Protein 8PUN (pdb70)

B-factor: mean 39.66, std 10.14, range [19.89, 120.6]

InterPro domains:
  IPR001155 NADH:flavin oxidoreductase/NADH oxidase, N-terminal [PF00724] (4-338)
  IPR013785 Aldolase-type TIM barrel [G3DSA:3.20.20.70] (1-354)
  IPR044152 NADPH dehydrogenase YqjM-like [PTHR43303] (2-353)
  IPR044152 NADPH dehydrogenase YqjM-like [cd02932] (4-339)

CATH classification: 3.20.20.70

Sequence (1424 aa):
GSMSLLFSPYQLGSLLSLANRRLVIAPMCQYSAVDGIAQDWHLMHLGRLAISGAGLVIVEATGVNPEGRITPFCLGLYNDEQEAALGRIVAFAREFGQAKMAIQLAHAGRKASTRRPWDPGSPYSPEEGGWQTWAPSAIKFYEESLTPHHPMSIEDLETVKQDFVNSAIRAERAGFKAIELHGAHGYLIHQFLSPLSNQRQDQYGGSLENRMRYPLEILSAVKHALSAEMVVGMRISAVDWAPGGLTIEESITFSQECEKRRGAGFIHVSTGGLVAHQQIPVGPGYQVEHAQAIKQNVNIPTMAVGLITHSAQAETILKSEQADMIAIARAALKNPHWPWTAALELGDKPFAPPQYQRARGSMSLLFSPYQLGSLSLANRLVIAPMCQYSAVDGIAQDWHLMHLGRLAISGAGLVIVEATGVNPEGRITPFCLGLYNDEQEAALGRRIVAFAREFGQAKMAIQLAHAGRKASTRRPWDPGSPYSPEEGGWQTWAPSAIKFYEESLTPHPMSIEDLETVKQDFVNSAIRAERAGFKAIELHGAHGYLIHQFLSPLSNQRQDQYGGSLENRMRYPLEILSAVKHALSAEMVVGMRISAVDWAPGGLTIEESITFSQECEKRRGAGFIHVSTGGLVAHQQIPVGPGYQVEHAQAIKQNVNIPTMAVGLITHSAQAETILKSEQADMIAIARAALKNPHWPWTAALELGDKPFAPPQYQRARGSMSLLFSPYQLGSLSLANRRLVIAPMCQYSAVDGIAQDWHLMHLGRLAISGAGLVIVEATGVNPEGRITPFCLGLYNDEQEAALGRIVAFAREEFGQAKMAIQLAHAGRKASTRRPWDPGSPYSPEEGGWQTWAPSAIKFYEESLTPHPMSIEDLEETVKQDFVNSAIRAERAGFKAIELHGAHGYLIHQFLSPLSNQRQQDQYGGSLENRMRYPLEILSAVKHALSAEMVVGMRISAVDWAPGGLTIEESITFSQECEKRGAGFIHVSTGGLVAHQQIPVGPGYQVEHAQAIKQNVNIPTMAVGLITHSAQAETILKSEQADMIAIARAALKNPHWPWTAALELGDKPFAPPQYQRARGSMSLLFSPYQLGSLLSLANRRLVIAPMCQYSAVDGIAQDWHLMHLGRLAISGAGLVIVEATGVNPEGRITPFCLGLYNDEQEAALGRIVAFAREFGQAKMAIQLAHAGRKASTRRPWDPGSPYSPEEGGWQTWAPSAIKFYEESLTPHPMSIEDLEETVKQDFVNSAIRAERAGFKAIELHGAHGYLIHQFLSPLSNQRQQDQYGGSLENRMRYPLEILSAVKHALSAEMVVGMRISAVDWAPGGLTIEESITFSQECEKRGAGFIHVSTGGLVAHQQIPVGPGYQVEHAQAIKQNVNIPTMAVGLITHSAQAETILKSEQADMIAIARAALKNPHWPWTAALELGDKPFAPPQYQRAR

Organism: NCBI:txid1356299

Radius of gyration: 36.14 Å; Cα contacts (8 Å, |Δi|>4): 3759; chains: 4; bounding box: 105×105×72 Å

Nearest PDB structures (foldseek):
  8pun-assembly1_C  TM=1.003E+00  e=1.943E-75  Ferrovum sp. JA12
  8uaj-assembly1_A  TM=9.820E-01  e=1.266E-45  Thermus scotoductus SA-01
  5nux-assembly1_A  TM=9.818E-01  e=1.498E-45  Thermus scotoductus
  5ogt-assembly1_A  TM=9.803E-01  e=3.480E-45  Thermus scotoductus SA-01
  7o0t-assembly1_A  TM=9.852E-01  e=3.292E-44  Chloroflexus aggregans DSM 9485

Solvent-accessible surface area: 47209 Å² total; per-residue (Å²): 64,110,135,7,61,0,18,25,89,38,98,0,51,66,14,72,5,34,2,45,0,0,0,2,17,23,26,1,19,16,3,85,100,1,29,11,65,40,2,0,0,0,3,3,0,2,5,0,3,2,3,0,0,0,0,3,0,2,6,0,3,2,20,49,64,1,28,18,0,32,43,0,0,0,0,55,54,102,115,0,22,70,21,2,16,96,5,5,44,10,1,162,130,42,18,62,8,75,7,0,0,3,0,2,4,0,0,12,24,1,2,13,64,71,62,89,58,118,56,53,14,37,36,61,155,100,56,12,33,52,13,77,0,2,11,54,58,65,37,59,131,107,37,94,58,4,66,78,4,56,104,109,20,6,98,61,10,34,84,29,0,13,63,1,0,62,46,0,51,153,12,19,2,100,0,0,0,0,6,1,0,51,0,27,0,1,0,0,0,6,0,39,46,2,5,109,30,175,51,87,21,4,51,56,34,112,31,18,9,84,1,0,7,43,0,0,34,28,0,52,164,36,15,46,94,110,8,6,0,0,0,13,2,2,0,21,1,59,16,117,58,9,12,59,38,116,29,5,30,46,6,0,62,38,0,52,151,90,29,4,14,0,0,0,0,4,9,0,15,0,16,79,120,53,150,56,59,96,9,32,1,32,6,0,72,24,0,13,25,0,50,122,62,14,143,25,20,0,0,0,12,10,51,5,66,38,2,6,0,0,3,2,0,6,48,1,91,0,3,20,0,0,0,3,25,111,13,1,10,73,26,1,4,21,3,4,51,2,1,86,95,20,48,14,163,6,52,4,2,55,16,0,67,166,17,111,68,103,133,8,57,0,19,25,86,38,96,0,50,69,14,70,5,35,2,45,0,0,1,2,17,24,27,0,19,16,2,87,100,0,29,11,64,40,2,0,0,0,3,3,0,2,5,0,3,2,3,0,0,0,0,2,0,3,6,0,2,2,21,48,67,1,28,18,0,31,45,1,0,0,0,54,57,102,112,0,22,69,21,2,18,93,4,4,39,9,1,165,128,44,18,57,7,66,7,0,0,3,0,3,4,0,0,13,24,2,1,14,62,70,59,89,59,118,56,52,12,36,37,60,156,102,55,12,31,54,12,80,0,2,11,54,56,65,38,61,132,111,35,92,57,4,69,77,4,56,101,112,20,6,95,62,10,36,82,29,0,14,64,0,0,64,45,0,55,156,12,21,2,101,0,0,0,0,7,0,0,51,0,28,0,2,0,0,0,5,0,42,50,2,4,108,30,170,51,87,20,4,52,64,42,113,30,15,12,70,0,0,10,42,0,0,36,29,0,50,163,38,14,41,95,108,9,7,0,0,0,12,2,2,0,22,1,60,17,116,58,10,14,60,39,115,34,5,29,46,6,0,63,42,0,49,158,99,30,4,15,0,0,0,0,4,8,0,15,0,16,79,120,54,154,54,63,95,8,30,1,32,6,0,72,25,0,14,25,0,52,124,61,14,144,25,20,0,0,0,12,9,51,5,65,39,2,7,1,0,3,3,0,6,55,2,91,0,3,20,0,0,0,4,26,112,14,2,10,70,26,1,3,22,3,4,50,2,1,85,95,22,48,12,155,7,54,4,3,56,15,1,66,167,19,104,72,106,132,9,59,0,21,24,86,39,99,0,52,65,14,64,2,35,2,47,0,0,0,2,18,24,25,1,18,15,2,86,101,1,32,12,67,43,1,0,1,0,3,4,1,3,5,0,2,2,3,0,0,0,0,3,1,3,8,0,2,2,18,52,67,1,28,19,0,33,46,1,0,0,0,55,54,102,114,0,18,69,20,2,17,92,3,8,35,8,2,178,128,45,18,57,9,72,7,0,0,3,0,4,2,0,0,13,25,2,2,13,62,69,63,86,59,119,57,51,12,36,32,65,151,98,56,13,37,79,13,59,0,2,11,52,58,61,40,63,127,111,36,92,58,4,65,64,4,56,90,125,22,5,83,63,0,31,85,28,0,13,64,0,0,67,46,0,54,155,14,24,2,93,0,0,0,0,6,0,0,52,0,28,0,1,0,0,0,4,0,37,48,2,3,101,30,168,49,91,19,4,49,60,28,102,30,12,6,88,0,0,8,42,0,0,35,27,0,49,163,36,14,58,97,110,7,6,0,0,0,12,2,2,0,22,1,60,16,117,62,9,14,62,41,115,36,3,29,41,5,0,63,42,0,50,155,94,30,4,14,0,0,0,0,5,8,0,14,0,15,79,119,54,152,52,63,98,10,30,0,33,6,0,70,24,0,12,23,0,52,122,63,15,143,25,20,0,0,0,12,9,58,5,64,39,2,7,0,0,5,2,0,7,55,1,90,0,3,20,0,0,0,3,26,112,14,2,10,76,25,2,2,20,3,5,49,2,1,91,96,22,48,14,160,7,54,4,4,55,14,1,67,164,22,106,64,108,134,7,63,0,19,25,89,37,96,0,52,69,14,72,5,35,2,46,0,0,0,2,17,26,26,1,17,16,2,84,100,1,32,10,66,44,1,0,0,0,3,4,1,3,6,0,2,2,3,0,0,0,0,3,1,3,7,0,2,2,17,52,66,1,29,16,0,34,46,1,0,0,0,53,54,102,114,0,18,70,22,2,16,99,5,5,43,9,2,161,130,43,18,58,9,72,8,0,0,3,0,4,2,0,0,11,23,1,1,12,63,71,59,85,60,118,56,52,12,38,32,62,151,100,56,12,38,81,13,58,0,2,11,52,58,66,37,60,128,108,34,92,62,4,64,68,4,55,94,126,21,5,81,58,0,35,84,30,0,13,64,1,0,68,45,0,58,154,11,20,2,98,0,0,0,0,7,0,0,52,0,28,0,1,0,0,0,4,0,40,48,2,3,106,28,169,50,90,20,4,49,61,26,103,31,15,6,89,1,0,11,47,0,0,36,26,0,51,164,37,16,40,97,108,7,7,0,0,0,12,2,2,0,22,0,61,16,118,61,9,13,61,40,113,31,3,30,41,5,0,63,41,0,50,158,102,31,4,14,0,0,0,0,4,8,0,14,0,16,81,117,56,152,56,60,92,9,30,0,32,6,0,70,24,0,15,25,0,50,125,62,16,143,26,20,0,0,0,12,9,49,5,64,39,1,7,0,0,4,3,0,7,50,1,91,0,2,18,0,0,0,3,25,110,15,2,10,77,25,1,2,21,3,5,49,2,1,92,94,21,47,13,174,8,52,4,3,55,16,1,68,168,22,123

Secondary structure (DSSP, 8-state):
--S-STTS-EEETTEEESSSEEE--------BTTB--HHHHHHHHHHHTSS-SEEEEEEEESSGGGSSSTTSEE-SSHHHHHHHHHHHHHHHHH--PEEEEEEE--GGG-S---TTS-SSPPPGGGT----EESSS--SSTTSPPPEEP-HHHHHHHHHHHHHHHHHHHHHT-SEEEEEE-TTSHHHHHH-TTT----STTSSSHHHHTHHHHHHHHHHHHHS-TT-EEEEEEES--SSTTS--HHHHHHHHHHHHHTT---EEEE---S-TT------TTTTHHHHHHHHTT-SS-EEE-SS--SHHHHHHHHHTTS-SEEEESHHHHH-TTHHHHHHHHHT-PPP--GGGGGG-/--S-STTS-EEETTEEESSSEEE--------BTTB--HHHHHHHHHHHTSS-SEEEEEEEESSGGGSSSTTSEE-SSHHHHHHHHHHHHHHHHH--PEEEEEEE--GGG-S---TTS-SSPPPGGGT----EESSS--SSTTSPPPEEP-HHHHHHHHHHHHHHHHHHHHHT-SEEEEEE-TTSHHHHHH-TTT----STTSSSHHHHHHHHHHHHHHHHHHS-TT-EEEEEEES--SSTTS--HHHHHHHHHHHHHTT---EEEE---S-TT------TTTTHHHHHHHHTT-SS-EEE-SS--SHHHHHHHHHTTS-SEEEESHHHHH-TTHHHHHHHHTT-PPP--GGGGGG-/--S-STTS-EEETTEEESSSEEE--------BTTB--HHHHHHHHHHHTSS-SEEEEEEEESSGGG-SSTTS-B-SSHHHHHHHHHHHHHHHHH-SPEEEEEEE--GGG-S---TTS-SSPPPGGGT----EESSS--SSTTSPPPEEP-HHHHHHHHHHHHHHHHHHHHHT-SEEEEEE-TTSHHHHHH-TTT---SSTTSSSHHHHHHHHHHHHHHHHHHS-TTSEEEEEEES--SSTTS--HHHHHHHHHHHHHTT---EEEE---S-TT------TTTTHHHHHHHHTT-SS-EEE-SS---HHHHHHHHHTTS-SEEEESHHHHH-TTHHHHHHHHTT-PPP--GGGGGG-/--S-STTS-EEETTEEESSSEEE--------BTTB--HHHHHHHHHHHTSS-SEEEEEEEESSGGG-SSTTSEE-SSHHHHHHHHHHHHHHHHH-SPEEEEEEE--GGG-S---TTS-SSPPPGGGT----EESSS--SSTTSPPPEEP-HHHHHHHHHHHHHHHHHHHHHT-SEEEEEE-TTSHHHHHH-TTT---SSTTSSSHHHHHHHHHHHHHHHHHHS-TT-EEEEEEES--SSTTS--HHHHHHHHHHHHHTT---EEEE---S-TT------TTTTHHHHHHHHTT-SS-EEE-SS---HHHHHHHHHTTS-SEEEESHHHHH-TTHHHHHHHHTT-PPP--GGGGGG-

Foldseek 3Di:
DPLFQQQPWDCQQLDIFRGQEEADEDWDLAAAQQADDPVCLVVLLLLLALQGRAYEYHEEELDCQQALENSTHYQPDDRRLQRLLVSQVSSVVFGNYAYEYEYTGQALNHQADDPVPDDAGQAVVNVGDAGEACDQDHQGPPYHRHHNADPVSLVVSLVSLQNSLVSCVVSRHQEYEYECAQAGHLVLLQKLVNHPDDDQCDDDNNNSLPSVLSSLLSNCVSDDVRRAYAYEYACWAQDPRIHHVVSVLVSLQSSVVSPHREYEYHHHNNHPPHDQPADAQSRLQSQQSNQVRHDHFTEGEHNPQALVSQRCSVVVPSGSHYYYYVNCVVPVNSQQVSCVVSPHHGGHGPVCVVVD/DPLFQQQPWDDQQLDTFRGQEEADEDWDLAAAQQADDVVCLVVLLLLLALQGRAYEYHEEELDCQQALENSTHYQPDDRRLQRLLVSQVSSVVFGNYAYEYEYTGQALNHQADDPVPDDDGQAVVNVGDAGEACDQDHQGPVYHGHHNADPVSLVVSLVSLQNSLVSCVVSRHQEYEYECAQAGHLVLLQKLVNHPDDPQCDDDNNNSLVSVLSSLLSNCVSDDVRRAYAYEYACWAQDPRIHHVVSVLVSLQSSVVSRHREYEYHHHNNHPPHDQPADAQSRLQSQQSNQVRDDHFTEGEHNPQALVSQRCSCVVPSGSHYYYYVNCVVPVNSQCVSCVVSVHHGGHGPVCVVVD/DPLFQQQPWDCQQLDTFRGQEEADEDWDLAAAQQADDPVCLVVVLLLLALQGRAYEYHEEELDCQQALENSTHYQPDDRRLQRLLVSQVSSVVFGNYAYEYEYTGQALNHQADDPVPDDARQAVVNVGDAGEACDQDHQGPVYHRHDRADPVSLVVRLVSLQNSLVSCVVSRHQEYEYECAQAGHLVLLQKQVNHPDPDQSDDDNCNSLVSVLSSLLSNCVSDDVSRAYAYEHACFAQDPRIHHVVSSLVSLQSSVVSPHREYEYHHHNNHPPHDQPADAQSRLQSQQSNQVRHDHFYEGEGNPQALVSQRCSVVVPSGSHYYYYVNCVVPVNSQCVSCVVSPHHGRGGPVCVVVD/DPLFQQQPWDCQQPDTFRGQEEADEDWDLAAAQQADDPVCLVVVLLLLALQGRAYEYHEEELDCLQALENSTHYQPDDRNLQRLLVSQVSSVVFGNYAYEYEYTGQALNHQADDPVPDDAGQAVVNVGDAGEACDQDHQGPPYHGHDRADPVSLVVRLVSLQNSLVSCVVSRHQEYEYECAQAGHLVLLQKQVNHPDPDQSDDDNNNSLVSVLSSLLSNCVSDDVRRAYAYEYACFAQDPRIHHVVSVLVSLQSSVVSPHREYEYHHHNNHPPHDQPADAQSRLQSQQSNQVRDDHFYEGEHNPQALVSQRCSVVVPSGSHYYYYVNCVVPVNSQQVSCVVSPHHGGHGPVCVVVD

Structure (mmCIF, N/CA/C/O backbone):
data_8PUN
#
_entry.id   8PUN
#
_cell.length_a   187.712
_cell.length_b   187.712
_cell.length_c   129.317
_cell.angle_alpha   90.000
_cell.angle_beta   90.000
_cell.angle_gamma   90.000
#
_symmetry.space_group_name_H-M   'P 41 2 2'
#
loop_
_entity.id
_entity.type
_entity.pdbx_description
1 polymer 'NADPH dehydrogenase'
2 non-polymer 'FLAVIN MONONUCLEOTIDE'
3 non-polymer DI(HYDROXYETHYL)ETHER
4 non-polymer 2-ethyl-2-(hydroxymethyl)propane-1,3-diol
5 non-polymer 'YTTRIUM (III) ION'
6 non-polymer 'CHLORIDE ION'
7 non-polymer 'TETRAETHYLENE GLYCOL'
8 non-polymer 'TRIETHYLENE GLYCOL'
9 non-polymer 1,2-ETHANEDIOL
10 water water
#
loop_
_atom_site.group_PDB
_atom_site.id
_atom_site.type_symbol
_atom_site.label_atom_id
_atom_site.label_alt_id
_atom_site.label_comp_id
_atom_site.label_asym_id
_atom_site.label_entity_id
_atom_site.label_seq_id
_atom_site.pdbx_PDB_ins_code
_atom_site.Cartn_x
_atom_site.Cartn_y
_atom_site.Cartn_z
_atom_site.occupancy
_atom_site.B_iso_or_equiv
_atom_site.auth_seq_id
_atom_site.auth_comp_id
_atom_site.auth_asym_id
_atom_site.auth_atom_id
_atom_site.pdbx_PDB_model_num
ATOM 1 N N . GLY A 1 18 ? -55.79876 -48.98664 30.20785 1.000 54.75047 -1 GLY A N 1
ATOM 2 C CA . GLY A 1 18 ? -56.84982 -48.21552 29.57035 1.000 47.53353 -1 GLY A CA 1
ATOM 3 C C . GLY A 1 18 ? -58.03378 -47.98673 30.48790 1.000 68.63893 -1 GLY A C 1
ATOM 4 O O . GLY A 1 18 ? -58.28191 -48.78113 31.39527 1.000 73.99857 -1 GLY A O 1
ATOM 5 N N . SER A 1 19 ? -58.77362 -46.90311 30.24927 1.000 64.80344 0 SER A N 1
ATOM 6 C CA . SER A 1 19 ? -59.86407 -46.52479 31.13910 1.000 65.19264 0 SER A CA 1
ATOM 7 C C . SER A 1 19 ? -60.91322 -45.67353 30.43040 1.000 64.24190 0 SER A C 1
ATOM 8 O O . SER A 1 19 ? -62.07109 -45.63605 30.85812 1.000 72.24412 0 SER A O 1
ATOM 11 N N . MET A 1 20 ? -60.52963 -44.97910 29.35741 1.000 52.87879 1 MET A N 1
ATOM 12 C CA . MET A 1 20 ? -61.45755 -44.06848 28.69179 1.000 58.04603 1 MET A CA 1
ATOM 13 C C . MET A 1 20 ? -62.33217 -44.73816 27.64073 1.000 58.45085 1 MET A C 1
ATOM 14 O O . MET A 1 20 ? -63.44955 -44.26859 27.39372 1.000 53.95870 1 MET A O 1
ATOM 19 N N . SER A 1 21 ? -61.87144 -45.81894 27.01966 1.000 47.25433 2 SER A N 1
ATOM 20 C CA . SER A 1 21 ? -62.6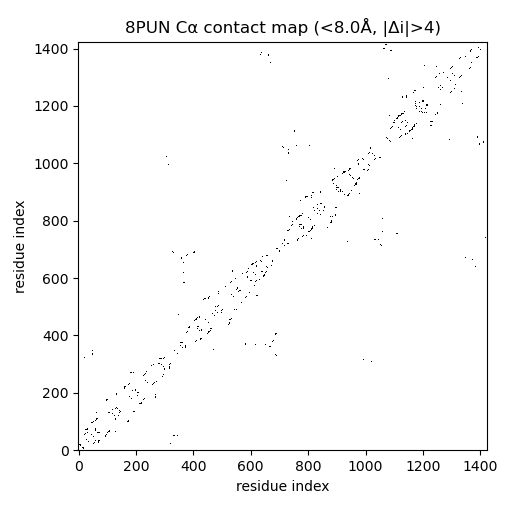5787 -46.48529 25.99460 1.000 44.62410 2 SER A CA 1
ATOM 21 C C . SER A 1 21 ? -62.59203 -47.98851 26.20196 1.000 40.05282 2 SER A C 1
ATOM 22 O O . SER A 1 21 ? -61.66732 -48.51143 26.82754 1.000 40.15563 2 SER A O 1
ATOM 25 N N . LEU A 1 22 ? -63.60116 -48.68123 25.67165 1.000 40.59412 3 LEU A N 1
ATOM 26 C CA . LEU A 1 22 ? -63.56813 -50.13945 25.67481 1.000 36.30997 3 LEU A CA 1
ATOM 27 C C . LEU A 1 22 ? -62.47712 -50.66567 24.75466 1.000 34.15152 3 LEU A C 1
ATOM 28 O O . LEU A 1 22 ? -61.81634 -51.65674 25.07780 1.000 34.29420 3 LEU A O 1
ATOM 33 N N . LEU A 1 23 ? -62.27345 -50.01104 23.60663 1.000 30.72022 4 LEU A N 1
ATOM 34 C CA . LEU A 1 23 ? -61.34187 -50.52258 22.60436 1.000 33.48197 4 LEU A CA 1
ATOM 35 C C . LEU A 1 23 ? -59.93650 -50.67873 23.16875 1.000 36.71243 4 LEU A C 1
ATOM 36 O O . LEU A 1 23 ? -59.22558 -51.63167 22.82792 1.000 37.49558 4 LEU A O 1
ATOM 41 N N . PHE A 1 24 ? -59.52586 -49.77194 24.05332 1.000 37.62673 5 PHE A N 1
ATOM 42 C CA . PHE A 1 24 ? -58.17618 -49.78890 24.59967 1.000 41.81482 5 PHE A CA 1
ATOM 43 C C . PHE A 1 24 ? -58.14701 -50.14361 26.08115 1.000 40.23700 5 PHE A C 1
ATOM 44 O O . PHE A 1 24 ? -57.18349 -49.81433 26.77764 1.000 41.02325 5 PHE A O 1
ATOM 52 N N . SER A 1 25 ? -59.18052 -50.82099 26.56934 1.000 38.76809 6 SER A N 1
ATOM 53 C CA . SER A 1 25 ? -59.18786 -51.42358 27.89483 1.000 43.13548 6 SER A CA 1
ATOM 54 C C . SER A 1 25 ? -58.62148 -52.83803 27.82283 1.000 40.19047 6 SER A C 1
ATOM 55 O O . SER A 1 25 ? -58.90482 -53.56698 26.86817 1.000 37.12377 6 SER A O 1
ATOM 58 N N . PRO A 1 26 ? -57.80054 -53.23920 28.79389 1.000 37.98176 7 PRO A N 1
ATOM 59 C CA . PRO A 1 26 ? -57.27511 -54.60961 28.78997 1.000 39.60764 7 PRO A CA 1
ATOM 60 C C . PRO A 1 26 ? -58.40457 -55.62789 28.73938 1.000 38.12540 7 PRO A C 1
ATOM 61 O O . PRO A 1 26 ? -59.48930 -55.41355 29.28364 1.000 42.62385 7 PRO A O 1
ATOM 65 N N . TYR A 1 27 ? -58.13794 -56.74653 28.06971 1.000 35.97457 8 TYR A N 1
ATOM 66 C CA . TYR A 1 27 ? -59.16000 -57.74044 27.78185 1.000 35.63899 8 TYR A CA 1
ATOM 67 C C . TYR A 1 27 ? -58.57996 -59.13257 27.97189 1.000 40.17883 8 TYR A C 1
ATOM 68 O O . TYR A 1 27 ? -57.39989 -59.37377 27.70458 1.000 43.95039 8 TYR A O 1
ATOM 77 N N . GLN A 1 28 ? -59.42481 -60.04392 28.44387 1.000 46.17172 9 GLN A N 1
ATOM 78 C CA . GLN A 1 28 ? -59.04329 -61.42440 28.70354 1.000 47.03618 9 GLN A CA 1
ATOM 79 C C . GLN A 1 28 ? -59.64488 -62.30837 27.61874 1.000 44.08306 9 GLN A C 1
ATOM 80 O O . GLN A 1 28 ? -60.87085 -62.39978 27.49638 1.000 49.91448 9 GLN A O 1
ATOM 86 N N . LEU A 1 29 ? -58.78418 -62.94733 26.83400 1.000 48.50354 10 LEU A N 1
ATOM 87 C CA . LEU A 1 29 ? -59.18585 -63.87810 25.78082 1.000 47.89545 10 LEU A CA 1
ATOM 88 C C . LEU A 1 29 ? -58.80569 -65.27962 26.25100 1.000 47.24669 10 LEU A C 1
ATOM 89 O O . LEU A 1 29 ? -57.68481 -65.74047 26.02872 1.000 51.73081 10 LEU A O 1
ATOM 94 N N . GLY A 1 30 ? -59.74517 -65.95396 26.90305 1.000 53.51553 11 GLY A N 1
ATOM 95 C CA . GLY A 1 30 ? -59.42615 -67.23662 27.50771 1.000 44.37181 11 GLY A CA 1
ATOM 96 C C . GLY A 1 30 ? -58.41256 -67.03248 28.61493 1.000 50.00117 11 GLY A C 1
ATOM 97 O O . GLY A 1 30 ? -58.62578 -66.25268 29.55027 1.000 52.96530 11 GLY A O 1
ATOM 98 N N . SER A 1 31 ? -57.28660 -67.72987 28.51422 1.000 47.46216 12 SER A N 1
ATOM 99 C CA . SER A 1 31 ? -56.18466 -67.56933 29.45146 1.000 50.29642 12 SER A CA 1
ATOM 100 C C . SER A 1 31 ? -55.20787 -66.47778 29.03358 1.000 50.07183 12 SER A C 1
ATOM 101 O O . SER A 1 31 ? -54.23169 -66.23168 29.74901 1.000 49.87954 12 SER A O 1
ATOM 104 N N A LEU A 1 32 ? -55.45145 -65.80388 27.91462 0.352 46.46548 13 LEU A N 1
ATOM 105 N N B LEU A 1 32 ? -55.44223 -65.83484 27.89232 0.648 46.46302 13 LEU A N 1
ATOM 106 C CA A LEU A 1 32 ? -54.51620 -64.83093 27.36456 0.352 44.34033 13 LEU A CA 1
ATOM 107 C CA B LEU A 1 32 ? -54.54630 -64.81556 27.36260 0.648 44.31764 13 LEU A CA 1
ATOM 108 C C A LEU A 1 32 ? -54.94706 -63.42277 27.76333 0.352 44.13677 13 LEU A C 1
ATOM 109 C C B LEU A 1 32 ? -54.99109 -63.44261 27.84825 0.648 44.13296 13 LEU A C 1
ATOM 110 O O A LEU A 1 32 ? -56.04540 -62.98162 27.40707 0.352 41.89945 13 LEU A O 1
ATOM 111 O O B LEU A 1 32 ? -56.13860 -63.04078 27.62456 0.648 41.71992 13 LEU A O 1
ATOM 120 N N . SER A 1 33 ? -54.08463 -62.72317 28.50059 1.000 43.24403 14 SER A N 1
ATOM 121 C CA . SER A 1 33 ? -54.33130 -61.33836 28.88448 1.000 42.49214 14 SER A CA 1
ATOM 122 C C . SER A 1 33 ? -53.83921 -60.43210 27.76305 1.000 41.33111 14 SER A C 1
ATOM 123 O O . SER A 1 33 ? -52.64996 -60.44091 27.42805 1.000 44.79048 14 SER A O 1
ATOM 126 N N . LEU A 1 34 ? -54.75099 -59.65696 27.18545 1.000 40.03976 15 LEU A N 1
ATOM 127 C CA . LEU A 1 34 ? -54.44617 -58.77804 26.06816 1.000 34.32729 15 LEU A CA 1
ATOM 128 C C . LEU A 1 34 ? -54.44619 -57.32541 26.52579 1.000 35.46845 15 LEU A C 1
ATOM 129 O O . LEU A 1 34 ? -55.17147 -56.94684 27.45014 1.000 35.78049 15 LEU A O 1
ATOM 134 N N . ALA A 1 35 ? -53.61741 -56.51235 25.86585 1.000 29.43698 16 ALA A N 1
ATOM 135 C CA . ALA A 1 35 ? -53.51308 -55.10248 26.22166 1.000 34.41044 16 ALA A CA 1
ATOM 136 C C . ALA A 1 35 ? -54.77474 -54.32294 25.88060 1.000 36.96020 16 ALA A C 1
ATOM 137 O O . ALA A 1 35 ? -55.02258 -53.27706 26.49055 1.000 38.74960 16 ALA A O 1
ATOM 139 N N . ASN A 1 36 ? -55.56538 -54.79901 24.92327 1.000 33.90095 17 ASN A N 1
ATOM 140 C CA . ASN A 1 36 ? -56.77619 -54.11105 24.49459 1.000 30.97512 17 ASN A CA 1
ATOM 141 C C . ASN A 1 36 ? -57.63320 -55.08543 23.68748 1.000 33.05751 17 ASN A C 1
ATOM 142 O O . ASN A 1 36 ? -57.35128 -56.28705 23.62722 1.000 30.33384 17 ASN A O 1
ATOM 147 N N A ARG A 1 37 ? -58.68703 -54.55809 23.06516 0.587 32.93126 18 ARG A N 1
ATOM 148 N N B ARG A 1 37 ? -58.68819 -54.56341 23.06468 0.413 32.95634 18 ARG A N 1
ATOM 149 C CA A ARG A 1 37 ? -59.62564 -55.34517 22.27816 0.587 32.99812 18 ARG A CA 1
ATOM 150 C CA B ARG A 1 37 ? -59.61468 -55.36394 22.27631 0.413 32.96334 18 ARG A CA 1
ATOM 151 C C A ARG A 1 37 ? -59.40654 -55.19518 20.77834 0.587 32.25874 18 ARG A C 1
ATOM 152 C C B ARG A 1 37 ? -59.40056 -55.20629 20.77718 0.413 32.25847 18 ARG A C 1
ATOM 153 O O A ARG A 1 37 ? -60.27571 -55.59047 19.99388 0.587 33.40250 18 ARG A O 1
ATOM 154 O O B ARG A 1 37 ? -60.26679 -55.60741 19.99257 0.413 33.44957 18 ARG A O 1
ATOM 169 N N . LEU A 1 38 ? -58.27719 -54.62945 20.36216 1.000 30.08060 19 LEU A N 1
ATOM 170 C CA . LEU A 1 38 ? -57.99388 -54.39007 18.95388 1.000 28.21972 19 LEU A CA 1
ATOM 171 C C . LEU A 1 38 ? -57.14350 -55.52301 18.39378 1.000 34.30203 19 LEU A C 1
ATOM 172 O O . LEU A 1 38 ? -56.12887 -55.90056 18.99078 1.000 29.40486 19 LEU A O 1
ATOM 177 N N . VAL A 1 39 ? -57.55420 -56.04639 17.23990 1.000 29.60292 20 VAL A N 1
ATOM 178 C CA . VAL A 1 39 ? -56.89738 -57.16724 16.57968 1.000 26.71040 20 VAL A CA 1
ATOM 179 C C . VAL A 1 39 ? -56.47252 -56.73140 15.18433 1.000 31.00275 20 VAL A C 1
ATOM 180 O O . VAL A 1 39 ? -57.21729 -56.02724 14.49478 1.000 33.06085 20 VAL A O 1
ATOM 184 N N . ILE A 1 40 ? -55.27566 -57.14153 14.77048 1.000 31.66044 21 ILE A N 1
ATOM 185 C CA . ILE A 1 40 ? -54.85885 -57.01932 13.37668 1.000 32.21065 21 ILE A CA 1
ATOM 186 C C . ILE A 1 40 ? -55.23559 -58.32330 12.68061 1.000 33.42812 21 ILE A C 1
ATOM 187 O O . ILE A 1 40 ? -54.71429 -59.38995 13.01636 1.000 29.34308 21 ILE A O 1
ATOM 192 N N . ALA A 1 41 ? -56.15908 -58.24031 11.72531 1.000 26.80367 22 ALA A N 1
ATOM 193 C CA . ALA A 1 41 ? -56.63254 -59.41735 11.02423 1.000 28.26073 22 ALA A CA 1
ATOM 194 C C . ALA A 1 41 ? -55.51338 -60.01216 10.16996 1.000 30.03526 22 ALA A C 1
ATOM 195 O O . ALA A 1 41 ? -54.57532 -59.31075 9.78398 1.000 28.20623 22 ALA A O 1
ATOM 197 N N . PRO A 1 42 ? -55.58321 -61.31192 9.87413 1.000 29.16993 23 PRO A N 1
ATOM 198 C CA . PRO A 1 42 ? -54.54443 -61.93169 9.03890 1.000 28.01521 23 PRO A CA 1
ATOM 199 C C . PRO A 1 42 ? -54.55471 -61.35689 7.62949 1.000 33.98134 23 PRO A C 1
ATOM 200 O O . PRO A 1 42 ? -55.61412 -61.11029 7.04853 1.000 31.17360 23 PRO A O 1
ATOM 204 N N . MET A 1 43 ? -53.35824 -61.13909 7.08007 1.000 25.81801 24 MET A N 1
ATOM 205 C CA . MET A 1 43 ? -53.21438 -60.57380 5.73971 1.000 29.02857 24 MET A CA 1
ATOM 206 C C . MET A 1 43 ? -52.06272 -61.26219 5.01855 1.000 32.10752 24 MET A C 1
ATOM 207 O O . MET A 1 43 ? -50.89454 -61.02659 5.34322 1.000 28.38172 24 MET A O 1
ATOM 212 N N . CYS A 1 44 ? -52.39773 -62.09587 4.03418 1.000 32.26919 25 CYS A N 1
ATOM 213 C CA . CYS A 1 44 ? -51.39007 -62.76226 3.22112 1.000 32.37408 25 CYS A CA 1
ATOM 214 C C . CYS A 1 44 ? -50.46790 -61.74640 2.56713 1.000 30.53471 25 CYS A C 1
ATOM 215 O O . CYS A 1 44 ? -50.91278 -60.72610 2.03399 1.000 23.78274 25 CYS A O 1
ATOM 218 N N . GLN A 1 45 ? -49.16945 -62.04218 2.59954 1.000 29.66464 26 GLN A N 1
ATOM 219 C CA . GLN A 1 45 ? -48.17108 -61.16944 2.00860 1.000 27.60587 26 GLN A CA 1
ATOM 220 C C . GLN A 1 45 ? -47.57237 -61.71853 0.72689 1.000 29.66933 26 GLN A C 1
ATOM 221 O O . GLN A 1 45 ? -46.97247 -60.94732 -0.02833 1.000 30.61719 26 GLN A O 1
ATOM 227 N N . TYR A 1 46 ? -47.72082 -63.01981 0.46748 1.000 29.01822 27 TYR A N 1
ATOM 228 C CA . TYR A 1 46 ? -47.23662 -63.64220 -0.76486 1.000 30.23656 27 TYR A CA 1
ATOM 229 C C . TYR A 1 46 ? -45.75778 -63.34243 -0.99061 1.000 29.28634 27 TYR A C 1
ATOM 230 O O . TYR A 1 46 ? -45.32278 -63.05367 -2.10738 1.000 30.75576 27 TYR A O 1
ATOM 239 N N . SER A 1 47 ? -44.97642 -63.39424 0.09108 1.000 31.57398 28 SER A N 1
ATOM 240 C CA . SER A 1 47 ? -43.56902 -63.01490 0.04132 1.000 33.09322 28 SER A CA 1
ATOM 241 C C . SER A 1 47 ? -42.66556 -64.06958 0.66793 1.000 34.48154 28 SER A C 1
ATOM 242 O O . SER A 1 47 ? -41.51019 -63.77479 0.99138 1.000 32.00516 28 SER A O 1
ATOM 245 N N . ALA A 1 48 ? -43.16268 -65.28673 0.84281 1.000 28.85193 29 ALA A N 1
ATOM 246 C CA . ALA A 1 48 ? -42.37716 -66.35656 1.43002 1.000 32.85528 29 ALA A CA 1
ATOM 247 C C . ALA A 1 48 ? -41.65383 -67.13804 0.34028 1.000 33.70382 29 ALA A C 1
ATOM 248 O O . ALA A 1 48 ? -41.99616 -67.06759 -0.84227 1.000 35.62829 29 ALA A O 1
ATOM 250 N N . VAL A 1 49 ? -40.62519 -67.87170 0.75462 1.000 30.28069 30 VAL A N 1
ATOM 251 C CA . VAL A 1 49 ? -39.88619 -68.77369 -0.12142 1.000 38.21846 30 VAL A CA 1
ATOM 252 C C . VAL A 1 49 ? -39.96386 -70.16771 0.48493 1.000 31.81455 30 VAL A C 1
ATOM 253 O O . VAL A 1 49 ? -39.48195 -70.38944 1.60309 1.000 34.55572 30 VAL A O 1
ATOM 257 N N . ASP A 1 50 ? -40.58763 -71.09728 -0.24128 1.000 33.05246 31 ASP A N 1
ATOM 258 C CA . ASP A 1 50 ? -40.79706 -72.46407 0.24299 1.000 37.13162 31 ASP A CA 1
ATOM 259 C C . ASP A 1 50 ? -41.46860 -72.46908 1.61497 1.000 40.67583 31 ASP A C 1
ATOM 260 O O . ASP A 1 50 ? -41.12715 -73.26322 2.49530 1.000 35.40907 31 ASP A O 1
ATOM 265 N N . GLY A 1 51 ? -42.43100 -71.56268 1.79883 1.000 34.11631 32 GLY A N 1
ATOM 266 C CA . GLY A 1 51 ? -43.15285 -71.43151 3.04771 1.000 31.24300 32 GLY A CA 1
ATOM 267 C C . GLY A 1 51 ? -42.39124 -70.75727 4.16927 1.000 29.62649 32 GLY A C 1
ATOM 268 O O . GLY A 1 51 ? -42.95151 -70.58606 5.26067 1.000 31.89259 32 GLY A O 1
ATOM 269 N N . ILE A 1 52 ? -41.14401 -70.36364 3.93927 1.000 33.40837 33 ILE A N 1
ATOM 270 C CA . ILE A 1 52 ? -40.29195 -69.80009 4.98011 1.000 29.60008 33 ILE A CA 1
ATOM 271 C C . ILE A 1 52 ? -40.45575 -68.28702 4.99350 1.000 35.61310 33 ILE A C 1
ATOM 272 O O . ILE A 1 52 ? -40.30516 -67.62677 3.95715 1.000 30.44569 33 ILE A O 1
ATOM 277 N N . ALA A 1 53 ? -40.75564 -67.73655 6.16955 1.000 29.68872 34 ALA A N 1
ATOM 278 C CA . ALA A 1 53 ? -40.85008 -66.29114 6.31660 1.000 32.95805 34 ALA A CA 1
ATOM 279 C C . ALA A 1 53 ? -39.51483 -65.63765 5.98057 1.000 36.31610 34 ALA A C 1
ATOM 280 O O . ALA A 1 53 ? -38.44285 -66.18470 6.25628 1.000 38.79375 34 ALA A O 1
ATOM 282 N N . GLN A 1 54 ? -39.59051 -64.45464 5.37764 1.000 37.24213 35 GLN A N 1
ATOM 283 C CA . GLN A 1 54 ? -38.44038 -63.73650 4.84318 1.000 31.99128 35 GLN A CA 1
ATOM 284 C C . GLN A 1 54 ? -38.27081 -62.40597 5.57873 1.000 33.37385 35 GLN A C 1
ATOM 285 O O . GLN A 1 54 ? -38.97446 -62.11608 6.54983 1.000 31.63286 35 GLN A O 1
ATOM 291 N N . ASP A 1 55 ? -37.31367 -61.59891 5.10635 1.000 32.57986 36 ASP A N 1
ATOM 292 C CA . ASP A 1 55 ? -37.11542 -60.26316 5.66419 1.000 30.29194 36 ASP A CA 1
ATOM 293 C C . ASP A 1 55 ? -38.39562 -59.43956 5.58792 1.000 37.59472 36 ASP A C 1
ATOM 294 O O . ASP A 1 55 ? -38.69644 -58.65575 6.49744 1.000 29.34248 36 ASP A O 1
ATOM 299 N N . TRP A 1 56 ? -39.16208 -59.60210 4.50648 1.000 25.40337 37 TRP A N 1
ATOM 300 C CA . TRP A 1 56 ? -40.41036 -58.86049 4.37618 1.000 30.89561 37 TRP A CA 1
ATOM 301 C C . TRP A 1 56 ? -41.32718 -59.10298 5.56757 1.000 28.10452 37 TRP A C 1
ATOM 302 O O . TRP A 1 56 ? -41.95378 -58.16597 6.07824 1.000 28.98985 37 TRP A O 1
ATOM 313 N N . HIS A 1 57 ? -41.41807 -60.35546 6.02243 1.000 27.27417 38 HIS A N 1
ATOM 314 C CA . HIS A 1 57 ? -42.32686 -60.69041 7.11255 1.000 28.14683 38 HIS A CA 1
ATOM 315 C C . HIS A 1 57 ? -41.85715 -60.11594 8.44029 1.000 29.77044 38 HIS A C 1
ATOM 316 O O . HIS A 1 57 ? -42.68830 -59.73209 9.27005 1.000 28.91419 38 HIS A O 1
ATOM 323 N N . LEU A 1 58 ? -40.54225 -60.05689 8.66655 1.000 32.28300 39 LEU A N 1
ATOM 324 C CA . LEU A 1 58 ? -40.03144 -59.39230 9.86232 1.000 32.98446 39 LEU A CA 1
ATOM 325 C C . LEU A 1 58 ? -40.35856 -57.90676 9.83876 1.000 36.11511 39 LEU A C 1
ATOM 326 O O . LEU A 1 58 ? -40.80638 -57.33894 10.84176 1.000 30.76545 39 LEU A O 1
ATOM 331 N N . MET A 1 59 ? -40.14395 -57.26243 8.69146 1.000 34.43941 40 MET A N 1
ATOM 332 C CA . MET A 1 59 ? -40.49483 -55.85500 8.54992 1.000 31.37458 40 MET A CA 1
ATOM 333 C C . MET A 1 59 ? -41.99345 -55.65463 8.73317 1.000 33.40870 40 MET A C 1
ATOM 334 O O . MET A 1 59 ? -42.42830 -54.76056 9.46773 1.000 29.86536 40 MET A O 1
ATOM 339 N N . HIS A 1 60 ? -42.79881 -56.50103 8.08754 1.000 28.98413 41 HIS A N 1
ATOM 340 C CA . HIS A 1 60 ? -44.24946 -56.32953 8.11170 1.000 29.01890 41 HIS A CA 1
ATOM 341 C C . HIS A 1 60 ? -44.84173 -56.71233 9.46558 1.000 31.43729 41 HIS A C 1
ATOM 342 O O . HIS A 1 60 ? -45.55928 -55.91829 10.08479 1.000 27.00664 41 HIS A O 1
ATOM 349 N N . LEU A 1 61 ? -44.55776 -57.92864 9.94408 1.000 29.79646 42 LEU A N 1
ATOM 350 C CA . LEU A 1 61 ? -45.16788 -58.37828 11.19303 1.000 25.73356 42 LEU A CA 1
ATOM 351 C C . LEU A 1 61 ? -44.57347 -57.67264 12.40556 1.000 27.13646 42 LEU A C 1
ATOM 352 O O . LEU A 1 61 ? -45.29066 -57.41221 13.37982 1.000 29.27959 42 LEU A O 1
ATOM 357 N N . GLY A 1 62 ? -43.27774 -57.35958 12.37300 1.000 26.76612 43 GLY A N 1
ATOM 358 C CA . GLY A 1 62 ? -42.68740 -56.61301 13.47150 1.000 29.41444 43 GLY A CA 1
ATOM 359 C C . GLY A 1 62 ? -43.32477 -55.24882 13.64283 1.000 32.12674 43 GLY A C 1
ATOM 360 O O . GLY A 1 62 ? -43.53080 -54.78421 14.76676 1.000 33.18708 43 GLY A O 1
ATOM 361 N N . ARG A 1 63 ? -43.65771 -54.59488 12.52712 1.000 29.62384 44 ARG A N 1
ATOM 362 C CA . ARG A 1 63 ? -44.33924 -53.30839 12.59491 1.000 27.10723 44 ARG A CA 1
ATOM 363 C C . ARG A 1 63 ? -45.72303 -53.45034 13.21452 1.000 33.58007 44 ARG A C 1
ATOM 364 O O . ARG A 1 63 ? -46.11959 -52.63861 14.05945 1.000 33.26936 44 ARG A O 1
ATOM 372 N N . LEU A 1 64 ? -46.48140 -54.46568 12.79255 1.000 26.93977 45 LEU A N 1
ATOM 373 C CA . LEU A 1 64 ? -47.80025 -54.68911 13.37486 1.000 30.53172 45 LEU A CA 1
ATOM 374 C C . LEU A 1 64 ? -47.70811 -54.99657 14.86378 1.000 31.97551 45 LEU A C 1
ATOM 375 O O . LEU A 1 64 ? -48.58070 -54.58645 15.63693 1.000 28.70408 45 LEU A O 1
ATOM 380 N N . ALA A 1 65 ? -46.64667 -55.68860 15.28782 1.000 31.17953 46 ALA A N 1
ATOM 381 C CA . ALA A 1 65 ? -46.51255 -56.05585 16.69376 1.000 31.98757 46 ALA A CA 1
ATOM 382 C C . ALA A 1 65 ? -46.26459 -54.84287 17.58358 1.000 31.08680 46 ALA A C 1
ATOM 383 O O . ALA A 1 65 ? -46.64099 -54.85601 18.76014 1.000 37.31072 46 ALA A O 1
ATOM 385 N N . ILE A 1 66 ? -45.63349 -53.79362 17.05653 1.000 28.31612 47 ILE A N 1
ATOM 386 C CA . ILE A 1 66 ? -45.39124 -52.57876 17.82783 1.000 30.68451 47 ILE A CA 1
ATOM 387 C C . ILE A 1 66 ? -46.43756 -51.50591 17.53952 1.000 28.79270 47 ILE A C 1
ATOM 388 O O . ILE A 1 66 ? -46.31750 -50.38166 18.02936 1.000 31.59212 47 ILE A O 1
ATOM 393 N N . SER A 1 67 ? -47.47908 -51.83976 16.77376 1.000 33.32432 48 SER A N 1
ATOM 394 C CA . SER A 1 67 ? -48.48104 -50.84979 16.39214 1.000 30.48488 48 SER A CA 1
ATOM 395 C C . SER A 1 67 ? -49.30120 -50.37678 17.58272 1.000 29.68537 48 SER A C 1
ATOM 396 O O . SER A 1 67 ? -49.83278 -49.26145 17.56219 1.000 36.08498 48 SER A O 1
ATOM 399 N N . GLY A 1 68 ? -49.42559 -51.20336 18.61668 1.000 35.17943 49 GLY A N 1
ATOM 400 C CA . GLY A 1 68 ? -50.29303 -50.92932 19.74021 1.000 32.83330 49 GLY A CA 1
ATOM 401 C C . GLY A 1 68 ? -51.44530 -51.90049 19.87506 1.000 34.36689 49 GLY A C 1
ATOM 402 O O . GLY A 1 68 ? -52.05997 -51.96604 20.94888 1.000 35.10450 49 GLY A O 1
ATOM 403 N N . ALA A 1 69 ? -51.76188 -52.64736 18.81743 1.000 28.04409 50 ALA A N 1
ATOM 404 C CA . ALA A 1 69 ? -52.81909 -53.64562 18.89711 1.000 32.48881 50 ALA A CA 1
ATOM 405 C C . ALA A 1 69 ? -52.45904 -54.71082 19.92451 1.000 30.53721 50 ALA A C 1
ATOM 406 O O . ALA A 1 69 ? -51.28743 -55.02965 20.13681 1.000 32.39118 50 ALA A O 1
ATOM 408 N N . GLY A 1 70 ? -53.48474 -55.25746 20.57951 1.000 29.90153 51 GLY A N 1
ATOM 409 C CA . GLY A 1 70 ? -53.24888 -56.28414 21.57823 1.000 30.39815 51 GLY A CA 1
ATOM 410 C C . GLY A 1 70 ? -53.03168 -57.67044 21.01548 1.000 31.64539 51 GLY A C 1
ATOM 411 O O . GLY A 1 70 ? -52.49581 -58.53525 21.71595 1.000 28.76657 51 GLY A O 1
ATOM 412 N N . LEU A 1 71 ? -53.42845 -57.89991 19.76702 1.000 30.07579 52 LEU A N 1
ATOM 413 C CA . LEU A 1 71 ? -53.32844 -59.21661 19.15523 1.000 29.71047 52 LEU A CA 1
ATOM 414 C C . LEU A 1 71 ? -53.05049 -59.04140 17.67065 1.000 32.18360 52 LEU A C 1
ATOM 415 O O . LEU A 1 71 ? -53.74548 -58.27788 16.99383 1.000 32.40241 52 LEU A O 1
ATOM 420 N N . VAL A 1 72 ? -52.02352 -59.72713 17.17820 1.000 28.75617 53 VAL A N 1
ATOM 421 C CA . VAL A 1 72 ? -51.68552 -59.74919 15.76008 1.000 30.33950 53 VAL A CA 1
ATOM 422 C C . VAL A 1 72 ? -51.83559 -61.18457 15.27703 1.000 32.55998 53 VAL A C 1
ATOM 423 O O . VAL A 1 72 ? -51.23121 -62.10094 15.84767 1.000 34.69413 53 VAL A O 1
ATOM 427 N N . ILE A 1 73 ? -52.64287 -61.38490 14.24179 1.000 26.80481 54 ILE A N 1
ATOM 428 C CA . ILE A 1 73 ? -52.86207 -62.70848 13.66975 1.000 27.88354 54 ILE A CA 1
ATOM 429 C C . ILE A 1 73 ? -52.02785 -62.81691 12.39954 1.000 30.86826 54 ILE A C 1
ATOM 430 O O . ILE A 1 73 ? -52.26787 -62.10086 11.42275 1.000 34.19794 54 ILE A O 1
ATOM 435 N N . VAL A 1 74 ? -51.04084 -63.71580 12.41268 1.000 28.41247 55 VAL A N 1
ATOM 436 C CA . VAL A 1 74 ? -50.22566 -63.95121 11.22863 1.000 28.64675 55 VAL A CA 1
ATOM 437 C C . VAL A 1 74 ? -51.09123 -64.53471 10.11565 1.000 33.87220 55 VAL A C 1
ATOM 438 O O . VAL A 1 74 ? -52.03127 -65.30075 10.36619 1.000 28.88550 55 VAL A O 1
ATOM 442 N N . GLU A 1 75 ? -50.78179 -64.15018 8.87360 1.000 33.85098 56 GLU A N 1
ATOM 443 C CA . GLU A 1 75 ? -51.50309 -64.56916 7.67290 1.000 28.17657 56 GLU A CA 1
ATOM 444 C C . GLU A 1 75 ? -51.74246 -66.07464 7.58070 1.000 36.41459 56 GLU A C 1
ATOM 445 O O . GLU A 1 75 ? -51.09018 -66.86392 8.27432 1.000 29.14691 56 GLU A O 1
ATOM 451 N N . ALA A 1 76 ? -52.67610 -66.47012 6.71345 1.000 32.46021 57 ALA A N 1
ATOM 452 C CA . ALA A 1 76 ? -52.98365 -67.87567 6.47934 1.000 29.27943 57 ALA A CA 1
ATOM 453 C C . ALA A 1 76 ? -51.71922 -68.65729 6.15790 1.000 40.50282 57 ALA A C 1
ATOM 454 O O . ALA A 1 76 ? -51.01209 -68.34974 5.19238 1.000 30.76986 57 ALA A O 1
ATOM 456 N N . THR A 1 77 ? -51.44140 -69.66830 6.97819 1.000 27.67453 58 THR A N 1
ATOM 457 C CA . THR A 1 77 ? -50.22231 -70.45955 6.89481 1.000 32.62122 58 THR A CA 1
ATOM 458 C C . THR A 1 77 ? -50.59630 -71.89608 6.56143 1.000 32.51155 58 THR A C 1
ATOM 459 O O . THR A 1 77 ? -51.37323 -72.52233 7.28992 1.000 29.58466 58 THR A O 1
ATOM 463 N N . GLY A 1 78 ? -50.03941 -72.41731 5.47182 1.000 32.04376 59 GLY A N 1
ATOM 464 C CA . GLY A 1 78 ? -50.42918 -73.74102 5.00963 1.000 35.80858 59 GLY A CA 1
ATOM 465 C C . GLY A 1 78 ? -49.90976 -74.83180 5.93048 1.000 27.30263 59 GLY A C 1
ATOM 466 O O . GLY A 1 78 ? -48.74357 -74.81734 6.34198 1.000 34.44249 59 GLY A O 1
ATOM 467 N N . VAL A 1 79 ? -50.78084 -75.79145 6.25781 1.000 27.57813 60 VAL A N 1
ATOM 468 C CA . VAL A 1 79 ? -50.38444 -76.90373 7.11906 1.000 30.34877 60 VAL A CA 1
ATOM 469 C C . VAL A 1 79 ? -49.62944 -77.97840 6.35690 1.000 29.75672 60 VAL A C 1
ATOM 470 O O . VAL A 1 79 ? -49.02705 -78.86204 6.98091 1.000 28.77672 60 VAL A O 1
ATOM 474 N N . ASN A 1 80 ? -49.66132 -77.93797 5.02946 1.000 25.56380 61 ASN A N 1
ATOM 475 C CA . ASN A 1 80 ? -48.82041 -78.77352 4.18531 1.000 34.13115 61 ASN A CA 1
ATOM 476 C C . ASN A 1 80 ? -48.63774 -78.04523 2.86170 1.000 31.14214 61 ASN A C 1
ATOM 477 O O . ASN A 1 80 ? -49.35422 -77.07534 2.58659 1.000 28.27086 61 ASN A O 1
ATOM 482 N N . PRO A 1 81 ? -47.66557 -78.45908 2.03497 1.000 32.50001 62 PRO A N 1
ATOM 483 C CA . PRO A 1 81 ? -47.39678 -77.70036 0.79723 1.000 31.50166 62 PRO A CA 1
ATOM 484 C C . PRO A 1 81 ? -48.61617 -77.48066 -0.08474 1.000 34.36699 62 PRO A C 1
ATOM 485 O O . PRO A 1 81 ? -48.78773 -76.38493 -0.63303 1.000 34.84868 62 PRO A O 1
ATOM 489 N N . GLU A 1 82 ? -49.47388 -78.48936 -0.23107 1.000 31.81379 63 GLU A N 1
ATOM 490 C CA . GLU A 1 82 ? -50.64454 -78.37124 -1.08950 1.000 34.50890 63 GLU A CA 1
ATOM 491 C C . GLU A 1 82 ? -51.76790 -77.56584 -0.45256 1.000 34.90545 63 GLU A C 1
ATOM 492 O O . GLU A 1 82 ? -52.73390 -77.22643 -1.14603 1.000 32.21282 63 GLU A O 1
ATOM 498 N N . GLY A 1 83 ? -51.66608 -77.25008 0.83846 1.000 31.71963 64 GLY A N 1
ATOM 499 C CA . GLY A 1 83 ? -52.64742 -76.41104 1.49298 1.000 31.74798 64 GLY A CA 1
ATOM 500 C C . GLY A 1 83 ? -52.37968 -74.92977 1.38595 1.000 31.73391 64 GLY A C 1
ATOM 501 O O . GLY A 1 83 ? -53.23950 -74.12384 1.75442 1.000 39.55638 64 GLY A O 1
ATOM 502 N N . ARG A 1 84 ? -51.20528 -74.55026 0.88631 1.000 33.11920 65 ARG A N 1
ATOM 503 C CA . ARG A 1 84 ? -50.91168 -73.14645 0.63809 1.000 33.68085 65 ARG A CA 1
ATOM 504 C C . ARG A 1 84 ? -51.82366 -72.59881 -0.45122 1.000 33.19314 65 ARG A C 1
ATOM 505 O O . ARG A 1 84 ? -52.18258 -73.30535 -1.39702 1.000 36.28075 65 ARG A O 1
ATOM 513 N N . ILE A 1 85 ? -52.20805 -71.33059 -0.30978 1.000 28.85853 66 ILE A N 1
ATOM 514 C CA . ILE A 1 85 ? -52.96421 -70.67515 -1.37084 1.000 33.01128 66 ILE A CA 1
ATOM 515 C C . ILE A 1 85 ? -52.10003 -70.51609 -2.61609 1.000 36.97167 66 ILE A C 1
ATOM 516 O O . ILE A 1 85 ? -52.54803 -70.77234 -3.74020 1.000 37.00321 66 ILE A O 1
ATOM 521 N N . THR A 1 86 ? -50.85197 -70.10571 -2.43601 1.000 27.83697 67 THR A N 1
ATOM 522 C CA . THR A 1 86 ? -49.92421 -69.82589 -3.51885 1.000 29.68803 67 THR A CA 1
ATOM 523 C C . THR A 1 86 ? -48.58266 -70.45315 -3.17310 1.000 33.67839 67 THR A C 1
ATOM 524 O O . THR A 1 86 ? -48.34159 -70.81443 -2.01643 1.000 31.45928 67 THR A O 1
ATOM 528 N N . PRO A 1 87 ? -47.68893 -70.59861 -4.15752 1.000 31.28176 68 PRO A N 1
ATOM 529 C CA . PRO A 1 87 ? -46.31560 -71.02646 -3.84731 1.000 28.39284 68 PRO A CA 1
ATOM 530 C C . PRO A 1 87 ? -45.52985 -70.02115 -3.02037 1.000 34.58880 68 PRO A C 1
ATOM 531 O O . PRO A 1 87 ? -44.38968 -70.31232 -2.64384 1.000 30.64131 68 PRO A O 1
ATOM 535 N N . PHE A 1 88 ? -46.08738 -68.84591 -2.73684 1.000 34.20250 69 PHE A N 1
ATOM 536 C CA . PHE A 1 88 ? -45.39207 -67.80806 -1.99036 1.000 32.84311 69 PHE A CA 1
ATOM 537 C C . PHE A 1 88 ? -46.00383 -67.58432 -0.61604 1.000 31.96989 69 PHE A C 1
ATOM 538 O O . PHE A 1 88 ? -45.68423 -66.58898 0.04199 1.000 31.20778 69 PHE A O 1
ATOM 546 N N . CYS A 1 89 ? -46.86628 -68.49026 -0.16708 1.000 27.13282 70 CYS A N 1
ATOM 547 C CA . CYS A 1 89 ? -47.50698 -68.38205 1.13182 1.000 32.53334 70 CYS A CA 1
ATOM 548 C C . CYS A 1 89 ? -46.63227 -68.99894 2.21562 1.000 31.36466 70 CYS A C 1
ATOM 549 O O . CYS A 1 89 ? -45.73653 -69.80259 1.94631 1.000 26.77914 70 CYS A O 1
ATOM 552 N N . LEU A 1 90 ? -46.91119 -68.61055 3.45670 1.000 28.24010 71 LEU A N 1
ATOM 553 C CA . LEU A 1 90 ? -46.25057 -69.21485 4.60214 1.000 27.14011 71 LEU A CA 1
ATOM 554 C C . LEU A 1 90 ? -46.68474 -70.66779 4.77067 1.000 30.93227 71 LEU A C 1
ATOM 555 O O . LEU A 1 90 ? -47.81553 -71.04545 4.45630 1.000 30.87101 71 LEU A O 1
ATOM 560 N N . GLY A 1 91 ? -45.75898 -71.49225 5.25882 1.000 31.16577 72 GLY A N 1
ATOM 561 C CA . GLY A 1 91 ? -46.08656 -72.83561 5.67248 1.000 29.27146 72 GLY A CA 1
ATOM 562 C C . GLY A 1 91 ? -45.57379 -73.07990 7.07772 1.000 30.01037 72 GLY A C 1
ATOM 563 O O . GLY A 1 91 ? -44.66672 -72.40206 7.55664 1.000 30.53911 72 GLY A O 1
ATOM 564 N N . LEU A 1 92 ? -46.17745 -74.06440 7.74221 1.000 28.19429 73 LEU A N 1
ATOM 565 C CA . LEU A 1 92 ? -45.73301 -74.46767 9.07048 1.000 35.74266 73 LEU A CA 1
ATOM 566 C C . LEU A 1 92 ? -45.73031 -75.99588 9.14157 1.000 36.63653 73 LEU A C 1
ATOM 567 O O . LEU A 1 92 ? -46.46338 -76.62500 9.90070 1.000 32.52719 73 LEU A O 1
ATOM 572 N N . TYR A 1 93 ? -44.86475 -76.60825 8.32946 1.000 33.93443 74 TYR A N 1
ATOM 573 C CA . TYR A 1 93 ? -44.75971 -78.05856 8.27268 1.000 35.39941 74 TYR A CA 1
ATOM 574 C C . TYR A 1 93 ? -43.31909 -78.56513 8.29106 1.000 37.61052 74 TYR A C 1
ATOM 575 O O . TYR A 1 93 ? -43.09328 -79.74397 7.99212 1.000 38.20388 74 TYR A O 1
ATOM 584 N N . ASN A 1 94 ? -42.34111 -77.72201 8.62773 1.000 32.36792 75 ASN A N 1
ATOM 585 C CA . ASN A 1 94 ? -40.97874 -78.19736 8.84043 1.000 34.33092 75 ASN A CA 1
ATOM 586 C C . ASN A 1 94 ? -40.26231 -77.27796 9.82493 1.000 37.53883 75 ASN A C 1
ATOM 587 O O . ASN A 1 94 ? -40.76573 -76.21488 10.19897 1.000 35.75706 75 ASN A O 1
ATOM 592 N N . ASP A 1 95 ? -39.06407 -77.70891 10.23712 1.000 36.67430 76 ASP A N 1
ATOM 593 C CA . ASP A 1 95 ? -38.30854 -77.00056 11.26887 1.000 33.50293 76 ASP A CA 1
ATOM 594 C C . ASP A 1 95 ? -37.81439 -75.64395 10.79069 1.000 36.19625 76 ASP A C 1
ATOM 595 O O . ASP A 1 95 ? -37.71466 -74.70531 11.59013 1.000 36.71521 76 ASP A O 1
ATOM 600 N N . GLU A 1 96 ? -37.47866 -75.52487 9.50620 1.000 30.36548 77 GLU A N 1
ATOM 601 C CA . GLU A 1 96 ? -36.96097 -74.26057 8.99696 1.000 32.89634 77 GLU A CA 1
ATOM 602 C C . GLU A 1 96 ? -38.03606 -73.17726 9.02476 1.000 37.92024 77 GLU A C 1
ATOM 603 O O . GLU A 1 96 ? -37.75748 -72.02649 9.37889 1.000 37.16337 77 GLU A O 1
ATOM 609 N N . GLN A 1 97 ? -39.27417 -73.53290 8.67232 1.000 31.29497 78 GLN A N 1
ATOM 610 C CA . GLN A 1 97 ? -40.38054 -72.58403 8.75301 1.000 37.86437 78 GLN A CA 1
ATOM 611 C C . GLN A 1 97 ? -40.69699 -72.22162 10.19868 1.000 36.05465 78 GLN A C 1
ATOM 612 O O . GLN A 1 97 ? -41.00433 -71.06269 10.50302 1.000 31.70021 78 GLN A O 1
ATOM 618 N N . GLU A 1 98 ? -40.63938 -73.20431 11.09942 1.000 33.74698 79 GLU A N 1
ATOM 619 C CA . GLU A 1 98 ? -40.92017 -72.94346 12.50690 1.000 30.38767 79 GLU A CA 1
ATOM 620 C C . GLU A 1 98 ? -39.89037 -71.99934 13.11345 1.000 37.76737 79 GLU A C 1
ATOM 621 O O . GLU A 1 98 ? -40.24245 -71.10220 13.88937 1.000 34.12225 79 GLU A O 1
ATOM 627 N N . ALA A 1 99 ? -38.61073 -72.18434 12.77117 1.000 35.54771 80 ALA A N 1
ATOM 628 C CA . ALA A 1 99 ? -37.56700 -71.33172 13.33129 1.000 33.11848 80 ALA A CA 1
ATOM 629 C C . ALA A 1 99 ? -37.70594 -69.89255 12.84704 1.000 31.06796 80 ALA A C 1
ATOM 630 O O . ALA A 1 99 ? -37.50258 -68.95031 13.62049 1.000 34.36457 80 ALA A O 1
ATOM 632 N N . ALA A 1 100 ? -38.04758 -69.70160 11.57116 1.000 31.40859 81 ALA A N 1
ATOM 633 C CA . ALA A 1 100 ? -38.20726 -68.34965 11.04711 1.000 34.52914 81 ALA A CA 1
ATOM 634 C C . ALA A 1 100 ? -39.37904 -67.63081 11.70903 1.000 37.45656 81 ALA A C 1
ATOM 635 O O . ALA A 1 100 ? -39.28149 -66.43971 12.02523 1.000 37.50302 81 ALA A O 1
ATOM 637 N N . LEU A 1 101 ? -40.49257 -68.33411 11.93405 1.000 32.22062 82 LEU A N 1
ATOM 638 C CA . LEU A 1 101 ? -41.62530 -67.70697 12.61063 1.000 36.05994 82 LEU A CA 1
ATOM 639 C C . LEU A 1 101 ? -41.31843 -67.43254 14.07766 1.000 39.63412 82 LEU A C 1
ATOM 640 O O . LEU A 1 101 ? -41.71994 -66.39243 14.61450 1.000 34.59215 82 LEU A O 1
ATOM 645 N N . GLY A 1 102 ? -40.60037 -68.34401 14.74117 1.000 34.01167 83 GLY A N 1
ATOM 646 C CA . GLY A 1 102 ? -40.22321 -68.10574 16.12532 1.000 33.12462 83 GLY A CA 1
ATOM 647 C C . GLY A 1 102 ? -39.34564 -66.88037 16.29931 1.000 33.64831 83 GLY A C 1
ATOM 648 O O . GLY A 1 102 ? -39.43273 -66.18708 17.31657 1.000 31.62356 83 GLY A O 1
ATOM 649 N N . ARG A 1 103 ? -38.49332 -66.59557 15.31312 1.000 30.39371 84 ARG A N 1
ATOM 650 C CA . ARG A 1 103 ? -37.66852 -65.39286 15.36196 1.000 35.31000 84 ARG A CA 1
ATOM 651 C C . ARG A 1 103 ? -38.53148 -64.13524 15.33716 1.000 37.37199 84 ARG A C 1
ATOM 652 O O . ARG A 1 103 ? -38.23835 -63.15445 16.03184 1.000 38.99551 84 ARG A O 1
ATOM 660 N N . ILE A 1 104 ? -39.60809 -64.15208 14.54951 1.000 31.14478 85 ILE A N 1
ATOM 661 C CA . ILE A 1 104 ? -40.50729 -63.00512 14.47993 1.000 29.81730 85 ILE A CA 1
ATOM 662 C C . ILE A 1 104 ? -41.31382 -62.87279 15.76728 1.000 33.83739 85 ILE A C 1
ATOM 663 O O . ILE A 1 104 ? -41.52949 -61.76233 16.26721 1.000 29.40488 85 ILE A O 1
ATOM 668 N N . VAL A 1 105 ? -41.77096 -63.99572 16.32738 1.000 32.92812 86 VAL A N 1
ATOM 669 C CA . VAL A 1 105 ? -42.46929 -63.94251 17.60916 1.000 34.74700 86 VAL A CA 1
ATOM 670 C C . VAL A 1 105 ? -41.55329 -63.38276 18.69234 1.000 36.31508 86 VAL A C 1
ATOM 671 O O . VAL A 1 105 ? -41.98827 -62.60898 19.55449 1.000 34.16240 86 VAL A O 1
ATOM 675 N N . ALA A 1 106 ? -40.26667 -63.74391 18.65338 1.000 32.52331 87 ALA A N 1
ATOM 676 C CA . ALA A 1 106 ? -39.33001 -63.23305 19.64948 1.000 36.52146 87 ALA A CA 1
ATOM 677 C C . ALA A 1 106 ? -39.14193 -61.72706 19.50485 1.000 39.02155 87 ALA A C 1
ATOM 678 O O . ALA A 1 106 ? -39.04463 -61.00954 20.50704 1.000 33.77067 87 ALA A O 1
ATOM 680 N N . PHE A 1 107 ? -39.09857 -61.22992 18.26555 1.000 33.15190 88 PHE A N 1
ATOM 681 C CA . PHE A 1 107 ? -39.04886 -59.78827 18.04829 1.000 30.55899 88 PHE A CA 1
ATOM 682 C C . PHE A 1 107 ? -40.27629 -59.10997 18.63982 1.000 34.92370 88 PHE A C 1
ATOM 683 O O . PHE A 1 107 ? -40.16842 -58.05565 19.27635 1.000 35.59174 88 PHE A O 1
ATOM 691 N N . ALA A 1 108 ? -41.45291 -59.70878 18.44569 1.000 37.43390 89 ALA A N 1
ATOM 692 C CA . ALA A 1 108 ? -42.68166 -59.13135 18.97725 1.000 30.88487 89 ALA A CA 1
ATOM 693 C C . ALA A 1 108 ? -42.66173 -59.09062 20.49815 1.000 33.24036 89 ALA A C 1
ATOM 694 O O . ALA A 1 108 ? -43.13607 -58.12487 21.10780 1.000 36.99856 89 ALA A O 1
ATOM 696 N N . ARG A 1 109 ? -42.11050 -60.12916 21.12788 1.000 32.24195 90 ARG A N 1
ATOM 697 C CA . ARG A 1 109 ? -42.07484 -60.17892 22.58338 1.000 37.77916 90 ARG A CA 1
ATOM 698 C C . ARG A 1 109 ? -41.19052 -59.08166 23.15892 1.000 37.92392 90 ARG A C 1
ATOM 699 O O . ARG A 1 109 ? -41.46923 -58.56746 24.24555 1.000 40.81499 90 ARG A O 1
ATOM 707 N N . GLU A 1 110 ? -40.12369 -58.71167 22.45130 1.000 37.57555 91 GLU A N 1
ATOM 708 C CA . GLU A 1 110 ? -39.15337 -57.78413 23.01949 1.000 36.95484 91 GLU A CA 1
ATOM 709 C C . GLU A 1 110 ? -39.56415 -56.32455 22.85099 1.000 32.35771 91 GLU A C 1
ATOM 710 O O . GLU A 1 110 ? -39.20781 -55.48930 23.68886 1.000 38.38804 91 GLU A O 1
ATOM 716 N N . PHE A 1 111 ? -40.30724 -55.99348 21.80034 1.000 33.07912 92 PHE A N 1
ATOM 717 C CA . PHE A 1 111 ? -40.55928 -54.59735 21.47417 1.000 32.27715 92 PHE A CA 1
ATOM 718 C C . PHE A 1 111 ? -42.02373 -54.18665 21.49430 1.000 34.64844 92 PHE A C 1
ATOM 719 O O . PHE A 1 111 ? -42.30698 -53.00224 21.68787 1.000 41.62808 92 PHE A O 1
ATOM 727 N N . GLY A 1 112 ? -42.96121 -55.10927 21.28461 1.000 34.55793 93 GLY A N 1
ATOM 728 C CA . GLY A 1 112 ? -44.36292 -54.77343 21.19186 1.000 40.33879 93 GLY A CA 1
ATOM 729 C C . GLY A 1 112 ? -45.16326 -55.25291 22.39391 1.000 39.03974 93 GLY A C 1
ATOM 730 O O . GLY A 1 112 ? -44.68329 -55.99438 23.24999 1.000 40.14898 93 GLY A O 1
ATOM 731 N N . GLN A 1 113 ? -46.41952 -54.80976 22.43797 1.000 37.87898 94 GLN A N 1
ATOM 732 C CA . GLN A 1 113 ? -47.36139 -55.25504 23.45664 1.000 34.14325 94 GLN A CA 1
ATOM 733 C C . GLN A 1 113 ? -48.43560 -56.17762 22.89331 1.000 33.19933 94 GLN A C 1
ATOM 734 O O . GLN A 1 113 ? -49.40443 -56.48892 23.59411 1.000 39.38511 94 GLN A O 1
ATOM 740 N N . ALA A 1 114 ? -48.29002 -56.62027 21.64751 1.000 36.24777 95 ALA A N 1
ATOM 741 C CA . ALA A 1 114 ? -49.23682 -57.54032 21.03453 1.000 32.99814 95 ALA A CA 1
ATOM 742 C C . ALA A 1 114 ? -48.87779 -58.98441 21.35887 1.000 32.35281 95 ALA A C 1
ATOM 743 O O . ALA A 1 114 ? -47.70309 -59.36043 21.36555 1.000 34.33753 95 ALA A O 1
ATOM 745 N N . LYS A 1 115 ? -49.89857 -59.78508 21.64396 1.000 33.43127 96 LYS A N 1
ATOM 746 C CA . LYS A 1 115 ? -49.74698 -61.22987 21.64338 1.000 32.40046 96 LYS A CA 1
ATOM 747 C C . LYS A 1 115 ? -49.77923 -61.71864 20.19930 1.000 34.77548 96 LYS A C 1
ATOM 748 O O . LYS A 1 115 ? -50.46339 -61.14464 19.34697 1.000 32.73573 96 LYS A O 1
ATOM 754 N N . MET A 1 116 ? -49.02003 -62.76919 19.91378 1.000 32.65932 97 MET A N 1
ATOM 755 C CA . MET A 1 116 ? -48.91566 -63.27758 18.55225 1.000 32.21094 97 MET A CA 1
ATOM 756 C C . MET A 1 116 ? -49.80851 -64.49701 18.37131 1.000 33.09744 97 MET A C 1
ATOM 757 O O . MET A 1 116 ? -49.75053 -65.44414 19.16148 1.000 29.06808 97 MET A O 1
ATOM 762 N N . ALA A 1 117 ? -50.64052 -64.45615 17.33732 1.000 30.82802 98 ALA A N 1
ATOM 763 C CA . ALA A 1 117 ? -51.45525 -65.57968 16.91722 1.000 25.42828 98 ALA A CA 1
ATOM 764 C C . ALA A 1 117 ? -51.10811 -65.91687 15.47537 1.000 30.62611 98 ALA A C 1
ATOM 765 O O . ALA A 1 117 ? -50.49238 -65.11797 14.76429 1.000 32.41337 98 ALA A O 1
ATOM 767 N N . ILE A 1 118 ? -51.49960 -67.11376 15.04614 1.000 27.99623 99 ILE A N 1
ATOM 768 C CA . ILE A 1 118 ? -51.27275 -67.55126 13.67404 1.000 30.08333 99 ILE A CA 1
ATOM 769 C C . ILE A 1 118 ? -52.53698 -68.22071 13.15458 1.000 33.19950 99 ILE A C 1
ATOM 770 O O . ILE A 1 118 ? -53.22872 -68.93225 13.89108 1.000 30.62527 99 ILE A O 1
ATOM 775 N N . GLN A 1 119 ? -52.84814 -67.97534 11.88605 1.000 33.00712 100 GLN A N 1
ATOM 776 C CA . GLN A 1 119 ? -53.99434 -68.58859 11.22842 1.000 32.98686 100 GLN A CA 1
ATOM 777 C C . GLN A 1 119 ? -53.51243 -69.82587 10.47851 1.000 36.10700 100 GLN A C 1
ATOM 778 O O . GLN A 1 119 ? -52.76927 -69.71536 9.49696 1.000 33.37685 100 GLN A O 1
ATOM 784 N N . LEU A 1 120 ? -53.92483 -71.00158 10.94657 1.000 33.31515 101 LEU A N 1
ATOM 785 C CA . LEU A 1 120 ? -53.59209 -72.25385 10.28097 1.000 31.84507 101 LEU A CA 1
ATOM 786 C C . LEU A 1 120 ? -54.66088 -72.56311 9.24119 1.000 31.12039 101 LEU A C 1
ATOM 787 O O . LEU A 1 120 ? -55.85821 -72.51688 9.53964 1.000 30.55658 101 LEU A O 1
ATOM 792 N N . ALA A 1 121 ? -54.23034 -72.87491 8.02269 1.000 29.68351 102 ALA A N 1
ATOM 793 C CA . ALA A 1 121 ? -55.15510 -72.94061 6.90467 1.000 27.56650 102 ALA A CA 1
ATOM 794 C C . ALA A 1 121 ? -54.80448 -74.09140 5.97532 1.000 30.04056 102 ALA A C 1
ATOM 795 O O . ALA A 1 121 ? -53.68036 -74.59809 5.95857 1.000 32.20499 102 ALA A O 1
ATOM 797 N N . HIS A 1 122 ? -55.80674 -74.49194 5.19907 1.000 31.98187 103 HIS A N 1
ATOM 798 C CA . HIS A 1 122 ? -55.63216 -75.34143 4.02976 1.000 33.03588 103 HIS A CA 1
ATOM 799 C C . HIS A 1 122 ? -56.52226 -74.76258 2.94197 1.000 30.13687 103 HIS A C 1
ATOM 800 O O . HIS A 1 122 ? -57.72837 -74.60341 3.15261 1.000 28.49435 103 HIS A O 1
ATOM 807 N N . ALA A 1 123 ? -55.93005 -74.40638 1.80028 1.000 28.48156 104 ALA A N 1
ATOM 808 C CA . ALA A 1 123 ? -56.68789 -73.69096 0.77863 1.000 28.54373 104 ALA A CA 1
ATOM 809 C C . ALA A 1 123 ? -57.66937 -74.59027 0.03779 1.000 32.13195 104 ALA A C 1
ATOM 810 O O . ALA A 1 123 ? -58.58802 -74.07689 -0.61211 1.000 28.59117 104 ALA A O 1
ATOM 812 N N . GLY A 1 124 ? -57.50524 -75.90773 0.11807 1.000 29.51591 105 GLY A N 1
ATOM 813 C CA . GLY A 1 124 ? -58.44340 -76.78453 -0.56295 1.000 26.89206 105 GLY A CA 1
ATOM 814 C C . GLY A 1 124 ? -58.45231 -76.52686 -2.05823 1.000 30.29653 105 GLY A C 1
ATOM 815 O O . GLY A 1 124 ? -57.40359 -76.38529 -2.69657 1.000 34.01367 105 GLY A O 1
ATOM 816 N N . ARG A 1 125 ? -59.65540 -76.44661 -2.62899 1.000 28.18747 106 ARG A N 1
ATOM 817 C CA . ARG A 1 125 ? -59.80179 -76.26727 -4.06789 1.000 31.90385 106 ARG A CA 1
ATOM 818 C C . ARG A 1 125 ? -59.35218 -74.89477 -4.55279 1.000 36.43433 106 ARG A C 1
ATOM 819 O O . ARG A 1 125 ? -59.30881 -74.67628 -5.76883 1.000 39.38069 106 ARG A O 1
ATOM 827 N N . LYS A 1 126 ? -59.03310 -73.96603 -3.65029 1.000 34.59832 107 LYS A N 1
ATOM 828 C CA . LYS A 1 126 ? -58.55504 -72.64211 -4.02963 1.000 29.15716 107 LYS A CA 1
ATOM 829 C C . LYS A 1 126 ? -57.03741 -72.52269 -3.94662 1.000 33.30588 107 LYS A C 1
ATOM 830 O O . LYS A 1 126 ? -56.50875 -71.40626 -3.95865 1.000 34.91271 107 LYS A O 1
ATOM 836 N N . ALA A 1 127 ? -56.32961 -73.64574 -3.86446 1.000 32.90833 108 ALA A N 1
ATOM 837 C CA . ALA A 1 127 ? -54.88207 -73.63336 -3.73591 1.000 31.73290 108 ALA A CA 1
ATOM 838 C C . ALA A 1 127 ? -54.21540 -73.48324 -5.10161 1.000 31.22771 108 ALA A C 1
ATOM 839 O O . ALA A 1 127 ? -54.86965 -73.46311 -6.14724 1.000 34.64303 108 ALA A O 1
ATOM 841 N N . SER A 1 128 ? -52.88594 -73.35483 -5.07208 1.000 37.61968 109 SER A N 1
ATOM 842 C CA . SER A 1 128 ? -52.04852 -73.37372 -6.27515 1.000 39.60451 109 SER A CA 1
ATOM 843 C C . SER A 1 128 ? -52.36214 -72.20462 -7.20877 1.000 39.05909 109 SER A C 1
ATOM 844 O O . SER A 1 128 ? -52.41788 -72.36264 -8.43014 1.000 41.99718 109 SER A O 1
ATOM 847 N N . THR A 1 129 ? -52.55853 -71.01775 -6.63774 1.000 37.18963 110 THR A N 1
ATOM 848 C CA . THR A 1 129 ? -52.91414 -69.83687 -7.41314 1.000 33.68471 110 THR A CA 1
ATOM 849 C C . THR A 1 129 ? -51.76461 -68.83345 -7.41411 1.000 36.83409 110 THR A C 1
ATOM 850 O O . THR A 1 129 ? -50.74563 -69.00638 -6.74022 1.000 42.20204 110 THR A O 1
ATOM 854 N N . ARG A 1 130 ? -51.95014 -67.76144 -8.17458 1.000 35.18967 111 ARG A N 1
ATOM 855 C CA . ARG A 1 130 ? -50.92401 -66.75106 -8.36206 1.000 41.05951 111 ARG A CA 1
ATOM 856 C C . ARG A 1 130 ? -51.04847 -65.64173 -7.32020 1.000 41.17426 111 ARG A C 1
ATOM 857 O O . ARG A 1 130 ? -52.04600 -65.52710 -6.60356 1.000 37.33775 111 ARG A O 1
ATOM 865 N N . ARG A 1 131 ? -50.01070 -64.81558 -7.24753 1.000 38.31961 112 ARG A N 1
ATOM 866 C CA . ARG A 1 131 ? -50.08922 -63.60169 -6.45051 1.000 42.43707 112 ARG A CA 1
ATOM 867 C C . ARG A 1 131 ? -51.24027 -62.73542 -6.95320 1.000 38.89392 112 ARG A C 1
ATOM 868 O O . ARG A 1 131 ? -51.49771 -62.69043 -8.16164 1.000 40.85410 112 ARG A O 1
ATOM 876 N N . PRO A 1 132 ? -51.95638 -62.04549 -6.06250 1.000 39.44616 113 PRO A N 1
ATOM 877 C CA . PRO A 1 132 ? -53.07887 -61.21205 -6.52171 1.000 36.76285 113 PRO A CA 1
ATOM 878 C C . PRO A 1 132 ? -52.67051 -60.13094 -7.50620 1.000 38.13911 113 PRO A C 1
ATOM 879 O O . PRO A 1 132 ? -53.48662 -59.73798 -8.34781 1.000 40.28954 113 PRO A O 1
ATOM 883 N N . TRP A 1 133 ? -51.43426 -59.64313 -7.44698 1.000 37.63845 114 TRP A N 1
ATOM 884 C CA . TRP A 1 133 ? -50.98742 -58.64119 -8.40332 1.000 45.18158 114 TRP A CA 1
ATOM 885 C C . TRP A 1 133 ? -50.36661 -59.25597 -9.65020 1.000 43.69795 114 TRP A C 1
ATOM 886 O O . TRP A 1 133 ? -49.81857 -58.52512 -10.48066 1.000 45.26776 114 TRP A O 1
ATOM 897 N N . ASP A 1 134 ? -50.46043 -60.57805 -9.80757 1.000 48.10574 115 ASP A N 1
ATOM 898 C CA . ASP A 1 134 ? -50.08547 -61.27901 -11.03422 1.000 52.47385 115 ASP A CA 1
ATOM 899 C C . ASP A 1 134 ? -51.31406 -62.06149 -11.48694 1.000 50.98494 115 ASP A C 1
ATOM 900 O O . ASP A 1 134 ? -51.39223 -63.28554 -11.30000 1.000 53.25889 115 ASP A O 1
ATOM 905 N N . PRO A 1 135 ? -52.29878 -61.38626 -12.07599 1.000 56.08267 116 PRO A N 1
ATOM 906 C CA . PRO A 1 135 ? -53.55526 -62.06356 -12.41244 1.000 60.81329 116 PRO A CA 1
ATOM 907 C C . PRO A 1 135 ? -53.35435 -63.10995 -13.49473 1.000 55.88011 116 PRO A C 1
ATOM 908 O O . PRO A 1 135 ? -52.49451 -62.98141 -14.37009 1.000 58.60736 116 PRO A O 1
ATOM 912 N N . GLY A 1 136 ? -54.16086 -64.15541 -13.42064 1.000 48.11417 117 GLY A N 1
ATOM 913 C CA . GLY A 1 136 ? -54.04955 -65.25427 -14.35564 1.000 43.81915 117 GLY A CA 1
ATOM 914 C C . GLY A 1 136 ? -54.66734 -66.50878 -13.77940 1.000 52.80595 117 GLY A C 1
ATOM 915 O O . GLY A 1 136 ? -55.20301 -66.51942 -12.67021 1.000 42.99059 117 GLY A O 1
ATOM 916 N N . SER A 1 137 ? -54.59009 -67.57257 -14.57398 1.000 57.35466 118 SER A N 1
ATOM 917 C CA . SER A 1 137 ? -55.12439 -68.85519 -14.15921 1.000 46.71515 118 SER A CA 1
ATOM 918 C C . SER A 1 137 ? -54.24083 -69.46939 -13.07555 1.000 44.49502 118 SER A C 1
ATOM 919 O O . SER A 1 137 ? -53.06881 -69.10973 -12.93872 1.000 43.67495 118 SER A O 1
ATOM 922 N N . PRO A 1 138 ? -54.79003 -70.38545 -12.27721 1.000 47.82025 119 PRO A N 1
ATOM 923 C CA . PRO A 1 138 ? -53.95834 -71.10687 -11.30657 1.000 42.65550 119 PRO A CA 1
ATOM 924 C C . PRO A 1 138 ? -52.78026 -71.79438 -11.98165 1.000 44.45191 119 PRO A C 1
ATOM 925 O O . PRO A 1 138 ? -52.84798 -72.19064 -13.14687 1.000 44.70741 119 PRO A O 1
ATOM 929 N N . TYR A 1 139 ? -51.68308 -71.91568 -11.23529 1.000 40.80123 120 TYR A N 1
ATOM 930 C CA . TYR A 1 139 ? -50.51891 -72.64121 -11.72619 1.000 43.02503 120 TYR A CA 1
ATOM 931 C C . TYR A 1 139 ? -50.88271 -74.09734 -11.99059 1.000 42.99406 120 TYR A C 1
ATOM 932 O O . TYR A 1 139 ? -51.40446 -74.78683 -11.10902 1.000 44.71832 120 TYR A O 1
ATOM 941 N N . SER A 1 140 ? -50.62531 -74.56144 -13.21257 1.000 39.79300 121 SER A N 1
ATOM 942 C CA . SER A 1 140 ? -50.79537 -75.97308 -13.51693 1.000 50.65804 121 SER A CA 1
ATOM 943 C C . SER A 1 140 ? -49.65856 -76.77514 -12.88616 1.000 42.46559 121 SER A C 1
ATOM 944 O O . SER A 1 140 ? -48.62139 -76.21429 -12.52357 1.000 44.58208 121 SER A O 1
ATOM 947 N N . PRO A 1 141 ? -49.83448 -78.09159 -12.72951 1.000 48.26041 122 PRO A N 1
ATOM 948 C CA . PRO A 1 141 ? -48.75240 -78.89969 -12.13903 1.000 48.53308 122 PRO A CA 1
ATOM 949 C C . PRO A 1 141 ? -47.42037 -78.78035 -12.86792 1.000 49.31353 122 PRO A C 1
ATOM 950 O O . PRO A 1 141 ? -46.36834 -78.80119 -12.21624 1.000 52.42770 122 PRO A O 1
ATOM 954 N N . GLU A 1 142 ? -47.42481 -78.63271 -14.19391 1.000 48.05083 123 GLU A N 1
ATOM 955 C CA . GLU A 1 142 ? -46.17038 -78.48258 -14.92363 1.000 54.89424 123 GLU A CA 1
ATOM 956 C C . GLU A 1 142 ? -45.58525 -77.07806 -14.81663 1.000 54.02565 123 GLU A C 1
ATOM 957 O O . GLU A 1 142 ? -44.39609 -76.89894 -15.09888 1.000 59.34506 123 GLU A O 1
ATOM 963 N N . GLU A 1 143 ? -46.37886 -76.08262 -14.42348 1.000 57.54228 124 GLU A N 1
ATOM 964 C CA . GLU A 1 143 ? -45.87054 -74.73447 -14.19520 1.000 56.06994 124 GLU A CA 1
ATOM 965 C C . GLU A 1 143 ? -45.30855 -74.55021 -12.79294 1.000 52.77391 124 GLU A C 1
ATOM 966 O O . GLU A 1 143 ? -44.96859 -73.42344 -12.41895 1.000 54.17811 124 GLU A O 1
ATOM 972 N N . GLY A 1 144 ? -45.20897 -75.62322 -12.01171 1.000 51.01313 125 GLY A N 1
ATOM 973 C CA . GLY A 1 144 ? -44.82033 -75.53376 -10.62149 1.000 50.35881 125 GLY A CA 1
ATOM 974 C C . GLY A 1 144 ? -45.97281 -75.55926 -9.64147 1.000 55.53867 125 GLY A C 1
ATOM 975 O O . GLY A 1 144 ? -45.73886 -75.43607 -8.43254 1.000 52.60191 125 GLY A O 1
ATOM 976 N N . GLY A 1 145 ? -47.20415 -75.69892 -10.12140 1.000 46.54680 126 GLY A N 1
ATOM 977 C CA . GLY A 1 145 ? -48.36843 -75.79421 -9.26816 1.000 45.56634 126 GLY A CA 1
ATOM 978 C C . GLY A 1 145 ? -48.64548 -77.22096 -8.84482 1.000 44.42353 126 GLY A C 1
ATOM 979 O O . GLY A 1 145 ? -47.77703 -78.09544 -8.89158 1.000 41.58984 126 GLY A O 1
ATOM 980 N N . TRP A 1 146 ? -49.88524 -77.45501 -8.42610 1.000 38.88057 127 TRP A N 1
ATOM 981 C CA . TRP A 1 146 ? -50.29247 -78.77123 -7.96092 1.000 37.43525 127 TRP A CA 1
ATOM 982 C C . TRP A 1 146 ? -51.80376 -78.89283 -8.07348 1.000 39.01244 127 TRP A C 1
ATOM 983 O O . TRP A 1 146 ? -52.52613 -77.89314 -8.02553 1.000 35.96051 127 TRP A O 1
ATOM 994 N N . GLN A 1 147 ? -52.27062 -80.12942 -8.22542 1.000 40.44317 128 GLN A N 1
ATOM 995 C CA . GLN A 1 147 ? -53.70179 -80.39367 -8.19977 1.000 37.33839 128 GLN A CA 1
ATOM 996 C C . GLN A 1 147 ? -54.22623 -80.27221 -6.77329 1.000 39.34507 128 GLN A C 1
ATOM 997 O O . GLN A 1 147 ? -53.56073 -80.66927 -5.81248 1.000 39.27244 128 GLN A O 1
ATOM 1003 N N . THR A 1 148 ? -55.41546 -79.69320 -6.63781 1.000 36.44686 129 THR A N 1
ATOM 1004 C CA . THR A 1 148 ? -55.96710 -79.35716 -5.33501 1.000 38.32792 129 THR A CA 1
ATOM 1005 C C . THR A 1 148 ? -56.80974 -80.49756 -4.76876 1.000 38.63576 129 THR A C 1
ATOM 1006 O O . THR A 1 148 ? -57.20333 -81.43332 -5.46825 1.000 37.22076 129 THR A O 1
ATOM 1010 N N . TRP A 1 149 ? -57.08083 -80.40108 -3.46889 1.000 39.20441 130 TRP A N 1
ATOM 1011 C CA . TRP A 1 149 ? -57.91337 -81.34414 -2.74151 1.000 33.64849 130 TRP A CA 1
ATOM 1012 C C . TRP A 1 149 ? -59.15160 -80.61590 -2.23398 1.000 38.10139 130 TRP A C 1
ATOM 1013 O O . TRP A 1 149 ? -59.10387 -79.41560 -1.96379 1.000 40.90090 130 TRP A O 1
ATOM 1024 N N . ALA A 1 150 ? -60.26230 -81.33530 -2.10053 1.000 37.30816 131 ALA A N 1
ATOM 1025 C CA . ALA A 1 150 ? -61.52763 -80.70554 -1.74442 1.000 32.89384 131 ALA A CA 1
ATOM 1026 C C . ALA A 1 150 ? -62.47561 -81.77762 -1.22531 1.000 35.55621 131 ALA A C 1
ATOM 1027 O O . ALA A 1 150 ? -62.24897 -82.97073 -1.45271 1.000 43.55527 131 ALA A O 1
ATOM 1029 N N . PRO A 1 151 ? -63.53858 -81.38877 -0.50999 1.000 38.27865 132 PRO A N 1
ATOM 1030 C CA . PRO A 1 151 ? -64.54013 -82.39473 -0.11444 1.000 38.31355 132 PRO A CA 1
ATOM 1031 C C . PRO A 1 151 ? -65.23053 -83.04564 -1.29902 1.000 42.53686 132 PRO A C 1
ATOM 1032 O O . PRO A 1 151 ? -65.53897 -84.24278 -1.25429 1.000 41.89052 132 PRO A O 1
ATOM 1036 N N . SER A 1 152 ? -65.47866 -82.28919 -2.36423 1.000 41.39572 133 SER A N 1
ATOM 1037 C CA . SER A 1 152 ? -66.13011 -82.81604 -3.55247 1.000 36.96269 133 SER A CA 1
ATOM 1038 C C . SER A 1 152 ? -65.38559 -82.32126 -4.78178 1.000 42.73692 133 SER A C 1
ATOM 1039 O O . SER A 1 152 ? -64.69954 -81.29678 -4.74751 1.000 43.81423 133 SER A O 1
ATOM 1042 N N . ALA A 1 153 ? -65.54565 -83.05681 -5.88236 1.000 41.84323 134 ALA A N 1
ATOM 1043 C CA . ALA A 1 153 ? -64.87800 -82.73290 -7.14271 1.000 41.04941 134 ALA A CA 1
ATOM 1044 C C . ALA A 1 153 ? -65.65038 -81.62126 -7.85508 1.000 42.73816 134 ALA A C 1
ATOM 1045 O O . ALA A 1 153 ? -66.24251 -81.80110 -8.92100 1.000 47.67404 134 ALA A O 1
ATOM 1047 N N . ILE A 1 154 ? -65.64012 -80.44624 -7.23001 1.000 44.01683 135 ILE A N 1
ATOM 1048 C CA . ILE A 1 154 ? -66.32513 -79.26364 -7.73891 1.000 39.10527 135 ILE A CA 1
ATOM 1049 C C . ILE A 1 154 ? -65.31693 -78.12696 -7.81120 1.000 42.45433 135 ILE A C 1
ATOM 1050 O O . ILE A 1 154 ? -64.63445 -77.83065 -6.82401 1.000 37.23207 135 ILE A O 1
ATOM 1055 N N . LYS A 1 155 ? -65.21544 -77.50487 -8.97933 1.000 39.17976 136 LYS A N 1
ATOM 1056 C CA . LYS A 1 155 ? -64.18664 -76.50807 -9.22926 1.000 39.96543 136 LYS A CA 1
ATOM 1057 C C . LYS A 1 155 ? -64.61101 -75.13291 -8.73187 1.000 43.16657 136 LYS A C 1
ATOM 1058 O O . LYS A 1 155 ? -65.78863 -74.76943 -8.79193 1.000 44.06173 136 LYS A O 1
ATOM 1064 N N . PHE A 1 156 ? -63.64105 -74.37494 -8.22050 1.000 41.41272 137 PHE A N 1
ATOM 1065 C CA . PHE A 1 156 ? -63.80515 -72.93484 -8.06036 1.000 37.03437 137 PHE A CA 1
ATOM 1066 C C . PHE A 1 156 ? -63.31929 -72.20869 -9.30909 1.000 40.53280 137 PHE A C 1
ATOM 1067 O O . PHE A 1 156 ? -64.02411 -71.35309 -9.85105 1.000 41.66342 137 PHE A O 1
ATOM 1075 N N . TYR A 1 157 ? -62.12281 -72.55555 -9.77972 1.000 42.79005 138 TYR A N 1
ATOM 1076 C CA . TYR A 1 157 ? -61.57309 -72.03114 -11.02265 1.000 47.49532 138 TYR A CA 1
ATOM 1077 C C . TYR A 1 157 ? -61.87578 -73.01704 -12.14334 1.000 55.44233 138 TYR A C 1
ATOM 1078 O O . TYR A 1 157 ? -61.41755 -74.16422 -12.10701 1.000 53.86650 138 TYR A O 1
ATOM 1087 N N . GLU A 1 158 ? -62.63818 -72.56690 -13.14056 1.000 61.07365 139 GLU A N 1
ATOM 1088 C CA . GLU A 1 158 ? -63.04973 -73.45677 -14.21966 1.000 58.59743 139 GLU A CA 1
ATOM 1089 C C . GLU A 1 158 ? -61.88925 -73.85000 -15.12364 1.000 59.13298 139 GLU A C 1
ATOM 1090 O O . GLU A 1 158 ? -61.98702 -74.85484 -15.83478 1.000 60.56874 139 GLU A O 1
ATOM 1096 N N . GLU A 1 159 ? -60.80082 -73.08544 -15.11618 1.000 48.78357 140 GLU A N 1
ATOM 1097 C CA . GLU A 1 159 ? -59.68505 -73.32492 -16.01943 1.000 57.70580 140 GLU A CA 1
ATOM 1098 C C . GLU A 1 159 ? -58.67605 -74.33892 -15.49510 1.000 66.81179 140 GLU A C 1
ATOM 1099 O O . GLU A 1 159 ? -57.78702 -74.74418 -16.25079 1.000 73.85009 140 GLU A O 1
ATOM 1105 N N . SER A 1 160 ? -58.78513 -74.76647 -14.24404 1.000 58.73382 141 SER A N 1
ATOM 1106 C CA . SER A 1 160 ? -57.78173 -75.62953 -13.63873 1.000 56.31267 141 SER A CA 1
ATOM 1107 C C . SER A 1 160 ? -58.31445 -77.05243 -13.50615 1.000 52.05228 141 SER A C 1
ATOM 1108 O O . SER A 1 160 ? -59.44499 -77.36013 -13.89291 1.000 48.95756 141 SER A O 1
ATOM 1111 N N . LEU A 1 161 ? -57.47902 -77.92376 -12.94469 1.000 46.06781 142 LEU A N 1
ATOM 1112 C CA . LEU A 1 161 ? -57.84913 -79.32178 -12.77846 1.000 41.97439 142 LEU A CA 1
ATOM 1113 C C . LEU A 1 161 ? -58.95658 -79.46399 -11.74177 1.000 49.19031 142 LEU A C 1
ATOM 1114 O O . LEU A 1 161 ? -58.98558 -78.74344 -10.74022 1.000 54.32894 142 LEU A O 1
ATOM 1119 N N . THR A 1 162 ? -59.86989 -80.39789 -11.98769 1.000 38.91918 143 THR A N 1
ATOM 1120 C CA . THR A 1 162 ? -60.89711 -80.71404 -11.00500 1.000 43.09823 143 THR A CA 1
ATOM 1121 C C . THR A 1 162 ? -60.23362 -81.20813 -9.72162 1.000 47.06265 143 THR A C 1
ATOM 1122 O O . THR A 1 162 ? -59.36732 -82.09140 -9.77946 1.000 43.50666 143 THR A O 1
ATOM 1126 N N . PRO A 1 163 ? -60.59093 -80.66374 -8.55918 1.000 47.18430 144 PRO A N 1
ATOM 1127 C CA . PRO A 1 163 ? -59.92395 -81.07746 -7.31978 1.000 41.07614 144 PRO A CA 1
ATOM 1128 C C . PRO A 1 163 ? -60.17426 -82.54217 -6.99889 1.000 42.47215 144 PRO A C 1
ATOM 1129 O O . PRO A 1 163 ? -61.19023 -83.12443 -7.38369 1.000 45.47696 144 PRO A O 1
ATOM 1133 N N A HIS A 1 164 ? -59.20883 -83.13928 -6.31086 0.709 41.06589 145 HIS A N 1
ATOM 1134 N N B HIS A 1 164 ? -59.23956 -83.13068 -6.26698 0.291 41.15753 145 HIS A N 1
ATOM 1135 C CA A HIS A 1 164 ? -59.36261 -84.48988 -5.78706 0.709 43.20707 145 HIS A CA 1
ATOM 1136 C CA B HIS A 1 164 ? -59.37464 -84.51735 -5.84588 0.291 43.26853 145 HIS A CA 1
ATOM 1137 C C A HIS A 1 164 ? -60.43757 -84.50053 -4.71182 0.709 43.46368 145 HIS A C 1
ATOM 1138 C C B HIS A 1 164 ? -60.35684 -84.61000 -4.68330 0.291 43.58834 145 HIS A C 1
ATOM 1139 O O A HIS A 1 164 ? -60.33102 -83.74151 -3.74007 0.709 41.69823 145 HIS A O 1
ATOM 1140 O O B HIS A 1 164 ? -60.10877 -84.01174 -3.63018 0.291 42.29854 145 HIS A O 1
ATOM 1153 N N . PRO A 1 165 ? -61.46982 -85.33349 -4.82406 1.000 51.35170 146 PRO A N 1
ATOM 1154 C CA . PRO A 1 165 ? -62.37144 -85.52475 -3.68145 1.000 44.40580 146 PRO A CA 1
ATOM 1155 C C . PRO A 1 165 ? -61.66824 -86.34542 -2.60818 1.000 49.76427 146 PRO A C 1
ATOM 1156 O O . PRO A 1 165 ? -61.12687 -87.41900 -2.88278 1.000 57.72910 146 PRO A O 1
ATOM 1160 N N . MET A 1 166 ? -61.67581 -85.83083 -1.38297 1.000 45.79918 147 MET A N 1
ATOM 1161 C CA . MET A 1 166 ? -60.84397 -86.38985 -0.32653 1.000 44.45228 147 MET A CA 1
ATOM 1162 C C . MET A 1 166 ? -61.42208 -87.69400 0.20652 1.000 41.59795 147 MET A C 1
ATOM 1163 O O . MET A 1 166 ? -62.60715 -87.77055 0.54516 1.000 40.78796 147 MET A O 1
ATOM 1168 N N . SER A 1 167 ? -60.57033 -88.71336 0.28815 1.000 45.25455 148 SER A N 1
ATOM 1169 C CA . SER A 1 167 ? -60.91585 -89.99414 0.88027 1.000 42.44217 148 SER A CA 1
ATOM 1170 C C . SER A 1 167 ? -60.83504 -89.91413 2.40450 1.000 45.33568 148 SER A C 1
ATOM 1171 O O . SER A 1 167 ? -60.45848 -88.89148 2.98473 1.000 41.28834 148 SER A O 1
ATOM 1174 N N . ILE A 1 168 ? -61.17597 -91.02492 3.06274 1.000 42.01240 149 ILE A N 1
ATOM 1175 C CA . ILE A 1 168 ? -61.14147 -91.07196 4.52290 1.000 41.39160 149 ILE A CA 1
ATOM 1176 C C . ILE A 1 168 ? -59.72135 -90.86944 5.03866 1.000 45.05573 149 ILE A C 1
ATOM 1177 O O . ILE A 1 168 ? -59.50085 -90.15754 6.02674 1.000 46.08747 149 ILE A O 1
ATOM 1182 N N . GLU A 1 169 ? -58.73457 -91.47636 4.37463 1.000 37.73974 150 GLU A N 1
ATOM 1183 C CA . GLU A 1 169 ? -57.34852 -91.27132 4.78238 1.000 42.60002 150 GLU A CA 1
ATOM 1184 C C . GLU A 1 169 ? -56.89310 -89.83949 4.51283 1.000 41.25419 150 GLU A C 1
ATOM 1185 O O . GLU A 1 169 ? -56.07561 -89.29920 5.26721 1.000 44.73527 150 GLU A O 1
ATOM 1191 N N . ASP A 1 170 ? -57.40952 -89.21086 3.45105 1.000 44.98817 151 ASP A N 1
ATOM 1192 C CA . ASP A 1 170 ? -57.11171 -87.80217 3.20367 1.000 37.98405 151 ASP A CA 1
ATOM 1193 C C . ASP A 1 170 ? -57.58739 -86.92681 4.35110 1.000 42.44951 151 ASP A C 1
ATOM 1194 O O . ASP A 1 170 ? -56.86725 -86.02119 4.78954 1.000 38.64356 151 ASP A O 1
ATOM 1199 N N . LEU A 1 171 ? -58.79938 -87.18415 4.84856 1.000 40.02644 152 LEU A N 1
ATOM 1200 C CA . LEU A 1 171 ? -59.31134 -86.44039 5.99275 1.000 41.90880 152 LEU A CA 1
ATOM 1201 C C . LEU A 1 171 ? -58.38883 -86.59436 7.19205 1.000 38.23087 152 LEU A C 1
ATOM 1202 O O . LEU A 1 171 ? -58.02624 -85.60907 7.84605 1.000 39.23097 152 LEU A O 1
ATOM 1207 N N . GLU A 1 172 ? -57.99195 -87.83347 7.48714 1.000 39.95731 153 GLU A N 1
ATOM 1208 C CA . GLU A 1 172 ? -57.11681 -88.08635 8.62527 1.000 47.83057 153 GLU A CA 1
ATOM 1209 C C . GLU A 1 172 ? -55.75494 -87.43296 8.42811 1.000 39.04554 153 GLU A C 1
ATOM 1210 O O . GLU A 1 172 ? -55.14113 -86.95321 9.38816 1.000 40.09307 153 GLU A O 1
ATOM 1216 N N . THR A 1 173 ? -55.27081 -87.39946 7.18674 1.000 40.19164 154 THR A N 1
ATOM 1217 C CA . THR A 1 173 ? -53.95490 -86.83279 6.91331 1.000 42.99391 154 THR A CA 1
ATOM 1218 C C . THR A 1 173 ? -53.94622 -85.32167 7.11838 1.000 41.64656 154 THR A C 1
ATOM 1219 O O . THR A 1 173 ? -53.05218 -84.78130 7.78149 1.000 35.38246 154 THR A O 1
ATOM 1223 N N . VAL A 1 174 ? -54.92718 -84.62010 6.54183 1.000 34.99701 155 VAL A N 1
ATOM 1224 C CA . VAL A 1 174 ? -54.98558 -83.16739 6.68790 1.000 39.14908 155 VAL A CA 1
ATOM 1225 C C . VAL A 1 174 ? -55.26463 -82.78493 8.13618 1.000 37.98790 155 VAL A C 1
ATOM 1226 O O . VAL A 1 174 ? -54.70795 -81.80664 8.65061 1.000 40.39700 155 VAL A O 1
ATOM 1230 N N . LYS A 1 175 ? -56.12103 -83.54848 8.82065 1.000 34.64426 156 LYS A N 1
ATOM 1231 C CA . LYS A 1 175 ? -56.37520 -83.27300 10.23124 1.000 36.07082 156 LYS A CA 1
ATOM 1232 C C . LYS A 1 175 ? -55.09266 -83.38173 11.04445 1.000 38.60697 156 LYS A C 1
ATOM 1233 O O . LYS A 1 175 ? -54.81028 -82.52637 11.89347 1.000 34.88382 156 LYS A O 1
ATOM 1239 N N . GLN A 1 176 ? -54.28604 -84.41162 10.77335 1.000 35.32319 157 GLN A N 1
ATOM 1240 C CA . GLN A 1 176 ? -53.00928 -84.55571 11.46252 1.000 29.54668 157 GLN A CA 1
ATOM 1241 C C . GLN A 1 176 ? -52.04068 -83.43704 11.09354 1.000 35.07178 157 GLN A C 1
ATOM 1242 O O . GLN A 1 176 ? -51.24109 -83.01125 11.93548 1.000 36.60844 157 GLN A O 1
ATOM 1248 N N . ASP A 1 177 ? -52.09949 -82.94354 9.85183 1.000 33.45421 158 ASP A N 1
ATOM 1249 C CA . ASP A 1 177 ? -51.26198 -81.80977 9.46925 1.000 34.50936 158 ASP A CA 1
ATOM 1250 C C . ASP A 1 177 ? -51.63777 -80.55688 10.25328 1.000 34.85997 158 ASP A C 1
ATOM 1251 O O . ASP A 1 177 ? -50.75966 -79.78812 10.66522 1.000 30.75302 158 ASP A O 1
ATOM 1256 N N . PHE A 1 178 ? -52.93949 -80.33130 10.46230 1.000 30.51188 159 PHE A N 1
ATOM 1257 C CA . PHE A 1 178 ? -53.37660 -79.23736 11.32584 1.000 32.53333 159 PHE A CA 1
ATOM 1258 C C . PHE A 1 178 ? -52.82900 -79.40679 12.73565 1.000 34.81112 159 PHE A C 1
ATOM 1259 O O . PHE A 1 178 ? -52.33647 -78.44731 13.34138 1.000 37.49739 159 PHE A O 1
ATOM 1267 N N . VAL A 1 179 ? -52.89898 -80.62894 13.26649 1.000 34.91171 160 VAL A N 1
ATOM 1268 C CA . VAL A 1 179 ? -52.39389 -80.90740 14.60901 1.000 36.19295 160 VAL A CA 1
ATOM 1269 C C . VAL A 1 179 ? -50.89898 -80.61971 14.68971 1.000 37.73217 160 VAL A C 1
ATOM 1270 O O . VAL A 1 179 ? -50.42455 -79.96617 15.62644 1.000 38.26522 160 VAL A O 1
ATOM 1274 N N . ASN A 1 180 ? -50.13507 -81.09809 13.70304 1.000 32.91716 161 ASN A N 1
ATOM 1275 C CA . ASN A 1 180 ? -48.68611 -80.91439 13.73116 1.000 36.14828 161 ASN A CA 1
ATOM 1276 C C . ASN A 1 180 ? -48.30701 -79.44288 13.60805 1.000 36.46859 161 ASN A C 1
ATOM 1277 O O . ASN A 1 180 ? -47.38045 -78.97732 14.28318 1.000 31.70204 161 ASN A O 1
ATOM 1282 N N . SER A 1 181 ? -48.99357 -78.70192 12.73397 1.000 32.00775 162 SER A N 1
ATOM 1283 C CA . SER A 1 181 ? -48.73099 -77.27132 12.61270 1.000 29.93056 162 SER A CA 1
ATOM 1284 C C . SER A 1 181 ? -49.07296 -76.53632 13.90265 1.000 29.51265 162 SER A C 1
ATOM 1285 O O . SER A 1 181 ? -48.35426 -75.61625 14.31098 1.000 32.19099 162 SER A O 1
ATOM 1288 N N . ALA A 1 182 ? -50.16396 -76.93401 14.56179 1.000 31.88301 163 ALA A N 1
ATOM 1289 C CA . ALA A 1 182 ? -50.53473 -76.30914 15.82703 1.000 34.61657 163 ALA A CA 1
ATOM 1290 C C . ALA A 1 182 ? -49.45737 -76.52452 16.88106 1.000 39.18829 163 ALA A C 1
ATOM 1291 O O . ALA A 1 182 ? -49.10689 -75.59826 17.62332 1.000 34.84239 163 ALA A O 1
ATOM 1293 N N . ILE A 1 183 ? -48.91532 -77.74249 16.95324 1.000 34.15977 164 ILE A N 1
ATOM 1294 C CA . ILE A 1 183 ? -47.84914 -78.03578 17.90502 1.000 29.21062 164 ILE A CA 1
ATOM 1295 C C . ILE A 1 183 ? -46.61111 -77.20873 17.58797 1.000 31.85455 164 ILE A C 1
ATOM 1296 O O . ILE A 1 183 ? -45.95253 -76.67948 18.49131 1.000 35.49873 164 ILE A O 1
ATOM 1301 N N . ARG A 1 184 ? -46.27038 -77.08779 16.30134 1.000 33.89747 165 ARG A N 1
ATOM 1302 C CA . ARG A 1 184 ? -45.14261 -76.24567 15.91272 1.000 34.48791 165 ARG A CA 1
ATOM 1303 C C . ARG A 1 184 ? -45.38642 -74.78808 16.28337 1.000 36.09186 165 ARG A C 1
ATOM 1304 O O . ARG A 1 184 ? -44.47075 -74.09910 16.74968 1.000 33.45614 165 ARG A O 1
ATOM 1312 N N . ALA A 1 185 ? -46.61309 -74.29974 16.07158 1.000 31.60912 166 ALA A N 1
ATOM 1313 C CA . ALA A 1 185 ? -46.93277 -72.90848 16.38191 1.000 36.43151 166 ALA A CA 1
ATOM 1314 C C . ALA A 1 185 ? -46.78244 -72.62989 17.87228 1.000 37.50767 166 ALA A C 1
ATOM 1315 O O . ALA A 1 185 ? -46.21767 -71.60428 18.27159 1.000 33.71496 166 ALA A O 1
ATOM 1317 N N . GLU A 1 186 ? -47.30066 -73.53263 18.71067 1.000 34.89504 167 GLU A N 1
ATOM 1318 C CA . GLU A 1 186 ? -47.15492 -73.38674 20.15528 1.000 38.71131 167 GLU A CA 1
ATOM 1319 C C . GLU A 1 186 ? -45.68669 -73.38121 20.56345 1.000 44.50731 167 GLU A C 1
ATOM 1320 O O . GLU A 1 186 ? -45.28250 -72.62640 21.45618 1.000 40.23047 167 GLU A O 1
ATOM 1326 N N . ARG A 1 187 ? -44.87404 -74.21837 19.91626 1.000 34.16304 168 ARG A N 1
ATOM 1327 C CA . ARG A 1 187 ? -43.45481 -74.29443 20.24110 1.000 37.86851 168 ARG A CA 1
ATOM 1328 C C . ARG A 1 187 ? -42.70431 -73.04068 19.80534 1.000 45.43248 168 ARG A C 1
ATOM 1329 O O . ARG A 1 187 ? -41.73113 -72.64403 20.45728 1.000 36.51707 168 ARG A O 1
ATOM 1337 N N . ALA A 1 188 ? -43.14414 -72.39959 18.72163 1.000 36.96207 169 ALA A N 1
ATOM 1338 C CA . ALA A 1 188 ? -42.49897 -71.18899 18.23134 1.000 32.31563 169 ALA A CA 1
ATOM 1339 C C . ALA A 1 188 ? -42.86403 -69.94593 19.03255 1.000 35.82493 169 ALA A C 1
ATOM 1340 O O . ALA A 1 188 ? -42.26662 -68.88950 18.80487 1.000 40.05284 169 ALA A O 1
ATOM 1342 N N . GLY A 1 189 ? -43.81931 -70.03811 19.95576 1.000 31.11091 170 GLY A N 1
ATOM 1343 C CA . GLY A 1 189 ? -44.15320 -68.92989 20.82744 1.000 29.55170 170 GLY A CA 1
ATOM 1344 C C . GLY A 1 189 ? -45.50054 -68.29270 20.57539 1.000 38.44844 170 GLY A C 1
ATOM 1345 O O . GLY A 1 189 ? -45.83879 -67.32029 21.26141 1.000 39.21876 170 GLY A O 1
ATOM 1346 N N . PHE A 1 190 ? -46.27515 -68.78442 19.61164 1.000 33.01530 171 PHE A N 1
ATOM 1347 C CA . PHE A 1 190 ? -47.61752 -68.25823 19.41063 1.000 34.97539 171 PHE A CA 1
ATOM 1348 C C . PHE A 1 190 ? -48.50336 -68.63471 20.59067 1.000 36.95861 171 PHE A C 1
ATOM 1349 O O . PHE A 1 190 ? -48.45192 -69.75977 21.09583 1.000 36.05973 171 PHE A O 1
ATOM 1357 N N . LYS A 1 191 ? -49.29528 -67.67091 21.05176 1.000 36.51035 172 LYS A N 1
ATOM 1358 C CA . LYS A 1 191 ? -50.16987 -67.86809 22.19730 1.000 39.82171 172 LYS A CA 1
ATOM 1359 C C . LYS A 1 191 ? -51.60803 -68.17134 21.80489 1.000 34.60170 172 LYS A C 1
ATOM 1360 O O . LYS A 1 191 ? -52.40880 -68.53325 22.67273 1.000 39.84254 172 LYS A O 1
ATOM 1366 N N . ALA A 1 192 ? -51.95382 -68.02632 20.52968 1.000 31.96719 173 ALA A N 1
ATOM 1367 C CA . ALA A 1 192 ? -53.29330 -68.33079 20.05968 1.000 32.38182 173 ALA A CA 1
ATOM 1368 C C . ALA A 1 192 ? -53.20213 -68.85429 18.63723 1.000 33.01227 173 ALA A C 1
ATOM 1369 O O . ALA A 1 192 ? -52.26793 -68.53323 17.89789 1.000 33.28233 173 ALA A O 1
ATOM 1371 N N . ILE A 1 193 ? -54.18237 -69.66863 18.26747 1.000 33.93008 174 ILE A N 1
ATOM 1372 C CA . ILE A 1 193 ? -54.29040 -70.22695 16.92827 1.000 32.27785 174 ILE A CA 1
ATOM 1373 C C . ILE A 1 193 ? -55.68190 -69.92334 16.39507 1.000 33.43049 174 ILE A C 1
ATOM 1374 O O . ILE A 1 193 ? -56.67509 -70.04167 17.12053 1.000 34.68227 174 ILE A O 1
ATOM 1379 N N . GLU A 1 194 ? -55.75047 -69.51199 15.13492 1.000 32.96327 175 GLU A N 1
ATOM 1380 C CA . GLU A 1 194 ? -57.01174 -69.31599 14.43501 1.000 36.73594 175 GLU A CA 1
ATOM 1381 C C . GLU A 1 194 ? -57.09272 -70.34203 13.31441 1.000 35.69881 175 GLU A C 1
ATOM 1382 O O . GLU A 1 194 ? -56.22861 -70.36933 12.43214 1.000 37.29735 175 GLU A O 1
ATOM 1388 N N . LEU A 1 195 ? -58.11007 -71.19716 13.36332 1.000 34.58075 176 LEU A N 1
ATOM 1389 C CA . LEU A 1 195 ? -58.35900 -72.13502 12.27781 1.000 31.50298 176 LEU A CA 1
ATOM 1390 C C . LEU A 1 195 ? -59.13023 -71.41823 11.17770 1.000 34.85448 176 LEU A C 1
ATOM 1391 O O . LEU A 1 195 ? -60.12615 -70.73896 11.44960 1.000 28.72040 176 LEU A O 1
ATOM 1396 N N . HIS A 1 196 ? -58.65009 -71.53571 9.94035 1.000 28.44803 177 HIS A N 1
ATOM 1397 C CA . HIS A 1 196 ? -59.22237 -70.78329 8.82265 1.000 28.94718 177 HIS A CA 1
ATOM 1398 C C . HIS A 1 196 ? -60.40335 -71.56146 8.25677 1.000 36.94232 177 HIS A C 1
ATOM 1399 O O . HIS A 1 196 ? -60.26327 -72.37652 7.34397 1.000 35.26234 177 HIS A O 1
ATOM 1406 N N . GLY A 1 197 ? -61.58978 -71.28894 8.78940 1.000 31.21027 178 GLY A N 1
ATOM 1407 C CA . GLY A 1 197 ? -62.79145 -71.91934 8.28408 1.000 32.63079 178 GLY A CA 1
ATOM 1408 C C . GLY A 1 197 ? -63.62488 -70.98974 7.42885 1.000 34.68593 178 GLY A C 1
ATOM 1409 O O . GLY A 1 197 ? -64.84250 -71.16024 7.32773 1.000 34.31863 178 GLY A O 1
ATOM 1410 N N . ALA A 1 198 ? -62.98534 -70.00049 6.80738 1.000 30.94900 179 ALA A N 1
ATOM 1411 C CA . ALA A 1 198 ? -63.69392 -68.94659 6.09567 1.000 30.88014 179 ALA A CA 1
ATOM 1412 C C . ALA A 1 198 ? -63.14176 -68.79789 4.68349 1.000 32.63017 179 ALA A C 1
ATOM 1413 O O . ALA A 1 198 ? -62.23591 -69.52289 4.25909 1.000 30.34743 179 ALA A O 1
ATOM 1415 N N . HIS A 1 199 ? -63.73325 -67.85006 3.95254 1.000 32.35348 180 HIS A N 1
ATOM 1416 C CA . HIS A 1 199 ? -63.19859 -67.32326 2.69423 1.000 32.28527 180 HIS A CA 1
ATOM 1417 C C . HIS A 1 199 ? -62.99863 -68.40518 1.63733 1.000 35.86013 180 HIS A C 1
ATOM 1418 O O . HIS A 1 199 ? -62.12861 -68.28693 0.76791 1.000 30.60729 180 HIS A O 1
ATOM 1425 N N . GLY A 1 200 ? -63.81290 -69.45708 1.70025 1.000 38.51692 181 GLY A N 1
ATOM 1426 C CA . GLY A 1 200 ? -63.87998 -70.44885 0.64824 1.000 30.75593 181 GLY A CA 1
ATOM 1427 C C . GLY A 1 200 ? -62.78190 -71.48546 0.64529 1.000 33.89708 181 GLY A C 1
ATOM 1428 O O . GLY A 1 200 ? -62.64601 -72.21125 -0.34609 1.000 32.35479 181 GLY A O 1
ATOM 1429 N N . TYR A 1 201 ? -62.01029 -71.60310 1.71992 1.000 31.24361 182 TYR A N 1
ATOM 1430 C CA . TYR A 1 201 ? -60.93462 -72.58080 1.76196 1.000 33.24882 182 TYR A CA 1
ATOM 1431 C C . TYR A 1 201 ? -61.47635 -73.89980 2.31251 1.000 31.20643 182 TYR A C 1
ATOM 1432 O O . TYR A 1 201 ? -62.69020 -74.09540 2.40454 1.000 34.84956 182 TYR A O 1
ATOM 1441 N N . LEU A 1 202 ? -60.57770 -74.82150 2.67652 1.000 32.00671 183 LEU A N 1
ATOM 1442 C CA . LEU A 1 202 ? -60.95915 -76.22712 2.81490 1.000 32.38080 183 LEU A CA 1
ATOM 1443 C C . LEU A 1 202 ? -62.07633 -76.41952 3.83273 1.000 36.10678 183 LEU A C 1
ATOM 1444 O O . LEU A 1 202 ? -63.10560 -77.03323 3.52600 1.000 37.04382 183 LEU A O 1
ATOM 1449 N N . ILE A 1 203 ? -61.89589 -75.90134 5.05056 1.000 28.80430 184 ILE A N 1
ATOM 1450 C CA . ILE A 1 203 ? -62.90999 -76.09596 6.08578 1.000 32.11683 184 ILE A CA 1
ATOM 1451 C C . ILE A 1 203 ? -64.24104 -75.48982 5.65262 1.000 34.08546 184 ILE A C 1
ATOM 1452 O O . ILE A 1 203 ? -65.30100 -76.11213 5.79789 1.000 37.30030 184 ILE A O 1
ATOM 1457 N N . HIS A 1 204 ? -64.20500 -74.27588 5.09729 1.000 36.25404 185 HIS A N 1
ATOM 1458 C CA . HIS A 1 204 ? -65.42040 -73.65293 4.58155 1.000 32.17928 185 HIS A CA 1
ATOM 1459 C C . HIS A 1 204 ? -66.03698 -74.49132 3.46599 1.000 34.71830 185 HIS A C 1
ATOM 1460 O O . HIS A 1 204 ? -67.26546 -74.58919 3.35966 1.000 33.56979 185 HIS A O 1
ATOM 1467 N N . GLN A 1 205 ? -65.19838 -75.11390 2.62975 1.000 35.00725 186 GLN A N 1
ATOM 1468 C CA . GLN A 1 205 ? -65.71196 -75.96679 1.56041 1.000 34.73608 186 GLN A CA 1
ATOM 1469 C C . GLN A 1 205 ? -66.52476 -77.13409 2.11151 1.000 37.30582 186 GLN A C 1
ATOM 1470 O O . GLN A 1 205 ? -67.51227 -77.54920 1.49408 1.000 33.22861 186 GLN A O 1
ATOM 1476 N N . PHE A 1 206 ? -66.13738 -77.66416 3.27369 1.000 33.54336 187 PHE A N 1
ATOM 1477 C CA . PHE A 1 206 ? -66.91478 -78.72810 3.90075 1.000 31.73828 187 PHE A CA 1
ATOM 1478 C C . PHE A 1 206 ? -68.22857 -78.20020 4.46670 1.000 38.04970 187 PHE A C 1
ATOM 1479 O O . PHE A 1 206 ? -69.25138 -78.89425 4.42929 1.000 42.26739 187 PHE A O 1
ATOM 1487 N N . LEU A 1 207 ? -68.21996 -76.97910 5.00403 1.000 40.76474 188 LEU A N 1
ATOM 1488 C CA . LEU A 1 207 ? -69.40100 -76.46805 5.69102 1.000 31.84987 188 LEU A CA 1
ATOM 1489 C C . LEU A 1 207 ? -70.52536 -76.13782 4.72056 1.000 33.39055 188 LEU A C 1
ATOM 1490 O O . LEU A 1 207 ? -71.70285 -76.28541 5.06636 1.000 39.56335 188 LEU A O 1
ATOM 1495 N N . SER A 1 208 ? -70.19101 -75.70529 3.51241 1.000 31.71663 189 SER A N 1
ATOM 1496 C CA . SER A 1 208 ? -71.25965 -75.16790 2.68655 1.000 36.46581 189 SER A CA 1
ATOM 1497 C C . SER A 1 208 ? -71.78788 -76.20729 1.70710 1.000 43.62784 189 SER A C 1
ATOM 1498 O O . SER A 1 208 ? -71.00606 -76.96924 1.12440 1.000 37.66009 189 SER A O 1
ATOM 1501 N N . PRO A 1 209 ? -73.10991 -76.23289 1.50751 1.000 42.84321 190 PRO A N 1
ATOM 1502 C CA . PRO A 1 209 ? -73.68956 -77.18720 0.54781 1.000 45.34730 190 PRO A CA 1
ATOM 1503 C C . PRO A 1 209 ? -73.34756 -76.87647 -0.89913 1.000 44.33435 190 PRO A C 1
ATOM 1504 O O . PRO A 1 209 ? -73.50212 -77.75632 -1.75413 1.000 44.91021 190 PRO A O 1
ATOM 1508 N N . LEU A 1 210 ? -72.89828 -75.65793 -1.20737 1.000 44.02199 191 LEU A N 1
ATOM 1509 C CA . LEU A 1 210 ? -72.52209 -75.33931 -2.57876 1.000 36.73267 191 LEU A CA 1
ATOM 1510 C C . LEU A 1 210 ? -71.23052 -76.03290 -2.99130 1.000 40.96309 191 LEU A C 1
ATOM 1511 O O . LEU A 1 210 ? -71.00954 -76.25050 -4.18748 1.000 42.51253 191 LEU A O 1
ATOM 1516 N N . SER A 1 211 ? -70.37540 -76.38413 -2.03067 1.000 35.64023 192 SER A N 1
ATOM 1517 C CA . SER A 1 211 ? -69.10507 -77.03064 -2.31578 1.000 40.61109 192 SER A CA 1
ATOM 1518 C C . SER A 1 211 ? -69.00796 -78.44847 -1.77864 1.000 36.78015 192 SER A C 1
ATOM 1519 O O . SER A 1 211 ? -68.18182 -79.22090 -2.27573 1.000 42.23704 192 SER A O 1
ATOM 1522 N N . ASN A 1 212 ? -69.81818 -78.81253 -0.78999 1.000 37.56465 193 ASN A N 1
ATOM 1523 C CA . ASN A 1 212 ? -69.80696 -80.14731 -0.20497 1.000 39.94972 193 ASN A CA 1
ATOM 1524 C C . ASN A 1 212 ? -71.01711 -80.90842 -0.73834 1.000 46.21097 193 ASN A C 1
ATOM 1525 O O . ASN A 1 212 ? -72.15426 -80.63148 -0.34462 1.000 44.84746 193 ASN A O 1
ATOM 1530 N N . GLN A 1 213 ? -70.77171 -81.86270 -1.63847 1.000 46.97828 194 GLN A N 1
ATOM 1531 C CA . GLN A 1 213 ? -71.81814 -82.73010 -2.16770 1.000 50.50758 194 GLN A CA 1
ATOM 1532 C C . GLN A 1 213 ? -71.53971 -84.19070 -1.82525 1.000 44.07764 194 GLN A C 1
ATOM 1533 O O . GLN A 1 213 ? -71.97507 -85.09941 -2.53507 1.000 46.83268 194 GLN A O 1
ATOM 1539 N N . ARG A 1 214 ? -70.80416 -84.42334 -0.74134 1.000 42.62607 195 ARG A N 1
ATOM 1540 C CA . ARG A 1 214 ? -70.44206 -85.77090 -0.33448 1.000 40.22451 195 ARG A CA 1
ATOM 1541 C C . ARG A 1 214 ? -71.67819 -86.57253 0.06918 1.000 49.32735 195 ARG A C 1
ATOM 1542 O O . ARG A 1 214 ? -72.70493 -86.02515 0.47959 1.000 48.55107 195 ARG A O 1
ATOM 1550 N N . GLN A 1 215 ? -71.55826 -87.89686 -0.04870 1.000 49.17815 196 GLN A N 1
ATOM 1551 C CA . GLN A 1 215 ? -72.63601 -88.82310 0.27023 1.000 61.52967 196 GLN A CA 1
ATOM 1552 C C . GLN A 1 215 ? -72.37779 -89.62524 1.53851 1.000 59.83569 196 GLN A C 1
ATOM 1553 O O . GLN A 1 215 ? -73.25028 -90.39482 1.95601 1.000 51.44291 196 GLN A O 1
ATOM 1559 N N . ASP A 1 216 ? -71.21085 -89.47260 2.15817 1.000 45.75784 197 ASP A N 1
ATOM 1560 C CA . ASP A 1 216 ? -70.87815 -90.20350 3.37275 1.000 43.18606 197 ASP A CA 1
ATOM 1561 C C . ASP A 1 216 ? -71.28388 -89.37043 4.59154 1.000 42.15028 197 ASP A C 1
ATOM 1562 O O . ASP A 1 216 ? -72.10323 -88.45415 4.48618 1.000 46.85562 197 ASP A O 1
ATOM 1567 N N . GLN A 1 217 ? -70.70804 -89.66520 5.75744 1.000 44.07396 198 GLN A N 1
ATOM 1568 C CA . GLN A 1 217 ? -71.08079 -88.97789 6.98771 1.000 49.10185 198 GLN A CA 1
ATOM 1569 C C . GLN A 1 217 ? -70.45819 -87.59030 7.10643 1.000 45.56970 198 GLN A C 1
ATOM 1570 O O . GLN A 1 217 ? -70.58061 -86.96210 8.16455 1.000 46.64254 198 GLN A O 1
ATOM 1576 N N . TYR A 1 218 ? -69.79560 -87.10120 6.05837 1.000 39.69407 199 TYR A N 1
ATOM 1577 C CA . TYR A 1 218 ? -69.20689 -85.76851 6.05954 1.000 43.52525 199 TYR A CA 1
ATOM 1578 C C . TYR A 1 218 ? -69.90862 -84.81975 5.09585 1.000 44.32425 199 TYR A C 1
ATOM 1579 O O . TYR A 1 218 ? -69.44366 -83.69091 4.90156 1.000 47.89894 199 TYR A O 1
ATOM 1588 N N . GLY A 1 219 ? -71.02274 -85.24720 4.49430 1.000 35.31686 200 GLY A N 1
ATOM 1589 C CA . GLY A 1 219 ? -71.80488 -84.37973 3.64054 1.000 40.84005 200 GLY A CA 1
ATOM 1590 C C . GLY A 1 219 ? -73.28805 -84.64502 3.81177 1.000 50.68375 200 GLY A C 1
ATOM 1591 O O . GLY A 1 219 ? -73.69969 -85.65503 4.38826 1.000 44.49427 200 GLY A O 1
ATOM 1592 N N . GLY A 1 220 ? -74.08759 -83.71307 3.30035 1.000 46.67747 201 GLY A N 1
ATOM 1593 C CA . GLY A 1 220 ? -75.52811 -83.81938 3.41438 1.000 33.54224 201 GLY A CA 1
ATOM 1594 C C . GLY A 1 220 ? -76.10584 -82.89944 4.46942 1.000 45.87633 201 GLY A C 1
ATOM 1595 O O . GLY A 1 220 ? -76.21995 -81.68657 4.25727 1.000 46.00482 201 GLY A O 1
ATOM 1596 N N . SER A 1 221 ? -76.47145 -83.46858 5.61536 1.000 34.98262 202 SER A N 1
ATOM 1597 C CA . SER A 1 221 ? -77.04130 -82.68354 6.69998 1.000 45.58861 202 SER A CA 1
ATOM 1598 C C . SER A 1 221 ? -76.02510 -81.67376 7.23184 1.000 45.81306 202 SER A C 1
ATOM 1599 O O . SER A 1 221 ? -74.82347 -81.75998 6.96709 1.000 45.74870 202 SER A O 1
ATOM 1602 N N . LEU A 1 222 ? -76.53261 -80.69391 7.98594 1.000 44.00849 203 LEU A N 1
ATOM 1603 C CA . LEU A 1 222 ? -75.65209 -79.75029 8.66601 1.000 49.16215 203 LEU A CA 1
ATOM 1604 C C . LEU A 1 222 ? -74.72107 -80.47745 9.62546 1.000 45.46569 203 LEU A C 1
ATOM 1605 O O . LEU A 1 222 ? -73.53391 -80.14648 9.72023 1.000 44.07982 203 LEU A O 1
ATOM 1610 N N . GLU A 1 223 ? -75.25363 -81.47423 10.34728 1.000 46.66427 204 GLU A N 1
ATOM 1611 C CA . GLU A 1 223 ? -74.45837 -82.25528 11.29188 1.000 45.09430 204 GLU A CA 1
ATOM 1612 C C . GLU A 1 223 ? -73.30289 -82.94378 10.57912 1.000 50.95236 204 GLU A C 1
ATOM 1613 O O . GLU A 1 223 ? -72.19208 -83.02252 11.11758 1.000 41.06680 204 GLU A O 1
ATOM 1619 N N . ASN A 1 224 ? -73.54359 -83.43237 9.35593 1.000 42.53566 205 ASN A N 1
ATOM 1620 C CA . ASN A 1 224 ? -72.48953 -84.08043 8.58102 1.000 43.24976 205 ASN A CA 1
ATOM 1621 C C . ASN A 1 224 ? -71.48133 -83.06813 8.04428 1.000 47.76470 205 ASN A C 1
ATOM 1622 O O . ASN A 1 224 ? -70.26924 -83.32346 8.05222 1.000 39.26046 205 ASN A O 1
ATOM 1627 N N . ARG A 1 225 ? -71.96293 -81.92202 7.55749 1.000 39.23322 206 ARG A N 1
ATOM 1628 C CA . ARG A 1 225 ? -71.05140 -80.92383 7.01160 1.000 43.20868 206 ARG A CA 1
ATOM 1629 C C . ARG A 1 225 ? -70.16498 -80.31747 8.09231 1.000 41.43205 206 ARG A C 1
ATOM 1630 O O . ARG A 1 225 ? -69.02223 -79.94242 7.81080 1.000 41.30175 206 ARG A O 1
ATOM 1638 N N . MET A 1 226 ? -70.65534 -80.23390 9.32962 1.000 41.14638 207 MET A N 1
ATOM 1639 C CA . MET A 1 226 ? -69.84308 -79.74368 10.43571 1.000 36.16708 207 MET A CA 1
ATOM 1640 C C . MET A 1 226 ? -68.87091 -80.78549 10.97316 1.000 40.37708 207 MET A C 1
ATOM 1641 O O . MET A 1 226 ? -67.96674 -80.42205 11.73253 1.000 44.51750 207 MET A O 1
ATOM 1646 N N . ARG A 1 227 ? -69.03307 -82.05924 10.60162 1.000 40.49754 208 ARG A N 1
ATOM 1647 C CA . ARG A 1 227 ? -68.34858 -83.14286 11.30456 1.000 40.66589 208 ARG A CA 1
ATOM 1648 C C . ARG A 1 227 ? -66.83115 -83.04204 11.17296 1.000 36.49428 208 ARG A C 1
ATOM 1649 O O . ARG A 1 227 ? -66.10530 -83.11560 12.17151 1.000 39.12423 208 ARG A O 1
ATOM 1657 N N . TYR A 1 228 ? -66.32761 -82.89201 9.94415 1.000 32.14812 209 TYR A N 1
ATOM 1658 C CA . TYR A 1 228 ? -64.87616 -82.83886 9.76275 1.000 36.73389 209 TYR A CA 1
ATOM 1659 C C . TYR A 1 228 ? -64.26718 -81.56226 10.33471 1.000 35.11759 209 TYR A C 1
ATOM 1660 O O . TYR A 1 228 ? -63.23145 -81.65258 11.01774 1.000 38.03403 209 TYR A O 1
ATOM 1669 N N . PRO A 1 229 ? -64.81910 -80.36326 10.10037 1.000 33.41650 210 PRO A N 1
ATOM 1670 C CA . PRO A 1 229 ? -64.26086 -79.17737 10.77708 1.000 37.21841 210 PRO A CA 1
ATOM 1671 C C . PRO A 1 229 ? -64.22783 -79.29263 12.29359 1.000 33.35491 210 PRO A C 1
ATOM 1672 O O . PRO A 1 229 ? -63.25191 -78.85854 12.91883 1.000 36.63792 210 PRO A O 1
ATOM 1676 N N . LEU A 1 230 ? -65.26591 -79.86722 12.90671 1.000 35.50122 211 LEU A N 1
ATOM 1677 C CA . LEU A 1 230 ? -65.26709 -80.02703 14.35851 1.000 34.38413 211 LEU A CA 1
ATOM 1678 C C . LEU A 1 230 ? -64.23625 -81.05203 14.81854 1.000 41.40089 211 LEU A C 1
ATOM 1679 O O . LEU A 1 230 ? -63.68518 -80.92102 15.91794 1.000 44.16820 211 LEU A O 1
ATOM 1684 N N . GLU A 1 231 ? -63.96630 -82.07739 14.00515 1.000 35.99605 212 GLU A N 1
ATOM 1685 C CA . GLU A 1 231 ? -62.90175 -83.01881 14.34192 1.000 41.53262 212 GLU A CA 1
ATOM 1686 C C . GLU A 1 231 ? -61.54291 -82.33154 14.33993 1.000 40.65896 212 GLU A C 1
ATOM 1687 O O . GLU A 1 231 ? -60.71268 -82.57921 15.22343 1.000 40.49018 212 GLU A O 1
ATOM 1693 N N . ILE A 1 232 ? -61.29278 -81.47550 13.34491 1.000 42.33269 213 ILE A N 1
ATOM 1694 C CA . ILE A 1 232 ? -60.03429 -80.73478 13.29500 1.000 37.79422 213 ILE A CA 1
ATOM 1695 C C . ILE A 1 232 ? -59.87816 -79.87625 14.54348 1.000 33.75758 213 ILE A C 1
ATOM 1696 O O . ILE A 1 232 ? -58.81918 -79.86161 15.17969 1.000 34.05912 213 ILE A O 1
ATOM 1701 N N . LEU A 1 233 ? -60.93694 -79.15229 14.91511 1.000 35.77445 214 LEU A N 1
ATOM 1702 C CA . LEU A 1 233 ? -60.88518 -78.31642 16.11147 1.000 34.37617 214 LEU A CA 1
ATOM 1703 C C . LEU A 1 233 ? -60.60369 -79.15025 17.35763 1.000 39.22478 214 LEU A C 1
ATOM 1704 O O . LEU A 1 233 ? -59.71774 -78.81527 18.15340 1.000 36.54001 214 LEU A O 1
ATOM 1709 N N . SER A 1 234 ? -61.34585 -80.24872 17.54033 1.000 32.97913 215 SER A N 1
ATOM 1710 C CA . SER A 1 234 ? -61.14382 -81.09226 18.71580 1.000 36.43796 215 SER A CA 1
ATOM 1711 C C . SER A 1 234 ? -59.74322 -81.69236 18.73726 1.000 39.83350 215 SER A C 1
ATOM 1712 O O . SER A 1 234 ? -59.10149 -81.75309 19.79331 1.000 41.19986 215 SER A O 1
ATOM 1715 N N . ALA A 1 235 ? -59.25192 -82.14565 17.58190 1.000 37.90042 216 ALA A N 1
ATOM 1716 C CA . ALA A 1 235 ? -57.91352 -82.72546 17.53501 1.000 37.34482 216 ALA A CA 1
ATOM 1717 C C . ALA A 1 235 ? -56.84777 -81.67761 17.82743 1.000 39.06580 216 ALA A C 1
ATOM 1718 O O . ALA A 1 235 ? -55.88014 -81.95496 18.54521 1.000 39.00182 216 ALA A O 1
ATOM 1720 N N . VAL A 1 236 ? -57.01123 -80.46545 17.29113 1.000 40.94628 217 VAL A N 1
ATOM 1721 C CA . VAL A 1 236 ? -56.05538 -79.39676 17.57040 1.000 36.24867 217 VAL A CA 1
ATOM 1722 C C . VAL A 1 236 ? -56.09893 -79.02138 19.04717 1.000 42.08948 217 VAL A C 1
ATOM 1723 O O . VAL A 1 236 ? -55.05887 -78.88889 19.70323 1.000 41.51111 217 VAL A O 1
ATOM 1727 N N . LYS A 1 237 ? -57.30709 -78.86446 19.59412 1.000 42.74605 218 LYS A N 1
ATOM 1728 C CA . LYS A 1 237 ? -57.45436 -78.49013 20.99698 1.000 38.47640 218 LYS A CA 1
ATOM 1729 C C . LYS A 1 237 ? -56.85307 -79.54279 21.92022 1.000 45.57718 218 LYS A C 1
ATOM 1730 O O . LYS A 1 237 ? -56.26011 -79.21011 22.95222 1.000 47.45207 218 LYS A O 1
ATOM 1736 N N . HIS A 1 238 ? -56.96413 -80.81715 21.54584 1.000 42.54740 219 HIS A N 1
ATOM 1737 C CA . HIS A 1 238 ? -56.47292 -81.89178 22.40115 1.000 41.68589 219 HIS A CA 1
ATOM 1738 C C . HIS A 1 238 ? -54.95140 -81.98962 22.37745 1.000 47.23392 219 HIS A C 1
ATOM 1739 O O . HIS A 1 238 ? -54.34447 -82.41493 23.36671 1.000 41.82777 219 HIS A O 1
ATOM 1746 N N . ALA A 1 239 ? -54.31820 -81.58348 21.27705 1.000 45.31652 220 ALA A N 1
ATOM 1747 C CA . ALA A 1 239 ? -52.87362 -81.71022 21.12356 1.000 38.92349 220 ALA A CA 1
ATOM 1748 C C . ALA A 1 239 ? -52.08332 -80.57469 21.76488 1.000 39.86677 220 ALA A C 1
ATOM 1749 O O . ALA A 1 239 ? -50.85502 -80.67661 21.86173 1.000 50.55866 220 ALA A O 1
ATOM 1751 N N . LEU A 1 240 ? -52.73801 -79.50293 22.19440 1.000 46.82178 221 LEU A N 1
ATOM 1752 C CA . LEU A 1 240 ? -52.06045 -78.34202 22.74785 1.000 43.95591 221 LEU A CA 1
ATOM 1753 C C . LEU A 1 240 ? -52.24974 -78.28773 24.25731 1.000 44.20269 221 LEU A C 1
ATOM 1754 O O . LEU A 1 240 ? -53.13570 -78.93920 24.81615 1.000 50.57567 221 LEU A O 1
ATOM 1759 N N . SER A 1 241 ? -51.40271 -77.49591 24.91522 1.000 48.36787 222 SER A N 1
ATOM 1760 C CA . SER A 1 241 ? -51.58754 -77.23798 26.33568 1.000 51.45727 222 SER A CA 1
ATOM 1761 C C . SER A 1 241 ? -52.90705 -76.50268 26.55886 1.000 50.63980 222 SER A C 1
ATOM 1762 O O . SER A 1 241 ? -53.46625 -75.88457 25.64888 1.000 55.10933 222 SER A O 1
ATOM 1765 N N . ALA A 1 242 ? -53.41454 -76.58809 27.79095 1.000 55.03201 223 ALA A N 1
ATOM 1766 C CA . ALA A 1 242 ? -54.75546 -76.08228 28.07004 1.000 61.80165 223 ALA A CA 1
ATOM 1767 C C . ALA A 1 242 ? -54.83678 -74.56298 27.97132 1.000 58.41515 223 ALA A C 1
ATOM 1768 O O . ALA A 1 242 ? -55.91526 -74.02375 27.70090 1.000 58.70049 223 ALA A O 1
ATOM 1770 N N . GLU A 1 243 ? -53.72843 -73.85287 28.19066 1.000 56.76852 224 GLU A N 1
ATOM 1771 C CA . GLU A 1 243 ? -53.78114 -72.39698 28.12516 1.000 65.25630 224 GLU A CA 1
ATOM 1772 C C . GLU A 1 243 ? -53.71178 -71.86213 26.70015 1.000 62.44515 224 GLU A C 1
ATOM 1773 O O . GLU A 1 243 ? -53.94236 -70.66452 26.49893 1.000 62.26447 224 GLU A O 1
ATOM 1779 N N . MET A 1 244 ? -53.40066 -72.70314 25.71537 1.000 57.95757 225 MET A N 1
ATOM 1780 C CA . MET A 1 244 ? -53.42979 -72.25589 24.33044 1.000 52.14514 225 MET A CA 1
ATOM 1781 C C . MET A 1 244 ? -54.85606 -71.93077 23.91531 1.000 49.65445 225 MET A C 1
ATOM 1782 O O . MET A 1 244 ? -55.79392 -72.67628 24.21092 1.000 54.89179 225 MET A O 1
ATOM 1787 N N . VAL A 1 245 ? -55.01495 -70.80963 23.22192 1.000 44.81325 226 VAL A N 1
ATOM 1788 C CA . VAL A 1 245 ? -56.30871 -70.37490 22.71554 1.000 39.03426 226 VAL A CA 1
ATOM 1789 C C . VAL A 1 245 ? -56.41921 -70.81021 21.26386 1.000 39.03622 226 VAL A C 1
ATOM 1790 O O . VAL A 1 245 ? -55.54483 -70.49661 20.44669 1.000 38.41898 226 VAL A O 1
ATOM 1794 N N . VAL A 1 246 ? -57.48379 -71.53904 20.94135 1.000 35.74332 227 VAL A N 1
ATOM 1795 C CA . VAL A 1 246 ? -57.76187 -71.96170 19.57452 1.000 32.55380 227 VAL A CA 1
ATOM 1796 C C . VAL A 1 246 ? -59.11303 -71.38616 19.18354 1.000 37.47178 227 VAL A C 1
ATOM 1797 O O . VAL A 1 246 ? -60.13030 -71.68639 19.81976 1.000 38.91438 227 VAL A O 1
ATOM 1801 N N . GLY A 1 247 ? -59.12304 -70.55504 18.14292 1.000 33.67725 228 GLY A N 1
ATOM 1802 C CA . GLY A 1 247 ? -60.33360 -69.94804 17.64631 1.000 32.96090 228 GLY A CA 1
ATOM 1803 C C . GLY A 1 247 ? -60.64965 -70.40879 16.23425 1.000 31.66846 228 GLY A C 1
ATOM 1804 O O . GLY A 1 247 ? -59.89706 -71.15852 15.60702 1.000 35.53759 228 GLY A O 1
ATOM 1805 N N . MET A 1 248 ? -61.79116 -69.93954 15.74763 1.000 30.17745 229 MET A N 1
ATOM 1806 C CA . MET A 1 248 ? -62.28502 -70.29583 14.42660 1.000 36.84805 229 MET A CA 1
ATOM 1807 C C . MET A 1 248 ? -62.67582 -69.01687 13.70859 1.000 35.82921 229 MET A C 1
ATOM 1808 O O . MET A 1 248 ? -63.46039 -68.22290 14.23857 1.000 37.86035 229 MET A O 1
ATOM 1813 N N . ARG A 1 249 ? -62.11352 -68.80174 12.52370 1.000 30.79229 230 ARG A N 1
ATOM 1814 C CA . ARG A 1 249 ? -62.61028 -67.76174 11.63612 1.000 39.07830 230 ARG A CA 1
ATOM 1815 C C . ARG A 1 249 ? -63.62962 -68.39012 10.69642 1.000 28.88690 230 ARG A C 1
ATOM 1816 O O . ARG A 1 249 ? -63.35876 -69.42752 10.08573 1.000 39.81627 230 ARG A O 1
ATOM 1824 N N . ILE A 1 250 ? -64.80749 -67.77831 10.60430 1.000 34.26543 231 ILE A N 1
ATOM 1825 C CA . ILE A 1 250 ? -65.91012 -68.33425 9.83410 1.000 31.47531 231 ILE A CA 1
ATOM 1826 C C . ILE A 1 250 ? -66.33237 -67.34026 8.76183 1.000 34.74398 231 ILE A C 1
ATOM 1827 O O . ILE A 1 250 ? -66.10440 -66.13207 8.86579 1.000 35.54144 231 ILE A O 1
ATOM 1832 N N . SER A 1 251 ? -66.94869 -67.87445 7.71240 1.000 29.41523 232 SER A N 1
ATOM 1833 C CA . SER A 1 251 ? -67.75274 -67.09106 6.78153 1.000 36.04926 232 SER A CA 1
ATOM 1834 C C . SER A 1 251 ? -69.20744 -67.33933 7.15541 1.000 36.92515 232 SER A C 1
ATOM 1835 O O . SER A 1 251 ? -69.73834 -68.42573 6.90669 1.000 34.19739 232 SER A O 1
ATOM 1838 N N . ALA A 1 252 ? -69.83886 -66.34121 7.77836 1.000 34.13429 233 ALA A N 1
ATOM 1839 C CA . ALA A 1 252 ? -71.17050 -66.54005 8.34114 1.000 27.94124 233 ALA A CA 1
ATOM 1840 C C . ALA A 1 252 ? -72.22135 -66.79297 7.26411 1.000 35.23508 233 ALA A C 1
ATOM 1841 O O . ALA A 1 252 ? -73.18424 -67.52869 7.50592 1.000 39.12068 233 ALA A O 1
ATOM 1843 N N . VAL A 1 253 ? -72.05608 -66.20684 6.07622 1.000 34.57974 234 VAL A N 1
ATOM 1844 C CA . VAL A 1 253 ? -72.94732 -66.43712 4.94445 1.000 32.49687 234 VAL A CA 1
ATOM 1845 C C . VAL A 1 253 ? -72.09590 -66.52870 3.68613 1.000 40.47469 234 VAL A C 1
ATOM 1846 O O . VAL A 1 253 ? -70.94036 -66.09998 3.65854 1.000 36.23352 234 VAL A O 1
ATOM 1850 N N . ASP A 1 254 ? -72.68316 -67.09674 2.63186 1.000 34.09946 235 ASP A N 1
ATOM 1851 C CA . ASP A 1 254 ? -71.97929 -67.27099 1.36764 1.000 43.14461 235 ASP A CA 1
ATOM 1852 C C . ASP A 1 254 ? -72.29922 -66.19538 0.33645 1.000 40.18382 235 ASP A C 1
ATOM 1853 O O . ASP A 1 254 ? -71.61506 -66.13034 -0.69062 1.000 46.98100 235 ASP A O 1
ATOM 1858 N N . TRP A 1 255 ? -73.30593 -65.35360 0.58221 1.000 45.45109 236 TRP A N 1
ATOM 1859 C CA . TRP A 1 255 ? -73.73797 -64.32818 -0.37155 1.000 43.07861 236 TRP A CA 1
ATOM 1860 C C . TRP A 1 255 ? -74.11512 -64.93272 -1.72134 1.000 42.26769 236 TRP A C 1
ATOM 1861 O O . TRP A 1 255 ? -73.97954 -64.28877 -2.76379 1.000 44.51566 236 TRP A O 1
ATOM 1872 N N . ALA A 1 256 ? -74.58332 -66.17430 -1.71133 1.000 49.30197 237 ALA A N 1
ATOM 1873 C CA . ALA A 1 256 ? -75.00031 -66.87776 -2.91088 1.000 47.62963 237 ALA A CA 1
ATOM 1874 C C . ALA A 1 256 ? -76.20945 -67.73215 -2.57180 1.000 46.03501 237 ALA A C 1
ATOM 1875 O O . ALA A 1 256 ? -76.32633 -68.22326 -1.44191 1.000 44.01145 237 ALA A O 1
ATOM 1877 N N . PRO A 1 257 ? -77.12802 -67.91621 -3.51959 1.000 50.36559 238 PRO A N 1
ATOM 1878 C CA . PRO A 1 257 ? -78.31949 -68.72680 -3.24147 1.000 44.58148 238 PRO A CA 1
ATOM 1879 C C . PRO A 1 257 ? -77.93753 -70.16519 -2.93105 1.000 43.18419 238 PRO A C 1
ATOM 1880 O O . PRO A 1 257 ? -77.09934 -70.76374 -3.60754 1.000 43.22369 238 PRO A O 1
ATOM 1884 N N . GLY A 1 258 ? -78.54488 -70.70805 -1.88021 1.000 44.06885 239 GLY A N 1
ATOM 1885 C CA . GLY A 1 258 ? -78.31927 -72.08715 -1.50480 1.000 41.36639 239 GLY A CA 1
ATOM 1886 C C . GLY A 1 258 ? -77.10170 -72.33248 -0.64643 1.000 49.51227 239 GLY A C 1
ATOM 1887 O O . GLY A 1 258 ? -76.74857 -73.49708 -0.42207 1.000 50.51768 239 GLY A O 1
ATOM 1888 N N . GLY A 1 259 ? -76.45269 -71.28219 -0.14893 1.000 51.45313 240 GLY A N 1
ATOM 1889 C CA . GLY A 1 259 ? -75.24323 -71.41693 0.62972 1.000 46.62345 240 GLY A CA 1
ATOM 1890 C C . GLY A 1 259 ? -75.50547 -71.39007 2.12010 1.000 43.36770 240 GLY A C 1
ATOM 1891 O O . GLY A 1 259 ? -76.64159 -71.53824 2.58606 1.000 50.07570 240 GLY A O 1
ATOM 1892 N N . LEU A 1 260 ? -74.43124 -71.18670 2.87926 1.000 49.02550 241 LEU A N 1
ATOM 1893 C CA . LEU A 1 260 ? -74.53130 -71.12160 4.33031 1.000 41.81779 241 LEU A CA 1
ATOM 1894 C C . LEU A 1 260 ? -75.39546 -69.94578 4.76663 1.000 42.34708 241 LEU A C 1
ATOM 1895 O O . LEU A 1 260 ? -75.33768 -68.85819 4.18637 1.000 41.11207 241 LEU A O 1
ATOM 1900 N N . THR A 1 261 ? -76.20484 -70.17602 5.79365 1.000 41.06515 242 THR A N 1
ATOM 1901 C CA . THR A 1 261 ? -77.04799 -69.15549 6.39192 1.000 44.09926 242 THR A CA 1
ATOM 1902 C C . THR A 1 261 ? -76.49508 -68.79691 7.76202 1.000 42.31439 242 THR A C 1
ATOM 1903 O O . THR A 1 261 ? -75.70662 -69.54371 8.35038 1.000 35.50646 242 THR A O 1
ATOM 1907 N N . ILE A 1 262 ? -76.93361 -67.64616 8.27582 1.000 37.37321 243 ILE A N 1
ATOM 1908 C CA . ILE A 1 262 ? -76.49675 -67.23329 9.60397 1.000 35.52824 243 ILE A CA 1
ATOM 1909 C C . ILE A 1 262 ? -76.97820 -68.23254 10.64924 1.000 39.36230 243 ILE A C 1
ATOM 1910 O O . ILE A 1 262 ? -76.29659 -68.46782 11.65518 1.000 37.26470 243 ILE A O 1
ATOM 1915 N N . GLU A 1 263 ? -78.13732 -68.86088 10.41558 1.000 38.33953 244 GLU A N 1
ATOM 1916 C CA . GLU A 1 263 ? -78.62654 -69.88798 11.33084 1.000 40.86112 244 GLU A CA 1
ATOM 1917 C C . GLU A 1 263 ? -77.67263 -71.07325 11.38667 1.000 34.53386 244 GLU A C 1
ATOM 1918 O O . GLU A 1 263 ? -77.37948 -71.59351 12.46976 1.000 37.23570 244 GLU A O 1
ATOM 1924 N N . GLU A 1 264 ? -77.17052 -71.51055 10.22882 1.000 37.08824 245 GLU A N 1
ATOM 1925 C CA . GLU A 1 264 ? -76.20888 -72.60847 10.21552 1.000 40.47262 245 GLU A CA 1
ATOM 1926 C C . GLU A 1 264 ? -74.88601 -72.19180 10.84790 1.000 38.69908 245 GLU A C 1
ATOM 1927 O O . GLU A 1 264 ? -74.26311 -72.97875 11.57057 1.000 36.94660 245 GLU A O 1
ATOM 1933 N N . SER A 1 265 ? -74.44412 -70.95483 10.59465 1.000 38.68841 246 SER A N 1
ATOM 1934 C CA . SER A 1 265 ? -73.19050 -70.48148 11.17626 1.000 38.38933 246 SER A CA 1
ATOM 1935 C C . SER A 1 265 ? -73.29699 -70.30582 12.68521 1.000 36.85004 246 SER A C 1
ATOM 1936 O O . SER A 1 265 ? -72.30539 -70.49496 13.39980 1.000 33.98709 246 SER A O 1
ATOM 1939 N N . ILE A 1 266 ? -74.47819 -69.93270 13.18278 1.000 32.69585 247 ILE A N 1
ATOM 1940 C CA . ILE A 1 266 ? -74.70568 -69.89196 14.62576 1.000 39.92180 247 ILE A CA 1
ATOM 1941 C C . ILE A 1 266 ? -74.53213 -71.28051 15.23236 1.000 38.23766 247 ILE A C 1
ATOM 1942 O O . ILE A 1 266 ? -73.85124 -71.45200 16.25189 1.000 38.91941 247 ILE A O 1
ATOM 1947 N N . THR A 1 267 ? -75.13940 -72.29423 14.60876 1.000 38.04378 248 THR A N 1
ATOM 1948 C CA . THR A 1 267 ? -75.02301 -73.65961 15.11757 1.000 34.15046 248 THR A CA 1
ATOM 1949 C C . THR A 1 267 ? -73.57237 -74.12836 15.10987 1.000 39.41672 248 THR A C 1
ATOM 1950 O O . THR A 1 267 ? -73.09058 -74.71578 16.08669 1.000 38.80467 248 THR A O 1
ATOM 1954 N N . PHE A 1 268 ? -72.85947 -73.88204 14.00857 1.000 35.54333 249 PHE A N 1
ATOM 1955 C CA . PHE A 1 268 ? -71.45692 -74.27939 13.94050 1.000 35.12378 249 PHE A CA 1
ATOM 1956 C C . PHE A 1 268 ? -70.62936 -73.56780 15.00357 1.000 36.61398 249 PHE A C 1
ATOM 1957 O O . PHE A 1 268 ? -69.77020 -74.18371 15.64601 1.000 38.24687 249 PHE A O 1
ATOM 1965 N N . SER A 1 269 ? -70.88573 -72.27276 15.21438 1.000 36.96956 250 SER A N 1
ATOM 1966 C CA . SER A 1 269 ? -70.14640 -71.52227 16.22638 1.000 36.50454 250 SER A CA 1
ATOM 1967 C C . SER A 1 269 ? -70.43482 -72.04786 17.62772 1.000 33.21317 250 SER A C 1
ATOM 1968 O O . SER A 1 269 ? -69.54240 -72.07314 18.48403 1.000 34.76572 250 SER A O 1
ATOM 1971 N N . GLN A 1 270 ? -71.68190 -72.44530 17.88769 1.000 31.77195 251 GLN A N 1
ATOM 1972 C CA . GLN A 1 270 ? -72.01438 -73.05023 19.17360 1.000 39.78413 251 GLN A CA 1
ATOM 1973 C C . GLN A 1 270 ? -71.33718 -74.40642 19.33452 1.000 39.65043 251 GLN A C 1
ATOM 1974 O O . GLN A 1 270 ? -70.87518 -74.75059 20.42919 1.000 44.60962 251 GLN A O 1
ATOM 1980 N N . GLU A 1 271 ? -71.27282 -75.19239 18.25698 1.000 37.67501 252 GLU A N 1
ATOM 1981 C CA . GLU A 1 271 ? -70.56164 -76.46544 18.31599 1.000 33.95090 252 GLU A CA 1
ATOM 1982 C C . GLU A 1 271 ? -69.06973 -76.25637 18.54005 1.000 38.36130 252 GLU A C 1
ATOM 1983 O O . GLU A 1 271 ? -68.42522 -77.05006 19.23479 1.000 40.20479 252 GLU A O 1
ATOM 1989 N N . CYS A 1 272 ? -68.50375 -75.19209 17.96423 1.000 37.47175 253 CYS A N 1
ATOM 1990 C CA . CYS A 1 272 ? -67.08764 -74.90328 18.17457 1.000 34.43068 253 CYS A CA 1
ATOM 1991 C C . CYS A 1 272 ? -66.79286 -74.60203 19.63825 1.000 40.36091 253 CYS A C 1
ATOM 1992 O O . CYS A 1 272 ? -65.79383 -75.08217 20.18871 1.000 38.67621 253 CYS A O 1
ATOM 1995 N N . GLU A 1 273 ? -67.65551 -73.81266 20.28690 1.000 35.39623 254 GLU A N 1
ATOM 1996 C CA . GLU A 1 273 ? -67.45187 -73.49198 21.69660 1.000 42.44045 254 GLU A CA 1
ATOM 1997 C C . GLU A 1 273 ? -67.47387 -74.74916 22.55422 1.000 43.69535 254 GLU A C 1
ATOM 1998 O O . GLU A 1 273 ? -66.67960 -74.88733 23.49216 1.000 44.26103 254 GLU A O 1
ATOM 2004 N N . LYS A 1 274 ? -68.38778 -75.67176 22.24922 1.000 39.67785 255 LYS A N 1
ATOM 2005 C CA . LYS A 1 274 ? -68.49324 -76.92370 22.98770 1.000 48.10867 255 LYS A CA 1
ATOM 2006 C C . LYS A 1 274 ? -67.24989 -77.79415 22.84068 1.000 41.11716 255 LYS A C 1
ATOM 2007 O O . LYS A 1 274 ? -66.98421 -78.62282 23.71746 1.000 51.27584 255 LYS A O 1
ATOM 2013 N N A ARG A 1 275 ? -66.48398 -77.62660 21.76258 0.584 42.38284 256 ARG A N 1
ATOM 2014 N N B ARG A 1 275 ? -66.48674 -77.62618 21.76139 0.416 42.35788 256 ARG A N 1
ATOM 2015 C CA A ARG A 1 275 ? -65.23143 -78.34986 21.57621 0.584 39.39979 256 ARG A CA 1
ATOM 2016 C CA B ARG A 1 275 ? -65.23445 -78.34709 21.57181 0.416 39.43980 256 ARG A CA 1
ATOM 2017 C C A ARG A 1 275 ? -64.03452 -77.62165 22.17646 0.584 42.33307 256 ARG A C 1
ATOM 2018 C C B ARG A 1 275 ? -64.04042 -77.62988 22.18987 0.416 42.32259 256 ARG A C 1
ATOM 2019 O O A ARG A 1 275 ? -62.91737 -78.14672 22.12328 0.584 44.70165 256 ARG A O 1
ATOM 2020 O O B ARG A 1 275 ? -62.93041 -78.17155 22.16450 0.416 44.65889 256 ARG A O 1
ATOM 2035 N N . GLY A 1 276 ? -64.23431 -76.43060 22.73110 1.000 38.83550 257 GLY A N 1
ATOM 2036 C CA . GLY A 1 276 ? -63.16270 -75.68289 23.35087 1.000 35.08845 257 GLY A CA 1
ATOM 2037 C C . GLY A 1 276 ? -62.63086 -74.50174 22.56454 1.000 35.43260 257 GLY A C 1
ATOM 2038 O O . GLY A 1 276 ? -61.56822 -73.97906 22.91899 1.000 38.90465 257 GLY A O 1
ATOM 2039 N N . ALA A 1 277 ? -63.32357 -74.06646 21.51384 1.000 33.52034 258 ALA A N 1
ATOM 2040 C CA . ALA A 1 277 ? -62.89015 -72.88826 20.77622 1.000 39.08829 258 ALA A CA 1
ATOM 2041 C C . ALA A 1 277 ? -62.89262 -71.66378 21.68373 1.000 37.29434 258 ALA A C 1
ATOM 2042 O O . ALA A 1 277 ? -63.80193 -71.47247 22.49522 1.000 41.63951 258 ALA A O 1
ATOM 2044 N N . GLY A 1 278 ? -61.86227 -70.83229 21.54367 1.000 34.84474 259 GLY A N 1
ATOM 2045 C CA . GLY A 1 278 ? -61.68676 -69.69092 22.41986 1.000 34.09670 259 GLY A CA 1
ATOM 2046 C C . GLY A 1 278 ? -62.28828 -68.39606 21.91058 1.000 39.02240 259 GLY A C 1
ATOM 2047 O O . GLY A 1 278 ? -62.48587 -67.45817 22.68933 1.000 41.32387 259 GLY A O 1
ATOM 2048 N N . PHE A 1 279 ? -62.57809 -68.32543 20.61252 1.000 33.13749 260 PHE A N 1
ATOM 2049 C CA . PHE A 1 279 ? -63.19168 -67.14097 20.02248 1.000 31.57348 260 PHE A CA 1
ATOM 2050 C C . PHE A 1 279 ? -63.71979 -67.49802 18.64167 1.000 31.66175 260 PHE A C 1
ATOM 2051 O O . PHE A 1 279 ? -63.31908 -68.50094 18.04429 1.000 35.32742 260 PHE A O 1
ATOM 2059 N N . ILE A 1 280 ? -64.62752 -66.66076 18.14580 1.000 34.11035 261 ILE A N 1
ATOM 2060 C CA . ILE A 1 280 ? -65.14063 -66.74991 16.78336 1.000 29.36343 261 ILE A CA 1
ATOM 2061 C C . ILE A 1 280 ? -64.79992 -65.44541 16.07372 1.000 37.32695 261 ILE A C 1
ATOM 2062 O O . ILE A 1 280 ? -65.16097 -64.36055 16.54801 1.000 30.30098 261 ILE A O 1
ATOM 2067 N N . HIS A 1 281 ? -64.09440 -65.55129 14.95111 1.000 34.82847 262 HIS A N 1
ATOM 2068 C CA . HIS A 1 281 ? -63.75256 -64.41021 14.10734 1.000 34.27292 262 HIS A CA 1
ATOM 2069 C C . HIS A 1 281 ? -64.72067 -64.43396 12.92792 1.000 33.56107 262 HIS A C 1
ATOM 2070 O O . HIS A 1 281 ? -64.70050 -65.36958 12.12212 1.000 36.13228 262 HIS A O 1
ATOM 2077 N N . VAL A 1 282 ? -65.58228 -63.42597 12.83484 1.000 33.00079 263 VAL A N 1
ATOM 2078 C CA . VAL A 1 282 ? -66.75982 -63.49283 11.97416 1.000 30.41688 263 VAL A CA 1
ATOM 2079 C C . VAL A 1 282 ? -66.49733 -62.70252 10.69852 1.000 33.65148 263 VAL A C 1
ATOM 2080 O O . VAL A 1 282 ? -66.51520 -61.46633 10.70288 1.000 36.90246 263 VAL A O 1
ATOM 2084 N N . SER A 1 283 ? -66.29016 -63.42005 9.59980 1.000 26.82930 264 SER A N 1
ATOM 2085 C CA . SER A 1 283 ? -66.20012 -62.86246 8.25651 1.000 30.77948 264 SER A CA 1
ATOM 2086 C C . SER A 1 283 ? -67.33728 -63.44175 7.41009 1.000 30.36365 264 SER A C 1
ATOM 2087 O O . SER A 1 283 ? -68.23195 -64.11713 7.92419 1.000 33.66092 264 SER A O 1
ATOM 2090 N N . THR A 1 284 ? -67.30864 -63.16197 6.10500 1.000 32.39065 265 THR A N 1
ATOM 2091 C CA . THR A 1 284 ? -68.31071 -63.68124 5.17888 1.000 30.43477 265 THR A CA 1
ATOM 2092 C C . THR A 1 284 ? -67.66684 -63.92650 3.81998 1.000 37.77086 265 THR A C 1
ATOM 2093 O O . THR A 1 284 ? -66.57745 -63.42701 3.52528 1.000 31.27612 265 THR A O 1
ATOM 2097 N N . GLY A 1 285 ? -68.37011 -64.69688 2.98575 1.000 35.07451 266 GLY A N 1
ATOM 2098 C CA . GLY A 1 285 ? -68.04466 -64.80273 1.57642 1.000 37.14316 266 GLY A CA 1
ATOM 2099 C C . GLY A 1 285 ? -66.82529 -65.65391 1.26956 1.000 35.51757 266 GLY A C 1
ATOM 2100 O O . GLY A 1 285 ? -66.22067 -66.29253 2.13390 1.000 31.73956 266 GLY A O 1
ATOM 2101 N N . GLY A 1 286 ? -66.47938 -65.67055 -0.02215 1.000 29.12736 267 GLY A N 1
ATOM 2102 C CA . GLY A 1 286 ? -65.27697 -66.30848 -0.51677 1.000 28.92068 267 GLY A CA 1
ATOM 2103 C C . GLY A 1 286 ? -65.45467 -67.69692 -1.10341 1.000 40.82571 267 GLY A C 1
ATOM 2104 O O . GLY A 1 286 ? -64.48660 -68.24096 -1.65271 1.000 36.64078 267 GLY A O 1
ATOM 2105 N N . LEU A 1 287 ? -66.65379 -68.28424 -1.02780 1.000 33.63382 268 LEU A N 1
ATOM 2106 C CA . LEU A 1 287 ? -66.79283 -69.68523 -1.42030 1.000 34.40049 268 LEU A CA 1
ATOM 2107 C C . LEU A 1 287 ? -66.95530 -69.85265 -2.92886 1.000 40.72429 268 LEU A C 1
ATOM 2108 O O . LEU A 1 287 ? -66.35109 -70.75566 -3.51925 1.000 30.70539 268 LEU A O 1
ATOM 2113 N N . VAL A 1 288 ? -67.78758 -69.02600 -3.56365 1.000 33.49641 269 VAL A N 1
ATOM 2114 C CA . VAL A 1 288 ? -68.06651 -69.13845 -4.99066 1.000 38.08903 269 VAL A CA 1
ATOM 2115 C C . VAL A 1 288 ? -67.84899 -67.78367 -5.64736 1.000 40.87451 269 VAL A C 1
ATOM 2116 O O . VAL A 1 288 ? -68.02836 -66.73252 -5.02412 1.000 44.36365 269 VAL A O 1
ATOM 2120 N N . ALA A 1 289 ? -67.46887 -67.81709 -6.92816 1.000 44.36070 270 ALA A N 1
ATOM 2121 C CA . ALA A 1 289 ? -67.15001 -66.58635 -7.64459 1.000 49.17085 270 ALA A CA 1
ATOM 2122 C C . ALA A 1 289 ? -68.39055 -65.75277 -7.94367 1.000 42.64554 270 ALA A C 1
ATOM 2123 O O . ALA A 1 289 ? -68.29934 -64.52244 -8.02272 1.000 64.20766 270 ALA A O 1
ATOM 2125 N N . HIS A 1 290 ? -69.55125 -66.38889 -8.11153 1.000 51.08916 271 HIS A N 1
ATOM 2126 C CA . HIS A 1 290 ? -70.77969 -65.66998 -8.43083 1.000 46.49276 271 HIS A CA 1
ATOM 2127 C C . HIS A 1 290 ? -71.47025 -65.09408 -7.19691 1.000 53.66117 271 HIS A C 1
ATOM 2128 O O . HIS A 1 290 ? -72.68855 -64.88073 -7.21954 1.000 57.16285 271 HIS A O 1
ATOM 2135 N N . GLN A 1 291 ? -70.72135 -64.84200 -6.12933 1.000 53.15046 272 GLN A N 1
ATOM 2136 C CA . GLN A 1 291 ? -71.27193 -64.19787 -4.94814 1.000 50.81028 272 GLN A CA 1
ATOM 2137 C C . GLN A 1 291 ? -71.55316 -62.72266 -5.22320 1.000 49.86203 272 GLN A C 1
ATOM 2138 O O . GLN A 1 291 ? -70.90205 -62.08631 -6.05666 1.000 46.62507 272 GLN A O 1
ATOM 2144 N N . GLN A 1 292 ? -72.54424 -62.18329 -4.51482 1.000 54.12733 273 GLN A N 1
ATOM 2145 C CA . GLN A 1 292 ? -72.90206 -60.76490 -4.57519 1.000 52.78613 273 GLN A CA 1
ATOM 2146 C C . GLN A 1 292 ? -72.84608 -60.21788 -3.15305 1.000 46.68742 273 GLN A C 1
ATOM 2147 O O . GLN A 1 292 ? -73.74128 -60.48214 -2.34409 1.000 45.30387 273 GLN A O 1
ATOM 2153 N N . ILE A 1 293 ? -71.79906 -59.46129 -2.84939 1.000 48.62368 274 ILE A N 1
ATOM 2154 C CA . ILE A 1 293 ? -71.51831 -59.00425 -1.49122 1.000 41.89720 274 ILE A CA 1
ATOM 2155 C C . ILE A 1 293 ? -71.90008 -57.53102 -1.38860 1.000 41.44253 274 ILE A C 1
ATOM 2156 O O . ILE A 1 293 ? -71.36328 -56.71154 -2.15018 1.000 42.72209 274 ILE A O 1
ATOM 2161 N N . PRO A 1 294 ? -72.81148 -57.15212 -0.48121 1.000 40.71396 275 PRO A N 1
ATOM 2162 C CA . PRO A 1 294 ? -73.18635 -55.73418 -0.27252 1.000 41.19507 275 PRO A CA 1
ATOM 2163 C C . PRO A 1 294 ? -72.15273 -54.99521 0.56993 1.000 40.45928 275 PRO A C 1
ATOM 2164 O O . PRO A 1 294 ? -72.34542 -54.68323 1.74789 1.000 45.35090 275 PRO A O 1
ATOM 2168 N N . VAL A 1 295 ? -71.01558 -54.70135 -0.05768 1.000 44.89426 276 VAL A N 1
ATOM 2169 C CA . VAL A 1 295 ? -69.87272 -54.13541 0.64672 1.000 48.68495 276 VAL A CA 1
ATOM 2170 C C . VAL A 1 295 ? -70.17426 -52.72049 1.13149 1.000 48.01220 276 VAL A C 1
ATOM 2171 O O . VAL A 1 295 ? -70.80293 -51.91813 0.42789 1.000 50.65270 276 VAL A O 1
ATOM 2175 N N . GLY A 1 296 ? -69.71658 -52.40799 2.34529 1.000 43.40947 277 GLY A N 1
ATOM 2176 C CA . GLY A 1 296 ? -69.89303 -51.10108 2.93548 1.000 43.01582 277 GLY A CA 1
ATOM 2177 C C . GLY A 1 296 ? -69.36339 -51.06529 4.35614 1.000 40.85000 277 GLY A C 1
ATOM 2178 O O . GLY A 1 296 ? -69.06179 -52.10637 4.94451 1.000 43.59539 277 GLY A O 1
ATOM 2179 N N . PRO A 1 297 ? -69.23187 -49.86053 4.93888 1.000 32.63735 278 PRO A N 1
ATOM 2180 C CA . PRO A 1 297 ? -68.72650 -49.75495 6.31748 1.000 29.48061 278 PRO A CA 1
ATOM 2181 C C . PRO A 1 297 ? -69.50725 -50.61081 7.30491 1.000 36.89946 278 PRO A C 1
ATOM 2182 O O . PRO A 1 297 ? -70.71646 -50.43027 7.47803 1.000 34.79368 278 PRO A O 1
ATOM 2186 N N . GLY A 1 298 ? -68.82394 -51.55827 7.94233 1.000 35.02218 279 GLY A N 1
ATOM 2187 C CA . GLY A 1 298 ? -69.46196 -52.42711 8.91313 1.000 34.89896 279 GLY A CA 1
ATOM 2188 C C . GLY A 1 298 ? -70.47821 -53.38804 8.33354 1.000 38.12299 279 GLY A C 1
ATOM 2189 O O . GLY A 1 298 ? -71.45297 -53.73034 9.01110 1.000 35.22122 279 GLY A O 1
ATOM 2190 N N . TYR A 1 299 ? -70.26889 -53.85352 7.09999 1.000 32.41136 280 TYR A N 1
ATOM 2191 C CA . TYR A 1 299 ? -71.26694 -54.69246 6.44731 1.000 36.52146 280 TYR A CA 1
ATOM 2192 C C . TYR A 1 299 ? -71.30022 -56.11447 6.99359 1.000 32.79235 280 TYR A C 1
ATOM 2193 O O . TYR A 1 299 ? -72.20858 -56.86908 6.63788 1.000 36.74114 280 TYR A O 1
ATOM 2202 N N . GLN A 1 300 ? -70.33949 -56.49946 7.83350 1.000 31.84525 281 GLN A N 1
ATOM 2203 C CA . GLN A 1 300 ? -70.32466 -57.81267 8.46445 1.000 37.06542 281 GLN A CA 1
ATOM 2204 C C . GLN A 1 300 ? -70.55265 -57.72566 9.96748 1.000 34.41584 281 GLN A C 1
ATOM 2205 O O . GLN A 1 300 ? -70.48121 -58.74754 10.66019 1.000 31.37632 281 GLN A O 1
ATOM 2211 N N . VAL A 1 301 ? -70.84139 -56.52887 10.48216 1.000 32.24622 282 VAL A N 1
ATOM 2212 C CA . VAL A 1 301 ? -71.01080 -56.34978 11.92002 1.000 35.32130 282 VAL A CA 1
ATOM 2213 C C . VAL A 1 301 ? -72.31795 -56.97618 12.38705 1.000 35.98359 282 VAL A C 1
ATOM 2214 O O . VAL A 1 301 ? -72.39110 -57.54360 13.48381 1.000 36.81629 282 VAL A O 1
ATOM 2218 N N . GLU A 1 302 ? -73.36693 -56.89296 11.56341 1.000 30.55204 283 GLU A N 1
ATOM 2219 C CA . GLU A 1 302 ? -74.62599 -57.54952 11.90248 1.000 34.66532 283 GLU A CA 1
ATOM 2220 C C . GLU A 1 302 ? -74.43090 -59.05053 12.08465 1.000 34.67476 283 GLU A C 1
ATOM 2221 O O . GLU A 1 302 ? -74.99986 -59.65338 13.00234 1.000 39.88901 283 GLU A O 1
ATOM 2227 N N . HIS A 1 303 ? -73.61321 -59.66818 11.22947 1.000 35.11148 284 HIS A N 1
ATOM 2228 C CA . HIS A 1 303 ? -73.34580 -61.09604 11.36242 1.000 35.17775 284 HIS A CA 1
ATOM 2229 C C . HIS A 1 303 ? -72.58688 -61.39868 12.64936 1.000 40.07971 284 HIS A C 1
ATOM 2230 O O . HIS A 1 303 ? -72.83616 -62.42235 13.29733 1.000 35.06939 284 HIS A O 1
ATOM 2237 N N . ALA A 1 304 ? -71.65336 -60.52225 13.03295 1.000 31.77405 285 ALA A N 1
ATOM 2238 C CA . ALA A 1 304 ? -70.92467 -60.72139 14.28086 1.000 31.72453 285 ALA A CA 1
ATOM 2239 C C . ALA A 1 304 ? -71.85657 -60.63670 15.48313 1.000 33.46975 285 ALA A C 1
ATOM 2240 O O . ALA A 1 304 ? -71.70669 -61.39739 16.44685 1.000 34.65856 285 ALA A O 1
ATOM 2242 N N . GLN A 1 305 ? -72.82146 -59.71263 15.44819 1.000 33.21499 286 GLN A N 1
ATOM 2243 C CA . GLN A 1 305 ? -73.76818 -59.58693 16.55285 1.000 32.92702 286 GLN A CA 1
ATOM 2244 C C . GLN A 1 305 ? -74.66547 -60.81462 16.65840 1.000 36.26233 286 GLN A C 1
ATOM 2245 O O . GLN A 1 305 ? -74.99664 -61.25307 17.76695 1.000 38.00967 286 GLN A O 1
ATOM 2251 N N . ALA A 1 306 ? -75.07202 -61.38109 15.51818 1.000 32.29053 287 ALA A N 1
ATOM 2252 C CA . ALA A 1 306 ? -75.86811 -62.60486 15.54675 1.000 34.11580 287 ALA A CA 1
ATOM 2253 C C . ALA A 1 306 ? -75.10408 -63.74408 16.21178 1.000 32.89969 287 ALA A C 1
ATOM 2254 O O . ALA A 1 306 ? -75.67537 -64.50913 16.99552 1.000 37.64377 287 ALA A O 1
ATOM 2256 N N . ILE A 1 307 ? -73.80730 -63.86638 15.92255 1.000 35.53156 288 ILE A N 1
ATOM 2257 C CA . ILE A 1 307 ? -73.00016 -64.89430 16.57355 1.000 32.66088 288 ILE A CA 1
ATOM 2258 C C . ILE A 1 307 ? -72.81402 -64.57007 18.05162 1.000 36.28656 288 ILE A C 1
ATOM 2259 O O . ILE A 1 307 ? -72.95283 -65.44515 18.91476 1.000 40.54900 288 ILE A O 1
ATOM 2264 N N . LYS A 1 308 ? -72.50354 -63.30774 18.36622 1.000 33.97060 289 LYS A N 1
ATOM 2265 C CA . LYS A 1 308 ? -72.21619 -62.92049 19.74574 1.000 34.55867 289 LYS A CA 1
ATOM 2266 C C . LYS A 1 308 ? -73.40140 -63.18735 20.66443 1.000 40.05786 289 LYS A C 1
ATOM 2267 O O . LYS A 1 308 ? -73.22131 -63.57024 21.82747 1.000 35.10196 289 LYS A O 1
ATOM 2273 N N . GLN A 1 309 ? -74.62158 -62.99404 20.15991 1.000 32.30146 290 GLN A N 1
ATOM 2274 C CA . GLN A 1 309 ? -75.81868 -63.20160 20.96412 1.000 37.81125 290 GLN A CA 1
ATOM 2275 C C . GLN A 1 309 ? -76.13029 -64.67341 21.19860 1.000 43.55292 290 GLN A C 1
ATOM 2276 O O . GLN A 1 309 ? -77.05245 -64.97537 21.96279 1.000 41.66547 290 GLN A O 1
ATOM 2282 N N . ASN A 1 310 ? -75.38519 -65.59173 20.58060 1.000 40.02896 291 ASN A N 1
ATOM 2283 C CA . ASN A 1 310 ? -75.67993 -67.01070 20.69686 1.000 35.43154 291 ASN A CA 1
ATOM 2284 C C . ASN A 1 310 ? -74.50867 -67.86154 21.16820 1.000 41.20987 291 ASN A C 1
ATOM 2285 O O . ASN A 1 310 ? -74.65033 -69.08711 21.22948 1.000 38.08169 291 ASN A O 1
ATOM 2290 N N . VAL A 1 311 ? -73.36589 -67.25809 21.50551 1.000 39.32907 292 VAL A N 1
ATOM 2291 C CA . VAL A 1 311 ? -72.22631 -67.97232 22.06546 1.000 39.98509 292 VAL A CA 1
ATOM 2292 C C . VAL A 1 311 ? -71.75056 -67.22782 23.30585 1.000 41.15941 292 VAL A C 1
ATOM 2293 O O . VAL A 1 311 ? -72.06562 -66.05529 23.51517 1.000 47.21673 292 VAL A O 1
ATOM 2297 N N . ASN A 1 312 ? -70.98151 -67.93100 24.13884 1.000 43.66343 293 ASN A N 1
ATOM 2298 C CA . ASN A 1 312 ? -70.39479 -67.34443 25.33811 1.000 47.01791 293 ASN A CA 1
ATOM 2299 C C . ASN A 1 312 ? -68.88082 -67.20936 25.23675 1.000 46.03341 293 ASN A C 1
ATOM 2300 O O . ASN A 1 312 ? -68.20057 -67.12290 26.26306 1.000 53.61245 293 ASN A O 1
ATOM 2305 N N . ILE A 1 313 ? -68.34164 -67.18922 24.02251 1.000 45.37895 294 ILE A N 1
ATOM 2306 C CA . ILE A 1 313 ? -66.92143 -66.92661 23.80889 1.000 47.35890 294 ILE A CA 1
ATOM 2307 C C . ILE A 1 313 ? -66.79542 -65.61018 23.04915 1.000 36.32595 294 ILE A C 1
ATOM 2308 O O . ILE A 1 313 ? -67.76573 -65.17152 22.41286 1.000 37.83607 294 ILE A O 1
ATOM 2313 N N . PRO A 1 314 ? -65.64621 -64.93731 23.11157 1.000 36.26622 295 PRO A N 1
ATOM 2314 C CA . PRO A 1 314 ? -65.51186 -63.63668 22.44307 1.000 35.76994 295 PRO A CA 1
ATOM 2315 C C . PRO A 1 314 ? -65.73500 -63.72731 20.93893 1.000 39.60309 295 PRO A C 1
ATOM 2316 O O . PRO A 1 314 ? -65.39299 -64.72073 20.29334 1.000 41.26146 295 PRO A O 1
ATOM 2320 N N . THR A 1 315 ? -66.34053 -62.67685 20.39343 1.000 33.05421 296 THR A N 1
ATOM 2321 C CA . THR A 1 315 ? -66.62304 -62.55013 18.97027 1.000 34.66698 296 THR A CA 1
ATOM 2322 C C . THR A 1 315 ? -65.83246 -61.37242 18.41252 1.000 34.74054 296 THR A C 1
ATOM 2323 O O . THR A 1 315 ? -65.84483 -60.28443 18.99722 1.000 34.95286 296 THR A O 1
ATOM 2327 N N . MET A 1 316 ? -65.13272 -61.59265 17.30016 1.000 28.04641 297 MET A N 1
ATOM 2328 C CA . MET A 1 316 ? -64.36325 -60.54664 16.63480 1.000 33.11587 297 MET A CA 1
ATOM 2329 C C . MET A 1 316 ? -65.11586 -60.06459 15.40328 1.000 33.66373 297 MET A C 1
ATOM 2330 O O . MET A 1 316 ? -65.48492 -60.87091 14.54398 1.000 36.01321 297 MET A O 1
ATOM 2335 N N . ALA A 1 317 ? -65.33067 -58.75491 15.31318 1.000 30.70402 298 ALA A N 1
ATOM 2336 C CA . ALA A 1 317 ? -65.92636 -58.15165 14.13131 1.000 35.18017 298 ALA A CA 1
ATOM 2337 C C . ALA A 1 317 ? -64.83299 -57.63023 13.20775 1.000 30.46367 298 ALA A C 1
ATOM 2338 O O . ALA A 1 317 ? -63.76923 -57.19551 13.65549 1.000 29.99129 298 ALA A O 1
ATOM 2340 N N . VAL A 1 318 ? -65.11367 -57.66790 11.90649 1.000 29.17034 299 VAL A N 1
ATOM 2341 C CA . VAL A 1 318 ? -64.15547 -57.24567 10.89482 1.000 29.63168 299 VAL A CA 1
ATOM 2342 C C . VAL A 1 318 ? -64.93169 -56.80388 9.66231 1.000 31.19804 299 VAL A C 1
ATOM 2343 O O . VAL A 1 318 ? -66.06452 -57.23611 9.43184 1.000 29.14654 299 VAL A O 1
ATOM 2347 N N . GLY A 1 319 ? -64.31584 -55.93102 8.86870 1.000 27.48837 300 GLY A N 1
ATOM 2348 C CA . GLY A 1 319 ? -64.88107 -55.56426 7.58678 1.000 28.44561 300 GLY A CA 1
ATOM 2349 C C . GLY A 1 319 ? -65.15601 -54.08485 7.43502 1.000 31.94793 300 GLY A C 1
ATOM 2350 O O . GLY A 1 319 ? -66.20638 -53.59353 7.86045 1.000 32.48074 300 GLY A O 1
ATOM 2351 N N . LEU A 1 320 ? -64.21154 -53.36816 6.82587 1.000 31.87121 301 LEU A N 1
ATOM 2352 C CA . LEU A 1 320 ? -64.33641 -51.92971 6.59159 1.000 28.58290 301 LEU A CA 1
ATOM 2353 C C . LEU A 1 320 ? -64.59022 -51.16753 7.89168 1.000 30.68127 301 LEU A C 1
ATOM 2354 O O . LEU A 1 320 ? -65.39430 -50.23393 7.94475 1.000 31.23939 301 LEU A O 1
ATOM 2359 N N . ILE A 1 321 ? -63.89919 -51.57740 8.94954 1.000 28.09891 302 ILE A N 1
ATOM 2360 C CA . ILE A 1 321 ? -63.82497 -50.81439 10.18984 1.000 26.83185 302 ILE A CA 1
ATOM 2361 C C . ILE A 1 321 ? -62.56209 -49.95935 10.11004 1.000 30.13733 302 ILE A C 1
ATOM 2362 O O . ILE A 1 321 ? -61.44567 -50.48102 10.16560 1.000 31.93355 302 ILE A O 1
ATOM 2367 N N . THR A 1 322 ? -62.73580 -48.64333 9.94829 1.000 28.70228 303 THR A N 1
ATOM 2368 C CA . THR A 1 322 ? -61.63037 -47.74992 9.62639 1.000 32.13002 303 THR A CA 1
ATOM 2369 C C . THR A 1 322 ? -61.43980 -46.58437 10.58774 1.000 32.45851 303 THR A C 1
ATOM 2370 O O . THR A 1 322 ? -60.41741 -45.89676 10.48952 1.000 30.71070 303 THR A O 1
ATOM 2374 N N . HIS A 1 323 ? -62.37548 -46.33065 11.50009 1.000 33.24650 304 HIS A N 1
ATOM 2375 C CA . HIS A 1 323 ? -62.28451 -45.18011 12.38736 1.000 34.69919 304 HIS A CA 1
ATOM 2376 C C . HIS A 1 323 ? -62.56076 -45.59547 13.82608 1.000 32.32901 304 HIS A C 1
ATOM 2377 O O . HIS A 1 323 ? -63.37437 -46.48619 14.09099 1.000 30.20058 304 HIS A O 1
ATOM 2384 N N . SER A 1 324 ? -61.88428 -44.90887 14.75260 1.000 31.25067 305 SER A N 1
ATOM 2385 C CA . SER A 1 324 ? -61.95447 -45.26061 16.16880 1.000 31.05889 305 SER A CA 1
ATOM 2386 C C . SER A 1 324 ? -63.37183 -45.14663 16.71913 1.000 29.73569 305 SER A C 1
ATOM 2387 O O . SER A 1 324 ? -63.79856 -45.98601 17.52088 1.000 31.62416 305 SER A O 1
ATOM 2390 N N . ALA A 1 325 ? -64.10572 -44.09752 16.33323 1.000 28.46512 306 ALA A N 1
ATOM 2391 C CA . ALA A 1 325 ? -65.46849 -43.93551 16.83470 1.000 31.18166 306 ALA A CA 1
ATOM 2392 C C . ALA A 1 325 ? -66.37999 -45.04240 16.31746 1.000 31.42277 306 ALA A C 1
ATOM 2393 O O . ALA A 1 325 ? -67.26856 -45.51274 17.03809 1.000 27.15663 306 ALA A O 1
ATOM 2395 N N . GLN A 1 326 ? -66.16406 -45.47666 15.07420 1.000 29.23019 307 GLN A N 1
ATOM 2396 C CA . GLN A 1 326 ? -66.90237 -46.61346 14.53697 1.000 28.85234 307 GLN A CA 1
ATOM 2397 C C . GLN A 1 326 ? -66.57991 -47.88199 15.31249 1.000 29.94958 307 GLN A C 1
ATOM 2398 O O . GLN A 1 326 ? -67.47873 -48.64763 15.67714 1.000 37.12430 307 GLN A O 1
ATOM 2404 N N . ALA A 1 327 ? -65.29367 -48.11424 15.58127 1.000 32.22491 308 ALA A N 1
ATOM 2405 C CA . ALA A 1 327 ? -64.89331 -49.30603 16.31838 1.000 29.81822 308 ALA A CA 1
ATOM 2406 C C . ALA A 1 327 ? -65.47211 -49.30451 17.72735 1.000 31.59843 308 ALA A C 1
ATOM 2407 O O . ALA A 1 327 ? -65.98540 -50.32698 18.19710 1.000 31.68382 308 ALA A O 1
ATOM 2409 N N . GLU A 1 328 ? -65.40959 -48.16024 18.41255 1.000 31.43703 309 GLU A N 1
ATOM 2410 C CA . GLU A 1 328 ? -65.89575 -48.08736 19.78672 1.000 31.98476 309 GLU A CA 1
ATOM 2411 C C . GLU A 1 328 ? -67.41306 -48.23415 19.85871 1.000 33.78550 309 GLU A C 1
ATOM 2412 O O . GLU A 1 328 ? -67.93243 -48.79124 20.83201 1.000 41.86949 309 GLU A O 1
ATOM 2418 N N . THR A 1 329 ? -68.13727 -47.74629 18.84732 1.000 30.45666 310 THR A N 1
ATOM 2419 C CA . THR A 1 329 ? -69.58707 -47.92924 18.81665 1.000 33.94809 310 THR A CA 1
ATOM 2420 C C . THR A 1 329 ? -69.95702 -49.40272 18.68585 1.000 29.99651 310 THR A C 1
ATOM 2421 O O . THR A 1 329 ? -70.90507 -49.87222 19.32559 1.000 32.41570 310 THR A O 1
ATOM 2425 N N . ILE A 1 330 ? -69.21202 -50.14810 17.86674 1.000 29.18834 311 ILE A N 1
ATOM 2426 C CA . ILE A 1 330 ? -69.46110 -51.57853 17.71086 1.000 30.10050 311 ILE A CA 1
ATOM 2427 C C . ILE A 1 330 ? -69.32191 -52.29738 19.04769 1.000 31.98387 311 ILE A C 1
ATOM 2428 O O . ILE A 1 330 ? -70.12803 -53.17202 19.38795 1.000 30.61954 311 ILE A O 1
ATOM 2433 N N . LEU A 1 331 ? -68.31248 -51.92752 19.83545 1.000 30.39672 312 LEU A N 1
ATOM 2434 C CA . LEU A 1 331 ? -68.12109 -52.55791 21.13805 1.000 33.21067 312 LEU A CA 1
ATOM 2435 C C . LEU A 1 331 ? -69.15649 -52.07471 22.14730 1.000 33.24798 312 LEU A C 1
ATOM 2436 O O . LEU A 1 331 ? -69.75518 -52.87821 22.87165 1.000 32.69813 312 LEU A O 1
ATOM 2441 N N . LYS A 1 332 ? -69.38189 -50.76066 22.20897 1.000 35.14150 313 LYS A N 1
ATOM 2442 C CA . LYS A 1 332 ? -70.24774 -50.21323 23.24816 1.000 38.30046 313 LYS A CA 1
ATOM 2443 C C . LYS A 1 332 ? -71.69522 -50.65161 23.05162 1.000 34.48715 313 LYS A C 1
ATOM 2444 O O . LYS A 1 332 ? -72.40399 -50.91504 24.02940 1.000 37.33178 313 LYS A O 1
ATOM 2450 N N . SER A 1 333 ? -72.15487 -50.73076 21.80009 1.000 28.76267 314 SER A N 1
ATOM 2451 C CA . SER A 1 333 ? -73.49310 -51.23084 21.50503 1.000 29.46691 314 SER A CA 1
ATOM 2452 C C . SER A 1 333 ? -73.56254 -52.75384 21.49114 1.000 40.38235 314 SER A C 1
ATOM 2453 O O . SER A 1 333 ? -74.61364 -53.30543 21.14475 1.000 33.09901 314 SER A O 1
ATOM 2456 N N . GLU A 1 334 ? -72.46096 -53.43068 21.82891 1.000 37.94907 315 GLU A N 1
ATOM 2457 C CA . GLU A 1 334 ? -72.42077 -54.88202 22.03546 1.000 45.66187 315 GLU A CA 1
ATOM 2458 C C . GLU A 1 334 ? -72.72339 -55.66838 20.76229 1.000 36.02369 315 GLU A C 1
ATOM 2459 O O . GLU A 1 334 ? -73.36237 -56.72141 20.79806 1.000 39.53939 315 GLU A O 1
ATOM 2465 N N . GLN A 1 335 ? -72.22952 -55.17611 19.62978 1.000 33.28490 316 GLN A N 1
ATOM 2466 C CA . GLN A 1 335 ? -72.27504 -55.96271 18.40589 1.000 33.27899 316 GLN A CA 1
ATOM 2467 C C . GLN A 1 335 ? -71.13480 -56.97060 18.32266 1.000 33.09096 316 GLN A C 1
ATOM 2468 O O . GLN A 1 335 ? -71.22345 -57.92781 17.54683 1.000 40.28436 316 GLN A O 1
ATOM 2474 N N . ALA A 1 336 ? -70.07103 -56.77282 19.09538 1.000 33.48756 317 ALA A N 1
ATOM 2475 C CA . ALA A 1 336 ? -68.93465 -57.68313 19.11089 1.000 34.69671 317 ALA A CA 1
ATOM 2476 C C . ALA A 1 336 ? -68.14409 -57.43644 20.38685 1.000 32.49546 317 ALA A C 1
ATOM 2477 O O . ALA A 1 336 ? -68.38351 -56.47136 21.11606 1.000 33.37218 317 ALA A O 1
ATOM 2479 N N . ASP A 1 337 ? -67.19430 -58.33099 20.64665 1.000 29.18546 318 ASP A N 1
ATOM 2480 C CA . ASP A 1 337 ? -66.32083 -58.22496 21.80574 1.000 31.59569 318 ASP A CA 1
ATOM 2481 C C . ASP A 1 337 ? -64.93972 -57.69446 21.46154 1.000 33.68654 318 ASP A C 1
ATOM 2482 O O . ASP A 1 337 ? -64.25896 -57.15969 22.34419 1.000 33.74475 318 ASP A O 1
ATOM 2487 N N . MET A 1 338 ? -64.51009 -57.84241 20.21056 1.000 29.88031 319 MET A N 1
ATOM 2488 C CA . MET A 1 338 ? -63.19701 -57.40263 19.77076 1.000 30.09020 319 MET A CA 1
ATOM 2489 C C . MET A 1 338 ? -63.32100 -56.83859 18.36427 1.000 29.49675 319 MET A C 1
ATOM 2490 O O . MET A 1 338 ? -64.21295 -57.22467 17.60375 1.000 32.72540 319 MET A O 1
ATOM 2495 N N . ILE A 1 339 ? -62.41915 -55.91984 18.02579 1.000 29.39936 320 ILE A N 1
ATOM 2496 C CA . ILE A 1 339 ? -62.41499 -55.24221 16.73389 1.000 27.84754 320 ILE A CA 1
ATOM 2497 C C . ILE A 1 339 ? -61.18242 -55.68685 15.96108 1.000 33.09981 320 ILE A C 1
ATOM 2498 O O . ILE A 1 339 ? -60.05554 -55.55324 16.45288 1.000 30.28801 320 ILE A O 1
ATOM 2503 N N . ALA A 1 340 ? -61.38990 -56.19031 14.74682 1.000 27.51136 321 ALA A N 1
ATOM 2504 C CA . ALA A 1 340 ? -60.29716 -56.57975 13.86744 1.000 28.57848 321 ALA A CA 1
ATOM 2505 C C . ALA A 1 340 ? -60.22026 -55.63092 12.67917 1.000 32.92408 321 ALA A C 1
ATOM 2506 O O . ALA A 1 340 ? -61.24559 -55.26341 12.09630 1.000 29.15503 321 ALA A O 1
ATOM 2508 N N . ILE A 1 341 ? -58.99852 -55.23599 12.32549 1.000 27.68302 322 ILE A N 1
ATOM 2509 C CA . ILE A 1 341 ? -58.75305 -54.37076 11.18093 1.000 35.05909 322 ILE A CA 1
ATOM 2510 C C . ILE A 1 341 ? -57.66528 -54.99304 10.31772 1.000 33.81407 322 ILE A C 1
ATOM 2511 O O . ILE A 1 341 ? -56.74960 -55.65640 10.81490 1.000 27.78571 322 ILE A O 1
ATOM 2516 N N . ALA A 1 342 ? -57.77356 -54.77576 9.00880 1.000 31.42104 323 ALA A N 1
ATOM 2517 C CA . ALA A 1 342 ? -56.74942 -55.23777 8.08298 1.000 29.17545 323 ALA A CA 1
ATOM 2518 C C . ALA A 1 342 ? -56.27405 -54.09338 7.19620 1.000 29.12269 323 ALA A C 1
ATOM 2519 O O . ALA A 1 342 ? -55.18046 -53.55847 7.40169 1.000 29.44007 323 ALA A O 1
ATOM 2521 N N . ARG A 1 343 ? -57.09861 -53.69241 6.22428 1.000 24.26593 324 ARG A N 1
ATOM 2522 C CA . ARG A 1 343 ? -56.65630 -52.70160 5.24869 1.000 32.36434 324 ARG A CA 1
ATOM 2523 C C . ARG A 1 343 ? -56.34130 -51.35691 5.89160 1.000 35.48818 324 ARG A C 1
ATOM 2524 O O . ARG A 1 343 ? -55.43674 -50.65426 5.42781 1.000 35.96350 324 ARG A O 1
ATOM 2532 N N . ALA A 1 344 ? -57.05441 -50.98422 6.95978 1.000 28.08726 325 ALA A N 1
ATOM 2533 C CA . ALA A 1 344 ? -56.71891 -49.74599 7.65643 1.000 30.84280 325 ALA A CA 1
ATOM 2534 C C . ALA A 1 344 ? -55.32075 -49.80521 8.26145 1.000 35.44135 325 ALA A C 1
ATOM 2535 O O . ALA A 1 344 ? -54.65471 -48.77165 8.38401 1.000 31.61430 325 ALA A O 1
ATOM 2537 N N . ALA A 1 345 ? -54.85511 -51.00026 8.63496 1.000 30.35422 326 ALA A N 1
ATOM 2538 C CA . ALA A 1 345 ? -53.50752 -51.14879 9.16747 1.000 29.41561 326 ALA A CA 1
ATOM 2539 C C . ALA A 1 345 ? -52.45141 -51.20802 8.07218 1.000 31.68050 326 ALA A C 1
ATOM 2540 O O . ALA A 1 345 ? -51.28496 -50.91189 8.34131 1.000 35.38052 326 ALA A O 1
ATOM 2542 N N . LEU A 1 346 ? -52.82371 -51.59576 6.85091 1.000 36.40695 327 LEU A N 1
ATOM 2543 C CA . LEU A 1 346 ? -51.89763 -51.46737 5.72999 1.000 35.50466 327 LEU A CA 1
ATOM 2544 C C . LEU A 1 346 ? -51.69951 -50.00533 5.35239 1.000 35.51510 327 LEU A C 1
ATOM 2545 O O . LEU A 1 346 ? -50.57430 -49.57321 5.08524 1.000 37.13348 327 LEU A O 1
ATOM 2550 N N . LYS A 1 347 ? -52.78787 -49.23344 5.31745 1.000 37.60828 328 LYS A N 1
ATOM 2551 C CA . LYS A 1 347 ? -52.69884 -47.81304 4.99354 1.000 41.11126 328 LYS A CA 1
ATOM 2552 C C . LYS A 1 347 ? -51.91369 -47.05557 6.05871 1.000 43.71641 328 LYS A C 1
ATOM 2553 O O . LYS A 1 347 ? -51.03206 -46.24878 5.74172 1.000 45.15669 328 LYS A O 1
ATOM 2559 N N . ASN A 1 348 ? -52.23282 -47.28985 7.32843 1.000 40.72453 329 ASN A N 1
ATOM 2560 C CA . ASN A 1 348 ? -51.53837 -46.65890 8.44967 1.000 41.08938 329 ASN A CA 1
ATOM 2561 C C . ASN A 1 348 ? -51.19965 -47.73616 9.47100 1.000 38.26982 329 ASN A C 1
ATOM 2562 O O . ASN A 1 348 ? -52.04750 -48.08428 10.31216 1.000 32.28725 329 ASN A O 1
ATOM 2567 N N . PRO A 1 349 ? -49.97746 -48.27716 9.44431 1.000 36.00447 330 PRO A N 1
ATOM 2568 C CA . PRO A 1 349 ? -49.61203 -49.31722 10.42012 1.000 40.77280 330 PRO A CA 1
ATOM 2569 C C . PRO A 1 349 ? -49.59712 -48.83639 11.86007 1.000 35.26452 330 PRO A C 1
ATOM 2570 O O . PRO A 1 349 ? -49.50448 -49.67449 12.76318 1.000 37.91952 330 PRO A O 1
ATOM 2574 N N . HIS A 1 350 ? -49.69274 -47.53050 12.10689 1.000 32.44376 331 HIS A N 1
ATOM 2575 C CA . HIS A 1 350 ? -49.84523 -46.99429 13.45331 1.000 35.42547 331 HIS A CA 1
ATOM 2576 C C . HIS A 1 350 ? -51.26628 -46.49315 13.69362 1.000 32.23597 331 HIS A C 1
ATOM 2577 O O . HIS A 1 350 ? -51.48496 -45.57036 14.48234 1.000 30.25810 331 HIS A O 1
ATOM 2584 N N . TRP A 1 351 ? -52.23584 -47.09533 13.00778 1.000 33.94719 332 TRP A N 1
ATOM 2585 C CA . TRP A 1 351 ? -53.64543 -46.82464 13.28323 1.000 36.05775 332 TRP A CA 1
ATOM 2586 C C . TRP A 1 351 ? -53.99663 -46.83928 14.77015 1.000 30.22810 332 TRP A C 1
ATOM 2587 O O . TRP A 1 351 ? -54.72326 -45.93018 15.20471 1.000 34.18984 332 TRP A O 1
ATOM 2598 N N . PRO A 1 352 ? -53.53961 -47.79725 15.59254 1.000 31.40821 333 PRO A N 1
ATOM 2599 C CA . PRO A 1 352 ? -53.90846 -47.75805 17.02203 1.000 34.67423 333 PRO A CA 1
ATOM 2600 C C . PRO A 1 352 ? -53.40430 -46.52635 17.75807 1.000 37.38770 333 PRO A C 1
ATOM 2601 O O . PRO A 1 352 ? -54.00922 -46.12474 18.76116 1.000 33.52285 333 PRO A O 1
ATOM 2605 N N . TRP A 1 353 ? -52.30268 -45.92896 17.30084 1.000 34.24915 334 TRP A N 1
ATOM 2606 C CA . TRP A 1 353 ? -51.78369 -44.71245 17.91873 1.000 31.56258 334 TRP A CA 1
ATOM 2607 C C . TRP A 1 353 ? -52.77703 -43.56425 17.77403 1.000 32.54424 334 TRP A C 1
ATOM 2608 O O . TRP A 1 353 ? -53.20714 -42.96555 18.76644 1.000 31.65205 334 TRP A O 1
ATOM 2619 N N . THR A 1 354 ? -53.16654 -43.25781 16.53496 1.000 32.55025 335 THR A N 1
ATOM 2620 C CA . THR A 1 354 ? -54.15852 -42.21413 16.29415 1.000 32.63119 335 THR A CA 1
ATOM 2621 C C . THR A 1 354 ? -55.49319 -42.55087 16.94749 1.000 39.39331 335 THR A C 1
ATOM 2622 O O . THR A 1 354 ? -56.14778 -41.67423 17.52432 1.000 34.46658 335 THR A O 1
ATOM 2626 N N . ALA A 1 355 ? -55.91352 -43.81782 16.86409 1.000 32.44684 336 ALA A N 1
ATOM 2627 C CA . ALA A 1 355 ? -57.20510 -44.21066 17.41679 1.000 32.02143 336 ALA A CA 1
ATOM 2628 C C . ALA A 1 355 ? -57.25420 -43.99909 18.92427 1.000 30.11991 336 ALA A C 1
ATOM 2629 O O . ALA A 1 355 ? -58.26122 -43.51693 19.45570 1.000 30.98114 336 ALA A O 1
ATOM 2631 N N . ALA A 1 356 ? -56.17887 -44.35592 19.63216 1.000 31.02751 337 ALA A N 1
ATOM 2632 C CA . ALA A 1 356 ? -56.16279 -44.17978 21.08140 1.000 35.84058 337 ALA A CA 1
ATOM 2633 C C . ALA A 1 356 ? -56.25093 -42.70571 21.45827 1.000 39.84535 337 ALA A C 1
ATOM 2634 O O . ALA A 1 356 ? -56.94579 -42.34231 22.41496 1.000 41.56954 337 ALA A O 1
ATOM 2636 N N . LEU A 1 357 ? -55.55408 -41.84067 20.71639 1.000 33.82539 338 LEU A N 1
ATOM 2637 C CA . LEU A 1 357 ? -55.62374 -40.41036 20.99423 1.000 36.14643 338 LEU A CA 1
ATOM 2638 C C . LEU A 1 357 ? -57.02638 -39.86837 20.74279 1.000 39.26954 338 LEU A C 1
ATOM 2639 O O . LEU A 1 357 ? -57.53245 -39.05603 21.52643 1.000 36.70398 338 LEU A O 1
ATOM 2644 N N . GLU A 1 358 ? -57.66816 -40.30517 19.65431 1.000 31.81784 339 GLU A N 1
ATOM 2645 C CA . GLU A 1 358 ? -59.01596 -39.83397 19.35143 1.000 38.48712 339 GLU A CA 1
ATOM 2646 C C . GLU A 1 358 ? -60.01198 -40.26229 20.42149 1.000 38.80792 339 GLU A C 1
ATOM 2647 O O . GLU A 1 358 ? -61.00157 -39.56278 20.66254 1.000 33.94478 339 GLU A O 1
ATOM 2653 N N . LEU A 1 359 ? -59.77326 -41.39939 21.07104 1.000 39.74050 340 LEU A N 1
ATOM 2654 C CA . LEU A 1 359 ? -60.65679 -41.88688 22.11997 1.000 39.18034 340 LEU A CA 1
ATOM 2655 C C . LEU A 1 359 ? -60.23073 -41.43682 23.51203 1.000 43.18931 340 LEU A C 1
ATOM 2656 O O . LEU A 1 359 ? -60.91591 -41.76066 24.48806 1.000 41.21551 340 LEU A O 1
ATOM 2661 N N . GLY A 1 360 ? -59.12617 -40.70101 23.62751 1.000 42.32384 341 GLY A N 1
ATOM 2662 C CA . GLY A 1 360 ? -58.69248 -40.18876 24.91190 1.000 36.71947 341 GLY A CA 1
ATOM 2663 C C . GLY A 1 360 ? -57.86975 -41.14049 25.74836 1.000 46.94040 341 GLY A C 1
ATOM 2664 O O . GLY A 1 360 ? -57.77117 -40.94743 26.96421 1.000 50.08819 341 GLY A O 1
ATOM 2665 N N . ASP A 1 361 ? -57.26789 -42.15817 25.13993 1.000 38.46839 342 ASP A N 1
ATOM 2666 C CA . ASP A 1 361 ? -56.43752 -43.12258 25.84545 1.000 41.18424 342 ASP A CA 1
ATOM 2667 C C . ASP A 1 361 ? -54.96597 -42.92793 25.50371 1.000 35.24800 342 ASP A C 1
ATOM 2668 O O . ASP A 1 361 ? -54.60880 -42.30757 24.49867 1.000 40.27255 342 ASP A O 1
ATOM 2673 N N . LYS A 1 362 ? -54.11580 -43.48596 26.35077 1.000 45.13028 343 LYS A N 1
ATOM 2674 C CA . LYS A 1 362 ? -52.67459 -43.39588 26.15338 1.000 46.07076 343 LYS A CA 1
ATOM 2675 C C . LYS A 1 362 ? -52.25781 -44.28101 24.98760 1.000 44.58772 343 LYS A C 1
ATOM 2676 O O . LYS A 1 362 ? -52.48416 -45.49702 25.03468 1.000 46.77875 343 LYS A O 1
ATOM 2682 N N . PRO A 1 363 ? -51.65774 -43.73186 23.93440 1.000 33.89520 344 PRO A N 1
ATOM 2683 C CA . PRO A 1 363 ? -51.21172 -44.57615 22.82204 1.000 32.78021 344 PRO A CA 1
ATOM 2684 C C . PRO A 1 363 ? -49.93288 -45.31890 23.17591 1.000 37.78112 344 PRO A C 1
ATOM 2685 O O . PRO A 1 363 ? -49.05925 -44.79991 23.87462 1.000 42.42052 344 PRO A O 1
ATOM 2689 N N . PHE A 1 364 ? -49.82711 -46.54931 22.68557 1.000 36.56557 345 PHE A N 1
ATOM 2690 C CA . PHE A 1 364 ? -48.60908 -47.32068 22.87386 1.000 34.12456 345 PHE A CA 1
ATOM 2691 C C . PHE A 1 364 ? -47.55989 -46.90173 21.85650 1.000 31.21198 345 PHE A C 1
ATOM 2692 O O . PHE A 1 364 ? -47.86566 -46.67314 20.68318 1.000 35.48720 345 PHE A O 1
ATOM 2700 N N . ALA A 1 365 ? -46.31308 -46.81026 22.31335 1.000 30.98729 346 ALA A N 1
ATOM 2701 C CA . ALA A 1 365 ? -45.20111 -46.55593 21.42451 1.000 39.93081 346 ALA A CA 1
ATOM 2702 C C . ALA A 1 365 ? -43.95957 -47.18152 22.04325 1.000 33.26922 346 ALA A C 1
ATOM 2703 O O . ALA A 1 365 ? -43.73985 -47.02417 23.25535 1.000 34.71434 346 ALA A O 1
ATOM 2705 N N . PRO A 1 366 ? -43.15303 -47.89724 21.26375 1.000 35.67110 347 PRO A N 1
ATOM 2706 C CA . PRO A 1 366 ? -41.87442 -48.36502 21.78442 1.000 35.90104 347 PRO A CA 1
ATOM 2707 C C . PRO A 1 366 ? -40.98071 -47.18908 22.11477 1.000 35.33635 347 PRO A C 1
ATOM 2708 O O . PRO A 1 366 ? -41.12969 -46.09273 21.54194 1.000 31.92847 347 PRO A O 1
ATOM 2712 N N . PRO A 1 367 ? -40.03731 -47.36362 23.04392 1.000 37.75946 348 PRO A N 1
ATOM 2713 C CA . PRO A 1 367 ? -39.20094 -46.22760 23.47284 1.000 32.83137 348 PRO A CA 1
ATOM 2714 C C . PRO A 1 367 ? -38.49838 -45.50236 22.33744 1.000 37.42843 348 PRO A C 1
ATOM 2715 O O . PRO A 1 367 ? -38.28319 -44.28681 22.43522 1.000 33.59935 348 PRO A O 1
ATOM 2719 N N . GLN A 1 368 ? -38.13535 -46.20484 21.26036 1.000 34.03763 349 GLN A N 1
ATOM 2720 C CA . GLN A 1 368 ? -37.47696 -45.55274 20.13282 1.000 34.27700 349 GLN A CA 1
ATOM 2721 C C . GLN A 1 368 ? -38.34277 -44.47815 19.48397 1.000 35.45886 349 GLN A C 1
ATOM 2722 O O . GLN A 1 368 ? -37.80290 -43.57201 18.84037 1.000 32.35503 349 GLN A O 1
ATOM 2728 N N . TYR A 1 369 ? -39.66490 -44.54916 19.63814 1.000 34.66210 350 TYR A N 1
ATOM 2729 C CA . TYR A 1 369 ? -40.57898 -43.65671 18.93667 1.000 33.71211 350 TYR A CA 1
ATOM 2730 C C . TYR A 1 369 ? -41.24356 -42.63040 19.84433 1.000 32.68522 350 TYR A C 1
ATOM 2731 O O . TYR A 1 369 ? -42.09739 -41.87283 19.37369 1.000 37.53179 350 TYR A O 1
ATOM 2740 N N . GLN A 1 370 ? -40.87911 -42.57479 21.12366 1.000 35.51537 351 GLN A N 1
ATOM 2741 C CA . GLN A 1 370 ? -41.63613 -41.77435 22.07647 1.000 39.36234 351 GLN A CA 1
ATOM 2742 C C . GLN A 1 370 ? -41.38221 -40.27526 21.95955 1.000 47.10324 351 GLN A C 1
ATOM 2743 O O . GLN A 1 370 ? -42.11500 -39.49614 22.57897 1.000 42.29742 351 GLN A O 1
ATOM 2749 N N . ARG A 1 371 ? -40.38845 -39.84397 21.18087 1.000 41.82001 352 ARG A N 1
ATOM 2750 C CA . ARG A 1 371 ? -40.22898 -38.41692 20.92077 1.000 42.28191 352 ARG A CA 1
ATOM 2751 C C . ARG A 1 371 ? -41.24493 -37.89228 19.91411 1.000 49.81111 352 ARG A C 1
ATOM 2752 O O . ARG A 1 371 ? -41.34117 -36.67399 19.72762 1.000 49.15484 352 ARG A O 1
ATOM 2760 N N . ALA A 1 372 ? -42.00246 -38.77584 19.26902 1.000 46.76048 353 ALA A N 1
ATOM 2761 C CA . ALA A 1 372 ? -43.13212 -38.37812 18.44464 1.000 42.65757 353 ALA A CA 1
ATOM 2762 C C . ALA A 1 372 ? -44.44530 -38.41180 19.21261 1.000 53.05094 353 ALA A C 1
ATOM 2763 O O . ALA A 1 372 ? -45.48815 -38.06035 18.65006 1.000 51.18628 353 ALA A O 1
ATOM 2765 N N . ARG A 1 373 ? -44.41439 -38.80984 20.48127 1.000 52.78504 354 ARG A N 1
ATOM 2766 C CA . ARG A 1 373 ? -45.61890 -38.89443 21.30017 1.000 59.48137 354 ARG A CA 1
ATOM 2767 C C . ARG A 1 373 ? -45.73869 -37.70290 22.24711 1.000 65.42619 354 ARG A C 1
ATOM 2768 O O . ARG A 1 373 ? -45.96046 -36.57026 21.81389 1.000 74.32904 354 ARG A O 1
ATOM 2776 N N . GLY B 1 18 ? -44.84356 -38.39706 -10.80209 1.000 49.66632 -1 GLY B N 1
ATOM 2777 C CA . GLY B 1 18 ? -45.58452 -37.29764 -10.21320 1.000 47.95782 -1 GLY B CA 1
ATOM 2778 C C . GLY B 1 18 ? -45.70761 -36.11711 -11.15195 1.000 67.02413 -1 GLY B C 1
ATOM 2779 O O . GLY B 1 18 ? -44.86262 -35.92012 -12.02649 1.000 68.09155 -1 GLY B O 1
ATOM 2780 N N . SER B 1 19 ? -46.76886 -35.32978 -10.97438 1.000 67.26969 0 SER B N 1
ATOM 2781 C CA . SER B 1 19 ? -47.05955 -34.23144 -11.88742 1.000 55.90451 0 SER B CA 1
ATOM 2782 C C . SER B 1 19 ? -47.93538 -33.15887 -11.24564 1.000 61.20003 0 SER B C 1
ATOM 2783 O O . SER B 1 19 ? -47.92461 -32.00744 -11.68940 1.000 61.33473 0 SER B O 1
ATOM 2786 N N . MET B 1 20 ? -48.70387 -33.51561 -10.21084 1.000 55.72846 1 MET B N 1
ATOM 2787 C CA . MET B 1 20 ? -49.65207 -32.56511 -9.63144 1.000 54.12825 1 MET B CA 1
ATOM 2788 C C . MET B 1 20 ? -49.02654 -31.66026 -8.57626 1.000 56.75154 1 MET B C 1
ATOM 2789 O O . MET B 1 20 ? -49.52237 -30.54939 -8.35808 1.000 53.65628 1 MET B O 1
ATOM 2794 N N . SER B 1 21 ? -47.96622 -32.10146 -7.90785 1.000 47.47425 2 SER B N 1
ATOM 2795 C CA . SER B 1 21 ? -47.33782 -31.29206 -6.87630 1.000 42.77020 2 SER B CA 1
ATOM 2796 C C . SER B 1 21 ? -45.82760 -31.34587 -7.03989 1.000 37.82802 2 SER B C 1
ATOM 2797 O O . SER B 1 21 ? -45.27894 -32.27301 -7.63939 1.000 40.81583 2 SER B O 1
ATOM 2800 N N . LEU B 1 22 ? -45.15763 -30.32157 -6.50725 1.000 39.54944 3 LEU B N 1
ATOM 2801 C CA . LEU B 1 22 ? -43.69879 -30.33698 -6.47479 1.000 36.04008 3 LEU B CA 1
ATOM 2802 C C . LEU B 1 22 ? -43.17995 -31.40762 -5.52479 1.000 33.50574 3 LEU B C 1
ATOM 2803 O O . LEU B 1 22 ? -42.16911 -32.05657 -5.81157 1.000 37.46714 3 LEU B O 1
ATOM 2808 N N . LEU B 1 23 ? -43.85578 -31.60217 -4.38825 1.000 31.63058 4 LEU B N 1
ATOM 2809 C CA . LEU B 1 23 ? -43.36246 -32.53294 -3.37666 1.000 32.42602 4 LEU B CA 1
ATOM 2810 C C . LEU B 1 23 ? -43.20739 -33.94009 -3.94108 1.000 36.67932 4 LEU B C 1
ATOM 2811 O O . LEU B 1 23 ? -42.27932 -34.66877 -3.56799 1.000 37.20446 4 LEU B O 1
ATOM 2816 N N . PHE B 1 24 ? -44.10099 -34.34229 -4.84386 1.000 33.93800 5 PHE B N 1
ATOM 2817 C CA . PHE B 1 24 ? -44.06679 -35.68653 -5.40376 1.000 35.41058 5 PHE B CA 1
ATOM 2818 C C . PHE B 1 24 ? -43.71212 -35.69369 -6.88541 1.000 38.47268 5 PHE B C 1
ATOM 2819 O O . PHE B 1 24 ? -44.01161 -36.66158 -7.58761 1.000 40.69834 5 PHE B O 1
ATOM 2827 N N . SER B 1 25 ? -43.06502 -34.63938 -7.36752 1.000 39.36108 6 SER B N 1
ATOM 2828 C CA . SER B 1 25 ? -42.47093 -34.67313 -8.69713 1.000 43.22462 6 SER B CA 1
ATOM 2829 C C . SER B 1 25 ? -41.04755 -35.21820 -8.61269 1.000 39.66944 6 SER B C 1
ATOM 2830 O O . SER B 1 25 ? -40.32158 -34.90050 -7.66630 1.000 35.94129 6 SER B O 1
ATOM 2833 N N . PRO B 1 26 ? -40.64238 -36.05995 -9.56567 1.000 38.29873 7 PRO B N 1
ATOM 2834 C CA . PRO B 1 26 ? -39.26842 -36.57980 -9.56080 1.000 38.43554 7 PRO B CA 1
ATOM 2835 C C . PRO B 1 26 ? -38.24164 -35.45441 -9.52349 1.000 41.07881 7 PRO B C 1
ATOM 2836 O O . PRO B 1 26 ? -38.44921 -34.37438 -10.08029 1.000 42.36181 7 PRO B O 1
ATOM 2840 N N . TYR B 1 27 ? -37.11963 -35.72341 -8.85992 1.000 36.55414 8 TYR B N 1
ATOM 2841 C CA . TYR B 1 27 ? -36.12332 -34.70422 -8.57129 1.000 32.71214 8 TYR B CA 1
ATOM 2842 C C . TYR B 1 27 ? -34.72972 -35.27939 -8.76993 1.000 36.41958 8 TYR B C 1
ATOM 2843 O O . TYR B 1 27 ? -34.48777 -36.46318 -8.52452 1.000 38.83371 8 TYR B O 1
ATOM 2852 N N . GLN B 1 28 ? -33.81869 -34.42616 -9.22593 1.000 39.93955 9 GLN B N 1
ATOM 2853 C CA . GLN B 1 28 ? -32.43413 -34.79698 -9.48309 1.000 47.28292 9 GLN B CA 1
ATOM 2854 C C . GLN B 1 28 ? -31.55314 -34.21215 -8.38582 1.000 45.06064 9 GLN B C 1
ATOM 2855 O O . GLN B 1 28 ? -31.45611 -32.98843 -8.24549 1.000 44.95424 9 GLN B O 1
ATOM 2861 N N . LEU B 1 29 ? -30.91849 -35.08516 -7.61402 1.000 44.08255 10 LEU B N 1
ATOM 2862 C CA . LEU B 1 29 ? -29.98853 -34.69830 -6.55550 1.000 46.82612 10 LEU B CA 1
ATOM 2863 C C . LEU B 1 29 ? -28.58694 -35.08183 -7.02669 1.000 41.12822 10 LEU B C 1
ATOM 2864 O O . LEU B 1 29 ? -28.12704 -36.20290 -6.80646 1.000 51.14688 10 LEU B O 1
ATOM 2869 N N . GLY B 1 30 ? -27.90317 -34.13999 -7.67313 1.000 52.32379 11 GLY B N 1
ATOM 2870 C CA . GLY B 1 30 ? -26.63316 -34.45120 -8.29734 1.000 47.31266 11 GLY B CA 1
ATOM 2871 C C . GLY B 1 30 ? -26.82422 -35.43892 -9.43195 1.000 42.92744 11 GLY B C 1
ATOM 2872 O O . GLY B 1 30 ? -27.61517 -35.19751 -10.34945 1.000 48.06741 11 GLY B O 1
ATOM 2873 N N . SER B 1 31 ? -26.11712 -36.56306 -9.37477 1.000 45.89357 12 SER B N 1
ATOM 2874 C CA . SER B 1 31 ? -26.28591 -37.63183 -10.34877 1.000 52.15349 12 SER B CA 1
ATOM 2875 C C . SER B 1 31 ? -27.37824 -38.61375 -9.95073 1.000 47.85034 12 SER B C 1
ATOM 2876 O O . SER B 1 31 ? -27.63963 -39.56780 -10.69060 1.000 46.61415 12 SER B O 1
ATOM 2879 N N . LEU B 1 32 ? -28.02235 -38.39526 -8.81074 1.000 45.69901 13 LEU B N 1
ATOM 2880 C CA . LEU B 1 32 ? -28.99177 -39.32483 -8.25205 1.000 44.84679 13 LEU B CA 1
ATOM 2881 C C . LEU B 1 32 ? -30.39493 -38.90049 -8.67024 1.000 41.57714 13 LEU B C 1
ATOM 2882 O O . LEU B 1 32 ? -30.80964 -37.76703 -8.40313 1.000 37.41731 13 LEU B O 1
ATOM 2887 N N . SER B 1 33 ? -31.11698 -39.80403 -9.33038 1.000 40.41950 14 SER B N 1
ATOM 2888 C CA . SER B 1 33 ? -32.51379 -39.57569 -9.68179 1.000 44.73777 14 SER B CA 1
ATOM 2889 C C . SER B 1 33 ? -33.39616 -40.04443 -8.53244 1.000 44.32259 14 SER B C 1
ATOM 2890 O O . SER B 1 33 ? -33.35653 -41.21952 -8.15206 1.000 41.69243 14 SER B O 1
ATOM 2893 N N . LEU B 1 34 ? -34.17391 -39.12645 -7.97070 1.000 37.68721 15 LEU B N 1
ATOM 2894 C CA . LEU B 1 34 ? -35.05141 -39.42949 -6.85288 1.000 35.68830 15 LEU B CA 1
ATOM 2895 C C . LEU B 1 34 ? -36.49984 -39.43491 -7.31946 1.000 39.15370 15 LEU B C 1
ATOM 2896 O O . LEU B 1 34 ? -36.87630 -38.69986 -8.23686 1.000 36.49442 15 LEU B O 1
ATOM 2901 N N . ALA B 1 35 ? -37.31355 -40.27135 -6.67076 1.000 32.68540 16 ALA B N 1
ATOM 2902 C CA . ALA B 1 35 ? -38.71776 -40.37635 -7.04443 1.000 35.25069 16 ALA B CA 1
ATOM 2903 C C . ALA B 1 35 ? -39.50044 -39.11574 -6.70948 1.000 38.72845 16 ALA B C 1
ATOM 2904 O O . ALA B 1 35 ? -40.52976 -38.85591 -7.34307 1.000 39.89996 16 ALA B O 1
ATOM 2906 N N . ASN B 1 36 ? -39.04092 -38.33154 -5.73946 1.000 37.06453 17 ASN B N 1
ATOM 2907 C CA . ASN B 1 36 ? -39.74477 -37.12430 -5.32496 1.000 31.06519 17 ASN B CA 1
ATOM 2908 C C . ASN B 1 36 ? -38.79021 -36.27028 -4.49780 1.000 29.07769 17 ASN B C 1
ATOM 2909 O O . ASN B 1 36 ? -37.58751 -36.54442 -4.42370 1.000 34.00142 17 ASN B O 1
ATOM 2914 N N . ARG B 1 37 ? -39.33665 -35.23346 -3.86163 1.000 25.64969 18 ARG B N 1
ATOM 2915 C CA . ARG B 1 37 ? -38.55920 -34.28185 -3.07865 1.000 35.90473 18 ARG B CA 1
ATOM 2916 C C . ARG B 1 37 ? -38.73688 -34.48424 -1.57846 1.000 29.64960 18 ARG B C 1
ATOM 2917 O O . ARG B 1 37 ? -38.38291 -33.60096 -0.79096 1.000 32.92139 18 ARG B O 1
ATOM 2925 N N . LEU B 1 38 ? -39.28016 -35.62390 -1.16620 1.000 28.58180 19 LEU B N 1
ATOM 2926 C CA . LEU B 1 38 ? -39.51191 -35.91086 0.24130 1.000 26.90256 19 LEU B CA 1
ATOM 2927 C C . LEU B 1 38 ? -38.36722 -36.74850 0.79415 1.000 31.95435 19 LEU B C 1
ATOM 2928 O O . LEU B 1 38 ? -37.99044 -37.76489 0.19961 1.000 29.03412 19 LEU B O 1
ATOM 2933 N N . VAL B 1 39 ? -37.83842 -36.33036 1.94307 1.000 30.41191 20 VAL B N 1
ATOM 2934 C CA . VAL B 1 39 ? -36.71212 -36.98215 2.59841 1.000 26.41770 20 VAL B CA 1
ATOM 2935 C C . VAL B 1 39 ? -37.14450 -37.41009 3.99248 1.000 30.56856 20 VAL B C 1
ATOM 2936 O O . VAL B 1 39 ? -37.82664 -36.65704 4.69654 1.000 28.70807 20 VAL B O 1
ATOM 2940 N N . ILE B 1 40 ? -36.73897 -38.61178 4.39392 1.000 25.06739 21 ILE B N 1
ATOM 2941 C CA . ILE B 1 40 ? -36.85892 -39.04712 5.78140 1.000 31.62064 21 ILE B CA 1
ATOM 2942 C C . ILE B 1 40 ? -35.55529 -38.67631 6.47955 1.000 32.80472 21 ILE B C 1
ATOM 2943 O O . ILE B 1 40 ? -34.49091 -39.20270 6.14572 1.000 29.36469 21 ILE B O 1
ATOM 2948 N N . ALA B 1 41 ? -35.64160 -37.76028 7.44274 1.000 29.23153 22 ALA B N 1
ATOM 2949 C CA . ALA B 1 41 ? -34.47228 -37.27236 8.15110 1.000 27.23531 22 ALA B CA 1
ATOM 2950 C C . ALA B 1 41 ? -33.85108 -38.37847 9.00395 1.000 30.16686 22 ALA B C 1
ATOM 2951 O O . ALA B 1 41 ? -34.52738 -39.33891 9.38322 1.000 27.80065 22 ALA B O 1
ATOM 2953 N N . PRO B 1 42 ? -32.55413 -38.27275 9.30543 1.000 31.47249 23 PRO B N 1
ATOM 2954 C CA . PRO B 1 42 ? -31.91252 -39.29354 10.14464 1.000 27.06187 23 PRO B CA 1
ATOM 2955 C C . PRO B 1 42 ? -32.49705 -39.29593 11.55026 1.000 35.36108 23 PRO B C 1
ATOM 2956 O O . PRO B 1 42 ? -32.74311 -38.24202 12.14154 1.000 29.91127 23 PRO B O 1
ATOM 2960 N N . MET B 1 43 ? -32.71091 -40.49658 12.09084 1.000 24.39492 24 MET B N 1
ATOM 2961 C CA . MET B 1 43 ? -33.28043 -40.64672 13.42847 1.000 28.58262 24 MET B CA 1
ATOM 2962 C C . MET B 1 43 ? -32.59203 -41.79746 14.14949 1.000 35.49379 24 MET B C 1
ATOM 2963 O O . MET B 1 43 ? -32.82992 -42.96756 13.82931 1.000 33.21195 24 MET B O 1
ATOM 2968 N N . CYS B 1 44 ? -31.75552 -41.45763 15.13056 1.000 27.21860 25 CYS B N 1
ATOM 2969 C CA . CYS B 1 44 ? -31.08947 -42.46138 15.94812 1.000 33.19214 25 CYS B CA 1
ATOM 2970 C C . CYS B 1 44 ? -32.11044 -43.37846 16.60118 1.000 30.93042 25 CYS B C 1
ATOM 2971 O O . CYS B 1 44 ? -33.13625 -42.92888 17.11983 1.000 26.89657 25 CYS B O 1
ATOM 2974 N N . GLN B 1 45 ? -31.81641 -44.67607 16.57972 1.000 29.57110 26 GLN B N 1
ATOM 2975 C CA . GLN B 1 45 ? -32.69249 -45.66840 17.17470 1.000 27.62606 26 GLN B CA 1
ATOM 2976 C C . GLN B 1 45 ? -32.14954 -46.26491 18.46191 1.000 25.36897 26 GLN B C 1
ATOM 2977 O O . GLN B 1 45 ? -32.93167 -46.82849 19.23250 1.000 31.97785 26 GLN B O 1
ATOM 2983 N N . TYR B 1 46 ? -30.84641 -46.13173 18.72245 1.000 28.11013 27 TYR B N 1
ATOM 2984 C CA . TYR B 1 46 ? -30.22746 -46.63193 19.95220 1.000 31.73650 27 TYR B CA 1
ATOM 2985 C C . TYR B 1 46 ? -30.53139 -48.11247 20.16314 1.000 30.34415 27 TYR B C 1
ATOM 2986 O O . TYR B 1 46 ? -30.80126 -48.56289 21.27909 1.000 29.80052 27 TYR B O 1
ATOM 2995 N N . SER B 1 47 ? -30.48584 -48.88153 19.07283 1.000 26.17118 28 SER B N 1
ATOM 2996 C CA . SER B 1 47 ? -30.86222 -50.28982 19.11143 1.000 30.99152 28 SER B CA 1
ATOM 2997 C C . SER B 1 47 ? -29.79448 -51.17909 18.48722 1.000 29.15798 28 SER B C 1
ATOM 2998 O O . SER B 1 47 ? -30.08196 -52.32369 18.12863 1.000 40.08752 28 SER B O 1
ATOM 3001 N N . ALA B 1 48 ? -28.57644 -50.67580 18.33647 1.000 29.81919 29 ALA B N 1
ATOM 3002 C CA . ALA B 1 48 ? -27.50191 -51.46114 17.75748 1.000 33.66249 29 ALA B CA 1
ATOM 3003 C C . ALA B 1 48 ? -26.72905 -52.18654 18.85195 1.000 31.87823 29 ALA B C 1
ATOM 3004 O O . ALA B 1 48 ? -26.79636 -51.83815 20.03303 1.000 34.92493 29 ALA B O 1
ATOM 3006 N N . VAL B 1 49 ? -26.00085 -53.21974 18.44247 1.000 30.58822 30 VAL B N 1
ATOM 3007 C CA . VAL B 1 49 ? -25.10705 -53.96141 19.32353 1.000 35.99629 30 VAL B CA 1
ATOM 3008 C C . VAL B 1 49 ? -23.71456 -53.89264 18.71577 1.000 37.46560 30 VAL B C 1
ATOM 3009 O O . VAL B 1 49 ? -23.49225 -54.39688 17.60720 1.000 39.40537 30 VAL B O 1
ATOM 3013 N N . ASP B 1 50 ? -22.78478 -53.26143 19.43559 1.000 36.27705 31 ASP B N 1
ATOM 3014 C CA . ASP B 1 50 ? -21.41876 -53.04212 18.95049 1.000 38.51814 31 ASP B CA 1
ATOM 3015 C C . ASP B 1 50 ? -21.42158 -52.37045 17.57848 1.000 39.30099 31 ASP B C 1
ATOM 3016 O O . ASP B 1 50 ? -20.61989 -52.69562 16.69922 1.000 32.57927 31 ASP B O 1
ATOM 3021 N N . GLY B 1 51 ? -22.33703 -51.41984 17.39555 1.000 37.26604 32 GLY B N 1
ATOM 3022 C CA . GLY B 1 51 ? -22.46521 -50.69844 16.14707 1.000 30.83202 32 GLY B CA 1
ATOM 3023 C C . GLY B 1 51 ? -23.13213 -51.45435 15.01733 1.000 29.31859 32 GLY B C 1
ATOM 3024 O O . GLY B 1 51 ? -23.29025 -50.88576 13.92848 1.000 32.54413 32 GLY B O 1
ATOM 3025 N N . ILE B 1 52 ? -23.53620 -52.70372 15.23575 1.000 29.93964 33 ILE B N 1
ATOM 3026 C CA . ILE B 1 52 ? -24.08861 -53.54773 14.17927 1.000 30.56168 33 ILE B CA 1
ATOM 3027 C C . ILE B 1 52 ? -25.60196 -53.38315 14.13405 1.000 37.68851 33 ILE B C 1
ATOM 3028 O O . ILE B 1 52 ? -26.28538 -53.54509 15.15352 1.000 30.27193 33 ILE B O 1
ATOM 3033 N N . ALA B 1 53 ? -26.12863 -53.08237 12.94623 1.000 31.51715 34 ALA B N 1
ATOM 3034 C CA . ALA B 1 53 ? -27.57154 -52.98864 12.77462 1.000 33.75465 34 ALA B CA 1
ATOM 3035 C C . ALA B 1 53 ? -28.22273 -54.32350 13.10858 1.000 34.31547 34 ALA B C 1
ATOM 3036 O O . ALA B 1 53 ? -27.66006 -55.39040 12.84919 1.000 44.30727 34 ALA B O 1
ATOM 3038 N N . GLN B 1 54 ? -29.40828 -54.25664 13.70194 1.000 38.45961 35 GLN B N 1
ATOM 3039 C CA . GLN B 1 54 ? -30.11356 -55.41690 14.22808 1.000 32.30831 35 GLN B CA 1
ATOM 3040 C C . GLN B 1 54 ? -31.44548 -55.58778 13.49761 1.000 34.43454 35 GLN B C 1
ATOM 3041 O O . GLN B 1 54 ? -31.74573 -54.87357 12.53750 1.000 34.97001 35 GLN B O 1
ATOM 3047 N N . ASP B 1 55 ? -32.24574 -56.55261 13.96604 1.000 30.37132 36 ASP B N 1
ATOM 3048 C CA . ASP B 1 55 ? -33.58338 -56.74614 13.41316 1.000 29.07073 36 ASP B CA 1
ATOM 3049 C C . ASP B 1 55 ? -34.41155 -55.47133 13.50746 1.000 34.38347 36 ASP B C 1
ATOM 3050 O O . ASP B 1 55 ? -35.19476 -55.16405 12.60140 1.000 27.22628 36 ASP B O 1
ATOM 3055 N N . TRP B 1 56 ? -34.25582 -54.71722 14.59921 1.000 29.97241 37 TRP B N 1
ATOM 3056 C CA . TRP B 1 56 ? -35.00017 -53.47116 14.73676 1.000 32.30565 37 TRP B CA 1
ATOM 3057 C C . TRP B 1 56 ? -34.74569 -52.54410 13.55638 1.000 30.39360 37 TRP B C 1
ATOM 3058 O O . TRP B 1 56 ? -35.67931 -51.92454 13.03453 1.000 30.62189 37 TRP B O 1
ATOM 3069 N N . HIS B 1 57 ? -33.48837 -52.44627 13.11522 1.000 31.12433 38 HIS B N 1
ATOM 3070 C CA . HIS B 1 57 ? -33.14893 -51.54126 12.02250 1.000 28.38453 38 HIS B CA 1
ATOM 3071 C C . HIS B 1 57 ? -33.72514 -52.01551 10.69644 1.000 27.95707 38 HIS B C 1
ATOM 3072 O O . HIS B 1 57 ? -34.09698 -51.18793 9.85990 1.000 29.31669 38 HIS B O 1
ATOM 3079 N N . LEU B 1 58 ? -33.79553 -53.33145 10.47830 1.000 30.06433 39 LEU B N 1
ATOM 3080 C CA . LEU B 1 58 ? -34.47096 -53.84678 9.29045 1.000 31.44554 39 LEU B CA 1
ATOM 3081 C C . LEU B 1 58 ? -35.95447 -53.50935 9.32016 1.000 34.82981 39 LEU B C 1
ATOM 3082 O O . LEU B 1 58 ? -36.52314 -53.05788 8.31882 1.000 31.65620 39 LEU B O 1
ATOM 3087 N N . MET B 1 59 ? -36.59552 -53.71630 10.47170 1.000 28.26520 40 MET B N 1
ATOM 3088 C CA . MET B 1 59 ? -37.99841 -53.35090 10.62110 1.000 28.47267 40 MET B CA 1
ATOM 3089 C C . MET B 1 59 ? -38.18939 -51.84877 10.43964 1.000 33.17448 40 MET B C 1
ATOM 3090 O O . MET B 1 59 ? -39.07215 -51.40723 9.69554 1.000 28.60732 40 MET B O 1
ATOM 3095 N N . HIS B 1 60 ? -37.34129 -51.04821 11.08926 1.000 29.00148 41 HIS B N 1
ATOM 3096 C CA . HIS B 1 60 ? -37.51659 -49.59937 11.07563 1.000 29.65033 41 HIS B CA 1
ATOM 3097 C C . HIS B 1 60 ? -37.14488 -49.00630 9.72032 1.000 31.26277 41 HIS B C 1
ATOM 3098 O O . HIS B 1 60 ? -37.95343 -48.31261 9.09372 1.000 30.20717 41 HIS B O 1
ATOM 3105 N N . LEU B 1 61 ? -35.92795 -49.28142 9.24189 1.000 29.95863 42 LEU B N 1
ATOM 3106 C CA . LEU B 1 61 ? -35.48023 -48.68733 7.98564 1.000 30.18779 42 LEU B CA 1
ATOM 3107 C C . LEU B 1 61 ? -36.18139 -49.30256 6.78147 1.000 24.98685 42 LEU B C 1
ATOM 3108 O O . LEU B 1 61 ? -36.42029 -48.60782 5.78763 1.000 32.34223 42 LEU B O 1
ATOM 3113 N N . GLY B 1 62 ? -36.50320 -50.59558 6.83724 1.000 26.97581 43 GLY B N 1
ATOM 3114 C CA . GLY B 1 62 ? -37.24710 -51.20113 5.74516 1.000 26.86516 43 GLY B CA 1
ATOM 3115 C C . GLY B 1 62 ? -38.60511 -50.55586 5.54646 1.000 31.97969 43 GLY B C 1
ATOM 3116 O O . GLY B 1 62 ? -39.05454 -50.36580 4.41364 1.000 34.03586 43 GLY B O 1
ATOM 3117 N N . ARG B 1 63 ? -39.27011 -50.19587 6.64663 1.000 29.14086 44 ARG B N 1
ATOM 3118 C CA . ARG B 1 63 ? -40.55196 -49.50769 6.54557 1.000 29.56526 44 ARG B CA 1
ATOM 3119 C C . ARG B 1 63 ? -40.38967 -48.13521 5.90416 1.000 31.29954 44 ARG B C 1
ATOM 3120 O O . ARG B 1 63 ? -41.17904 -47.74989 5.03370 1.000 31.93113 44 ARG B O 1
ATOM 3128 N N . LEU B 1 64 ? -39.37094 -47.38087 6.32530 1.000 35.97053 45 LEU B N 1
ATOM 3129 C CA . LEU B 1 64 ? -39.12809 -46.06398 5.74368 1.000 29.01492 45 LEU B CA 1
ATOM 3130 C C . LEU B 1 64 ? -38.83173 -46.15168 4.25224 1.000 30.62158 45 LEU B C 1
ATOM 3131 O O . LEU B 1 64 ? -39.22293 -45.26208 3.48856 1.000 27.13023 45 LEU B O 1
ATOM 3136 N N . ALA B 1 65 ? -38.16245 -47.22209 3.81669 1.000 32.11307 46 ALA B N 1
ATOM 3137 C CA . ALA B 1 65 ? -37.81886 -47.36215 2.40527 1.000 33.31154 46 ALA B CA 1
ATOM 3138 C C . ALA B 1 65 ? -39.04668 -47.60507 1.53512 1.000 34.36419 46 ALA B C 1
ATOM 3139 O O . ALA B 1 65 ? -39.04829 -47.23401 0.35596 1.000 35.49545 46 ALA B O 1
ATOM 3141 N N . ILE B 1 66 ? -40.08969 -48.23053 2.08277 1.000 30.99989 47 ILE B N 1
ATOM 3142 C CA . ILE B 1 66 ? -41.31969 -48.47679 1.33739 1.000 29.84027 47 ILE B CA 1
ATOM 3143 C C . ILE B 1 66 ? -42.38336 -47.42790 1.64014 1.000 33.22840 47 ILE B C 1
ATOM 3144 O O . ILE B 1 66 ? -43.52001 -47.55394 1.18058 1.000 32.87766 47 ILE B O 1
ATOM 3149 N N . SER B 1 67 ? -42.03146 -46.38307 2.39475 1.000 33.78298 48 SER B N 1
ATOM 3150 C CA . SER B 1 67 ? -43.00717 -45.37120 2.78781 1.000 32.57292 48 SER B CA 1
ATOM 3151 C C . SER B 1 67 ? -43.48277 -44.54437 1.60234 1.000 32.59877 48 SER B C 1
ATOM 3152 O O . SER B 1 67 ? -44.58945 -43.99332 1.63575 1.000 34.79349 48 SER B O 1
ATOM 3155 N N . GLY B 1 68 ? -42.66671 -44.43399 0.55913 1.000 31.99374 49 GLY B N 1
ATOM 3156 C CA . GLY B 1 68 ? -42.94238 -43.56304 -0.56077 1.000 33.70847 49 GLY B CA 1
ATOM 3157 C C . GLY B 1 68 ? -41.95658 -42.42520 -0.70095 1.000 33.61333 49 GLY B C 1
ATOM 3158 O O . GLY B 1 68 ? -41.89293 -41.80593 -1.77111 1.000 32.87996 49 GLY B O 1
ATOM 3159 N N . ALA B 1 69 ? -41.19544 -42.12791 0.35160 1.000 29.25913 50 ALA B N 1
ATOM 3160 C CA . ALA B 1 69 ? -40.18018 -41.08832 0.27573 1.000 33.70572 50 ALA B CA 1
ATOM 3161 C C . ALA B 1 69 ? -39.12996 -41.45236 -0.76424 1.000 28.56213 50 ALA B C 1
ATOM 3162 O O . ALA B 1 69 ? -38.82763 -42.62563 -0.99026 1.000 33.75926 50 ALA B O 1
ATOM 3164 N N . GLY B 1 70 ? -38.58042 -40.42749 -1.41645 1.000 28.62162 51 GLY B N 1
ATOM 3165 C CA . GLY B 1 70 ? -37.55624 -40.66699 -2.41469 1.000 30.57022 51 GLY B CA 1
ATOM 3166 C C . GLY B 1 70 ? -36.17013 -40.87573 -1.85028 1.000 33.09252 51 GLY B C 1
ATOM 3167 O O . GLY B 1 70 ? -35.31111 -41.43232 -2.54092 1.000 29.27637 51 GLY B O 1
ATOM 3168 N N . LEU B 1 71 ? -35.93790 -40.45978 -0.60648 1.000 31.34947 52 LEU B N 1
ATOM 3169 C CA . LEU B 1 71 ? -34.61724 -40.54389 0.00151 1.000 29.06944 52 LEU B CA 1
ATOM 3170 C C . LEU B 1 71 ? -34.77997 -40.81304 1.48953 1.000 32.57696 52 LEU B C 1
ATOM 3171 O O . LEU B 1 71 ? -35.53166 -40.11000 2.16988 1.000 30.79965 52 LEU B O 1
ATOM 3176 N N . VAL B 1 72 ? -34.09118 -41.83820 1.98400 1.000 32.51619 53 VAL B N 1
ATOM 3177 C CA . VAL B 1 72 ? -34.06739 -42.16624 3.40394 1.000 29.49455 53 VAL B CA 1
ATOM 3178 C C . VAL B 1 72 ? -32.63177 -42.01279 3.88701 1.000 34.16452 53 VAL B C 1
ATOM 3179 O O . VAL B 1 72 ? -31.71057 -42.60983 3.31442 1.000 37.39037 53 VAL B O 1
ATOM 3183 N N . ILE B 1 73 ? -32.43783 -41.20066 4.91941 1.000 28.51243 54 ILE B N 1
ATOM 3184 C CA . ILE B 1 73 ? -31.12244 -40.97998 5.50660 1.000 26.55495 54 ILE B CA 1
ATOM 3185 C C . ILE B 1 73 ? -31.03994 -41.82005 6.77447 1.000 28.84376 54 ILE B C 1
ATOM 3186 O O . ILE B 1 73 ? -31.78090 -41.58884 7.73681 1.000 28.37445 54 ILE B O 1
ATOM 3191 N N . VAL B 1 74 ? -30.14786 -42.81060 6.76734 1.000 27.23306 55 VAL B N 1
ATOM 3192 C CA . VAL B 1 74 ? -29.92836 -43.63945 7.94421 1.000 23.72751 55 VAL B CA 1
ATOM 3193 C C . VAL B 1 74 ? -29.36144 -42.78676 9.07287 1.000 31.76883 55 VAL B C 1
ATOM 3194 O O . VAL B 1 74 ? -28.58097 -41.85287 8.84012 1.000 27.63861 55 VAL B O 1
ATOM 3198 N N . GLU B 1 75 ? -29.76132 -43.10116 10.30628 1.000 30.34498 56 GLU B N 1
ATOM 3199 C CA . GLU B 1 75 ? -29.35158 -42.38429 11.51114 1.000 24.18070 56 GLU B CA 1
ATOM 3200 C C . GLU B 1 75 ? -27.84656 -42.14537 11.61076 1.000 32.90829 56 GLU B C 1
ATOM 3201 O O . GLU B 1 75 ? -27.05388 -42.81666 10.93828 1.000 26.60622 56 GLU B O 1
ATOM 3207 N N . ALA B 1 76 ? -27.45417 -41.20153 12.47033 1.000 32.97365 57 ALA B N 1
ATOM 3208 C CA . ALA B 1 76 ? -26.04912 -40.87366 12.69157 1.000 31.57215 57 ALA B CA 1
ATOM 3209 C C . ALA B 1 76 ? -25.23861 -42.11986 13.01599 1.000 34.61092 57 ALA B C 1
ATOM 3210 O O . ALA B 1 76 ? -25.51273 -42.81543 13.99940 1.000 32.44997 57 ALA B O 1
ATOM 3212 N N . THR B 1 77 ? -24.23267 -42.39133 12.18645 1.000 29.46587 58 THR B N 1
ATOM 3213 C CA . THR B 1 77 ? -23.41920 -43.59671 12.28472 1.000 33.90051 58 THR B CA 1
ATOM 3214 C C . THR B 1 77 ? -21.98202 -43.20045 12.59818 1.000 32.46745 58 THR B C 1
ATOM 3215 O O . THR B 1 77 ? -21.36453 -42.44708 11.83927 1.000 31.38999 58 THR B O 1
ATOM 3219 N N . GLY B 1 78 ? -21.45016 -43.71882 13.70235 1.000 33.05897 59 GLY B N 1
ATOM 3220 C CA . GLY B 1 78 ? -20.12203 -43.31911 14.13860 1.000 36.86043 59 GLY B CA 1
ATOM 3221 C C . GLY B 1 78 ? -19.03016 -43.88656 13.24499 1.000 32.72693 59 GLY B C 1
ATOM 3222 O O . GLY B 1 78 ? -19.04170 -45.06213 12.87929 1.000 32.41606 59 GLY B O 1
ATOM 3223 N N . VAL B 1 79 ? -18.06313 -43.02954 12.90074 1.000 28.87314 60 VAL B N 1
ATOM 3224 C CA . VAL B 1 79 ? -16.94876 -43.44296 12.04881 1.000 29.08407 60 VAL B CA 1
ATOM 3225 C C . VAL B 1 79 ? -15.87652 -44.20359 12.81091 1.000 30.45018 60 VAL B C 1
ATOM 3226 O O . VAL B 1 79 ? -14.99933 -44.81189 12.18499 1.000 31.57170 60 VAL B O 1
ATOM 3230 N N . ASN B 1 80 ? -15.91249 -44.17439 14.13684 1.000 31.36584 61 ASN B N 1
ATOM 3231 C CA . ASN B 1 80 ? -15.07832 -45.03182 14.96735 1.000 33.11035 61 ASN B CA 1
ATOM 3232 C C . ASN B 1 80 ? -15.80621 -45.22572 16.28742 1.000 30.24390 61 ASN B C 1
ATOM 3233 O O . ASN B 1 80 ? -16.77963 -44.51678 16.57470 1.000 28.30743 61 ASN B O 1
ATOM 3238 N N . PRO B 1 81 ? -15.38653 -46.20620 17.10289 1.000 30.03845 62 PRO B N 1
ATOM 3239 C CA . PRO B 1 81 ? -16.14483 -46.49385 18.33739 1.000 31.14258 62 PRO B CA 1
ATOM 3240 C C . PRO B 1 81 ? -16.37522 -45.28818 19.23449 1.000 33.10725 62 PRO B C 1
ATOM 3241 O O . PRO B 1 81 ? -17.47481 -45.13579 19.78171 1.000 33.68984 62 PRO B O 1
ATOM 3245 N N . GLU B 1 82 ? -15.37351 -44.42249 19.39755 1.000 32.97306 63 GLU B N 1
ATOM 3246 C CA . GLU B 1 82 ? -15.50894 -43.26140 20.26829 1.000 31.10432 63 GLU B CA 1
ATOM 3247 C C . GLU B 1 82 ? -16.31336 -42.13284 19.63664 1.000 36.25591 63 GLU B C 1
ATOM 3248 O O . GLU B 1 82 ? -16.64986 -41.16822 20.33408 1.000 29.84455 63 GLU B O 1
ATOM 3254 N N . GLY B 1 83 ? -16.62483 -42.22260 18.34446 1.000 31.37634 64 GLY B N 1
ATOM 3255 C CA . GLY B 1 83 ? -17.46033 -41.22756 17.70574 1.000 27.87521 64 GLY B CA 1
ATOM 3256 C C . GLY B 1 83 ? -18.94396 -41.48519 17.81088 1.000 28.83987 64 GLY B C 1
ATOM 3257 O O . GLY B 1 83 ? -19.74158 -40.61437 17.45169 1.000 35.71617 64 GLY B O 1
ATOM 3258 N N . ARG B 1 84 ? -19.33561 -42.66105 18.29732 1.000 31.78882 65 ARG B N 1
ATOM 3259 C CA . ARG B 1 84 ? -20.74236 -42.94709 18.53989 1.000 30.66886 65 ARG B CA 1
ATOM 3260 C C . ARG B 1 84 ? -21.28089 -42.03586 19.63305 1.000 34.17664 65 ARG B C 1
ATOM 3261 O O . ARG B 1 84 ? -20.56932 -41.68742 20.58015 1.000 36.43039 65 ARG B O 1
ATOM 3269 N N . ILE B 1 85 ? -22.54722 -41.64388 19.49799 1.000 29.65691 66 ILE B N 1
ATOM 3270 C CA . ILE B 1 85 ? -23.19208 -40.88024 20.56051 1.000 29.79917 66 ILE B CA 1
ATOM 3271 C C . ILE B 1 85 ? -23.34109 -41.73539 21.81271 1.000 34.43436 66 ILE B C 1
ATOM 3272 O O . ILE B 1 85 ? -23.07593 -41.27675 22.93096 1.000 34.40778 66 ILE B O 1
ATOM 3277 N N . THR B 1 86 ? -23.75563 -42.99478 21.64521 1.000 28.96857 67 THR B N 1
ATOM 3278 C CA . THR B 1 86 ? -24.03324 -43.91087 22.74524 1.000 30.34463 67 THR B CA 1
ATOM 3279 C C . THR B 1 86 ? -23.41383 -45.26806 22.43146 1.000 33.33440 67 THR B C 1
ATOM 3280 O O . THR B 1 86 ? -23.04161 -45.52390 21.27897 1.000 31.54662 67 THR B O 1
ATOM 3284 N N . PRO B 1 87 ? -23.28520 -46.16495 23.41524 1.000 30.43876 68 PRO B N 1
ATOM 3285 C CA . PRO B 1 87 ? -22.84689 -47.53683 23.10284 1.000 33.39995 68 PRO B CA 1
ATOM 3286 C C . PRO B 1 87 ? -23.82868 -48.31415 22.24196 1.000 31.12514 68 PRO B C 1
ATOM 3287 O O . PRO B 1 87 ? -23.51019 -49.44030 21.84018 1.000 28.98736 68 PRO B O 1
ATOM 3291 N N . PHE B 1 88 ? -25.00004 -47.75618 21.94211 1.000 38.56408 69 PHE B N 1
ATOM 3292 C CA . PHE B 1 88 ? -26.03267 -48.44960 21.18456 1.000 32.22963 69 PHE B CA 1
ATOM 3293 C C . PHE B 1 88 ? -26.25865 -47.83996 19.80910 1.000 32.95261 69 PHE B C 1
ATOM 3294 O O . PHE B 1 88 ? -27.25608 -48.16192 19.15452 1.000 28.47677 69 PHE B O 1
ATOM 3302 N N . CYS B 1 89 ? -25.35806 -46.97477 19.35550 1.000 29.33164 70 CYS B N 1
ATOM 3303 C CA . CYS B 1 89 ? -25.47873 -46.33731 18.05523 1.000 29.41515 70 CYS B CA 1
ATOM 3304 C C . CYS B 1 89 ? -24.86764 -47.21129 16.96737 1.000 32.53455 70 CYS B C 1
ATOM 3305 O O . CYS B 1 89 ? -24.07948 -48.12163 17.23288 1.000 30.73644 70 CYS B O 1
ATOM 3308 N N . LEU B 1 90 ? -25.25945 -46.93070 15.72844 1.000 31.66278 71 LEU B N 1
ATOM 3309 C CA . LEU B 1 90 ? -24.65768 -47.59733 14.58459 1.000 29.51678 71 LEU B CA 1
ATOM 3310 C C . LEU B 1 90 ? -23.20745 -47.15961 14.40646 1.000 31.05481 71 LEU B C 1
ATOM 3311 O O . LEU B 1 90 ? -22.83517 -46.01974 14.69717 1.000 31.02617 71 LEU B O 1
ATOM 3316 N N . GLY B 1 91 ? -22.38304 -48.09022 13.92756 1.000 34.28600 72 GLY B N 1
ATOM 3317 C CA . GLY B 1 91 ? -21.03911 -47.76948 13.50929 1.000 29.40404 72 GLY B CA 1
ATOM 3318 C C . GLY B 1 91 ? -20.80044 -48.29165 12.10628 1.000 33.65387 72 GLY B C 1
ATOM 3319 O O . GLY B 1 91 ? -21.49146 -49.19106 11.62868 1.000 36.15628 72 GLY B O 1
ATOM 3320 N N . LEU B 1 92 ? -19.81231 -47.69731 11.43918 1.000 28.39311 73 LEU B N 1
ATOM 3321 C CA . LEU B 1 92 ? -19.40658 -48.13991 10.10971 1.000 34.97636 73 LEU B CA 1
ATOM 3322 C C . LEU B 1 92 ? -17.87790 -48.14444 10.03003 1.000 36.35186 73 LEU B C 1
ATOM 3323 O O . LEU B 1 92 ? -17.25260 -47.40486 9.27365 1.000 33.15276 73 LEU B O 1
ATOM 3328 N N . TYR B 1 93 ? -17.25503 -49.00988 10.83519 1.000 35.62419 74 TYR B N 1
ATOM 3329 C CA . TYR B 1 93 ? -15.80207 -49.10570 10.87137 1.000 36.95326 74 TYR B CA 1
ATOM 3330 C C . TYR B 1 93 ? -15.28298 -50.53986 10.84548 1.000 35.06173 74 TYR B C 1
ATOM 3331 O O . TYR B 1 93 ? -14.09142 -50.75104 11.09978 1.000 38.97858 74 TYR B O 1
ATOM 3340 N N . ASN B 1 94 ? -16.12681 -51.52592 10.53991 1.000 34.31689 75 ASN B N 1
ATOM 3341 C CA . ASN B 1 94 ? -15.65189 -52.88778 10.32801 1.000 35.69595 75 ASN B CA 1
ATOM 3342 C C . ASN B 1 94 ? -16.59073 -53.60786 9.36639 1.000 38.50694 75 ASN B C 1
ATOM 3343 O O . ASN B 1 94 ? -17.66263 -53.10691 9.01292 1.000 39.03045 75 ASN B O 1
ATOM 3348 N N . ASP B 1 95 ? -16.16900 -54.80950 8.95650 1.000 36.01601 76 ASP B N 1
ATOM 3349 C CA . ASP B 1 95 ? -16.87806 -55.55752 7.92147 1.000 34.70159 76 ASP B CA 1
ATOM 3350 C C . ASP B 1 95 ? -18.24660 -56.03873 8.38261 1.000 34.51383 76 ASP B C 1
ATOM 3351 O O . ASP B 1 95 ? -19.17249 -56.12616 7.56851 1.000 34.24250 76 ASP B O 1
ATOM 3356 N N . GLU B 1 96 ? -18.39361 -56.37803 9.66456 1.000 35.47123 77 GLU B N 1
ATOM 3357 C CA . GLU B 1 96 ? -19.67876 -56.87500 10.14380 1.000 34.63103 77 GLU B CA 1
ATOM 3358 C C . GLU B 1 96 ? -20.74313 -55.78243 10.10488 1.000 39.18569 77 GLU B C 1
ATOM 3359 O O . GLU B 1 96 ? -21.89924 -56.04593 9.75541 1.000 36.00587 77 GLU B O 1
ATOM 3365 N N . GLN B 1 97 ? -20.37234 -54.55028 10.45981 1.000 30.99889 78 GLN B N 1
ATOM 3366 C CA . GLN B 1 97 ? -21.31427 -53.43892 10.37793 1.000 36.59913 78 GLN B CA 1
ATOM 3367 C C . GLN B 1 97 ? -21.67172 -53.11813 8.93230 1.000 34.19042 78 GLN B C 1
ATOM 3368 O O . GLN B 1 97 ? -22.83144 -52.81627 8.62486 1.000 34.54815 78 GLN B O 1
ATOM 3374 N N . GLU B 1 98 ? -20.68770 -53.17249 8.03337 1.000 30.38887 79 GLU B N 1
ATOM 3375 C CA . GLU B 1 98 ? -20.95287 -52.89469 6.62658 1.000 30.90827 79 GLU B CA 1
ATOM 3376 C C . GLU B 1 98 ? -21.89463 -53.93052 6.02577 1.000 36.15943 79 GLU B C 1
ATOM 3377 O O . GLU B 1 98 ? -22.81929 -53.58288 5.27984 1.000 33.77543 79 GLU B O 1
ATOM 3383 N N . ALA B 1 99 ? -21.69011 -55.20670 6.36051 1.000 29.35594 80 ALA B N 1
ATOM 3384 C CA . ALA B 1 99 ? -22.52510 -56.26521 5.80338 1.000 35.51511 80 ALA B CA 1
ATOM 3385 C C . ALA B 1 99 ? -23.96335 -56.15125 6.29437 1.000 33.48428 80 ALA B C 1
ATOM 3386 O O . ALA B 1 99 ? -24.90638 -56.37585 5.52680 1.000 37.26937 80 ALA B O 1
ATOM 3388 N N . ALA B 1 100 ? -24.15111 -55.81089 7.57141 1.000 31.10766 81 ALA B N 1
ATOM 3389 C CA . ALA B 1 100 ? -25.49986 -55.65209 8.10306 1.000 32.18743 81 ALA B CA 1
ATOM 3390 C C . ALA B 1 100 ? -26.21877 -54.47494 7.44888 1.000 33.83011 81 ALA B C 1
ATOM 3391 O O . ALA B 1 100 ? -27.41136 -54.56574 7.13529 1.000 40.05494 81 ALA B O 1
ATOM 3393 N N . LEU B 1 101 ? -25.51424 -53.36144 7.23116 1.000 31.80221 82 LEU B N 1
ATOM 3394 C CA . LEU B 1 101 ? -26.13800 -52.23132 6.54860 1.000 29.21279 82 LEU B CA 1
ATOM 3395 C C . LEU B 1 101 ? -26.40240 -52.55642 5.08466 1.000 34.95471 82 LEU B C 1
ATOM 3396 O O . LEU B 1 101 ? -27.41797 -52.12981 4.52296 1.000 31.09115 82 LEU B O 1
ATOM 3401 N N . GLY B 1 102 ? -25.50070 -53.31297 4.45234 1.000 35.60335 83 GLY B N 1
ATOM 3402 C CA . GLY B 1 102 ? -25.72278 -53.71660 3.07278 1.000 30.06531 83 GLY B CA 1
ATOM 3403 C C . GLY B 1 102 ? -26.96910 -54.56505 2.89848 1.000 30.71581 83 GLY B C 1
ATOM 3404 O O . GLY B 1 102 ? -27.65605 -54.47080 1.87989 1.000 33.67884 83 GLY B O 1
ATOM 3405 N N A ARG B 1 103 ? -27.26645 -55.41484 3.88520 0.498 32.37109 84 ARG B N 1
ATOM 3406 N N B ARG B 1 103 ? -27.28248 -55.40350 3.88903 0.502 32.32879 84 ARG B N 1
ATOM 3407 C CA A ARG B 1 103 ? -28.48354 -56.21823 3.83722 0.498 33.42532 84 ARG B CA 1
ATOM 3408 C CA B ARG B 1 103 ? -28.48955 -56.21787 3.79221 0.502 33.45314 84 ARG B CA 1
ATOM 3409 C C A ARG B 1 103 ? -29.72123 -55.33134 3.85328 0.498 37.18407 84 ARG B C 1
ATOM 3410 C C B ARG B 1 103 ? -29.75125 -55.37080 3.91567 0.502 37.15466 84 ARG B C 1
ATOM 3411 O O A ARG B 1 103 ? -30.71574 -55.62272 3.17814 0.498 34.87806 84 ARG B O 1
ATOM 3412 O O B ARG B 1 103 ? -30.79853 -55.73932 3.37148 0.502 35.21190 84 ARG B O 1
ATOM 3427 N N . ILE B 1 104 ? -29.67330 -54.23728 4.61356 1.000 31.34926 85 ILE B N 1
ATOM 3428 C CA . ILE B 1 104 ? -30.81779 -53.33942 4.69709 1.000 29.88039 85 ILE B CA 1
ATOM 3429 C C . ILE B 1 104 ? -30.97350 -52.54535 3.40614 1.000 32.83661 85 ILE B C 1
ATOM 3430 O O . ILE B 1 104 ? -32.09180 -52.35779 2.91246 1.000 28.30916 85 ILE B O 1
ATOM 3435 N N . VAL B 1 105 ? -29.86037 -52.08377 2.82842 1.000 33.31499 86 VAL B N 1
ATOM 3436 C CA . VAL B 1 105 ? -29.92463 -51.39073 1.54395 1.000 32.63883 86 VAL B CA 1
ATOM 3437 C C . VAL B 1 105 ? -30.49839 -52.30840 0.47050 1.000 37.32304 86 VAL B C 1
ATOM 3438 O O . VAL B 1 105 ? -31.28529 -51.87540 -0.38011 1.000 36.08783 86 VAL B O 1
ATOM 3442 N N . ALA B 1 106 ? -30.13373 -53.59406 0.50553 1.000 31.71094 87 ALA B N 1
ATOM 3443 C CA . ALA B 1 106 ? -30.64649 -54.53548 -0.48571 1.000 36.30268 87 ALA B CA 1
ATOM 3444 C C . ALA B 1 106 ? -32.14898 -54.74125 -0.32967 1.000 34.27766 87 ALA B C 1
ATOM 3445 O O . ALA B 1 106 ? -32.87148 -54.85638 -1.32670 1.000 30.50656 87 ALA B O 1
ATOM 3447 N N . PHE B 1 107 ? -32.63647 -54.79634 0.91274 1.000 31.28968 88 PHE B N 1
ATOM 3448 C CA . PHE B 1 107 ? -34.07661 -54.85084 1.13839 1.000 28.05807 88 PHE B CA 1
ATOM 3449 C C . PHE B 1 107 ? -34.75763 -53.61139 0.57606 1.000 33.96941 88 PHE B C 1
ATOM 3450 O O . PHE B 1 107 ? -35.80762 -53.70679 -0.06834 1.000 34.53561 88 PHE B O 1
ATOM 3458 N N . ALA B 1 108 ? -34.16707 -52.43732 0.80451 1.000 31.46424 89 ALA B N 1
ATOM 3459 C CA . ALA B 1 108 ? -34.75207 -51.20410 0.29381 1.000 33.79476 89 ALA B CA 1
ATOM 3460 C C . ALA B 1 108 ? -34.76374 -51.19385 -1.22634 1.000 38.44837 89 ALA B C 1
ATOM 3461 O O . ALA B 1 108 ? -35.72358 -50.72255 -1.84829 1.000 37.17962 89 ALA B O 1
ATOM 3463 N N . ARG B 1 109 ? -33.69945 -51.70811 -1.83992 1.000 30.86487 90 ARG B N 1
ATOM 3464 C CA . ARG B 1 109 ? -33.60923 -51.72877 -3.29246 1.000 35.53509 90 ARG B CA 1
ATOM 3465 C C . ARG B 1 109 ? -34.64191 -52.67092 -3.90593 1.000 41.68935 90 ARG B C 1
ATOM 3466 O O . ARG B 1 109 ? -35.10413 -52.43888 -5.02852 1.000 33.97542 90 ARG B O 1
ATOM 3474 N N . GLU B 1 110 ? -35.04783 -53.71158 -3.17631 1.000 34.78430 91 GLU B N 1
ATOM 3475 C CA . GLU B 1 110 ? -35.97430 -54.68477 -3.74415 1.000 38.85059 91 GLU B CA 1
ATOM 3476 C C . GLU B 1 110 ? -37.42994 -54.23751 -3.63223 1.000 35.47941 91 GLU B C 1
ATOM 3477 O O . GLU B 1 110 ? -38.22481 -54.48140 -4.54576 1.000 34.68717 91 GLU B O 1
ATOM 3483 N N . PHE B 1 111 ? -37.80242 -53.57930 -2.53414 1.000 30.14734 92 PHE B N 1
ATOM 3484 C CA . PHE B 1 111 ? -39.20700 -53.33108 -2.24548 1.000 33.15459 92 PHE B CA 1
ATOM 3485 C C . PHE B 1 111 ? -39.61990 -51.86526 -2.26836 1.000 34.61160 92 PHE B C 1
ATOM 3486 O O . PHE B 1 111 ? -40.80493 -51.58444 -2.46658 1.000 37.70157 92 PHE B O 1
ATOM 3494 N N . GLY B 1 112 ? -38.70013 -50.92651 -2.05401 1.000 33.22205 93 GLY B N 1
ATOM 3495 C CA . GLY B 1 112 ? -39.04416 -49.52749 -1.95532 1.000 35.77919 93 GLY B CA 1
ATOM 3496 C C . GLY B 1 112 ? -38.58930 -48.72071 -3.16217 1.000 36.65783 93 GLY B C 1
ATOM 3497 O O . GLY B 1 112 ? -37.86131 -49.19471 -4.03223 1.000 39.29330 93 GLY B O 1
ATOM 3498 N N . GLN B 1 113 ? -39.04441 -47.46796 -3.19679 1.000 36.72390 94 GLN B N 1
ATOM 3499 C CA . GLN B 1 113 ? -38.62382 -46.51697 -4.21625 1.000 32.40654 94 GLN B CA 1
ATOM 3500 C C . GLN B 1 113 ? -37.69873 -45.44303 -3.65551 1.000 38.77155 94 GLN B C 1
ATOM 3501 O O . GLN B 1 113 ? -37.39997 -44.46645 -4.35199 1.000 33.29407 94 GLN B O 1
ATOM 3507 N N . ALA B 1 114 ? -37.23881 -45.59900 -2.41702 1.000 34.87071 95 ALA B N 1
ATOM 3508 C CA . ALA B 1 114 ? -36.31985 -44.64957 -1.80971 1.000 28.50284 95 ALA B CA 1
ATOM 3509 C C . ALA B 1 114 ? -34.88118 -44.99010 -2.16566 1.000 35.79941 95 ALA B C 1
ATOM 3510 O O . ALA B 1 114 ? -34.49177 -46.16108 -2.18243 1.000 38.32252 95 ALA B O 1
ATOM 3512 N N . LYS B 1 115 ? -34.09968 -43.96074 -2.46882 1.000 32.50023 96 LYS B N 1
ATOM 3513 C CA . LYS B 1 115 ? -32.65572 -44.10784 -2.48319 1.000 34.49868 96 LYS B CA 1
ATOM 3514 C C . LYS B 1 115 ? -32.15689 -44.04102 -1.04599 1.000 34.87043 96 LYS B C 1
ATOM 3515 O O . LYS B 1 115 ? -32.71304 -43.32220 -0.21091 1.000 33.59994 96 LYS B O 1
ATOM 3521 N N . MET B 1 116 ? -31.11399 -44.80903 -0.75235 1.000 33.25794 97 MET B N 1
ATOM 3522 C CA . MET B 1 116 ? -30.59612 -44.91957 0.60475 1.000 32.93743 97 MET B CA 1
ATOM 3523 C C . MET B 1 116 ? -29.36096 -44.04586 0.78550 1.000 34.73682 97 MET B C 1
ATOM 3524 O O . MET B 1 116 ? -28.41757 -44.11475 -0.00878 1.000 28.45996 97 MET B O 1
ATOM 3529 N N . ALA B 1 117 ? -29.38345 -43.22060 1.82604 1.000 29.06485 98 ALA B N 1
ATOM 3530 C CA . ALA B 1 117 ? -28.24904 -42.42226 2.25287 1.000 31.79501 98 ALA B CA 1
ATOM 3531 C C . ALA B 1 117 ? -27.91145 -42.78089 3.69290 1.000 28.18487 98 ALA B C 1
ATOM 3532 O O . ALA B 1 117 ? -28.70572 -43.40756 4.39863 1.000 32.52125 98 ALA B O 1
ATOM 3534 N N . ILE B 1 118 ? -26.71843 -42.38976 4.12605 1.000 27.62967 99 ILE B N 1
ATOM 3535 C CA . ILE B 1 118 ? -26.28448 -42.61951 5.49900 1.000 30.15193 99 ILE B CA 1
ATOM 3536 C C . ILE B 1 118 ? -25.62913 -41.34917 6.02163 1.000 36.17370 99 ILE B C 1
ATOM 3537 O O . ILE B 1 118 ? -24.93169 -40.64393 5.28424 1.000 30.37676 99 ILE B O 1
ATOM 3542 N N . GLN B 1 119 ? -25.87580 -41.04500 7.29120 1.000 32.28066 100 GLN B N 1
ATOM 3543 C CA . GLN B 1 119 ? -25.26659 -39.90031 7.95290 1.000 30.39690 100 GLN B CA 1
ATOM 3544 C C . GLN B 1 119 ? -24.02593 -40.37257 8.70730 1.000 33.19729 100 GLN B C 1
ATOM 3545 O O . GLN B 1 119 ? -24.13293 -41.10546 9.69631 1.000 32.33454 100 GLN B O 1
ATOM 3551 N N . LEU B 1 120 ? -22.85152 -39.95626 8.23902 1.000 31.43749 101 LEU B N 1
ATOM 3552 C CA . LEU B 1 120 ? -21.59677 -40.27328 8.90916 1.000 32.49122 101 LEU B CA 1
ATOM 3553 C C . LEU B 1 120 ? -21.28666 -39.19306 9.93638 1.000 30.29154 101 LEU B C 1
ATOM 3554 O O . LEU B 1 120 ? -21.33068 -37.99923 9.62494 1.000 33.40256 101 LEU B O 1
ATOM 3559 N N . ALA B 1 121 ? -20.97100 -39.61406 11.15733 1.000 30.75656 102 ALA B N 1
ATOM 3560 C CA . ALA B 1 121 ? -20.91266 -38.69462 12.27960 1.000 31.62380 102 ALA B CA 1
ATOM 3561 C C . ALA B 1 121 ? -19.75811 -39.04197 13.20664 1.000 31.35223 102 ALA B C 1
ATOM 3562 O O . ALA B 1 121 ? -19.23601 -40.15946 13.20774 1.000 31.83903 102 ALA B O 1
ATOM 3564 N N . HIS B 1 122 ? -19.36328 -38.04331 13.99093 1.000 34.47073 103 HIS B N 1
ATOM 3565 C CA . HIS B 1 122 ? -18.51907 -38.22581 15.16381 1.000 28.55630 103 HIS B CA 1
ATOM 3566 C C . HIS B 1 122 ? -19.10018 -37.33351 16.24706 1.000 27.13026 103 HIS B C 1
ATOM 3567 O O . HIS B 1 122 ? -19.25053 -36.12679 16.03455 1.000 29.11836 103 HIS B O 1
ATOM 3574 N N . ALA B 1 123 ? -19.46437 -37.92273 17.38728 1.000 28.34140 104 ALA B N 1
ATOM 3575 C CA . ALA B 1 123 ? -20.19014 -37.16141 18.39910 1.000 30.32551 104 ALA B CA 1
ATOM 3576 C C . ALA B 1 123 ? -19.30268 -36.16875 19.13947 1.000 32.11479 104 ALA B C 1
ATOM 3577 O O . ALA B 1 123 ? -19.82735 -35.24646 19.77443 1.000 28.26145 104 ALA B O 1
ATOM 3579 N N . GLY B 1 124 ? -17.98323 -36.32467 19.07015 1.000 31.38146 105 GLY B N 1
ATOM 3580 C CA . GLY B 1 124 ? -17.11379 -35.38498 19.75980 1.000 27.44844 105 GLY B CA 1
ATOM 3581 C C . GLY B 1 124 ? -17.37828 -35.39220 21.25410 1.000 29.40944 105 GLY B C 1
ATOM 3582 O O . GLY B 1 124 ? -17.52527 -36.44784 21.87883 1.000 36.01327 105 GLY B O 1
ATOM 3583 N N . ARG B 1 125 ? -17.46757 -34.19628 21.83769 1.000 31.47310 106 ARG B N 1
ATOM 3584 C CA . ARG B 1 125 ? -17.65564 -34.06193 23.27784 1.000 33.92853 106 ARG B CA 1
ATOM 3585 C C . ARG B 1 125 ? -19.02758 -34.52507 23.75450 1.000 34.01055 106 ARG B C 1
ATOM 3586 O O . ARG B 1 125 ? -19.25176 -34.58092 24.96834 1.000 36.59933 106 ARG B O 1
ATOM 3594 N N . LYS B 1 126 ? -19.94921 -34.84893 22.84814 1.000 30.14098 107 LYS B N 1
ATOM 3595 C CA . LYS B 1 126 ? -21.26758 -35.33651 23.22841 1.000 31.53777 107 LYS B CA 1
ATOM 3596 C C . LYS B 1 126 ? -21.37361 -36.85708 23.14858 1.000 31.83920 107 LYS B C 1
ATOM 3597 O O . LYS B 1 126 ? -22.48225 -37.39825 23.18559 1.000 32.98274 107 LYS B O 1
ATOM 3603 N N . ALA B 1 127 ? -20.24545 -37.55483 23.06315 1.000 33.17582 108 ALA B N 1
ATOM 3604 C CA . ALA B 1 127 ? -20.25064 -39.00188 22.92585 1.000 34.43602 108 ALA B CA 1
ATOM 3605 C C . ALA B 1 127 ? -20.40603 -39.68143 24.28514 1.000 31.84029 108 ALA B C 1
ATOM 3606 O O . ALA B 1 127 ? -20.43802 -39.03745 25.33711 1.000 35.14896 108 ALA B O 1
ATOM 3608 N N . SER B 1 128 ? -20.53054 -41.01131 24.24086 1.000 36.02740 109 SER B N 1
ATOM 3609 C CA . SER B 1 128 ? -20.50353 -41.86095 25.43450 1.000 36.00845 109 SER B CA 1
ATOM 3610 C C . SER B 1 128 ? -21.66537 -41.56405 26.38159 1.000 34.26570 109 SER B C 1
ATOM 3611 O O . SER B 1 128 ? -21.50186 -41.55813 27.60343 1.000 35.00293 109 SER B O 1
ATOM 3614 N N . THR B 1 129 ? -22.85589 -41.35004 25.82329 1.000 36.23670 110 THR B N 1
ATOM 3615 C CA . THR B 1 129 ? -24.03262 -40.99519 26.60835 1.000 32.98012 110 THR B CA 1
ATOM 3616 C C . THR B 1 129 ? -25.04068 -42.14208 26.61258 1.000 34.89918 110 THR B C 1
ATOM 3617 O O . THR B 1 129 ? -24.86301 -43.17123 25.95674 1.000 39.44631 110 THR B O 1
ATOM 3621 N N . ARG B 1 130 ? -26.11717 -41.94756 27.36442 1.000 37.39126 111 ARG B N 1
ATOM 3622 C CA . ARG B 1 130 ? -27.12953 -42.97203 27.55070 1.000 39.69657 111 ARG B CA 1
ATOM 3623 C C . ARG B 1 130 ? -28.22805 -42.85905 26.49909 1.000 39.87890 111 ARG B C 1
ATOM 3624 O O . ARG B 1 130 ? -28.33428 -41.87023 25.76892 1.000 33.56847 111 ARG B O 1
ATOM 3632 N N . ARG B 1 131 ? -29.05006 -43.90115 26.42598 1.000 35.41141 112 ARG B N 1
ATOM 3633 C CA . ARG B 1 131 ? -30.25787 -43.82269 25.62195 1.000 43.98813 112 ARG B CA 1
ATOM 3634 C C . ARG B 1 131 ? -31.12857 -42.67786 26.13132 1.000 39.05283 112 ARG B C 1
ATOM 3635 O O . ARG B 1 131 ? -31.17845 -42.43129 27.34195 1.000 43.53191 112 ARG B O 1
ATOM 3643 N N . PRO B 1 132 ? -31.81679 -41.95520 25.24439 1.000 45.04292 113 PRO B N 1
ATOM 3644 C CA . PRO B 1 132 ? -32.64346 -40.82909 25.70874 1.000 41.00158 113 PRO B CA 1
ATOM 3645 C C . PRO B 1 132 ? -33.72485 -41.23117 26.69450 1.000 42.29170 113 PRO B C 1
ATOM 3646 O O . PRO B 1 132 ? -34.11516 -40.40718 27.53079 1.000 45.37353 113 PRO B O 1
ATOM 3650 N N . TRP B 1 133 ? -34.21910 -42.46726 26.63587 1.000 43.23292 114 TRP B N 1
ATOM 3651 C CA . TRP B 1 133 ? -35.22384 -42.92145 27.58717 1.000 47.00447 114 TRP B CA 1
ATOM 3652 C C . TRP B 1 133 ? -34.61218 -43.55477 28.83131 1.000 48.93311 114 TRP B C 1
ATOM 3653 O O . TRP B 1 133 ? -35.34461 -44.11606 29.65240 1.000 47.45939 114 TRP B O 1
ATOM 3664 N N . ASP B 1 134 ? -33.29060 -43.46132 28.99346 1.000 47.77410 115 ASP B N 1
ATOM 3665 C CA . ASP B 1 134 ? -32.58980 -43.84422 30.21807 1.000 49.16997 115 ASP B CA 1
ATOM 3666 C C . ASP B 1 134 ? -31.81216 -42.61723 30.68258 1.000 56.42890 115 ASP B C 1
ATOM 3667 O O . ASP B 1 134 ? -30.59288 -42.52144 30.47230 1.000 52.69561 115 ASP B O 1
ATOM 3672 N N . PRO B 1 135 ? -32.48630 -41.64751 31.29642 1.000 59.14394 116 PRO B N 1
ATOM 3673 C CA . PRO B 1 135 ? -31.81045 -40.39380 31.64238 1.000 57.45334 116 PRO B CA 1
ATOM 3674 C C . PRO B 1 135 ? -30.74046 -40.61037 32.69795 1.000 51.36867 116 PRO B C 1
ATOM 3675 O O . PRO B 1 135 ? -30.84675 -41.48595 33.56015 1.000 50.99289 116 PRO B O 1
ATOM 3679 N N . GLY B 1 136 ? -29.69970 -39.79921 32.61563 1.000 49.49622 117 GLY B N 1
ATOM 3680 C CA . GLY B 1 136 ? -28.58676 -39.91485 33.53311 1.000 47.12763 117 GLY B CA 1
ATOM 3681 C C . GLY B 1 136 ? -27.34110 -39.28922 32.94651 1.000 49.17673 117 GLY B C 1
ATOM 3682 O O . GLY B 1 136 ? -27.34022 -38.75816 31.83534 1.000 44.64566 117 GLY B O 1
ATOM 3683 N N . SER B 1 137 ? -26.27088 -39.36580 33.72979 1.000 56.95112 118 SER B N 1
ATOM 3684 C CA . SER B 1 137 ? -24.99499 -38.82545 33.30604 1.000 50.64241 118 SER B CA 1
ATOM 3685 C C . SER B 1 137 ? -24.39577 -39.70052 32.20794 1.000 48.64030 118 SER B C 1
ATOM 3686 O O . SER B 1 137 ? -24.76310 -40.86916 32.06292 1.000 45.17231 118 SER B O 1
ATOM 3689 N N . PRO B 1 138 ? -23.48716 -39.14778 31.40455 1.000 48.13197 119 PRO B N 1
ATOM 3690 C CA . PRO B 1 138 ? -22.77379 -39.97319 30.42432 1.000 45.83551 119 PRO B CA 1
ATOM 3691 C C . PRO B 1 138 ? -22.08467 -41.15219 31.09823 1.000 43.91313 119 PRO B C 1
ATOM 3692 O O . PRO B 1 138 ? -21.72372 -41.09590 32.27561 1.000 43.51141 119 PRO B O 1
ATOM 3696 N N . TYR B 1 139 ? -21.94242 -42.24251 30.34895 1.000 40.32636 120 TYR B N 1
ATOM 3697 C CA . TYR B 1 139 ? -21.20180 -43.39473 30.84481 1.000 42.67162 120 TYR B CA 1
ATOM 3698 C C . TYR B 1 139 ? -19.75346 -43.00295 31.10780 1.000 41.47634 120 TYR B C 1
ATOM 3699 O O . TYR B 1 139 ? -19.07149 -42.48543 30.21742 1.000 39.28837 120 TYR B O 1
ATOM 3708 N N . SER B 1 140 ? -19.28738 -43.23250 32.33288 1.000 47.03380 121 SER B N 1
ATOM 3709 C CA . SER B 1 140 ? -17.87852 -43.04077 32.63221 1.000 48.76703 121 SER B CA 1
ATOM 3710 C C . SER B 1 140 ? -17.06598 -44.18068 32.02040 1.000 48.34633 121 SER B C 1
ATOM 3711 O O . SER B 1 140 ? -17.61573 -45.23402 31.68572 1.000 45.74466 121 SER B O 1
ATOM 3714 N N . PRO B 1 141 ? -15.75228 -43.99320 31.85603 1.000 53.01561 122 PRO B N 1
ATOM 3715 C CA . PRO B 1 141 ? -14.93505 -45.06987 31.26861 1.000 52.36118 122 PRO B CA 1
ATOM 3716 C C . PRO B 1 141 ? -15.03162 -46.40062 32.00160 1.000 49.43952 122 PRO B C 1
ATOM 3717 O O . PRO B 1 141 ? -15.00148 -47.45382 31.35112 1.000 48.43313 122 PRO B O 1
ATOM 3721 N N . GLU B 1 142 ? -15.16950 -46.39603 33.32828 1.000 51.40000 123 GLU B N 1
ATOM 3722 C CA . GLU B 1 142 ? -15.28051 -47.65429 34.05848 1.000 54.74476 123 GLU B CA 1
ATOM 3723 C C . GLU B 1 142 ? -16.66946 -48.27709 33.96836 1.000 55.46388 123 GLU B C 1
ATOM 3724 O O . GLU B 1 142 ? -16.81050 -49.47454 34.24063 1.000 62.37500 123 GLU B O 1
ATOM 3730 N N . GLU B 1 143 ? -17.69083 -47.50756 33.59480 1.000 53.33270 124 GLU B N 1
ATOM 3731 C CA . GLU B 1 143 ? -19.02991 -48.04417 33.38136 1.000 50.75129 124 GLU B CA 1
ATOM 3732 C C . GLU B 1 143 ? -19.22865 -48.59126 31.97347 1.000 49.75686 124 GLU B C 1
ATOM 3733 O O . GLU B 1 143 ? -20.35130 -48.96502 31.62106 1.000 52.31419 124 GLU B O 1
ATOM 3739 N N . GLY B 1 144 ? -18.17307 -48.65014 31.16640 1.000 47.47695 125 GLY B N 1
ATOM 3740 C CA . GLY B 1 144 ? -18.28786 -49.02048 29.77289 1.000 44.67993 125 GLY B CA 1
ATOM 3741 C C . GLY B 1 144 ? -18.30184 -47.85706 28.80561 1.000 44.95930 125 GLY B C 1
ATOM 3742 O O . GLY B 1 144 ? -18.43480 -48.08042 27.59622 1.000 47.62090 125 GLY B O 1
ATOM 3743 N N . GLY B 1 145 ? -18.17452 -46.62915 29.29326 1.000 39.86314 126 GLY B N 1
ATOM 3744 C CA . GLY B 1 145 ? -18.10208 -45.46011 28.44464 1.000 42.17854 126 GLY B CA 1
ATOM 3745 C C . GLY B 1 145 ? -16.68046 -45.17368 28.01458 1.000 40.39490 126 GLY B C 1
ATOM 3746 O O . GLY B 1 145 ? -15.80066 -46.03718 28.06116 1.000 39.70892 126 GLY B O 1
ATOM 3747 N N . TRP B 1 146 ? -16.45443 -43.93196 27.59235 1.000 45.41507 127 TRP B N 1
ATOM 3748 C CA . TRP B 1 146 ? -15.13734 -43.52254 27.12760 1.000 36.15140 127 TRP B CA 1
ATOM 3749 C C . TRP B 1 146 ? -15.01318 -42.01115 27.23129 1.000 39.77245 127 TRP B C 1
ATOM 3750 O O . TRP B 1 146 ? -16.00733 -41.28446 27.15561 1.000 38.86872 127 TRP B O 1
ATOM 3761 N N . GLN B 1 147 ? -13.77700 -41.54904 27.39281 1.000 43.96485 128 GLN B N 1
ATOM 3762 C CA . GLN B 1 147 ? -13.50769 -40.11939 27.36531 1.000 42.14114 128 GLN B CA 1
ATOM 3763 C C . GLN B 1 147 ? -13.61415 -39.60254 25.93594 1.000 40.80132 128 GLN B C 1
ATOM 3764 O O . GLN B 1 147 ? -13.18642 -40.26229 24.98414 1.000 36.57981 128 GLN B O 1
ATOM 3770 N N . THR B 1 148 ? -14.19857 -38.41953 25.78957 1.000 33.49057 129 THR B N 1
ATOM 3771 C CA . THR B 1 148 ? -14.53018 -37.88127 24.48181 1.000 37.04675 129 THR B CA 1
ATOM 3772 C C . THR B 1 148 ? -13.38486 -37.04991 23.91108 1.000 40.96148 129 THR B C 1
ATOM 3773 O O . THR B 1 148 ? -12.44380 -36.66239 24.60627 1.000 38.37330 129 THR B O 1
ATOM 3777 N N . TRP B 1 149 ? -13.47956 -36.78480 22.61308 1.000 39.44417 130 TRP B N 1
ATOM 3778 C CA . TRP B 1 149 ? -12.54149 -35.93578 21.89947 1.000 38.26566 130 TRP B CA 1
ATOM 3779 C C . TRP B 1 149 ? -13.28000 -34.70263 21.39632 1.000 33.85828 130 TRP B C 1
ATOM 3780 O O . TRP B 1 149 ? -14.48132 -34.75349 21.13099 1.000 36.14298 130 TRP B O 1
ATOM 3791 N N . ALA B 1 150 ? -12.56325 -33.59220 21.26977 1.000 35.30443 131 ALA B N 1
ATOM 3792 C CA . ALA B 1 150 ? -13.18535 -32.32191 20.92339 1.000 32.04677 131 ALA B CA 1
ATOM 3793 C C . ALA B 1 150 ? -12.10732 -31.38543 20.39983 1.000 38.01879 131 ALA B C 1
ATOM 3794 O O . ALA B 1 150 ? -10.91431 -31.63100 20.61183 1.000 39.43097 131 ALA B O 1
ATOM 3796 N N . PRO B 1 151 ? -12.48915 -30.31596 19.69296 1.000 36.06018 132 PRO B N 1
ATOM 3797 C CA . PRO B 1 151 ? -11.47535 -29.32312 19.29919 1.000 35.94661 132 PRO B CA 1
ATOM 3798 C C . PRO B 1 151 ? -10.81074 -28.64888 20.48639 1.000 41.38767 132 PRO B C 1
ATOM 3799 O O . PRO B 1 151 ? -9.61101 -28.35064 20.43374 1.000 41.42047 132 PRO B O 1
ATOM 3803 N N . SER B 1 152 ? -11.56012 -28.39908 21.55891 1.000 42.63766 133 SER B N 1
ATOM 3804 C CA . SER B 1 152 ? -11.02949 -27.75850 22.75362 1.000 33.89278 133 SER B CA 1
ATOM 3805 C C . SER B 1 152 ? -11.54091 -28.49698 23.98161 1.000 38.76397 133 SER B C 1
ATOM 3806 O O . SER B 1 152 ? -12.57994 -29.16075 23.94281 1.000 39.64321 133 SER B O 1
ATOM 3809 N N . ALA B 1 153 ? -10.80857 -28.35344 25.08825 1.000 35.24094 134 ALA B N 1
ATOM 3810 C CA . ALA B 1 153 ? -11.14357 -29.03558 26.34011 1.000 43.26052 134 ALA B CA 1
ATOM 3811 C C . ALA B 1 153 ? -12.25564 -28.27318 27.06084 1.000 40.87400 134 ALA B C 1
ATOM 3812 O O . ALA B 1 153 ? -12.08044 -27.70711 28.14180 1.000 52.44976 134 ALA B O 1
ATOM 3814 N N . ILE B 1 154 ? -13.42981 -28.27527 26.43578 1.000 42.10347 135 ILE B N 1
ATOM 3815 C CA . ILE B 1 154 ? -14.60430 -27.58707 26.95585 1.000 35.33095 135 ILE B CA 1
ATOM 3816 C C . ILE B 1 154 ? -15.74084 -28.59310 27.04367 1.000 42.88460 135 ILE B C 1
ATOM 3817 O O . ILE B 1 154 ? -16.07279 -29.25123 26.05133 1.000 39.75691 135 ILE B O 1
ATOM 3822 N N . LYS B 1 155 ? -16.33993 -28.70090 28.22367 1.000 38.79042 136 LYS B N 1
ATOM 3823 C CA . LYS B 1 155 ? -17.33912 -29.72367 28.48632 1.000 38.53731 136 LYS B CA 1
ATOM 3824 C C . LYS B 1 155 ? -18.71215 -29.27950 28.00322 1.000 43.48730 136 LYS B C 1
ATOM 3825 O O . LYS B 1 155 ? -19.06262 -28.09884 28.07995 1.000 42.58909 136 LYS B O 1
ATOM 3831 N N . PHE B 1 156 ? -19.48277 -30.23632 27.48732 1.000 44.14732 137 PHE B N 1
ATOM 3832 C CA . PHE B 1 156 ? -20.92028 -30.06293 27.31709 1.000 43.86741 137 PHE B CA 1
ATOM 3833 C C . PHE B 1 156 ? -21.66013 -30.54270 28.55990 1.000 43.53846 137 PHE B C 1
ATOM 3834 O O . PHE B 1 156 ? -22.52604 -29.83721 29.08575 1.000 43.26123 137 PHE B O 1
ATOM 3842 N N . TYR B 1 157 ? -21.32222 -31.74015 29.03499 1.000 43.80642 138 TYR B N 1
ATOM 3843 C CA . TYR B 1 157 ? -21.85140 -32.28598 30.27831 1.000 48.25252 138 TYR B CA 1
ATOM 3844 C C . TYR B 1 157 ? -20.85859 -31.99138 31.39766 1.000 60.22277 138 TYR B C 1
ATOM 3845 O O . TYR B 1 157 ? -19.71442 -32.45780 31.35380 1.000 50.15185 138 TYR B O 1
ATOM 3854 N N . GLU B 1 158 ? -21.29443 -31.22164 32.39846 1.000 58.34403 139 GLU B N 1
ATOM 3855 C CA . GLU B 1 158 ? -20.39214 -30.83876 33.47933 1.000 60.47271 139 GLU B CA 1
ATOM 3856 C C . GLU B 1 158 ? -20.02328 -32.00991 34.38142 1.000 64.67910 139 GLU B C 1
ATOM 3857 O O . GLU B 1 158 ? -19.00452 -31.94002 35.07771 1.000 70.91881 139 GLU B O 1
ATOM 3863 N N . GLU B 1 159 ? -20.81415 -33.08066 34.38391 1.000 51.71607 140 GLU B N 1
ATOM 3864 C CA . GLU B 1 159 ? -20.58725 -34.19853 35.28897 1.000 64.27278 140 GLU B CA 1
ATOM 3865 C C . GLU B 1 159 ? -19.58825 -35.22394 34.76093 1.000 71.54183 140 GLU B C 1
ATOM 3866 O O . GLU B 1 159 ? -19.19303 -36.11857 35.51612 1.000 74.06333 140 GLU B O 1
ATOM 3872 N N . SER B 1 160 ? -19.16127 -35.11891 33.50502 1.000 63.48694 141 SER B N 1
ATOM 3873 C CA . SER B 1 160 ? -18.30050 -36.11795 32.88744 1.000 58.26686 141 SER B CA 1
ATOM 3874 C C . SER B 1 160 ? -16.87990 -35.57805 32.73697 1.000 58.05137 141 SER B C 1
ATOM 3875 O O . SER B 1 160 ? -16.56797 -34.44977 33.12513 1.000 54.48846 141 SER B O 1
ATOM 3878 N N . LEU B 1 161 ? -16.01595 -36.40865 32.15710 1.000 55.45750 142 LEU B N 1
ATOM 3879 C CA . LEU B 1 161 ? -14.61572 -36.05116 31.97571 1.000 43.15400 142 LEU B CA 1
ATOM 3880 C C . LEU B 1 161 ? -14.46184 -34.93644 30.94879 1.000 47.61061 142 LEU B C 1
ATOM 3881 O O . LEU B 1 161 ? -15.19730 -34.87306 29.96000 1.000 52.11737 142 LEU B O 1
ATOM 3886 N N . THR B 1 162 ? -13.50189 -34.05262 31.19504 1.000 40.98190 143 THR B N 1
ATOM 3887 C CA . THR B 1 162 ? -13.15594 -33.02749 30.22176 1.000 46.95191 143 THR B CA 1
ATOM 3888 C C . THR B 1 162 ? -12.66142 -33.68161 28.93302 1.000 45.51032 143 THR B C 1
ATOM 3889 O O . THR B 1 162 ? -11.79420 -34.56433 28.98526 1.000 49.81258 143 THR B O 1
ATOM 3893 N N . PRO B 1 163 ? -13.18647 -33.29575 27.77143 1.000 46.17532 144 PRO B N 1
ATOM 3894 C CA . PRO B 1 163 ? -12.76491 -33.94303 26.52374 1.000 41.77894 144 PRO B CA 1
ATOM 3895 C C . PRO B 1 163 ? -11.29692 -33.69239 26.21414 1.000 44.15774 144 PRO B C 1
ATOM 3896 O O . PRO B 1 163 ? -10.71296 -32.68561 26.62125 1.000 45.52462 144 PRO B O 1
ATOM 3900 N N . HIS B 1 164 ? -10.70518 -34.63255 25.48498 1.000 43.10978 145 HIS B N 1
ATOM 3901 C CA . HIS B 1 164 ? -9.34432 -34.45765 24.99379 1.000 49.03002 145 HIS B CA 1
ATOM 3902 C C . HIS B 1 164 ? -9.32667 -33.40089 23.89774 1.000 44.91910 145 HIS B C 1
ATOM 3903 O O . HIS B 1 164 ? -10.09103 -33.50937 22.93202 1.000 44.36255 145 HIS B O 1
ATOM 3910 N N . PRO B 1 165 ? -8.47148 -32.38378 23.99241 1.000 48.74393 146 PRO B N 1
ATOM 3911 C CA . PRO B 1 165 ? -8.27546 -31.49146 22.84370 1.000 42.56468 146 PRO B CA 1
ATOM 3912 C C . PRO B 1 165 ? -7.49471 -32.22236 21.76152 1.000 48.00836 146 PRO B C 1
ATOM 3913 O O . PRO B 1 165 ? -6.43570 -32.79653 22.02347 1.000 49.98877 146 PRO B O 1
ATOM 3917 N N . MET B 1 166 ? -8.02752 -32.20688 20.54322 1.000 43.94092 147 MET B N 1
ATOM 3918 C CA . MET B 1 166 ? -7.48926 -33.04738 19.48301 1.000 39.75964 147 MET B CA 1
ATOM 3919 C C . MET B 1 166 ? -6.18424 -32.47900 18.94224 1.000 44.32536 147 MET B C 1
ATOM 3920 O O . MET B 1 166 ? -6.10235 -31.29713 18.59177 1.000 40.16326 147 MET B O 1
ATOM 3925 N N . SER B 1 167 ? -5.16905 -33.33453 18.86715 1.000 39.22218 148 SER B N 1
ATOM 3926 C CA . SER B 1 167 ? -3.88931 -32.98657 18.27567 1.000 40.60668 148 SER B CA 1
ATOM 3927 C C . SER B 1 167 ? -3.97228 -33.06662 16.75257 1.000 45.17446 148 SER B C 1
ATOM 3928 O O . SER B 1 167 ? -5.00095 -33.43117 16.17289 1.000 41.58465 148 SER B O 1
ATOM 3931 N N . ILE B 1 168 ? -2.86022 -32.72910 16.09551 1.000 34.81773 149 ILE B N 1
ATOM 3932 C CA . ILE B 1 168 ? -2.80930 -32.77244 14.63598 1.000 41.67828 149 ILE B CA 1
ATOM 3933 C C . ILE B 1 168 ? -3.01017 -34.19677 14.13259 1.000 40.00571 149 ILE B C 1
ATOM 3934 O O . ILE B 1 168 ? -3.71705 -34.42787 13.14268 1.000 43.56826 149 ILE B O 1
ATOM 3939 N N . GLU B 1 169 ? -2.40826 -35.17624 14.81019 1.000 32.23342 150 GLU B N 1
ATOM 3940 C CA . GLU B 1 169 ? -2.62153 -36.56272 14.41264 1.000 39.30759 150 GLU B CA 1
ATOM 3941 C C . GLU B 1 169 ? -4.05529 -37.00821 14.68619 1.000 34.90970 150 GLU B C 1
ATOM 3942 O O . GLU B 1 169 ? -4.60428 -37.80945 13.92218 1.000 38.37483 150 GLU B O 1
ATOM 3948 N N . ASP B 1 170 ? -4.68210 -36.48922 15.74951 1.000 38.05094 151 ASP B N 1
ATOM 3949 C CA . ASP B 1 170 ? -6.09467 -36.77773 15.99313 1.000 36.66033 151 ASP B CA 1
ATOM 3950 C C . ASP B 1 170 ? -6.96272 -36.29248 14.84403 1.000 35.84476 151 ASP B C 1
ATOM 3951 O O . ASP B 1 170 ? -7.86240 -37.00825 14.39078 1.000 37.72657 151 ASP B O 1
ATOM 3956 N N . LEU B 1 171 ? -6.70348 -35.07745 14.35885 1.000 38.72583 152 LEU B N 1
ATOM 3957 C CA . LEU B 1 171 ? -7.43737 -34.56235 13.21023 1.000 39.70022 152 LEU B CA 1
ATOM 3958 C C . LEU B 1 171 ? -7.26727 -35.48430 12.01179 1.000 38.24165 152 LEU B C 1
ATOM 3959 O O . LEU B 1 171 ? -8.24432 -35.85699 11.35118 1.000 36.63969 152 LEU B O 1
ATOM 3964 N N . GLU B 1 172 ? -6.02216 -35.87862 11.73365 1.000 38.38959 153 GLU B N 1
ATOM 3965 C CA . GLU B 1 172 ? -5.73886 -36.75002 10.59883 1.000 44.92996 153 GLU B CA 1
ATOM 3966 C C . GLU B 1 172 ? -6.37498 -38.12406 10.78155 1.000 37.40271 153 GLU B C 1
ATOM 3967 O O . GLU B 1 172 ? -6.86178 -38.72386 9.81594 1.000 39.16135 153 GLU B O 1
ATOM 3973 N N . THR B 1 173 ? -6.38546 -38.63508 12.01238 1.000 36.24237 154 THR B N 1
ATOM 3974 C CA . THR B 1 173 ? -6.96274 -39.95074 12.26564 1.000 39.10618 154 THR B CA 1
ATOM 3975 C C . THR B 1 173 ? -8.47256 -39.94333 12.06220 1.000 39.61725 154 THR B C 1
ATOM 3976 O O . THR B 1 173 ? -9.01913 -40.81243 11.37202 1.000 37.82591 154 THR B O 1
ATOM 3980 N N . VAL B 1 174 ? -9.16410 -38.96828 12.65843 1.000 37.42173 155 VAL B N 1
ATOM 3981 C CA . VAL B 1 174 ? -10.61648 -38.89899 12.52699 1.000 35.80376 155 VAL B CA 1
ATOM 3982 C C . VAL B 1 174 ? -11.00872 -38.61219 11.08314 1.000 37.24059 155 VAL B C 1
ATOM 3983 O O . VAL B 1 174 ? -11.99372 -39.15979 10.57291 1.000 37.30959 155 VAL B O 1
ATOM 3987 N N . LYS B 1 175 ? -10.24336 -37.75934 10.39863 1.000 33.87070 156 LYS B N 1
ATOM 3988 C CA . LYS B 1 175 ? -10.51908 -37.49260 8.99112 1.000 34.75088 156 LYS B CA 1
ATOM 3989 C C . LYS B 1 175 ? -10.41853 -38.76870 8.16858 1.000 35.00195 156 LYS B C 1
ATOM 3990 O O . LYS B 1 175 ? -11.25483 -39.02171 7.29307 1.000 43.82643 156 LYS B O 1
ATOM 3996 N N . GLN B 1 176 ? -9.40743 -39.59305 8.44650 1.000 33.62293 157 GLN B N 1
ATOM 3997 C CA . GLN B 1 176 ? -9.28333 -40.86796 7.75079 1.000 37.61521 157 GLN B CA 1
ATOM 3998 C C . GLN B 1 176 ? -10.42648 -41.81405 8.10463 1.000 36.81450 157 GLN B C 1
ATOM 3999 O O . GLN B 1 176 ? -10.85322 -42.61031 7.26067 1.000 33.51450 157 GLN B O 1
ATOM 4005 N N . ASP B 1 177 ? -10.93141 -41.74567 9.34036 1.000 31.35079 158 ASP B N 1
ATOM 4006 C CA . ASP B 1 177 ? -12.07749 -42.56618 9.71835 1.000 30.24572 158 ASP B CA 1
ATOM 4007 C C . ASP B 1 177 ? -13.32315 -42.17697 8.92987 1.000 31.41361 158 ASP B C 1
ATOM 4008 O O . ASP B 1 177 ? -14.09754 -43.04814 8.51418 1.000 30.32652 158 ASP B O 1
ATOM 4013 N N . PHE B 1 178 ? -13.53598 -40.87441 8.72188 1.000 30.48041 159 PHE B N 1
ATOM 4014 C CA . PHE B 1 178 ? -14.61979 -40.42858 7.85238 1.000 30.55497 159 PHE B CA 1
ATOM 4015 C C . PHE B 1 178 ? -14.44303 -40.96794 6.43955 1.000 36.09479 159 PHE B C 1
ATOM 4016 O O . PHE B 1 178 ? -15.40887 -41.41758 5.81168 1.000 35.12328 159 PHE B O 1
ATOM 4024 N N . VAL B 1 179 ? -13.21322 -40.92240 5.92208 1.000 37.71688 160 VAL B N 1
ATOM 4025 C CA . VAL B 1 179 ? -12.93629 -41.43053 4.57993 1.000 37.36125 160 VAL B CA 1
ATOM 4026 C C . VAL B 1 179 ? -13.24492 -42.92133 4.49380 1.000 39.13050 160 VAL B C 1
ATOM 4027 O O . VAL B 1 179 ? -13.90942 -43.38245 3.55719 1.000 35.86446 160 VAL B O 1
ATOM 4031 N N . ASN B 1 180 ? -12.77187 -43.69601 5.47575 1.000 32.02219 161 ASN B N 1
ATOM 4032 C CA . ASN B 1 180 ? -12.96019 -45.14415 5.43837 1.000 33.77163 161 ASN B CA 1
ATOM 4033 C C . ASN B 1 180 ? -14.43211 -45.52370 5.55884 1.000 34.49471 161 ASN B C 1
ATOM 4034 O O . ASN B 1 180 ? -14.90214 -46.43187 4.86240 1.000 33.58238 161 ASN B O 1
ATOM 4039 N N . SER B 1 181 ? -15.17392 -44.84956 6.44045 1.000 30.02167 162 SER B N 1
ATOM 4040 C CA . SER B 1 181 ? -16.60212 -45.12763 6.55743 1.000 31.05613 162 SER B CA 1
ATOM 4041 C C . SER B 1 181 ? -17.33420 -44.80124 5.26232 1.000 29.34374 162 SER B C 1
ATOM 4042 O O . SER B 1 181 ? -18.23302 -45.54123 4.84536 1.000 28.63782 162 SER B O 1
ATOM 4045 N N . ALA B 1 182 ? -16.94779 -43.70835 4.60029 1.000 31.49860 163 ALA B N 1
ATOM 4046 C CA . ALA B 1 182 ? -17.57297 -43.35437 3.33108 1.000 33.79616 163 ALA B CA 1
ATOM 4047 C C . ALA B 1 182 ? -17.34754 -44.44040 2.28729 1.000 34.94683 163 ALA B C 1
ATOM 4048 O O . ALA B 1 182 ? -18.26784 -44.79739 1.54191 1.000 36.72576 163 ALA B O 1
ATOM 4050 N N . ILE B 1 183 ? -16.12958 -44.98403 2.22816 1.000 34.25432 164 ILE B N 1
ATOM 4051 C CA . ILE B 1 183 ? -15.82720 -46.05478 1.28258 1.000 28.96144 164 ILE B CA 1
ATOM 4052 C C . ILE B 1 183 ? -16.66802 -47.28802 1.58916 1.000 34.34224 164 ILE B C 1
ATOM 4053 O O . ILE B 1 183 ? -17.17811 -47.95365 0.67931 1.000 30.42309 164 ILE B O 1
ATOM 4058 N N . ARG B 1 184 ? -16.81632 -47.61825 2.87447 1.000 34.20633 165 ARG B N 1
ATOM 4059 C CA . ARG B 1 184 ? -17.67598 -48.73176 3.26099 1.000 32.75366 165 ARG B CA 1
ATOM 4060 C C . ARG B 1 184 ? -19.12586 -48.47642 2.86612 1.000 35.90634 165 ARG B C 1
ATOM 4061 O O . ARG B 1 184 ? -19.81851 -49.38895 2.39976 1.000 34.91495 165 ARG B O 1
ATOM 4069 N N . ALA B 1 185 ? -19.60352 -47.24224 3.05595 1.000 35.81293 166 ALA B N 1
ATOM 4070 C CA . ALA B 1 185 ? -20.98859 -46.91284 2.72902 1.000 35.54945 166 ALA B CA 1
ATOM 4071 C C . ALA B 1 185 ? -21.25846 -47.07508 1.23780 1.000 35.13404 166 ALA B C 1
ATOM 4072 O O . ALA B 1 185 ? -22.27853 -47.64953 0.83838 1.000 35.79670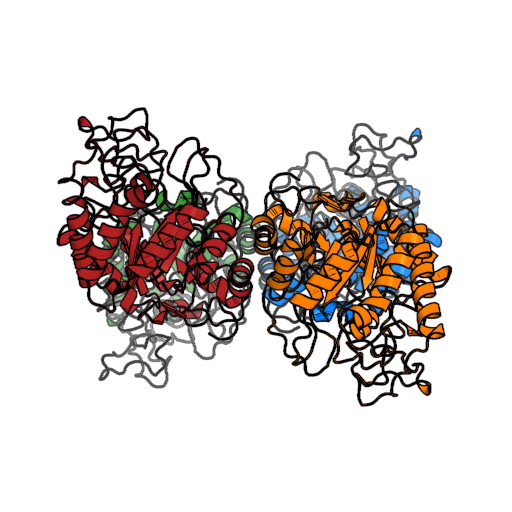 166 ALA B O 1
ATOM 4074 N N . GLU B 1 186 ? -20.35436 -46.56322 0.39783 1.000 34.87265 167 GLU B N 1
ATOM 4075 C CA . GLU B 1 186 ? -20.50499 -46.72190 -1.04546 1.000 38.55593 167 GLU B CA 1
ATOM 4076 C C . GLU B 1 186 ? -20.50010 -48.19229 -1.43950 1.000 45.02454 167 GLU B C 1
ATOM 4077 O O . GLU B 1 186 ? -21.25289 -48.61133 -2.32699 1.000 41.42936 167 GLU B O 1
ATOM 4083 N N . ARG B 1 187 ? -19.65327 -48.98956 -0.78772 1.000 38.76322 168 ARG B N 1
ATOM 4084 C CA . ARG B 1 187 ? -19.56719 -50.41083 -1.09781 1.000 43.93317 168 ARG B CA 1
ATOM 4085 C C . ARG B 1 187 ? -20.81488 -51.16015 -0.64534 1.000 39.87089 168 ARG B C 1
ATOM 4086 O O . ARG B 1 187 ? -21.19897 -52.15682 -1.26841 1.000 37.19694 168 ARG B O 1
ATOM 4094 N N . ALA B 1 188 ? -21.45556 -50.69946 0.43027 1.000 38.38932 169 ALA B N 1
ATOM 4095 C CA . ALA B 1 188 ? -22.67186 -51.32083 0.94000 1.000 37.47829 169 ALA B CA 1
ATOM 4096 C C . ALA B 1 188 ? -23.91941 -50.95342 0.14442 1.000 34.72874 169 ALA B C 1
ATOM 4097 O O . ALA B 1 188 ? -24.98438 -51.52290 0.40172 1.000 41.75214 169 ALA B O 1
ATOM 4099 N N . GLY B 1 189 ? -23.82783 -50.01475 -0.79400 1.000 32.69775 170 GLY B N 1
ATOM 4100 C CA . GLY B 1 189 ? -24.94072 -49.69041 -1.66380 1.000 34.37637 170 GLY B CA 1
ATOM 4101 C C . GLY B 1 189 ? -25.57977 -48.34302 -1.41625 1.000 36.29648 170 GLY B C 1
ATOM 4102 O O . GLY B 1 189 ? -26.54031 -47.99830 -2.11553 1.000 40.89360 170 GLY B O 1
ATOM 4103 N N . PHE B 1 190 ? -25.09264 -47.57127 -0.44947 1.000 33.45564 171 PHE B N 1
ATOM 4104 C CA . PHE B 1 190 ? -25.61608 -46.22958 -0.24591 1.000 33.90419 171 PHE B CA 1
ATOM 4105 C C . PHE B 1 190 ? -25.24367 -45.34421 -1.42754 1.000 36.41229 171 PHE B C 1
ATOM 4106 O O . PHE B 1 190 ? -24.11673 -45.38892 -1.93024 1.000 34.01949 171 PHE B O 1
ATOM 4114 N N . LYS B 1 191 ? -26.21040 -44.55422 -1.88633 1.000 34.84782 172 LYS B N 1
ATOM 4115 C CA . LYS B 1 191 ? -26.02365 -43.67614 -3.03086 1.000 41.04598 172 LYS B CA 1
ATOM 4116 C C . LYS B 1 191 ? -25.71386 -42.24128 -2.63382 1.000 34.58324 172 LYS B C 1
ATOM 4117 O O . LYS B 1 191 ? -25.35871 -41.43565 -3.50072 1.000 34.97786 172 LYS B O 1
ATOM 4123 N N . ALA B 1 192 ? -25.85234 -41.90293 -1.35601 1.000 30.98388 173 ALA B N 1
ATOM 4124 C CA . ALA B 1 192 ? -25.54680 -40.56714 -0.87887 1.000 28.67483 173 ALA B CA 1
ATOM 4125 C C . ALA B 1 192 ? -25.02130 -40.66372 0.54196 1.000 33.92846 173 ALA B C 1
ATOM 4126 O O . ALA B 1 192 ? -25.33871 -41.59999 1.27856 1.000 34.36242 173 ALA B O 1
ATOM 4128 N N . ILE B 1 193 ? -24.20949 -39.68605 0.91476 1.000 35.41629 174 ILE B N 1
ATOM 4129 C CA . ILE B 1 193 ? -23.65541 -39.58866 2.25513 1.000 30.00922 174 ILE B CA 1
ATOM 4130 C C . ILE B 1 193 ? -23.96019 -38.20011 2.79115 1.000 33.45765 174 ILE B C 1
ATOM 4131 O O . ILE B 1 193 ? -23.86170 -37.20698 2.06242 1.000 35.84085 174 ILE B O 1
ATOM 4136 N N . GLU B 1 194 ? -24.36760 -38.13377 4.05099 1.000 30.99456 175 GLU B N 1
ATOM 4137 C CA . GLU B 1 194 ? -24.55628 -36.86805 4.74211 1.000 37.16683 175 GLU B CA 1
ATOM 4138 C C . GLU B 1 194 ? -23.52575 -36.78712 5.86114 1.000 35.77028 175 GLU B C 1
ATOM 4139 O O . GLU B 1 194 ? -23.48311 -37.66143 6.73407 1.000 30.49483 175 GLU B O 1
ATOM 4145 N N . LEU B 1 195 ? -22.66920 -35.76954 5.80530 1.000 31.32023 176 LEU B N 1
ATOM 4146 C CA . LEU B 1 195 ? -21.72658 -35.50770 6.88401 1.000 32.66294 176 LEU B CA 1
ATOM 4147 C C . LEU B 1 195 ? -22.43797 -34.72671 7.97870 1.000 36.12332 176 LEU B C 1
ATOM 4148 O O . LEU B 1 195 ? -23.11783 -33.73376 7.70010 1.000 31.07115 176 LEU B O 1
ATOM 4153 N N . HIS B 1 196 ? -22.31058 -35.19270 9.22003 1.000 29.29091 177 HIS B N 1
ATOM 4154 C CA . HIS B 1 196 ? -23.05891 -34.61281 10.33558 1.000 28.58859 177 HIS B CA 1
ATOM 4155 C C . HIS B 1 196 ? -22.28996 -33.41809 10.88983 1.000 36.63239 177 HIS B C 1
ATOM 4156 O O . HIS B 1 196 ? -21.45281 -33.54500 11.78457 1.000 32.54818 177 HIS B O 1
ATOM 4163 N N . GLY B 1 197 ? -22.58519 -32.23572 10.36150 1.000 30.18880 178 GLY B N 1
ATOM 4164 C CA . GLY B 1 197 ? -21.96434 -31.02988 10.87213 1.000 29.45680 178 GLY B CA 1
ATOM 4165 C C . GLY B 1 197 ? -22.89841 -30.21352 11.74057 1.000 38.17045 178 GLY B C 1
ATOM 4166 O O . GLY B 1 197 ? -22.73325 -28.99660 11.86044 1.000 34.76103 178 GLY B O 1
ATOM 4167 N N . ALA B 1 198 ? -23.88250 -30.86553 12.35839 1.000 30.33696 179 ALA B N 1
ATOM 4168 C CA . ALA B 1 198 ? -24.93068 -30.16016 13.08049 1.000 34.71225 179 ALA B CA 1
ATOM 4169 C C . ALA B 1 198 ? -25.07572 -30.72105 14.48994 1.000 34.91061 179 ALA B C 1
ATOM 4170 O O . ALA B 1 198 ? -24.37492 -31.65535 14.89474 1.000 27.96903 179 ALA B O 1
ATOM 4172 N N . HIS B 1 199 ? -26.00569 -30.11660 15.23461 1.000 30.74379 180 HIS B N 1
ATOM 4173 C CA . HIS B 1 199 ? -26.53033 -30.65470 16.49212 1.000 35.83631 180 HIS B CA 1
ATOM 4174 C C . HIS B 1 199 ? -25.44383 -30.87563 17.54162 1.000 35.36107 180 HIS B C 1
ATOM 4175 O O . HIS B 1 199 ? -25.56554 -31.75262 18.40176 1.000 31.81129 180 HIS B O 1
ATOM 4182 N N . GLY B 1 200 ? -24.38381 -30.07222 17.48597 1.000 33.41608 181 GLY B N 1
ATOM 4183 C CA . GLY B 1 200 ? -23.39828 -30.02951 18.54579 1.000 34.45971 181 GLY B CA 1
ATOM 4184 C C . GLY B 1 200 ? -22.37172 -31.13675 18.54387 1.000 33.90318 181 GLY B C 1
ATOM 4185 O O . GLY B 1 200 ? -21.68893 -31.32187 19.55716 1.000 33.13629 181 GLY B O 1
ATOM 4186 N N . TYR B 1 201 ? -22.24012 -31.88644 17.45617 1.000 31.05080 182 TYR B N 1
ATOM 4187 C CA . TYR B 1 201 ? -21.26211 -32.96119 17.41066 1.000 32.25863 182 TYR B CA 1
ATOM 4188 C C . TYR B 1 201 ? -19.94422 -32.41346 16.86166 1.000 35.37149 182 TYR B C 1
ATOM 4189 O O . TYR B 1 201 ? -19.75598 -31.19804 16.76328 1.000 38.20375 182 TYR B O 1
ATOM 4198 N N . LEU B 1 202 ? -19.01459 -33.30569 16.50274 1.000 32.13144 183 LEU B N 1
ATOM 4199 C CA . LEU B 1 202 ? -17.61407 -32.90561 16.36850 1.000 35.11103 183 LEU B CA 1
ATOM 4200 C C . LEU B 1 202 ? -17.43535 -31.78743 15.34621 1.000 37.15348 183 LEU B C 1
ATOM 4201 O O . LEU B 1 202 ? -16.83351 -30.75005 15.64820 1.000 35.22041 183 LEU B O 1
ATOM 4206 N N . ILE B 1 203 ? -17.95175 -31.97633 14.12950 1.000 29.17618 184 ILE B N 1
ATOM 4207 C CA . ILE B 1 203 ? -17.76780 -30.96136 13.09319 1.000 32.61638 184 ILE B CA 1
ATOM 4208 C C . ILE B 1 203 ? -18.38703 -29.63817 13.52499 1.000 34.92345 184 ILE B C 1
ATOM 4209 O O . ILE B 1 203 ? -17.78480 -28.57010 13.36073 1.000 42.87393 184 ILE B O 1
ATOM 4214 N N . HIS B 1 204 ? -19.59271 -29.68852 14.09321 1.000 38.00020 185 HIS B N 1
ATOM 4215 C CA . HIS B 1 204 ? -20.21931 -28.47974 14.61487 1.000 28.74715 185 HIS B CA 1
ATOM 4216 C C . HIS B 1 204 ? -19.37427 -27.85786 15.72222 1.000 34.60554 185 HIS B C 1
ATOM 4217 O O . HIS B 1 204 ? -19.27066 -26.62966 15.81939 1.000 32.62724 185 HIS B O 1
ATOM 4224 N N . GLN B 1 205 ? -18.74599 -28.69042 16.55641 1.000 34.32857 186 GLN B N 1
ATOM 4225 C CA . GLN B 1 205 ? -17.89543 -28.16734 17.62221 1.000 34.90180 186 GLN B CA 1
ATOM 4226 C C . GLN B 1 205 ? -16.73041 -27.35193 17.07137 1.000 36.82867 186 GLN B C 1
ATOM 4227 O O . GLN B 1 205 ? -16.31083 -26.37169 17.69558 1.000 31.70257 186 GLN B O 1
ATOM 4233 N N . PHE B 1 206 ? -16.19748 -27.73682 15.90968 1.000 32.36536 187 PHE B N 1
ATOM 4234 C CA . PHE B 1 206 ? -15.13230 -26.95671 15.28637 1.000 27.71655 187 PHE B CA 1
ATOM 4235 C C . PHE B 1 206 ? -15.65723 -25.64419 14.71589 1.000 35.73209 187 PHE B C 1
ATOM 4236 O O . PHE B 1 206 ? -14.95668 -24.62538 14.74164 1.000 32.46304 187 PHE B O 1
ATOM 4244 N N . LEU B 1 207 ? -16.87984 -25.65287 14.18034 1.000 34.68179 188 LEU B N 1
ATOM 4245 C CA . LEU B 1 207 ? -17.38843 -24.48000 13.47740 1.000 34.11141 188 LEU B CA 1
ATOM 4246 C C . LEU B 1 207 ? -17.71021 -23.33609 14.42845 1.000 37.43166 188 LEU B C 1
ATOM 4247 O O . LEU B 1 207 ? -17.54999 -22.16655 14.06105 1.000 36.69706 188 LEU B O 1
ATOM 4252 N N . SER B 1 208 ? -18.14581 -23.64519 15.64684 1.000 33.39961 189 SER B N 1
ATOM 4253 C CA . SER B 1 208 ? -18.68166 -22.59279 16.49656 1.000 33.18894 189 SER B CA 1
ATOM 4254 C C . SER B 1 208 ? -17.63268 -22.06796 17.47120 1.000 41.43448 189 SER B C 1
ATOM 4255 O O . SER B 1 208 ? -16.86366 -22.85212 18.04519 1.000 39.98177 189 SER B O 1
ATOM 4258 N N . PRO B 1 209 ? -17.60241 -20.74736 17.68270 1.000 40.77840 190 PRO B N 1
ATOM 4259 C CA . PRO B 1 209 ? -16.63527 -20.17946 18.63641 1.000 40.11936 190 PRO B CA 1
ATOM 4260 C C . PRO B 1 209 ? -16.93710 -20.52710 20.08290 1.000 39.08115 190 PRO B C 1
ATOM 4261 O O . PRO B 1 209 ? -16.04741 -20.39264 20.93103 1.000 43.13968 190 PRO B O 1
ATOM 4265 N N . LEU B 1 210 ? -18.15868 -20.96476 20.39626 1.000 42.88239 191 LEU B N 1
ATOM 4266 C CA . LEU B 1 210 ? -18.48284 -21.33329 21.76873 1.000 36.42553 191 LEU B CA 1
ATOM 4267 C C . LEU B 1 210 ? -17.79870 -22.62614 22.19030 1.000 42.88459 191 LEU B C 1
ATOM 4268 O O . LEU B 1 210 ? -17.59084 -22.84396 23.38875 1.000 45.65499 191 LEU B O 1
ATOM 4273 N N . SER B 1 211 ? -17.44887 -23.48675 21.23508 1.000 38.30878 192 SER B N 1
ATOM 4274 C CA . SER B 1 211 ? -16.80808 -24.75723 21.52676 1.000 41.46818 192 SER B CA 1
ATOM 4275 C C . SER B 1 211 ? -15.39180 -24.86099 20.98712 1.000 39.36565 192 SER B C 1
ATOM 4276 O O . SER B 1 211 ? -14.60995 -25.66529 21.50717 1.000 39.33069 192 SER B O 1
ATOM 4279 N N . ASN B 1 212 ? -15.03453 -24.06686 19.98305 1.000 35.78577 193 ASN B N 1
ATOM 4280 C CA . ASN B 1 212 ? -13.70274 -24.08141 19.38917 1.000 42.33526 193 ASN B CA 1
ATOM 4281 C C . ASN B 1 212 ? -12.94511 -22.86159 19.90607 1.000 45.25690 193 ASN B C 1
ATOM 4282 O O . ASN B 1 212 ? -13.22135 -21.73127 19.49254 1.000 40.80471 193 ASN B O 1
ATOM 4287 N N . GLN B 1 213 ? -11.99358 -23.09362 20.81328 1.000 45.18789 194 GLN B N 1
ATOM 4288 C CA . GLN B 1 213 ? -11.12178 -22.05012 21.34318 1.000 48.02616 194 GLN B CA 1
ATOM 4289 C C . GLN B 1 213 ? -9.66026 -22.33269 21.01000 1.000 42.60762 194 GLN B C 1
ATOM 4290 O O . GLN B 1 213 ? -8.75599 -21.90407 21.72841 1.000 49.67966 194 GLN B O 1
ATOM 4296 N N . ARG B 1 214 ? -9.42367 -23.06731 19.92697 1.000 46.59627 195 ARG B N 1
ATOM 4297 C CA . ARG B 1 214 ? -8.07244 -23.42357 19.52261 1.000 38.99764 195 ARG B CA 1
ATOM 4298 C C . ARG B 1 214 ? -7.27667 -22.18803 19.11096 1.000 44.73694 195 ARG B C 1
ATOM 4299 O O . ARG B 1 214 ? -7.83369 -21.17167 18.68739 1.000 47.24959 195 ARG B O 1
ATOM 4307 N N . GLN B 1 215 ? -5.95244 -22.29290 19.23119 1.000 46.73044 196 GLN B N 1
ATOM 4308 C CA . GLN B 1 215 ? -5.03807 -21.21352 18.88308 1.000 53.20042 196 GLN B CA 1
ATOM 4309 C C . GLN B 1 215 ? -4.19371 -21.51903 17.65240 1.000 53.74821 196 GLN B C 1
ATOM 4310 O O . GLN B 1 215 ? -3.37013 -20.68478 17.26164 1.000 50.26000 196 GLN B O 1
ATOM 4316 N N . ASP B 1 216 ? -4.36763 -22.68553 17.03649 1.000 43.87497 197 ASP B N 1
ATOM 4317 C CA . ASP B 1 216 ? -3.63203 -23.04278 15.83192 1.000 40.88123 197 ASP B CA 1
ATOM 4318 C C . ASP B 1 216 ? -4.44808 -22.62316 14.60694 1.000 38.46919 197 ASP B C 1
ATOM 4319 O O . ASP B 1 216 ? -5.33584 -21.77138 14.70006 1.000 44.97532 197 ASP B O 1
ATOM 4324 N N . GLN B 1 217 ? -4.16421 -23.21526 13.44851 1.000 40.84007 198 GLN B N 1
ATOM 4325 C CA . GLN B 1 217 ? -4.84737 -22.84362 12.21733 1.000 41.63606 198 GLN B CA 1
ATOM 4326 C C . GLN B 1 217 ? -6.24321 -23.45105 12.10393 1.000 43.19457 198 GLN B C 1
ATOM 4327 O O . GLN B 1 217 ? -6.87496 -23.31812 11.05025 1.000 43.43856 198 GLN B O 1
ATOM 4333 N N . TYR B 1 218 ? -6.74016 -24.10524 13.15343 1.000 39.00799 199 TYR B N 1
ATOM 4334 C CA . TYR B 1 218 ? -8.07699 -24.68621 13.14721 1.000 44.72713 199 TYR B CA 1
ATOM 4335 C C . TYR B 1 218 ? -9.02798 -23.98353 14.10864 1.000 43.10486 199 TYR B C 1
ATOM 4336 O O . TYR B 1 218 ? -10.14986 -24.45887 14.31546 1.000 44.76510 199 TYR B O 1
ATOM 4345 N N . GLY B 1 219 ? -8.60454 -22.86519 14.70530 1.000 36.76021 200 GLY B N 1
ATOM 4346 C CA . GLY B 1 219 ? -9.47531 -22.08054 15.55309 1.000 37.00167 200 GLY B CA 1
ATOM 4347 C C . GLY B 1 219 ? -9.21055 -20.59779 15.37708 1.000 43.11972 200 GLY B C 1
ATOM 4348 O O . GLY B 1 219 ? -8.20001 -20.18927 14.79950 1.000 45.05628 200 GLY B O 1
ATOM 4349 N N . GLY B 1 220 ? -10.14574 -19.79529 15.88399 1.000 46.45455 201 GLY B N 1
ATOM 4350 C CA . GLY B 1 220 ? -10.05085 -18.35056 15.77728 1.000 37.51290 201 GLY B CA 1
ATOM 4351 C C . GLY B 1 220 ? -10.96648 -17.76324 14.72008 1.000 45.90579 201 GLY B C 1
ATOM 4352 O O . GLY B 1 220 ? -12.17901 -17.65627 14.93359 1.000 47.87013 201 GLY B O 1
ATOM 4353 N N . SER B 1 221 ? -10.39404 -17.37612 13.57885 1.000 36.08797 202 SER B N 1
ATOM 4354 C CA . SER B 1 221 ? -11.16202 -16.80390 12.48118 1.000 41.51671 202 SER B CA 1
ATOM 4355 C C . SER B 1 221 ? -12.14549 -17.83293 11.91551 1.000 49.24895 202 SER B C 1
ATOM 4356 O O . SER B 1 221 ? -12.05168 -19.03705 12.17758 1.000 39.36762 202 SER B O 1
ATOM 4359 N N . LEU B 1 222 ? -13.11319 -17.33126 11.13829 1.000 47.09961 203 LEU B N 1
ATOM 4360 C CA . LEU B 1 222 ? -14.06779 -18.20370 10.46238 1.000 46.04287 203 LEU B CA 1
ATOM 4361 C C . LEU B 1 222 ? -13.35893 -19.16357 9.52409 1.000 46.32130 203 LEU B C 1
ATOM 4362 O O . LEU B 1 222 ? -13.71398 -20.34548 9.44261 1.000 44.91005 203 LEU B O 1
ATOM 4367 N N . GLU B 1 223 ? -12.34285 -18.65949 8.80195 1.000 42.08989 204 GLU B N 1
ATOM 4368 C CA . GLU B 1 223 ? -11.56227 -19.49204 7.89305 1.000 48.87181 204 GLU B CA 1
ATOM 4369 C C . GLU B 1 223 ? -10.90234 -20.63526 8.63667 1.000 46.76813 204 GLU B C 1
ATOM 4370 O O . GLU B 1 223 ? -10.91312 -21.77081 8.15006 1.000 35.81661 204 GLU B O 1
ATOM 4376 N N . ASN B 1 224 ? -10.42575 -20.38291 9.85549 1.000 41.99418 205 ASN B N 1
ATOM 4377 C CA . ASN B 1 224 ? -9.79544 -21.43344 10.64786 1.000 40.52819 205 ASN B CA 1
ATOM 4378 C C . ASN B 1 224 ? -10.82575 -22.43239 11.17008 1.000 43.17225 205 ASN B C 1
ATOM 4379 O O . ASN B 1 224 ? -10.59505 -23.65148 11.14815 1.000 40.78047 205 ASN B O 1
ATOM 4384 N N . ARG B 1 225 ? -11.97020 -21.93734 11.64710 1.000 43.11675 206 ARG B N 1
ATOM 4385 C CA . ARG B 1 225 ? -12.97884 -22.84082 12.19326 1.000 38.18570 206 ARG B CA 1
ATOM 4386 C C . ARG B 1 225 ? -13.58908 -23.72917 11.11687 1.000 36.62407 206 ARG B C 1
ATOM 4387 O O . ARG B 1 225 ? -13.96316 -24.86885 11.40405 1.000 36.65405 206 ARG B O 1
ATOM 4395 N N . MET B 1 226 ? -13.67344 -23.24373 9.87592 1.000 39.38110 207 MET B N 1
ATOM 4396 C CA . MET B 1 226 ? -14.16477 -24.05759 8.76928 1.000 37.60856 207 MET B CA 1
ATOM 4397 C C . MET B 1 226 ? -13.11851 -25.02491 8.23133 1.000 38.85177 207 MET B C 1
ATOM 4398 O O . MET B 1 226 ? -13.47773 -25.94755 7.49095 1.000 41.13592 207 MET B O 1
ATOM 4403 N N . ARG B 1 227 ? -11.84550 -24.84205 8.59345 1.000 36.58388 208 ARG B N 1
ATOM 4404 C CA . ARG B 1 227 ? -10.75623 -25.51442 7.88992 1.000 39.00660 208 ARG B CA 1
ATOM 4405 C C . ARG B 1 227 ? -10.84700 -27.03043 8.02537 1.000 31.96551 208 ARG B C 1
ATOM 4406 O O . ARG B 1 227 ? -10.76455 -27.75721 7.02886 1.000 31.72417 208 ARG B O 1
ATOM 4414 N N . TYR B 1 228 ? -11.00224 -27.53156 9.25508 1.000 31.21450 209 TYR B N 1
ATOM 4415 C CA . TYR B 1 228 ? -11.05049 -28.98290 9.43833 1.000 35.43962 209 TYR B CA 1
ATOM 4416 C C . TYR B 1 228 ? -12.32382 -29.59950 8.86692 1.000 38.23058 209 TYR B C 1
ATOM 4417 O O . TYR B 1 228 ? -12.22652 -30.64053 8.19172 1.000 38.51806 209 TYR B O 1
ATOM 4426 N N . PRO B 1 229 ? -13.52894 -29.05062 9.09693 1.000 35.37027 210 PRO B N 1
ATOM 4427 C CA . PRO B 1 229 ? -14.71311 -29.61538 8.42128 1.000 30.53882 210 PRO B CA 1
ATOM 4428 C C . PRO B 1 229 ? -14.58829 -29.64902 6.90796 1.000 37.21112 210 PRO B C 1
ATOM 4429 O O . PRO B 1 229 ? -15.02698 -30.61839 6.27580 1.000 34.20096 210 PRO B O 1
ATOM 4433 N N . LEU B 1 230 ? -14.00311 -28.61021 6.30573 1.000 32.61699 211 LEU B N 1
ATOM 4434 C CA . LEU B 1 230 ? -13.82117 -28.60245 4.85766 1.000 36.18845 211 LEU B CA 1
ATOM 4435 C C . LEU B 1 230 ? -12.79431 -29.63647 4.40873 1.000 36.98991 211 LEU B C 1
ATOM 4436 O O . LEU B 1 230 ? -12.90351 -30.17225 3.29936 1.000 41.14689 211 LEU B O 1
ATOM 4441 N N . GLU B 1 231 ? -11.78875 -29.92203 5.24060 1.000 33.61844 212 GLU B N 1
ATOM 4442 C CA . GLU B 1 231 ? -10.85198 -30.99429 4.91484 1.000 40.21839 212 GLU B CA 1
ATOM 4443 C C . GLU B 1 231 ? -11.55172 -32.34736 4.89798 1.000 37.00791 212 GLU B C 1
ATOM 4444 O O . GLU B 1 231 ? -11.31190 -33.16731 4.00327 1.000 37.23564 212 GLU B O 1
ATOM 4450 N N . ILE B 1 232 ? -12.41696 -32.60075 5.88423 1.000 37.61368 213 ILE B N 1
ATOM 4451 C CA . ILE B 1 232 ? -13.15763 -33.86045 5.92502 1.000 36.84571 213 ILE B CA 1
ATOM 4452 C C . ILE B 1 232 ? -14.01121 -34.01666 4.67244 1.000 34.69607 213 ILE B C 1
ATOM 4453 O O . ILE B 1 232 ? -14.03601 -35.08201 4.04516 1.000 39.21955 213 ILE B O 1
ATOM 4458 N N . LEU B 1 233 ? -14.72751 -32.95562 4.29328 1.000 36.44288 214 LEU B N 1
ATOM 4459 C CA . LEU B 1 233 ? -15.56335 -33.00802 3.09649 1.000 35.93281 214 LEU B CA 1
ATOM 4460 C C . LEU B 1 233 ? -14.73597 -33.30258 1.84878 1.000 37.40605 214 LEU B C 1
ATOM 4461 O O . LEU B 1 233 ? -15.08525 -34.18513 1.05544 1.000 36.45214 214 LEU B O 1
ATOM 4466 N N . SER B 1 234 ? -13.63553 -32.56695 1.65368 1.000 33.51777 215 SER B N 1
ATOM 4467 C CA . SER B 1 234 ? -12.80491 -32.78026 0.47038 1.000 38.36513 215 SER B CA 1
ATOM 4468 C C . SER B 1 234 ? -12.20067 -34.17738 0.45443 1.000 38.84336 215 SER B C 1
ATOM 4469 O O . SER B 1 234 ? -12.14804 -34.82648 -0.59761 1.000 38.14146 215 SER B O 1
ATOM 4472 N N . ALA B 1 235 ? -11.73561 -34.65654 1.61010 1.000 32.54310 216 ALA B N 1
ATOM 4473 C CA . ALA B 1 235 ? -11.13975 -35.98662 1.66488 1.000 32.11740 216 ALA B CA 1
ATOM 4474 C C . ALA B 1 235 ? -12.17496 -37.06764 1.38380 1.000 36.41182 216 ALA B C 1
ATOM 4475 O O . ALA B 1 235 ? -11.88887 -38.03443 0.66804 1.000 39.75776 216 ALA B O 1
ATOM 4477 N N . VAL B 1 236 ? -13.38548 -36.91825 1.92817 1.000 37.23467 217 VAL B N 1
ATOM 4478 C CA . VAL B 1 236 ? -14.44692 -37.88331 1.65320 1.000 37.51580 217 VAL B CA 1
ATOM 4479 C C . VAL B 1 236 ? -14.83564 -37.83385 0.18041 1.000 40.52435 217 VAL B C 1
ATOM 4480 O O . VAL B 1 236 ? -14.97442 -38.87128 -0.47778 1.000 35.48617 217 VAL B O 1
ATOM 4484 N N . LYS B 1 237 ? -15.00263 -36.62345 -0.36085 1.000 38.56332 218 LYS B N 1
ATOM 4485 C CA . LYS B 1 237 ? -15.38699 -36.47514 -1.76145 1.000 43.50151 218 LYS B CA 1
ATOM 4486 C C . LYS B 1 237 ? -14.34133 -37.06134 -2.70201 1.000 45.58301 218 LYS B C 1
ATOM 4487 O O . LYS B 1 237 ? -14.69105 -37.62670 -3.74423 1.000 45.36346 218 LYS B O 1
ATOM 4493 N N . HIS B 1 238 ? -13.06071 -36.95247 -2.34600 1.000 44.70715 219 HIS B N 1
ATOM 4494 C CA . HIS B 1 238 ? -11.98887 -37.44027 -3.20629 1.000 44.35989 219 HIS B CA 1
ATOM 4495 C C . HIS B 1 238 ? -11.87132 -38.96160 -3.17963 1.000 51.68300 219 HIS B C 1
ATOM 4496 O O . HIS B 1 238 ? -11.43566 -39.56373 -4.16811 1.000 40.00306 219 HIS B O 1
ATOM 4503 N N . ALA B 1 239 ? -12.26092 -39.59897 -2.07571 1.000 40.71931 220 ALA B N 1
ATOM 4504 C CA . ALA B 1 239 ? -12.12219 -41.04278 -1.94033 1.000 41.79040 220 ALA B CA 1
ATOM 4505 C C . ALA B 1 239 ? -13.26236 -41.82363 -2.58302 1.000 47.15965 220 ALA B C 1
ATOM 4506 O O . ALA B 1 239 ? -13.15755 -43.04958 -2.70647 1.000 51.26568 220 ALA B O 1
ATOM 4508 N N . LEU B 1 240 ? -14.33543 -41.15716 -2.99369 1.000 45.99966 221 LEU B N 1
ATOM 4509 C CA . LEU B 1 240 ? -15.50350 -41.81053 -3.56109 1.000 44.17919 221 LEU B CA 1
ATOM 4510 C C . LEU B 1 240 ? -15.55737 -41.57778 -5.06442 1.000 43.43084 221 LEU B C 1
ATOM 4511 O O . LEU B 1 240 ? -14.89908 -40.68240 -5.59974 1.000 45.23408 221 LEU B O 1
ATOM 4516 N N . SER B 1 241 ? -16.35365 -42.40062 -5.74410 1.000 48.80669 222 SER B N 1
ATOM 4517 C CA . SER B 1 241 ? -16.60775 -42.17990 -7.15967 1.000 54.07657 222 SER B CA 1
ATOM 4518 C C . SER B 1 241 ? -17.34165 -40.85639 -7.36174 1.000 48.78811 222 SER B C 1
ATOM 4519 O O . SER B 1 241 ? -17.96995 -40.31677 -6.44728 1.000 53.87774 222 SER B O 1
ATOM 4522 N N . ALA B 1 242 ? -17.24914 -40.32948 -8.58538 1.000 51.81487 223 ALA B N 1
ATOM 4523 C CA . ALA B 1 242 ? -17.76102 -38.98951 -8.85651 1.000 48.99433 223 ALA B CA 1
ATOM 4524 C C . ALA B 1 242 ? -19.28245 -38.92495 -8.77171 1.000 58.01747 223 ALA B C 1
ATOM 4525 O O . ALA B 1 242 ? -19.83937 -37.85743 -8.49161 1.000 54.52446 223 ALA B O 1
ATOM 4527 N N . GLU B 1 243 ? -19.96978 -40.04243 -9.00936 1.000 49.64264 224 GLU B N 1
ATOM 4528 C CA . GLU B 1 243 ? -21.42627 -40.06528 -8.96705 1.000 57.40023 224 GLU B CA 1
ATOM 4529 C C . GLU B 1 243 ? -21.99070 -40.18526 -7.55542 1.000 56.07582 224 GLU B C 1
ATOM 4530 O O . GLU B 1 243 ? -23.20176 -40.01535 -7.37991 1.000 57.38415 224 GLU B O 1
ATOM 4536 N N . MET B 1 244 ? -21.16352 -40.47984 -6.55506 1.000 50.12064 225 MET B N 1
ATOM 4537 C CA . MET B 1 244 ? -21.63635 -40.46618 -5.17696 1.000 46.74572 225 MET B CA 1
ATOM 4538 C C . MET B 1 244 ? -21.97842 -39.04370 -4.75187 1.000 44.87365 225 MET B C 1
ATOM 4539 O O . MET B 1 244 ? -21.24570 -38.09529 -5.04548 1.000 49.24242 225 MET B O 1
ATOM 4544 N N . VAL B 1 245 ? -23.09733 -38.89719 -4.05315 1.000 34.67174 226 VAL B N 1
ATOM 4545 C CA . VAL B 1 245 ? -23.53509 -37.60847 -3.53183 1.000 37.22208 226 VAL B CA 1
ATOM 4546 C C . VAL B 1 245 ? -23.08353 -37.49567 -2.08355 1.000 36.67946 226 VAL B C 1
ATOM 4547 O O . VAL B 1 245 ? -23.35393 -38.38608 -1.26924 1.000 36.25629 226 VAL B O 1
ATOM 4551 N N . VAL B 1 246 ? -22.36895 -36.42014 -1.76684 1.000 35.04334 227 VAL B N 1
ATOM 4552 C CA . VAL B 1 246 ? -21.94291 -36.12604 -0.40383 1.000 33.82934 227 VAL B CA 1
ATOM 4553 C C . VAL B 1 246 ? -22.51372 -34.76852 -0.02198 1.000 40.80285 227 VAL B C 1
ATOM 4554 O O . VAL B 1 246 ? -22.21872 -33.75883 -0.67297 1.000 34.25929 227 VAL B O 1
ATOM 4558 N N . GLY B 1 247 ? -23.33612 -34.74536 1.02595 1.000 36.33274 228 GLY B N 1
ATOM 4559 C CA . GLY B 1 247 ? -23.93109 -33.52769 1.52010 1.000 35.07997 228 GLY B CA 1
ATOM 4560 C C . GLY B 1 247 ? -23.46395 -33.20428 2.92902 1.000 33.01201 228 GLY B C 1
ATOM 4561 O O . GLY B 1 247 ? -22.71296 -33.95491 3.55692 1.000 29.82686 228 GLY B O 1
ATOM 4562 N N . MET B 1 248 ? -23.93127 -32.05898 3.41426 1.000 28.43348 229 MET B N 1
ATOM 4563 C CA . MET B 1 248 ? -23.57246 -31.56573 4.73643 1.000 33.75212 229 MET B CA 1
ATOM 4564 C C . MET B 1 248 ? -24.84791 -31.17835 5.46579 1.000 35.20212 229 MET B C 1
ATOM 4565 O O . MET B 1 248 ? -25.63792 -30.37848 4.95349 1.000 35.90175 229 MET B O 1
ATOM 4570 N N . ARG B 1 249 ? -25.05883 -31.74947 6.64744 1.000 30.82164 230 ARG B N 1
ATOM 4571 C CA . ARG B 1 249 ? -26.09933 -31.26210 7.53971 1.000 34.73666 230 ARG B CA 1
ATOM 4572 C C . ARG B 1 249 ? -25.47767 -30.24406 8.48510 1.000 32.65094 230 ARG B C 1
ATOM 4573 O O . ARG B 1 249 ? -24.44275 -30.51423 9.09853 1.000 37.16413 230 ARG B O 1
ATOM 4581 N N . ILE B 1 250 ? -26.08993 -29.06635 8.57865 1.000 32.39247 231 ILE B N 1
ATOM 4582 C CA . ILE B 1 250 ? -25.52901 -27.97801 9.36557 1.000 34.17615 231 ILE B CA 1
ATOM 4583 C C . ILE B 1 250 ? -26.52650 -27.54597 10.43050 1.000 37.80197 231 ILE B C 1
ATOM 4584 O O . ILE B 1 250 ? -27.73997 -27.73937 10.31105 1.000 33.77773 231 ILE B O 1
ATOM 4589 N N . SER B 1 251 ? -25.98856 -26.94605 11.48457 1.000 32.86825 232 SER B N 1
ATOM 4590 C CA . SER B 1 251 ? -26.76413 -26.13738 12.41354 1.000 35.47672 232 SER B CA 1
ATOM 4591 C C . SER B 1 251 ? -26.50147 -24.68638 12.03544 1.000 34.97477 232 SER B C 1
ATOM 4592 O O . SER B 1 251 ? -25.41690 -24.15809 12.30028 1.000 35.09212 232 SER B O 1
ATOM 4595 N N . ALA B 1 252 ? -27.48946 -24.05475 11.39426 1.000 34.20647 233 ALA B N 1
ATOM 4596 C CA . ALA B 1 252 ? -27.28691 -22.72367 10.83085 1.000 30.61125 233 ALA B CA 1
ATOM 4597 C C . ALA B 1 252 ? -27.05147 -21.67603 11.91049 1.000 34.80960 233 ALA B C 1
ATOM 4598 O O . ALA B 1 252 ? -26.32448 -20.70469 11.67698 1.000 40.27430 233 ALA B O 1
ATOM 4600 N N . VAL B 1 253 ? -27.65128 -21.84989 13.09021 1.000 35.06543 234 VAL B N 1
ATOM 4601 C CA . VAL B 1 253 ? -27.44088 -20.96008 14.22603 1.000 43.16281 234 VAL B CA 1
ATOM 4602 C C . VAL B 1 253 ? -27.36129 -21.81375 15.48416 1.000 38.73294 234 VAL B C 1
ATOM 4603 O O . VAL B 1 253 ? -27.80938 -22.96153 15.51131 1.000 40.88433 234 VAL B O 1
ATOM 4607 N N . ASP B 1 254 ? -26.79194 -21.23088 16.54196 1.000 37.13913 235 ASP B N 1
ATOM 4608 C CA . ASP B 1 254 ? -26.61378 -21.92848 17.81024 1.000 37.11252 235 ASP B CA 1
ATOM 4609 C C . ASP B 1 254 ? -27.68366 -21.60254 18.84735 1.000 40.96559 235 ASP B C 1
ATOM 4610 O O . ASP B 1 254 ? -27.73748 -22.27578 19.88252 1.000 46.58631 235 ASP B O 1
ATOM 4615 N N . TRP B 1 255 ? -28.52802 -20.59768 18.60254 1.000 41.20557 236 TRP B N 1
ATOM 4616 C CA . TRP B 1 255 ? -29.54851 -20.16335 19.56106 1.000 39.45531 236 TRP B CA 1
ATOM 4617 C C . TRP B 1 255 ? -28.93664 -19.77351 20.90366 1.000 41.06397 236 TRP B C 1
ATOM 4618 O O . TRP B 1 255 ? -29.56805 -19.91980 21.95320 1.000 41.17883 236 TRP B O 1
ATOM 4629 N N . ALA B 1 256 ? -27.69952 -19.29160 20.88220 1.000 49.27708 237 ALA B N 1
ATOM 4630 C CA . ALA B 1 256 ? -26.99132 -18.86230 22.07529 1.000 45.36226 237 ALA B CA 1
ATOM 4631 C C . ALA B 1 256 ? -26.14629 -17.64745 21.73081 1.000 46.77565 237 ALA B C 1
ATOM 4632 O O . ALA B 1 256 ? -25.66166 -17.52884 20.59880 1.000 48.87641 237 ALA B O 1
ATOM 4634 N N . PRO B 1 257 ? -25.96481 -16.72519 22.67592 1.000 43.77318 238 PRO B N 1
ATOM 4635 C CA . PRO B 1 257 ? -25.15667 -15.53194 22.39418 1.000 46.27322 238 PRO B CA 1
ATOM 4636 C C . PRO B 1 257 ? -23.71546 -15.91728 22.09565 1.000 43.89259 238 PRO B C 1
ATOM 4637 O O . PRO B 1 257 ? -23.11241 -16.72899 22.80093 1.000 44.85353 238 PRO B O 1
ATOM 4641 N N . GLY B 1 258 ? -23.16662 -15.32940 21.03677 1.000 40.64349 239 GLY B N 1
ATOM 4642 C CA . GLY B 1 258 ? -21.78986 -15.58303 20.67055 1.000 46.04759 239 GLY B CA 1
ATOM 4643 C C . GLY B 1 258 ? -21.56089 -16.81267 19.82216 1.000 44.60447 239 GLY B C 1
ATOM 4644 O O . GLY B 1 258 ? -20.40267 -17.20068 19.62477 1.000 48.88567 239 GLY B O 1
ATOM 4645 N N . GLY B 1 259 ? -22.61811 -17.43811 19.31141 1.000 46.06964 240 GLY B N 1
ATOM 4646 C CA . GLY B 1 259 ? -22.50311 -18.65228 18.53908 1.000 46.44607 240 GLY B CA 1
ATOM 4647 C C . GLY B 1 259 ? -22.49113 -18.39297 17.04736 1.000 46.60360 240 GLY B C 1
ATOM 4648 O O . GLY B 1 259 ? -22.27891 -17.26733 16.58245 1.000 52.00552 240 GLY B O 1
ATOM 4649 N N . LEU B 1 260 ? -22.71778 -19.45973 16.28452 1.000 49.76963 241 LEU B N 1
ATOM 4650 C CA . LEU B 1 260 ? -22.75068 -19.35320 14.83270 1.000 40.99759 241 LEU B CA 1
ATOM 4651 C C . LEU B 1 260 ? -23.89741 -18.45720 14.38253 1.000 40.93174 241 LEU B C 1
ATOM 4652 O O . LEU B 1 260 ? -24.98865 -18.48035 14.95734 1.000 45.92946 241 LEU B O 1
ATOM 4657 N N . THR B 1 261 ? -23.64019 -17.65529 13.35517 1.000 46.19821 242 THR B N 1
ATOM 4658 C CA . THR B 1 261 ? -24.64051 -16.78334 12.76050 1.000 43.71231 242 THR B CA 1
ATOM 4659 C C . THR B 1 261 ? -25.02756 -17.32659 11.39318 1.000 39.24315 242 THR B C 1
ATOM 4660 O O . THR B 1 261 ? -24.30818 -18.13576 10.80069 1.000 40.95950 242 THR B O 1
ATOM 4664 N N . ILE B 1 262 ? -26.17575 -16.86779 10.88864 1.000 37.49677 243 ILE B N 1
ATOM 4665 C CA . ILE B 1 262 ? -26.60499 -17.31460 9.56858 1.000 35.52435 243 ILE B CA 1
ATOM 4666 C C . ILE B 1 262 ? -25.61221 -16.85261 8.51115 1.000 37.03386 243 ILE B C 1
ATOM 4667 O O . ILE B 1 262 ? -25.38093 -17.55146 7.51684 1.000 36.71185 243 ILE B O 1
ATOM 4672 N N . GLU B 1 263 ? -24.98339 -15.69182 8.72145 1.000 38.93596 244 GLU B N 1
ATOM 4673 C CA . GLU B 1 263 ? -23.96299 -15.22167 7.79051 1.000 38.73476 244 GLU B CA 1
ATOM 4674 C C . GLU B 1 263 ? -22.77572 -16.17612 7.74775 1.000 34.13971 244 GLU B C 1
ATOM 4675 O O . GLU B 1 263 ? -22.24061 -16.46366 6.67079 1.000 36.67232 244 GLU B O 1
ATOM 4681 N N . GLU B 1 264 ? -22.34165 -16.67003 8.91060 1.000 33.47477 245 GLU B N 1
ATOM 4682 C CA . GLU B 1 264 ? -21.24257 -17.63187 8.93550 1.000 36.73509 245 GLU B CA 1
ATOM 4683 C C . GLU B 1 264 ? -21.65638 -18.96551 8.32403 1.000 36.18071 245 GLU B C 1
ATOM 4684 O O . GLU B 1 264 ? -20.86932 -19.59256 7.60417 1.000 32.99365 245 GLU B O 1
ATOM 4690 N N . SER B 1 265 ? -22.89055 -19.41185 8.58786 1.000 34.95234 246 SER B N 1
ATOM 4691 C CA . SER B 1 265 ? -23.35996 -20.66973 8.00986 1.000 31.08133 246 SER B CA 1
ATOM 4692 C C . SER B 1 265 ? -23.55501 -20.56072 6.50328 1.000 31.83901 246 SER B C 1
ATOM 4693 O O . SER B 1 265 ? -23.34212 -21.54190 5.78121 1.000 33.96655 246 SER B O 1
ATOM 4696 N N . ILE B 1 266 ? -23.95460 -19.38552 6.01289 1.000 32.06178 247 ILE B N 1
ATOM 4697 C CA . ILE B 1 266 ? -24.00404 -19.15851 4.57079 1.000 33.79794 247 ILE B CA 1
ATOM 4698 C C . ILE B 1 266 ? -22.61419 -19.32527 3.96751 1.000 36.50267 247 ILE B C 1
ATOM 4699 O O . ILE B 1 266 ? -22.43824 -19.98821 2.93766 1.000 39.35892 247 ILE B O 1
ATOM 4704 N N . THR B 1 267 ? -21.60473 -18.72478 4.60430 1.000 35.24378 248 THR B N 1
ATOM 4705 C CA . THR B 1 267 ? -20.23561 -18.83949 4.10823 1.000 38.71793 248 THR B CA 1
ATOM 4706 C C . THR B 1 267 ? -19.76506 -20.28983 4.11649 1.000 35.40398 248 THR B C 1
ATOM 4707 O O . THR B 1 267 ? -19.17523 -20.76749 3.13990 1.000 37.10299 248 THR B O 1
ATOM 4711 N N . PHE B 1 268 ? -20.01350 -21.00829 5.21644 1.000 34.53718 249 PHE B N 1
ATOM 4712 C CA . PHE B 1 268 ? -19.60791 -22.41102 5.28212 1.000 31.16340 249 PHE B CA 1
ATOM 4713 C C . PHE B 1 268 ? -20.31143 -23.24122 4.21709 1.000 36.21664 249 PHE B C 1
ATOM 4714 O O . PHE B 1 268 ? -19.69739 -24.11762 3.59709 1.000 39.30248 249 PHE B O 1
ATOM 4722 N N . SER B 1 269 ? -21.60172 -22.98170 3.99250 1.000 30.77225 250 SER B N 1
ATOM 4723 C CA . SER B 1 269 ? -22.33914 -23.72614 2.97764 1.000 33.77874 250 SER B CA 1
ATOM 4724 C C . SER B 1 269 ? -21.79796 -23.44595 1.58130 1.000 31.31053 250 SER B C 1
ATOM 4725 O O . SER B 1 269 ? -21.75284 -24.34732 0.73582 1.000 33.57515 250 SER B O 1
ATOM 4728 N N . GLN B 1 270 ? -21.40231 -22.19836 1.31493 1.000 35.10308 251 GLN B N 1
ATOM 4729 C CA . GLN B 1 270 ? -20.79540 -21.86872 0.02837 1.000 36.81005 251 GLN B CA 1
ATOM 4730 C C . GLN B 1 270 ? -19.43358 -22.53550 -0.13056 1.000 37.99790 251 GLN B C 1
ATOM 4731 O O . GLN B 1 270 ? -19.08978 -23.00143 -1.22352 1.000 45.74665 251 GLN B O 1
ATOM 4737 N N . GLU B 1 271 ? -18.64172 -22.58674 0.94486 1.000 37.62254 252 GLU B N 1
ATOM 4738 C CA . GLU B 1 271 ? -17.36258 -23.28893 0.88344 1.000 33.84649 252 GLU B CA 1
ATOM 4739 C C . GLU B 1 271 ? -17.56303 -24.78202 0.65810 1.000 38.72763 252 GLU B C 1
ATOM 4740 O O . GLU B 1 271 ? -16.76718 -25.42445 -0.03776 1.000 37.76582 252 GLU B O 1
ATOM 4746 N N . CYS B 1 272 ? -18.62201 -25.35346 1.23894 1.000 35.56547 253 CYS B N 1
ATOM 4747 C CA . CYS B 1 272 ? -18.92131 -26.76038 0.99693 1.000 31.43533 253 CYS B CA 1
ATOM 4748 C C . CYS B 1 272 ? -19.25026 -27.00307 -0.46872 1.000 35.98531 253 CYS B C 1
ATOM 4749 O O . CYS B 1 272 ? -18.79793 -27.99004 -1.06082 1.000 38.71856 253 CYS B O 1
ATOM 4752 N N . GLU B 1 273 ? -20.03216 -26.10526 -1.07262 1.000 35.62693 254 GLU B N 1
ATOM 4753 C CA . GLU B 1 273 ? -20.38140 -26.25602 -2.48053 1.000 41.52670 254 GLU B CA 1
ATOM 4754 C C . GLU B 1 273 ? -19.14210 -26.22384 -3.36656 1.000 42.35327 254 GLU B C 1
ATOM 4755 O O . GLU B 1 273 ? -19.03990 -26.99816 -4.32557 1.000 43.83780 254 GLU B O 1
ATOM 4761 N N . LYS B 1 274 ? -18.18439 -25.34057 -3.05835 1.000 39.58207 255 LYS B N 1
ATOM 4762 C CA . LYS B 1 274 ? -16.96585 -25.27128 -3.86142 1.000 47.73913 255 LYS B CA 1
ATOM 4763 C C . LYS B 1 274 ? -16.18086 -26.57363 -3.81521 1.000 43.81869 255 LYS B C 1
ATOM 4764 O O . LYS B 1 274 ? -15.53949 -26.94475 -4.80508 1.000 49.71306 255 LYS B O 1
ATOM 4770 N N A ARG B 1 275 ? -16.21027 -27.27460 -2.68418 0.533 40.10877 256 ARG B N 1
ATOM 4771 N N B ARG B 1 275 ? -16.20760 -27.27389 -2.68486 0.467 40.11383 256 ARG B N 1
ATOM 4772 C CA A ARG B 1 275 ? -15.46776 -28.51646 -2.52019 0.533 40.96951 256 ARG B CA 1
ATOM 4773 C CA B ARG B 1 275 ? -15.46295 -28.51471 -2.53122 0.467 40.97394 256 ARG B CA 1
ATOM 4774 C C A ARG B 1 275 ? -16.27727 -29.74880 -2.90895 0.533 42.55268 256 ARG B C 1
ATOM 4775 C C B ARG B 1 275 ? -16.28403 -29.74652 -2.89568 0.467 42.54488 256 ARG B C 1
ATOM 4776 O O A ARG B 1 275 ? -15.86886 -30.87042 -2.59053 0.533 43.06260 256 ARG B O 1
ATOM 4777 O O B ARG B 1 275 ? -15.89099 -30.86466 -2.54738 0.467 43.05010 256 ARG B O 1
ATOM 4792 N N . GLY B 1 276 ? -17.40438 -29.56819 -3.58991 1.000 38.97058 257 GLY B N 1
ATOM 4793 C CA . GLY B 1 276 ? -18.15517 -30.67495 -4.14413 1.000 39.37722 257 GLY B CA 1
ATOM 4794 C C . GLY B 1 276 ? -19.32698 -31.19519 -3.33930 1.000 38.38501 257 GLY B C 1
ATOM 4795 O O . GLY B 1 276 ? -19.84529 -32.26634 -3.67336 1.000 38.19483 257 GLY B O 1
ATOM 4796 N N . ALA B 1 277 ? -19.76872 -30.48234 -2.30427 1.000 31.92893 258 ALA B N 1
ATOM 4797 C CA . ALA B 1 277 ? -20.94537 -30.92037 -1.56514 1.000 35.00169 258 ALA B CA 1
ATOM 4798 C C . ALA B 1 277 ? -22.16626 -30.93401 -2.47797 1.000 36.89347 258 ALA B C 1
ATOM 4799 O O . ALA B 1 277 ? -22.36365 -30.03009 -3.29519 1.000 42.30887 258 ALA B O 1
ATOM 4801 N N . GLY B 1 278 ? -22.98929 -31.96937 -2.33352 1.000 35.96653 259 GLY B N 1
ATOM 4802 C CA . GLY B 1 278 ? -24.12303 -32.16447 -3.21623 1.000 36.93980 259 GLY B CA 1
ATOM 4803 C C . GLY B 1 278 ? -25.42223 -31.56242 -2.72290 1.000 36.52699 259 GLY B C 1
ATOM 4804 O O . GLY B 1 278 ? -26.35967 -31.38421 -3.50765 1.000 37.45548 259 GLY B O 1
ATOM 4805 N N . PHE B 1 279 ? -25.49922 -31.25660 -1.42938 1.000 31.80327 260 PHE B N 1
ATOM 4806 C CA . PHE B 1 279 ? -26.68595 -30.63100 -0.85807 1.000 36.10095 260 PHE B CA 1
ATOM 4807 C C . PHE B 1 279 ? -26.34209 -30.10269 0.52578 1.000 33.42515 260 PHE B C 1
ATOM 4808 O O . PHE B 1 279 ? -25.34593 -30.50667 1.13257 1.000 32.85468 260 PHE B O 1
ATOM 4816 N N . ILE B 1 280 ? -27.18205 -29.19235 1.01401 1.000 31.74157 261 ILE B N 1
ATOM 4817 C CA . ILE B 1 280 ? -27.09686 -28.67664 2.37561 1.000 30.68935 261 ILE B CA 1
ATOM 4818 C C . ILE B 1 280 ? -28.40134 -29.01674 3.08486 1.000 35.71160 261 ILE B C 1
ATOM 4819 O O . ILE B 1 280 ? -29.48451 -28.63953 2.62083 1.000 31.50182 261 ILE B O 1
ATOM 4824 N N . HIS B 1 281 ? -28.29729 -29.73127 4.20048 1.000 33.14897 262 HIS B N 1
ATOM 4825 C CA . HIS B 1 281 ? -29.43999 -30.08017 5.03847 1.000 33.35732 262 HIS B CA 1
ATOM 4826 C C . HIS B 1 281 ? -29.42363 -29.13396 6.23609 1.000 26.68971 262 HIS B C 1
ATOM 4827 O O . HIS B 1 281 ? -28.50190 -29.18056 7.05664 1.000 35.61918 262 HIS B O 1
ATOM 4834 N N . VAL B 1 282 ? -30.43347 -28.27585 6.33794 1.000 30.75463 263 VAL B N 1
ATOM 4835 C CA . VAL B 1 282 ? -30.38052 -27.11036 7.21620 1.000 35.63778 263 VAL B CA 1
ATOM 4836 C C . VAL B 1 282 ? -31.17327 -27.39290 8.48716 1.000 34.03745 263 VAL B C 1
ATOM 4837 O O . VAL B 1 282 ? -32.40844 -27.41792 8.47498 1.000 33.76831 263 VAL B O 1
ATOM 4841 N N . SER B 1 283 ? -30.45704 -27.59189 9.58658 1.000 30.80034 264 SER B N 1
ATOM 4842 C CA . SER B 1 283 ? -31.01261 -27.68939 10.92948 1.000 34.53219 264 SER B CA 1
ATOM 4843 C C . SER B 1 283 ? -30.42965 -26.54791 11.77145 1.000 32.27732 264 SER B C 1
ATOM 4844 O O . SER B 1 283 ? -29.76108 -25.65180 11.24906 1.000 32.41144 264 SER B O 1
ATOM 4847 N N . THR B 1 284 ? -30.70180 -26.56924 13.07836 1.000 33.80052 265 THR B N 1
ATOM 4848 C CA . THR B 1 284 ? -30.16794 -25.56903 13.99972 1.000 34.39277 265 THR B CA 1
ATOM 4849 C C . THR B 1 284 ? -29.93209 -26.21221 15.36045 1.000 40.72409 265 THR B C 1
ATOM 4850 O O . THR B 1 284 ? -30.43097 -27.30293 15.64985 1.000 31.63594 265 THR B O 1
ATOM 4854 N N . GLY B 1 285 ? -29.16149 -25.51299 16.19859 1.000 33.72975 266 GLY B N 1
ATOM 4855 C CA . GLY B 1 285 ? -29.06730 -25.83913 17.60892 1.000 33.25474 266 GLY B CA 1
ATOM 4856 C C . GLY B 1 285 ? -28.22589 -27.06373 17.92517 1.000 34.32509 266 GLY B C 1
ATOM 4857 O O . GLY B 1 285 ? -27.58597 -27.67712 17.06738 1.000 31.09687 266 GLY B O 1
ATOM 4858 N N . GLY B 1 286 ? -28.21802 -27.40373 19.21715 1.000 27.59273 267 GLY B N 1
ATOM 4859 C CA . GLY B 1 286 ? -27.58870 -28.60760 19.71610 1.000 27.32130 267 GLY B CA 1
ATOM 4860 C C . GLY B 1 286 ? -26.20197 -28.43251 20.30346 1.000 39.50487 267 GLY B C 1
ATOM 4861 O O . GLY B 1 286 ? -25.65373 -29.40276 20.84499 1.000 40.03773 267 GLY B O 1
ATOM 4862 N N . LEU B 1 287 ? -25.61808 -27.23472 20.22678 1.000 37.10064 268 LEU B N 1
ATOM 4863 C CA . LEU B 1 287 ? -24.21890 -27.08921 20.61535 1.000 34.28396 268 LEU B CA 1
ATOM 4864 C C . LEU B 1 287 ? -24.04724 -26.92544 22.12163 1.000 44.66915 268 LEU B C 1
ATOM 4865 O O . LEU B 1 287 ? -23.15048 -27.53986 22.71178 1.000 35.99105 268 LEU B O 1
ATOM 4870 N N . VAL B 1 288 ? -24.87465 -26.09314 22.75665 1.000 36.91877 269 VAL B N 1
ATOM 4871 C CA . VAL B 1 288 ? -24.74619 -25.79291 24.17762 1.000 42.93462 269 VAL B CA 1
ATOM 4872 C C . VAL B 1 288 ? -26.08349 -26.03119 24.86192 1.000 47.97393 269 VAL B C 1
ATOM 4873 O O . VAL B 1 288 ? -27.15032 -25.88580 24.25663 1.000 45.13321 269 VAL B O 1
ATOM 4877 N N . ALA B 1 289 ? -26.01627 -26.38626 26.14780 1.000 50.43121 270 ALA B N 1
ATOM 4878 C CA . ALA B 1 289 ? -27.22521 -26.71331 26.89495 1.000 50.15771 270 ALA B CA 1
ATOM 4879 C C . ALA B 1 289 ? -28.07427 -25.48040 27.18385 1.000 42.24084 270 ALA B C 1
ATOM 4880 O O . ALA B 1 289 ? -29.30008 -25.59155 27.29723 1.000 59.91801 270 ALA B O 1
ATOM 4882 N N . HIS B 1 290 ? -27.45261 -24.30679 27.30950 1.000 50.95720 271 HIS B N 1
ATOM 4883 C CA . HIS B 1 290 ? -28.18046 -23.07767 27.61458 1.000 49.02872 271 HIS B CA 1
ATOM 4884 C C . HIS B 1 290 ? -28.77037 -22.41564 26.37053 1.000 50.39008 271 HIS B C 1
ATOM 4885 O O . HIS B 1 290 ? -28.99053 -21.20007 26.35437 1.000 56.44906 271 HIS B O 1
ATOM 4892 N N . GLN B 1 291 ? -29.02881 -23.19859 25.32691 1.000 52.29239 272 GLN B N 1
ATOM 4893 C CA . GLN B 1 291 ? -29.69840 -22.67308 24.14662 1.000 52.51499 272 GLN B CA 1
ATOM 4894 C C . GLN B 1 291 ? -31.17360 -22.40487 24.44120 1.000 47.83166 272 GLN B C 1
ATOM 4895 O O . GLN B 1 291 ? -31.79443 -23.06401 25.27954 1.000 52.22143 272 GLN B O 1
ATOM 4901 N N . GLN B 1 292 ? -31.73202 -21.41423 23.74727 1.000 50.54244 273 GLN B N 1
ATOM 4902 C CA . GLN B 1 292 ? -33.16021 -21.09679 23.81887 1.000 57.51716 273 GLN B CA 1
ATOM 4903 C C . GLN B 1 292 ? -33.70133 -21.11245 22.39293 1.000 43.85991 273 GLN B C 1
ATOM 4904 O O . GLN B 1 292 ? -33.45070 -20.18509 21.61743 1.000 48.27560 273 GLN B O 1
ATOM 4910 N N . ILE B 1 293 ? -34.43480 -22.16280 22.04909 1.000 47.38484 274 ILE B N 1
ATOM 4911 C CA . ILE B 1 293 ? -34.87490 -22.40866 20.67876 1.000 46.04543 274 ILE B CA 1
ATOM 4912 C C . ILE B 1 293 ? -36.35152 -22.03953 20.57225 1.000 42.53223 274 ILE B C 1
ATOM 4913 O O . ILE B 1 293 ? -37.17185 -22.60438 21.31177 1.000 42.24423 274 ILE B O 1
ATOM 4918 N N . PRO B 1 294 ? -36.73254 -21.10954 19.68412 1.000 42.29659 275 PRO B N 1
ATOM 4919 C CA . PRO B 1 294 ? -38.15505 -20.74797 19.47832 1.000 43.17986 275 PRO B CA 1
ATOM 4920 C C . PRO B 1 294 ? -38.88097 -21.77706 18.61923 1.000 40.68535 275 PRO B C 1
ATOM 4921 O O . PRO B 1 294 ? -39.18326 -21.57548 17.43928 1.000 43.02460 275 PRO B O 1
ATOM 4925 N N . VAL B 1 295 ? -39.16350 -22.92536 19.23169 1.000 43.55696 276 VAL B N 1
ATOM 4926 C CA . VAL B 1 295 ? -39.73135 -24.05751 18.51307 1.000 48.17630 276 VAL B CA 1
ATOM 4927 C C . VAL B 1 295 ? -41.14827 -23.73849 18.05115 1.000 50.99492 276 VAL B C 1
ATOM 4928 O O . VAL B 1 295 ? -41.92830 -23.09167 18.76296 1.000 52.45220 276 VAL B O 1
ATOM 4932 N N . GLY B 1 296 ? -41.47904 -24.18237 16.83982 1.000 45.03872 277 GLY B N 1
ATOM 4933 C CA . GLY B 1 296 ? -42.78620 -23.98430 16.26216 1.000 43.98832 277 GLY B CA 1
ATOM 4934 C C . GLY B 1 296 ? -42.82802 -24.51822 14.84443 1.000 44.32886 277 GLY B C 1
ATOM 4935 O O . GLY B 1 296 ? -41.79182 -24.85137 14.26087 1.000 46.79555 277 GLY B O 1
ATOM 4936 N N . PRO B 1 297 ? -44.03215 -24.62750 14.26357 1.000 38.53012 278 PRO B N 1
ATOM 4937 C CA . PRO B 1 297 ? -44.14619 -25.13893 12.88895 1.000 32.26347 278 PRO B CA 1
ATOM 4938 C C . PRO B 1 297 ? -43.27198 -24.37814 11.90391 1.000 40.22517 278 PRO B C 1
ATOM 4939 O O . PRO B 1 297 ? -43.44370 -23.16961 11.71388 1.000 32.76925 278 PRO B O 1
ATOM 4943 N N . GLY B 1 298 ? -42.32254 -25.07600 11.28383 1.000 36.58858 279 GLY B N 1
ATOM 4944 C CA . GLY B 1 298 ? -41.44518 -24.44853 10.31214 1.000 34.73732 279 GLY B CA 1
ATOM 4945 C C . GLY B 1 298 ? -40.48523 -23.42377 10.87952 1.000 35.62298 279 GLY B C 1
ATOM 4946 O O . GLY B 1 298 ? -40.14260 -22.46008 10.18707 1.000 38.93526 279 GLY B O 1
ATOM 4947 N N . TYR B 1 299 ? -40.01597 -23.61604 12.11586 1.000 33.70175 280 TYR B N 1
ATOM 4948 C CA . TYR B 1 299 ? -39.17766 -22.61001 12.76130 1.000 36.37920 280 TYR B CA 1
ATOM 4949 C C . TYR B 1 299 ? -37.75362 -22.57454 12.21503 1.000 36.02419 280 TYR B C 1
ATOM 4950 O O . TYR B 1 299 ? -36.99768 -21.66644 12.57463 1.000 41.21533 280 TYR B O 1
ATOM 4959 N N . GLN B 1 300 ? -37.36451 -23.53346 11.37476 1.000 33.71415 281 GLN B N 1
ATOM 4960 C CA . GLN B 1 300 ? -36.04882 -23.53959 10.74523 1.000 35.82188 281 GLN B CA 1
ATOM 4961 C C . GLN B 1 300 ? -36.12620 -23.30555 9.24259 1.000 32.10628 281 GLN B C 1
ATOM 4962 O O . GLN B 1 300 ? -35.09933 -23.37325 8.55846 1.000 32.51137 281 GLN B O 1
ATOM 4968 N N . VAL B 1 301 ? -37.31764 -23.01627 8.71709 1.000 35.69413 282 VAL B N 1
ATOM 4969 C CA . VAL B 1 301 ? -37.48155 -22.85171 7.27650 1.000 31.49713 282 VAL B CA 1
ATOM 4970 C C . VAL B 1 301 ? -36.85039 -21.54547 6.80621 1.000 29.67351 282 VAL B C 1
ATOM 4971 O O . VAL B 1 301 ? -36.28990 -21.47602 5.70529 1.000 31.35999 282 VAL B O 1
ATOM 4975 N N . GLU B 1 302 ? -36.93147 -20.48984 7.62430 1.000 31.48364 283 GLU B N 1
ATOM 4976 C CA . GLU B 1 302 ? -36.26725 -19.23402 7.27870 1.000 35.34297 283 GLU B CA 1
ATOM 4977 C C . GLU B 1 302 ? -34.76513 -19.43253 7.10801 1.000 34.52021 283 GLU B C 1
ATOM 4978 O O . GLU B 1 302 ? -34.15322 -18.86524 6.19532 1.000 39.22913 283 GLU B O 1
ATOM 4984 N N . HIS B 1 303 ? -34.15464 -20.24373 7.97107 1.000 31.69979 284 HIS B N 1
ATOM 4985 C CA . HIS B 1 303 ? -32.73073 -20.52021 7.83329 1.000 34.64531 284 HIS B CA 1
ATOM 4986 C C . HIS B 1 303 ? -32.44346 -21.28623 6.54729 1.000 36.38858 284 HIS B C 1
ATOM 4987 O O . HIS B 1 303 ? -31.42519 -21.04467 5.88906 1.000 33.70708 284 HIS B O 1
ATOM 4994 N N . ALA B 1 304 ? -33.33281 -22.20896 6.16873 1.000 29.93549 285 ALA B N 1
ATOM 4995 C CA . ALA B 1 304 ? -33.14282 -22.94453 4.92350 1.000 32.75765 285 ALA B CA 1
ATOM 4996 C C . ALA B 1 304 ? -33.21708 -22.01726 3.71779 1.000 33.92549 285 ALA B C 1
ATOM 4997 O O . ALA B 1 304 ? -32.43806 -22.16141 2.76784 1.000 38.12970 285 ALA B O 1
ATOM 4999 N N . GLN B 1 305 ? -34.14179 -21.05235 3.74026 1.000 30.91509 286 GLN B N 1
ATOM 5000 C CA . GLN B 1 305 ? -34.26084 -20.11843 2.62355 1.000 30.82915 286 GLN B CA 1
ATOM 5001 C C . GLN B 1 305 ? -33.02760 -19.23097 2.50946 1.000 28.87768 286 GLN B C 1
ATOM 5002 O O . GLN B 1 305 ? -32.59201 -18.90608 1.39846 1.000 29.42296 286 GLN B O 1
ATOM 5008 N N . ALA B 1 306 ? -32.45782 -18.82193 3.64579 1.000 29.03045 287 ALA B N 1
ATOM 5009 C CA . ALA B 1 306 ? -31.23105 -18.03104 3.61265 1.000 34.43523 287 ALA B CA 1
ATOM 5010 C C . ALA B 1 306 ? -30.09671 -18.80345 2.95045 1.000 34.46616 287 ALA B C 1
ATOM 5011 O O . ALA B 1 306 ? -29.32007 -18.23587 2.17414 1.000 42.90464 287 ALA B O 1
ATOM 5013 N N . ILE B 1 307 ? -29.98872 -20.10111 3.23807 1.000 32.06139 288 ILE B N 1
ATOM 5014 C CA . ILE B 1 307 ? -28.96671 -20.92052 2.59301 1.000 32.58351 288 ILE B CA 1
ATOM 5015 C C . ILE B 1 307 ? -29.27984 -21.09094 1.11128 1.000 37.07887 288 ILE B C 1
ATOM 5016 O O . ILE B 1 307 ? -28.40012 -20.94454 0.25428 1.000 41.21683 288 ILE B O 1
ATOM 5021 N N . LYS B 1 308 ? -30.54195 -21.39690 0.78984 1.000 33.03423 289 LYS B N 1
ATOM 5022 C CA . LYS B 1 308 ? -30.92287 -21.66818 -0.59421 1.000 33.54970 289 LYS B CA 1
ATOM 5023 C C . LYS B 1 308 ? -30.66451 -20.46473 -1.49407 1.000 35.92766 289 LYS B C 1
ATOM 5024 O O . LYS B 1 308 ? -30.27459 -20.62288 -2.65766 1.000 33.71352 289 LYS B O 1
ATOM 5030 N N . GLN B 1 309 ? -30.86619 -19.25291 -0.97141 1.000 30.78597 290 GLN B N 1
ATOM 5031 C CA . GLN B 1 309 ? -30.66271 -18.04281 -1.76015 1.000 37.67218 290 GLN B CA 1
ATOM 5032 C C . GLN B 1 309 ? -29.19471 -17.72388 -1.99984 1.000 45.65659 290 GLN B C 1
ATOM 5033 O O . GLN B 1 309 ? -28.90209 -16.77991 -2.74112 1.000 41.85608 290 GLN B O 1
ATOM 5039 N N . ASN B 1 310 ? -28.27024 -18.47628 -1.40109 1.000 41.63179 291 ASN B N 1
ATOM 5040 C CA . ASN B 1 310 ? -26.85441 -18.17828 -1.53108 1.000 37.60670 291 ASN B CA 1
ATOM 5041 C C . ASN B 1 310 ? -26.01253 -19.35014 -2.01380 1.000 40.55032 291 ASN B C 1
ATOM 5042 O O . ASN B 1 310 ? -24.78652 -19.21521 -2.08099 1.000 39.28703 291 ASN B O 1
ATOM 5047 N N . VAL B 1 311 ? -26.62319 -20.49103 -2.34246 1.000 36.33516 292 VAL B N 1
ATOM 5048 C CA . VAL B 1 311 ? -25.91581 -21.62732 -2.91638 1.000 39.20323 292 VAL B CA 1
ATOM 5049 C C . VAL B 1 311 ? -26.68721 -22.11884 -4.13441 1.000 34.07216 292 VAL B C 1
ATOM 5050 O O . VAL B 1 311 ? -27.87210 -21.82939 -4.30952 1.000 43.59193 292 VAL B O 1
ATOM 5054 N N . ASN B 1 312 ? -25.99419 -22.87793 -4.98290 1.000 36.07779 293 ASN B N 1
ATOM 5055 C CA . ASN B 1 312 ? -26.59978 -23.47588 -6.16596 1.000 41.28685 293 ASN B CA 1
ATOM 5056 C C . ASN B 1 312 ? -26.70509 -24.99231 -6.05871 1.000 41.00177 293 ASN B C 1
ATOM 5057 O O . ASN B 1 312 ? -26.78251 -25.67893 -7.08177 1.000 48.97899 293 ASN B O 1
ATOM 5062 N N . ILE B 1 313 ? -26.70221 -25.52777 -4.84284 1.000 37.70530 294 ILE B N 1
ATOM 5063 C CA . ILE B 1 313 ? -26.94308 -26.95084 -4.62423 1.000 39.73400 294 ILE B CA 1
ATOM 5064 C C . ILE B 1 313 ? -28.25741 -27.08293 -3.86174 1.000 36.50937 294 ILE B C 1
ATOM 5065 O O . ILE B 1 313 ? -28.70220 -26.11093 -3.23232 1.000 33.55029 294 ILE B O 1
ATOM 5070 N N . PRO B 1 314 ? -28.92595 -28.23588 -3.91483 1.000 34.36951 295 PRO B N 1
ATOM 5071 C CA . PRO B 1 314 ? -30.22697 -28.36527 -3.24519 1.000 33.99156 295 PRO B CA 1
ATOM 5072 C C . PRO B 1 314 ? -30.13535 -28.13435 -1.74231 1.000 34.13008 295 PRO B C 1
ATOM 5073 O O . PRO B 1 314 ? -29.16061 -28.51282 -1.08964 1.000 35.94006 295 PRO B O 1
ATOM 5077 N N . THR B 1 315 ? -31.17493 -27.50311 -1.20185 1.000 31.71245 296 THR B N 1
ATOM 5078 C CA . THR B 1 315 ? -31.29408 -27.20054 0.21789 1.000 30.00572 296 THR B CA 1
ATOM 5079 C C . THR B 1 315 ? -32.48156 -27.96646 0.78826 1.000 35.20473 296 THR B C 1
ATOM 5080 O O . THR B 1 315 ? -33.57673 -27.92786 0.21848 1.000 36.34547 296 THR B O 1
ATOM 5084 N N . MET B 1 316 ? -32.26331 -28.66561 1.90101 1.000 30.11649 297 MET B N 1
ATOM 5085 C CA . MET B 1 316 ? -33.30973 -29.42256 2.57818 1.000 30.97353 297 MET B CA 1
ATOM 5086 C C . MET B 1 316 ? -33.77711 -28.67098 3.81574 1.000 31.00143 297 MET B C 1
ATOM 5087 O O . MET B 1 316 ? -32.96335 -28.31814 4.67451 1.000 34.81269 297 MET B O 1
ATOM 5092 N N . ALA B 1 317 ? -35.08414 -28.44945 3.91422 1.000 28.40695 298 ALA B N 1
ATOM 5093 C CA . ALA B 1 317 ? -35.68988 -27.86471 5.09964 1.000 33.58352 298 ALA B CA 1
ATOM 5094 C C . ALA B 1 317 ? -36.21525 -28.96972 6.00813 1.000 29.65295 298 ALA B C 1
ATOM 5095 O O . ALA B 1 317 ? -36.62544 -30.03712 5.54612 1.000 32.28427 298 ALA B O 1
ATOM 5097 N N . VAL B 1 318 ? -36.19223 -28.70239 7.31217 1.000 32.08043 299 VAL B N 1
ATOM 5098 C CA . VAL B 1 318 ? -36.61965 -29.66996 8.31367 1.000 25.99832 299 VAL B CA 1
ATOM 5099 C C . VAL B 1 318 ? -37.06502 -28.90517 9.55266 1.000 33.44927 299 VAL B C 1
ATOM 5100 O O . VAL B 1 318 ? -36.64166 -27.76998 9.78876 1.000 30.75580 299 VAL B O 1
ATOM 5104 N N . GLY B 1 319 ? -37.93608 -29.52707 10.34039 1.000 25.42276 300 GLY B N 1
ATOM 5105 C CA . GLY B 1 319 ? -38.30442 -28.96605 11.62378 1.000 26.54885 300 GLY B CA 1
ATOM 5106 C C . GLY B 1 319 ? -39.78628 -28.68891 11.75727 1.000 33.67756 300 GLY B C 1
ATOM 5107 O O . GLY B 1 319 ? -40.26811 -27.63203 11.33944 1.000 30.18051 300 GLY B O 1
ATOM 5108 N N . LEU B 1 320 ? -40.51248 -29.63604 12.35116 1.000 32.78920 301 LEU B N 1
ATOM 5109 C CA . LEU B 1 320 ? -41.95538 -29.52139 12.56030 1.000 28.97072 301 LEU B CA 1
ATOM 5110 C C . LEU B 1 320 ? -42.69957 -29.27802 11.24789 1.000 30.63878 301 LEU B C 1
ATOM 5111 O O . LEU B 1 320 ? -43.62801 -28.46964 11.17311 1.000 30.55162 301 LEU B O 1
ATOM 5116 N N . ILE B 1 321 ? -42.27637 -29.97540 10.20084 1.000 28.74308 302 ILE B N 1
ATOM 5117 C CA . ILE B 1 321 ? -43.03481 -30.06304 8.95986 1.000 26.38209 302 ILE B CA 1
ATOM 5118 C C . ILE B 1 321 ? -43.87600 -31.33407 9.04329 1.000 31.38794 302 ILE B C 1
ATOM 5119 O O . ILE B 1 321 ? -43.34615 -32.44669 8.97480 1.000 30.96440 302 ILE B O 1
ATOM 5124 N N . THR B 1 322 ? -45.19043 -31.17071 9.21396 1.000 31.75999 303 THR B N 1
ATOM 5125 C CA . THR B 1 322 ? -46.07373 -32.28444 9.52997 1.000 32.74613 303 THR B CA 1
ATOM 5126 C C . THR B 1 322 ? -47.23621 -32.46532 8.56527 1.000 27.74463 303 THR B C 1
ATOM 5127 O O . THR B 1 322 ? -47.91097 -33.49810 8.63542 1.000 30.20655 303 THR B O 1
ATOM 5131 N N . HIS B 1 323 ? -47.49447 -31.51492 7.67152 1.000 34.98841 304 HIS B N 1
ATOM 5132 C CA . HIS B 1 323 ? -48.65388 -31.59583 6.79747 1.000 32.07886 304 HIS B CA 1
ATOM 5133 C C . HIS B 1 323 ? -48.25030 -31.30566 5.35944 1.000 30.30920 304 HIS B C 1
ATOM 5134 O O . HIS B 1 323 ? -47.34964 -30.50340 5.09644 1.000 32.06926 304 HIS B O 1
ATOM 5141 N N . SER B 1 324 ? -48.94319 -31.97366 4.43252 1.000 30.09538 305 SER B N 1
ATOM 5142 C CA . SER B 1 324 ? -48.60331 -31.88575 3.01492 1.000 28.67794 305 SER B CA 1
ATOM 5143 C C . SER B 1 324 ? -48.73471 -30.46251 2.48291 1.000 29.11580 305 SER B C 1
ATOM 5144 O O . SER B 1 324 ? -47.90997 -30.01913 1.67374 1.000 32.91003 305 SER B O 1
ATOM 5147 N N . ALA B 1 325 ? -49.78021 -29.73968 2.89613 1.000 28.75730 306 ALA B N 1
ATOM 5148 C CA . ALA B 1 325 ? -49.95708 -28.37089 2.41427 1.000 30.72070 306 ALA B CA 1
ATOM 5149 C C . ALA B 1 325 ? -48.84096 -27.46105 2.91545 1.000 30.66463 306 ALA B C 1
ATOM 5150 O O . ALA B 1 325 ? -48.39140 -26.55886 2.19731 1.000 28.42901 306 ALA B O 1
ATOM 5152 N N . GLN B 1 326 ? -48.38189 -27.68630 4.14537 1.000 29.62784 307 GLN B N 1
ATOM 5153 C CA . GLN B 1 326 ? -47.23992 -26.94547 4.66400 1.000 24.31950 307 GLN B CA 1
ATOM 5154 C C . GLN B 1 326 ? -45.97889 -27.26913 3.87365 1.000 31.25941 307 GLN B C 1
ATOM 5155 O O . GLN B 1 326 ? -45.22336 -26.36923 3.48968 1.000 35.94638 307 GLN B O 1
ATOM 5161 N N . ALA B 1 327 ? -45.74356 -28.55767 3.61205 1.000 32.80578 308 ALA B N 1
ATOM 5162 C CA . ALA B 1 327 ? -44.55692 -28.96345 2.86749 1.000 31.91018 308 ALA B CA 1
ATOM 5163 C C . ALA B 1 327 ? -44.57202 -28.40887 1.44908 1.000 35.43272 308 ALA B C 1
ATOM 5164 O O . ALA B 1 327 ? -43.55300 -27.90596 0.96116 1.000 33.96188 308 ALA B O 1
ATOM 5166 N N . GLU B 1 328 ? -45.72010 -28.48938 0.77090 1.000 37.14085 309 GLU B N 1
ATOM 5167 C CA . GLU B 1 328 ? -45.79610 -28.01868 -0.60829 1.000 31.41938 309 GLU B CA 1
ATOM 5168 C C . GLU B 1 328 ? -45.65571 -26.50297 -0.69129 1.000 33.10057 309 GLU B C 1
ATOM 5169 O O . GLU B 1 328 ? -45.10122 -25.98798 -1.66895 1.000 40.74329 309 GLU B O 1
ATOM 5175 N N . THR B 1 329 ? -46.15073 -25.77546 0.31539 1.000 36.46753 310 THR B N 1
ATOM 5176 C CA . THR B 1 329 ? -45.97808 -24.32447 0.33974 1.000 32.15290 310 THR B CA 1
ATOM 5177 C C . THR B 1 329 ? -44.50678 -23.94722 0.48065 1.000 33.06098 310 THR B C 1
ATOM 5178 O O . THR B 1 329 ? -44.04043 -22.99544 -0.15569 1.000 33.30700 310 THR B O 1
ATOM 5182 N N . ILE B 1 330 ? -43.76027 -24.68659 1.30467 1.000 33.26055 311 ILE B N 1
ATOM 5183 C CA . ILE B 1 330 ? -42.33071 -24.42735 1.45887 1.000 29.26733 311 ILE B CA 1
ATOM 5184 C C . ILE B 1 330 ? -41.61513 -24.56633 0.12123 1.000 34.80259 311 ILE B C 1
ATOM 5185 O O . ILE B 1 330 ? -40.73660 -23.76289 -0.21771 1.000 32.29246 311 ILE B O 1
ATOM 5190 N N . LEU B 1 331 ? -41.98812 -25.57740 -0.66628 1.000 30.25833 312 LEU B N 1
ATOM 5191 C CA . LEU B 1 331 ? -41.35988 -25.77220 -1.97000 1.000 32.63520 312 LEU B CA 1
ATOM 5192 C C . LEU B 1 331 ? -41.84182 -24.73933 -2.98200 1.000 37.15936 312 LEU B C 1
ATOM 5193 O O . LEU B 1 331 ? -41.03663 -24.15415 -3.71558 1.000 31.29681 312 LEU B O 1
ATOM 5198 N N . LYS B 1 332 ? -43.15668 -24.50791 -3.04639 1.000 35.70761 313 LYS B N 1
ATOM 5199 C CA . LYS B 1 332 ? -43.68684 -23.62411 -4.08019 1.000 37.53679 313 LYS B CA 1
ATOM 5200 C C . LYS B 1 332 ? -43.24575 -22.18238 -3.86418 1.000 38.06888 313 LYS B C 1
ATOM 5201 O O . LYS B 1 332 ? -42.95396 -21.46958 -4.83070 1.000 44.69469 313 LYS B O 1
ATOM 5207 N N . SER B 1 333 ? -43.18456 -21.73494 -2.61115 1.000 35.43590 314 SER B N 1
ATOM 5208 C CA . SER B 1 333 ? -42.69217 -20.39691 -2.31425 1.000 33.81044 314 SER B CA 1
ATOM 5209 C C . SER B 1 333 ? -41.17014 -20.32248 -2.30888 1.000 35.05956 314 SER B C 1
ATOM 5210 O O . SER B 1 333 ? -40.62066 -19.26839 -1.97225 1.000 38.56737 314 SER B O 1
ATOM 5213 N N . GLU B 1 334 ? -40.49219 -21.42170 -2.65098 1.000 36.65847 315 GLU B N 1
ATOM 5214 C CA . GLU B 1 334 ? -39.04196 -21.45743 -2.86427 1.000 40.48992 315 GLU B CA 1
ATOM 5215 C C . GLU B 1 334 ? -38.24948 -21.15611 -1.59485 1.000 36.76543 315 GLU B C 1
ATOM 5216 O O . GLU B 1 334 ? -37.20714 -20.49886 -1.63246 1.000 39.52471 315 GLU B O 1
ATOM 5222 N N . GLN B 1 335 ? -38.72696 -21.66313 -0.46274 1.000 32.49741 316 GLN B N 1
ATOM 5223 C CA . GLN B 1 335 ? -37.92839 -21.61193 0.75285 1.000 33.66322 316 GLN B CA 1
ATOM 5224 C C . GLN B 1 335 ? -36.90574 -22.73971 0.82724 1.000 34.20256 316 GLN B C 1
ATOM 5225 O O . GLN B 1 335 ? -35.93605 -22.63397 1.58475 1.000 34.11275 316 GLN B O 1
ATOM 5231 N N . ALA B 1 336 ? -37.10020 -23.80812 0.06166 1.000 28.30402 317 ALA B N 1
ATOM 5232 C CA . ALA B 1 336 ? -36.18642 -24.94031 0.05804 1.000 32.24559 317 ALA B CA 1
ATOM 5233 C C . ALA B 1 336 ? -36.42658 -25.73798 -1.21434 1.000 32.70549 317 ALA B C 1
ATOM 5234 O O . ALA B 1 336 ? -37.39201 -25.50613 -1.94541 1.000 36.01270 317 ALA B O 1
ATOM 5236 N N . ASP B 1 337 ? -35.53263 -26.68863 -1.46954 1.000 30.88088 318 ASP B N 1
ATOM 5237 C CA . ASP B 1 337 ? -35.65783 -27.54931 -2.63529 1.000 33.74173 318 ASP B CA 1
ATOM 5238 C C . ASP B 1 337 ? -36.21532 -28.92084 -2.29712 1.000 30.50382 318 ASP B C 1
ATOM 5239 O O . ASP B 1 337 ? -36.81043 -29.56385 -3.16876 1.000 32.02693 318 ASP B O 1
ATOM 5244 N N . MET B 1 338 ? -36.05162 -29.36740 -1.05332 1.000 32.95083 319 MET B N 1
ATOM 5245 C CA . MET B 1 338 ? -36.50661 -30.67406 -0.60690 1.000 29.11065 319 MET B CA 1
ATOM 5246 C C . MET B 1 338 ? -37.03581 -30.54953 0.81355 1.000 28.81597 319 MET B C 1
ATOM 5247 O O . MET B 1 338 ? -36.61888 -29.66930 1.57050 1.000 32.72092 319 MET B O 1
ATOM 5252 N N . ILE B 1 339 ? -37.96228 -31.43618 1.16752 1.000 29.23891 320 ILE B N 1
ATOM 5253 C CA . ILE B 1 339 ? -38.60945 -31.43539 2.47474 1.000 27.04170 320 ILE B CA 1
ATOM 5254 C C . ILE B 1 339 ? -38.17808 -32.68231 3.22915 1.000 30.34715 320 ILE B C 1
ATOM 5255 O O . ILE B 1 339 ? -38.33175 -33.80118 2.72468 1.000 30.01351 320 ILE B O 1
ATOM 5260 N N . ALA B 1 340 ? -37.66199 -32.49530 4.44085 1.000 27.93722 321 ALA B N 1
ATOM 5261 C CA . ALA B 1 340 ? -37.28548 -33.60299 5.30760 1.000 33.34188 321 ALA B CA 1
ATOM 5262 C C . ALA B 1 340 ? -38.23242 -33.67855 6.49871 1.000 28.91151 321 ALA B C 1
ATOM 5263 O O . ALA B 1 340 ? -38.60415 -32.65302 7.07853 1.000 27.56893 321 ALA B O 1
ATOM 5265 N N . ILE B 1 341 ? -38.62745 -34.89874 6.85194 1.000 25.67097 322 ILE B N 1
ATOM 5266 C CA . ILE B 1 341 ? -39.49444 -35.14863 7.99434 1.000 31.76099 322 ILE B CA 1
ATOM 5267 C C . ILE B 1 341 ? -38.86966 -36.23045 8.86215 1.000 32.97105 322 ILE B C 1
ATOM 5268 O O . ILE B 1 341 ? -38.19121 -37.13849 8.37054 1.000 28.69064 322 ILE B O 1
ATOM 5273 N N . ALA B 1 342 ? -39.09543 -36.12005 10.16952 1.000 28.79271 323 ALA B N 1
ATOM 5274 C CA . ALA B 1 342 ? -38.62550 -37.13247 11.10413 1.000 27.40766 323 ALA B CA 1
ATOM 5275 C C . ALA B 1 342 ? -39.76390 -37.61022 11.99809 1.000 26.61215 323 ALA B C 1
ATOM 5276 O O . ALA B 1 342 ? -40.30216 -38.70394 11.79491 1.000 30.64432 323 ALA B O 1
ATOM 5278 N N . ARG B 1 343 ? -40.16014 -36.78348 12.97022 1.000 23.68177 324 ARG B N 1
ATOM 5279 C CA . ARG B 1 343 ? -41.15332 -37.21786 13.94881 1.000 33.49026 324 ARG B CA 1
ATOM 5280 C C . ARG B 1 343 ? -42.49782 -37.53123 13.30124 1.000 33.54223 324 ARG B C 1
ATOM 5281 O O . ARG B 1 343 ? -43.20970 -38.42821 13.76635 1.000 35.09156 324 ARG B O 1
ATOM 5289 N N . ALA B 1 344 ? -42.86330 -36.82081 12.22986 1.000 29.86484 325 ALA B N 1
ATOM 5290 C CA . ALA B 1 344 ? -44.09695 -37.15958 11.52646 1.000 34.04424 325 ALA B CA 1
ATOM 5291 C C . ALA B 1 344 ? -44.02392 -38.55375 10.91568 1.000 37.76002 325 ALA B C 1
ATOM 5292 O O . ALA B 1 344 ? -45.04977 -39.23100 10.78905 1.000 31.32990 325 ALA B O 1
ATOM 5294 N N . ALA B 1 345 ? -42.82305 -39.00727 10.55010 1.000 33.44865 326 ALA B N 1
ATOM 5295 C CA . ALA B 1 345 ? -42.66297 -40.34775 10.00733 1.000 29.73929 326 ALA B CA 1
ATOM 5296 C C . ALA B 1 345 ? -42.62800 -41.41331 11.09336 1.000 33.20478 326 ALA B C 1
ATOM 5297 O O . ALA B 1 345 ? -42.94288 -42.57303 10.81421 1.000 32.15233 326 ALA B O 1
ATOM 5299 N N . LEU B 1 346 ? -42.25458 -41.05223 12.32123 1.000 33.06734 327 LEU B N 1
ATOM 5300 C CA . LEU B 1 346 ? -42.40229 -41.98578 13.43193 1.000 34.19031 327 LEU B CA 1
ATOM 5301 C C . LEU B 1 346 ? -43.86999 -42.17502 13.79385 1.000 34.11663 327 LEU B C 1
ATOM 5302 O O . LEU B 1 346 ? -44.31347 -43.29873 14.05074 1.000 41.78499 327 LEU B O 1
ATOM 5307 N N . LYS B 1 347 ? -44.63542 -41.08264 13.82411 1.000 43.34927 328 LYS B N 1
ATOM 5308 C CA . LYS B 1 347 ? -46.05716 -41.17100 14.13850 1.000 38.19600 328 LYS B CA 1
ATOM 5309 C C . LYS B 1 347 ? -46.80871 -41.95874 13.07164 1.000 47.02744 328 LYS B C 1
ATOM 5310 O O . LYS B 1 347 ? -47.59680 -42.85829 13.38540 1.000 45.33751 328 LYS B O 1
ATOM 5316 N N . ASN B 1 348 ? -46.57947 -41.63183 11.80245 1.000 39.01475 329 ASN B N 1
ATOM 5317 C CA . ASN B 1 348 ? -47.21080 -42.32531 10.68071 1.000 36.40674 329 ASN B CA 1
ATOM 5318 C C . ASN B 1 348 ? -46.13309 -42.65202 9.65680 1.000 37.30119 329 ASN B C 1
ATOM 5319 O O . ASN B 1 348 ? -45.79215 -41.79798 8.81873 1.000 34.93361 329 ASN B O 1
ATOM 5324 N N . PRO B 1 349 ? -45.57966 -43.86872 9.67998 1.000 37.60076 330 PRO B N 1
ATOM 5325 C CA . PRO B 1 349 ? -44.53991 -44.21882 8.69910 1.000 34.86593 330 PRO B CA 1
ATOM 5326 C C . PRO B 1 349 ? -45.03490 -44.23456 7.26627 1.000 31.80807 330 PRO B C 1
ATOM 5327 O O . PRO B 1 349 ? -44.20678 -44.29525 6.35116 1.000 33.38205 330 PRO B O 1
ATOM 5331 N N . HIS B 1 350 ? -46.34429 -44.15368 7.03711 1.000 33.95388 331 HIS B N 1
ATOM 5332 C CA . HIS B 1 350 ? -46.89324 -44.01035 5.69585 1.000 34.97618 331 HIS B CA 1
ATOM 5333 C C . HIS B 1 350 ? -47.39792 -42.59203 5.45413 1.000 30.03889 331 HIS B C 1
ATOM 5334 O O . HIS B 1 350 ? -48.32391 -42.37818 4.66828 1.000 32.32571 331 HIS B O 1
ATOM 5341 N N . TRP B 1 351 ? -46.79233 -41.61879 6.13556 1.000 26.27058 332 TRP B N 1
ATOM 5342 C CA . TRP B 1 351 ? -47.05711 -40.20443 5.86968 1.000 31.62878 332 TRP B CA 1
ATOM 5343 C C . TRP B 1 351 ? -47.03543 -39.85230 4.38540 1.000 27.35676 332 TRP B C 1
ATOM 5344 O O . TRP B 1 351 ? -47.95135 -39.14654 3.93562 1.000 29.99145 332 TRP B O 1
ATOM 5355 N N . PRO B 1 352 ? -46.06298 -40.30099 3.57553 1.000 29.66221 333 PRO B N 1
ATOM 5356 C CA . PRO B 1 352 ? -46.08494 -39.92676 2.14865 1.000 32.00305 333 PRO B CA 1
ATOM 5357 C C . PRO B 1 352 ? -47.30511 -40.43828 1.40884 1.000 36.05372 333 PRO B C 1
ATOM 5358 O O . PRO B 1 352 ? -47.72490 -39.82406 0.41887 1.000 36.60309 333 PRO B O 1
ATOM 5362 N N . TRP B 1 353 ? -47.88542 -41.54951 1.86283 1.000 32.51273 334 TRP B N 1
ATOM 5363 C CA . TRP B 1 353 ? -49.10393 -42.06821 1.25101 1.000 31.78260 334 TRP B CA 1
ATOM 5364 C C . TRP B 1 353 ? -50.25097 -41.07676 1.40967 1.000 32.23733 334 TRP B C 1
ATOM 5365 O O . TRP B 1 353 ? -50.86915 -40.65818 0.42370 1.000 32.43465 334 TRP B O 1
ATOM 5376 N N . THR B 1 354 ? -50.53656 -40.67868 2.65096 1.000 31.27235 335 THR B N 1
ATOM 5377 C CA . THR B 1 354 ? -51.58351 -39.69436 2.90354 1.000 34.06587 335 THR B CA 1
ATOM 5378 C C . THR B 1 354 ? -51.26963 -38.36298 2.22978 1.000 39.67942 335 THR B C 1
ATOM 5379 O O . THR B 1 354 ? -52.15975 -37.72450 1.65549 1.000 34.83507 335 THR B O 1
ATOM 5383 N N . ALA B 1 355 ? -50.00675 -37.93075 2.28702 1.000 30.36172 336 ALA B N 1
ATOM 5384 C CA . ALA B 1 355 ? -49.63531 -36.64082 1.71521 1.000 37.71676 336 ALA B CA 1
ATOM 5385 C C . ALA B 1 355 ? -49.87603 -36.60553 0.21082 1.000 32.94663 336 ALA B C 1
ATOM 5386 O O . ALA B 1 355 ? -50.36455 -35.60237 -0.32127 1.000 31.97971 336 ALA B O 1
ATOM 5388 N N . ALA B 1 356 ? -49.53589 -37.68750 -0.49419 1.000 32.86559 337 ALA B N 1
ATOM 5389 C CA . ALA B 1 356 ? -49.72610 -37.70640 -1.94168 1.000 37.99680 337 ALA B CA 1
ATOM 5390 C C . ALA B 1 356 ? -51.20182 -37.60674 -2.30916 1.000 38.97590 337 ALA B C 1
ATOM 5391 O O . ALA B 1 356 ? -51.56359 -36.91270 -3.26641 1.000 36.99878 337 ALA B O 1
ATOM 5393 N N . LEU B 1 357 ? -52.06848 -38.29537 -1.56121 1.000 36.28394 338 LEU B N 1
ATOM 5394 C CA . LEU B 1 357 ? -53.50185 -38.22524 -1.83013 1.000 38.12970 338 LEU B CA 1
ATOM 5395 C C . LEU B 1 357 ? -54.04705 -36.82392 -1.57868 1.000 37.43544 338 LEU B C 1
ATOM 5396 O O . LEU B 1 357 ? -54.85297 -36.31483 -2.36608 1.000 41.39727 338 LEU B O 1
ATOM 5401 N N . GLU B 1 358 ? -53.61654 -36.18501 -0.48830 1.000 33.29270 339 GLU B N 1
ATOM 5402 C CA . GLU B 1 358 ? -54.08488 -34.83802 -0.18100 1.000 33.05681 339 GLU B CA 1
ATOM 5403 C C . GLU B 1 358 ? -53.65231 -33.83437 -1.24207 1.000 38.61883 339 GLU B C 1
ATOM 5404 O O . GLU B 1 358 ? -54.33705 -32.82802 -1.45895 1.000 35.86207 339 GLU B O 1
ATOM 5410 N N . LEU B 1 359 ? -52.51914 -34.07404 -1.89725 1.000 34.46615 340 LEU B N 1
ATOM 5411 C CA . LEU B 1 359 ? -52.03149 -33.18711 -2.94379 1.000 31.42271 340 LEU B CA 1
ATOM 5412 C C . LEU B 1 359 ? -52.48152 -33.60912 -4.33569 1.000 37.34074 340 LEU B C 1
ATOM 5413 O O . LEU B 1 359 ? -52.14818 -32.92780 -5.31071 1.000 37.68986 340 LEU B O 1
ATOM 5418 N N . GLY B 1 360 ? -53.21928 -34.71114 -4.45448 1.000 34.10827 341 GLY B N 1
ATOM 5419 C CA . GLY B 1 360 ? -53.72494 -35.13420 -5.74359 1.000 30.06441 341 GLY B CA 1
ATOM 5420 C C . GLY B 1 360 ? -52.76859 -35.94877 -6.58256 1.000 45.17262 341 GLY B C 1
ATOM 5421 O O . GLY B 1 360 ? -52.95411 -36.03003 -7.80033 1.000 53.48409 341 GLY B O 1
ATOM 5422 N N . ASP B 1 361 ? -51.74728 -36.55210 -5.97725 1.000 38.79068 342 ASP B N 1
ATOM 5423 C CA . ASP B 1 361 ? -50.79771 -37.39783 -6.68658 1.000 41.33670 342 ASP B CA 1
ATOM 5424 C C . ASP B 1 361 ? -51.01515 -38.86029 -6.31491 1.000 36.46393 342 ASP B C 1
ATOM 5425 O O . ASP B 1 361 ? -51.62384 -39.18404 -5.29170 1.000 38.86649 342 ASP B O 1
ATOM 5430 N N . LYS B 1 362 ? -50.51119 -39.74705 -7.16183 1.000 40.05477 343 LYS B N 1
ATOM 5431 C CA . LYS B 1 362 ? -50.65526 -41.17720 -6.91376 1.000 41.97925 343 LYS B CA 1
ATOM 5432 C C . LYS B 1 362 ? -49.69767 -41.61326 -5.81114 1.000 35.60098 343 LYS B C 1
ATOM 5433 O O . LYS B 1 362 ? -48.48377 -41.41812 -5.94541 1.000 39.83716 343 LYS B O 1
ATOM 5439 N N . PRO B 1 363 ? -50.18750 -42.19402 -4.72248 1.000 31.14283 344 PRO B N 1
ATOM 5440 C CA . PRO B 1 363 ? -49.29155 -42.64469 -3.65556 1.000 34.97296 344 PRO B CA 1
ATOM 5441 C C . PRO B 1 363 ? -48.56543 -43.92835 -4.02590 1.000 35.40271 344 PRO B C 1
ATOM 5442 O O . PRO B 1 363 ? -49.08893 -44.79196 -4.73227 1.000 40.83021 344 PRO B O 1
ATOM 5446 N N . PHE B 1 364 ? -47.33016 -44.03566 -3.54444 1.000 34.20601 345 PHE B N 1
ATOM 5447 C CA . PHE B 1 364 ? -46.55503 -45.25286 -3.72619 1.000 33.14989 345 PHE B CA 1
ATOM 5448 C C . PHE B 1 364 ? -46.97364 -46.30777 -2.71234 1.000 32.17491 345 PHE B C 1
ATOM 5449 O O . PHE B 1 364 ? -47.19938 -46.00915 -1.53632 1.000 36.73455 345 PHE B O 1
ATOM 5457 N N . ALA B 1 365 ? -47.06451 -47.55381 -3.17402 1.000 31.90078 346 ALA B N 1
ATOM 5458 C CA . ALA B 1 365 ? -47.33184 -48.66205 -2.28158 1.000 36.07255 346 ALA B CA 1
ATOM 5459 C C . ALA B 1 365 ? -46.71755 -49.91450 -2.88740 1.000 31.75086 346 ALA B C 1
ATOM 5460 O O . ALA B 1 365 ? -46.88460 -50.14813 -4.09542 1.000 34.07912 346 ALA B O 1
ATOM 5462 N N . PRO B 1 366 ? -46.00748 -50.71882 -2.09981 1.000 37.50081 347 PRO B N 1
ATOM 5463 C CA . PRO B 1 366 ? -45.53479 -52.00180 -2.61117 1.000 35.92916 347 PRO B CA 1
ATOM 5464 C C . PRO B 1 366 ? -46.70703 -52.90297 -2.93628 1.000 36.82903 347 PRO B C 1
ATOM 5465 O O . PRO B 1 366 ? -47.80592 -52.74790 -2.37121 1.000 29.68723 347 PRO B O 1
ATOM 5469 N N . PRO B 1 367 ? -46.52702 -53.85769 -3.85491 1.000 37.89093 348 PRO B N 1
ATOM 5470 C CA . PRO B 1 367 ? -47.66167 -54.69749 -4.27933 1.000 31.59925 348 PRO B CA 1
ATOM 5471 C C . PRO B 1 367 ? -48.38747 -55.38549 -3.13488 1.000 38.34257 348 PRO B C 1
ATOM 5472 O O . PRO B 1 367 ? -49.60540 -55.58937 -3.22483 1.000 33.48124 348 PRO B O 1
ATOM 5476 N N . GLN B 1 368 ? -47.68190 -55.73840 -2.05506 1.000 31.44321 349 GLN B N 1
ATOM 5477 C CA . GLN B 1 368 ? -48.32772 -56.37807 -0.91381 1.000 28.81901 349 GLN B CA 1
ATOM 5478 C C . GLN B 1 368 ? -49.39491 -55.49938 -0.26776 1.000 27.32372 349 GLN B C 1
ATOM 5479 O O . GLN B 1 368 ? -50.28710 -56.02708 0.40471 1.000 28.74245 349 GLN B O 1
ATOM 5485 N N . TYR B 1 369 ? -49.32385 -54.17916 -0.44271 1.000 30.58614 350 TYR B N 1
ATOM 5486 C CA . TYR B 1 369 ? -50.21566 -53.25358 0.24582 1.000 37.75379 350 TYR B CA 1
ATOM 5487 C C . TYR B 1 369 ? -51.23756 -52.59575 -0.67212 1.000 34.41486 350 TYR B C 1
ATOM 5488 O O . TYR B 1 369 ? -52.00641 -51.74553 -0.21032 1.000 36.22112 350 TYR B O 1
ATOM 5497 N N . GLN B 1 370 ? -51.28460 -52.97080 -1.94872 1.000 33.46054 351 GLN B N 1
ATOM 5498 C CA . GLN B 1 370 ? -52.07141 -52.22341 -2.91972 1.000 36.50467 351 GLN B CA 1
ATOM 5499 C C . GLN B 1 370 ? -53.57219 -52.46703 -2.80751 1.000 47.28975 351 GLN B C 1
ATOM 5500 O O . GLN B 1 370 ? -54.34499 -51.74251 -3.44281 1.000 42.40792 351 GLN B O 1
ATOM 5506 N N . ARG B 1 371 ? -54.01004 -53.44684 -2.01684 1.000 39.87728 352 ARG B N 1
ATOM 5507 C CA . ARG B 1 371 ? -55.43739 -53.60556 -1.76986 1.000 46.77908 352 ARG B CA 1
ATOM 5508 C C . ARG B 1 371 ? -55.97882 -52.58088 -0.78049 1.000 49.87911 352 ARG B C 1
ATOM 5509 O O . ARG B 1 371 ? -57.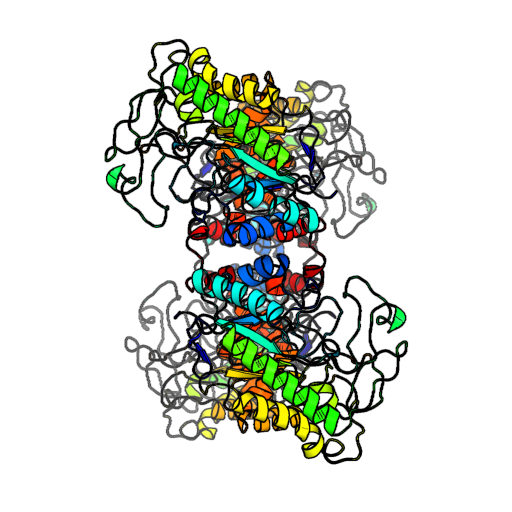20023 -52.48929 -0.61321 1.000 48.90592 352 ARG B O 1
ATOM 5517 N N . ALA B 1 372 ? -55.10801 -51.81269 -0.12875 1.000 44.02194 353 ALA B N 1
ATOM 5518 C CA . ALA B 1 372 ? -55.51488 -50.68768 0.70247 1.000 42.01488 353 ALA B CA 1
ATOM 5519 C C . ALA B 1 372 ? -55.48866 -49.36148 -0.04617 1.000 46.73648 353 ALA B C 1
ATOM 5520 O O . ALA B 1 372 ? -55.81366 -48.32586 0.54326 1.000 49.70783 353 ALA B O 1
ATOM 5522 N N . ARG B 1 373 ? -55.11543 -49.36953 -1.32156 1.000 54.30846 354 ARG B N 1
ATOM 5523 C CA . ARG B 1 373 ? -55.02419 -48.15101 -2.11747 1.000 61.13887 354 ARG B CA 1
ATOM 5524 C C . ARG B 1 373 ? -56.24281 -47.97631 -3.02277 1.000 69.77380 354 ARG B C 1
ATOM 5525 O O . ARG B 1 373 ? -56.14682 -48.08798 -4.24670 1.000 71.57249 354 ARG B O 1
ATOM 5533 N N . GLY C 1 18 ? -78.55027 -40.15880 -4.22743 1.000 61.65075 -1 GLY C N 1
ATOM 5534 C CA . GLY C 1 18 ? -77.54198 -40.95471 -3.55092 1.000 57.73900 -1 GLY C CA 1
ATOM 5535 C C . GLY C 1 18 ? -77.48472 -42.38831 -4.03968 1.000 79.19103 -1 GLY C C 1
ATOM 5536 O O . GLY C 1 18 ? -78.48257 -42.92524 -4.52585 1.000 82.99687 -1 GLY C O 1
ATOM 5537 N N . SER C 1 19 ? -76.31057 -43.01194 -3.91554 1.000 71.52808 0 SER C N 1
ATOM 5538 C CA . SER C 1 19 ? -76.13904 -44.35597 -4.45291 1.000 75.25171 0 SER C CA 1
ATOM 5539 C C . SER C 1 19 ? -75.01766 -45.11109 -3.74868 1.000 68.52567 0 SER C C 1
ATOM 5540 O O . SER C 1 19 ? -75.04294 -46.34363 -3.68533 1.000 73.97256 0 SER C O 1
ATOM 5543 N N . MET C 1 20 ? -74.04107 -44.38744 -3.20203 1.000 61.83331 1 MET C N 1
ATOM 5544 C CA . MET C 1 20 ? -72.87308 -45.03591 -2.62043 1.000 66.24696 1 MET C CA 1
ATOM 5545 C C . MET C 1 20 ? -73.04506 -45.38871 -1.14555 1.000 63.07605 1 MET C C 1
ATOM 5546 O O . MET C 1 20 ? -72.41792 -46.34490 -0.67266 1.000 55.33423 1 MET C O 1
ATOM 5551 N N . SER C 1 21 ? -73.86933 -44.65071 -0.40167 1.000 56.85947 2 SER C N 1
ATOM 5552 C CA . SER C 1 21 ? -74.05974 -44.93342 1.01475 1.000 44.18475 2 SER C CA 1
ATOM 5553 C C . SER C 1 21 ? -75.53651 -44.84300 1.37901 1.000 44.24482 2 SER C C 1
ATOM 5554 O O . SER C 1 21 ? -76.33285 -44.19356 0.69698 1.000 44.58386 2 SER C O 1
ATOM 5557 N N . LEU C 1 22 ? -75.89726 -45.52405 2.46951 1.000 40.45728 3 LEU C N 1
ATOM 5558 C CA . LEU C 1 22 ? -77.24892 -45.39763 3.00757 1.000 42.77744 3 LEU C CA 1
ATOM 5559 C C . LEU C 1 22 ? -77.48463 -44.01211 3.60161 1.000 38.54951 3 LEU C C 1
ATOM 5560 O O . LEU C 1 22 ? -78.58012 -43.45453 3.46985 1.000 36.01796 3 LEU C O 1
ATOM 5565 N N . LEU C 1 23 ? -76.46781 -43.44667 4.26356 1.000 36.51650 4 LEU C N 1
ATOM 5566 C CA . LEU C 1 23 ? -76.63797 -42.18503 4.98291 1.000 35.92512 4 LEU C CA 1
ATOM 5567 C C . LEU C 1 23 ? -77.10083 -41.06338 4.06318 1.000 37.24358 4 LEU C C 1
ATOM 5568 O O . LEU C 1 23 ? -77.89294 -40.20477 4.47040 1.000 38.90631 4 LEU C O 1
ATOM 5573 N N . PHE C 1 24 ? -76.62815 -41.05260 2.81810 1.000 36.93612 5 PHE C N 1
ATOM 5574 C CA . PHE C 1 24 ? -76.96701 -39.98381 1.88928 1.000 32.52619 5 PHE C CA 1
ATOM 5575 C C . PHE C 1 24 ? -77.85442 -40.46048 0.74438 1.000 38.18562 5 PHE C C 1
ATOM 5576 O O . PHE C 1 24 ? -77.90746 -39.81555 -0.30766 1.000 42.27668 5 PHE C O 1
ATOM 5584 N N . SER C 1 25 ? -78.56032 -41.57387 0.93497 1.000 38.34926 6 SER C N 1
ATOM 5585 C CA . SER C 1 25 ? -79.61443 -41.98038 0.01429 1.000 46.55142 6 SER C CA 1
ATOM 5586 C C . SER C 1 25 ? -80.94593 -41.36815 0.44820 1.000 42.66989 6 SER C C 1
ATOM 5587 O O . SER C 1 25 ? -81.25235 -41.34054 1.64517 1.000 38.53449 6 SER C O 1
ATOM 5590 N N . PRO C 1 26 ? -81.74264 -40.87087 -0.50039 1.000 44.89264 7 PRO C N 1
ATOM 5591 C CA . PRO C 1 26 ? -83.04066 -40.27998 -0.14455 1.000 43.39771 7 PRO C CA 1
ATOM 5592 C C . PRO C 1 26 ? -83.91206 -41.24257 0.64877 1.000 40.38767 7 PRO C C 1
ATOM 5593 O O . PRO C 1 26 ? -83.84680 -42.46284 0.48225 1.000 41.00662 7 PRO C O 1
ATOM 5597 N N . TYR C 1 27 ? -84.72098 -40.67364 1.54004 1.000 39.83371 8 TYR C N 1
ATOM 5598 C CA . TYR C 1 27 ? -85.49985 -41.45380 2.48714 1.000 39.40450 8 TYR C CA 1
ATOM 5599 C C . TYR C 1 27 ? -86.88392 -40.83486 2.63120 1.000 36.94370 8 TYR C C 1
ATOM 5600 O O . TYR C 1 27 ? -87.04471 -39.61315 2.57586 1.000 42.92743 8 TYR C O 1
ATOM 5609 N N . GLN C 1 28 ? -87.88245 -41.68824 2.82099 1.000 43.53072 9 GLN C N 1
ATOM 5610 C CA . GLN C 1 28 ? -89.26546 -41.26233 2.99358 1.000 43.43653 9 GLN C CA 1
ATOM 5611 C C . GLN C 1 28 ? -89.63794 -41.41635 4.46215 1.000 40.68749 9 GLN C C 1
ATOM 5612 O O . GLN C 1 28 ? -89.61465 -42.52944 4.99621 1.000 52.57518 9 GLN C O 1
ATOM 5618 N N . LEU C 1 29 ? -89.96849 -40.30476 5.11032 1.000 47.39363 10 LEU C N 1
ATOM 5619 C CA . LEU C 1 29 ? -90.41553 -40.28780 6.50307 1.000 45.65864 10 LEU C CA 1
ATOM 5620 C C . LEU C 1 29 ? -91.91292 -39.97679 6.49081 1.000 45.79799 10 LEU C C 1
ATOM 5621 O O . LEU C 1 29 ? -92.31671 -38.81267 6.48165 1.000 49.43653 10 LEU C O 1
ATOM 5626 N N . GLY C 1 30 ? -92.74052 -41.02416 6.48694 1.000 50.62482 11 GLY C N 1
ATOM 5627 C CA . GLY C 1 30 ? -94.17056 -40.84325 6.32738 1.000 42.75766 11 GLY C CA 1
ATOM 5628 C C . GLY C 1 30 ? -94.49476 -40.29959 4.95075 1.000 49.55918 11 GLY C C 1
ATOM 5629 O O . GLY C 1 30 ? -94.10029 -40.89646 3.94492 1.000 48.61212 11 GLY C O 1
ATOM 5630 N N . SER C 1 31 ? -95.19486 -39.17127 4.88195 1.000 45.69819 12 SER C N 1
ATOM 5631 C CA . SER C 1 31 ? -95.45630 -38.51173 3.61224 1.000 49.43549 12 SER C CA 1
ATOM 5632 C C . SER C 1 31 ? -94.34679 -37.54617 3.22819 1.000 52.84806 12 SER C C 1
ATOM 5633 O O . SER C 1 31 ? -94.45977 -36.85480 2.20896 1.000 57.91020 12 SER C O 1
ATOM 5636 N N . LEU C 1 32 ? -93.28359 -37.48587 4.01909 1.000 50.59777 13 LEU C N 1
ATOM 5637 C CA . LEU C 1 32 ? -92.23549 -36.49124 3.85987 1.000 47.60580 13 LEU C CA 1
ATOM 5638 C C . LEU C 1 32 ? -91.05136 -37.12506 3.14055 1.000 42.35791 13 LEU C C 1
ATOM 5639 O O . LEU C 1 32 ? -90.44416 -38.07331 3.65024 1.000 45.92055 13 LEU C O 1
ATOM 5644 N N . SER C 1 33 ? -90.73271 -36.60860 1.95730 1.000 45.54895 14 SER C N 1
ATOM 5645 C CA . SER C 1 33 ? -89.58267 -37.07447 1.19237 1.000 48.56530 14 SER C CA 1
ATOM 5646 C C . SER C 1 33 ? -88.34604 -36.29691 1.63074 1.000 40.92146 14 SER C C 1
ATOM 5647 O O . SER C 1 33 ? -88.30259 -35.06916 1.50231 1.000 50.84739 14 SER C O 1
ATOM 5650 N N . LEU C 1 34 ? -87.34716 -37.00792 2.14592 1.000 35.14186 15 LEU C N 1
ATOM 5651 C CA . LEU C 1 34 ? -86.12250 -36.40168 2.64639 1.000 35.54739 15 LEU C CA 1
ATOM 5652 C C . LEU C 1 34 ? -84.95914 -36.67993 1.70203 1.000 36.36119 15 LEU C C 1
ATOM 5653 O O . LEU C 1 34 ? -84.90290 -37.72487 1.04734 1.000 39.87434 15 LEU C O 1
ATOM 5658 N N . ALA C 1 35 ? -84.02024 -35.73169 1.64551 1.000 36.45849 16 ALA C N 1
ATOM 5659 C CA . ALA C 1 35 ? -82.86311 -35.87859 0.77025 1.000 35.54043 16 ALA C CA 1
ATOM 5660 C C . ALA C 1 35 ? -81.91491 -36.97441 1.23664 1.000 36.79301 16 ALA C C 1
ATOM 5661 O O . ALA C 1 35 ? -81.17547 -37.52548 0.41494 1.000 36.34020 16 ALA C O 1
ATOM 5663 N N . ASN C 1 36 ? -81.91624 -37.30172 2.52404 1.000 34.98115 17 ASN C N 1
ATOM 5664 C CA . ASN C 1 36 ? -81.01112 -38.30936 3.06248 1.000 37.65788 17 ASN C CA 1
ATOM 5665 C C . ASN C 1 36 ? -81.51722 -38.73210 4.43814 1.000 33.46936 17 ASN C C 1
ATOM 5666 O O . ASN C 1 36 ? -82.59635 -38.31934 4.87669 1.000 33.00281 17 ASN C O 1
ATOM 5671 N N A ARG C 1 37 ? -80.72873 -39.55850 5.12427 0.798 34.35271 18 ARG C N 1
ATOM 5672 N N B ARG C 1 37 ? -80.72766 -39.55884 5.12273 0.202 34.38401 18 ARG C N 1
ATOM 5673 C CA A ARG C 1 37 ? -81.08145 -40.07602 6.43833 0.798 36.00644 18 ARG C CA 1
ATOM 5674 C CA B ARG C 1 37 ? -81.07380 -40.08593 6.43531 0.202 35.86010 18 ARG C CA 1
ATOM 5675 C C A ARG C 1 37 ? -80.34377 -39.36063 7.56537 0.798 35.47406 18 ARG C C 1
ATOM 5676 C C B ARG C 1 37 ? -80.38060 -39.34365 7.57211 0.202 35.29268 18 ARG C C 1
ATOM 5677 O O A ARG C 1 37 ? -80.25317 -39.89390 8.67705 0.798 34.06092 18 ARG C O 1
ATOM 5678 O O B ARG C 1 37 ? -80.35962 -39.84321 8.70188 0.202 33.96431 18 ARG C O 1
ATOM 5693 N N . LEU C 1 38 ? -79.81202 -38.17159 7.30515 1.000 34.65435 19 LEU C N 1
ATOM 5694 C CA . LEU C 1 38 ? -79.08020 -37.41178 8.30917 1.000 32.81206 19 LEU C CA 1
ATOM 5695 C C . LEU C 1 38 ? -79.98465 -36.34381 8.90888 1.000 31.86972 19 LEU C C 1
ATOM 5696 O O . LEU C 1 38 ? -80.65453 -35.60741 8.17733 1.000 33.68269 19 LEU C O 1
ATOM 5701 N N . VAL C 1 39 ? -79.99857 -36.26588 10.23854 1.000 32.22342 20 VAL C N 1
ATOM 5702 C CA . VAL C 1 39 ? -80.83556 -35.33394 10.98394 1.000 30.71837 20 VAL C CA 1
ATOM 5703 C C . VAL C 1 39 ? -79.94549 -34.46303 11.86048 1.000 32.89055 20 VAL C C 1
ATOM 5704 O O . VAL C 1 39 ? -78.97780 -34.95101 12.45340 1.000 30.50924 20 VAL C O 1
ATOM 5708 N N . ILE C 1 40 ? -80.26689 -33.17478 11.93902 1.000 28.98178 21 ILE C N 1
ATOM 5709 C CA . ILE C 1 40 ? -79.67253 -32.29247 12.93706 1.000 32.74725 21 ILE C CA 1
ATOM 5710 C C . ILE C 1 40 ? -80.59546 -32.29739 14.15172 1.000 31.09499 21 ILE C C 1
ATOM 5711 O O . ILE C 1 40 ? -81.74370 -31.85444 14.07060 1.000 30.01691 21 ILE C O 1
ATOM 5716 N N . ALA C 1 41 ? -80.09953 -32.81703 15.27311 1.000 29.50047 22 ALA C N 1
ATOM 5717 C CA . ALA C 1 41 ? -80.90269 -32.91139 16.48207 1.000 29.26995 22 ALA C CA 1
ATOM 5718 C C . ALA C 1 41 ? -81.20906 -31.51841 17.03742 1.000 34.97191 22 ALA C C 1
ATOM 5719 O O . ALA C 1 41 ? -80.46454 -30.56579 16.78840 1.000 34.53715 22 ALA C O 1
ATOM 5721 N N . PRO C 1 42 ? -82.29980 -31.37339 17.79561 1.000 33.33896 23 PRO C N 1
ATOM 5722 C CA . PRO C 1 42 ? -82.62312 -30.06059 18.37179 1.000 31.20670 23 PRO C CA 1
ATOM 5723 C C . PRO C 1 42 ? -81.56614 -29.61065 19.36922 1.000 34.40934 23 PRO C C 1
ATOM 5724 O O . PRO C 1 42 ? -81.05678 -30.40376 20.16489 1.000 32.34653 23 PRO C O 1
ATOM 5728 N N . MET C 1 43 ? -81.24171 -28.31829 19.32303 1.000 30.82888 24 MET C N 1
ATOM 5729 C CA . MET C 1 43 ? -80.23270 -27.73675 20.20671 1.000 32.80219 24 MET C CA 1
ATOM 5730 C C . MET C 1 43 ? -80.69126 -26.35760 20.65521 1.000 31.43731 24 MET C C 1
ATOM 5731 O O . MET C 1 43 ? -80.68282 -25.41093 19.86220 1.000 34.74284 24 MET C O 1
ATOM 5736 N N . CYS C 1 44 ? -81.08159 -26.24968 21.92394 1.000 29.99756 25 CYS C N 1
ATOM 5737 C CA . CYS C 1 44 ? -81.46547 -24.96503 22.49330 1.000 39.68034 25 CYS C CA 1
ATOM 5738 C C . CYS C 1 44 ? -80.33747 -23.95318 22.35486 1.000 33.28059 25 CYS C C 1
ATOM 5739 O O . CYS C 1 44 ? -79.16467 -24.26864 22.57456 1.000 30.00805 25 CYS C O 1
ATOM 5742 N N . GLN C 1 45 ? -80.70676 -22.72891 21.97700 1.000 30.46637 26 GLN C N 1
ATOM 5743 C CA . GLN C 1 45 ? -79.76367 -21.63462 21.80932 1.000 34.52840 26 GLN C CA 1
ATOM 5744 C C . GLN C 1 45 ? -79.85510 -20.57483 22.89776 1.000 33.18125 26 GLN C C 1
ATOM 5745 O O . GLN C 1 45 ? -78.92491 -19.77398 23.02950 1.000 34.69920 26 GLN C O 1
ATOM 5751 N N . TYR C 1 46 ? -80.95007 -20.54253 23.66226 1.000 31.17562 27 TYR C N 1
ATOM 5752 C CA . TYR C 1 46 ? -81.11720 -19.60528 24.77560 1.000 36.21983 27 TYR C CA 1
ATOM 5753 C C . TYR C 1 46 ? -80.88917 -18.16589 24.32628 1.000 36.21657 27 TYR C C 1
ATOM 5754 O O . TYR C 1 46 ? -80.29289 -17.35624 25.03762 1.000 33.99482 27 TYR C O 1
ATOM 5763 N N . SER C 1 47 ? -81.39354 -17.83809 23.13469 1.000 32.43735 28 SER C N 1
ATOM 5764 C CA . SER C 1 47 ? -81.12511 -16.54566 22.51689 1.000 32.83902 28 SER C CA 1
ATOM 5765 C C . SER C 1 47 ? -82.40379 -15.85505 22.05620 1.000 38.91852 28 SER C C 1
ATOM 5766 O O . SER C 1 47 ? -82.34390 -14.93182 21.23749 1.000 42.72706 28 SER C O 1
ATOM 5769 N N . ALA C 1 48 ? -83.55451 -16.28345 22.55805 1.000 34.36043 29 ALA C N 1
ATOM 5770 C CA . ALA C 1 48 ? -84.82538 -15.68972 22.18266 1.000 37.94281 29 ALA C CA 1
ATOM 5771 C C . ALA C 1 48 ? -85.19578 -14.56826 23.14581 1.000 35.69163 29 ALA C C 1
ATOM 5772 O O . ALA C 1 48 ? -84.67977 -14.47439 24.26257 1.000 40.41331 29 ALA C O 1
ATOM 5774 N N . VAL C 1 49 ? -86.10330 -13.70947 22.69203 1.000 38.82701 30 VAL C N 1
ATOM 5775 C CA . VAL C 1 49 ? -86.66488 -12.63710 23.50504 1.000 37.88969 30 VAL C CA 1
ATOM 5776 C C . VAL C 1 49 ? -88.17436 -12.83180 23.52825 1.000 37.14552 30 VAL C C 1
ATOM 5777 O O . VAL C 1 49 ? -88.82817 -12.76577 22.47866 1.000 37.75858 30 VAL C O 1
ATOM 5781 N N . ASP C 1 50 ? -88.72100 -13.08617 24.72065 1.000 38.76964 31 ASP C N 1
ATOM 5782 C CA . ASP C 1 50 ? -90.14826 -13.37360 24.89935 1.000 37.29403 31 ASP C CA 1
ATOM 5783 C C . ASP C 1 50 ? -90.60302 -14.49974 23.97486 1.000 40.19595 31 ASP C C 1
ATOM 5784 O O . ASP C 1 50 ? -91.69933 -14.46723 23.41006 1.000 44.39994 31 ASP C O 1
ATOM 5789 N N . GLY C 1 51 ? -89.74916 -15.50981 23.81982 1.000 38.75049 32 GLY C N 1
ATOM 5790 C CA . GLY C 1 51 ? -90.04385 -16.64115 22.96664 1.000 34.34489 32 GLY C CA 1
ATOM 5791 C C . GLY C 1 51 ? -89.90983 -16.38940 21.48043 1.000 34.31359 32 GLY C C 1
ATOM 5792 O O . GLY C 1 51 ? -90.12201 -17.32084 20.69238 1.000 35.94505 32 GLY C O 1
ATOM 5793 N N . ILE C 1 52 ? -89.55491 -15.17611 21.06890 1.000 33.24689 33 ILE C N 1
ATOM 5794 C CA . ILE C 1 52 ? -89.49519 -14.81745 19.65629 1.000 37.12767 33 ILE C CA 1
ATOM 5795 C C . ILE C 1 52 ? -88.09197 -15.09554 19.13646 1.000 33.96473 33 ILE C C 1
ATOM 5796 O O . ILE C 1 52 ? -87.10180 -14.65576 19.73280 1.000 38.88835 33 ILE C O 1
ATOM 5801 N N . ALA C 1 53 ? -88.00624 -15.83188 18.02885 1.000 35.02500 34 ALA C N 1
ATOM 5802 C CA . ALA C 1 53 ? -86.71926 -16.09496 17.39653 1.000 40.31183 34 ALA C CA 1
ATOM 5803 C C . ALA C 1 53 ? -86.05832 -14.79098 16.96344 1.000 38.67408 34 ALA C C 1
ATOM 5804 O O . ALA C 1 53 ? -86.72918 -13.84581 16.54014 1.000 43.22212 34 ALA C O 1
ATOM 5806 N N . GLN C 1 54 ? -84.73410 -14.74527 17.06984 1.000 43.55688 35 GLN C N 1
ATOM 5807 C CA . GLN C 1 54 ? -83.94949 -13.53791 16.83897 1.000 34.48708 35 GLN C CA 1
ATOM 5808 C C . GLN C 1 54 ? -83.00271 -13.74208 15.65751 1.000 37.29618 35 GLN C C 1
ATOM 5809 O O . GLN C 1 54 ? -83.00113 -14.78883 15.00370 1.000 33.40748 35 GLN C O 1
ATOM 5815 N N . ASP C 1 55 ? -82.17359 -12.72294 15.40520 1.000 35.68090 36 ASP C N 1
ATOM 5816 C CA . ASP C 1 55 ? -81.16747 -12.81899 14.35099 1.000 36.15794 36 ASP C CA 1
ATOM 5817 C C . ASP C 1 55 ? -80.25742 -14.02239 14.56220 1.000 39.73850 36 ASP C C 1
ATOM 5818 O O . ASP C 1 55 ? -79.82643 -14.65889 13.59347 1.000 33.83796 36 ASP C O 1
ATOM 5823 N N . TRP C 1 56 ? -79.94148 -14.34015 15.82171 1.000 28.38860 37 TRP C N 1
ATOM 5824 C CA . TRP C 1 56 ? -79.11101 -15.50584 16.09756 1.000 33.52845 37 TRP C CA 1
ATOM 5825 C C . TRP C 1 56 ? -79.71363 -16.76790 15.49429 1.000 36.48875 37 TRP C C 1
ATOM 5826 O O . TRP C 1 56 ? -78.99486 -17.58229 14.90485 1.000 29.84085 37 TRP C O 1
ATOM 5837 N N . HIS C 1 57 ? -81.03592 -16.93861 15.61371 1.000 31.19681 38 HIS C N 1
ATOM 5838 C CA . HIS C 1 57 ? -81.67149 -18.15438 15.11430 1.000 33.17739 38 HIS C CA 1
ATOM 5839 C C . HIS C 1 57 ? -81.66715 -18.21747 13.59260 1.000 31.12142 38 HIS C C 1
ATOM 5840 O O . HIS C 1 57 ? -81.55354 -19.30728 13.02368 1.000 33.04981 38 HIS C O 1
ATOM 5847 N N . LEU C 1 58 ? -81.80026 -17.07618 12.91457 1.000 31.11306 39 LEU C N 1
ATOM 5848 C CA . LEU C 1 58 ? -81.69235 -17.08665 11.45908 1.000 35.03297 39 LEU C CA 1
ATOM 5849 C C . LEU C 1 58 ? -80.28709 -17.49243 11.03120 1.000 37.80709 39 LEU C C 1
ATOM 5850 O O . LEU C 1 58 ? -80.11588 -18.29021 10.10143 1.000 35.99104 39 LEU C O 1
ATOM 5855 N N . MET C 1 59 ? -79.26853 -16.94103 11.69506 1.000 34.75491 40 MET C N 1
ATOM 5856 C CA . MET C 1 59 ? -77.89137 -17.34055 11.42708 1.000 33.36994 40 MET C CA 1
ATOM 5857 C C . MET C 1 59 ? -77.67646 -18.81262 11.76563 1.000 35.04013 40 MET C C 1
ATOM 5858 O O . MET C 1 59 ? -77.08906 -19.56606 10.97997 1.000 35.18588 40 MET C O 1
ATOM 5863 N N . HIS C 1 60 ? -78.16749 -19.24402 12.92923 1.000 33.51218 41 HIS C N 1
ATOM 5864 C CA . HIS C 1 60 ? -77.91254 -20.60471 13.39340 1.000 35.23721 41 HIS C CA 1
ATOM 5865 C C . HIS C 1 60 ? -78.70458 -21.62826 12.58625 1.000 37.92662 41 HIS C C 1
ATOM 5866 O O . HIS C 1 60 ? -78.13402 -22.58354 12.04758 1.000 33.79575 41 HIS C O 1
ATOM 5873 N N . LEU C 1 61 ? -80.02579 -21.45187 12.49814 1.000 30.84010 42 LEU C N 1
ATOM 5874 C CA . LEU C 1 61 ? -80.84984 -22.43180 11.79865 1.000 34.08275 42 LEU C CA 1
ATOM 5875 C C . LEU C 1 61 ? -80.66566 -22.35699 10.28767 1.000 37.61834 42 LEU C C 1
ATOM 5876 O O . LEU C 1 61 ? -80.73016 -23.38882 9.60611 1.000 33.62741 42 LEU C O 1
ATOM 5881 N N . GLY C 1 62 ? -80.43764 -21.15850 9.74695 1.000 31.03505 43 GLY C N 1
ATOM 5882 C CA . GLY C 1 62 ? -80.18503 -21.04289 8.31965 1.000 32.20378 43 GLY C CA 1
ATOM 5883 C C . GLY C 1 62 ? -78.95053 -21.80866 7.88070 1.000 32.88201 43 GLY C C 1
ATOM 5884 O O . GLY C 1 62 ? -78.93068 -22.40897 6.80325 1.000 35.90187 43 GLY C O 1
ATOM 5885 N N . ARG C 1 63 ? -77.90227 -21.79637 8.70714 1.000 31.33593 44 ARG C N 1
ATOM 5886 C CA . ARG C 1 63 ? -76.70151 -22.56345 8.39053 1.000 33.38643 44 ARG C CA 1
ATOM 5887 C C . ARG C 1 63 ? -76.98551 -24.06192 8.41045 1.000 33.30639 44 ARG C C 1
ATOM 5888 O O . ARG C 1 63 ? -76.57598 -24.79323 7.50195 1.000 35.22153 44 ARG C O 1
ATOM 5896 N N . LEU C 1 64 ? -77.69533 -24.53798 9.43744 1.000 30.90797 45 LEU C N 1
ATOM 5897 C CA . LEU C 1 64 ? -78.03800 -25.95649 9.49984 1.000 32.74871 45 LEU C CA 1
ATOM 5898 C C . LEU C 1 64 ? -78.89307 -26.37526 8.31408 1.000 31.62499 45 LEU C C 1
ATOM 5899 O O . LEU C 1 64 ? -78.78274 -27.51115 7.83961 1.000 33.56716 45 LEU C O 1
ATOM 5904 N N 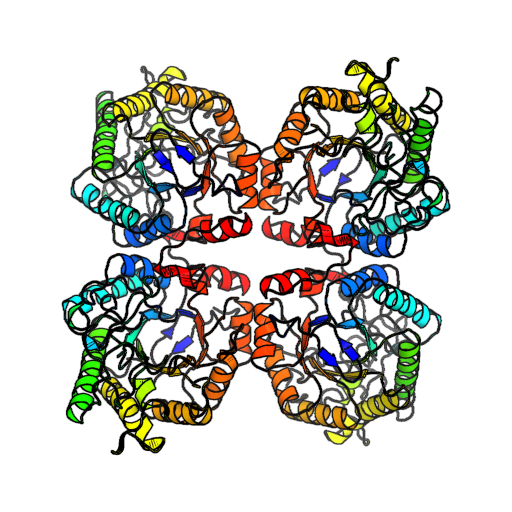. ALA C 1 65 ? -79.74268 -25.47218 7.81889 1.000 31.35330 46 ALA C N 1
ATOM 5905 C CA . ALA C 1 65 ? -80.61439 -25.80646 6.69920 1.000 34.54074 46 ALA C CA 1
ATOM 5906 C C . ALA C 1 65 ? -79.83017 -26.00221 5.40802 1.000 33.16999 46 ALA C C 1
ATOM 5907 O O . ALA C 1 65 ? -80.25425 -26.77816 4.54372 1.000 30.07925 46 ALA C O 1
ATOM 5909 N N . ILE C 1 66 ? -78.69464 -25.31688 5.25488 1.000 31.36862 47 ILE C N 1
ATOM 5910 C CA . ILE C 1 66 ? -77.85346 -25.46230 4.07026 1.000 33.33309 47 ILE C CA 1
ATOM 5911 C C . ILE C 1 66 ? -76.68428 -26.41189 4.31318 1.000 32.69281 47 ILE C C 1
ATOM 5912 O O . ILE C 1 66 ? -75.82343 -26.56323 3.44268 1.000 34.84218 47 ILE C O 1
ATOM 5917 N N . SER C 1 67 ? -76.64805 -27.07445 5.47113 1.000 33.69966 48 SER C N 1
ATOM 5918 C CA . SER C 1 67 ? -75.52484 -27.94328 5.80865 1.000 27.49294 48 SER C CA 1
ATOM 5919 C C . SER C 1 67 ? -75.46394 -29.17532 4.91749 1.000 34.98884 48 SER C C 1
ATOM 5920 O O . SER C 1 67 ? -74.38881 -29.76063 4.74347 1.000 33.19507 48 SER C O 1
ATOM 5923 N N . GLY C 1 68 ? -76.59880 -29.59635 4.36744 1.000 38.12948 49 GLY C N 1
ATOM 5924 C CA . GLY C 1 68 ? -76.70004 -30.82853 3.61926 1.000 31.33129 49 GLY C CA 1
ATOM 5925 C C . GLY C 1 68 ? -77.58388 -31.86515 4.27392 1.000 34.08128 49 GLY C C 1
ATOM 5926 O O . GLY C 1 68 ? -77.99934 -32.81924 3.60333 1.000 33.62030 49 GLY C O 1
ATOM 5927 N N . ALA C 1 69 ? -77.87296 -31.71157 5.56498 1.000 28.56592 50 ALA C N 1
ATOM 5928 C CA . ALA C 1 69 ? -78.76401 -32.63710 6.24826 1.000 35.49211 50 ALA C CA 1
ATOM 5929 C C . ALA C 1 69 ? -80.15426 -32.59086 5.62525 1.000 33.66051 50 ALA C C 1
ATOM 5930 O O . ALA C 1 69 ? -80.61388 -31.54880 5.15189 1.000 33.71079 50 ALA C O 1
ATOM 5932 N N . GLY C 1 70 ? -80.83097 -33.74012 5.62740 1.000 30.71634 51 GLY C N 1
ATOM 5933 C CA . GLY C 1 70 ? -82.17307 -33.79932 5.07529 1.000 32.00029 51 GLY C CA 1
ATOM 5934 C C . GLY C 1 70 ? -83.25751 -33.30437 6.00714 1.000 35.32225 51 GLY C C 1
ATOM 5935 O O . GLY C 1 70 ? -84.36202 -32.99387 5.54795 1.000 34.57708 51 GLY C O 1
ATOM 5936 N N . LEU C 1 71 ? -82.96725 -33.21816 7.30315 1.000 33.61362 52 LEU C N 1
ATOM 5937 C CA . LEU C 1 71 ? -83.96279 -32.82893 8.29073 1.000 31.12538 52 LEU C CA 1
ATOM 5938 C C . LEU C 1 71 ? -83.27179 -32.05262 9.40149 1.000 37.30208 52 LEU C C 1
ATOM 5939 O O . LEU C 1 71 ? -82.26881 -32.51692 9.95073 1.000 35.06252 52 LEU C O 1
ATOM 5944 N N . VAL C 1 72 ? -83.80002 -30.87204 9.71586 1.000 32.30873 53 VAL C N 1
ATOM 5945 C CA . VAL C 1 72 ? -83.31703 -30.04232 10.81563 1.000 33.15006 53 VAL C CA 1
ATOM 5946 C C . VAL C 1 72 ? -84.45141 -29.90495 11.82143 1.000 34.54716 53 VAL C C 1
ATOM 5947 O O . VAL C 1 72 ? -85.55661 -29.48266 11.46055 1.000 35.42412 53 VAL C O 1
ATOM 5951 N N . ILE C 1 73 ? -84.19143 -30.27338 13.07142 1.000 31.76617 54 ILE C N 1
ATOM 5952 C CA . ILE C 1 73 ? -85.18817 -30.18007 14.13241 1.000 33.16263 54 ILE C CA 1
ATOM 5953 C C . ILE C 1 73 ? -84.86994 -28.94441 14.96211 1.000 34.69387 54 ILE C C 1
ATOM 5954 O O . ILE C 1 73 ? -83.83880 -28.88388 15.63870 1.000 29.22050 54 ILE C O 1
ATOM 5959 N N . VAL C 1 74 ? -85.76715 -27.95842 14.91625 1.000 32.11117 55 VAL C N 1
ATOM 5960 C CA . VAL C 1 74 ? -85.59437 -26.75358 15.71241 1.000 29.67998 55 VAL C CA 1
ATOM 5961 C C . VAL C 1 74 ? -85.66875 -27.10585 17.19941 1.000 33.64371 55 VAL C C 1
ATOM 5962 O O . VAL C 1 74 ? -86.38489 -28.02854 17.61213 1.000 33.69816 55 VAL C O 1
ATOM 5966 N N . GLU C 1 75 ? -84.88331 -26.38272 18.00104 1.000 30.87075 56 GLU C N 1
ATOM 5967 C CA . GLU C 1 75 ? -84.77440 -26.56366 19.44512 1.000 29.94404 56 GLU C CA 1
ATOM 5968 C C . GLU C 1 75 ? -86.11738 -26.65319 20.16577 1.000 36.36148 56 GLU C C 1
ATOM 5969 O O . GLU C 1 75 ? -87.15626 -26.24778 19.63005 1.000 31.91275 56 GLU C O 1
ATOM 5975 N N . ALA C 1 76 ? -86.08693 -27.17013 21.39365 1.000 35.32021 57 ALA C N 1
ATOM 5976 C CA . ALA C 1 76 ? -87.27659 -27.29127 22.22659 1.000 34.60927 57 ALA C CA 1
ATOM 5977 C C . ALA C 1 76 ? -88.00487 -25.95868 22.33431 1.000 36.58131 57 ALA C C 1
ATOM 5978 O O . ALA C 1 76 ? -87.43799 -24.96073 22.78986 1.000 32.42479 57 ALA C O 1
ATOM 5980 N N . THR C 1 77 ? -89.26648 -25.95114 21.91152 1.000 35.66083 58 THR C N 1
ATOM 5981 C CA . THR C 1 77 ? -90.08179 -24.74547 21.85056 1.000 34.98674 58 THR C CA 1
ATOM 5982 C C . THR C 1 77 ? -91.25724 -24.89633 22.80484 1.000 33.28769 58 THR C C 1
ATOM 5983 O O . THR C 1 77 ? -92.04839 -25.83788 22.67710 1.000 34.76630 58 THR C O 1
ATOM 5987 N N . GLY C 1 78 ? -91.37611 -23.96466 23.74683 1.000 31.78200 59 GLY C N 1
ATOM 5988 C CA . GLY C 1 78 ? -92.40516 -24.07642 24.76947 1.000 38.82699 59 GLY C CA 1
ATOM 5989 C C . GLY C 1 78 ? -93.79553 -23.81839 24.21179 1.000 35.86474 59 GLY C C 1
ATOM 5990 O O . GLY C 1 78 ? -94.01528 -22.89266 23.42889 1.000 30.93932 59 GLY C O 1
ATOM 5991 N N . VAL C 1 79 ? -94.74713 -24.66685 24.61779 1.000 36.37118 60 VAL C N 1
ATOM 5992 C CA . VAL C 1 79 ? -96.12954 -24.52126 24.16460 1.000 29.49403 60 VAL C CA 1
ATOM 5993 C C . VAL C 1 79 ? -96.89307 -23.45980 24.93856 1.000 33.94004 60 VAL C C 1
ATOM 5994 O O . VAL C 1 79 ? -97.96744 -23.03584 24.49532 1.000 34.80319 60 VAL C O 1
ATOM 5998 N N . ASN C 1 80 ? -96.37023 -23.01655 26.07341 1.000 34.35549 61 ASN C N 1
ATOM 5999 C CA . ASN C 1 80 ? -96.91440 -21.87459 26.79507 1.000 35.91479 61 ASN C CA 1
ATOM 6000 C C . ASN C 1 80 ? -95.77604 -21.25699 27.58779 1.000 34.72452 61 ASN C C 1
ATOM 6001 O O . ASN C 1 80 ? -94.70875 -21.86643 27.72750 1.000 40.12191 61 ASN C O 1
ATOM 6006 N N . PRO C 1 81 ? -95.95505 -20.02661 28.09661 1.000 37.37599 62 PRO C N 1
ATOM 6007 C CA . PRO C 1 81 ? -94.83199 -19.35031 28.77702 1.000 38.38121 62 PRO C CA 1
ATOM 6008 C C . PRO C 1 81 ? -94.17768 -20.16165 29.88691 1.000 40.58522 62 PRO C C 1
ATOM 6009 O O . PRO C 1 81 ? -92.94728 -20.14165 30.00998 1.000 39.89946 62 PRO C O 1
ATOM 6013 N N . GLU C 1 82 ? -94.95921 -20.87844 30.69462 1.000 39.12210 63 GLU C N 1
ATOM 6014 C CA . GLU C 1 82 ? -94.41130 -21.63753 31.81197 1.000 34.92204 63 GLU C CA 1
ATOM 6015 C C . GLU C 1 82 ? -93.75667 -22.94332 31.38177 1.000 39.93881 63 GLU C C 1
ATOM 6016 O O . GLU C 1 82 ? -93.10311 -23.59045 32.20726 1.000 39.45892 63 GLU C O 1
ATOM 6022 N N . GLY C 1 83 ? -93.92340 -23.35176 30.12553 1.000 40.36779 64 GLY C N 1
ATOM 6023 C CA . GLY C 1 83 ? -93.28873 -24.55049 29.61715 1.000 38.48628 64 GLY C CA 1
ATOM 6024 C C . GLY C 1 83 ? -91.89784 -24.35945 29.06842 1.000 36.38668 64 GLY C C 1
ATOM 6025 O O . GLY C 1 83 ? -91.22515 -25.34465 28.75091 1.000 40.58524 64 GLY C O 1
ATOM 6026 N N . ARG C 1 84 ? -91.45231 -23.11434 28.93417 1.000 35.59708 65 ARG C N 1
ATOM 6027 C CA . ARG C 1 84 ? -90.08495 -22.85164 28.51344 1.000 40.33891 65 ARG C CA 1
ATOM 6028 C C . ARG C 1 84 ? -89.10138 -23.33556 29.56958 1.000 36.29710 65 ARG C C 1
ATOM 6029 O O . ARG C 1 84 ? -89.36362 -23.25180 30.77174 1.000 41.62241 65 ARG C O 1
ATOM 6037 N N . ILE C 1 85 ? -87.95453 -23.83653 29.11119 1.000 42.49923 66 ILE C N 1
ATOM 6038 C CA . ILE C 1 85 ? -86.88780 -24.19696 30.03837 1.000 39.03444 66 ILE C CA 1
ATOM 6039 C C . ILE C 1 85 ? -86.34787 -22.95237 30.73424 1.000 45.97014 66 ILE C C 1
ATOM 6040 O O . ILE C 1 85 ? -86.10825 -22.95545 31.94864 1.000 40.36702 66 ILE C O 1
ATOM 6045 N N . THR C 1 86 ? -86.14986 -21.86765 29.97613 1.000 34.49483 67 THR C N 1
ATOM 6046 C CA . THR C 1 86 ? -85.56612 -20.62467 30.47059 1.000 42.54105 67 THR C CA 1
ATOM 6047 C C . THR C 1 86 ? -86.37816 -19.44794 29.94171 1.000 41.90458 67 THR C C 1
ATOM 6048 O O . THR C 1 86 ? -87.17507 -19.61824 29.00966 1.000 41.04822 67 THR C O 1
ATOM 6052 N N . PRO C 1 87 ? -86.22130 -18.24317 30.50050 1.000 47.68111 68 PRO C N 1
ATOM 6053 C CA . PRO C 1 87 ? -86.85880 -17.06501 29.89244 1.000 41.46293 68 PRO C CA 1
ATOM 6054 C C . PRO C 1 87 ? -86.32195 -16.71876 28.51178 1.000 40.22311 68 PRO C C 1
ATOM 6055 O O . PRO C 1 87 ? -86.83946 -15.79004 27.88045 1.000 41.03380 68 PRO C O 1
ATOM 6059 N N . PHE C 1 88 ? -85.30253 -17.42575 28.02569 1.000 39.65130 69 PHE C N 1
ATOM 6060 C CA . PHE C 1 88 ? -84.67926 -17.13620 26.74212 1.000 35.73718 69 PHE C CA 1
ATOM 6061 C C . PHE C 1 88 ? -84.92061 -18.22909 25.70762 1.000 39.06575 69 PHE C C 1
ATOM 6062 O O . PHE C 1 88 ? -84.26505 -18.23079 24.66109 1.000 39.70299 69 PHE C O 1
ATOM 6070 N N . CYS C 1 89 ? -85.84703 -19.14853 25.96679 1.000 35.12850 70 CYS C N 1
ATOM 6071 C CA . CYS C 1 89 ? -86.15577 -20.22491 25.03785 1.000 35.66994 70 CYS C CA 1
ATOM 6072 C C . CYS C 1 89 ? -87.19653 -19.77359 24.01987 1.000 32.28402 70 CYS C C 1
ATOM 6073 O O . CYS C 1 89 ? -87.92968 -18.80525 24.23013 1.000 32.20236 70 CYS C O 1
ATOM 6076 N N . LEU C 1 90 ? -87.25893 -20.49925 22.90716 1.000 32.14830 71 LEU C N 1
ATOM 6077 C CA . LEU C 1 90 ? -88.29417 -20.24577 21.91784 1.000 32.33603 71 LEU C CA 1
ATOM 6078 C C . LEU C 1 90 ? -89.66290 -20.63153 22.46529 1.000 31.90117 71 LEU C C 1
ATOM 6079 O O . LEU C 1 90 ? -89.80423 -21.57628 23.24545 1.000 37.59589 71 LEU C O 1
ATOM 6084 N N . GLY C 1 91 ? -90.67834 -19.87738 22.04588 1.000 37.19738 72 GLY C N 1
ATOM 6085 C CA . GLY C 1 91 ? -92.05121 -20.23354 22.31367 1.000 29.75449 72 GLY C CA 1
ATOM 6086 C C . GLY C 1 91 ? -92.84319 -20.22231 21.02141 1.000 30.72177 72 GLY C C 1
ATOM 6087 O O . GLY C 1 91 ? -92.44326 -19.61807 20.02790 1.000 34.92619 72 GLY C O 1
ATOM 6088 N N . LEU C 1 92 ? -93.96677 -20.93678 21.03828 1.000 31.67237 73 LEU C N 1
ATOM 6089 C CA . LEU C 1 92 ? -94.87883 -20.96459 19.90204 1.000 37.16993 73 LEU C CA 1
ATOM 6090 C C . LEU C 1 92 ? -96.32216 -20.89062 20.40962 1.000 38.99254 73 LEU C C 1
ATOM 6091 O O . LEU C 1 92 ? -97.11794 -21.81607 20.26522 1.000 36.15152 73 LEU C O 1
ATOM 6096 N N . TYR C 1 93 ? -96.67055 -19.75729 21.02954 1.000 35.54477 74 TYR C N 1
ATOM 6097 C CA . TYR C 1 93 ? -98.01277 -19.56034 21.56219 1.000 38.78195 74 TYR C CA 1
ATOM 6098 C C . TYR C 1 93 ? -98.60400 -18.19219 21.23183 1.000 43.15337 74 TYR C C 1
ATOM 6099 O O . TYR C 1 93 ? -99.61384 -17.81262 21.83484 1.000 41.21077 74 TYR C O 1
ATOM 6108 N N . ASN C 1 94 ? -98.01617 -17.44184 20.29937 1.000 36.78388 75 ASN C N 1
ATOM 6109 C CA . ASN C 1 94 ? -98.64847 -16.22105 19.81694 1.000 40.60826 75 ASN C CA 1
ATOM 6110 C C . ASN C 1 94 ? -98.21659 -15.97312 18.37662 1.000 45.59740 75 ASN C C 1
ATOM 6111 O O . ASN C 1 94 ? -97.32578 -16.64331 17.84677 1.000 42.56986 75 ASN C O 1
ATOM 6116 N N . ASP C 1 95 ? -98.86268 -14.98355 17.74954 1.000 45.61283 76 ASP C N 1
ATOM 6117 C CA . ASP C 1 95 ? -98.64305 -14.71677 16.33000 1.000 41.29138 76 ASP C CA 1
ATOM 6118 C C . ASP C 1 95 ? -97.24553 -14.18110 16.05151 1.000 38.00354 76 ASP C C 1
ATOM 6119 O O . ASP C 1 95 ? -96.69140 -14.43786 14.97669 1.000 43.62325 76 ASP C O 1
ATOM 6124 N N . GLU C 1 96 ? -96.67596 -13.40980 16.98001 1.000 36.57721 77 GLU C N 1
ATOM 6125 C CA . GLU C 1 96 ? -95.35480 -12.83657 16.74634 1.000 48.57347 77 GLU C CA 1
ATOM 6126 C C . GLU C 1 96 ? -94.27785 -13.91795 16.72438 1.000 48.19608 77 GLU C C 1
ATOM 6127 O O . GLU C 1 96 ? -93.35344 -13.86627 15.90404 1.000 46.80697 77 GLU C O 1
ATOM 6133 N N . GLN C 1 97 ? -94.38140 -14.90514 17.61754 1.000 40.27716 78 GLN C N 1
ATOM 6134 C CA . GLN C 1 97 ? -93.44428 -16.02294 17.60332 1.000 37.12140 78 GLN C CA 1
ATOM 6135 C C . GLN C 1 97 ? -93.62291 -16.87615 16.35372 1.000 38.79828 78 GLN C C 1
ATOM 6136 O O . GLN C 1 97 ? -92.64115 -17.34999 15.77063 1.000 39.86973 78 GLN C O 1
ATOM 6142 N N . GLU C 1 98 ? -94.87091 -17.08887 15.93368 1.000 34.10802 79 GLU C N 1
ATOM 6143 C CA . GLU C 1 98 ? -95.12924 -17.90084 14.74938 1.000 37.89007 79 GLU C CA 1
ATOM 6144 C C . GLU C 1 98 ? -94.56492 -17.24946 13.49342 1.000 41.13022 79 GLU C C 1
ATOM 6145 O O . GLU C 1 98 ? -94.00769 -17.93391 12.62568 1.000 37.29609 79 GLU C O 1
ATOM 6151 N N . ALA C 1 99 ? -94.71152 -15.92734 13.37431 1.000 38.32049 80 ALA C N 1
ATOM 6152 C CA . ALA C 1 99 ? -94.22903 -15.22675 12.18870 1.000 35.05037 80 ALA C CA 1
ATOM 6153 C C . ALA C 1 99 ? -92.70829 -15.25561 12.10550 1.000 38.19872 80 ALA C C 1
ATOM 6154 O O . ALA C 1 99 ? -92.14396 -15.40868 11.01503 1.000 39.07718 80 ALA C O 1
ATOM 6156 N N . ALA C 1 100 ? -92.02861 -15.10146 13.24507 1.000 38.99498 81 ALA C N 1
ATOM 6157 C CA . ALA C 1 100 ? -90.56978 -15.12939 13.24729 1.000 39.04655 81 ALA C CA 1
ATOM 6158 C C . ALA C 1 100 ? -90.04159 -16.50283 12.84476 1.000 40.52387 81 ALA C C 1
ATOM 6159 O O . ALA C 1 100 ? -89.05687 -16.60122 12.10417 1.000 39.93779 81 ALA C O 1
ATOM 6161 N N . LEU C 1 101 ? -90.68109 -17.57417 13.32215 1.000 37.22003 82 LEU C N 1
ATOM 6162 C CA . LEU C 1 101 ? -90.26877 -18.91753 12.92632 1.000 31.67768 82 LEU C CA 1
ATOM 6163 C C . LEU C 1 101 ? -90.59545 -19.18947 11.46202 1.000 38.65472 82 LEU C C 1
ATOM 6164 O O . LEU C 1 101 ? -89.82282 -19.85504 10.76239 1.000 38.61528 82 LEU C O 1
ATOM 6169 N N . GLY C 1 102 ? -91.73929 -18.69125 10.98208 1.000 41.93396 83 GLY C N 1
ATOM 6170 C CA . GLY C 1 102 ? -92.07822 -18.85611 9.57805 1.000 33.71619 83 GLY C CA 1
ATOM 6171 C C . GLY C 1 102 ? -91.08618 -18.18887 8.64643 1.000 38.57499 83 GLY C C 1
ATOM 6172 O O . GLY C 1 102 ? -90.85961 -18.66354 7.52885 1.000 37.61338 83 GLY C O 1
ATOM 6173 N N . ARG C 1 103 ? -90.48113 -17.08461 9.09001 1.000 36.95002 84 ARG C N 1
ATOM 6174 C CA . ARG C 1 103 ? -89.46018 -16.41906 8.28833 1.000 42.18575 84 ARG C CA 1
ATOM 6175 C C . ARG C 1 103 ? -88.22199 -17.29726 8.14180 1.000 44.27671 84 ARG C C 1
ATOM 6176 O O . ARG C 1 103 ? -87.59911 -17.33342 7.07380 1.000 43.44849 84 ARG C O 1
ATOM 6184 N N . ILE C 1 104 ? -87.85976 -18.02201 9.20106 1.000 39.76840 85 ILE C N 1
ATOM 6185 C CA . ILE C 1 104 ? -86.70157 -18.90739 9.14200 1.000 40.89744 85 ILE C CA 1
ATOM 6186 C C . ILE C 1 104 ? -87.00150 -20.12377 8.27510 1.000 41.04419 85 ILE C C 1
ATOM 6187 O O . ILE C 1 104 ? -86.14700 -20.58281 7.50571 1.000 35.83531 85 ILE C O 1
ATOM 6192 N N . VAL C 1 105 ? -88.21494 -20.66782 8.38708 1.000 37.06020 86 VAL C N 1
ATOM 6193 C CA . VAL C 1 105 ? -88.61150 -21.78949 7.54005 1.000 36.91514 86 VAL C CA 1
ATOM 6194 C C . VAL C 1 105 ? -88.58199 -21.38518 6.07016 1.000 40.31050 86 VAL C C 1
ATOM 6195 O O . VAL C 1 105 ? -88.21669 -22.18289 5.19710 1.000 37.78996 86 VAL C O 1
ATOM 6199 N N . ALA C 1 106 ? -88.97462 -20.14311 5.77178 1.000 36.69919 87 ALA C N 1
ATOM 6200 C CA . ALA C 1 106 ? -88.95458 -19.67114 4.39065 1.000 39.43322 87 ALA C CA 1
ATOM 6201 C C . ALA C 1 106 ? -87.52775 -19.57509 3.86285 1.000 37.13243 87 ALA C C 1
ATOM 6202 O O . ALA C 1 106 ? -87.27091 -19.87440 2.69064 1.000 36.86480 87 ALA C O 1
ATOM 6204 N N . PHE C 1 107 ? -86.58764 -19.15526 4.71303 1.000 38.35372 88 PHE C N 1
ATOM 6205 C CA . PHE C 1 107 ? -85.18101 -19.15377 4.32321 1.000 34.65631 88 PHE C CA 1
ATOM 6206 C C . PHE C 1 107 ? -84.70946 -20.56194 3.97443 1.000 36.63899 88 PHE C C 1
ATOM 6207 O O . PHE C 1 107 ? -84.00272 -20.76018 2.97857 1.000 35.24912 88 PHE C O 1
ATOM 6215 N N . ALA C 1 108 ? -85.10323 -21.55397 4.78083 1.000 35.71283 89 ALA C N 1
ATOM 6216 C CA . ALA C 1 108 ? -84.70312 -22.93534 4.52731 1.000 36.19385 89 ALA C CA 1
ATOM 6217 C C . ALA C 1 108 ? -85.28183 -23.45005 3.21787 1.000 40.66276 89 ALA C C 1
ATOM 6218 O O . ALA C 1 108 ? -84.61726 -24.19042 2.48381 1.000 45.15660 89 ALA C O 1
ATOM 6220 N N . ARG C 1 109 ? -86.52288 -23.07229 2.91011 1.000 41.93370 90 ARG C N 1
ATOM 6221 C CA . ARG C 1 109 ? -87.14692 -23.53361 1.67707 1.000 40.30812 90 ARG C CA 1
ATOM 6222 C C . ARG C 1 109 ? -86.44430 -22.97865 0.45020 1.000 40.33562 90 ARG C C 1
ATOM 6223 O O . ARG C 1 109 ? -86.41425 -23.63560 -0.59325 1.000 43.54266 90 ARG C O 1
ATOM 6231 N N A GLU C 1 110 ? -85.85623 -21.79035 0.56322 0.494 38.40263 91 GLU C N 1
ATOM 6232 N N B GLU C 1 110 ? -85.87787 -21.77608 0.54809 0.506 38.37346 91 GLU C N 1
ATOM 6233 C CA A GLU C 1 110 ? -85.25731 -21.14075 -0.59596 0.494 39.35827 91 GLU C CA 1
ATOM 6234 C CA B GLU C 1 110 ? -85.26610 -21.14130 -0.61231 0.506 39.34208 91 GLU C CA 1
ATOM 6235 C C A GLU C 1 110 ? -83.83407 -21.62404 -0.85294 0.494 40.25404 91 GLU C C 1
ATOM 6236 C C B GLU C 1 110 ? -83.82860 -21.59707 -0.85442 0.506 40.26366 91 GLU C C 1
ATOM 6237 O O A GLU C 1 110 ? -83.44631 -21.81629 -2.01153 0.494 43.14028 91 GLU C O 1
ATOM 6238 O O B GLU C 1 110 ? -83.42037 -21.74301 -2.01101 0.506 43.18876 91 GLU C O 1
ATOM 6249 N N . PHE C 1 111 ? -83.04813 -21.84064 0.20147 1.000 36.01323 92 PHE C N 1
ATOM 6250 C CA . PHE C 1 111 ? -81.61302 -22.06559 0.04885 1.000 38.01598 92 PHE C CA 1
ATOM 6251 C C . PHE C 1 111 ? -81.12053 -23.46219 0.39835 1.000 37.44607 92 PHE C C 1
ATOM 6252 O O . PHE C 1 111 ? -80.08029 -23.87399 -0.12063 1.000 42.28486 92 PHE C O 1
ATOM 6260 N N . GLY C 1 112 ? -81.81370 -24.20712 1.25704 1.000 39.43236 93 GLY C N 1
ATOM 6261 C CA . GLY C 1 112 ? -81.34372 -25.49993 1.69873 1.000 44.98586 93 GLY C CA 1
ATOM 6262 C C . GLY C 1 112 ? -82.15071 -26.65106 1.11686 1.000 40.10239 93 GLY C C 1
ATOM 6263 O O . GLY C 1 112 ? -83.18945 -26.46891 0.48569 1.000 48.56842 93 GLY C O 1
ATOM 6264 N N . GLN C 1 113 ? -81.64173 -27.86304 1.34773 1.000 39.23662 94 GLN C N 1
ATOM 6265 C CA . GLN C 1 113 ? -82.34293 -29.08527 0.97219 1.000 34.90006 94 GLN C CA 1
ATOM 6266 C C . GLN C 1 113 ? -82.89623 -29.82118 2.18589 1.000 38.56995 94 GLN C C 1
ATOM 6267 O O . GLN C 1 113 ? -83.36264 -30.95936 2.05652 1.000 40.42532 94 GLN C O 1
ATOM 6273 N N . ALA C 1 114 ? -82.85169 -29.20164 3.35927 1.000 33.03861 95 ALA C N 1
ATOM 6274 C CA . ALA C 1 114 ? -83.39588 -29.79399 4.56867 1.000 37.09782 95 ALA C CA 1
ATOM 6275 C C . ALA C 1 114 ? -84.88009 -29.48095 4.70731 1.000 38.73688 95 ALA C C 1
ATOM 6276 O O . ALA C 1 114 ? -85.31714 -28.35610 4.45056 1.000 40.85993 95 ALA C O 1
ATOM 6278 N N . LYS C 1 115 ? -85.65317 -30.48183 5.11487 1.000 37.32292 96 LYS C N 1
ATOM 6279 C CA . LYS C 1 115 ? -86.97795 -30.21217 5.65096 1.000 38.03880 96 LYS C CA 1
ATOM 6280 C C . LYS C 1 115 ? -86.84725 -29.71608 7.08046 1.000 35.84386 96 LYS C C 1
ATOM 6281 O O . LYS C 1 115 ? -85.95506 -30.13833 7.82119 1.000 36.64012 96 LYS C O 1
ATOM 6287 N N . MET C 1 116 ? -87.73388 -28.80453 7.45925 1.000 35.65897 97 MET C N 1
ATOM 6288 C CA . MET C 1 116 ? -87.70262 -28.18703 8.77544 1.000 33.48254 97 MET C CA 1
ATOM 6289 C C . MET C 1 116 ? -88.72902 -28.85410 9.67905 1.000 40.09996 97 MET C C 1
ATOM 6290 O O . MET C 1 116 ? -89.90190 -28.98570 9.31003 1.000 36.76952 97 MET C O 1
ATOM 6295 N N . ALA C 1 117 ? -88.27798 -29.28209 10.85124 1.000 31.53372 98 ALA C N 1
ATOM 6296 C CA . ALA C 1 117 ? -89.13922 -29.79775 11.89905 1.000 33.11214 98 ALA C CA 1
ATOM 6297 C C . ALA C 1 117 ? -88.94762 -28.94013 13.14100 1.000 31.85506 98 ALA C C 1
ATOM 6298 O O . ALA C 1 117 ? -87.97878 -28.18562 13.25123 1.000 30.49729 98 ALA C O 1
ATOM 6300 N N . ILE C 1 118 ? -89.88225 -29.04673 14.07889 1.000 31.83170 99 ILE C N 1
ATOM 6301 C CA . ILE C 1 118 ? -89.78322 -28.31050 15.33235 1.000 36.30999 99 ILE C CA 1
ATOM 6302 C C . ILE C 1 118 ? -90.13688 -29.24738 16.47737 1.000 33.30352 99 ILE C C 1
ATOM 6303 O O . ILE C 1 118 ? -91.03789 -30.08492 16.35978 1.000 32.86410 99 ILE C O 1
ATOM 6308 N N . GLN C 1 119 ? -89.41330 -29.11006 17.58338 1.000 32.95855 100 GLN C N 1
ATOM 6309 C CA . GLN C 1 119 ? -89.66600 -29.89671 18.78323 1.000 34.39985 100 GLN C CA 1
ATOM 6310 C C . GLN C 1 119 ? -90.56860 -29.09272 19.71307 1.000 36.33381 100 GLN C C 1
ATOM 6311 O O . GLN C 1 119 ? -90.16096 -28.05496 20.24718 1.000 35.80569 100 GLN C O 1
ATOM 6317 N N . LEU C 1 120 ? -91.79723 -29.56358 19.89737 1.000 33.17763 101 LEU C N 1
ATOM 6318 C CA . LEU C 1 120 ? -92.73213 -28.92946 20.81402 1.000 32.56400 101 LEU C CA 1
ATOM 6319 C C . LEU C 1 120 ? -92.53505 -29.51906 22.20170 1.000 31.43094 101 LEU C C 1
ATOM 6320 O O . LEU C 1 120 ? -92.51101 -30.74322 22.36481 1.000 35.53919 101 LEU C O 1
ATOM 6325 N N . ALA C 1 121 ? -92.39292 -28.65045 23.19914 1.000 30.26473 102 ALA C N 1
ATOM 6326 C CA . ALA C 1 121 ? -91.94656 -29.09527 24.50782 1.000 35.69714 102 ALA C CA 1
ATOM 6327 C C . ALA C 1 121 ? -92.68023 -28.35218 25.61298 1.000 32.57017 102 ALA C C 1
ATOM 6328 O O . ALA C 1 121 ? -93.24002 -27.27177 25.41156 1.000 32.63177 102 ALA C O 1
ATOM 6330 N N . HIS C 1 122 ? -92.67496 -28.97570 26.78856 1.000 37.70262 103 HIS C N 1
ATOM 6331 C CA . HIS C 1 122 ? -93.02808 -28.33744 28.05008 1.000 32.63368 103 HIS C CA 1
ATOM 6332 C C . HIS C 1 122 ? -92.01353 -28.81879 29.07366 1.000 35.14184 103 HIS C C 1
ATOM 6333 O O . HIS C 1 122 ? -91.88123 -30.02802 29.28902 1.000 35.88732 103 HIS C O 1
ATOM 6340 N N . ALA C 1 123 ? -91.29175 -27.88252 29.69416 1.000 31.98801 104 ALA C N 1
ATOM 6341 C CA . ALA C 1 123 ? -90.16776 -28.26276 30.54249 1.000 38.35409 104 ALA C CA 1
ATOM 6342 C C . ALA C 1 123 ? -90.60501 -28.87943 31.86597 1.000 30.80519 104 ALA C C 1
ATOM 6343 O O . ALA C 1 123 ? -89.78833 -29.52605 32.52958 1.000 37.26813 104 ALA C O 1
ATOM 6345 N N . GLY C 1 124 ? -91.86230 -28.70551 32.26089 1.000 32.32880 105 GLY C N 1
ATOM 6346 C CA . GLY C 1 124 ? -92.31803 -29.29407 33.50866 1.000 33.14426 105 GLY C CA 1
ATOM 6347 C C . GLY C 1 124 ? -91.54100 -28.77029 34.69970 1.000 36.07340 105 GLY C C 1
ATOM 6348 O O . GLY C 1 124 ? -91.26815 -27.57089 34.81752 1.000 38.32136 105 GLY C O 1
ATOM 6349 N N . ARG C 1 125 ? -91.15667 -29.68433 35.59390 1.000 35.04151 106 ARG C N 1
ATOM 6350 C CA . ARG C 1 125 ? -90.46365 -29.28789 36.81620 1.000 35.71710 106 ARG C CA 1
ATOM 6351 C C . ARG C 1 125 ? -89.05982 -28.75141 36.56348 1.000 38.92880 106 ARG C C 1
ATOM 6352 O O . ARG C 1 125 ? -88.42942 -28.25518 37.50401 1.000 38.69369 106 ARG C O 1
ATOM 6360 N N . LYS C 1 126 ? -88.55757 -28.83448 35.33264 1.000 37.65271 107 LYS C N 1
ATOM 6361 C CA . LYS C 1 126 ? -87.24199 -28.31655 34.98800 1.000 36.29240 107 LYS C CA 1
ATOM 6362 C C . LYS C 1 126 ? -87.31459 -26.93853 34.34635 1.000 38.76421 107 LYS C C 1
ATOM 6363 O O . LYS C 1 126 ? -86.32404 -26.47964 33.76748 1.000 38.51628 107 LYS C O 1
ATOM 6369 N N . ALA C 1 127 ? -88.45631 -26.26364 34.45271 1.000 37.57881 108 ALA C N 1
ATOM 6370 C CA . ALA C 1 127 ? -88.63618 -24.96411 33.82934 1.000 37.85641 108 ALA C CA 1
ATOM 6371 C C . ALA C 1 127 ? -88.05607 -23.85388 34.70393 1.000 40.94160 108 ALA C C 1
ATOM 6372 O O . ALA C 1 127 ? -87.59252 -24.07879 35.82639 1.000 41.04211 108 ALA C O 1
ATOM 6374 N N . SER C 1 128 ? -88.06875 -22.63889 34.15244 1.000 43.03357 109 SER C N 1
ATOM 6375 C CA . SER C 1 128 ? -87.71870 -21.42310 34.88716 1.000 44.46979 109 SER C CA 1
ATOM 6376 C C . SER C 1 128 ? -86.26893 -21.45501 35.37237 1.000 42.08349 109 SER C C 1
ATOM 6377 O O . SER C 1 128 ? -85.96666 -21.06587 36.50141 1.000 44.31392 109 SER C O 1
ATOM 6380 N N . THR C 1 129 ? -85.36282 -21.92251 34.51624 1.000 45.33876 110 THR C N 1
ATOM 6381 C CA . THR C 1 129 ? -83.94959 -22.04309 34.85104 1.000 44.84972 110 THR C CA 1
ATOM 6382 C C . THR C 1 129 ? -83.13353 -21.02701 34.05336 1.000 42.61929 110 THR C C 1
ATOM 6383 O O . THR C 1 129 ? -83.65699 -20.29317 33.21079 1.000 39.27154 110 THR C O 1
ATOM 6387 N N . ARG C 1 130 ? -81.83376 -20.98645 34.33815 1.000 45.10623 111 ARG C N 1
ATOM 6388 C CA . ARG C 1 130 ? -80.91993 -20.02869 33.73218 1.000 49.71711 111 ARG C CA 1
ATOM 6389 C C . ARG C 1 130 ? -80.27809 -20.60002 32.46942 1.000 46.10176 111 ARG C C 1
ATOM 6390 O O . ARG C 1 130 ? -80.37377 -21.79387 32.17121 1.000 39.67923 111 ARG C O 1
ATOM 6398 N N . ARG C 1 131 ? -79.62019 -19.71927 31.71950 1.000 42.26352 112 ARG C N 1
ATOM 6399 C CA . ARG C 1 131 ? -78.78102 -20.16756 30.61952 1.000 47.34378 112 ARG C CA 1
ATOM 6400 C C . ARG C 1 131 ? -77.68271 -21.08574 31.15332 1.000 47.59156 112 ARG C C 1
ATOM 6401 O O . ARG C 1 131 ? -77.15758 -20.85119 32.24829 1.000 44.69874 112 ARG C O 1
ATOM 6409 N N . PRO C 1 132 ? -77.30992 -22.13308 30.41267 1.000 44.58032 113 PRO C N 1
ATOM 6410 C CA . PRO C 1 132 ? -76.26961 -23.04925 30.91162 1.000 50.07231 113 PRO C CA 1
ATOM 6411 C C . PRO C 1 132 ? -74.93088 -22.38064 31.17643 1.000 48.56832 113 PRO C C 1
ATOM 6412 O O . PRO C 1 132 ? -74.17655 -22.85801 32.03408 1.000 50.51333 113 PRO C O 1
ATOM 6416 N N . TRP C 1 133 ? -74.60237 -21.30178 30.46525 1.000 51.04424 114 TRP C N 1
ATOM 6417 C CA . TRP C 1 133 ? -73.36204 -20.57312 30.70140 1.000 52.62994 114 TRP C CA 1
ATOM 6418 C C . TRP C 1 133 ? -73.52251 -19.45497 31.72428 1.000 56.34204 114 TRP C C 1
ATOM 6419 O O . TRP C 1 133 ? -72.60878 -18.64012 31.88557 1.000 58.51359 114 TRP C O 1
ATOM 6430 N N . ASP C 1 134 ? -74.66615 -19.39800 32.40952 1.000 62.02617 115 ASP C N 1
ATOM 6431 C CA . ASP C 1 134 ? -74.89658 -18.51176 33.54840 1.000 62.73337 115 ASP C CA 1
ATOM 6432 C C . ASP C 1 134 ? -75.30817 -19.39698 34.72052 1.000 69.83207 115 ASP C C 1
ATOM 6433 O O . ASP C 1 134 ? -76.50287 -19.51778 35.03262 1.000 66.58109 115 ASP C O 1
ATOM 6438 N N . PRO C 1 135 ? -74.35147 -20.05627 35.37237 1.000 73.08728 116 PRO C N 1
ATOM 6439 C CA . PRO C 1 135 ? -74.70649 -21.02642 36.41418 1.000 74.61210 116 PRO C CA 1
ATOM 6440 C C . PRO C 1 135 ? -75.35282 -20.36384 37.61988 1.000 70.83067 116 PRO C C 1
ATOM 6441 O O . PRO C 1 135 ? -75.05473 -19.21981 37.97282 1.000 69.25262 116 PRO C O 1
ATOM 6445 N N . GLY C 1 136 ? -76.24921 -21.10605 38.24878 1.000 73.79209 117 GLY C N 1
ATOM 6446 C CA . GLY C 1 136 ? -76.97408 -20.60794 39.39803 1.000 63.47638 117 GLY C CA 1
ATOM 6447 C C . GLY C 1 136 ? -78.26241 -21.37782 39.58753 1.000 65.54364 117 GLY C C 1
ATOM 6448 O O . GLY C 1 136 ? -78.60061 -22.27821 38.81859 1.000 59.88278 117 GLY C O 1
ATOM 6449 N N . SER C 1 137 ? -78.98163 -20.99291 40.63679 1.000 66.32981 118 SER C N 1
ATOM 6450 C CA . SER C 1 137 ? -80.24918 -21.62423 40.94977 1.000 56.71908 118 SER C CA 1
ATOM 6451 C C . SER C 1 137 ? -81.31289 -21.19596 39.94220 1.000 60.16265 118 SER C C 1
ATOM 6452 O O . SER C 1 137 ? -81.16506 -20.17260 39.26986 1.000 48.61771 118 SER C O 1
ATOM 6455 N N . PRO C 1 138 ? -82.38428 -21.97981 39.79857 1.000 61.06107 119 PRO C N 1
ATOM 6456 C CA . PRO C 1 138 ? -83.50312 -21.54407 38.95472 1.000 52.56234 119 PRO C CA 1
ATOM 6457 C C . PRO C 1 138 ? -84.01801 -20.18077 39.39511 1.000 45.69454 119 PRO C C 1
ATOM 6458 O O . PRO C 1 138 ? -83.95760 -19.82451 40.57346 1.000 54.41084 119 PRO C O 1
ATOM 6462 N N . TYR C 1 139 ? -84.52422 -19.41515 38.42930 1.000 46.91232 120 TYR C N 1
ATOM 6463 C CA . TYR C 1 139 ? -85.11109 -18.11481 38.73038 1.000 49.84485 120 TYR C CA 1
ATOM 6464 C C . TYR C 1 139 ? -86.31229 -18.26933 39.65467 1.000 56.22332 120 TYR C C 1
ATOM 6465 O O . TYR C 1 139 ? -87.26791 -18.98266 39.33365 1.000 51.60563 120 TYR C O 1
ATOM 6474 N N . SER C 1 140 ? -86.26770 -17.58498 40.79469 1.000 63.02426 121 SER C N 1
ATOM 6475 C CA . SER C 1 140 ? -87.41469 -17.52261 41.68109 1.000 64.69516 121 SER C CA 1
ATOM 6476 C C . SER C 1 140 ? -88.47949 -16.59638 41.09172 1.000 61.30038 121 SER C C 1
ATOM 6477 O O . SER C 1 140 ? -88.19540 -15.80563 40.18814 1.000 60.84912 121 SER C O 1
ATOM 6480 N N . PRO C 1 141 ? -89.72546 -16.69937 41.56735 1.000 66.28452 122 PRO C N 1
ATOM 6481 C CA . PRO C 1 141 ? -90.78181 -15.81364 41.04571 1.000 63.04289 122 PRO C CA 1
ATOM 6482 C C . PRO C 1 141 ? -90.47323 -14.32747 41.16290 1.000 64.91361 122 PRO C C 1
ATOM 6483 O O . PRO C 1 141 ? -90.90924 -13.55422 40.30047 1.000 62.20422 122 PRO C O 1
ATOM 6487 N N . GLU C 1 142 ? -89.74929 -13.89217 42.19926 1.000 65.84606 123 GLU C N 1
ATOM 6488 C CA . GLU C 1 142 ? -89.44349 -12.47060 42.31849 1.000 73.77714 123 GLU C CA 1
ATOM 6489 C C . GLU C 1 142 ? -88.32652 -12.03780 41.38031 1.000 73.21263 123 GLU C C 1
ATOM 6490 O O . GLU C 1 142 ? -88.21615 -10.84448 41.07681 1.000 74.23194 123 GLU C O 1
ATOM 6496 N N . GLU C 1 143 ? -87.51081 -12.97814 40.90901 1.000 70.62634 124 GLU C N 1
ATOM 6497 C CA . GLU C 1 143 ? -86.43399 -12.70203 39.97000 1.000 58.16080 124 GLU C CA 1
ATOM 6498 C C . GLU C 1 143 ? -86.89547 -12.71986 38.51921 1.000 57.68684 124 GLU C C 1
ATOM 6499 O O . GLU C 1 143 ? -86.05762 -12.63843 37.61568 1.000 67.07339 124 GLU C O 1
ATOM 6505 N N . GLY C 1 144 ? -88.19989 -12.83216 38.27565 1.000 59.89973 125 GLY C N 1
ATOM 6506 C CA . GLY C 1 144 ? -88.72223 -12.98141 36.93525 1.000 50.76541 125 GLY C CA 1
ATOM 6507 C C . GLY C 1 144 ? -89.03626 -14.40530 36.53251 1.000 58.92384 125 GLY C C 1
ATOM 6508 O O . GLY C 1 144 ? -89.43508 -14.63045 35.38335 1.000 55.97303 125 GLY C O 1
ATOM 6509 N N . GLY C 1 145 ? -88.86151 -15.37035 37.43200 1.000 48.63035 126 GLY C N 1
ATOM 6510 C CA . GLY C 1 145 ? -89.17095 -16.75766 37.15789 1.000 56.92456 126 GLY C CA 1
ATOM 6511 C C . GLY C 1 145 ? -90.61814 -17.10290 37.44268 1.000 59.26549 126 GLY C C 1
ATOM 6512 O O . GLY C 1 145 ? -91.49161 -16.23526 37.53075 1.000 52.47423 126 GLY C O 1
ATOM 6513 N N . TRP C 1 146 ? -90.87072 -18.40063 37.59701 1.000 49.83143 127 TRP C N 1
ATOM 6514 C CA . TRP C 1 146 ? -92.23044 -18.86753 37.82401 1.000 52.44601 127 TRP C CA 1
ATOM 6515 C C . TRP C 1 146 ? -92.19391 -20.23695 38.48356 1.000 49.76706 127 TRP C C 1
ATOM 6516 O O . TRP C 1 146 ? -91.21881 -20.98256 38.35984 1.000 49.30471 127 TRP C O 1
ATOM 6527 N N . GLN C 1 147 ? -93.27169 -20.55259 39.19683 1.000 53.12065 128 GLN C N 1
ATOM 6528 C CA . GLN C 1 147 ? -93.42824 -21.89211 39.74064 1.000 53.63061 128 GLN C CA 1
ATOM 6529 C C . GLN C 1 147 ? -93.72917 -22.86646 38.60918 1.000 47.54405 128 GLN C C 1
ATOM 6530 O O . GLN C 1 147 ? -94.49113 -22.55729 37.68894 1.000 47.32002 128 GLN C O 1
ATOM 6536 N N . THR C 1 148 ? -93.12056 -24.04452 38.67319 1.000 37.85957 129 THR C N 1
ATOM 6537 C CA . THR C 1 148 ? -93.23227 -25.01005 37.59270 1.000 43.15869 129 THR C CA 1
ATOM 6538 C C . THR C 1 148 ? -94.42481 -25.93886 37.81623 1.000 45.90008 129 THR C C 1
ATOM 6539 O O . THR C 1 148 ? -94.99087 -26.02276 38.90875 1.000 42.90685 129 THR C O 1
ATOM 6543 N N . TRP C 1 149 ? -94.79626 -26.65004 36.75545 1.000 40.19388 130 TRP C N 1
ATOM 6544 C CA . TRP C 1 149 ? -95.83196 -27.67090 36.79804 1.000 37.53986 130 TRP C CA 1
ATOM 6545 C C . TRP C 1 149 ? -95.20112 -29.03719 36.57509 1.000 42.66055 130 TRP C C 1
ATOM 6546 O O . TRP C 1 149 ? -94.16309 -29.15941 35.92384 1.000 45.86424 130 TRP C O 1
ATOM 6557 N N . ALA C 1 150 ? -95.82798 -30.06445 37.13327 1.000 40.54099 131 ALA C N 1
ATOM 6558 C CA . ALA C 1 150 ? -95.28462 -31.41283 37.08558 1.000 37.44393 131 ALA C CA 1
ATOM 6559 C C . ALA C 1 150 ? -96.41402 -32.38964 37.37312 1.000 36.66501 131 ALA C C 1
ATOM 6560 O O . ALA C 1 150 ? -97.44902 -31.99719 37.92451 1.000 37.12632 131 ALA C O 1
ATOM 6562 N N . PRO C 1 151 ? -96.25338 -33.66505 37.00782 1.000 38.02833 132 PRO C N 1
ATOM 6563 C CA . PRO C 1 151 ? -97.27192 -34.65238 37.40088 1.000 37.43138 132 PRO C CA 1
ATOM 6564 C C . PRO C 1 151 ? -97.39735 -34.79768 38.90630 1.000 42.24266 132 PRO C C 1
ATOM 6565 O O . PRO C 1 151 ? -98.50683 -34.99667 39.41661 1.000 41.39927 132 PRO C O 1
ATOM 6569 N N . SER C 1 152 ? -96.28637 -34.68759 39.63312 1.000 36.39496 133 SER C N 1
ATOM 6570 C CA . SER C 1 152 ? -96.27970 -34.79945 41.08403 1.000 41.32791 133 SER C CA 1
ATOM 6571 C C . SER C 1 152 ? -95.42610 -33.68376 41.67097 1.000 46.75648 133 SER C C 1
ATOM 6572 O O . SER C 1 152 ? -94.56079 -33.11517 41.00058 1.000 48.89341 133 SER C O 1
ATOM 6575 N N . ALA C 1 153 ? -95.68346 -33.37230 42.94207 1.000 41.46091 134 ALA C N 1
ATOM 6576 C CA . ALA C 1 153 ? -94.95786 -32.31523 43.64688 1.000 46.44307 134 ALA C CA 1
ATOM 6577 C C . ALA C 1 153 ? -93.61264 -32.85944 44.13583 1.000 48.92893 134 ALA C C 1
ATOM 6578 O O . ALA C 1 153 ? -93.34528 -32.99711 45.33170 1.000 52.07129 134 ALA C O 1
ATOM 6580 N N . ILE C 1 154 ? -92.75114 -33.17410 43.16992 1.000 46.62116 135 ILE C N 1
ATOM 6581 C CA . ILE C 1 154 ? -91.42485 -33.72092 43.43318 1.000 46.89512 135 ILE C CA 1
ATOM 6582 C C . ILE C 1 154 ? -90.39943 -32.84422 42.72787 1.000 50.53793 135 ILE C C 1
ATOM 6583 O O . ILE C 1 154 ? -90.49808 -32.61640 41.51696 1.000 46.90283 135 ILE C O 1
ATOM 6588 N N . LYS C 1 155 ? -89.41023 -32.36842 43.47780 1.000 53.57941 136 LYS C N 1
ATOM 6589 C CA . LYS C 1 155 ? -88.47439 -31.38579 42.95287 1.000 45.18258 136 LYS C CA 1
ATOM 6590 C C . LYS C 1 155 ? -87.34740 -32.04602 42.17021 1.000 45.37796 136 LYS C C 1
ATOM 6591 O O . LYS C 1 155 ? -86.88284 -33.13977 42.50995 1.000 41.93702 136 LYS C O 1
ATOM 6597 N N . PHE C 1 156 ? -86.91813 -31.37381 41.10376 1.000 42.44371 137 PHE C N 1
ATOM 6598 C CA . PHE C 1 156 ? -85.63255 -31.68218 40.49148 1.000 48.01568 137 PHE C CA 1
ATOM 6599 C C . PHE C 1 156 ? -84.53127 -30.83187 41.11517 1.000 52.69059 137 PHE C C 1
ATOM 6600 O O . PHE C 1 156 ? -83.49166 -31.35679 41.52421 1.000 53.21550 137 PHE C O 1
ATOM 6608 N N . TYR C 1 157 ? -84.76066 -29.52280 41.20744 1.000 53.19392 138 TYR C N 1
ATOM 6609 C CA . TYR C 1 157 ? -83.86341 -28.59786 41.88728 1.000 51.26121 138 TYR C CA 1
ATOM 6610 C C . TYR C 1 157 ? -84.36196 -28.38501 43.31000 1.000 57.12060 138 TYR C C 1
ATOM 6611 O O . TYR C 1 157 ? -85.47441 -27.88566 43.51362 1.000 55.36957 138 TYR C O 1
ATOM 6620 N N . GLU C 1 158 ? -83.54072 -28.76446 44.29034 1.000 60.40145 139 GLU C N 1
ATOM 6621 C CA . GLU C 1 158 ? -83.95173 -28.64623 45.68404 1.000 66.57196 139 GLU C CA 1
ATOM 6622 C C . GLU C 1 158 ? -84.00475 -27.20033 46.16563 1.000 66.95374 139 GLU C C 1
ATOM 6623 O O . GLU C 1 158 ? -84.67845 -26.92058 47.16300 1.000 69.80240 139 GLU C O 1
ATOM 6629 N N . GLU C 1 159 ? -83.32534 -26.27765 45.48437 1.000 62.79952 140 GLU C N 1
ATOM 6630 C CA . GLU C 1 159 ? -83.24670 -24.89401 45.93434 1.000 64.21867 140 GLU C CA 1
ATOM 6631 C C . GLU C 1 159 ? -84.42682 -24.04020 45.48360 1.000 66.29107 140 GLU C C 1
ATOM 6632 O O . GLU C 1 159 ? -84.54559 -22.89394 45.93068 1.000 71.78706 140 GLU C O 1
ATOM 6638 N N . SER C 1 160 ? -85.28860 -24.55610 44.61426 1.000 58.79816 141 SER C N 1
ATOM 6639 C CA . SER C 1 160 ? -86.38974 -23.79902 44.03720 1.000 54.20568 141 SER C CA 1
ATOM 6640 C C . SER C 1 160 ? -87.71833 -24.26496 44.62998 1.000 54.52172 141 SER C C 1
ATOM 6641 O O . SER C 1 160 ? -87.77155 -25.13408 45.50415 1.000 52.31363 141 SER C O 1
ATOM 6644 N N . LEU C 1 161 ? -88.80293 -23.67037 44.13957 1.000 46.50629 142 LEU C N 1
ATOM 6645 C CA . LEU C 1 161 ? -90.13233 -24.00000 44.63615 1.000 53.47698 142 LEU C CA 1
ATOM 6646 C C . LEU C 1 161 ? -90.53118 -25.41769 44.25105 1.000 51.88091 142 LEU C C 1
ATOM 6647 O O . LEU C 1 161 ? -90.21142 -25.89755 43.15996 1.000 50.25469 142 LEU C O 1
ATOM 6652 N N . THR C 1 162 ? -91.24113 -26.08189 45.15471 1.000 50.10451 143 THR C N 1
ATOM 6653 C CA . THR C 1 162 ? -91.82807 -27.37373 44.83634 1.000 55.81390 143 THR C CA 1
ATOM 6654 C C . THR C 1 162 ? -92.80436 -27.20605 43.67549 1.000 46.77247 143 THR C C 1
ATOM 6655 O O . THR C 1 162 ? -93.64010 -26.29176 43.70343 1.000 42.54064 143 THR C O 1
ATOM 6659 N N . PRO C 1 163 ? -92.72147 -28.03814 42.63867 1.000 44.05514 144 PRO C N 1
ATOM 6660 C CA . PRO C 1 163 ? -93.60057 -27.85466 41.47858 1.000 48.15750 144 PRO C CA 1
ATOM 6661 C C . PRO C 1 163 ? -95.06841 -28.02847 41.84035 1.000 47.37308 144 PRO C C 1
ATOM 6662 O O . PRO C 1 163 ? -95.42619 -28.75338 42.77148 1.000 47.37236 144 PRO C O 1
ATOM 6666 N N . HIS C 1 164 ? -95.91722 -27.33810 41.09074 1.000 47.30341 145 HIS C N 1
ATOM 6667 C CA . HIS C 1 164 ? -97.35797 -27.46328 41.25551 1.000 48.24081 145 HIS C CA 1
ATOM 6668 C C . HIS C 1 164 ? -97.83646 -28.76268 40.61652 1.000 52.72347 145 HIS C C 1
ATOM 6669 O O . HIS C 1 164 ? -97.69264 -28.93019 39.39962 1.000 44.38464 145 HIS C O 1
ATOM 6676 N N . PRO C 1 165 ? -98.38843 -29.70354 41.38591 1.000 48.15069 146 PRO C N 1
ATOM 6677 C CA . PRO C 1 165 ? -98.90525 -30.94155 40.78335 1.000 48.29967 146 PRO C CA 1
ATOM 6678 C C . PRO C 1 165 ? -100.14821 -30.65587 39.95219 1.000 43.82427 146 PRO C C 1
ATOM 6679 O O . PRO C 1 165 ? -101.07956 -29.98851 40.40616 1.000 45.48545 146 PRO C O 1
ATOM 6683 N N . MET C 1 166 ? -100.14560 -31.15552 38.72197 1.000 38.10317 147 MET C N 1
ATOM 6684 C CA . MET C 1 166 ? -101.15809 -30.78796 37.74389 1.000 42.28014 147 MET C CA 1
ATOM 6685 C C . MET C 1 166 ? -102.48245 -31.48598 38.03495 1.000 47.17533 147 MET C C 1
ATOM 6686 O O . MET C 1 166 ? -102.52305 -32.70297 38.24354 1.000 43.34993 147 MET C O 1
ATOM 6691 N N . SER C 1 167 ? -103.56459 -30.71000 38.05155 1.000 41.11950 148 SER C N 1
ATOM 6692 C CA . SER C 1 167 ? -104.90006 -31.26913 38.17242 1.000 37.94585 148 SER C CA 1
ATOM 6693 C C . SER C 1 167 ? -105.35131 -31.79838 36.81439 1.000 42.95398 148 SER C C 1
ATOM 6694 O O . SER C 1 167 ? -104.64878 -31.67716 35.80641 1.000 45.34099 148 SER C O 1
ATOM 6697 N N . ILE C 1 168 ? -106.54836 -32.38704 36.78114 1.000 42.93643 149 ILE C N 1
ATOM 6698 C CA . ILE C 1 168 ? -107.07591 -32.91356 35.52497 1.000 45.68112 149 ILE C CA 1
ATOM 6699 C C . ILE C 1 168 ? -107.28850 -31.78643 34.52228 1.000 43.25644 149 ILE C C 1
ATOM 6700 O O . ILE C 1 168 ? -106.99649 -31.93443 33.32884 1.000 42.88914 149 ILE C O 1
ATOM 6705 N N . GLU C 1 169 ? -107.78460 -30.63674 34.98873 1.000 41.43365 150 GLU C N 1
ATOM 6706 C CA . GLU C 1 169 ? -107.95239 -29.50142 34.08665 1.000 49.73646 150 GLU C CA 1
ATOM 6707 C C . GLU C 1 169 ? -106.61090 -28.95278 33.61833 1.000 44.26315 150 GLU C C 1
ATOM 6708 O O . GLU C 1 169 ? -106.50396 -28.47798 32.48195 1.000 46.41098 150 GLU C O 1
ATOM 6714 N N . ASP C 1 170 ? -105.58209 -29.01005 34.46851 1.000 37.59550 151 ASP C N 1
ATOM 6715 C CA . ASP C 1 170 ? -104.24226 -28.63216 34.02743 1.000 38.99458 151 ASP C CA 1
ATOM 6716 C C . ASP C 1 170 ? -103.77624 -29.52223 32.88128 1.000 41.46818 151 ASP C C 1
ATOM 6717 O O . ASP C 1 170 ? -103.15799 -29.04039 31.92414 1.000 42.84936 151 ASP C O 1
ATOM 6722 N N . LEU C 1 171 ? -104.06214 -30.82630 32.96368 1.000 36.49235 152 LEU C N 1
ATOM 6723 C CA . LEU C 1 171 ? -103.71705 -31.73564 31.87483 1.000 39.01824 152 LEU C CA 1
ATOM 6724 C C . LEU C 1 171 ? -104.36055 -31.30054 30.56269 1.000 38.22927 152 LEU C C 1
ATOM 6725 O O . LEU C 1 171 ? -103.70649 -31.30010 29.51278 1.000 43.07745 152 LEU C O 1
ATOM 6730 N N A GLU C 1 172 ? -105.64431 -30.93147 30.60192 0.536 42.11537 153 GLU C N 1
ATOM 6731 N N B GLU C 1 172 ? -105.64172 -30.92446 30.60080 0.464 42.11217 153 GLU C N 1
ATOM 6732 C CA A GLU C 1 172 ? -106.33364 -30.51192 29.38572 0.536 41.25972 153 GLU C CA 1
ATOM 6733 C CA B GLU C 1 172 ? -106.32406 -30.51735 29.37659 0.464 41.26559 153 GLU C CA 1
ATOM 6734 C C A GLU C 1 172 ? -105.80526 -29.18250 28.86518 0.536 38.43634 153 GLU C C 1
ATOM 6735 C C B GLU C 1 172 ? -105.81823 -29.17519 28.86406 0.464 38.44234 153 GLU C C 1
ATOM 6736 O O A GLU C 1 172 ? -105.79491 -28.95541 27.65004 0.536 38.44779 153 GLU C O 1
ATOM 6737 O O B GLU C 1 172 ? -105.83153 -28.93358 27.65177 0.464 38.43767 153 GLU C O 1
ATOM 6748 N N . THR C 1 173 ? -105.37071 -28.29528 29.76119 1.000 36.54662 154 THR C N 1
ATOM 6749 C CA . THR C 1 173 ? -104.83480 -27.00768 29.33227 1.000 38.34419 154 THR C CA 1
ATOM 6750 C C . THR C 1 173 ? -103.52618 -27.18411 28.57048 1.000 43.30176 154 THR C C 1
ATOM 6751 O O . THR C 1 173 ? -103.35082 -26.62945 27.47927 1.000 41.57066 154 THR C O 1
ATOM 6755 N N . VAL C 1 174 ? -102.59454 -27.95711 29.13384 1.000 37.27340 155 VAL C N 1
ATOM 6756 C CA . VAL C 1 174 ? -101.31030 -28.17459 28.47641 1.000 34.26650 155 VAL C CA 1
ATOM 6757 C C . VAL C 1 174 ? -101.49664 -28.96065 27.18530 1.000 37.51894 155 VAL C C 1
ATOM 6758 O O . VAL C 1 174 ? -100.83634 -28.68419 26.17563 1.000 39.97352 155 VAL C O 1
ATOM 6762 N N . LYS C 1 175 ? -102.40468 -29.94199 27.18992 1.000 32.32555 156 LYS C N 1
ATOM 6763 C CA . LYS C 1 175 ? -102.67631 -30.70266 25.97390 1.000 29.76129 156 LYS C CA 1
ATOM 6764 C C . LYS C 1 175 ? -103.19506 -29.80116 24.86190 1.000 37.60196 156 LYS C C 1
ATOM 6765 O O . LYS C 1 175 ? -102.76836 -29.92046 23.70616 1.000 35.75740 156 LYS C O 1
ATOM 6771 N N . GLN C 1 176 ? -104.10783 -28.88311 25.19287 1.000 33.28497 157 GLN C N 1
ATOM 6772 C CA . GLN C 1 176 ? -104.59328 -27.93789 24.19421 1.000 31.15827 157 GLN C CA 1
ATOM 6773 C C . GLN C 1 176 ? -103.49608 -26.97528 23.75514 1.000 35.04250 157 GLN C C 1
ATOM 6774 O O . GLN C 1 176 ? -103.47546 -26.54695 22.59540 1.000 35.80545 157 GLN C O 1
ATOM 6780 N N . ASP C 1 177 ? -102.58075 -26.62419 24.66194 1.000 34.29650 158 ASP C N 1
ATOM 6781 C CA . ASP C 1 177 ? -101.44923 -25.78301 24.28393 1.000 35.71437 158 ASP C CA 1
ATOM 6782 C C . ASP C 1 177 ? -100.54464 -26.49175 23.27972 1.000 35.82322 158 ASP C C 1
ATOM 6783 O O . ASP C 1 177 ? -100.06715 -25.87252 22.32150 1.000 35.68851 158 ASP C O 1
ATOM 6788 N N . PHE C 1 178 ? -100.30774 -27.79418 23.47586 1.000 32.04496 159 PHE C N 1
ATOM 6789 C CA . PHE C 1 178 ? -99.58365 -28.57521 22.47717 1.000 33.26283 159 PHE C CA 1
ATOM 6790 C C . PHE C 1 178 ? -100.30652 -28.54960 21.13706 1.000 38.71248 159 PHE C C 1
ATOM 6791 O O . PHE C 1 178 ? -99.67937 -28.37355 20.08470 1.000 37.27610 159 PHE C O 1
ATOM 6799 N N . VAL C 1 179 ? -101.63050 -28.71875 21.16145 1.000 38.47456 160 VAL C N 1
ATOM 6800 C CA . VAL C 1 179 ? -102.42069 -28.69012 19.93401 1.000 33.47115 160 VAL C CA 1
ATOM 6801 C C . VAL C 1 179 ? -102.28170 -27.33989 19.24292 1.000 36.19294 160 VAL C C 1
ATOM 6802 O O . VAL C 1 179 ? -102.05850 -27.26520 18.02876 1.000 38.01765 160 VAL C O 1
ATOM 6806 N N . ASN C 1 180 ? -102.40530 -26.25073 20.00611 1.000 35.26907 161 ASN C N 1
ATOM 6807 C CA . ASN C 1 180 ? -102.33386 -24.92644 19.39827 1.000 27.90314 161 ASN C CA 1
ATOM 6808 C C . ASN C 1 180 ? -100.94760 -24.65367 18.82754 1.000 38.74568 161 ASN C C 1
ATOM 6809 O O . ASN C 1 180 ? -100.82220 -24.10297 17.72738 1.000 37.10008 161 ASN C O 1
ATOM 6814 N N . SER C 1 181 ? -99.89340 -25.03591 19.55186 1.000 35.86109 162 SER C N 1
ATOM 6815 C CA . SER C 1 181 ? -98.54636 -24.86201 19.01666 1.000 34.97220 162 SER C CA 1
ATOM 6816 C C . SER C 1 181 ? -98.34814 -25.69767 17.75931 1.000 37.66726 162 SER C C 1
ATOM 6817 O O . SER C 1 181 ? -97.70514 -25.24897 16.80304 1.000 34.28420 162 SER C O 1
ATOM 6820 N N . ALA C 1 182 ? -98.90526 -26.91431 17.73997 1.000 32.36272 163 ALA C N 1
ATOM 6821 C CA . ALA C 1 182 ? -98.79766 -27.76678 16.56000 1.000 33.52257 163 ALA C CA 1
ATOM 6822 C C . ALA C 1 182 ? -99.47904 -27.13297 15.35454 1.000 36.92469 163 ALA C C 1
ATOM 6823 O O . ALA C 1 182 ? -98.95675 -27.18739 14.23474 1.000 39.17859 163 ALA C O 1
ATOM 6825 N N . ILE C 1 183 ? -100.65819 -26.54600 15.55992 1.000 38.34641 164 ILE C N 1
ATOM 6826 C CA . ILE C 1 183 ? -101.35375 -25.87903 14.46398 1.000 40.21653 164 ILE C CA 1
ATOM 6827 C C . ILE C 1 183 ? -100.54711 -24.68313 13.97400 1.000 34.21487 164 ILE C C 1
ATOM 6828 O O . ILE C 1 183 ? -100.41410 -24.45905 12.76445 1.000 41.60919 164 ILE C O 1
ATOM 6833 N N . ARG C 1 184 ? -99.97972 -23.90814 14.90369 1.000 34.26824 165 ARG C N 1
ATOM 6834 C CA . ARG C 1 184 ? -99.12212 -22.79029 14.51873 1.000 36.80432 165 ARG C CA 1
ATOM 6835 C C . ARG C 1 184 ? -97.89975 -23.26891 13.74212 1.000 41.06130 165 ARG C C 1
ATOM 6836 O O . ARG C 1 184 ? -97.49292 -22.63709 12.75977 1.000 37.83080 165 ARG C O 1
ATOM 6844 N N . ALA C 1 185 ? -97.29807 -24.38154 14.17224 1.000 36.02656 166 ALA C N 1
ATOM 6845 C CA . ALA C 1 185 ? -96.11420 -24.90255 13.49482 1.000 37.91697 166 ALA C CA 1
ATOM 6846 C C . ALA C 1 185 ? -96.43129 -25.30069 12.05682 1.000 39.23117 166 ALA C C 1
ATOM 6847 O O . ALA C 1 185 ? -95.68278 -24.96905 11.12918 1.000 36.02484 166 ALA C O 1
ATOM 6849 N N . GLU C 1 186 ? -97.54217 -26.01678 11.85277 1.000 38.21115 167 GLU C N 1
ATOM 6850 C CA . GLU C 1 186 ? -97.94466 -26.38803 10.49869 1.000 43.27436 167 GLU C CA 1
ATOM 6851 C C . GLU C 1 186 ? -98.20310 -25.15379 9.64645 1.000 40.45698 167 GLU C C 1
ATOM 6852 O O . GLU C 1 186 ? -97.85669 -25.12234 8.45973 1.000 38.20911 167 GLU C O 1
ATOM 6858 N N . ARG C 1 187 ? -98.80495 -24.12270 10.23926 1.000 34.67501 168 ARG C N 1
ATOM 6859 C CA . ARG C 1 187 ? -99.09585 -22.90683 9.49123 1.000 47.52056 168 ARG C CA 1
ATOM 6860 C C . ARG C 1 187 ? -97.82228 -22.14861 9.13863 1.000 47.91609 168 ARG C C 1
ATOM 6861 O O . ARG C 1 187 ? -97.75828 -21.50768 8.08389 1.000 53.14871 168 ARG C O 1
ATOM 6869 N N . ALA C 1 188 ? -96.79568 -22.22943 9.98735 1.000 40.58709 169 ALA C N 1
ATOM 6870 C CA . ALA C 1 188 ? -95.53118 -21.55295 9.72973 1.000 39.33471 169 ALA C CA 1
ATOM 6871 C C . ALA C 1 188 ? -94.66903 -22.27186 8.69913 1.000 45.37535 169 ALA C C 1
ATOM 6872 O O . ALA C 1 188 ? -93.63507 -21.72968 8.29394 1.000 42.42158 169 ALA C O 1
ATOM 6874 N N . GLY C 1 189 ? -95.05343 -23.47424 8.27714 1.000 41.00264 170 GLY C N 1
ATOM 6875 C CA . GLY C 1 189 ? -94.35366 -24.17883 7.22233 1.000 44.68582 170 GLY C CA 1
ATOM 6876 C C . GLY C 1 189 ? -93.56533 -25.38875 7.66908 1.000 43.45677 170 GLY C C 1
ATOM 6877 O O . GLY C 1 189 ? -92.93637 -26.03715 6.82480 1.000 42.53312 170 GLY C O 1
ATOM 6878 N N . PHE C 1 190 ? -93.57391 -25.72066 8.95652 1.000 36.38920 171 PHE C N 1
ATOM 6879 C CA . PHE C 1 190 ? -92.88764 -26.91973 9.41081 1.000 40.26126 171 PHE C CA 1
ATOM 6880 C C . PHE C 1 190 ? -93.58030 -28.15704 8.85776 1.000 45.78232 171 PHE C C 1
ATOM 6881 O O . PHE C 1 190 ? -94.81130 -28.25496 8.85848 1.000 45.96469 171 PHE C O 1
ATOM 6889 N N . LYS C 1 191 ? -92.78087 -29.10220 8.37115 1.000 34.44460 172 LYS C N 1
ATOM 6890 C CA . LYS C 1 191 ? -93.30995 -30.32133 7.78016 1.000 35.36368 172 LYS C CA 1
ATOM 6891 C C . LYS C 1 191 ? -93.31473 -31.49373 8.74906 1.000 40.32178 172 LYS C C 1
ATOM 6892 O O . LYS C 1 191 ? -93.91355 -32.53132 8.44384 1.000 41.74257 172 LYS C O 1
ATOM 6898 N N . ALA C 1 192 ? -92.67333 -31.35252 9.90503 1.000 41.23496 173 ALA C N 1
ATOM 6899 C CA . ALA C 1 192 ? -92.66936 -32.40449 10.90484 1.000 33.63830 173 ALA C CA 1
ATOM 6900 C C . ALA C 1 192 ? -92.64174 -31.77008 12.28487 1.000 35.17209 173 ALA C C 1
ATOM 6901 O O . ALA C 1 192 ? -92.13935 -30.65804 12.46768 1.000 30.69613 173 ALA C O 1
ATOM 6903 N N . ILE C 1 193 ? -93.19535 -32.49129 13.25101 1.000 36.37732 174 ILE C N 1
ATOM 6904 C CA . ILE C 1 193 ? -93.21406 -32.07673 14.64571 1.000 36.59658 174 ILE C CA 1
ATOM 6905 C C . ILE C 1 193 ? -92.65571 -33.21558 15.48352 1.000 41.14302 174 ILE C C 1
ATOM 6906 O O . ILE C 1 193 ? -92.97224 -34.38682 15.24605 1.000 33.93636 174 ILE C O 1
ATOM 6911 N N . GLU C 1 194 ? -91.80387 -32.87645 16.44397 1.000 33.11851 175 GLU C N 1
ATOM 6912 C CA . GLU C 1 194 ? -91.29739 -33.83612 17.41297 1.000 38.10789 175 GLU C CA 1
ATOM 6913 C C . GLU C 1 194 ? -91.81758 -33.44487 18.78924 1.000 32.43915 175 GLU C C 1
ATOM 6914 O O . GLU C 1 194 ? -91.57721 -32.32548 19.25229 1.000 34.09139 175 GLU C O 1
ATOM 6920 N N . LEU C 1 195 ? -92.55975 -34.34961 19.42133 1.000 33.30238 176 LEU C N 1
ATOM 6921 C CA . LEU C 1 195 ? -93.00836 -34.13168 20.78845 1.000 33.51290 176 LEU C CA 1
ATOM 6922 C C . LEU C 1 195 ? -91.88180 -34.50652 21.74303 1.000 36.42496 176 LEU C C 1
ATOM 6923 O O . LEU C 1 195 ? -91.30506 -35.59396 21.64156 1.000 32.09531 176 LEU C O 1
ATOM 6928 N N . HIS C 1 196 ? -91.56091 -33.60027 22.66409 1.000 34.48969 177 HIS C N 1
ATOM 6929 C CA . HIS C 1 196 ? -90.40145 -33.76819 23.53889 1.000 34.40385 177 HIS C CA 1
ATOM 6930 C C . HIS C 1 196 ? -90.79905 -34.61176 24.74406 1.000 35.13928 177 HIS C C 1
ATOM 6931 O O . HIS C 1 196 ? -91.24922 -34.10093 25.77078 1.000 32.06126 177 HIS C O 1
ATOM 6938 N N . GLY C 1 197 ? -90.62025 -35.92435 24.62045 1.000 29.12505 178 GLY C N 1
ATOM 6939 C CA . GLY C 1 197 ? -90.88964 -36.82819 25.72231 1.000 29.22484 178 GLY C CA 1
ATOM 6940 C C . GLY C 1 197 ? -89.63849 -37.34868 26.39656 1.000 30.56861 178 GLY C C 1
ATOM 6941 O O . GLY C 1 197 ? -89.65495 -38.42778 26.99340 1.000 34.16321 178 GLY C O 1
ATOM 6942 N N . ALA C 1 198 ? -88.54893 -36.58832 26.31810 1.000 30.22926 179 ALA C N 1
ATOM 6943 C CA . ALA C 1 198 ? -87.24407 -37.03947 26.77277 1.000 30.07577 179 ALA C CA 1
ATOM 6944 C C . ALA C 1 198 ? -86.63356 -36.01502 27.72055 1.000 35.19012 179 ALA C C 1
ATOM 6945 O O . ALA C 1 198 ? -87.23547 -34.98381 28.03839 1.000 34.44658 179 ALA C O 1
ATOM 6947 N N . HIS C 1 199 ? -85.43202 -36.34811 28.19894 1.000 29.82540 180 HIS C N 1
ATOM 6948 C CA . HIS C 1 199 ? -84.52230 -35.41935 28.87228 1.000 30.06678 180 HIS C CA 1
ATOM 6949 C C . HIS C 1 199 ? -85.14899 -34.76166 30.09785 1.000 30.40171 180 HIS C C 1
ATOM 6950 O O . HIS C 1 199 ? -84.79022 -33.63946 30.46419 1.000 36.05239 180 HIS C O 1
ATOM 6957 N N . GLY C 1 200 ? -86.08185 -35.45774 30.74274 1.000 30.06718 181 GLY C N 1
ATOM 6958 C CA . GLY C 1 200 ? -86.58937 -35.04510 32.03428 1.000 29.94380 181 GLY C CA 1
ATOM 6959 C C . GLY C 1 200 ? -87.63006 -33.94914 32.02651 1.000 32.20867 181 GLY C C 1
ATOM 6960 O O . GLY C 1 200 ? -87.91629 -33.38950 33.09067 1.000 34.22224 181 GLY C O 1
ATOM 6961 N N . TYR C 1 201 ? -88.21777 -33.62900 30.87866 1.000 32.32539 182 TYR C N 1
ATOM 6962 C CA . TYR C 1 201 ? -89.22710 -32.58305 30.81914 1.000 36.18610 182 TYR C CA 1
ATOM 6963 C C . TYR C 1 201 ? -90.60814 -33.20427 31.04244 1.000 31.35298 182 TYR C C 1
ATOM 6964 O O . TYR C 1 201 ? -90.71968 -34.35928 31.46108 1.000 33.34857 182 TYR C O 1
ATOM 6973 N N . LEU C 1 202 ? -91.67467 -32.44154 30.76732 1.000 28.23909 183 LEU C N 1
ATOM 6974 C CA . LEU C 1 202 ? -92.99525 -32.76462 31.31352 1.000 34.73923 183 LEU C CA 1
ATOM 6975 C C . LEU C 1 202 ? -93.46010 -34.16105 30.91034 1.000 34.41044 183 LEU C C 1
ATOM 6976 O O . LEU C 1 202 ? -93.87122 -34.95649 31.76303 1.000 35.25196 183 LEU C O 1
ATOM 6981 N N . ILE C 1 203 ? -93.42869 -34.47106 29.61154 1.000 29.40959 184 ILE C N 1
ATOM 6982 C CA . ILE C 1 203 ? -93.90455 -35.77823 29.15877 1.000 27.57899 184 ILE C CA 1
ATOM 6983 C C . ILE C 1 203 ? -93.07773 -36.89431 29.78416 1.000 30.22855 184 ILE C C 1
ATOM 6984 O O . ILE C 1 203 ? -93.62156 -37.90188 30.25517 1.000 28.64195 184 ILE C O 1
ATOM 6989 N N . HIS C 1 204 ? -91.75136 -36.73340 29.80358 1.000 35.11620 185 HIS C N 1
ATOM 6990 C CA . HIS C 1 204 ? -90.89624 -37.71893 30.45789 1.000 29.73120 185 HIS C CA 1
ATOM 6991 C C . HIS C 1 204 ? -91.22333 -37.82737 31.94293 1.000 29.59965 185 HIS C C 1
ATOM 6992 O O . HIS C 1 204 ? -91.18330 -38.92228 32.51787 1.000 30.08995 185 HIS C O 1
ATOM 6999 N N . GLN C 1 205 ? -91.55433 -36.70012 32.58010 1.000 28.37096 186 GLN C N 1
ATOM 7000 C CA . GLN C 1 205 ? -91.92144 -36.72624 33.99263 1.000 31.22372 186 GLN C CA 1
ATOM 7001 C C . GLN C 1 205 ? -93.15578 -37.58740 34.23818 1.000 34.13278 186 GLN C C 1
ATOM 7002 O O . GLN C 1 205 ? -93.25015 -38.24998 35.27792 1.000 38.14268 186 GLN C O 1
ATOM 7008 N N . PHE C 1 206 ? -94.10503 -37.60130 33.29625 1.000 30.97585 187 PHE C N 1
ATOM 7009 C CA . PHE C 1 206 ? -95.26938 -38.47444 33.43418 1.000 31.87662 187 PHE C CA 1
ATOM 7010 C C . PHE C 1 206 ? -94.89855 -39.93785 33.22297 1.000 37.12838 187 PHE C C 1
ATOM 7011 O O . PHE C 1 206 ? -95.43727 -40.82236 33.89813 1.000 35.39427 187 PHE C O 1
ATOM 7019 N N . LEU C 1 207 ? -93.97275 -40.21266 32.29904 1.000 32.97450 188 LEU C N 1
ATOM 7020 C CA . LEU C 1 207 ? -93.68052 -41.59503 31.92852 1.000 29.48813 188 LEU C CA 1
ATOM 7021 C C . LEU C 1 207 ? -92.94867 -42.34559 33.03085 1.000 29.80317 188 LEU C C 1
ATOM 7022 O O . LEU C 1 207 ? -93.13990 -43.55765 33.18091 1.000 37.10098 188 LEU C O 1
ATOM 7027 N N . SER C 1 208 ? -92.11312 -41.65514 33.80274 1.000 33.62054 189 SER C N 1
ATOM 7028 C CA . SER C 1 208 ? -91.21391 -42.36991 34.69619 1.000 34.63628 189 SER C CA 1
ATOM 7029 C C . SER C 1 208 ? -91.75652 -42.42839 36.12060 1.000 34.20420 189 SER C C 1
ATOM 7030 O O . SER C 1 208 ? -92.31456 -41.44324 36.61747 1.000 33.85805 189 SER C O 1
ATOM 7033 N N . PRO C 1 209 ? -91.58551 -43.57352 36.78942 1.000 33.72612 190 PRO C N 1
ATOM 7034 C CA . PRO C 1 209 ? -92.04986 -43.69081 38.18138 1.000 34.40063 190 PRO C CA 1
ATOM 7035 C C . PRO C 1 209 ? -91.23903 -42.87131 39.17393 1.000 39.85631 190 PRO C C 1
ATOM 7036 O O . PRO C 1 209 ? -91.70786 -42.66518 40.29981 1.000 41.85564 190 PRO C O 1
ATOM 7040 N N . LEU C 1 210 ? -90.03348 -42.41862 38.81417 1.000 39.45637 191 LEU C N 1
ATOM 7041 C CA . LEU C 1 210 ? -89.24802 -41.61435 39.74706 1.000 34.14399 191 LEU C CA 1
ATOM 7042 C C . LEU C 1 210 ? -89.83093 -40.21761 39.91997 1.000 31.67494 191 LEU C C 1
ATOM 7043 O O . LEU C 1 210 ? -89.62337 -39.58384 40.96028 1.000 42.07340 191 LEU C O 1
ATOM 7048 N N . SER C 1 211 ? -90.56241 -39.72606 38.92062 1.000 33.18671 192 SER C N 1
ATOM 7049 C CA . SER C 1 211 ? -91.14678 -38.39427 38.95830 1.000 33.22963 192 SER C CA 1
ATOM 7050 C C . SER C 1 211 ? -92.66881 -38.39332 38.97803 1.000 37.95093 192 SER C C 1
ATOM 7051 O O . SER C 1 211 ? -93.26129 -37.38762 39.38120 1.000 34.63368 192 SER C O 1
ATOM 7054 N N . ASN C 1 212 ? -93.30831 -39.48157 38.54849 1.000 32.30348 193 ASN C N 1
ATOM 7055 C CA . ASN C 1 212 ? -94.76245 -39.59917 38.53544 1.000 32.43480 193 ASN C CA 1
ATOM 7056 C C . ASN C 1 212 ? -95.18418 -40.48969 39.69931 1.000 34.77835 193 ASN C C 1
ATOM 7057 O O . ASN C 1 212 ? -95.01532 -41.71224 39.64874 1.000 34.36190 193 ASN C O 1
ATOM 7062 N N . GLN C 1 213 ? -95.74659 -39.87758 40.73732 1.000 36.02651 194 GLN C N 1
ATOM 7063 C CA . GLN C 1 213 ? -96.29888 -40.59935 41.87745 1.000 44.64400 194 GLN C CA 1
ATOM 7064 C C . GLN C 1 213 ? -97.79532 -40.33824 42.02416 1.000 40.92324 194 GLN C C 1
ATOM 7065 O O . GLN C 1 213 ? -98.34656 -40.44357 43.12089 1.000 52.08720 194 GLN C O 1
ATOM 7071 N N . ARG C 1 214 ? -98.46351 -40.01280 40.91876 1.000 36.82575 195 ARG C N 1
ATOM 7072 C CA . ARG C 1 214 ? -99.88587 -39.70099 40.96015 1.000 40.30247 195 ARG C CA 1
ATOM 7073 C C . ARG C 1 214 ? -100.69799 -40.91686 41.39101 1.000 39.91127 195 ARG C C 1
ATOM 7074 O O . ARG C 1 214 ? -100.31290 -42.06649 41.16066 1.000 40.86860 195 ARG C O 1
ATOM 7082 N N A GLN C 1 215 ? -101.83886 -40.65672 42.02645 0.427 45.71293 196 GLN C N 1
ATOM 7083 N N B GLN C 1 215 ? -101.84224 -40.64186 42.01575 0.573 45.73888 196 GLN C N 1
ATOM 7084 C CA A GLN C 1 215 ? -102.71235 -41.71854 42.50575 0.427 45.89852 196 GLN C CA 1
ATOM 7085 C CA B GLN C 1 215 ? -102.73716 -41.66348 42.53929 0.573 45.93066 196 GLN C CA 1
ATOM 7086 C C A GLN C 1 215 ? -103.97853 -41.87186 41.67418 0.427 47.29618 196 GLN C C 1
ATOM 7087 C C B GLN C 1 215 ? -103.96969 -41.87792 41.66967 0.573 47.34178 196 GLN C C 1
ATOM 7088 O O A GLN C 1 215 ? -104.84730 -42.67175 42.03840 0.427 52.15485 196 GLN C O 1
ATOM 7089 O O B GLN C 1 215 ? -104.80491 -42.72400 42.00401 0.573 52.29741 196 GLN C O 1
ATOM 7100 N N . ASP C 1 216 ? -104.11028 -41.13577 40.57522 1.000 40.33561 197 ASP C N 1
ATOM 7101 C CA . ASP C 1 216 ? -105.24227 -41.28363 39.67584 1.000 33.16772 197 ASP C CA 1
ATOM 7102 C C . ASP C 1 216 ? -104.84732 -42.18707 38.50202 1.000 37.31780 197 ASP C C 1
ATOM 7103 O O . ASP C 1 216 ? -103.86360 -42.93286 38.57834 1.000 41.40002 197 ASP C O 1
ATOM 7108 N N . GLN C 1 217 ? -105.60095 -42.12207 37.40654 1.000 36.71716 198 GLN C N 1
ATOM 7109 C CA . GLN C 1 217 ? -105.35070 -42.99789 36.26791 1.000 36.95616 198 GLN C CA 1
ATOM 7110 C C . GLN C 1 217 ? -104.18494 -42.53036 35.40019 1.000 39.72051 198 GLN C C 1
ATOM 7111 O O . GLN C 1 217 ? -103.96209 -43.10319 34.32760 1.000 39.92048 198 GLN C O 1
ATOM 7117 N N . TYR C 1 218 ? -103.43641 -41.51758 35.83703 1.000 40.51987 199 TYR C N 1
ATOM 7118 C CA . TYR C 1 218 ? -102.28129 -41.01978 35.10175 1.000 34.51089 199 TYR C CA 1
ATOM 7119 C C . TYR C 1 218 ? -100.96318 -41.32705 35.80196 1.000 34.89367 199 TYR C C 1
ATOM 7120 O O . TYR C 1 218 ? -99.91199 -40.85601 35.35782 1.000 33.30897 199 TYR C O 1
ATOM 7129 N N . GLY C 1 219 ? -100.99618 -42.10860 36.88462 1.000 33.28160 200 GLY C N 1
ATOM 7130 C CA . GLY C 1 219 ? -99.78715 -42.55207 37.54324 1.000 30.66589 200 GLY C CA 1
ATOM 7131 C C . GLY C 1 219 ? -99.95445 -43.97347 38.04373 1.000 38.90590 200 GLY C C 1
ATOM 7132 O O . GLY C 1 219 ? -101.06741 -44.49977 38.11475 1.000 35.95656 200 GLY C O 1
ATOM 7133 N N . GLY C 1 220 ? -98.82660 -44.58740 38.39494 1.000 36.17827 201 GLY C N 1
ATOM 7134 C CA . GLY C 1 220 ? -98.83052 -45.95913 38.86621 1.000 31.65301 201 GLY C CA 1
ATOM 7135 C C . GLY C 1 220 ? -98.34155 -46.94906 37.82927 1.000 36.78213 201 GLY C C 1
ATOM 7136 O O . GLY C 1 220 ? -97.13852 -47.04086 37.56878 1.000 45.06862 201 GLY C O 1
ATOM 7137 N N . SER C 1 221 ? -99.26678 -47.69129 37.22741 1.000 37.51112 202 SER C N 1
ATOM 7138 C CA . SER C 1 221 ? -98.91123 -48.67109 36.21115 1.000 38.42182 202 SER C CA 1
ATOM 7139 C C . SER C 1 221 ? -98.30209 -47.99253 34.98803 1.000 35.32218 202 SER C C 1
ATOM 7140 O O . SER C 1 221 ? -98.42649 -46.78148 34.78506 1.000 38.50254 202 SER C O 1
ATOM 7143 N N . LEU C 1 222 ? -97.65428 -48.80476 34.15028 1.000 34.41150 203 LEU C N 1
ATOM 7144 C CA . LEU C 1 222 ? -97.11772 -48.29407 32.89405 1.000 32.52759 203 LEU C CA 1
ATOM 7145 C C . LEU C 1 222 ? -98.21871 -47.70083 32.02291 1.000 33.73942 203 LEU C C 1
ATOM 7146 O O . LEU C 1 222 ? -98.05269 -46.61745 31.44830 1.000 35.83994 203 LEU C O 1
ATOM 7151 N N . GLU C 1 223 ? -99.35720 -48.39295 31.91753 1.000 33.48620 204 GLU C N 1
ATOM 7152 C CA . GLU C 1 223 ? -100.45694 -47.87508 31.10634 1.000 33.33494 204 GLU C CA 1
ATOM 7153 C C . GLU C 1 223 ? -100.96027 -46.53238 31.62807 1.000 30.67103 204 GLU C C 1
ATOM 7154 O O . GLU C 1 223 ? -101.35075 -45.66182 30.84132 1.000 36.57828 204 GLU C O 1
ATOM 7160 N N . ASN C 1 224 ? -100.94694 -46.33513 32.94776 1.000 34.37299 205 ASN C N 1
ATOM 7161 C CA . ASN C 1 224 ? -101.35111 -45.04099 33.48789 1.000 33.38280 205 ASN C CA 1
ATOM 7162 C C . ASN C 1 224 ? -100.30230 -43.97493 33.19496 1.000 33.88332 205 ASN C C 1
ATOM 7163 O O . ASN C 1 224 ? -100.64510 -42.83607 32.85429 1.000 32.20876 205 ASN C O 1
ATOM 7168 N N . ARG C 1 225 ? -99.01995 -44.32199 33.32762 1.000 30.37328 206 ARG C N 1
ATOM 7169 C CA . ARG C 1 225 ? -97.96510 -43.34699 33.07522 1.000 32.67271 206 ARG C CA 1
ATOM 7170 C C . ARG C 1 225 ? -97.90250 -42.95895 31.60172 1.000 31.70244 206 ARG C C 1
ATOM 7171 O O . ARG C 1 225 ? -97.54058 -41.82307 31.27672 1.000 30.09905 206 ARG C O 1
ATOM 7179 N N . MET C 1 226 ? -98.27066 -43.87316 30.70143 1.000 29.04473 207 MET C N 1
ATOM 7180 C CA . MET C 1 226 ? -98.31587 -43.55761 29.27911 1.000 30.80549 207 MET C CA 1
ATOM 7181 C C . MET C 1 226 ? -99.56046 -42.78112 28.87374 1.000 35.76725 207 MET C C 1
ATOM 7182 O O . MET C 1 226 ? -99.57556 -42.19690 27.78443 1.000 35.87703 207 MET C O 1
ATOM 7187 N N . ARG C 1 227 ? -100.58605 -42.74346 29.72930 1.000 30.72860 208 ARG C N 1
ATOM 7188 C CA . ARG C 1 227 ? -101.91402 -42.31755 29.29398 1.000 30.01741 208 ARG C CA 1
ATOM 7189 C C . ARG C 1 227 ? -101.91735 -40.86618 28.82178 1.000 31.76628 208 ARG C C 1
ATOM 7190 O O . ARG C 1 227 ? -102.41652 -40.56057 27.73249 1.000 35.39875 208 ARG C O 1
ATOM 7198 N N . TYR C 1 228 ? -101.36777 -39.95135 29.63103 1.000 26.60862 209 TYR C N 1
ATOM 7199 C CA . TYR C 1 228 ? -101.37974 -38.54015 29.24204 1.000 25.25333 209 TYR C CA 1
ATOM 7200 C C . TYR C 1 228 ? -100.46261 -38.25031 28.05949 1.000 33.95213 209 TYR C C 1
ATOM 7201 O O . TYR C 1 228 ? -100.89088 -37.53041 27.13916 1.000 35.30112 209 TYR C O 1
ATOM 7210 N N . PRO C 1 229 ? -99.21297 -38.73948 28.01081 1.000 37.13921 210 PRO C N 1
ATOM 7211 C CA . PRO C 1 229 ? -98.40973 -38.52957 26.79237 1.000 30.49617 210 PRO C CA 1
ATOM 7212 C C . PRO C 1 229 ? -99.08765 -39.03439 25.52862 1.000 34.06652 210 PRO C C 1
ATOM 7213 O O . PRO C 1 229 ? -99.00125 -38.37926 24.48207 1.000 30.52406 210 PRO C O 1
ATOM 7217 N N . LEU C 1 230 ? -99.76930 -40.18203 25.59840 1.000 29.71184 211 LEU C N 1
ATOM 7218 C CA . LEU C 1 230 ? -100.47195 -40.68860 24.42433 1.000 32.36538 211 LEU C CA 1
ATOM 7219 C C . LEU C 1 230 ? -101.66081 -39.80872 24.05423 1.000 33.01717 211 LEU C C 1
ATOM 7220 O O . LEU C 1 230 ? -101.98835 -39.68611 22.86822 1.000 36.69940 211 LEU C O 1
ATOM 7225 N N . GLU C 1 231 ? -102.30838 -39.17993 25.04185 1.000 33.56296 212 GLU C N 1
ATOM 7226 C CA . GLU C 1 231 ? -103.38585 -38.24243 24.73443 1.000 39.04478 212 GLU C CA 1
ATOM 7227 C C . GLU C 1 231 ? -102.87128 -37.03518 23.96071 1.000 34.13459 212 GLU C C 1
ATOM 7228 O O . GLU C 1 231 ? -103.50349 -36.59954 22.99144 1.000 39.25700 212 GLU C O 1
ATOM 7234 N N . ILE C 1 232 ? -101.73155 -36.47516 24.37906 1.000 32.85896 213 ILE C N 1
ATOM 7235 C CA . ILE C 1 232 ? -101.15768 -35.32974 23.67301 1.000 32.01548 213 ILE C CA 1
ATOM 7236 C C . ILE C 1 232 ? -100.85656 -35.69825 22.22640 1.000 30.17257 213 ILE C C 1
ATOM 7237 O O . ILE C 1 232 ? -101.20311 -34.96379 21.29326 1.000 33.33098 213 ILE C O 1
ATOM 7242 N N . LEU C 1 233 ? -100.22669 -36.85763 22.02110 1.000 27.77776 214 LEU C N 1
ATOM 7243 C CA . LEU C 1 233 ? -99.90665 -37.31054 20.67110 1.000 31.58714 214 LEU C CA 1
ATOM 7244 C C . LEU C 1 233 ? -101.16337 -37.43271 19.81459 1.000 36.07700 214 LEU C C 1
ATOM 7245 O O . LEU C 1 233 ? -101.21644 -36.90878 18.69585 1.000 33.42966 214 LEU C O 1
ATOM 7250 N N . SER C 1 234 ? -102.19326 -38.11319 20.33160 1.000 33.40640 215 SER C N 1
ATOM 7251 C CA . SER C 1 234 ? -103.42799 -38.28600 19.56934 1.000 31.83264 215 SER C CA 1
ATOM 7252 C C . SER C 1 234 ? -104.09908 -36.94866 19.28749 1.000 35.26748 215 SER C C 1
ATOM 7253 O O . SER C 1 234 ? -104.61516 -36.72574 18.18594 1.000 38.22632 215 SER C O 1
ATOM 7256 N N . ALA C 1 235 ? -104.10942 -36.04707 20.27258 1.000 32.53623 216 ALA C N 1
ATOM 7257 C CA . ALA C 1 235 ? -104.71886 -34.73933 20.05828 1.000 33.32454 216 ALA C CA 1
ATOM 7258 C C . ALA C 1 235 ? -103.94817 -33.93889 19.01681 1.000 36.96365 216 ALA C C 1
ATOM 7259 O O . ALA C 1 235 ? -104.55367 -33.28028 18.16349 1.000 41.52171 216 ALA C O 1
ATOM 7261 N N . VAL C 1 236 ? -102.61413 -33.99623 19.05648 1.000 34.60369 217 VAL C N 1
ATOM 7262 C CA . VAL C 1 236 ? -101.81535 -33.28776 18.06029 1.000 33.34593 217 VAL C CA 1
ATOM 7263 C C . VAL C 1 236 ? -102.03495 -33.88823 16.67857 1.000 35.02931 217 VAL C C 1
ATOM 7264 O O . VAL C 1 236 ? -102.26532 -33.16846 15.70002 1.000 42.70942 217 VAL C O 1
ATOM 7268 N N . LYS C 1 237 ? -101.99154 -35.21854 16.58292 1.000 33.37767 218 LYS C N 1
ATOM 7269 C CA . LYS C 1 237 ? -102.16071 -35.87309 15.29099 1.000 39.38132 218 LYS C CA 1
ATOM 7270 C C . LYS C 1 237 ? -103.53630 -35.58752 14.69884 1.000 43.25437 218 LYS C C 1
ATOM 7271 O O . LYS C 1 237 ? -103.67167 -35.45453 13.47779 1.000 45.31196 218 LYS C O 1
ATOM 7277 N N . HIS C 1 238 ? -104.56121 -35.47620 15.54748 1.000 39.68972 219 HIS C N 1
ATOM 7278 C CA . HIS C 1 238 ? -105.91998 -35.22260 15.07958 1.000 46.60649 219 HIS C CA 1
ATOM 7279 C C . HIS C 1 238 ? -106.12131 -33.77700 14.63912 1.000 49.29751 219 HIS C C 1
ATOM 7280 O O . HIS C 1 238 ? -106.94790 -33.51209 13.75954 1.000 45.55582 219 HIS C O 1
ATOM 7287 N N . ALA C 1 239 ? -105.37555 -32.83577 15.21814 1.000 43.31045 220 ALA C N 1
ATOM 7288 C CA . ALA C 1 239 ? -105.55766 -31.42529 14.90081 1.000 40.23677 220 ALA C CA 1
ATOM 7289 C C . ALA C 1 239 ? -104.81876 -30.98952 13.64314 1.000 41.66553 220 ALA C C 1
ATOM 7290 O O . ALA C 1 239 ? -105.05404 -29.87498 13.16323 1.000 51.32451 220 ALA C O 1
ATOM 7292 N N . LEU C 1 240 ? -103.93818 -31.82541 13.10564 1.000 44.89902 221 LEU C N 1
ATOM 7293 C CA . LEU C 1 240 ? -103.13715 -31.49097 11.94006 1.000 49.22331 221 LEU C CA 1
ATOM 7294 C C . LEU C 1 240 ? -103.64403 -32.25442 10.72643 1.000 44.22336 221 LEU C C 1
ATOM 7295 O O . LEU C 1 240 ? -104.36578 -33.24624 10.85001 1.000 41.70516 221 LEU C O 1
ATOM 7300 N N . SER C 1 241 ? -103.25575 -31.78387 9.54404 1.000 44.29098 222 SER C N 1
ATOM 7301 C CA . SER C 1 241 ? -103.53360 -32.55180 8.34219 1.000 43.39646 222 SER C CA 1
ATOM 7302 C C . SER C 1 241 ? -102.76867 -33.87274 8.38371 1.000 45.68219 222 SER C C 1
ATOM 7303 O O . SER C 1 241 ? -101.75305 -34.01425 9.07172 1.000 50.18456 222 SER C O 1
ATOM 7306 N N . ALA C 1 242 ? -103.26674 -34.84880 7.62304 1.000 42.93180 223 ALA C N 1
ATOM 7307 C CA . ALA C 1 242 ? -102.73210 -36.20330 7.70048 1.000 48.50728 223 ALA C CA 1
ATOM 7308 C C . ALA C 1 242 ? -101.31271 -36.30493 7.15936 1.000 51.73794 223 ALA C C 1
ATOM 7309 O O . ALA C 1 242 ? -100.57485 -37.21205 7.55920 1.000 53.13208 223 ALA C O 1
ATOM 7311 N N . GLU C 1 243 ? -100.91114 -35.39966 6.26676 1.000 51.94671 224 GLU C N 1
ATOM 7312 C CA . GLU C 1 243 ? -99.57903 -35.46451 5.68175 1.000 60.27636 224 GLU C CA 1
ATOM 7313 C C . GLU C 1 243 ? -98.49943 -34.90268 6.60409 1.000 53.44386 224 GLU C C 1
ATOM 7314 O O . GLU C 1 243 ? -97.30959 -35.12446 6.34940 1.000 54.25593 224 GLU C O 1
ATOM 7320 N N . MET C 1 244 ? -98.88333 -34.22099 7.68060 1.000 43.33663 225 MET C N 1
ATOM 7321 C CA . MET C 1 244 ? -97.92332 -33.78618 8.68610 1.000 41.01135 225 MET C CA 1
ATOM 7322 C C . MET C 1 244 ? -97.34394 -34.99144 9.41989 1.000 42.27914 225 MET C C 1
ATOM 7323 O O . MET C 1 244 ? -98.06308 -35.93318 9.76582 1.000 42.23846 225 MET C O 1
ATOM 7328 N N . VAL C 1 245 ? -96.03483 -34.96116 9.65485 1.000 36.68321 226 VAL C N 1
ATOM 7329 C CA . VAL C 1 245 ? -95.33974 -36.01175 10.39062 1.000 38.94280 226 VAL C CA 1
ATOM 7330 C C . VAL C 1 245 ? -95.20907 -35.57470 11.84218 1.000 34.65784 226 VAL C C 1
ATOM 7331 O O . VAL C 1 245 ? -94.70750 -34.48068 12.12739 1.000 34.81888 226 VAL C O 1
ATOM 7335 N N . VAL C 1 246 ? -95.67323 -36.41735 12.75926 1.000 35.83571 227 VAL C N 1
ATOM 7336 C CA . VAL C 1 246 ? -95.54995 -36.17346 14.19130 1.000 35.78634 227 VAL C CA 1
ATOM 7337 C C . VAL C 1 246 ? -94.76591 -37.32990 14.79325 1.000 38.03628 227 VAL C C 1
ATOM 7338 O O . VAL C 1 246 ? -95.19109 -38.48804 14.70529 1.000 40.26649 227 VAL C O 1
ATOM 7342 N N . GLY C 1 247 ? -93.61829 -37.01903 15.39541 1.000 37.17917 228 GLY C N 1
ATOM 7343 C CA . GLY C 1 247 ? -92.78373 -38.00876 16.03327 1.000 33.54104 228 GLY C CA 1
ATOM 7344 C C . GLY C 1 247 ? -92.66932 -37.77188 17.52911 1.000 30.71354 228 GLY C C 1
ATOM 7345 O O . GLY C 1 247 ? -93.17086 -36.78547 18.07461 1.000 36.56245 228 GLY C O 1
ATOM 7346 N N . MET C 1 248 ? -91.97952 -38.70165 18.18075 1.000 27.06458 229 MET C N 1
ATOM 7347 C CA . MET C 1 248 ? -91.79012 -38.67492 19.62445 1.000 32.73898 229 MET C CA 1
ATOM 7348 C C . MET C 1 248 ? -90.31278 -38.87321 19.92045 1.000 34.12463 229 MET C C 1
ATOM 7349 O O . MET C 1 248 ? -89.71066 -39.84354 19.45007 1.000 35.91043 229 MET C O 1
ATOM 7354 N N . ARG C 1 249 ? -89.72135 -37.94279 20.66534 1.000 38.04970 230 ARG C N 1
ATOM 7355 C CA . ARG C 1 249 ? -88.39059 -38.14807 21.22089 1.000 37.09938 230 ARG C CA 1
ATOM 7356 C C . ARG C 1 249 ? -88.53211 -38.70586 22.62992 1.000 30.46845 230 ARG C C 1
ATOM 7357 O O . ARG C 1 249 ? -89.26058 -38.14576 23.45283 1.000 35.02027 230 ARG C O 1
ATOM 7365 N N . ILE C 1 250 ? -87.84262 -39.81052 22.90268 1.000 29.22215 231 ILE C N 1
ATOM 7366 C CA . ILE C 1 250 ? -87.98467 -40.51220 24.16932 1.000 33.85385 231 ILE C CA 1
ATOM 7367 C C . ILE C 1 250 ? -86.63359 -40.58919 24.86382 1.000 33.57038 231 ILE C C 1
ATOM 7368 O O . ILE C 1 250 ? -85.57442 -40.48412 24.24134 1.000 33.29795 231 ILE C O 1
ATOM 7373 N N . SER C 1 251 ? -86.68748 -40.75569 26.18218 1.000 31.43969 232 SER C N 1
ATOM 7374 C CA . SER C 1 251 ? -85.55471 -41.23418 26.96500 1.000 35.82640 232 SER C CA 1
ATOM 7375 C C . SER C 1 251 ? -85.82562 -42.70222 27.27020 1.000 34.46439 232 SER C C 1
ATOM 7376 O O . SER C 1 251 ? -86.66918 -43.01939 28.11471 1.000 36.17686 232 SER C O 1
ATOM 7379 N N . ALA C 1 252 ? -85.11664 -43.59591 26.57697 1.000 29.72384 233 ALA C N 1
ATOM 7380 C CA . ALA C 1 252 ? -85.42642 -45.01919 26.67714 1.000 32.43381 233 ALA C CA 1
ATOM 7381 C C . ALA C 1 252 ? -85.15381 -45.56481 28.07419 1.000 35.51287 233 ALA C C 1
ATOM 7382 O O . ALA C 1 252 ? -85.81969 -46.51189 28.50645 1.000 35.26329 233 ALA C O 1
ATOM 7384 N N . VAL C 1 253 ? -84.17620 -44.99787 28.78566 1.000 35.95411 234 VAL C N 1
ATOM 7385 C CA . VAL C 1 253 ? -83.86299 -45.38388 30.15656 1.000 30.55815 234 VAL C CA 1
ATOM 7386 C C . VAL C 1 253 ? -83.54626 -44.12351 30.94875 1.000 35.73635 234 VAL C C 1
ATOM 7387 O O . VAL C 1 253 ? -83.24887 -43.06559 30.38780 1.000 33.71095 234 VAL C O 1
ATOM 7391 N N . ASP C 1 254 ? -83.61515 -44.24818 32.27459 1.000 30.13202 235 ASP C N 1
ATOM 7392 C CA . ASP C 1 254 ? -83.37604 -43.12176 33.16761 1.000 33.52090 235 ASP C CA 1
ATOM 7393 C C . ASP C 1 254 ? -81.97334 -43.10222 33.76316 1.000 32.27768 235 ASP C C 1
ATOM 7394 O O . ASP C 1 254 ? -81.59979 -42.09970 34.38048 1.000 46.44590 235 ASP C O 1
ATOM 7399 N N . TRP C 1 255 ? -81.19658 -44.17575 33.60061 1.000 34.51924 236 TRP C N 1
ATOM 7400 C CA . TRP C 1 255 ? -79.85715 -44.29108 34.18670 1.000 44.37385 236 TRP C CA 1
ATOM 7401 C C . TRP C 1 255 ? -79.88332 -44.12030 35.70322 1.000 40.77928 236 TRP C C 1
ATOM 7402 O O . TRP C 1 255 ? -78.90439 -43.67528 36.30712 1.000 47.10745 236 TRP C O 1
ATOM 7413 N N . ALA C 1 256 ? -80.99714 -44.48230 36.32808 1.000 45.20760 237 ALA C N 1
ATOM 7414 C CA . ALA C 1 256 ? -81.16595 -44.39970 37.76810 1.000 46.95370 237 ALA C CA 1
ATOM 7415 C C . ALA C 1 256 ? -81.97567 -45.60041 38.22964 1.000 47.33045 237 ALA C C 1
ATOM 7416 O O . ALA C 1 256 ? -82.83152 -46.09681 37.48693 1.000 52.69339 237 ALA C O 1
ATOM 7418 N N . PRO C 1 257 ? -81.71347 -46.10149 39.43554 1.000 49.20006 238 PRO C N 1
ATOM 7419 C CA . PRO C 1 257 ? -82.45248 -47.27441 39.92391 1.000 44.54109 238 PRO C CA 1
ATOM 7420 C C . PRO C 1 257 ? -83.93783 -46.97671 40.08244 1.000 47.78803 238 PRO C C 1
ATOM 7421 O O . PRO C 1 257 ? -84.32967 -45.93205 40.60890 1.000 49.83605 238 PRO C O 1
ATOM 7425 N N . GLY C 1 258 ? -84.76597 -47.90249 39.60366 1.000 40.62489 239 GLY C N 1
ATOM 7426 C CA . GLY C 1 258 ? -86.20046 -47.77445 39.74096 1.000 40.22617 239 GLY C CA 1
ATOM 7427 C C . GLY C 1 258 ? -86.86926 -46.92565 38.68748 1.000 48.37775 239 GLY C C 1
ATOM 7428 O O . GLY C 1 258 ? -88.05819 -46.61757 38.82487 1.000 43.60913 239 GLY C O 1
ATOM 7429 N N . GLY C 1 259 ? -86.14928 -46.53774 37.64096 1.000 50.99450 240 GLY C N 1
ATOM 7430 C CA . GLY C 1 259 ? -86.66855 -45.66459 36.61747 1.000 41.29549 240 GLY C CA 1
ATOM 7431 C C . GLY C 1 259 ? -87.19048 -46.41895 35.41258 1.000 40.80383 240 GLY C C 1
ATOM 7432 O O . GLY C 1 259 ? -87.45652 -47.62500 35.45953 1.000 49.40439 240 GLY C O 1
ATOM 7433 N N . LEU C 1 260 ? -87.33869 -45.68745 34.31326 1.000 41.50187 241 LEU C N 1
ATOM 7434 C CA . LEU C 1 260 ? -87.81767 -46.26479 33.06645 1.000 39.02560 241 LEU C CA 1
ATOM 7435 C C . LEU C 1 260 ? -86.85656 -47.34077 32.56748 1.000 35.76413 241 LEU C C 1
ATOM 7436 O O . LEU C 1 260 ? -85.63440 -47.18516 32.63371 1.000 42.22571 241 LEU C O 1
ATOM 7441 N N . THR C 1 261 ? -87.41464 -48.44010 32.07012 1.000 43.25821 242 THR C N 1
ATOM 7442 C CA . THR C 1 261 ? -86.64471 -49.53347 31.49505 1.000 39.67375 242 THR C CA 1
ATOM 7443 C C . THR C 1 261 ? -86.86387 -49.58621 29.98828 1.000 39.30812 242 THR C C 1
ATOM 7444 O O . THR C 1 261 ? -87.82726 -49.02377 29.46080 1.000 39.37530 242 THR C O 1
ATOM 7448 N N . ILE C 1 262 ? -85.96299 -50.29097 29.29593 1.000 34.13941 243 ILE C N 1
ATOM 7449 C CA . ILE C 1 262 ? -86.08680 -50.41542 27.84542 1.000 32.97016 243 ILE C CA 1
ATOM 7450 C C . ILE C 1 262 ? -87.36673 -51.15395 27.46521 1.000 40.07751 243 ILE C C 1
ATOM 7451 O O . ILE C 1 262 ? -87.97691 -50.85638 26.43062 1.000 34.75803 243 ILE C O 1
ATOM 7456 N N . GLU C 1 263 ? -87.81105 -52.10221 28.29852 1.000 33.82132 244 GLU C N 1
ATOM 7457 C CA . GLU C 1 263 ? -89.06650 -52.79914 28.02777 1.000 39.27940 244 GLU C CA 1
ATOM 7458 C C . GLU C 1 263 ? -90.24679 -51.83556 28.03388 1.000 36.87551 244 GLU C C 1
ATOM 7459 O O . GLU C 1 263 ? -91.12603 -51.91455 27.16878 1.000 37.85091 244 GLU C O 1
ATOM 7465 N N . GLU C 1 264 ? -90.28206 -50.91655 29.00177 1.000 35.60113 245 GLU C N 1
ATOM 7466 C CA . GLU C 1 264 ? -91.35863 -49.93354 29.05327 1.000 33.65428 245 GLU C CA 1
ATOM 7467 C C . GLU C 1 264 ? -91.27073 -48.94059 27.89895 1.000 35.35656 245 GLU C C 1
ATOM 7468 O O . GLU C 1 264 ? -92.29926 -48.53568 27.34350 1.000 38.00442 245 GLU C O 1
ATOM 7474 N N . SER C 1 265 ? -90.05596 -48.52947 27.52647 1.000 34.52269 246 SER C N 1
ATOM 7475 C CA . SER C 1 265 ? -89.90893 -47.59721 26.41243 1.000 29.22383 246 SER C CA 1
ATOM 7476 C C . SER C 1 265 ? -90.27166 -48.24625 25.08386 1.000 32.58604 246 SER C C 1
ATOM 7477 O O . SER C 1 265 ? -90.78030 -47.56677 24.18397 1.000 32.24108 246 SER C O 1
ATOM 7480 N N . ILE C 1 266 ? -90.01014 -49.54774 24.94068 1.000 27.87208 247 ILE C N 1
ATOM 7481 C CA . ILE C 1 266 ? -90.48727 -50.28807 23.77469 1.000 32.86025 247 ILE C CA 1
ATOM 7482 C C . ILE C 1 266 ? -92.01031 -50.25646 23.72003 1.000 35.34749 247 ILE C C 1
ATOM 7483 O O . ILE C 1 266 ? -92.60989 -49.98467 22.67225 1.000 37.57381 247 ILE C O 1
ATOM 7488 N N . THR C 1 267 ? -92.65736 -50.53191 24.85543 1.000 32.92111 248 THR C N 1
ATOM 7489 C CA . THR C 1 267 ? -94.11526 -50.52575 24.90396 1.000 31.69775 248 THR C CA 1
ATOM 7490 C C . THR C 1 267 ? -94.66327 -49.14450 24.56849 1.000 34.16138 248 THR C C 1
ATOM 7491 O O . THR C 1 267 ? -95.58398 -49.00992 23.75472 1.000 34.86712 248 THR C O 1
ATOM 7495 N N . PHE C 1 268 ? -94.08771 -48.09983 25.17105 1.000 36.00815 249 PHE C N 1
ATOM 7496 C CA . PHE C 1 268 ? -94.53399 -46.73995 24.88098 1.000 33.78540 249 PHE C CA 1
ATOM 7497 C C . PHE C 1 268 ? -94.33365 -46.39464 23.41057 1.000 33.24591 249 PHE C C 1
ATOM 7498 O O . PHE C 1 268 ? -95.18945 -45.74748 22.79635 1.000 37.22908 249 PHE C O 1
ATOM 7506 N N . SER C 1 269 ? -93.20754 -46.81535 22.82902 1.000 32.69433 250 SER C N 1
ATOM 7507 C CA . SER C 1 269 ? -92.96755 -46.55318 21.41334 1.000 36.00042 250 SER C CA 1
ATOM 7508 C C . SER C 1 269 ? -93.97465 -47.28747 20.53569 1.000 32.41150 250 SER C C 1
ATOM 7509 O O . SER C 1 269 ? -94.43404 -46.74698 19.52290 1.000 28.99456 250 SER C O 1
ATOM 7512 N N . GLN C 1 270 ? -94.33331 -48.52050 20.90887 1.000 30.00338 251 GLN C N 1
ATOM 7513 C CA . GLN C 1 270 ? -95.35322 -49.24646 20.15716 1.000 40.22477 251 GLN C CA 1
ATOM 7514 C C . GLN C 1 270 ? -96.71188 -48.56962 20.28096 1.000 34.65930 251 GLN C C 1
ATOM 7515 O O . GLN C 1 270 ? -97.45416 -48.47026 19.29753 1.000 36.82768 251 GLN C O 1
ATOM 7521 N N . GLU C 1 271 ? -97.04568 -48.07883 21.47526 1.000 34.18005 252 GLU C N 1
ATOM 7522 C CA . GLU C 1 271 ? -98.29698 -47.35024 21.64399 1.000 31.81685 252 GLU C CA 1
ATOM 7523 C C . GLU C 1 271 ? -98.29651 -46.05087 20.85109 1.000 36.79724 252 GLU C C 1
ATOM 7524 O O . GLU C 1 271 ? -99.34254 -45.64571 20.33269 1.000 33.67052 252 GLU C O 1
ATOM 7530 N N . CYS C 1 272 ? -97.13886 -45.38820 20.74479 1.000 33.80884 253 CYS C N 1
ATOM 7531 C CA . CYS C 1 272 ? -97.04721 -44.18231 19.92705 1.000 29.26178 253 CYS C CA 1
ATOM 7532 C C . CYS C 1 272 ? -97.31633 -44.48758 18.45996 1.000 33.56182 253 CYS C C 1
ATOM 7533 O O . CYS C 1 272 ? -98.00386 -43.72060 17.77532 1.000 38.19562 253 CYS C O 1
ATOM 7536 N N . GLU C 1 273 ? -96.77304 -45.59915 17.95603 1.000 33.94985 254 GLU C N 1
ATOM 7537 C CA . GLU C 1 273 ? -97.01059 -45.97021 16.56523 1.000 33.81401 254 GLU C CA 1
ATOM 7538 C C . GLU C 1 273 ? -98.49342 -46.20232 16.29978 1.000 37.59277 254 GLU C C 1
ATOM 7539 O O . GLU C 1 273 ? -99.01279 -45.80221 15.25079 1.000 41.04820 254 GLU C O 1
ATOM 7545 N N . LYS C 1 274 ? -99.19077 -46.85154 17.23835 1.000 36.32587 255 LYS C N 1
ATOM 7546 C CA . LYS C 1 274 ? -100.61923 -47.09723 17.06366 1.000 38.14321 255 LYS C CA 1
ATOM 7547 C C . LYS C 1 274 ? -101.40746 -45.79759 16.99593 1.000 35.50966 255 LYS C C 1
ATOM 7548 O O . LYS C 1 274 ? -102.43704 -45.73582 16.31651 1.000 41.62959 255 LYS C O 1
ATOM 7554 N N . ARG C 1 275 ? -100.94293 -44.75210 17.68290 1.000 31.44174 256 ARG C N 1
ATOM 7555 C CA . ARG C 1 275 ? -101.60673 -43.45501 17.65939 1.000 33.45806 256 ARG C CA 1
ATOM 7556 C C . ARG C 1 275 ? -101.21123 -42.59995 16.46030 1.000 39.70121 256 ARG C C 1
ATOM 7557 O O . ARG C 1 275 ? -101.64799 -41.44563 16.37691 1.000 38.60111 256 ARG C O 1
ATOM 7565 N N . GLY C 1 276 ? -100.39167 -43.11283 15.54723 1.000 32.54500 257 GLY C N 1
ATOM 7566 C CA . GLY C 1 276 ? -100.00370 -42.35762 14.37512 1.000 34.94896 257 GLY C CA 1
ATOM 7567 C C . GLY C 1 276 ? -98.66460 -41.65032 14.43885 1.000 35.43185 257 GLY C C 1
ATOM 7568 O O . GLY C 1 276 ? -98.41378 -40.77551 13.60352 1.000 30.20468 257 GLY C O 1
ATOM 7569 N N . ALA C 1 277 ? -97.81125 -41.97268 15.40902 1.000 36.58336 258 ALA C N 1
ATOM 7570 C CA . ALA C 1 277 ? -96.48204 -41.37441 15.44691 1.000 40.78301 258 ALA C CA 1
ATOM 7571 C C . ALA C 1 277 ? -95.69441 -41.75235 14.19747 1.000 36.67592 258 ALA C C 1
ATOM 7572 O O . ALA C 1 277 ? -95.75443 -42.89098 13.72651 1.000 38.81192 258 ALA C O 1
ATOM 7574 N N . GLY C 1 278 ? -94.95645 -40.78615 13.65591 1.000 34.77673 259 GLY C N 1
ATOM 7575 C CA . GLY C 1 278 ? -94.24641 -40.99417 12.40777 1.000 33.48253 259 GLY C CA 1
ATOM 7576 C C . GLY C 1 278 ? -92.81385 -41.46433 12.56331 1.000 34.87520 259 GLY C C 1
ATOM 7577 O O . GLY C 1 278 ? -92.22540 -41.99201 11.61508 1.000 33.32518 259 GLY C O 1
ATOM 7578 N N . PHE C 1 279 ? -92.24376 -41.28609 13.75312 1.000 32.77243 260 PHE C N 1
ATOM 7579 C CA . PHE C 1 279 ? -90.88692 -41.73604 14.03166 1.000 30.55933 260 PHE C CA 1
ATOM 7580 C C . PHE C 1 279 ? -90.67075 -41.73123 15.53636 1.000 30.85689 260 PHE C C 1
ATOM 7581 O O . PHE C 1 279 ? -91.40505 -41.08173 16.28528 1.000 35.18503 260 PHE C O 1
ATOM 7589 N N . ILE C 1 280 ? -89.65281 -42.47134 15.96851 1.000 30.74276 261 ILE C N 1
ATOM 7590 C CA . ILE C 1 280 ? -89.20501 -42.46987 17.35571 1.000 27.08726 261 ILE C CA 1
ATOM 7591 C C . ILE C 1 280 ? -87.75843 -41.99693 17.37015 1.000 32.80214 261 ILE C C 1
ATOM 7592 O O . ILE C 1 280 ? -86.89205 -42.60617 16.72746 1.000 31.48220 261 ILE C O 1
ATOM 7597 N N . HIS C 1 281 ? -87.49976 -40.91925 18.10583 1.000 32.77762 262 HIS C N 1
ATOM 7598 C CA . HIS C 1 281 ? -86.15849 -40.37652 18.28705 1.000 28.72278 262 HIS C CA 1
ATOM 7599 C C . HIS C 1 281 ? -85.67164 -40.82730 19.65891 1.000 32.11037 262 HIS C C 1
ATOM 7600 O O . HIS C 1 281 ? -86.24991 -40.44802 20.68170 1.000 37.12675 262 HIS C O 1
ATOM 7607 N N . VAL C 1 282 ? -84.63138 -41.65634 19.68163 1.000 28.74914 263 VAL C N 1
ATOM 7608 C CA . VAL C 1 282 ? -84.25970 -42.41151 20.87431 1.000 30.37666 263 VAL C CA 1
ATOM 7609 C C . VAL C 1 282 ? -83.06018 -41.74791 21.54192 1.000 36.87692 263 VAL C C 1
ATOM 7610 O O . VAL C 1 282 ? -81.93107 -41.82591 21.04397 1.000 34.94626 263 VAL C O 1
ATOM 7614 N N . SER C 1 283 ? -83.31054 -41.10110 22.67588 1.000 30.60705 264 SER C N 1
ATOM 7615 C CA . SER C 1 283 ? -82.29318 -40.56917 23.57221 1.000 29.91625 264 SER C CA 1
ATOM 7616 C C . SER C 1 283 ? -82.43332 -41.28076 24.92050 1.000 28.76989 264 SER C C 1
ATOM 7617 O O . SER C 1 283 ? -83.18849 -42.24726 25.04984 1.000 34.00761 264 SER C O 1
ATOM 7620 N N . THR C 1 284 ? -81.68423 -40.81446 25.92292 1.000 31.84307 265 THR C N 1
ATOM 7621 C CA . THR C 1 284 ? -81.75195 -41.37374 27.27096 1.000 31.05745 265 THR C CA 1
ATOM 7622 C C . THR C 1 284 ? -81.49850 -40.27150 28.29341 1.000 31.61422 265 THR C C 1
ATOM 7623 O O . THR C 1 284 ? -81.00934 -39.18919 27.96225 1.000 30.81698 265 THR C O 1
ATOM 7627 N N . GLY C 1 285 ? -81.84463 -40.56384 29.54936 1.000 31.08739 266 GLY C N 1
ATOM 7628 C CA . GLY C 1 285 ? -81.42110 -39.75308 30.67635 1.000 27.56984 266 GLY C CA 1
ATOM 7629 C C . GLY C 1 285 ? -82.15526 -38.43366 30.83019 1.000 33.62191 266 GLY C C 1
ATOM 7630 O O . GLY C 1 285 ? -83.10929 -38.10914 30.11803 1.000 33.64781 266 GLY C O 1
ATOM 7631 N N . GLY C 1 286 ? -81.69497 -37.66181 31.81766 1.000 34.10598 267 GLY C N 1
ATOM 7632 C CA . GLY C 1 286 ? -82.16824 -36.31278 32.04454 1.000 27.31906 267 GLY C CA 1
ATOM 7633 C C . GLY C 1 286 ? -83.22046 -36.14871 33.12223 1.000 36.94637 267 GLY C C 1
ATOM 7634 O O . GLY C 1 286 ? -83.58851 -35.00846 33.42919 1.000 35.59835 267 GLY C O 1
ATOM 7635 N N . LEU C 1 287 ? -83.71157 -37.23924 33.71444 1.000 37.71011 268 LEU C N 1
ATOM 7636 C CA . LEU C 1 287 ? -84.85465 -37.12931 34.61690 1.000 36.66997 268 LEU C CA 1
ATOM 7637 C C . LEU C 1 287 ? -84.44562 -36.71091 36.02557 1.000 41.15997 268 LEU C C 1
ATOM 7638 O O . LEU C 1 287 ? -85.08788 -35.84517 36.62960 1.000 37.95092 268 LEU C O 1
ATOM 7643 N N . VAL C 1 288 ? -83.39110 -37.31803 36.56974 1.000 33.11777 269 VAL C N 1
ATOM 7644 C CA . VAL C 1 288 ? -82.96371 -37.06514 37.94027 1.000 44.53268 269 VAL C CA 1
ATOM 7645 C C . VAL C 1 288 ? -81.48724 -36.69468 37.94936 1.000 46.57412 269 VAL C C 1
ATOM 7646 O O . VAL C 1 288 ? -80.70993 -37.13497 37.09627 1.000 43.35302 269 VAL C O 1
ATOM 7650 N N . ALA C 1 289 ? -81.10054 -35.88244 38.93825 1.000 50.97406 270 ALA C N 1
ATOM 7651 C CA . ALA C 1 289 ? -79.72645 -35.39269 39.00175 1.000 54.64530 270 ALA C CA 1
ATOM 7652 C C . ALA C 1 289 ? -78.74527 -36.49319 39.38440 1.000 51.05742 270 ALA C C 1
ATOM 7653 O O . ALA C 1 289 ? -77.57982 -36.44881 38.97472 1.000 59.16095 270 ALA C O 1
ATOM 7655 N N . HIS C 1 290 ? -79.19020 -37.48557 40.15547 1.000 49.25877 271 HIS C N 1
ATOM 7656 C CA . HIS C 1 290 ? -78.32896 -38.57745 40.59049 1.000 41.62284 271 HIS C CA 1
ATOM 7657 C C . HIS C 1 290 ? -78.19346 -39.68703 39.54480 1.000 55.57302 271 HIS C C 1
ATOM 7658 O O . HIS C 1 290 ? -77.89850 -40.83597 39.90143 1.000 51.32745 271 HIS C O 1
ATOM 7665 N N . GLN C 1 291 ? -78.39939 -39.36743 38.27034 1.000 49.66660 272 GLN C N 1
ATOM 7666 C CA . GLN C 1 291 ? -78.18369 -40.33177 37.20285 1.000 46.99847 272 GLN C CA 1
ATOM 7667 C C . GLN C 1 291 ? -76.69071 -40.57085 36.98976 1.000 53.93253 272 GLN C C 1
ATOM 7668 O O . GLN C 1 291 ? -75.85645 -39.69074 37.21849 1.000 47.39500 272 GLN C O 1
ATOM 7674 N N . GLN C 1 292 ? -76.36075 -41.78000 36.53900 1.000 52.42781 273 GLN C N 1
ATOM 7675 C CA . GLN C 1 292 ? -74.99196 -42.16181 36.19200 1.000 52.88928 273 GLN C CA 1
ATOM 7676 C C . GLN C 1 292 ? -75.01145 -42.68674 34.75877 1.000 41.56789 273 GLN C C 1
ATOM 7677 O O . GLN C 1 292 ? -75.46470 -43.80805 34.51244 1.000 42.45932 273 GLN C O 1
ATOM 7683 N N . ILE C 1 293 ? -74.52946 -41.88317 33.81819 1.000 39.60654 274 ILE C N 1
ATOM 7684 C CA . ILE C 1 293 ? -74.64231 -42.17699 32.39147 1.000 41.20700 274 ILE C CA 1
ATOM 7685 C C . ILE C 1 293 ? -73.28679 -42.65627 31.88239 1.000 42.89674 274 ILE C C 1
ATOM 7686 O O . ILE C 1 293 ? -72.30279 -41.90804 31.98234 1.000 40.19968 274 ILE C O 1
ATOM 7691 N N . PRO C 1 294 ? -73.18937 -43.86542 31.32477 1.000 40.73260 275 PRO C N 1
ATOM 7692 C CA . PRO C 1 294 ? -71.91360 -44.35262 30.75196 1.000 38.18591 275 PRO C CA 1
ATOM 7693 C C . PRO C 1 294 ? -71.65190 -43.77604 29.36472 1.000 35.60966 275 PRO C C 1
ATOM 7694 O O . PRO C 1 294 ? -71.74388 -44.45344 28.33483 1.000 39.83988 275 PRO C O 1
ATOM 7698 N N . VAL C 1 295 ? -71.30046 -42.48913 29.33105 1.000 35.20910 276 VAL C N 1
ATOM 7699 C CA . VAL C 1 295 ? -71.14545 -41.77606 28.06800 1.000 38.54645 276 VAL C CA 1
ATOM 7700 C C . VAL C 1 295 ? -69.95096 -42.31807 27.29371 1.000 40.10192 276 VAL C C 1
ATOM 7701 O O . VAL C 1 295 ? -68.91443 -42.67681 27.86976 1.000 41.21306 276 VAL C O 1
ATOM 7705 N N . GLY C 1 296 ? -70.10654 -42.39320 25.97586 1.000 39.50055 277 GLY C N 1
ATOM 7706 C CA . GLY C 1 296 ? -69.08265 -42.87351 25.08043 1.000 32.92892 277 GLY C CA 1
ATOM 7707 C C . GLY C 1 296 ? -69.63515 -42.91867 23.67069 1.000 38.92040 277 GLY C C 1
ATOM 7708 O O . GLY C 1 296 ? -70.84119 -42.76035 23.45898 1.000 38.05996 277 GLY C O 1
ATOM 7709 N N . PRO C 1 297 ? -68.76734 -43.11356 22.67441 1.000 38.38851 278 PRO C N 1
ATOM 7710 C CA . PRO C 1 297 ? -69.24224 -43.15880 21.28286 1.000 36.28337 278 PRO C CA 1
ATOM 7711 C C . PRO C 1 297 ? -70.36248 -44.16611 21.05478 1.000 36.34725 278 PRO C C 1
ATOM 7712 O O . PRO C 1 297 ? -70.19301 -45.36958 21.27550 1.000 35.04911 278 PRO C O 1
ATOM 7716 N N . GLY C 1 298 ? -71.52229 -43.67015 20.62929 1.000 36.24255 279 GLY C N 1
ATOM 7717 C CA . GLY C 1 298 ? -72.65661 -44.53086 20.34562 1.000 32.79838 279 GLY C CA 1
ATOM 7718 C C . GLY C 1 298 ? -73.27945 -45.21247 21.54574 1.000 36.35432 279 GLY C C 1
ATOM 7719 O O . GLY C 1 298 ? -73.78069 -46.33373 21.41579 1.000 32.26513 279 GLY C O 1
ATOM 7720 N N . TYR C 1 299 ? -73.28330 -44.56088 22.71233 1.000 33.87424 280 TYR C N 1
ATOM 7721 C CA . TYR C 1 299 ? -73.77281 -45.20998 23.92600 1.000 33.27549 280 TYR C CA 1
ATOM 7722 C C . TYR C 1 299 ? -75.29208 -45.33579 23.97732 1.000 35.87751 280 TYR C C 1
ATOM 7723 O O . TYR C 1 299 ? -75.80605 -46.00483 24.88002 1.000 33.49608 280 TYR C O 1
ATOM 7732 N N . GLN C 1 300 ? -76.02136 -44.71666 23.05059 1.000 29.39787 281 GLN C N 1
ATOM 7733 C CA . GLN C 1 300 ? -77.47199 -44.84919 22.98992 1.000 39.63509 281 GLN C CA 1
ATOM 7734 C C . GLN C 1 300 ? -77.92702 -45.62135 21.75776 1.000 33.54357 281 GLN C C 1
ATOM 7735 O O . GLN C 1 300 ? -79.13300 -45.74555 21.52319 1.000 29.84700 281 GLN C O 1
ATOM 7741 N N . VAL C 1 301 ? -76.98700 -46.16474 20.98206 1.000 30.82587 282 VAL C N 1
ATOM 7742 C CA . VAL C 1 301 ? -77.33566 -46.84774 19.74082 1.000 29.33758 282 VAL C CA 1
ATOM 7743 C C . VAL C 1 301 ? -78.00370 -48.18811 20.02997 1.000 34.08726 282 VAL C C 1
ATOM 7744 O O . VAL C 1 301 ? -78.91896 -48.60629 19.31023 1.000 31.09474 282 VAL C O 1
ATOM 7748 N N . GLU C 1 302 ? -77.56182 -48.88340 21.08343 1.000 37.00805 283 GLU C N 1
ATOM 7749 C CA . GLU C 1 302 ? -78.22253 -50.12618 21.47732 1.000 35.92281 283 GLU C CA 1
ATOM 7750 C C . GLU C 1 302 ? -79.69337 -49.89066 21.80679 1.000 36.80971 283 GLU C C 1
ATOM 7751 O O . GLU C 1 302 ? -80.55347 -50.71103 21.46411 1.000 36.66506 283 GLU C O 1
ATOM 7757 N N . HIS C 1 303 ? -80.00289 -48.77275 22.46873 1.000 32.30205 284 HIS C N 1
ATOM 7758 C CA . HIS C 1 303 ? -81.39497 -48.46238 22.77476 1.000 32.62049 284 HIS C CA 1
ATOM 7759 C C . HIS C 1 303 ? -82.19525 -48.21414 21.50342 1.000 35.30532 284 HIS C C 1
ATOM 7760 O O . HIS C 1 303 ? -83.35760 -48.62486 21.40585 1.000 34.44185 284 HIS C O 1
ATOM 7767 N N . ALA C 1 304 ? -81.58753 -47.55761 20.51247 1.000 31.75641 285 ALA C N 1
ATOM 7768 C CA . ALA C 1 304 ? -82.28143 -47.33679 19.24818 1.000 36.56661 285 ALA C CA 1
ATOM 7769 C C . ALA C 1 304 ? -82.58230 -48.65759 18.55108 1.000 35.24356 285 ALA C C 1
ATOM 7770 O O . ALA C 1 304 ? -83.65857 -48.82546 17.96465 1.000 31.35240 285 ALA C O 1
ATOM 7772 N N . GLN C 1 305 ? -81.64458 -49.61114 18.60770 1.000 29.34025 286 GLN C N 1
ATOM 7773 C CA . GLN C 1 305 ? -81.87471 -50.90648 17.97421 1.000 33.04931 286 GLN C CA 1
ATOM 7774 C C . GLN C 1 305 ? -82.99700 -51.67096 18.66745 1.000 30.82533 286 GLN C C 1
ATOM 7775 O O . GLN C 1 305 ? -83.78375 -52.36152 18.00891 1.000 35.30678 286 GLN C O 1
ATOM 7781 N N . ALA C 1 306 ? -83.07951 -51.57073 19.99687 1.000 31.52043 287 ALA C N 1
ATOM 7782 C CA . ALA C 1 306 ? -84.16656 -52.22208 20.72032 1.000 32.48399 287 ALA C CA 1
ATOM 7783 C C . ALA C 1 306 ? -85.52350 -51.67168 20.29324 1.000 32.58915 287 ALA C C 1
ATOM 7784 O O . ALA C 1 306 ? -86.48599 -52.43007 20.13376 1.000 39.40363 287 ALA C O 1
ATOM 7786 N N . ILE C 1 307 ? -85.61892 -50.35568 20.09778 1.000 30.33682 288 ILE C N 1
ATOM 7787 C CA . ILE C 1 307 ? -86.86964 -49.76398 19.63326 1.000 34.67470 288 ILE C CA 1
ATOM 7788 C C . ILE C 1 307 ? -87.14429 -50.17197 18.19082 1.000 34.91714 288 ILE C C 1
ATOM 7789 O O . ILE C 1 307 ? -88.26611 -50.55670 17.84021 1.000 36.55736 288 ILE C O 1
ATOM 7794 N N . LYS C 1 308 ? -86.11961 -50.09633 17.33613 1.000 29.94729 289 LYS C N 1
ATOM 7795 C CA . LYS C 1 308 ? -86.29391 -50.38864 15.91463 1.000 33.33719 289 LYS C CA 1
ATOM 7796 C C . LYS C 1 308 ? -86.76943 -51.82034 15.68905 1.000 34.59151 289 LYS C C 1
ATOM 7797 O O . LYS C 1 308 ? -87.55923 -52.08551 14.77393 1.000 35.17780 289 LYS C O 1
ATOM 7803 N N . GLN C 1 309 ? -86.30249 -52.75837 16.51114 1.000 33.00330 290 GLN C N 1
ATOM 7804 C CA . GLN C 1 309 ? -86.70203 -54.15052 16.34506 1.000 40.86041 290 GLN C CA 1
ATOM 7805 C C . GLN C 1 309 ? -88.12675 -54.42865 16.80958 1.000 39.68414 290 GLN C C 1
ATOM 7806 O O . GLN C 1 309 ? -88.60932 -55.54796 16.61384 1.000 43.31165 290 GLN C O 1
ATOM 7812 N N . ASN C 1 310 ? -88.81308 -53.45370 17.40895 1.000 36.18864 291 ASN C N 1
ATOM 7813 C CA . ASN C 1 310 ? -90.14926 -53.68650 17.93458 1.000 34.25339 291 ASN C CA 1
ATOM 7814 C C . ASN C 1 310 ? -91.20029 -52.71102 17.42648 1.000 32.16708 291 ASN C C 1
ATOM 7815 O O . ASN C 1 310 ? -92.35423 -52.79963 17.85699 1.000 42.19980 291 ASN C O 1
ATOM 7820 N N . VAL C 1 311 ? -90.84534 -51.79542 16.52473 1.000 39.04768 292 VAL C N 1
ATOM 7821 C CA . VAL C 1 311 ? -91.79452 -50.88420 15.90246 1.000 35.80344 292 VAL C CA 1
ATOM 7822 C C . VAL C 1 311 ? -91.57211 -50.92727 14.39718 1.000 40.85472 292 VAL C C 1
ATOM 7823 O O . VAL C 1 311 ? -90.52717 -51.36605 13.91096 1.000 45.11714 292 VAL C O 1
ATOM 7827 N N . ASN C 1 312 ? -92.57884 -50.46315 13.65632 1.000 36.39766 293 ASN C N 1
ATOM 7828 C CA . ASN C 1 312 ? -92.50386 -50.38219 12.20345 1.000 42.26868 293 ASN C CA 1
ATOM 7829 C C . ASN C 1 312 ? -92.47242 -48.94238 11.69542 1.000 43.03744 293 ASN C C 1
ATOM 7830 O O . ASN C 1 312 ? -92.83166 -48.68762 10.54184 1.000 47.02951 293 ASN C O 1
ATOM 7835 N N . ILE C 1 313 ? -92.05654 -47.99626 12.53029 1.000 38.16102 294 ILE C N 1
ATOM 7836 C CA . ILE C 1 313 ? -91.85132 -46.61867 12.08939 1.000 37.00558 294 ILE C CA 1
ATOM 7837 C C . ILE C 1 313 ? -90.36114 -46.31243 12.19296 1.000 36.89570 294 ILE C C 1
ATOM 7838 O O . ILE C 1 313 ? -89.64343 -47.00780 12.92794 1.000 36.71264 294 ILE C O 1
ATOM 7843 N N . PRO C 1 314 ? -89.84883 -45.31821 11.46386 1.000 37.02913 295 PRO C N 1
ATOM 7844 C CA . PRO C 1 314 ? -88.40437 -45.04587 11.49632 1.000 32.70373 295 PRO C CA 1
ATOM 7845 C C . PRO C 1 314 ? -87.90839 -44.68564 12.89051 1.000 36.59615 295 PRO C C 1
ATOM 7846 O O . PRO C 1 314 ? -88.58952 -44.00658 13.66138 1.000 35.04733 295 PRO C O 1
ATOM 7850 N N . THR C 1 315 ? -86.69646 -45.14233 13.19866 1.000 30.91184 296 THR C N 1
ATOM 7851 C CA . THR C 1 315 ? -86.03570 -44.88530 14.47130 1.000 34.98957 296 THR C CA 1
ATOM 7852 C C . THR C 1 315 ? -84.78785 -44.04543 14.22870 1.000 32.16749 296 THR C C 1
ATOM 7853 O O . THR C 1 315 ? -83.98216 -44.36748 13.34987 1.000 34.92434 296 THR C O 1
ATOM 7857 N N . MET C 1 316 ? -84.63321 -42.97054 14.99839 1.000 28.83585 297 MET C N 1
ATOM 7858 C CA . MET C 1 316 ? -83.46737 -42.10147 14.90564 1.000 32.85696 297 MET C CA 1
ATOM 7859 C C . MET C 1 316 ? -82.51435 -42.38912 16.05691 1.000 33.24257 297 MET C C 1
ATOM 7860 O O . MET C 1 316 ? -82.91343 -42.33759 17.22469 1.000 33.02078 297 MET C O 1
ATOM 7865 N N . ALA C 1 317 ? -81.25594 -42.66246 15.72763 1.000 27.24896 298 ALA C N 1
ATOM 7866 C CA . ALA C 1 317 ? -80.21675 -42.82270 16.73265 1.000 28.07431 298 ALA C CA 1
ATOM 7867 C C . ALA C 1 317 ? -79.47490 -41.50811 16.93130 1.000 26.40500 298 ALA C C 1
ATOM 7868 O O . ALA C 1 317 ? -79.34355 -40.70049 16.00845 1.000 31.41959 298 ALA C O 1
ATOM 7870 N N . VAL C 1 318 ? -78.99577 -41.29824 18.15663 1.000 27.53745 299 VAL C N 1
ATOM 7871 C CA . VAL C 1 318 ? -78.29861 -40.07320 18.52319 1.000 24.60448 299 VAL C CA 1
ATOM 7872 C C . VAL C 1 318 ? -77.35938 -40.38354 19.68169 1.000 31.99367 299 VAL C C 1
ATOM 7873 O O . VAL C 1 318 ? -77.56492 -41.34229 20.43176 1.000 28.90925 299 VAL C O 1
ATOM 7877 N N . GLY C 1 319 ? -76.30494 -39.57815 19.81014 1.000 28.11626 300 GLY C N 1
ATOM 7878 C CA . GLY C 1 319 ? -75.43754 -39.66332 20.96923 1.000 27.94528 300 GLY C CA 1
ATOM 7879 C C . GLY C 1 319 ? -73.98749 -39.96367 20.65483 1.000 35.32944 300 GLY C C 1
ATOM 7880 O O . GLY C 1 319 ? -73.60522 -41.12987 20.50906 1.000 29.13406 300 GLY C O 1
ATOM 7881 N N . LEU C 1 320 ? -73.17066 -38.91168 20.56209 1.000 29.49112 301 LEU C N 1
ATOM 7882 C CA . LEU C 1 320 ? -71.74123 -39.04048 20.27611 1.000 32.13100 301 LEU C CA 1
ATOM 7883 C C . LEU C 1 320 ? -71.50500 -39.81145 18.97691 1.000 31.80122 301 LEU C C 1
ATOM 7884 O O . LEU C 1 320 ? -70.60273 -40.64581 18.87498 1.000 27.35260 301 LEU C O 1
ATOM 7889 N N . ILE C 1 321 ? -72.33671 -39.53193 17.97830 1.000 28.68240 302 ILE C N 1
ATOM 7890 C CA . ILE C 1 321 ? -72.10671 -39.98159 16.61088 1.000 27.22010 302 ILE C CA 1
ATOM 7891 C C . ILE C 1 321 ? -71.37830 -38.84506 15.90097 1.000 33.50212 302 ILE C C 1
ATOM 7892 O O . ILE C 1 321 ? -71.96664 -37.79507 15.62495 1.000 30.27642 302 ILE C O 1
ATOM 7897 N N . THR C 1 322 ? -70.08621 -39.04162 15.62422 1.000 28.26211 303 THR C N 1
ATOM 7898 C CA . THR C 1 322 ? -69.23035 -37.95709 15.16721 1.000 27.60928 303 THR C CA 1
ATOM 7899 C C . THR C 1 322 ? -68.51968 -38.21693 13.84565 1.000 35.53775 303 THR C C 1
ATOM 7900 O O . THR C 1 322 ? -67.93536 -37.27835 13.29245 1.000 33.35372 303 THR C O 1
ATOM 7904 N N . HIS C 1 323 ? -68.54452 -39.44066 13.31978 1.000 33.89648 304 HIS C N 1
ATOM 7905 C CA . HIS C 1 323 ? -67.80520 -39.76219 12.10800 1.000 31.70780 304 HIS C CA 1
ATOM 7906 C C . HIS C 1 323 ? -68.69871 -40.50822 11.12822 1.000 30.82178 304 HIS C C 1
ATOM 7907 O O . HIS C 1 323 ? -69.55701 -41.30185 11.52273 1.000 32.55785 304 HIS C O 1
ATOM 7914 N N . SER C 1 324 ? -68.46083 -40.25940 9.83700 1.000 33.43065 305 SER C N 1
ATOM 7915 C CA . SER C 1 324 ? -69.31679 -40.81540 8.79249 1.000 32.30498 305 SER C CA 1
ATOM 7916 C C . SER C 1 324 ? -69.30271 -42.33906 8.80109 1.000 34.11266 305 SER C C 1
ATOM 7917 O O . SER C 1 324 ? -70.34737 -42.97521 8.61550 1.000 31.73946 305 SER C O 1
ATOM 7920 N N . ALA C 1 325 ? -68.12696 -42.94392 8.99739 1.000 29.15092 306 ALA C N 1
ATOM 7921 C CA . ALA C 1 325 ? -68.04051 -44.40159 9.00776 1.000 27.82590 306 ALA C CA 1
ATOM 7922 C C . ALA C 1 325 ? -68.80274 -44.99649 10.18466 1.000 29.31352 306 ALA C C 1
ATOM 7923 O O . ALA C 1 325 ? -69.37017 -46.08755 10.06802 1.000 32.23706 306 ALA C O 1
ATOM 7925 N N . GLN C 1 326 ? -68.80222 -44.30764 11.32602 1.000 28.82027 307 GLN C N 1
ATOM 7926 C CA . GLN C 1 326 ? -69.61454 -44.72640 12.46148 1.000 27.08267 307 GLN C CA 1
ATOM 7927 C C . GLN C 1 326 ? -71.10098 -44.62559 12.13572 1.000 35.21212 307 GLN C C 1
ATOM 7928 O O . GLN C 1 326 ? -71.87806 -45.54063 12.43237 1.000 30.47780 307 GLN C O 1
ATOM 7934 N N . ALA C 1 327 ? -71.51203 -43.51373 11.52225 1.000 31.00251 308 ALA C N 1
ATOM 7935 C CA . ALA C 1 327 ? -72.91682 -43.32384 11.17576 1.000 29.14963 308 ALA C CA 1
ATOM 7936 C C . ALA C 1 327 ? -73.39167 -44.37093 10.17506 1.000 34.90361 308 ALA C C 1
ATOM 7937 O O . ALA C 1 327 ? -74.49085 -44.92213 10.31422 1.000 32.15072 308 ALA C O 1
ATOM 7939 N N . GLU C 1 328 ? -72.57931 -44.65185 9.15372 1.000 31.42859 309 GLU C N 1
ATOM 7940 C CA . GLU C 1 328 ? -72.98500 -45.59749 8.12027 1.000 36.49016 309 GLU C CA 1
ATOM 7941 C C . GLU C 1 328 ? -73.05046 -47.02629 8.65051 1.000 31.48176 309 GLU C C 1
ATOM 7942 O O . GLU C 1 328 ? -73.90490 -47.80623 8.21570 1.000 40.30139 309 GLU C O 1
ATOM 7948 N N . THR C 1 329 ? -72.16594 -47.38585 9.58454 1.000 34.24007 310 THR C N 1
ATOM 7949 C CA . THR C 1 329 ? -72.21863 -48.71599 10.18740 1.000 29.48487 310 THR C CA 1
ATOM 7950 C C . THR C 1 329 ? -73.50273 -48.90683 10.98544 1.000 28.69517 310 THR C C 1
ATOM 7951 O O . THR C 1 329 ? -74.09629 -49.99207 10.97312 1.000 30.26229 310 THR C O 1
ATOM 7955 N N . ILE C 1 330 ? -73.94187 -47.86115 11.69069 1.000 32.15540 311 ILE C N 1
ATOM 7956 C CA . ILE C 1 330 ? -75.19332 -47.92732 12.44052 1.000 28.58183 311 ILE C CA 1
ATOM 7957 C C . ILE C 1 330 ? -76.36016 -48.22836 11.50650 1.000 30.41709 311 ILE C C 1
ATOM 7958 O O . ILE C 1 330 ? -77.23095 -49.04908 11.81939 1.000 31.78507 311 ILE C O 1
ATOM 7963 N N . LEU C 1 331 ? -76.37763 -47.60252 10.32954 1.000 32.90557 312 LEU C N 1
ATOM 7964 C CA . LEU C 1 331 ? -77.45567 -47.86021 9.38162 1.000 30.65236 312 LEU C CA 1
ATOM 7965 C C . LEU C 1 331 ? -77.30120 -49.23255 8.73318 1.000 34.14072 312 LEU C C 1
ATOM 7966 O O . LEU C 1 331 ? -78.27156 -49.99190 8.62852 1.000 37.28011 312 LEU C O 1
ATOM 7971 N N . LYS C 1 332 ? -76.08745 -49.57204 8.28984 1.000 33.77243 313 LYS C N 1
ATOM 7972 C CA . LYS C 1 332 ? -75.90529 -50.82770 7.56532 1.000 34.99563 313 LYS C CA 1
ATOM 7973 C C . LYS C 1 332 ? -76.13291 -52.03903 8.46172 1.000 30.33997 313 LYS C C 1
ATOM 7974 O O . LYS C 1 332 ? -76.70885 -53.04011 8.02117 1.000 39.30706 313 LYS C O 1
ATOM 7980 N N . SER C 1 333 ? -75.69792 -51.97466 9.71676 1.000 30.48591 314 SER C N 1
ATOM 7981 C CA . SER C 1 333 ? -75.96747 -53.06986 10.63846 1.000 34.54889 314 SER C CA 1
ATOM 7982 C C . SER C 1 333 ? -77.37638 -53.01083 11.21695 1.000 36.41018 314 SER C C 1
ATOM 7983 O O . SER C 1 333 ? -77.70639 -53.82489 12.08715 1.000 38.71702 314 SER C O 1
ATOM 7986 N N . GLU C 1 334 ? -78.19506 -52.05802 10.76101 1.000 35.22496 315 GLU C N 1
ATOM 7987 C CA . GLU C 1 334 ? -79.62002 -51.97777 11.09202 1.000 37.74576 315 GLU C CA 1
ATOM 7988 C C . GLU C 1 334 ? -79.85248 -51.73929 12.57992 1.000 40.49907 315 GLU C C 1
ATOM 7989 O O . GLU C 1 334 ? -80.78837 -52.27679 13.17614 1.000 36.67656 315 GLU C O 1
ATOM 7995 N N . GLN C 1 335 ? -79.00643 -50.90797 13.18248 1.000 37.91886 316 GLN C N 1
ATOM 7996 C CA . GLN C 1 335 ? -79.27022 -50.45541 14.53853 1.000 37.09029 316 GLN C CA 1
ATOM 7997 C C . GLN C 1 335 ? -80.25894 -49.30278 14.57195 1.000 34.07788 316 GLN C C 1
ATOM 7998 O O . GLN C 1 335 ? -80.87197 -49.05601 15.61500 1.000 34.18356 316 GLN C O 1
ATOM 8004 N N . ALA C 1 336 ? -80.43088 -48.60448 13.45493 1.000 29.07380 317 ALA C N 1
ATOM 8005 C CA . ALA C 1 336 ? -81.35536 -47.48555 13.37518 1.000 28.22265 317 ALA C CA 1
ATOM 8006 C C . ALA C 1 336 ? -81.64341 -47.21640 11.90721 1.000 33.24231 317 ALA C C 1
ATOM 8007 O O . ALA C 1 336 ? -80.97685 -47.74707 11.01552 1.000 33.66059 317 ALA C O 1
ATOM 8009 N N . ASP C 1 337 ? -82.64205 -46.36712 11.66814 1.000 29.49252 318 ASP C N 1
ATOM 8010 C CA . ASP C 1 337 ? -83.01394 -45.97512 10.31643 1.000 30.67052 318 ASP C CA 1
ATOM 8011 C C . ASP C 1 337 ? -82.49860 -44.59832 9.92944 1.000 29.48924 318 ASP C C 1
ATOM 8012 O O . ASP C 1 337 ? -82.34666 -44.32515 8.73370 1.000 31.99566 318 ASP C O 1
ATOM 8017 N N . MET C 1 338 ? -82.22896 -43.73247 10.90337 1.000 26.49894 319 MET C N 1
ATOM 8018 C CA . MET C 1 338 ? -81.76017 -42.38082 10.64329 1.000 30.31788 319 MET C CA 1
ATOM 8019 C C . MET C 1 338 ? -80.72784 -42.00696 11.69330 1.000 31.96985 319 MET C C 1
ATOM 8020 O O . MET C 1 338 ? -80.75049 -42.51774 12.81562 1.000 30.79149 319 MET C O 1
ATOM 8025 N N . ILE C 1 339 ? -79.82369 -41.10609 11.31813 1.000 28.78929 320 ILE C N 1
ATOM 8026 C CA . ILE C 1 339 ? -78.73475 -40.66335 12.17996 1.000 27.55795 320 ILE C CA 1
ATOM 8027 C C . ILE C 1 339 ? -78.95252 -39.20037 12.53206 1.000 30.72750 320 ILE C C 1
ATOM 8028 O O . ILE C 1 339 ? -79.11996 -38.35839 11.64133 1.000 30.72999 320 ILE C O 1
ATOM 8033 N N . ALA C 1 340 ? -78.94730 -38.89921 13.82570 1.000 28.43419 321 ALA C N 1
ATOM 8034 C CA . ALA C 1 340 ? -79.04480 -37.53326 14.31475 1.000 27.22023 321 ALA C CA 1
ATOM 8035 C C . ALA C 1 340 ? -77.71855 -37.11896 14.93829 1.000 33.18783 321 ALA C C 1
ATOM 8036 O O . ALA C 1 340 ? -77.08319 -37.90493 15.64995 1.000 27.58290 321 ALA C O 1
ATOM 8038 N N . ILE C 1 341 ? -77.29697 -35.88697 14.65311 1.000 30.71152 322 ILE C N 1
ATOM 8039 C CA . ILE C 1 341 ? -76.08612 -35.31560 15.22606 1.000 33.90221 322 ILE C CA 1
ATOM 8040 C C . ILE C 1 341 ? -76.42275 -33.95015 15.80495 1.000 32.23632 322 ILE C C 1
ATOM 8041 O O . ILE C 1 341 ? -77.29185 -33.23180 15.29890 1.000 33.40469 322 ILE C O 1
ATOM 8046 N N . ALA C 1 342 ? -75.72924 -33.59671 16.88395 1.000 27.14764 323 ALA C N 1
ATOM 8047 C CA . ALA C 1 342 ? -75.90087 -32.28428 17.49031 1.000 34.46303 323 ALA C CA 1
ATOM 8048 C C . ALA C 1 342 ? -74.55418 -31.59242 17.64046 1.000 31.30124 323 ALA C C 1
ATOM 8049 O O . ALA C 1 342 ? -74.24963 -30.65397 16.89840 1.000 29.99328 323 ALA C O 1
ATOM 8051 N N . ARG C 1 343 ? -73.74386 -32.05156 18.59823 1.000 30.77830 324 ARG C N 1
ATOM 8052 C CA . ARG C 1 343 ? -72.49328 -31.36424 18.90684 1.000 35.18758 324 ARG C CA 1
ATOM 8053 C C . ARG C 1 343 ? -71.51491 -31.38921 17.73826 1.000 31.51919 324 ARG C C 1
ATOM 8054 O O . ARG C 1 343 ? -70.75879 -30.43005 17.54968 1.000 33.36328 324 ARG C O 1
ATOM 8062 N N . ALA C 1 344 ? -71.51732 -32.45625 16.93556 1.000 29.20316 325 ALA C N 1
ATOM 8063 C CA . ALA C 1 344 ? -70.65211 -32.47212 15.75945 1.000 33.73633 325 ALA C CA 1
ATOM 8064 C C . ALA C 1 344 ? -71.04300 -31.38580 14.76712 1.000 35.88625 325 ALA C C 1
ATOM 8065 O O . ALA C 1 344 ? -70.18984 -30.89218 14.02155 1.000 39.04507 325 ALA C O 1
ATOM 8067 N N . ALA C 1 345 ? -72.32236 -31.00199 14.74050 1.000 32.47777 326 ALA C N 1
ATOM 8068 C CA . ALA C 1 345 ? -72.77358 -29.92330 13.86985 1.000 31.75055 326 ALA C CA 1
ATOM 8069 C C . ALA C 1 345 ? -72.49791 -28.54054 14.44908 1.000 33.01635 326 ALA C C 1
ATOM 8070 O O . ALA C 1 345 ? -72.42211 -27.57369 13.68615 1.000 34.85323 326 ALA C O 1
ATOM 8072 N N . LEU C 1 346 ? -72.36443 -28.41538 15.77289 1.000 34.90456 327 LEU C N 1
ATOM 8073 C CA . LEU C 1 346 ? -71.89975 -27.15339 16.34545 1.000 37.22353 327 LEU C CA 1
ATOM 8074 C C . LEU C 1 346 ? -70.42424 -26.92880 16.04506 1.000 37.98562 327 LEU C C 1
ATOM 8075 O O . LEU C 1 346 ? -70.01654 -25.82104 15.68182 1.000 44.05374 327 LEU C O 1
ATOM 8080 N N . LYS C 1 347 ? -69.61148 -27.97494 16.19168 1.000 40.95054 328 LYS C N 1
ATOM 8081 C CA . LYS C 1 347 ? -68.18712 -27.87447 15.89790 1.000 42.03434 328 LYS C CA 1
ATOM 8082 C C . LYS C 1 347 ? -67.95205 -27.60713 14.41769 1.000 48.74168 328 LYS C C 1
ATOM 8083 O O . LYS C 1 347 ? -67.17414 -26.71896 14.05213 1.000 46.20431 328 LYS C O 1
ATOM 8089 N N . ASN C 1 348 ? -68.61919 -28.36545 13.55141 1.000 42.97031 329 ASN C N 1
ATOM 8090 C CA . ASN C 1 348 ? -68.50141 -28.20468 12.10373 1.000 40.97253 329 ASN C CA 1
ATOM 8091 C C . ASN C 1 348 ? -69.90460 -28.17451 11.51604 1.000 45.51848 329 ASN C C 1
ATOM 8092 O O . ASN C 1 348 ? -70.51010 -29.23814 11.29211 1.000 39.73256 329 ASN C O 1
ATOM 8097 N N . PRO C 1 349 ? -70.46327 -26.98582 11.26801 1.000 41.79112 330 PRO C N 1
ATOM 8098 C CA . PRO C 1 349 ? -71.80824 -26.91452 10.67671 1.000 39.84910 330 PRO C CA 1
ATOM 8099 C C . PRO C 1 349 ? -71.88843 -27.47248 9.26868 1.000 36.18700 330 PRO C C 1
ATOM 8100 O O . PRO C 1 349 ? -73.00143 -27.64158 8.76005 1.000 36.23549 330 PRO C O 1
ATOM 8104 N N . HIS C 1 350 ? -70.75895 -27.76041 8.62278 1.000 38.32302 331 HIS C N 1
ATOM 8105 C CA . HIS C 1 350 ? -70.74393 -28.44179 7.33476 1.000 41.14479 331 HIS C CA 1
ATOM 8106 C C . HIS C 1 350 ? -70.26233 -29.88562 7.45951 1.000 33.48980 331 HIS C C 1
ATOM 8107 O O . HIS C 1 350 ? -69.69762 -30.44019 6.51515 1.000 38.39178 331 HIS C O 1
ATOM 8114 N N . TRP C 1 351 ? -70.48674 -30.50113 8.62144 1.000 34.21632 332 TRP C N 1
ATOM 8115 C CA . TRP C 1 351 ? -70.24141 -31.93291 8.80162 1.000 36.14080 332 TRP C CA 1
ATOM 8116 C C . TRP C 1 351 ? -70.78879 -32.79824 7.67053 1.000 37.20130 332 TRP C C 1
ATOM 8117 O O . TRP C 1 351 ? -70.06045 -33.69205 7.21080 1.000 33.81830 332 TRP C O 1
ATOM 8128 N N . PRO C 1 352 ? -72.02244 -32.60370 7.17395 1.000 31.11880 333 PRO C N 1
ATOM 8129 C CA . PRO C 1 352 ? -72.50165 -33.47302 6.08183 1.000 29.37132 333 PRO C CA 1
ATOM 8130 C C . PRO C 1 352 ? -71.67606 -33.36142 4.81085 1.000 36.96084 333 PRO C C 1
ATOM 8131 O O . PRO C 1 352 ? -71.62200 -34.32066 4.03043 1.000 36.60508 333 PRO C O 1
ATOM 8135 N N . TRP C 1 353 ? -71.04229 -32.21017 4.57831 1.000 40.92337 334 TRP C N 1
ATOM 8136 C CA . TRP C 1 353 ? -70.17919 -32.03291 3.41457 1.000 34.69970 334 TRP C CA 1
ATOM 8137 C C . TRP C 1 353 ? -68.98619 -32.98069 3.48390 1.000 39.09103 334 TRP C C 1
ATOM 8138 O O . TRP C 1 353 ? -68.73763 -33.76692 2.56176 1.000 31.79018 334 TRP C O 1
ATOM 8149 N N . THR C 1 354 ? -68.23702 -32.91807 4.58521 1.000 37.31067 335 THR C N 1
ATOM 8150 C CA . THR C 1 354 ? -67.10774 -33.81998 4.77629 1.000 36.29445 335 THR C CA 1
ATOM 8151 C C . THR C 1 354 ? -67.56072 -35.27522 4.81312 1.000 41.67289 335 THR C C 1
ATOM 8152 O O . THR C 1 354 ? -66.90978 -36.15075 4.22996 1.000 44.06077 335 THR C O 1
ATOM 8156 N N . ALA C 1 355 ? -68.67799 -35.55085 5.49387 1.000 38.66396 336 ALA C N 1
ATOM 8157 C CA . ALA C 1 355 ? -69.15838 -36.92433 5.62182 1.000 36.91919 336 ALA C CA 1
ATOM 8158 C C . ALA C 1 355 ? -69.51631 -37.52201 4.26670 1.000 33.67414 336 ALA C C 1
ATOM 8159 O O . ALA C 1 355 ? -69.20809 -38.68838 3.99540 1.000 38.01335 336 ALA C O 1
ATOM 8161 N N . ALA C 1 356 ? -70.17865 -36.74483 3.40600 1.000 35.47046 337 ALA C N 1
ATOM 8162 C CA . ALA C 1 356 ? -70.55712 -37.26008 2.09362 1.000 34.45054 337 ALA C CA 1
ATOM 8163 C C . ALA C 1 356 ? -69.33052 -37.58934 1.25252 1.000 39.04128 337 ALA C C 1
ATOM 8164 O O . ALA C 1 356 ? -69.30642 -38.60595 0.54817 1.000 39.35918 337 ALA C O 1
ATOM 8166 N N . LEU C 1 357 ? -68.30004 -36.74091 1.31734 1.000 41.65833 338 LEU C N 1
ATOM 8167 C CA . LEU C 1 357 ? -67.07452 -36.99447 0.56636 1.000 38.94992 338 LEU C CA 1
ATOM 8168 C C . LEU C 1 357 ? -66.37248 -38.25572 1.05802 1.000 42.53348 338 LEU C C 1
ATOM 8169 O O . LEU C 1 357 ? -65.87080 -39.04779 0.25185 1.000 49.04763 338 LEU C O 1
ATOM 8174 N N . GLU C 1 358 ? -66.31547 -38.45301 2.37956 1.000 38.73405 339 GLU C N 1
ATOM 8175 C CA . GLU C 1 358 ? -65.65758 -39.63639 2.93044 1.000 39.63216 339 GLU C CA 1
ATOM 8176 C C . GLU C 1 358 ? -66.37052 -40.92373 2.53720 1.000 37.98353 339 GLU C C 1
ATOM 8177 O O . GLU C 1 358 ? -65.72984 -41.97483 2.41777 1.000 37.57969 339 GLU C O 1
ATOM 8183 N N . LEU C 1 359 ? -67.68452 -40.87046 2.33862 1.000 34.24957 340 LEU C N 1
ATOM 8184 C CA . LEU C 1 359 ? -68.45384 -42.04976 1.96063 1.000 34.52187 340 LEU C CA 1
ATOM 8185 C C . LEU C 1 359 ? -68.59768 -42.20405 0.45367 1.000 37.14517 340 LEU C C 1
ATOM 8186 O O . LEU C 1 359 ? -69.22319 -43.16781 0.00193 1.000 42.93744 340 LEU C O 1
ATOM 8191 N N . GLY C 1 360 ? -68.03878 -41.28462 -0.32841 1.000 46.71846 341 GLY C N 1
ATOM 8192 C CA . GLY C 1 360 ? -68.07681 -41.38973 -1.77236 1.000 46.05016 341 GLY C CA 1
ATOM 8193 C C . GLY C 1 360 ? -69.31881 -40.84294 -2.43187 1.000 44.15831 341 GLY C C 1
ATOM 8194 O O . GLY C 1 360 ? -69.61544 -41.22408 -3.56948 1.000 50.80990 341 GLY C O 1
ATOM 8195 N N . ASP C 1 361 ? -70.06062 -39.97153 -1.75863 1.000 41.89693 342 ASP C N 1
ATOM 8196 C CA . ASP C 1 361 ? -71.26062 -39.37166 -2.31618 1.000 43.09217 342 ASP C CA 1
ATOM 8197 C C . ASP C 1 361 ? -71.01787 -37.89835 -2.61569 1.000 39.16401 342 ASP C C 1
ATOM 8198 O O . ASP C 1 361 ? -70.08864 -37.27923 -2.09017 1.000 44.56484 342 ASP C O 1
ATOM 8203 N N . LYS C 1 362 ? -71.86762 -37.34250 -3.47220 1.000 44.75727 343 LYS C N 1
ATOM 8204 C CA . LYS C 1 362 ? -71.75948 -35.93495 -3.83551 1.000 46.11391 343 LYS C CA 1
ATOM 8205 C C . LYS C 1 362 ? -72.26692 -35.06859 -2.68919 1.000 43.21878 343 LYS C C 1
ATOM 8206 O O . LYS C 1 362 ? -73.42479 -35.21622 -2.28154 1.000 55.81122 343 LYS C O 1
ATOM 8212 N N . PRO C 1 363 ? -71.45460 -34.16826 -2.14771 1.000 42.23643 344 PRO C N 1
ATOM 8213 C CA . PRO C 1 363 ? -71.92608 -33.31036 -1.05922 1.000 46.26446 344 PRO C CA 1
ATOM 8214 C C . PRO C 1 363 ? -72.83351 -32.20196 -1.56582 1.000 43.73625 344 PRO C C 1
ATOM 8215 O O . PRO C 1 363 ? -72.66709 -31.67798 -2.66953 1.000 44.90245 344 PRO C O 1
ATOM 8219 N N . PHE C 1 364 ? -73.81359 -31.85277 -0.73832 1.000 40.17398 345 PHE C N 1
ATOM 8220 C CA . PHE C 1 364 ? -74.68226 -30.72856 -1.04816 1.000 36.97674 345 PHE C CA 1
ATOM 8221 C C . PHE C 1 364 ? -73.98165 -29.42589 -0.69331 1.000 35.93687 345 PHE C C 1
ATOM 8222 O O . PHE C 1 364 ? -73.30468 -29.32514 0.33395 1.000 38.61889 345 PHE C O 1
ATOM 8230 N N . ALA C 1 365 ? -74.14104 -28.42653 -1.55805 1.000 34.20765 346 ALA C N 1
ATOM 8231 C CA . ALA C 1 365 ? -73.63532 -27.10209 -1.27835 1.000 39.34384 346 ALA C CA 1
ATOM 8232 C C . ALA C 1 365 ? -74.52541 -26.12293 -2.02687 1.000 33.44545 346 ALA C C 1
ATOM 8233 O O . ALA C 1 365 ? -74.82647 -26.35996 -3.20769 1.000 41.03090 346 ALA C O 1
ATOM 8235 N N . PRO C 1 366 ? -74.96088 -25.03908 -1.39010 1.000 36.86326 347 PRO C N 1
ATOM 8236 C CA . PRO C 1 366 ? -75.68253 -24.01243 -2.12985 1.000 41.05342 347 PRO C CA 1
ATOM 8237 C C . PRO C 1 366 ? -74.78171 -23.39820 -3.18068 1.000 32.95918 347 PRO C C 1
ATOM 8238 O O . PRO C 1 366 ? -73.54429 -23.40586 -3.04192 1.000 36.84134 347 PRO C O 1
ATOM 8242 N N . PRO C 1 367 ? -75.35654 -22.86857 -4.26470 1.000 36.69601 348 PRO C N 1
ATOM 8243 C CA . PRO C 1 367 ? -74.51590 -22.33430 -5.35224 1.000 34.00378 348 PRO C CA 1
ATOM 8244 C C . PRO C 1 367 ? -73.50313 -21.29052 -4.89950 1.000 36.61575 348 PRO C C 1
ATOM 8245 O O . PRO C 1 367 ? -72.42127 -21.20057 -5.49379 1.000 34.58507 348 PRO C O 1
ATOM 8249 N N . GLN C 1 368 ? -73.81129 -20.50394 -3.86310 1.000 33.70152 349 GLN C N 1
ATOM 8250 C CA . GLN C 1 368 ? -72.86023 -19.50720 -3.38024 1.000 34.61791 349 GLN C CA 1
ATOM 8251 C C . GLN C 1 368 ? -71.55908 -20.13249 -2.89582 1.000 41.29876 349 GLN C C 1
ATOM 8252 O O . GLN C 1 368 ? -70.53167 -19.44501 -2.85802 1.000 34.12298 349 GLN C O 1
ATOM 8258 N N . TYR C 1 369 ? -71.58088 -21.41167 -2.52035 1.000 32.41976 350 TYR C N 1
ATOM 8259 C CA . TYR C 1 369 ? -70.43495 -22.07917 -1.91952 1.000 36.63901 350 TYR C CA 1
ATOM 8260 C C . TYR C 1 369 ? -69.78702 -23.10832 -2.83255 1.000 39.40031 350 TYR C C 1
ATOM 8261 O O . TYR C 1 369 ? -68.84987 -23.78893 -2.40200 1.000 44.12760 350 TYR C O 1
ATOM 8270 N N . GLN C 1 370 ? -70.24817 -23.24485 -4.07481 1.000 35.30761 351 GLN C N 1
ATOM 8271 C CA . GLN C 1 370 ? -69.80471 -24.36283 -4.89728 1.000 42.47974 351 GLN C CA 1
ATOM 8272 C C . GLN C 1 370 ? -68.39617 -24.19279 -5.45508 1.000 49.42102 351 GLN C C 1
ATOM 8273 O O . GLN C 1 370 ? -67.84181 -25.16372 -5.98328 1.000 45.53667 351 GLN C O 1
ATOM 8279 N N . ARG C 1 371 ? -67.79117 -23.00893 -5.33203 1.000 50.08181 352 ARG C N 1
ATOM 8280 C CA . ARG C 1 371 ? -66.39295 -22.85154 -5.71534 1.000 49.81517 352 ARG C CA 1
ATOM 8281 C C . ARG C 1 371 ? -65.43673 -23.45211 -4.69405 1.000 43.96909 352 ARG C C 1
ATOM 8282 O O . ARG C 1 371 ? -64.23649 -23.54674 -4.97232 1.000 49.90604 352 ARG C O 1
ATOM 8290 N N . ALA C 1 372 ? -65.93571 -23.85778 -3.52880 1.000 50.47173 353 ALA C N 1
ATOM 8291 C CA . ALA C 1 372 ? -65.16138 -24.63761 -2.57532 1.000 48.08981 353 ALA C CA 1
ATOM 8292 C C . ALA C 1 372 ? -65.39475 -26.13536 -2.72836 1.000 57.97349 353 ALA C C 1
ATOM 8293 O O . ALA C 1 372 ? -64.79134 -26.92240 -1.99153 1.000 61.67036 353 ALA C O 1
ATOM 8295 N N . ARG C 1 373 ? -66.25389 -26.54237 -3.65944 1.000 55.83374 354 ARG C N 1
ATOM 8296 C CA . ARG C 1 373 ? -66.54940 -27.95292 -3.88059 1.000 66.50590 354 ARG C CA 1
ATOM 8297 C C . ARG C 1 373 ? -65.79932 -28.47127 -5.10285 1.000 66.27981 354 ARG C C 1
ATOM 8298 O O . ARG C 1 373 ? -65.26162 -29.57833 -5.08970 1.000 80.40170 354 ARG C O 1
ATOM 8306 N N . GLY D 1 18 ? -53.71932 -15.27107 23.30135 1.000 61.63371 -1 GLY D N 1
ATOM 8307 C CA . GLY D 1 18 ? -52.95413 -16.31231 22.64234 1.000 51.31485 -1 GLY D CA 1
ATOM 8308 C C . GLY D 1 18 ? -51.50824 -16.32285 23.09033 1.000 69.06685 -1 GLY D C 1
ATOM 8309 O O . GLY D 1 18 ? -50.97324 -15.29374 23.50268 1.000 70.68802 -1 GLY D O 1
ATOM 8310 N N . SER D 1 19 ? -50.86778 -17.48808 23.00305 1.000 70.06463 0 SER D N 1
ATOM 8311 C CA . SER D 1 19 ? -49.50886 -17.63176 23.50741 1.000 68.09159 0 SER D CA 1
ATOM 8312 C C . SER D 1 19 ? -48.76370 -18.76735 22.81857 1.000 55.33055 0 SER D C 1
ATOM 8313 O O . SER D 1 19 ? -47.53246 -18.73949 22.73311 1.000 67.07053 0 SER D O 1
ATOM 8316 N N . MET D 1 20 ? -49.48984 -19.76113 22.30892 1.000 54.31134 1 MET D N 1
ATOM 8317 C CA . MET D 1 20 ? -48.83453 -20.93992 21.75408 1.000 61.35517 1 MET D CA 1
ATOM 8318 C C . MET D 1 20 ? -48.46150 -20.78916 20.28595 1.000 60.87088 1 MET D C 1
ATOM 8319 O O . MET D 1 20 ? -47.49203 -21.41371 19.83754 1.000 55.49189 1 MET D O 1
ATOM 8324 N N . SER D 1 21 ? -49.19188 -19.97576 19.52792 1.000 48.46310 2 SER D N 1
ATOM 8325 C CA . SER D 1 21 ? -48.90220 -19.79643 18.11499 1.000 37.03289 2 SER D CA 1
ATOM 8326 C C . SER D 1 21 ? -48.99051 -18.32210 17.75645 1.000 41.06619 2 SER D C 1
ATOM 8327 O O . SER D 1 21 ? -49.66527 -17.53377 18.42464 1.000 40.78476 2 SER D O 1
ATOM 8330 N N . LEU D 1 22 ? -48.29603 -17.96010 16.67721 1.000 36.23774 3 LEU D N 1
ATOM 8331 C CA . LEU D 1 22 ? -48.42557 -16.61069 16.14138 1.000 40.04860 3 LEU D CA 1
ATOM 8332 C C . LEU D 1 22 ? -49.81053 -16.38919 15.54891 1.000 40.11283 3 LEU D C 1
ATOM 8333 O O . LEU D 1 22 ? -50.38585 -15.30682 15.69753 1.000 36.33838 3 LEU D O 1
ATOM 8338 N N . LEU D 1 23 ? -50.36619 -17.41228 14.89089 1.000 35.93010 4 LEU D N 1
ATOM 8339 C CA . LEU D 1 23 ? -51.63482 -17.25420 14.18448 1.000 37.52209 4 LEU D CA 1
ATOM 8340 C C . LEU D 1 23 ? -52.74060 -16.78096 15.11479 1.000 35.21932 4 LEU D C 1
ATOM 8341 O O . LEU D 1 23 ? -53.59657 -15.98206 14.71597 1.000 33.93452 4 LEU D O 1
ATOM 8346 N N . PHE D 1 24 ? -52.73054 -17.24571 16.36330 1.000 36.32001 5 PHE D N 1
ATOM 8347 C CA . PHE D 1 24 ? -53.77653 -16.91248 17.31921 1.000 36.10895 5 PHE D CA 1
ATOM 8348 C C . PHE D 1 24 ? -53.27532 -16.03642 18.46114 1.000 40.94780 5 PHE D C 1
ATOM 8349 O O . PHE D 1 24 ? -53.90506 -15.98547 19.52185 1.000 43.24473 5 PHE D O 1
ATOM 8357 N N . SER D 1 25 ? -52.16222 -15.33627 18.25921 1.000 35.32765 6 SER D N 1
ATOM 8358 C CA . SER D 1 25 ? -51.74086 -14.30250 19.19506 1.000 41.10176 6 SER D CA 1
ATOM 8359 C C . SER D 1 25 ? -52.35914 -12.96429 18.80064 1.000 43.51866 6 SER D C 1
ATOM 8360 O O . SER D 1 25 ? -52.43715 -12.64794 17.60926 1.000 39.26226 6 SER D O 1
ATOM 8363 N N . PRO D 1 26 ? -52.81362 -12.17960 19.77914 1.000 41.95860 7 PRO D N 1
ATOM 8364 C CA . PRO D 1 26 ? -53.40071 -10.87076 19.46667 1.000 37.24129 7 PRO D CA 1
ATOM 8365 C C . PRO D 1 26 ? -52.45886 -10.01789 18.62874 1.000 39.35537 7 PRO D C 1
ATOM 8366 O O . PRO D 1 26 ? -51.23467 -10.08796 18.76213 1.000 40.69193 7 PRO D O 1
ATOM 8370 N N . TYR D 1 27 ? -53.04897 -9.20881 17.75225 1.000 37.59781 8 TYR D N 1
ATOM 8371 C CA . TYR D 1 27 ? -52.29166 -8.44617 16.77337 1.000 37.32076 8 TYR D CA 1
ATOM 8372 C C . TYR D 1 27 ? -52.88489 -7.05250 16.64204 1.000 38.22898 8 TYR D C 1
ATOM 8373 O O . TYR D 1 27 ? -54.10423 -6.87665 16.71999 1.000 43.92181 8 TYR D O 1
ATOM 8382 N N . GLN D 1 28 ? -52.01450 -6.07014 16.42982 1.000 37.98924 9 GLN D N 1
ATOM 8383 C CA . GLN D 1 28 ? -52.40730 -4.67626 16.27901 1.000 49.39634 9 GLN D CA 1
ATOM 8384 C C . GLN D 1 28 ? -52.29002 -4.30428 14.80637 1.000 45.99578 9 GLN D C 1
ATOM 8385 O O . GLN D 1 28 ? -51.19357 -4.34219 14.23717 1.000 51.07394 9 GLN D O 1
ATOM 8391 N N . LEU D 1 29 ? -53.41651 -3.96326 14.19282 1.000 43.07171 10 LEU D N 1
ATOM 8392 C CA . LEU D 1 29 ? -53.47328 -3.53140 12.79792 1.000 45.60996 10 LEU D CA 1
ATOM 8393 C C . LEU D 1 29 ? -53.77808 -2.03496 12.80823 1.000 44.45494 10 LEU D C 1
ATOM 8394 O O . LEU D 1 29 ? -54.93792 -1.62298 12.84256 1.000 47.82230 10 LEU D O 1
ATOM 8399 N N . GLY D 1 30 ? -52.72514 -1.22124 12.78267 1.000 50.81764 11 GLY D N 1
ATOM 8400 C CA . GLY D 1 30 ? -52.89421 0.20963 12.94644 1.000 46.47715 11 GLY D CA 1
ATOM 8401 C C . GLY D 1 30 ? -53.41027 0.52631 14.33433 1.000 48.67423 11 GLY D C 1
ATOM 8402 O O . GLY D 1 30 ? -52.79601 0.14259 15.33357 1.000 49.38626 11 GLY D O 1
ATOM 8403 N N . SER D 1 31 ? -54.53964 1.22326 14.41159 1.000 46.75328 12 SER D N 1
ATOM 8404 C CA . SER D 1 31 ? -55.19159 1.50501 15.68298 1.000 46.73497 12 SER D CA 1
ATOM 8405 C C . SER D 1 31 ? -56.16592 0.41063 16.09691 1.000 49.92374 12 SER D C 1
ATOM 8406 O O . SER D 1 31 ? -56.78364 0.51696 17.16167 1.000 51.55047 12 SER D O 1
ATOM 8409 N N A LEU D 1 32 ? -56.29585 -0.64890 15.30706 0.596 44.37598 13 LEU D N 1
ATOM 8410 N N B LEU D 1 32 ? -56.33739 -0.61438 15.26672 0.404 44.40798 13 LEU D N 1
ATOM 8411 C CA A LEU D 1 32 ? -57.29483 -1.68434 15.53451 0.596 45.99006 13 LEU D CA 1
ATOM 8412 C CA B LEU D 1 32 ? -57.26859 -1.69730 15.54186 0.404 45.98377 13 LEU D CA 1
ATOM 8413 C C A LEU D 1 32 ? -56.64638 -2.88179 16.22333 0.596 42.69445 13 LEU D C 1
ATOM 8414 C C B LEU D 1 32 ? -56.56043 -2.81591 16.28854 0.404 42.75123 13 LEU D C 1
ATOM 8415 O O A LEU D 1 32 ? -55.73119 -3.49930 15.66947 0.596 41.96707 13 LEU D O 1
ATOM 8416 O O B LEU D 1 32 ? -55.52655 -3.31735 15.83620 0.404 42.59860 13 LEU D O 1
ATOM 8425 N N . SER D 1 33 ? -57.12014 -3.20469 17.42723 1.000 47.97622 14 SER D N 1
ATOM 8426 C CA . SER D 1 33 ? -56.64632 -4.37473 18.15424 1.000 44.49026 14 SER D CA 1
ATOM 8427 C C . SER D 1 33 ? -57.43755 -5.58765 17.68107 1.000 43.13463 14 SER D C 1
ATOM 8428 O O . SER D 1 33 ? -58.66707 -5.61670 17.79462 1.000 45.27810 14 SER D O 1
ATOM 8431 N N . LEU D 1 34 ? -56.73963 -6.57465 17.13575 1.000 41.02395 15 LEU D N 1
ATOM 8432 C CA . LEU D 1 34 ? -57.36868 -7.77763 16.61892 1.000 41.08499 15 LEU D CA 1
ATOM 8433 C C . LEU D 1 34 ? -57.09468 -8.94470 17.55727 1.000 34.01051 15 LEU D C 1
ATOM 8434 O O . LEU D 1 34 ? -56.05371 -8.99863 18.21763 1.000 36.38998 15 LEU D O 1
ATOM 8439 N N . ALA D 1 35 ? -58.04720 -9.87943 17.61542 1.000 32.49924 16 ALA D N 1
ATOM 8440 C CA . ALA D 1 35 ? -57.90130 -11.03730 18.49117 1.000 32.34156 16 ALA D CA 1
ATOM 8441 C C . ALA D 1 35 ? -56.80452 -11.98810 18.02544 1.000 36.22763 16 ALA D C 1
ATOM 8442 O O . ALA D 1 35 ? -56.25618 -12.72947 18.84738 1.000 36.51826 16 ALA D O 1
ATOM 8444 N N . ASN D 1 36 ? -56.47173 -11.98171 16.73888 1.000 33.67983 17 ASN D N 1
ATOM 8445 C CA . ASN D 1 36 ? -55.46262 -12.87787 16.18605 1.000 36.20383 17 ASN D CA 1
ATOM 8446 C C . ASN D 1 36 ? -55.04914 -12.34689 14.81611 1.000 31.31657 17 ASN D C 1
ATOM 8447 O O . ASN D 1 36 ? -55.42379 -11.23740 14.42252 1.000 30.41607 17 ASN D O 1
ATOM 8452 N N A ARG D 1 37 ? -54.27657 -13.14962 14.08559 0.610 30.84425 18 ARG D N 1
ATOM 8453 N N B ARG D 1 37 ? -54.27513 -13.14672 14.08206 0.390 30.93526 18 ARG D N 1
ATOM 8454 C CA A ARG D 1 37 ? -53.75218 -12.77580 12.77969 0.610 30.92899 18 ARG D CA 1
ATOM 8455 C CA B ARG D 1 37 ? -53.76154 -12.75963 12.77403 0.390 30.94929 18 ARG D CA 1
ATOM 8456 C C A ARG D 1 37 ? -54.49900 -13.43957 11.63017 0.610 31.27312 18 ARG D C 1
ATOM 8457 C C B ARG D 1 37 ? -54.48949 -13.45821 11.63029 0.390 31.35393 18 ARG D C 1
ATOM 8458 O O A ARG D 1 37 ? -54.01204 -13.41812 10.49536 0.610 31.71560 18 ARG D O 1
ATOM 8459 O O B ARG D 1 37 ? -53.98451 -13.48259 10.50334 0.390 31.69436 18 ARG D O 1
ATOM 8474 N N . LEU D 1 38 ? -55.66306 -14.02574 11.89353 1.000 32.72105 19 LEU D N 1
ATOM 8475 C CA . LEU D 1 38 ? -56.42856 -14.74514 10.88398 1.000 29.44589 19 LEU D CA 1
ATOM 8476 C C . LEU D 1 38 ? -57.49108 -13.83392 10.28476 1.000 33.26464 19 LEU D C 1
ATOM 8477 O O . LEU D 1 38 ? -58.22123 -13.15731 11.01576 1.000 33.35940 19 LEU D O 1
ATOM 8482 N N . VAL D 1 39 ? -57.57164 -13.82215 8.95629 1.000 35.33638 20 VAL D N 1
ATOM 8483 C CA . VAL D 1 39 ? -58.50076 -12.98254 8.21183 1.000 34.12468 20 VAL D CA 1
ATOM 8484 C C . VAL D 1 39 ? -59.36864 -13.87394 7.33646 1.000 29.27813 20 VAL D C 1
ATOM 8485 O O . VAL D 1 39 ? -58.87773 -14.84158 6.74664 1.000 33.81053 20 VAL D O 1
ATOM 8489 N N . ILE D 1 40 ? -60.65577 -13.55249 7.25171 1.000 32.85674 21 ILE D N 1
ATOM 8490 C CA . ILE D 1 40 ? -61.53430 -14.15652 6.25650 1.000 26.82807 21 ILE D CA 1
ATOM 8491 C C . ILE D 1 40 ? -61.52671 -13.24609 5.03210 1.000 29.56906 21 ILE D C 1
ATOM 8492 O O . ILE D 1 40 ? -61.98814 -12.10376 5.09394 1.000 27.86645 21 ILE D O 1
ATOM 8497 N N . ALA D 1 41 ? -61.00009 -13.74996 3.91883 1.000 28.19348 22 ALA D N 1
ATOM 8498 C CA . ALA D 1 41 ? -60.89861 -12.94821 2.71070 1.000 30.82495 22 ALA D CA 1
ATOM 8499 C C . ALA D 1 41 ? -62.29049 -12.62561 2.16114 1.000 29.20564 22 ALA D C 1
ATOM 8500 O O . ALA D 1 41 ? -63.25243 -13.35197 2.42242 1.000 33.16534 22 ALA D O 1
ATOM 8502 N N . PRO D 1 42 ? -62.42812 -11.53442 1.40516 1.000 34.23394 23 PRO D N 1
ATOM 8503 C CA . PRO D 1 42 ? -63.74203 -11.19994 0.83770 1.000 32.24665 23 PRO D CA 1
ATOM 8504 C C . PRO D 1 42 ? -64.20727 -12.25753 -0.15425 1.000 38.10247 23 PRO D C 1
ATOM 8505 O O . PRO D 1 42 ? -63.41990 -12.78173 -0.94633 1.000 30.58697 23 PRO D O 1
ATOM 8509 N N . MET D 1 43 ? -65.50436 -12.57190 -0.10283 1.000 29.84972 24 MET D N 1
ATOM 8510 C CA . MET D 1 43 ? -66.09453 -13.57701 -0.98736 1.000 35.98130 24 MET D CA 1
ATOM 8511 C C . MET D 1 43 ? -67.47631 -13.11898 -1.43592 1.000 32.38427 24 MET D C 1
ATOM 8512 O O . MET D 1 43 ? -68.42535 -13.13892 -0.64609 1.000 35.23316 24 MET D O 1
ATOM 8517 N N . CYS D 1 44 ? -67.58700 -12.72524 -2.70470 1.000 32.96454 25 CYS D N 1
ATOM 8518 C CA . CYS D 1 44 ? -68.87279 -12.34074 -3.27291 1.000 40.73611 25 CYS D CA 1
ATOM 8519 C C . CYS D 1 44 ? -69.88333 -13.46751 -3.13138 1.000 35.41148 25 CYS D C 1
ATOM 8520 O O . CYS D 1 44 ? -69.56687 -14.63995 -3.35208 1.000 34.21240 25 CYS D O 1
ATOM 8523 N N . GLN D 1 45 ? -71.10905 -13.09823 -2.75144 1.000 33.70335 26 GLN D N 1
ATOM 8524 C CA . GLN D 1 45 ? -72.20082 -14.04629 -2.58448 1.000 37.58744 26 GLN D CA 1
ATOM 8525 C C . GLN D 1 45 ? -73.26604 -13.95678 -3.66773 1.000 37.49827 26 GLN D C 1
ATOM 8526 O O . GLN D 1 45 ? -74.04716 -14.90313 -3.81634 1.000 36.74098 26 GLN D O 1
ATOM 8532 N N . TYR D 1 46 ? -73.31734 -12.85318 -4.41835 1.000 31.80277 27 TYR D N 1
ATOM 8533 C CA . TYR D 1 46 ? -74.26736 -12.68590 -5.52111 1.000 37.02286 27 TYR D CA 1
ATOM 8534 C C . TYR D 1 46 ? -75.70334 -12.92728 -5.06059 1.000 37.13039 27 TYR D C 1
ATOM 8535 O O . TYR D 1 46 ? -76.50181 -13.57105 -5.74455 1.000 35.23983 27 TYR D O 1
ATOM 8544 N N . SER D 1 47 ? -76.03177 -12.41044 -3.87483 1.000 27.46576 28 SER D N 1
ATOM 8545 C CA . SER D 1 47 ? -77.32379 -12.67151 -3.25393 1.000 31.04949 28 SER D CA 1
ATOM 8546 C C . SER D 1 47 ? -78.00566 -11.38914 -2.78803 1.000 40.35867 28 SER D C 1
ATOM 8547 O O . SER D 1 47 ? -78.92858 -11.44679 -1.96779 1.000 35.40438 28 SER D O 1
ATOM 8550 N N . ALA D 1 48 ? -77.57030 -10.23777 -3.28779 1.000 32.21037 29 ALA D N 1
ATOM 8551 C CA . ALA D 1 48 ? -78.14924 -8.95993 -2.90945 1.000 37.71990 29 ALA D CA 1
ATOM 8552 C C . ALA D 1 48 ? -79.26699 -8.57608 -3.87209 1.000 34.87375 29 ALA D C 1
ATOM 8553 O O . ALA D 1 48 ? -79.36095 -9.08639 -4.99114 1.000 35.29915 29 ALA D O 1
ATOM 8555 N N . VAL D 1 49 ? -80.12004 -7.66096 -3.41929 1.000 37.12957 30 VAL D N 1
ATOM 8556 C CA . VAL D 1 49 ? -81.19388 -7.10256 -4.23476 1.000 35.24737 30 VAL D CA 1
ATOM 8557 C C . VAL D 1 49 ? -81.00623 -5.59400 -4.27287 1.000 36.27406 30 VAL D C 1
ATOM 8558 O O . VAL D 1 49 ? -81.09867 -4.92619 -3.23448 1.000 43.44685 30 VAL D O 1
ATOM 8562 N N . ASP D 1 50 ? -80.74613 -5.06009 -5.46754 1.000 42.68356 31 ASP D N 1
ATOM 8563 C CA . ASP D 1 50 ? -80.45569 -3.63567 -5.64644 1.000 39.02719 31 ASP D CA 1
ATOM 8564 C C . ASP D 1 50 ? -79.33427 -3.18771 -4.71171 1.000 44.94445 31 ASP D C 1
ATOM 8565 O O . ASP D 1 50 ? -79.37856 -2.10365 -4.12351 1.000 41.80877 31 ASP D O 1
ATOM 8570 N N . GLY D 1 51 ? -78.32190 -4.04410 -4.56250 1.000 39.80267 32 GLY D N 1
ATOM 8571 C CA . GLY D 1 51 ? -77.18892 -3.75539 -3.70883 1.000 40.38176 32 GLY D CA 1
ATOM 8572 C C . GLY D 1 51 ? -77.43873 -3.89884 -2.22422 1.000 36.92317 32 GLY D C 1
ATOM 8573 O O . GLY D 1 51 ? -76.51109 -3.67383 -1.43505 1.000 37.26561 32 GLY D O 1
ATOM 8574 N N . ILE D 1 52 ? -78.64997 -4.26715 -1.81669 1.000 31.65355 33 ILE D N 1
ATOM 8575 C CA . ILE D 1 52 ? -79.01731 -4.33012 -0.40642 1.000 39.88776 33 ILE D CA 1
ATOM 8576 C C . ILE D 1 52 ? -78.72903 -5.72778 0.12401 1.000 34.22245 33 ILE D C 1
ATOM 8577 O O . ILE D 1 52 ? -79.15860 -6.72693 -0.46564 1.000 40.05769 33 ILE D O 1
ATOM 8582 N N . ALA D 1 53 ? -77.99821 -5.79829 1.23587 1.000 35.32953 34 ALA D N 1
ATOM 8583 C CA . ALA D 1 53 ? -77.73879 -7.07706 1.88334 1.000 34.71850 34 ALA D CA 1
ATOM 8584 C C . ALA D 1 53 ? -79.04557 -7.72703 2.32771 1.000 40.48235 34 ALA D C 1
ATOM 8585 O O . ALA D 1 53 ? -79.98081 -7.05101 2.76521 1.000 45.10979 34 ALA D O 1
ATOM 8587 N N . GLN D 1 54 ? -79.09887 -9.04902 2.22547 1.000 39.98795 35 GLN D N 1
ATOM 8588 C CA . GLN D 1 54 ? -80.30358 -9.83292 2.45978 1.000 37.46109 35 GLN D CA 1
ATOM 8589 C C . GLN D 1 54 ? -80.09506 -10.78197 3.63950 1.000 39.78918 35 GLN D C 1
ATOM 8590 O O . GLN D 1 54 ? -79.05559 -10.76822 4.30189 1.000 34.89456 35 GLN D O 1
ATOM 8596 N N . ASP D 1 55 ? -81.10693 -11.62058 3.89049 1.000 35.36756 36 ASP D N 1
ATOM 8597 C CA . ASP D 1 55 ? -81.00246 -12.62358 4.94753 1.000 39.51278 36 ASP D CA 1
ATOM 8598 C C . ASP D 1 55 ? -79.79245 -13.52524 4.74273 1.000 38.48585 36 ASP D C 1
ATOM 8599 O O . ASP D 1 55 ? -79.15025 -13.94154 5.71429 1.000 37.54090 36 ASP D O 1
ATOM 8604 N N . TRP D 1 56 ? -79.47597 -13.85072 3.48598 1.000 31.93261 37 TRP D N 1
ATOM 8605 C CA . TRP D 1 56 ? -78.31439 -14.68910 3.21168 1.000 37.32807 37 TRP D CA 1
ATOM 8606 C C . TRP D 1 56 ? -77.04360 -14.08614 3.79949 1.000 34.76590 37 TRP D C 1
ATOM 8607 O O . TRP D 1 56 ? -76.21716 -14.80411 4.37395 1.000 34.18384 37 TRP D O 1
ATOM 8618 N N . HIS D 1 57 ? -76.87289 -12.76662 3.67117 1.000 30.34596 38 HIS D N 1
ATOM 8619 C CA . HIS D 1 57 ? -75.65597 -12.12914 4.16181 1.000 32.90320 38 HIS D CA 1
ATOM 8620 C C . HIS D 1 57 ? -75.58682 -12.13200 5.68297 1.000 37.20960 38 HIS D C 1
ATOM 8621 O O . HIS D 1 57 ? -74.49212 -12.23380 6.24726 1.000 35.79885 38 HIS D O 1
ATOM 8628 N N . LEU D 1 58 ? -76.72904 -12.00905 6.36392 1.000 33.50309 39 LEU D N 1
ATOM 8629 C CA . LEU D 1 58 ? -76.72261 -12.12013 7.81966 1.000 35.93837 39 LEU D CA 1
ATOM 8630 C C . LEU D 1 58 ? -76.31663 -13.52665 8.24642 1.000 40.75238 39 LEU D C 1
ATOM 8631 O O . LEU D 1 58 ? -75.50525 -13.69796 9.16497 1.000 32.18093 39 LEU D O 1
ATOM 8636 N N . MET D 1 59 ? -76.87358 -14.54358 7.58529 1.000 33.30293 40 MET D N 1
ATOM 8637 C CA . MET D 1 59 ? -76.48479 -15.92323 7.85549 1.000 33.18382 40 MET D CA 1
ATOM 8638 C C . MET D 1 59 ? -75.01526 -16.15315 7.51530 1.000 35.95297 40 MET D C 1
ATOM 8639 O O . MET D 1 59 ? -74.26456 -16.73325 8.30751 1.000 35.47731 40 MET D O 1
ATOM 8644 N N . HIS D 1 60 ? -74.58161 -15.67832 6.34548 1.000 36.50527 41 HIS D N 1
ATOM 8645 C CA . HIS D 1 60 ? -73.22439 -15.94994 5.87893 1.000 28.02651 41 HIS D CA 1
ATOM 8646 C C . HIS D 1 60 ? -72.19153 -15.15375 6.67216 1.000 34.92243 41 HIS D C 1
ATOM 8647 O O . HIS D 1 60 ? -71.24824 -15.72677 7.22903 1.000 34.02512 41 HIS D O 1
ATOM 8654 N N . LEU D 1 61 ? -72.35332 -13.82812 6.74011 1.000 31.18132 42 LEU D N 1
ATOM 8655 C CA . LEU D 1 61 ? -71.36786 -13.00185 7.43417 1.000 33.84361 42 LEU D CA 1
ATOM 8656 C C . LEU D 1 61 ? -71.44498 -13.17085 8.94620 1.000 33.79149 42 LEU D C 1
ATOM 8657 O O . LEU D 1 61 ? -70.41627 -13.08711 9.62857 1.000 31.79053 42 LEU D O 1
ATOM 8662 N N . GLY D 1 62 ? -72.64463 -13.39261 9.48852 1.000 31.72876 43 GLY D N 1
ATOM 8663 C CA . GLY D 1 62 ? -72.76041 -13.63822 10.91661 1.000 29.84525 43 GLY D CA 1
ATOM 8664 C C . GLY D 1 62 ? -71.99583 -14.87302 11.35465 1.000 32.92019 43 GLY D C 1
ATOM 8665 O O . GLY D 1 62 ? -71.39557 -14.89392 12.43186 1.000 36.42764 43 GLY D O 1
ATOM 8666 N N . ARG D 1 63 ? -72.00947 -15.91984 10.52518 1.000 32.30220 44 ARG D N 1
ATOM 8667 C CA . ARG D 1 63 ? -71.24514 -17.12573 10.82952 1.000 33.09442 44 ARG D CA 1
ATOM 8668 C C . ARG D 1 63 ? -69.74586 -16.84814 10.80650 1.000 37.95561 44 ARG D C 1
ATOM 8669 O O . ARG D 1 63 ? -69.01275 -17.26826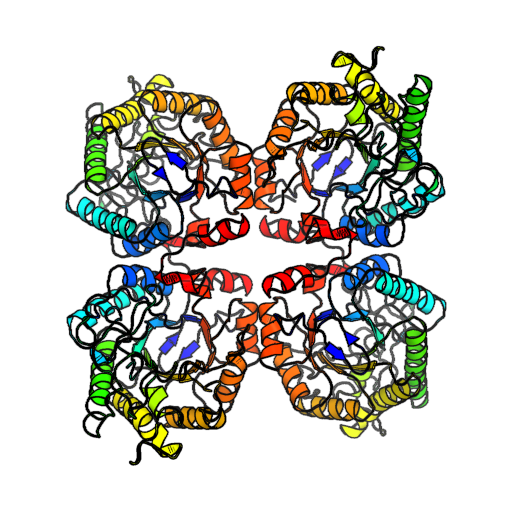 11.70888 1.000 33.96344 44 ARG D O 1
ATOM 8677 N N . LEU D 1 64 ? -69.26987 -16.13667 9.78049 1.000 32.76522 45 LEU D N 1
ATOM 8678 C CA . LEU D 1 64 ? -67.84939 -15.80771 9.71540 1.000 32.82357 45 LEU D CA 1
ATOM 8679 C C . LEU D 1 64 ? -67.42254 -14.95449 10.90057 1.000 35.79805 45 LEU D C 1
ATOM 8680 O O . LEU D 1 64 ? -66.28859 -15.07854 11.37870 1.000 35.33083 45 LEU D O 1
ATOM 8685 N N . ALA D 1 65 ? -68.31746 -14.09329 11.39247 1.000 31.65246 46 ALA D N 1
ATOM 8686 C CA . ALA D 1 65 ? -67.97803 -13.22177 12.51145 1.000 33.14788 46 ALA D CA 1
ATOM 8687 C C . ALA D 1 65 ? -67.80524 -14.00197 13.80907 1.000 32.01567 46 ALA D C 1
ATOM 8688 O O . ALA D 1 65 ? -67.06004 -13.56574 14.69320 1.000 34.19897 46 ALA D O 1
ATOM 8690 N N . ILE D 1 66 ? -68.49039 -15.13755 13.95647 1.000 28.55022 47 ILE D N 1
ATOM 8691 C CA . ILE D 1 66 ? -68.34733 -15.97026 15.14721 1.000 38.28919 47 ILE D CA 1
ATOM 8692 C C . ILE D 1 66 ? -67.38742 -17.13323 14.91669 1.000 34.84937 47 ILE D C 1
ATOM 8693 O O . ILE D 1 66 ? -67.23007 -17.98377 15.79518 1.000 35.39201 47 ILE D O 1
ATOM 8698 N N . SER D 1 67 ? -66.72006 -17.17327 13.76159 1.000 34.31775 48 SER D N 1
ATOM 8699 C CA . SER D 1 67 ? -65.84877 -18.29814 13.43414 1.000 33.72377 48 SER D CA 1
ATOM 8700 C C . SER D 1 67 ? -64.61605 -18.35236 14.32514 1.000 35.99539 48 SER D C 1
ATOM 8701 O O . SER D 1 67 ? -64.04222 -19.42994 14.51805 1.000 41.62803 48 SER D O 1
ATOM 8704 N N . GLY D 1 68 ? -64.19299 -17.21448 14.86713 1.000 36.69352 49 GLY D N 1
ATOM 8705 C CA . GLY D 1 68 ? -62.95387 -17.10215 15.61453 1.000 33.96122 49 GLY D CA 1
ATOM 8706 C C . GLY D 1 68 ? -61.92344 -16.20451 14.96405 1.000 35.27850 49 GLY D C 1
ATOM 8707 O O . GLY D 1 68 ? -60.98831 -15.75710 15.64370 1.000 38.65970 49 GLY D O 1
ATOM 8708 N N . ALA D 1 69 ? -62.06887 -15.91538 13.67249 1.000 30.58327 50 ALA D N 1
ATOM 8709 C CA . ALA D 1 69 ? -61.15165 -15.01101 12.99665 1.000 35.90507 50 ALA D CA 1
ATOM 8710 C C . ALA D 1 69 ? -61.21762 -13.62235 13.62113 1.000 33.66858 50 ALA D C 1
ATOM 8711 O O . ALA D 1 69 ? -62.26437 -13.17952 14.10106 1.000 34.27266 50 ALA D O 1
ATOM 8713 N N . GLY D 1 70 ? -60.07587 -12.93213 13.61778 1.000 33.92077 51 GLY D N 1
ATOM 8714 C CA . GLY D 1 70 ? -60.02355 -11.58833 14.16457 1.000 29.10783 51 GLY D CA 1
ATOM 8715 C C . GLY D 1 70 ? -60.52277 -10.51069 13.22903 1.000 33.24627 51 GLY D C 1
ATOM 8716 O O . GLY D 1 70 ? -60.83679 -9.40653 13.68542 1.000 36.72577 51 GLY D O 1
ATOM 8717 N N . LEU D 1 71 ? -60.60664 -10.80400 11.93299 1.000 31.46764 52 LEU D N 1
ATOM 8718 C CA . LEU D 1 71 ? -61.00686 -9.81264 10.94334 1.000 31.81858 52 LEU D CA 1
ATOM 8719 C C . LEU D 1 71 ? -61.77911 -10.50883 9.83276 1.000 35.57816 52 LEU D C 1
ATOM 8720 O O . LEU D 1 71 ? -61.31037 -11.51150 9.28546 1.000 36.48534 52 LEU D O 1
ATOM 8725 N N . VAL D 1 72 ? -62.96367 -9.98790 9.51881 1.000 29.44439 53 VAL D N 1
ATOM 8726 C CA . VAL D 1 72 ? -63.79045 -10.48459 8.42402 1.000 31.17224 53 VAL D CA 1
ATOM 8727 C C . VAL D 1 72 ? -63.94495 -9.35765 7.41284 1.000 33.74963 53 VAL D C 1
ATOM 8728 O O . VAL D 1 72 ? -64.42125 -8.26948 7.75868 1.000 34.37452 53 VAL D O 1
ATOM 8732 N N . ILE D 1 73 ? -63.56088 -9.61571 6.16744 1.000 31.63709 54 ILE D N 1
ATOM 8733 C CA . ILE D 1 73 ? -63.64851 -8.62016 5.10550 1.000 34.87591 54 ILE D CA 1
ATOM 8734 C C . ILE D 1 73 ? -64.88202 -8.93594 4.26943 1.000 33.06483 54 ILE D C 1
ATOM 8735 O O . ILE D 1 73 ? -64.94377 -9.97356 3.60225 1.000 30.24820 54 ILE D O 1
ATOM 8740 N N . VAL D 1 74 ? -65.86364 -8.03114 4.30213 1.000 34.12458 55 VAL D N 1
ATOM 8741 C CA . VAL D 1 74 ? -67.06695 -8.19619 3.49941 1.000 31.02192 55 VAL D CA 1
ATOM 8742 C C . VAL D 1 74 ? -66.70963 -8.14001 2.01282 1.000 34.42559 55 VAL D C 1
ATOM 8743 O O . VAL D 1 74 ? -65.79734 -7.41607 1.59301 1.000 32.46001 55 VAL D O 1
ATOM 8747 N N . GLU D 1 75 ? -67.43417 -8.93060 1.21661 1.000 30.00872 56 GLU D N 1
ATOM 8748 C CA . GLU D 1 75 ? -67.25974 -9.04731 -0.22945 1.000 30.33872 56 GLU D CA 1
ATOM 8749 C C . GLU D 1 75 ? -67.17216 -7.70504 -0.95217 1.000 36.45536 56 GLU D C 1
ATOM 8750 O O . GLU D 1 75 ? -67.56376 -6.66710 -0.40744 1.000 31.08306 56 GLU D O 1
ATOM 8756 N N . ALA D 1 76 ? -66.67244 -7.73355 -2.18887 1.000 31.99200 57 ALA D N 1
ATOM 8757 C CA . ALA D 1 76 ? -66.56763 -6.54503 -3.02746 1.000 28.46033 57 ALA D CA 1
ATOM 8758 C C . ALA D 1 76 ? -67.90039 -5.81546 -3.11825 1.000 35.12979 57 ALA D C 1
ATOM 8759 O O . ALA D 1 76 ? -68.90523 -6.38169 -3.55637 1.000 33.47198 57 ALA D O 1
ATOM 8761 N N . THR D 1 77 ? -67.89917 -4.55201 -2.70317 1.000 34.29527 58 THR D N 1
ATOM 8762 C CA . THR D 1 77 ? -69.10094 -3.73385 -2.62629 1.000 38.34245 58 THR D CA 1
ATOM 8763 C C . THR D 1 77 ? -68.96107 -2.56431 -3.58900 1.000 36.00836 58 THR D C 1
ATOM 8764 O O . THR D 1 77 ? -68.00590 -1.78609 -3.48729 1.000 33.36487 58 THR D O 1
ATOM 8768 N N . GLY D 1 78 ? -69.91142 -2.44137 -4.51300 1.000 30.98495 59 GLY D N 1
ATOM 8769 C CA . GLY D 1 78 ? -69.81418 -1.41450 -5.53779 1.000 32.97472 59 GLY D CA 1
ATOM 8770 C C . GLY D 1 78 ? -70.05975 -0.02718 -4.96918 1.000 33.47137 59 GLY D C 1
ATOM 8771 O O . GLY D 1 78 ? -70.98734 0.19363 -4.18888 1.000 36.46465 59 GLY D O 1
ATOM 8772 N N . VAL D 1 79 ? -69.20395 0.92220 -5.36867 1.000 33.02393 60 VAL D N 1
ATOM 8773 C CA . VAL D 1 79 ? -69.33412 2.30190 -4.90078 1.000 26.96809 60 VAL D CA 1
ATOM 8774 C C . VAL D 1 79 ? -70.38908 3.08540 -5.66425 1.000 30.79205 60 VAL D C 1
ATOM 8775 O O . VAL D 1 79 ? -70.80018 4.15896 -5.20583 1.000 35.21007 60 VAL D O 1
ATOM 8779 N N . ASN D 1 80 ? -70.84292 2.57842 -6.80524 1.000 33.82830 61 ASN D N 1
ATOM 8780 C CA . ASN D 1 80 ? -71.98478 3.12141 -7.52765 1.000 37.55156 61 ASN D CA 1
ATOM 8781 C C . ASN D 1 80 ? -72.60892 1.98285 -8.32191 1.000 35.87977 61 ASN D C 1
ATOM 8782 O O . ASN D 1 80 ? -71.99428 0.91865 -8.46286 1.000 36.18700 61 ASN D O 1
ATOM 8787 N N . PRO D 1 81 ? -73.84317 2.15463 -8.82105 1.000 34.42089 62 PRO D N 1
ATOM 8788 C CA . PRO D 1 81 ? -74.51454 1.02559 -9.49735 1.000 34.94043 62 PRO D CA 1
ATOM 8789 C C . PRO D 1 81 ? -73.70234 0.38999 -10.61565 1.000 38.61490 62 PRO D C 1
ATOM 8790 O O . PRO D 1 81 ? -73.69650 -0.84106 -10.74775 1.000 42.66896 62 PRO D O 1
ATOM 8794 N N . GLU D 1 82 ? -73.00144 1.19121 -11.41544 1.000 38.22251 63 GLU D N 1
ATOM 8795 C CA . GLU D 1 82 ? -72.23806 0.66212 -12.53799 1.000 41.73557 63 GLU D CA 1
ATOM 8796 C C . GLU D 1 82 ? -70.93579 0.00108 -12.10601 1.000 42.86561 63 GLU D C 1
ATOM 8797 O O . GLU D 1 82 ? -70.29286 -0.65929 -12.92993 1.000 36.75218 63 GLU D O 1
ATOM 8803 N N . GLY D 1 83 ? -70.53455 0.15901 -10.84360 1.000 35.01875 64 GLY D N 1
ATOM 8804 C CA . GLY D 1 83 ? -69.34624 -0.48899 -10.32758 1.000 41.07468 64 GLY D CA 1
ATOM 8805 C C . GLY D 1 83 ? -69.54746 -1.88470 -9.78135 1.000 39.92023 64 GLY D C 1
ATOM 8806 O O . GLY D 1 83 ? -68.56247 -2.56607 -9.48005 1.000 38.77558 64 GLY D O 1
ATOM 8807 N N . ARG D 1 84 ? -70.79574 -2.32854 -9.64429 1.000 34.96287 65 ARG D N 1
ATOM 8808 C CA . ARG D 1 84 ? -71.06500 -3.69644 -9.22572 1.000 34.60592 65 ARG D CA 1
ATOM 8809 C C . ARG D 1 84 ? -70.57550 -4.68116 -10.27665 1.000 40.95569 65 ARG D C 1
ATOM 8810 O O . ARG D 1 84 ? -70.64976 -4.41742 -11.47999 1.000 40.82351 65 ARG D O 1
ATOM 8818 N N . ILE D 1 85 ? -70.07911 -5.82992 -9.81349 1.000 42.66029 66 ILE D N 1
ATOM 8819 C CA . ILE D 1 85 ? -69.71033 -6.89329 -10.74051 1.000 43.72518 66 ILE D CA 1
ATOM 8820 C C . ILE D 1 85 ? -70.94915 -7.42895 -11.44728 1.000 44.37342 66 ILE D C 1
ATOM 8821 O O . ILE D 1 85 ? -70.93727 -7.66110 -12.66264 1.000 42.53531 66 ILE D O 1
ATOM 8826 N N . THR D 1 86 ? -72.03760 -7.63153 -10.69747 1.000 39.94625 67 THR D N 1
ATOM 8827 C CA . THR D 1 86 ? -73.28417 -8.20752 -11.18875 1.000 40.93072 67 THR D CA 1
ATOM 8828 C C . THR D 1 86 ? -74.45859 -7.39990 -10.64533 1.000 44.93915 67 THR D C 1
ATOM 8829 O O . THR D 1 86 ? -74.28766 -6.62184 -9.69868 1.000 37.22044 67 THR D O 1
ATOM 8833 N N . PRO D 1 87 ? -75.66831 -7.55737 -11.20064 1.000 49.18100 68 PRO D N 1
ATOM 8834 C CA . PRO D 1 87 ? -76.84196 -6.90517 -10.59824 1.000 41.88489 68 PRO D CA 1
ATOM 8835 C C . PRO D 1 87 ? -77.17772 -7.43615 -9.21083 1.000 38.52912 68 PRO D C 1
ATOM 8836 O O . PRO D 1 87 ? -78.07546 -6.91452 -8.54558 1.000 41.61778 68 PRO D O 1
ATOM 8840 N N . PHE D 1 88 ? -76.46054 -8.46251 -8.75597 1.000 39.37219 69 PHE D N 1
ATOM 8841 C CA . PHE D 1 88 ? -76.73411 -9.08404 -7.46800 1.000 41.33002 69 PHE D CA 1
ATOM 8842 C C . PHE D 1 88 ? -75.63700 -8.83031 -6.44130 1.000 40.36933 69 PHE D C 1
ATOM 8843 O O . PHE D 1 88 ? -75.61512 -9.49431 -5.39987 1.000 42.23884 69 PHE D O 1
ATOM 8851 N N . CYS D 1 89 ? -74.73521 -7.88760 -6.69993 1.000 30.51797 70 CYS D N 1
ATOM 8852 C CA . CYS D 1 89 ? -73.65970 -7.57995 -5.77000 1.000 35.96860 70 CYS D CA 1
ATOM 8853 C C . CYS D 1 89 ? -74.11763 -6.55709 -4.73610 1.000 34.30537 70 CYS D C 1
ATOM 8854 O O . CYS D 1 89 ? -75.09800 -5.83581 -4.93092 1.000 37.03855 70 CYS D O 1
ATOM 8857 N N . LEU D 1 90 ? -73.38886 -6.50072 -3.62392 1.000 33.55086 71 LEU D N 1
ATOM 8858 C CA . LEU D 1 90 ? -73.64386 -5.47285 -2.62587 1.000 31.12475 71 LEU D CA 1
ATOM 8859 C C . LEU D 1 90 ? -73.26415 -4.10062 -3.16818 1.000 33.73373 71 LEU D C 1
ATOM 8860 O O . LEU D 1 90 ? -72.33054 -3.95646 -3.96127 1.000 35.66625 71 LEU D O 1
ATOM 8865 N N . GLY D 1 91 ? -74.01225 -3.08485 -2.73774 1.000 39.38660 72 GLY D N 1
ATOM 8866 C CA . GLY D 1 91 ? -73.65485 -1.71255 -3.00961 1.000 27.44172 72 GLY D CA 1
ATOM 8867 C C . GLY D 1 91 ? -73.63976 -0.91652 -1.72000 1.000 29.91427 72 GLY D C 1
ATOM 8868 O O . GLY D 1 91 ? -74.24275 -1.30186 -0.72044 1.000 34.55373 72 GLY D O 1
ATOM 8869 N N . LEU D 1 92 ? -72.91074 0.19864 -1.74835 1.000 31.09726 73 LEU D N 1
ATOM 8870 C CA . LEU D 1 92 ? -72.86765 1.11561 -0.61548 1.000 38.09297 73 LEU D CA 1
ATOM 8871 C C . LEU D 1 92 ? -72.92998 2.55362 -1.13593 1.000 37.55979 73 LEU D C 1
ATOM 8872 O O . LEU D 1 92 ? -72.00362 3.34803 -0.99346 1.000 36.53072 73 LEU D O 1
ATOM 8877 N N . TYR D 1 93 ? -74.05942 2.89768 -1.75987 1.000 36.38123 74 TYR D N 1
ATOM 8878 C CA . TYR D 1 93 ? -74.25605 4.23191 -2.31037 1.000 44.05660 74 TYR D CA 1
ATOM 8879 C C . TYR D 1 93 ? -75.62402 4.82609 -1.98238 1.000 40.18316 74 TYR D C 1
ATOM 8880 O O . TYR D 1 93 ? -76.00900 5.82606 -2.59842 1.000 42.74010 74 TYR D O 1
ATOM 8889 N N . ASN D 1 94 ? -76.36780 4.24651 -1.03916 1.000 40.09075 75 ASN D N 1
ATOM 8890 C CA . ASN D 1 94 ? -77.59131 4.86973 -0.55107 1.000 39.84594 75 ASN D CA 1
ATOM 8891 C C . ASN D 1 94 ? -77.83070 4.43746 0.89177 1.000 45.48518 75 ASN D C 1
ATOM 8892 O O . ASN D 1 94 ? -77.15954 3.54419 1.41658 1.000 41.74505 75 ASN D O 1
ATOM 8897 N N . ASP D 1 95 ? -78.81458 5.08455 1.52627 1.000 41.93169 76 ASP D N 1
ATOM 8898 C CA . ASP D 1 95 ? -79.06764 4.87318 2.95000 1.000 38.54035 76 ASP D CA 1
ATOM 8899 C C . ASP D 1 95 ? -79.60547 3.47939 3.24490 1.000 44.13488 76 ASP D C 1
ATOM 8900 O O . ASP D 1 95 ? -79.33794 2.93172 4.32078 1.000 44.64850 76 ASP D O 1
ATOM 8905 N N . GLU D 1 96 ? -80.39112 2.90647 2.33103 1.000 37.63803 77 GLU D N 1
ATOM 8906 C CA . GLU D 1 96 ? -80.97037 1.59198 2.58671 1.000 45.16348 77 GLU D CA 1
ATOM 8907 C C . GLU D 1 96 ? -79.89587 0.51039 2.60648 1.000 43.22905 77 GLU D C 1
ATOM 8908 O O . GLU D 1 96 ? -79.92863 -0.39213 3.45076 1.000 40.12593 77 GLU D O 1
ATOM 8914 N N . GLN D 1 97 ? -78.92794 0.59350 1.69307 1.000 40.06177 78 GLN D N 1
ATOM 8915 C CA . GLN D 1 97 ? -77.81376 -0.34657 1.70795 1.000 39.32519 78 GLN D CA 1
ATOM 8916 C C . GLN D 1 97 ? -76.95175 -0.15325 2.94879 1.000 39.30550 78 GLN D C 1
ATOM 8917 O O . GLN D 1 97 ? -76.47266 -1.12960 3.53684 1.000 41.97060 78 GLN D O 1
ATOM 8923 N N . GLU D 1 98 ? -76.74472 1.10128 3.35859 1.000 36.83894 79 GLU D N 1
ATOM 8924 C CA . GLU D 1 98 ? -75.94017 1.37944 4.54365 1.000 39.39091 79 GLU D CA 1
ATOM 8925 C C . GLU D 1 98 ? -76.59087 0.81233 5.79856 1.000 41.78433 79 GLU D C 1
ATOM 8926 O O . GLU D 1 98 ? -75.90620 0.25525 6.66567 1.000 42.75644 79 GLU D O 1
ATOM 8932 N N . ALA D 1 99 ? -77.91445 0.94222 5.91082 1.000 40.39336 80 ALA D N 1
ATOM 8933 C CA . ALA D 1 99 ? -78.61342 0.45165 7.09414 1.000 39.75839 80 ALA D CA 1
ATOM 8934 C C . ALA D 1 99 ? -78.56039 -1.06901 7.18179 1.000 35.25416 80 ALA D C 1
ATOM 8935 O O . ALA D 1 99 ? -78.39496 -1.62663 8.27310 1.000 37.53482 80 ALA D O 1
ATOM 8937 N N . ALA D 1 100 ? -78.69736 -1.75607 6.04434 1.000 36.38141 81 ALA D N 1
ATOM 8938 C CA . ALA D 1 100 ? -78.64412 -3.21510 6.04842 1.000 34.70461 81 ALA D CA 1
ATOM 8939 C C . ALA D 1 100 ? -77.26696 -3.72180 6.46469 1.000 41.30195 81 ALA D C 1
ATOM 8940 O O . ALA D 1 100 ? -77.15944 -4.68760 7.22993 1.000 39.35542 81 ALA D O 1
ATOM 8942 N N . LEU D 1 101 ? -76.20031 -3.07683 5.98200 1.000 39.50583 82 LEU D N 1
ATOM 8943 C CA . LEU D 1 101 ? -74.85487 -3.48081 6.38139 1.000 34.89892 82 LEU D CA 1
ATOM 8944 C C . LEU D 1 101 ? -74.59278 -3.15865 7.84667 1.000 34.73241 82 LEU D C 1
ATOM 8945 O O . LEU D 1 101 ? -73.92764 -3.93166 8.54575 1.000 36.36865 82 LEU D O 1
ATOM 8950 N N . GLY D 1 102 ? -75.10393 -2.02259 8.33044 1.000 35.94883 83 GLY D N 1
ATOM 8951 C CA . GLY D 1 102 ? -74.94994 -1.69455 9.73842 1.000 32.63462 83 GLY D CA 1
ATOM 8952 C C . GLY D 1 102 ? -75.61315 -2.70420 10.65417 1.000 40.09751 83 GLY D C 1
ATOM 8953 O O . GLY D 1 102 ? -75.12957 -2.95867 11.76126 1.000 44.47971 83 GLY D O 1
ATOM 8954 N N . ARG D 1 103 ? -76.72413 -3.29339 10.20671 1.000 42.35066 84 ARG D N 1
ATOM 8955 C CA . ARG D 1 103 ? -77.38133 -4.34003 10.98101 1.000 41.23409 84 ARG D CA 1
ATOM 8956 C C . ARG D 1 103 ? -76.47848 -5.55884 11.12841 1.000 43.75760 84 ARG D C 1
ATOM 8957 O O . ARG D 1 103 ? -76.36868 -6.13423 12.21784 1.000 42.03519 84 ARG D O 1
ATOM 8965 N N . ILE D 1 104 ? -75.81169 -5.95666 10.04338 1.000 39.54415 85 ILE D N 1
ATOM 8966 C CA . ILE D 1 104 ? -74.92358 -7.11368 10.09212 1.000 39.85141 85 ILE D CA 1
ATOM 8967 C C . ILE D 1 104 ? -73.70922 -6.82217 10.96756 1.000 42.01023 85 ILE D C 1
ATOM 8968 O O . ILE D 1 104 ? -73.25876 -7.68221 11.73541 1.000 36.67066 85 ILE D O 1
ATOM 8973 N N . VAL D 1 105 ? -73.16210 -5.60799 10.86961 1.000 40.63904 86 VAL D N 1
ATOM 8974 C CA . VAL D 1 105 ? -72.04791 -5.21774 11.73003 1.000 39.37255 86 VAL D CA 1
ATOM 8975 C C . VAL D 1 105 ? -72.46446 -5.26269 13.19580 1.000 39.63706 86 VAL D C 1
ATOM 8976 O O . VAL D 1 105 ? -71.68440 -5.66735 14.06747 1.000 38.28559 86 VAL D O 1
ATOM 8980 N N . ALA D 1 106 ? -73.70615 -4.86821 13.48943 1.000 33.79690 87 ALA D N 1
ATOM 8981 C CA . ALA D 1 106 ? -74.18044 -4.89693 14.86989 1.000 42.07445 87 ALA D CA 1
ATOM 8982 C C . ALA D 1 106 ? -74.27352 -6.32648 15.39522 1.000 37.48365 87 ALA D C 1
ATOM 8983 O O . ALA D 1 106 ? -73.96592 -6.58299 16.56495 1.000 40.55954 87 ALA D O 1
ATOM 8985 N N . PHE D 1 107 ? -74.70145 -7.26830 14.54882 1.000 32.97381 88 PHE D N 1
ATOM 8986 C CA . PHE D 1 107 ? -74.69696 -8.67595 14.93852 1.000 33.98193 88 PHE D CA 1
ATOM 8987 C C . PHE D 1 107 ? -73.28365 -9.15323 15.25235 1.000 34.87501 88 PHE D C 1
ATOM 8988 O O . PHE D 1 107 ? -73.06399 -9.86839 16.23654 1.000 38.03502 88 PHE D O 1
ATOM 8996 N N . ALA D 1 108 ? -72.31219 -8.76355 14.42438 1.000 40.42285 89 ALA D N 1
ATOM 8997 C CA . ALA D 1 108 ? -70.92851 -9.16824 14.65111 1.000 38.17927 89 ALA D CA 1
ATOM 8998 C C . ALA D 1 108 ? -70.39131 -8.59943 15.95641 1.000 41.99544 89 ALA D C 1
ATOM 8999 O O . ALA D 1 108 ? -69.62120 -9.26171 16.66053 1.000 43.11091 89 ALA D O 1
ATOM 9001 N N . ARG D 1 109 ? -70.77988 -7.36697 16.29072 1.000 43.39835 90 ARG D N 1
ATOM 9002 C CA . ARG D 1 109 ? -70.29244 -6.74229 17.51385 1.000 43.59322 90 ARG D CA 1
ATOM 9003 C C . ARG D 1 109 ? -70.79939 -7.47244 18.75172 1.000 44.49168 90 ARG D C 1
ATOM 9004 O O . ARG D 1 109 ? -70.09526 -7.53479 19.76547 1.000 44.44186 90 ARG D O 1
ATOM 9012 N N . GLU D 1 110 ? -72.00789 -8.03879 18.68606 1.000 36.85168 91 GLU D N 1
ATOM 9013 C CA . GLU D 1 110 ? -72.61826 -8.64241 19.86544 1.000 37.40588 91 GLU D CA 1
ATOM 9014 C C . GLU D 1 110 ? -72.15070 -10.07535 20.10709 1.000 40.49491 91 GLU D C 1
ATOM 9015 O O . GLU D 1 110 ? -72.02927 -10.49173 21.26493 1.000 41.73848 91 GLU D O 1
ATOM 9021 N N . PHE D 1 111 ? -71.87538 -10.84079 19.05282 1.000 35.64528 92 PHE D N 1
ATOM 9022 C CA . PHE D 1 111 ? -71.66077 -12.27415 19.20516 1.000 39.79316 92 PHE D CA 1
ATOM 9023 C C . PHE D 1 111 ? -70.25894 -12.75687 18.86292 1.000 39.31501 92 PHE D C 1
ATOM 9024 O O . PHE D 1 111 ? -69.84149 -13.79282 19.38576 1.000 40.16787 92 PHE D O 1
ATOM 9032 N N . GLY D 1 112 ? -69.51752 -12.05125 18.01153 1.000 38.52636 93 GLY D N 1
ATOM 9033 C CA . GLY D 1 112 ? -68.22360 -12.50731 17.56033 1.000 39.59010 93 GLY D CA 1
ATOM 9034 C C . GLY D 1 112 ? -67.07329 -11.69872 18.14006 1.000 40.44912 93 GLY D C 1
ATOM 9035 O O . GLY D 1 112 ? -67.25532 -10.67432 18.79443 1.000 51.53182 93 GLY D O 1
ATOM 9036 N N . GLN D 1 113 ? -65.86151 -12.19288 17.88258 1.000 39.07599 94 GLN D N 1
ATOM 9037 C CA . GLN D 1 113 ? -64.63965 -11.49048 18.25294 1.000 37.13729 94 GLN D CA 1
ATOM 9038 C C . GLN D 1 113 ? -63.93001 -10.91029 17.03608 1.000 34.04337 94 GLN D C 1
ATOM 9039 O O . GLN D 1 113 ? -62.80299 -10.41725 17.15610 1.000 37.51099 94 GLN D O 1
ATOM 9045 N N . ALA D 1 114 ? -64.57200 -10.94328 15.87334 1.000 40.47035 95 ALA D N 1
ATOM 9046 C CA . ALA D 1 114 ? -64.00505 -10.39487 14.65310 1.000 40.47797 95 ALA D CA 1
ATOM 9047 C C . ALA D 1 114 ? -64.30310 -8.90627 14.53626 1.000 36.26763 95 ALA D C 1
ATOM 9048 O O . ALA D 1 114 ? -65.41418 -8.45749 14.82605 1.000 42.22065 95 ALA D O 1
ATOM 9050 N N . LYS D 1 115 ? -63.30100 -8.14441 14.11017 1.000 38.76545 96 LYS D N 1
ATOM 9051 C CA . LYS D 1 115 ? -63.53711 -6.79149 13.63373 1.000 35.53370 96 LYS D CA 1
ATOM 9052 C C . LYS D 1 115 ? -64.06707 -6.88532 12.20858 1.000 33.93262 96 LYS D C 1
ATOM 9053 O O . LYS D 1 115 ? -63.66598 -7.76689 11.44404 1.000 40.25840 96 LYS D O 1
ATOM 9059 N N . MET D 1 116 ? -64.97172 -5.98588 11.84680 1.000 35.61306 97 MET D N 1
ATOM 9060 C CA . MET D 1 116 ? -65.59425 -6.02297 10.53084 1.000 32.91520 97 MET D CA 1
ATOM 9061 C C . MET D 1 116 ? -64.93663 -5.00015 9.61353 1.000 36.69187 97 MET D C 1
ATOM 9062 O O . MET D 1 116 ? -64.81037 -3.82360 9.97141 1.000 37.17041 97 MET D O 1
ATOM 9067 N N . ALA D 1 117 ? -64.51655 -5.45903 8.43855 1.000 29.07385 98 ALA D N 1
ATOM 9068 C CA . ALA D 1 117 ? -64.00218 -4.61339 7.37520 1.000 31.99694 98 ALA D CA 1
ATOM 9069 C C . ALA D 1 117 ? -64.86153 -4.80553 6.13277 1.000 34.29527 98 ALA D C 1
ATOM 9070 O O . ALA D 1 117 ? -65.61231 -5.77737 6.01983 1.000 29.78369 98 ALA D O 1
ATOM 9072 N N . ILE D 1 118 ? -64.74917 -3.87558 5.18904 1.000 32.60192 99 ILE D N 1
ATOM 9073 C CA . ILE D 1 118 ? -65.49664 -3.97273 3.94160 1.000 33.53866 99 ILE D CA 1
ATOM 9074 C C . ILE D 1 118 ? -64.57149 -3.63963 2.78197 1.000 33.80916 99 ILE D C 1
ATOM 9075 O O . ILE D 1 118 ? -63.72495 -2.74499 2.87953 1.000 31.52694 99 ILE D O 1
ATOM 9080 N N . GLN D 1 119 ? -64.73360 -4.37018 1.68275 1.000 32.82681 100 GLN D N 1
ATOM 9081 C CA . GLN D 1 119 ? -63.96851 -4.14140 0.46554 1.000 34.32609 100 GLN D CA 1
ATOM 9082 C C . GLN D 1 119 ? -64.78131 -3.23977 -0.45968 1.000 36.44201 100 GLN D C 1
ATOM 9083 O O . GLN D 1 119 ? -65.82639 -3.64847 -0.97825 1.000 36.66957 100 GLN D O 1
ATOM 9089 N N . LEU D 1 120 ? -64.30775 -2.01237 -0.65738 1.000 32.69172 101 LEU D N 1
ATOM 9090 C CA . LEU D 1 120 ? -64.94694 -1.07962 -1.57583 1.000 34.20444 101 LEU D CA 1
ATOM 9091 C C . LEU D 1 120 ? -64.35466 -1.27667 -2.96287 1.000 33.00745 101 LEU D C 1
ATOM 9092 O O . LEU D 1 120 ? -63.13120 -1.33493 -3.11806 1.000 32.63479 101 LEU D O 1
ATOM 9097 N N . ALA D 1 121 ? -65.21864 -1.40358 -3.96534 1.000 33.62565 102 ALA D N 1
ATOM 9098 C CA . ALA D 1 121 ? -64.76791 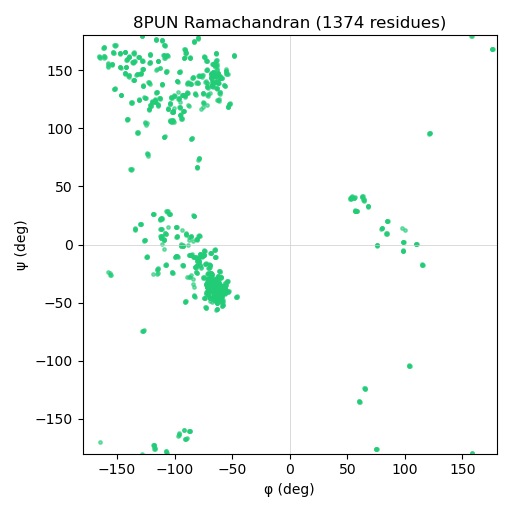-1.84098 -5.27559 1.000 33.87339 102 ALA D CA 1
ATOM 9099 C C . ALA D 1 121 ? -65.50595 -1.10033 -6.37824 1.000 32.06634 102 ALA D C 1
ATOM 9100 O O . ALA D 1 121 ? -66.59015 -0.54799 -6.17865 1.000 32.74587 102 ALA D O 1
ATOM 9102 N N . HIS D 1 122 ? -64.88302 -1.10133 -7.55267 1.000 32.78468 103 HIS D N 1
ATOM 9103 C CA . HIS D 1 122 ? -65.53087 -0.74720 -8.80802 1.000 31.67192 103 HIS D CA 1
ATOM 9104 C C . HIS D 1 122 ? -65.05552 -1.76242 -9.83262 1.000 34.56700 103 HIS D C 1
ATOM 9105 O O . HIS D 1 122 ? -63.84855 -1.89474 -10.05793 1.000 32.71398 103 HIS D O 1
ATOM 9112 N N . ALA D 1 123 ? -65.99509 -2.48840 -10.43926 1.000 30.45757 104 ALA D N 1
ATOM 9113 C CA . ALA D 1 123 ? -65.61812 -3.61201 -11.28841 1.000 33.81455 104 ALA D CA 1
ATOM 9114 C C . ALA D 1 123 ? -65.01962 -3.17113 -12.61796 1.000 31.92142 104 ALA D C 1
ATOM 9115 O O . ALA D 1 123 ? -64.39593 -3.99068 -13.29978 1.000 30.78030 104 ALA D O 1
ATOM 9117 N N . GLY D 1 124 ? -65.19810 -1.91137 -13.00708 1.000 30.64001 105 GLY D N 1
ATOM 9118 C CA . GLY D 1 124 ? -64.62619 -1.46092 -14.26347 1.000 31.28632 105 GLY D CA 1
ATOM 9119 C C . GLY D 1 124 ? -65.16744 -2.24932 -15.44127 1.000 40.45475 105 GLY D C 1
ATOM 9120 O O . GLY D 1 124 ? -66.37042 -2.51238 -15.54793 1.000 40.23729 105 GLY D O 1
ATOM 9121 N N . ARG D 1 125 ? -64.26180 -2.64957 -16.33773 1.000 35.24032 106 ARG D N 1
ATOM 9122 C CA . ARG D 1 125 ? -64.65227 -3.35750 -17.55218 1.000 34.76654 106 ARG D CA 1
ATOM 9123 C C . ARG D 1 125 ? -65.18268 -4.76335 -17.29069 1.000 40.63209 106 ARG D C 1
ATOM 9124 O O . ARG D 1 125 ? -65.67021 -5.40297 -18.22983 1.000 35.96532 106 ARG D O 1
ATOM 9132 N N . LYS D 1 126 ? -65.10063 -5.26191 -16.05819 1.000 39.09349 107 LYS D N 1
ATOM 9133 C CA . LYS D 1 126 ? -65.61269 -6.58208 -15.71718 1.000 39.33109 107 LYS D CA 1
ATOM 9134 C C . LYS D 1 126 ? -66.98874 -6.52231 -15.06541 1.000 35.25658 107 LYS D C 1
ATOM 9135 O O . LYS D 1 126 ? -67.43396 -7.51865 -14.48552 1.000 37.37896 107 LYS D O 1
ATOM 9141 N N . ALA D 1 127 ? -67.67198 -5.38423 -15.15850 1.000 35.02040 108 ALA D N 1
ATOM 9142 C CA . ALA D 1 127 ? -68.97166 -5.20207 -14.53315 1.000 41.50498 108 ALA D CA 1
ATOM 9143 C C . ALA D 1 127 ? -70.08569 -5.76996 -15.41229 1.000 41.80101 108 ALA D C 1
ATOM 9144 O O . ALA D 1 127 ? -69.86201 -6.22044 -16.54015 1.000 42.01640 108 ALA D O 1
ATOM 9146 N N . SER D 1 128 ? -71.30342 -5.75662 -14.86290 1.000 39.81972 109 SER D N 1
ATOM 9147 C CA . SER D 1 128 ? -72.51978 -6.09814 -15.60495 1.000 45.76596 109 SER D CA 1
ATOM 9148 C C . SER D 1 128 ? -72.49722 -7.54364 -16.10209 1.000 46.06058 109 SER D C 1
ATOM 9149 O O . SER D 1 128 ? -72.91208 -7.83751 -17.22477 1.000 46.75615 109 SER D O 1
ATOM 9152 N N . THR D 1 129 ? -72.02348 -8.45647 -15.25787 1.000 45.96111 110 THR D N 1
ATOM 9153 C CA . THR D 1 129 ? -71.89658 -9.86624 -15.60407 1.000 48.67204 110 THR D CA 1
ATOM 9154 C C . THR D 1 129 ? -72.89579 -10.70164 -14.80539 1.000 42.95053 110 THR D C 1
ATOM 9155 O O . THR D 1 129 ? -73.62244 -10.19934 -13.94399 1.000 42.36098 110 THR D O 1
ATOM 9159 N N . ARG D 1 130 ? -72.92065 -11.99708 -15.10262 1.000 48.76968 111 ARG D N 1
ATOM 9160 C CA . ARG D 1 130 ? -73.86886 -12.92415 -14.50423 1.000 54.90882 111 ARG D CA 1
ATOM 9161 C C . ARG D 1 130 ? -73.29350 -13.55286 -13.23726 1.000 48.38445 111 ARG D C 1
ATOM 9162 O O . ARG D 1 130 ? -72.10331 -13.43630 -12.93352 1.000 47.20112 111 ARG D O 1
ATOM 9170 N N . ARG D 1 131 ? -74.16584 -14.22023 -12.48855 1.000 51.59832 112 ARG D N 1
ATOM 9171 C CA . ARG D 1 131 ? -73.70843 -15.04119 -11.37955 1.000 44.17992 112 ARG D CA 1
ATOM 9172 C C . ARG D 1 131 ? -72.76643 -16.12302 -11.90317 1.000 48.70089 112 ARG D C 1
ATOM 9173 O O . ARG D 1 131 ? -72.96775 -16.63592 -13.01058 1.000 47.53174 112 ARG D O 1
ATOM 9181 N N . PRO D 1 132 ? -71.72183 -16.47961 -11.15209 1.000 45.32946 113 PRO D N 1
ATOM 9182 C CA . PRO D 1 132 ? -70.79248 -17.51148 -11.64207 1.000 45.68258 113 PRO D CA 1
ATOM 9183 C C . PRO D 1 132 ? -71.44902 -18.85574 -11.90673 1.000 50.97864 113 PRO D C 1
ATOM 9184 O O . PRO D 1 132 ? -70.97032 -19.60270 -12.76981 1.000 57.17073 113 PRO D O 1
ATOM 9188 N N . TRP D 1 133 ? -72.52780 -19.19317 -11.20023 1.000 50.17694 114 TRP D N 1
ATOM 9189 C CA . TRP D 1 133 ? -73.23151 -20.44675 -11.44088 1.000 56.41726 114 TRP D CA 1
ATOM 9190 C C . TRP D 1 133 ? -74.33358 -20.31195 -12.48405 1.000 57.70527 114 TRP D C 1
ATOM 9191 O O . TRP D 1 133 ? -75.11751 -21.24866 -12.66752 1.000 57.52245 114 TRP D O 1
ATOM 9202 N N . ASP D 1 134 ? -74.40664 -19.16822 -13.16796 1.000 59.59531 115 ASP D N 1
ATOM 9203 C CA . ASP D 1 134 ? -75.26886 -18.96200 -14.32983 1.000 61.66388 115 ASP D CA 1
ATOM 9204 C C . ASP D 1 134 ? -74.36781 -18.50691 -15.47353 1.000 68.70210 115 ASP D C 1
ATOM 9205 O O . ASP D 1 134 ? -74.30347 -17.30885 -15.79016 1.000 64.30112 115 ASP D O 1
ATOM 9210 N N . PRO D 1 135 ? -73.64190 -19.42961 -16.10277 1.000 71.79081 116 PRO D N 1
ATOM 9211 C CA . PRO D 1 135 ? -72.65928 -19.02623 -17.11491 1.000 75.27308 116 PRO D CA 1
ATOM 9212 C C . PRO D 1 135 ? -73.32084 -18.41093 -18.33745 1.000 77.38344 116 PRO D C 1
ATOM 9213 O O . PRO D 1 135 ? -74.44579 -18.75437 -18.70980 1.000 76.75564 116 PRO D O 1
ATOM 9217 N N . GLY D 1 136 ? -72.60340 -17.48666 -18.95575 1.000 80.28368 117 GLY D N 1
ATOM 9218 C CA . GLY D 1 136 ? -73.11154 -16.78323 -20.11445 1.000 74.57600 117 GLY D CA 1
ATOM 9219 C C . GLY D 1 136 ? -72.38258 -15.47112 -20.30682 1.000 67.72257 117 GLY D C 1
ATOM 9220 O O . GLY D 1 136 ? -71.48591 -15.10863 -19.54517 1.000 65.43322 117 GLY D O 1
ATOM 9221 N N . SER D 1 137 ? -72.79163 -14.76463 -21.35720 1.000 65.34201 118 SER D N 1
ATOM 9222 C CA . SER D 1 137 ? -72.20101 -13.47795 -21.67617 1.000 61.46269 118 SER D CA 1
ATOM 9223 C C . SER D 1 137 ? -72.65703 -12.41709 -20.67628 1.000 60.77818 118 SER D C 1
ATOM 9224 O O . SER D 1 137 ? -73.68600 -12.57634 -20.01487 1.000 51.72717 118 SER D O 1
ATOM 9227 N N . PRO D 1 138 ? -71.89367 -11.32976 -20.53636 1.000 59.75657 119 PRO D N 1
ATOM 9228 C CA . PRO D 1 138 ? -72.34904 -10.21354 -19.69708 1.000 47.84568 119 PRO D CA 1
ATOM 9229 C C . PRO D 1 138 ? -73.71494 -9.70264 -20.13417 1.000 51.51243 119 PRO D C 1
ATOM 9230 O O . PRO D 1 138 ? -74.08116 -9.76739 -21.30942 1.000 54.36150 119 PRO D O 1
ATOM 9234 N N . TYR D 1 139 ? -74.47706 -9.20114 -19.16356 1.000 48.24373 120 TYR D N 1
ATOM 9235 C CA . TYR D 1 139 ? -75.77826 -8.61453 -19.45859 1.000 57.96175 120 TYR D CA 1
ATOM 9236 C C . TYR D 1 139 ? -75.62457 -7.39418 -20.35654 1.000 58.22377 120 TYR D C 1
ATOM 9237 O O . TYR D 1 139 ? -74.90701 -6.44816 -20.01763 1.000 56.41367 120 TYR D O 1
ATOM 9246 N N . SER D 1 140 ? -76.30619 -7.41518 -21.49840 1.000 63.53523 121 SER D N 1
ATOM 9247 C CA . SER D 1 140 ? -76.37468 -6.24587 -22.35433 1.000 61.34944 121 SER D CA 1
ATOM 9248 C C . SER D 1 140 ? -77.31355 -5.20859 -21.73628 1.000 63.25863 121 SER D C 1
ATOM 9249 O O . SER D 1 140 ? -78.11015 -5.53158 -20.85141 1.000 57.48726 121 SER D O 1
ATOM 9252 N N . PRO D 1 141 ? -77.21882 -3.94478 -22.16599 1.000 68.13690 122 PRO D N 1
ATOM 9253 C CA . PRO D 1 141 ? -78.11594 -2.91641 -21.60656 1.000 63.48621 122 PRO D CA 1
ATOM 9254 C C . PRO D 1 141 ? -79.59409 -3.24480 -21.74854 1.000 66.94636 122 PRO D C 1
ATOM 9255 O O . PRO D 1 141 ? -80.39042 -2.87423 -20.87651 1.000 63.33455 122 PRO D O 1
ATOM 9259 N N . GLU D 1 142 ? -79.98665 -3.92807 -22.82333 1.000 64.88389 123 GLU D N 1
ATOM 9260 C CA . GLU D 1 142 ? -81.38353 -4.29032 -23.02339 1.000 78.12292 123 GLU D CA 1
ATOM 9261 C C . GLU D 1 142 ? -81.81743 -5.47192 -22.16456 1.000 77.48207 123 GLU D C 1
ATOM 9262 O O . GLU D 1 142 ? -83.02104 -5.65129 -21.94759 1.000 77.29977 123 GLU D O 1
ATOM 9268 N N . GLU D 1 143 ? -80.87424 -6.27310 -21.67140 1.000 72.35110 124 GLU D N 1
ATOM 9269 C CA . GLU D 1 143 ? -81.16836 -7.36803 -20.75712 1.000 61.45434 124 GLU D CA 1
ATOM 9270 C C . GLU D 1 143 ? -81.18131 -6.93040 -19.29711 1.000 55.55239 124 GLU D C 1
ATOM 9271 O O . GLU D 1 143 ? -81.30270 -7.78114 -18.41021 1.000 69.32219 124 GLU D O 1
ATOM 9277 N N . GLY D 1 144 ? -81.06197 -5.63157 -19.02804 1.000 58.46223 125 GLY D N 1
ATOM 9278 C CA . GLY D 1 144 ? -80.92474 -5.13089 -17.67673 1.000 58.30873 125 GLY D CA 1
ATOM 9279 C C . GLY D 1 144 ? -79.50352 -4.82432 -17.25210 1.000 63.96083 125 GLY D C 1
ATOM 9280 O O . GLY D 1 144 ? -79.29076 -4.43121 -16.09727 1.000 55.52803 125 GLY D O 1
ATOM 9281 N N . GLY D 1 145 ? -78.52865 -4.99187 -18.14113 1.000 52.94740 126 GLY D N 1
ATOM 9282 C CA . GLY D 1 145 ? -77.14589 -4.67729 -17.85190 1.000 54.58322 126 GLY D CA 1
ATOM 9283 C C . GLY D 1 145 ? -76.81920 -3.22629 -18.13218 1.000 54.20715 126 GLY D C 1
ATOM 9284 O O . GLY D 1 145 ? -77.69944 -2.36672 -18.22340 1.000 52.78631 126 GLY D O 1
ATOM 9285 N N . TRP D 1 146 ? -75.52517 -2.95406 -18.28250 1.000 53.30143 127 TRP D N 1
ATOM 9286 C CA . TRP D 1 146 ? -75.07398 -1.58732 -18.50015 1.000 52.68576 127 TRP D CA 1
ATOM 9287 C C . TRP D 1 146 ? -73.70485 -1.60427 -19.16132 1.000 53.17457 127 TRP D C 1
ATOM 9288 O O . TRP D 1 146 ? -72.95324 -2.57730 -19.05589 1.000 49.88457 127 TRP D O 1
ATOM 9299 N N . GLN D 1 147 ? -73.39840 -0.51199 -19.85698 1.000 55.32142 128 GLN D N 1
ATOM 9300 C CA . GLN D 1 147 ? -72.06619 -0.33641 -20.41447 1.000 58.19553 128 GLN D CA 1
ATOM 9301 C C . GLN D 1 147 ? -71.06653 -0.05113 -19.30067 1.000 42.47257 128 GLN D C 1
ATOM 9302 O O . GLN D 1 147 ? -71.34495 0.71243 -18.37173 1.000 48.29835 128 GLN D O 1
ATOM 9308 N N . THR D 1 148 ? -69.89340 -0.66088 -19.40123 1.000 41.90115 129 THR D N 1
ATOM 9309 C CA . THR D 1 148 ? -68.90460 -0.55479 -18.34250 1.000 46.34845 129 THR D CA 1
ATOM 9310 C C . THR D 1 148 ? -67.98317 0.64091 -18.57563 1.000 48.73883 129 THR D C 1
ATOM 9311 O O . THR D 1 148 ? -67.92004 1.21197 -19.66763 1.000 41.40189 129 THR D O 1
ATOM 9315 N N . TRP D 1 149 ? -67.26180 1.00868 -17.52291 1.000 40.75881 130 TRP D N 1
ATOM 9316 C CA . TRP D 1 149 ? -66.24456 2.04675 -17.56969 1.000 45.81412 130 TRP D CA 1
ATOM 9317 C C . TRP D 1 149 ? -64.87772 1.41655 -17.35498 1.000 42.99294 130 TRP D C 1
ATOM 9318 O O . TRP D 1 149 ? -64.75201 0.37522 -16.70925 1.000 44.15092 130 TRP D O 1
ATOM 9329 N N . ALA D 1 150 ? -63.85465 2.04928 -17.91211 1.000 42.21268 131 ALA D N 1
ATOM 9330 C CA . ALA D 1 150 ? -62.50743 1.50387 -17.87201 1.000 38.36540 131 ALA D CA 1
ATOM 9331 C C . ALA D 1 150 ? -61.53123 2.63462 -18.14989 1.000 39.96530 131 ALA D C 1
ATOM 9332 O O . ALA D 1 150 ? -61.92780 3.68188 -18.67542 1.000 40.55217 131 ALA D O 1
ATOM 9334 N N . PRO D 1 151 ? -60.25467 2.46724 -17.79237 1.000 39.05251 132 PRO D N 1
ATOM 9335 C CA . PRO D 1 151 ? -59.26687 3.48699 -18.18063 1.000 35.59038 132 PRO D CA 1
ATOM 9336 C C . PRO D 1 151 ? -59.12411 3.61448 -19.68574 1.000 40.63891 132 PRO D C 1
ATOM 9337 O O . PRO D 1 151 ? -58.94584 4.72499 -20.20058 1.000 36.62998 132 PRO D O 1
ATOM 9341 N N . SER D 1 152 ? -59.22238 2.49933 -20.40684 1.000 39.87996 133 SER D N 1
ATOM 9342 C CA . SER D 1 152 ? -59.11009 2.48002 -21.85664 1.000 37.26729 133 SER D CA 1
ATOM 9343 C C . SER D 1 152 ? -60.21516 1.60086 -22.42512 1.000 48.01507 133 SER D C 1
ATOM 9344 O O . SER D 1 152 ? -60.76159 0.73114 -21.74170 1.000 44.43450 133 SER D O 1
ATOM 9347 N N . ALA D 1 153 ? -60.53604 1.83464 -23.69776 1.000 47.65996 134 ALA D N 1
ATOM 9348 C CA . ALA D 1 153 ? -61.58952 1.08785 -24.38517 1.000 51.99366 134 ALA D CA 1
ATOM 9349 C C . ALA D 1 153 ? -61.03997 -0.26431 -24.84770 1.000 48.96295 134 ALA D C 1
ATOM 9350 O O . ALA D 1 153 ? -60.90787 -0.55653 -26.03831 1.000 56.50166 134 ALA D O 1
ATOM 9352 N N . ILE D 1 154 ? -60.72165 -1.10570 -23.86539 1.000 50.39564 135 ILE D N 1
ATOM 9353 C CA . ILE D 1 154 ? -60.16845 -2.43430 -24.10401 1.000 47.29268 135 ILE D CA 1
ATOM 9354 C C . ILE D 1 154 ? -61.04861 -3.44925 -23.38927 1.000 53.62151 135 ILE D C 1
ATOM 9355 O O . ILE D 1 154 ? -61.29398 -3.32645 -22.18399 1.000 49.72456 135 ILE D O 1
ATOM 9360 N N . LYS D 1 155 ? -61.51441 -4.45054 -24.13003 1.000 52.96214 136 LYS D N 1
ATOM 9361 C CA . LYS D 1 155 ? -62.49841 -5.38975 -23.61378 1.000 46.85690 136 LYS D CA 1
ATOM 9362 C C . LYS D 1 155 ? -61.84250 -6.51761 -22.82657 1.000 46.73097 136 LYS D C 1
ATOM 9363 O O . LYS D 1 155 ? -60.75261 -6.98931 -23.16805 1.000 41.02611 136 LYS D O 1
ATOM 9369 N N . PHE D 1 156 ? -62.51943 -6.94589 -21.76117 1.000 46.35937 137 PHE D N 1
ATOM 9370 C CA . PHE D 1 156 ? -62.21949 -8.22634 -21.13381 1.000 49.62116 137 PHE D CA 1
ATOM 9371 C C . PHE D 1 156 ? -63.06537 -9.33675 -21.74870 1.000 47.98552 137 PHE D C 1
ATOM 9372 O O . PHE D 1 156 ? -62.53531 -10.37862 -22.14363 1.000 54.95405 137 PHE D O 1
ATOM 9380 N N . TYR D 1 157 ? -64.37462 -9.11653 -21.85324 1.000 54.29744 138 TYR D N 1
ATOM 9381 C CA . TYR D 1 157 ? -65.28503 -10.03995 -22.51944 1.000 56.84302 138 TYR D CA 1
ATOM 9382 C C . TYR D 1 157 ? -65.47262 -9.57651 -23.95756 1.000 58.50434 138 TYR D C 1
ATOM 9383 O O . TYR D 1 157 ? -65.98217 -8.47627 -24.19747 1.000 57.09010 138 TYR D O 1
ATOM 9392 N N . GLU D 1 158 ? -65.06977 -10.41875 -24.90978 1.000 57.49981 139 GLU D N 1
ATOM 9393 C CA . GLU D 1 158 ? -65.14281 -10.03714 -26.31381 1.000 64.18344 139 GLU D CA 1
ATOM 9394 C C . GLU D 1 158 ? -66.57742 -9.95339 -26.81675 1.000 66.59511 139 GLU D C 1
ATOM 9395 O O . GLU D 1 158 ? -66.82909 -9.30041 -27.83466 1.000 67.53996 139 GLU D O 1
ATOM 9401 N N . GLU D 1 159 ? -67.51798 -10.58976 -26.12556 1.000 65.80201 140 GLU D N 1
ATOM 9402 C CA . GLU D 1 159 ? -68.90152 -10.66460 -26.56890 1.000 70.38408 140 GLU D CA 1
ATOM 9403 C C . GLU D 1 159 ? -69.75172 -9.47046 -26.14542 1.000 71.01110 140 GLU D C 1
ATOM 9404 O O . GLU D 1 159 ? -70.88831 -9.35013 -26.61473 1.000 83.10582 140 GLU D O 1
ATOM 9410 N N . SER D 1 160 ? -69.24487 -8.58930 -25.28764 1.000 63.65544 141 SER D N 1
ATOM 9411 C CA . SER D 1 160 ? -70.02669 -7.48650 -24.74186 1.000 62.68301 141 SER D CA 1
ATOM 9412 C C . SER D 1 160 ? -69.58419 -6.15978 -25.35634 1.000 59.90577 141 SER D C 1
ATOM 9413 O O . SER D 1 160 ? -68.71292 -6.10260 -26.22844 1.000 62.20720 141 SER D O 1
ATOM 9416 N N . LEU D 1 161 ? -70.20467 -5.08145 -24.88528 1.000 52.49951 142 LEU D N 1
ATOM 9417 C CA . LEU D 1 161 ? -69.91039 -3.75073 -25.39985 1.000 62.26405 142 LEU D CA 1
ATOM 9418 C C . LEU D 1 161 ? -68.50241 -3.31033 -25.01979 1.000 56.20875 142 LEU D C 1
ATOM 9419 O O . LEU D 1 161 ? -68.00797 -3.61903 -23.93200 1.000 55.60056 142 LEU D O 1
ATOM 9424 N N . THR D 1 162 ? -67.86189 -2.58360 -25.92911 1.000 55.11853 143 THR D N 1
ATOM 9425 C CA . THR D 1 162 ? -66.57423 -1.97138 -25.63637 1.000 50.17668 143 THR D CA 1
ATOM 9426 C C . THR D 1 162 ? -66.71819 -1.00180 -24.46631 1.000 44.07606 143 THR D C 1
ATOM 9427 O O . THR D 1 162 ? -67.64946 -0.18526 -24.45648 1.000 45.54833 143 THR D O 1
ATOM 9431 N N . PRO D 1 163 ? -65.84520 -1.07064 -23.46154 1.000 43.76143 144 PRO D N 1
ATOM 9432 C CA . PRO D 1 163 ? -65.99809 -0.19781 -22.29189 1.000 45.41878 144 PRO D CA 1
ATOM 9433 C C . PRO D 1 163 ? -65.85658 1.27494 -22.65014 1.000 50.02723 144 PRO D C 1
ATOM 9434 O O . PRO D 1 163 ? -65.14920 1.64964 -23.58743 1.000 47.66417 144 PRO D O 1
ATOM 9438 N N . HIS D 1 164 ? -66.55196 2.10751 -21.88511 1.000 44.41730 145 HIS D N 1
ATOM 9439 C CA . HIS D 1 164 ? -66.44591 3.55373 -22.01957 1.000 43.70112 145 HIS D CA 1
ATOM 9440 C C . HIS D 1 164 ? -65.13661 4.02978 -21.39658 1.000 51.01821 145 HIS D C 1
ATOM 9441 O O . HIS D 1 164 ? -64.92941 3.83420 -20.19313 1.000 45.82884 145 HIS D O 1
ATOM 9448 N N . PRO D 1 165 ? -64.22826 4.63082 -22.16731 1.000 45.74339 146 PRO D N 1
ATOM 9449 C CA . PRO D 1 165 ? -62.98285 5.14110 -21.57491 1.000 48.04359 146 PRO D CA 1
ATOM 9450 C C . PRO D 1 165 ? -63.26350 6.36083 -20.71045 1.000 40.01322 146 PRO D C 1
ATOM 9451 O O . PRO D 1 165 ? -63.92290 7.30701 -21.14216 1.000 47.10533 146 PRO D O 1
ATOM 9455 N N . MET D 1 166 ? -62.75695 6.32953 -19.48335 1.000 41.33772 147 MET D N 1
ATOM 9456 C CA . MET D 1 166 ? -63.12214 7.33432 -18.49481 1.000 43.45816 147 MET D CA 1
ATOM 9457 C C . MET D 1 166 ? -62.42387 8.65718 -18.78206 1.000 45.17819 147 MET D C 1
ATOM 9458 O O . MET D 1 166 ? -61.21047 8.69862 -19.00667 1.000 42.12941 147 MET D O 1
ATOM 9463 N N . SER D 1 167 ? -63.19798 9.73893 -18.78851 1.000 41.87634 148 SER D N 1
ATOM 9464 C CA . SER D 1 167 ? -62.63111 11.06985 -18.91589 1.000 42.57274 148 SER D CA 1
ATOM 9465 C C . SER D 1 167 ? -62.09088 11.52820 -17.56538 1.000 42.84900 148 SER D C 1
ATOM 9466 O O . SER D 1 167 ? -62.22322 10.84429 -16.54610 1.000 47.57414 148 SER D O 1
ATOM 9469 N N . ILE D 1 168 ? -61.48761 12.71746 -17.55434 1.000 42.65029 149 ILE D N 1
ATOM 9470 C CA . ILE D 1 168 ? -60.96126 13.26915 -16.30968 1.000 41.91542 149 ILE D CA 1
ATOM 9471 C C . ILE D 1 168 ? -62.09477 13.50654 -15.32006 1.000 44.76809 149 ILE D C 1
ATOM 9472 O O . ILE D 1 168 ? -61.94823 13.26886 -14.11440 1.000 45.46456 149 ILE D O 1
ATOM 9477 N N . GLU D 1 169 ? -63.24668 13.97222 -15.81213 1.000 40.38859 150 GLU D N 1
ATOM 9478 C CA . GLU D 1 169 ? -64.39348 14.15279 -14.92919 1.000 50.76827 150 GLU D CA 1
ATOM 9479 C C . GLU D 1 169 ? -64.92726 12.81726 -14.42367 1.000 42.72907 150 GLU D C 1
ATOM 9480 O O . GLU D 1 169 ? -65.39322 12.73193 -13.28147 1.000 40.68404 150 GLU D O 1
ATOM 9486 N N . ASP D 1 170 ? -64.86230 11.76904 -15.25040 1.000 45.13897 151 ASP D N 1
ATOM 9487 C CA . ASP D 1 170 ? -65.23665 10.43399 -14.79110 1.000 41.87904 151 ASP D CA 1
ATOM 9488 C C . ASP D 1 170 ? -64.33896 9.96626 -13.65240 1.000 43.92363 151 ASP D C 1
ATOM 9489 O O . ASP D 1 170 ? -64.81573 9.34917 -12.69162 1.000 40.78470 151 ASP D O 1
ATOM 9494 N N . LEU D 1 171 ? -63.03216 10.23086 -13.75215 1.000 39.05632 152 LEU D N 1
ATOM 9495 C CA . LEU D 1 171 ? -62.12165 9.86511 -12.67135 1.000 39.15345 152 LEU D CA 1
ATOM 9496 C C . LEU D 1 171 ? -62.53152 10.52157 -11.35952 1.000 37.09975 152 LEU D C 1
ATOM 9497 O O . LEU D 1 171 ? -62.47891 9.89147 -10.29742 1.000 42.74790 152 LEU D O 1
ATOM 9502 N N A GLU D 1 172 ? -62.93502 11.79398 -11.41124 0.522 40.57357 153 GLU D N 1
ATOM 9503 N N B GLU D 1 172 ? -62.95438 11.78436 -11.41522 0.478 40.57080 153 GLU D N 1
ATOM 9504 C CA A GLU D 1 172 ? -63.34550 12.48873 -10.19510 0.522 40.73211 153 GLU D CA 1
ATOM 9505 C CA B GLU D 1 172 ? -63.34528 12.48597 -10.19823 0.478 40.73117 153 GLU D CA 1
ATOM 9506 C C A GLU D 1 172 ? -64.68185 11.97230 -9.67669 0.522 37.34255 153 GLU D C 1
ATOM 9507 C C B GLU D 1 172 ? -64.69626 12.01122 -9.68036 0.478 37.34766 153 GLU D C 1
ATOM 9508 O O A GLU D 1 172 ? -64.89140 11.91518 -8.45995 0.522 37.09954 153 GLU D O 1
ATOM 9509 O O B GLU D 1 172 ? -64.93182 12.03091 -8.46682 0.478 37.09302 153 GLU D O 1
ATOM 9520 N N . THR D 1 173 ? -65.59033 11.58452 -10.57462 1.000 33.35987 154 THR D N 1
ATOM 9521 C CA . THR D 1 173 ? -66.88071 11.05783 -10.13999 1.000 33.35197 154 THR D CA 1
ATOM 9522 C C . THR D 1 173 ? -66.70749 9.74553 -9.38361 1.000 40.95001 154 THR D C 1
ATOM 9523 O O . THR D 1 173 ? -67.25719 9.56833 -8.28978 1.000 40.36199 154 THR D O 1
ATOM 9527 N N . VAL D 1 174 ? -65.93712 8.81355 -9.95103 1.000 38.79940 155 VAL D N 1
ATOM 9528 C CA . VAL D 1 174 ? -65.72708 7.52666 -9.29532 1.000 35.60569 155 VAL D CA 1
ATOM 9529 C C . VAL D 1 174 ? -64.94290 7.70381 -8.00079 1.000 35.01371 155 VAL D C 1
ATOM 9530 O O . VAL D 1 174 ? -65.23828 7.05661 -6.98837 1.000 34.07404 155 VAL D O 1
ATOM 9534 N N . LYS D 1 175 ? -63.94670 8.59448 -8.00344 1.000 34.40452 156 LYS D N 1
ATOM 9535 C CA . LYS D 1 175 ? -63.18059 8.85072 -6.78673 1.000 32.11643 156 LYS D CA 1
ATOM 9536 C C . LYS D 1 175 ? -64.07207 9.38934 -5.67434 1.000 36.70797 156 LYS D C 1
ATOM 9537 O O . LYS D 1 175 ? -63.95926 8.96268 -4.51852 1.000 36.21842 156 LYS D O 1
ATOM 9543 N N . GLN D 1 176 ? -64.98137 10.31060 -6.00582 1.000 30.80008 157 GLN D N 1
ATOM 9544 C CA . GLN D 1 176 ? -65.91762 10.80863 -5.00348 1.000 31.38731 157 GLN D CA 1
ATOM 9545 C C . GLN D 1 176 ? -66.87918 9.71904 -4.54700 1.000 32.13227 157 GLN D C 1
ATOM 9546 O O . GLN D 1 176 ? -67.29096 9.70580 -3.38135 1.000 34.59334 157 GLN D O 1
ATOM 9552 N N . ASP D 1 177 ? -67.24519 8.79971 -5.44301 1.000 31.59375 158 ASP D N 1
ATOM 9553 C CA . ASP D 1 177 ? -68.07710 7.67045 -5.04011 1.000 36.54855 158 ASP D CA 1
ATOM 9554 C C . ASP D 1 177 ? -67.34717 6.77638 -4.04131 1.000 37.34313 158 ASP D C 1
ATOM 9555 O O . ASP D 1 177 ? -67.95090 6.29649 -3.07452 1.000 34.03840 158 ASP D O 1
ATOM 9560 N N . PHE D 1 178 ? -66.04425 6.54703 -4.25301 1.000 32.22964 159 PHE D N 1
ATOM 9561 C CA . PHE D 1 178 ? -65.24984 5.82024 -3.26389 1.000 35.31177 159 PHE D CA 1
ATOM 9562 C C . PHE D 1 178 ? -65.25864 6.53391 -1.91915 1.000 33.66932 159 PHE D C 1
ATOM 9563 O O . PHE D 1 178 ? -65.42036 5.89929 -0.86980 1.000 35.39015 159 PHE D O 1
ATOM 9571 N N . VAL D 1 179 ? -65.08444 7.85602 -1.93492 1.000 35.43115 160 VAL D N 1
ATOM 9572 C CA . VAL D 1 179 ? -65.08919 8.63653 -0.70055 1.000 34.69675 160 VAL D CA 1
ATOM 9573 C C . VAL D 1 179 ? -66.43362 8.50698 0.00743 1.000 34.84317 160 VAL D C 1
ATOM 9574 O O . VAL D 1 179 ? -66.49597 8.28602 1.22252 1.000 36.14235 160 VAL D O 1
ATOM 9578 N N . ASN D 1 180 ? -67.53160 8.64216 -0.74272 1.000 32.88837 161 ASN D N 1
ATOM 9579 C CA . ASN D 1 180 ? -68.85557 8.57600 -0.12809 1.000 30.33341 161 ASN D CA 1
ATOM 9580 C C . ASN D 1 180 ? -69.14159 7.18829 0.43557 1.000 39.81486 161 ASN D C 1
ATOM 9581 O O . ASN D 1 180 ? -69.71043 7.06265 1.52679 1.000 37.76623 161 ASN D O 1
ATOM 9586 N N . SER D 1 181 ? -68.76520 6.13375 -0.29192 1.000 37.02928 162 SER D N 1
ATOM 9587 C CA . SER D 1 181 ? -68.95176 4.78433 0.23376 1.000 36.58694 162 SER D CA 1
ATOM 9588 C C . SER D 1 181 ? -68.11900 4.56584 1.48995 1.000 36.84822 162 SER D C 1
ATOM 9589 O O . SER D 1 181 ? -68.57299 3.91327 2.43670 1.000 32.69761 162 SER D O 1
ATOM 9592 N N . ALA D 1 182 ? -66.89903 5.11237 1.51947 1.000 32.32643 163 ALA D N 1
ATOM 9593 C CA . ALA D 1 182 ? -66.05762 4.98669 2.70568 1.000 33.77673 163 ALA D CA 1
ATOM 9594 C C . ALA D 1 182 ? -66.69405 5.66440 3.91192 1.000 35.45680 163 ALA D C 1
ATOM 9595 O O . ALA D 1 182 ? -66.67925 5.11570 5.02063 1.000 35.06292 163 ALA D O 1
ATOM 9597 N N . ILE D 1 183 ? -67.26056 6.85763 3.71503 1.000 34.45740 164 ILE D N 1
ATOM 9598 C CA . ILE D 1 183 ? -67.91351 7.56275 4.81608 1.000 36.98974 164 ILE D CA 1
ATOM 9599 C C . ILE D 1 183 ? -69.11137 6.76938 5.32031 1.000 31.80071 164 ILE D C 1
ATOM 9600 O O . ILE D 1 183 ? -69.34320 6.66992 6.53169 1.000 41.14634 164 ILE D O 1
ATOM 9605 N N . ARG D 1 184 ? -69.88945 6.19044 4.40138 1.000 36.59874 165 ARG D N 1
ATOM 9606 C CA . ARG D 1 184 ? -71.00799 5.34173 4.80315 1.000 38.97237 165 ARG D CA 1
ATOM 9607 C C . ARG D 1 184 ? -70.53032 4.12638 5.59079 1.000 39.30013 165 ARG D C 1
ATOM 9608 O O . ARG D 1 184 ? -71.16489 3.72509 6.57391 1.000 39.13266 165 ARG D O 1
ATOM 9616 N N . ALA D 1 185 ? -69.41977 3.52013 5.16437 1.000 36.42044 166 ALA D N 1
ATOM 9617 C CA . ALA D 1 185 ? -68.90915 2.32929 5.83824 1.000 37.06543 166 ALA D CA 1
ATOM 9618 C C . ALA D 1 185 ? -68.51788 2.63138 7.28152 1.000 37.97805 166 ALA D C 1
ATOM 9619 O O . ALA D 1 185 ? -68.85901 1.87531 8.19951 1.000 37.29907 166 ALA D O 1
ATOM 9621 N N . GLU D 1 186 ? -67.79275 3.73353 7.50112 1.000 36.41025 167 GLU D N 1
ATOM 9622 C CA . GLU D 1 186 ? -67.42474 4.11634 8.86181 1.000 39.97577 167 GLU D CA 1
ATOM 9623 C C . GLU D 1 186 ? -68.65935 4.38214 9.71138 1.000 36.09477 167 GLU D C 1
ATOM 9624 O O . GLU D 1 186 ? -68.68967 4.04443 10.90009 1.000 42.76482 167 GLU D O 1
ATOM 9630 N N . ARG D 1 187 ? -69.68498 4.99552 9.11828 1.000 38.73006 168 ARG D N 1
ATOM 9631 C CA . ARG D 1 187 ? -70.90884 5.28880 9.85459 1.000 43.38180 168 ARG D CA 1
ATOM 9632 C C . ARG D 1 187 ? -71.68222 4.01797 10.18315 1.000 47.02585 168 ARG D C 1
ATOM 9633 O O . ARG D 1 187 ? -72.36643 3.95803 11.21147 1.000 45.24866 168 ARG D O 1
ATOM 9641 N N . ALA D 1 188 ? -71.58935 2.99913 9.32668 1.000 40.04034 169 ALA D N 1
ATOM 9642 C CA . ALA D 1 188 ? -72.26349 1.72959 9.56283 1.000 40.77844 169 ALA D CA 1
ATOM 9643 C C . ALA D 1 188 ? -71.54638 0.85458 10.58349 1.000 42.94401 169 ALA D C 1
ATOM 9644 O O . ALA D 1 188 ? -72.09643 -0.17690 10.98254 1.000 40.84529 169 ALA D O 1
ATOM 9646 N N . GLY D 1 189 ? -70.34044 1.22865 11.00965 1.000 37.12618 170 GLY D N 1
ATOM 9647 C CA . GLY D 1 189 ? -69.64094 0.51154 12.05703 1.000 42.27644 170 GLY D CA 1
ATOM 9648 C C . GLY D 1 189 ? -68.42608 -0.27173 11.61147 1.000 42.67694 170 GLY D C 1
ATOM 9649 O O . GLY D 1 189 ? -67.78931 -0.91693 12.45332 1.000 43.93979 170 GLY D O 1
ATOM 9650 N N . PHE D 1 190 ? -68.07914 -0.24616 10.32848 1.000 39.40801 171 PHE D N 1
ATOM 9651 C CA . PHE D 1 190 ? -66.87062 -0.92229 9.87992 1.000 41.57591 171 PHE D CA 1
ATOM 9652 C C . PHE D 1 190 ? -65.63335 -0.23236 10.43530 1.000 41.89924 171 PHE D C 1
ATOM 9653 O O . PHE D 1 190 ? -65.53162 0.99847 10.43445 1.000 40.72184 171 PHE D O 1
ATOM 9661 N N . LYS D 1 191 ? -64.68556 -1.03903 10.90969 1.000 40.53962 172 LYS D N 1
ATOM 9662 C CA . LYS D 1 191 ? -63.45904 -0.52614 11.50016 1.000 42.88867 172 LYS D CA 1
ATOM 9663 C C . LYS D 1 191 ? -62.29424 -0.49889 10.52356 1.000 40.27034 172 LYS D C 1
ATOM 9664 O O . LYS D 1 191 ? -61.26008 0.10353 10.83019 1.000 42.27465 172 LYS D O 1
ATOM 9670 N N . ALA D 1 192 ? -62.43780 -1.11967 9.35857 1.000 37.77542 173 ALA D N 1
ATOM 9671 C CA . ALA D 1 192 ? -61.38991 -1.09024 8.35466 1.000 44.09526 173 ALA D CA 1
ATOM 9672 C C . ALA D 1 192 ? -62.03251 -1.12235 6.97861 1.000 38.36562 173 ALA D C 1
ATOM 9673 O O . ALA D 1 192 ? -63.14072 -1.63484 6.80487 1.000 35.16281 173 ALA D O 1
ATOM 9675 N N . ILE D 1 193 ? -61.32427 -0.56326 6.00536 1.000 38.29883 174 ILE D N 1
ATOM 9676 C CA . ILE D 1 193 ? -61.75541 -0.55175 4.61585 1.000 32.16434 174 ILE D CA 1
ATOM 9677 C C . ILE D 1 193 ? -60.62184 -1.11110 3.77057 1.000 36.90991 174 ILE D C 1
ATOM 9678 O O . ILE D 1 193 ? -59.45021 -0.78908 3.99578 1.000 36.10630 174 ILE D O 1
ATOM 9683 N N . GLU D 1 194 ? -60.96561 -1.96919 2.81747 1.000 33.41604 175 GLU D N 1
ATOM 9684 C CA . GLU D 1 194 ? -60.01394 -2.48916 1.84717 1.000 36.26402 175 GLU D CA 1
ATOM 9685 C C . GLU D 1 194 ? -60.40840 -1.98187 0.46788 1.000 36.94118 175 GLU D C 1
ATOM 9686 O O . GLU D 1 194 ? -61.51961 -2.24844 0.00133 1.000 34.56752 175 GLU D O 1
ATOM 9692 N N . LEU D 1 195 ? -59.51017 -1.24150 -0.17363 1.000 37.04913 176 LEU D N 1
ATOM 9693 C CA . LEU D 1 195 ? -59.73830 -0.80932 -1.54402 1.000 31.02211 176 LEU D CA 1
ATOM 9694 C C . LEU D 1 195 ? -59.35611 -1.93414 -2.49618 1.000 31.16081 176 LEU D C 1
ATOM 9695 O O . LEU D 1 195 ? -58.25980 -2.49556 -2.40131 1.000 30.74939 176 LEU D O 1
ATOM 9700 N N . HIS D 1 196 ? -60.26235 -2.26469 -3.41157 1.000 28.43100 177 HIS D N 1
ATOM 9701 C CA . HIS D 1 196 ? -60.08863 -3.42061 -4.28972 1.000 29.14547 177 HIS D CA 1
ATOM 9702 C C . HIS D 1 196 ? -59.25330 -3.02071 -5.49983 1.000 30.33969 177 HIS D C 1
ATOM 9703 O O . HIS D 1 196 ? -59.76741 -2.56640 -6.52235 1.000 28.43633 177 HIS D O 1
ATOM 9710 N N . GLY D 1 197 ? -57.94127 -3.20046 -5.38397 1.000 31.90638 178 GLY D N 1
ATOM 9711 C CA . GLY D 1 197 ? -57.05112 -2.93626 -6.49629 1.000 28.17243 178 GLY D CA 1
ATOM 9712 C C . GLY D 1 197 ? -56.53969 -4.18875 -7.17632 1.000 30.07682 178 GLY D C 1
ATOM 9713 O O . GLY D 1 197 ? -55.46965 -4.16693 -7.78898 1.000 34.55135 178 GLY D O 1
ATOM 9714 N N . ALA D 1 198 ? -57.29300 -5.28434 -7.09124 1.000 30.05059 179 ALA D N 1
ATOM 9715 C CA . ALA D 1 198 ? -56.82776 -6.58284 -7.55589 1.000 28.17540 179 ALA D CA 1
ATOM 9716 C C . ALA D 1 198 ? -57.85142 -7.20473 -8.49911 1.000 32.59865 179 ALA D C 1
ATOM 9717 O O . ALA D 1 198 ? -58.89427 -6.61793 -8.80257 1.000 33.00868 179 ALA D O 1
ATOM 9719 N N . HIS D 1 199 ? -57.51180 -8.40056 -8.98781 1.000 33.39890 180 HIS D N 1
ATOM 9720 C CA . HIS D 1 199 ? -58.44496 -9.30896 -9.65950 1.000 32.61429 180 HIS D CA 1
ATOM 9721 C C . HIS D 1 199 ? -59.11235 -8.67745 -10.87836 1.000 33.48963 180 HIS D C 1
ATOM 9722 O O . HIS D 1 199 ? -60.23408 -9.04265 -11.24441 1.000 33.67915 180 HIS D O 1
ATOM 9729 N N . GLY D 1 200 ? -58.42150 -7.73773 -11.52011 1.000 32.83117 181 GLY D N 1
ATOM 9730 C CA . GLY D 1 200 ? -58.83810 -7.21854 -12.80586 1.000 33.56727 181 GLY D CA 1
ATOM 9731 C C . GLY D 1 200 ? -59.93147 -6.17694 -12.77969 1.000 33.11561 181 GLY D C 1
ATOM 9732 O O . GLY D 1 200 ? -60.51349 -5.89268 -13.83244 1.000 32.86955 181 GLY D O 1
ATOM 9733 N N . TYR D 1 201 ? -60.23525 -5.59721 -11.62569 1.000 29.83536 182 TYR D N 1
ATOM 9734 C CA . TYR D 1 201 ? -61.27636 -4.58415 -11.55177 1.000 35.36901 182 TYR D CA 1
ATOM 9735 C C . TYR D 1 201 ? -60.65312 -3.20298 -11.76826 1.000 30.88880 182 TYR D C 1
ATOM 9736 O O . TYR D 1 201 ? -59.49973 -3.08964 -12.19083 1.000 32.34661 182 TYR D O 1
ATOM 9745 N N . LEU D 1 202 ? -61.41110 -2.13697 -11.48206 1.000 33.32885 183 LEU D N 1
ATOM 9746 C CA . LEU D 1 202 ? -61.08719 -0.81656 -12.02680 1.000 34.88157 183 LEU D CA 1
ATOM 9747 C C . LEU D 1 202 ? -59.68544 -0.36342 -11.63320 1.000 32.73135 183 LEU D C 1
ATOM 9748 O O . LEU D 1 202 ? -58.88843 0.03066 -12.49238 1.000 33.58922 183 LEU D O 1
ATOM 9753 N N . ILE D 1 203 ? -59.36732 -0.39944 -10.33718 1.000 32.33986 184 ILE D N 1
ATOM 9754 C CA . ILE D 1 203 ? -58.05160 0.06083 -9.89507 1.000 32.31860 184 ILE D CA 1
ATOM 9755 C C . ILE D 1 203 ? -56.94948 -0.77302 -10.53898 1.000 31.66908 184 ILE D C 1
ATOM 9756 O O . ILE D 1 203 ? -55.94375 -0.23461 -11.01850 1.000 30.13687 184 ILE D O 1
ATOM 9761 N N . HIS D 1 204 ? -57.12394 -2.09745 -10.57095 1.000 28.06828 185 HIS D N 1
ATOM 9762 C CA . HIS D 1 204 ? -56.14720 -2.95388 -11.23620 1.000 30.12925 185 HIS D CA 1
ATOM 9763 C C . HIS D 1 204 ? -56.04286 -2.61505 -12.71868 1.000 30.33753 185 HIS D C 1
ATOM 9764 O O . HIS D 1 204 ? -54.94755 -2.63594 -13.29509 1.000 32.64634 185 HIS D O 1
ATOM 9771 N N . GLN D 1 205 ? -57.17229 -2.28413 -13.34901 1.000 28.88624 186 GLN D N 1
ATOM 9772 C CA . GLN D 1 205 ? -57.15425 -1.90943 -14.75926 1.000 30.89144 186 GLN D CA 1
ATOM 9773 C C . GLN D 1 205 ? -56.29807 -0.67124 -15.00299 1.000 34.55965 186 GLN D C 1
ATOM 9774 O O . GLN D 1 205 ? -55.64693 -0.56496 -16.04790 1.000 34.07440 186 GLN D O 1
ATOM 9780 N N . PHE D 1 206 ? -56.27912 0.26974 -14.05549 1.000 30.83993 187 PHE D N 1
ATOM 9781 C CA . PHE D 1 206 ? -55.40771 1.43411 -14.19117 1.000 32.62876 187 PHE D CA 1
ATOM 9782 C C . PHE D 1 206 ? -53.94401 1.06411 -13.98603 1.000 34.10654 187 PHE D C 1
ATOM 9783 O O . PHE D 1 206 ? -53.06055 1.61456 -14.65437 1.000 36.83634 187 PHE D O 1
ATOM 9791 N N . LEU D 1 207 ? -53.66570 0.13323 -13.06798 1.000 32.19036 188 LEU D N 1
ATOM 9792 C CA . LEU D 1 207 ? -52.28016 -0.15161 -12.70176 1.000 29.45606 188 LEU D CA 1
ATOM 9793 C C . LEU D 1 207 ? -51.52533 -0.87916 -13.80455 1.000 31.50728 188 LEU D C 1
ATOM 9794 O O . LEU D 1 207 ? -50.31865 -0.66363 -13.96743 1.000 34.53470 188 LEU D O 1
ATOM 9799 N N . SER D 1 208 ? -52.20748 -1.73016 -14.56920 1.000 32.45759 189 SER D N 1
ATOM 9800 C CA . SER D 1 208 ? -51.49246 -2.63170 -15.46166 1.000 35.81593 189 SER D CA 1
ATOM 9801 C C . SER D 1 208 ? -51.44501 -2.09587 -16.88774 1.000 32.31490 189 SER D C 1
ATOM 9802 O O . SER D 1 208 ? -52.43591 -1.54407 -17.38152 1.000 36.16113 189 SER D O 1
ATOM 9805 N N . PRO D 1 209 ? -50.30270 -2.26574 -17.56071 1.000 32.43147 190 PRO D N 1
ATOM 9806 C CA . PRO D 1 209 ? -50.19406 -1.80356 -18.95416 1.000 38.34739 190 PRO D CA 1
ATOM 9807 C C . PRO D 1 209 ? -51.02419 -2.61279 -19.93512 1.000 42.03121 190 PRO D C 1
ATOM 9808 O O . PRO D 1 209 ? -51.27188 -2.13031 -21.04683 1.000 46.36901 190 PRO D O 1
ATOM 9812 N N . LEU D 1 210 ? -51.46005 -3.82266 -19.57346 1.000 40.72522 191 LEU D N 1
ATOM 9813 C CA . LEU D 1 210 ? -52.27733 -4.61109 -20.48974 1.000 35.94885 191 LEU D CA 1
ATOM 9814 C C . LEU D 1 210 ? -53.67450 -4.03216 -20.64780 1.000 35.79652 191 LEU D C 1
ATOM 9815 O O . LEU D 1 210 ? -54.31431 -4.24638 -21.68276 1.000 41.26393 191 LEU D O 1
ATOM 9820 N N . SER D 1 211 ? -54.14944 -3.28855 -19.65264 1.000 31.29008 192 SER D N 1
ATOM 9821 C CA . SER D 1 211 ? -55.48205 -2.71457 -19.67495 1.000 34.68312 192 SER D CA 1
ATOM 9822 C C . SER D 1 211 ? -55.49202 -1.19570 -19.73166 1.000 37.38874 192 SER D C 1
ATOM 9823 O O . SER D 1 211 ? -56.50104 -0.61934 -20.14901 1.000 37.59779 192 SER D O 1
ATOM 9826 N N . ASN D 1 212 ? -54.40308 -0.54243 -19.33088 1.000 30.00032 193 ASN D N 1
ATOM 9827 C CA . ASN D 1 212 ? -54.30106 0.91260 -19.32926 1.000 31.28850 193 ASN D CA 1
ATOM 9828 C C . ASN D 1 212 ? -53.43891 1.34721 -20.51022 1.000 38.93198 193 ASN D C 1
ATOM 9829 O O . ASN D 1 212 ? -52.21471 1.18083 -20.49025 1.000 33.71698 193 ASN D O 1
ATOM 9834 N N . GLN D 1 213 ? -54.07470 1.90952 -21.53315 1.000 39.28933 194 GLN D N 1
ATOM 9835 C CA . GLN D 1 213 ? -53.36232 2.47591 -22.67129 1.000 45.44024 194 GLN D CA 1
ATOM 9836 C C . GLN D 1 213 ? -53.63969 3.96958 -22.81486 1.000 41.77752 194 GLN D C 1
ATOM 9837 O O . GLN D 1 213 ? -53.54997 4.52159 -23.91245 1.000 44.73791 194 GLN D O 1
ATOM 9843 N N . ARG D 1 214 ? -53.97243 4.63213 -21.70815 1.000 36.79962 195 ARG D N 1
ATOM 9844 C CA . ARG D 1 214 ? -54.27641 6.05592 -21.74490 1.000 38.14250 195 ARG D CA 1
ATOM 9845 C C . ARG D 1 214 ? -53.04362 6.85376 -22.15075 1.000 39.20026 195 ARG D C 1
ATOM 9846 O O . ARG D 1 214 ? -51.90557 6.47349 -21.86388 1.000 42.72870 195 ARG D O 1
ATOM 9854 N N A GLN D 1 215 ? -53.27522 7.97550 -22.83070 0.517 42.67615 196 GLN D N 1
ATOM 9855 N N B GLN D 1 215 ? -53.28584 7.97897 -22.81814 0.483 42.67212 196 GLN D N 1
ATOM 9856 C CA A GLN D 1 215 ? -52.19136 8.83222 -23.29430 0.517 45.71401 196 GLN D CA 1
ATOM 9857 C CA B GLN D 1 215 ? -52.22726 8.84465 -23.31571 0.483 45.72715 196 GLN D CA 1
ATOM 9858 C C A GLN D 1 215 ? -52.09882 10.13960 -22.51591 0.517 43.82358 196 GLN D C 1
ATOM 9859 C C B GLN D 1 215 ? -52.00296 10.07305 -22.44365 0.483 43.86042 196 GLN D C 1
ATOM 9860 O O A GLN D 1 215 ? -51.39018 11.05476 -22.94686 0.517 48.71187 196 GLN D O 1
ATOM 9861 O O B GLN D 1 215 ? -51.09878 10.86207 -22.73346 0.483 49.64469 196 GLN D O 1
ATOM 9872 N N . ASP D 1 216 ? -52.79334 10.25363 -21.38800 1.000 37.96770 197 ASP D N 1
ATOM 9873 C CA . ASP D 1 216 ? -52.64673 11.39870 -20.50210 1.000 35.27329 197 ASP D CA 1
ATOM 9874 C C . ASP D 1 216 ? -51.74323 11.01094 -19.32547 1.000 35.24249 197 ASP D C 1
ATOM 9875 O O . ASP D 1 216 ? -50.98331 10.04077 -19.40471 1.000 37.20047 197 ASP D O 1
ATOM 9880 N N . GLN D 1 217 ? -51.80587 11.76002 -18.22519 1.000 35.46648 198 GLN D N 1
ATOM 9881 C CA . GLN D 1 217 ? -50.92805 11.50936 -17.08792 1.000 34.39015 198 GLN D CA 1
ATOM 9882 C C . GLN D 1 217 ? -51.39362 10.34850 -16.21278 1.000 37.16652 198 GLN D C 1
ATOM 9883 O O . GLN D 1 217 ? -50.80060 10.12234 -15.15218 1.000 37.42464 198 GLN D O 1
ATOM 9889 N N . TYR D 1 218 ? -52.41870 9.60280 -16.62830 1.000 34.11765 199 TYR D N 1
ATOM 9890 C CA . TYR D 1 218 ? -52.90899 8.45982 -15.86874 1.000 32.37351 199 TYR D CA 1
ATOM 9891 C C . TYR D 1 218 ? -52.61680 7.13083 -16.55239 1.000 34.71404 199 TYR D C 1
ATOM 9892 O O . TYR D 1 218 ? -53.10150 6.09153 -16.09575 1.000 38.08966 199 TYR D O 1
ATOM 9901 N N . GLY D 1 219 ? -51.84108 7.14099 -17.64039 1.000 36.53510 200 GLY D N 1
ATOM 9902 C CA . GLY D 1 219 ? -51.41095 5.91744 -18.28110 1.000 31.49084 200 GLY D CA 1
ATOM 9903 C C . GLY D 1 219 ? -49.99416 6.06563 -18.79920 1.000 39.91415 200 GLY D C 1
ATOM 9904 O O . GLY D 1 219 ? -49.46225 7.17317 -18.89743 1.000 35.90612 200 GLY D O 1
ATOM 9905 N N . GLY D 1 220 ? -49.39090 4.92735 -19.13552 1.000 43.15330 201 GLY D N 1
ATOM 9906 C CA . GLY D 1 220 ? -48.02495 4.91583 -19.62491 1.000 32.97768 201 GLY D CA 1
ATOM 9907 C C . GLY D 1 220 ? -47.01729 4.43938 -18.59946 1.000 34.45409 201 GLY D C 1
ATOM 9908 O O . GLY D 1 220 ? -46.92098 3.23864 -18.32862 1.000 52.10701 201 GLY D O 1
ATOM 9909 N N . SER D 1 221 ? -46.26116 5.37023 -18.02225 1.000 33.67405 202 SER D N 1
ATOM 9910 C CA . SER D 1 221 ? -45.25922 5.02140 -17.02510 1.000 36.05427 202 SER D CA 1
ATOM 9911 C C . SER D 1 221 ? -45.91386 4.42627 -15.78239 1.000 37.84883 202 SER D C 1
ATOM 9912 O O . SER D 1 221 ? -47.11917 4.55657 -15.55663 1.000 34.57010 202 SER D O 1
ATOM 9915 N N . LEU D 1 222 ? -45.08742 3.78448 -14.95281 1.000 36.88070 203 LEU D N 1
ATOM 9916 C CA . LEU D 1 222 ? -45.57879 3.26627 -13.68091 1.000 35.52140 203 LEU D CA 1
ATOM 9917 C C . LEU D 1 222 ? -46.15805 4.38201 -12.82055 1.000 34.79213 203 LEU D C 1
ATOM 9918 O O . LEU D 1 222 ? -47.24210 4.23795 -12.24495 1.000 35.38366 203 LEU D O 1
ATOM 9923 N N . GLU D 1 223 ? -45.45735 5.51355 -12.73900 1.000 36.50206 204 GLU D N 1
ATOM 9924 C CA . GLU D 1 223 ? -45.94664 6.63113 -11.93720 1.000 32.92419 204 GLU D CA 1
ATOM 9925 C C . GLU D 1 223 ? -47.29287 7.14288 -12.44325 1.000 33.50689 204 GLU D C 1
ATOM 9926 O O . GLU D 1 223 ? -48.14363 7.55464 -11.64726 1.000 35.97170 204 GLU D O 1
ATOM 9932 N N . ASN D 1 224 ? -47.51236 7.11718 -13.75995 1.000 32.65638 205 ASN D N 1
ATOM 9933 C CA . ASN D 1 224 ? -48.80792 7.53357 -14.28728 1.000 31.10893 205 ASN D CA 1
ATOM 9934 C C . ASN D 1 224 ? -49.88518 6.49534 -13.99257 1.000 36.14973 205 ASN D C 1
ATOM 9935 O O . ASN D 1 224 ? -51.02204 6.85063 -13.65613 1.000 28.92972 205 ASN D O 1
ATOM 9940 N N . ARG D 1 225 ? -49.55316 5.20940 -14.13014 1.000 32.97505 206 ARG D N 1
ATOM 9941 C CA . ARG D 1 225 ? -50.53166 4.15895 -13.87046 1.000 35.68522 206 ARG D CA 1
ATOM 9942 C C . ARG D 1 225 ? -50.90811 4.08540 -12.39280 1.000 33.28203 206 ARG D C 1
ATOM 9943 O O . ARG D 1 225 ? -52.03818 3.70956 -12.06194 1.000 33.44612 206 ARG D O 1
ATOM 9951 N N . MET D 1 226 ? -49.98947 4.44541 -11.49419 1.000 28.75610 207 MET D N 1
ATOM 9952 C CA . MET D 1 226 ? -50.30967 4.49517 -10.07228 1.000 30.20141 207 MET D CA 1
ATOM 9953 C C . MET D 1 226 ? -51.08109 5.74806 -9.67241 1.000 34.48452 207 MET D C 1
ATOM 9954 O O . MET D 1 226 ? -51.66879 5.77055 -8.58530 1.000 32.85979 207 MET D O 1
ATOM 9959 N N . ARG D 1 227 ? -51.11143 6.77377 -10.52902 1.000 29.01424 208 ARG D N 1
ATOM 9960 C CA . ARG D 1 227 ? -51.53926 8.10248 -10.09471 1.000 30.40346 208 ARG D CA 1
ATOM 9961 C C . ARG D 1 227 ? -52.99272 8.10489 -9.62928 1.000 31.59658 208 ARG D C 1
ATOM 9962 O O . ARG D 1 227 ? -53.30714 8.61360 -8.54661 1.000 34.29126 208 ARG D O 1
ATOM 9970 N N . TYR D 1 228 ? -53.90087 7.54887 -10.43860 1.000 25.26930 209 TYR D N 1
ATOM 9971 C CA . TYR D 1 228 ? -55.31227 7.56709 -10.05312 1.000 26.98257 209 TYR D CA 1
ATOM 9972 C C . TYR D 1 228 ? -55.60545 6.66241 -8.86208 1.000 33.41689 209 TYR D C 1
ATOM 9973 O O . TYR D 1 228 ? -56.30984 7.10818 -7.93803 1.000 32.66037 209 TYR D O 1
ATOM 9982 N N . PRO D 1 229 ? -55.12532 5.41036 -8.80478 1.000 32.34063 210 PRO D N 1
ATOM 9983 C CA . PRO D 1 229 ? -55.33655 4.61936 -7.57820 1.000 30.85519 210 PRO D CA 1
ATOM 9984 C C . PRO D 1 229 ? -54.82125 5.29779 -6.31912 1.000 31.42090 210 PRO D C 1
ATOM 9985 O O . PRO D 1 229 ? -55.46892 5.21204 -5.26776 1.000 32.08932 210 PRO D O 1
ATOM 9989 N N . LEU D 1 230 ? -53.66996 5.97269 -6.39220 1.000 31.69975 211 LEU D N 1
ATOM 9990 C CA . LEU D 1 230 ? -53.15493 6.66698 -5.21596 1.000 32.61294 211 LEU D CA 1
ATOM 9991 C C . LEU D 1 230 ? -54.02656 7.86079 -4.84030 1.000 32.36899 211 LEU D C 1
ATOM 9992 O O . LEU D 1 230 ? -54.15108 8.18248 -3.65337 1.000 37.73613 211 LEU D O 1
ATOM 9997 N N . GLU D 1 231 ? -54.64777 8.51603 -5.82581 1.000 32.07636 212 GLU D N 1
ATOM 9998 C CA . GLU D 1 231 ? -55.58583 9.59315 -5.52040 1.000 34.57647 212 GLU D CA 1
ATOM 9999 C C . GLU D 1 231 ? -56.79351 9.07242 -4.75299 1.000 32.55331 212 GLU D C 1
ATOM 10000 O O . GLU D 1 231 ? -57.23863 9.70031 -3.78578 1.000 38.01913 212 GLU D O 1
ATOM 10006 N N . ILE D 1 232 ? -57.33925 7.92733 -5.17318 1.000 33.20856 213 ILE D N 1
ATOM 10007 C CA . ILE D 1 232 ? -58.47829 7.33655 -4.47289 1.000 30.18952 213 ILE D CA 1
ATOM 10008 C C . ILE D 1 232 ? -58.11395 7.03919 -3.02487 1.000 29.11761 213 ILE D C 1
ATOM 10009 O O . ILE D 1 232 ? -58.85889 7.37400 -2.09637 1.000 34.84840 213 ILE D O 1
ATOM 10014 N N . LEU D 1 233 ? -56.95019 6.41781 -2.81350 1.000 34.78468 214 LEU D N 1
ATOM 10015 C CA . LEU D 1 233 ? -56.50442 6.08845 -1.46233 1.000 33.70829 214 LEU D CA 1
ATOM 10016 C C . LEU D 1 233 ? -56.37889 7.33635 -0.59397 1.000 36.24256 214 LEU D C 1
ATOM 10017 O O . LEU D 1 233 ? -56.90162 7.38103 0.52620 1.000 37.20703 214 LEU D O 1
ATOM 10022 N N . SER D 1 234 ? -55.68756 8.36373 -1.09771 1.000 33.24639 215 SER D N 1
ATOM 10023 C CA . SER D 1 234 ? -55.50931 9.58936 -0.32454 1.000 36.28687 215 SER D CA 1
ATOM 10024 C C . SER D 1 234 ? -56.84248 10.27102 -0.04416 1.000 34.78389 215 SER D C 1
ATOM 10025 O O . SER D 1 234 ? -57.07287 10.76791 1.06428 1.000 38.85722 215 SER D O 1
ATOM 10028 N N . ALA D 1 235 ? -57.73332 10.30845 -1.03627 1.000 33.61639 216 ALA D N 1
ATOM 10029 C CA . ALA D 1 235 ? -59.03235 10.93906 -0.82950 1.000 33.67053 216 ALA D CA 1
ATOM 10030 C C . ALA D 1 235 ? -59.86175 10.16908 0.19291 1.000 41.32333 216 ALA D C 1
ATOM 10031 O O . ALA D 1 235 ? -60.53608 10.77563 1.03344 1.000 38.91412 216 ALA D O 1
ATOM 10033 N N . VAL D 1 236 ? -59.81896 8.83467 0.14469 1.000 36.16050 217 VAL D N 1
ATOM 10034 C CA . VAL D 1 236 ? -60.53647 8.03197 1.13197 1.000 29.39048 217 VAL D CA 1
ATOM 10035 C C . VAL D 1 236 ? -59.94237 8.24232 2.51916 1.000 35.91996 217 VAL D C 1
ATOM 10036 O O . VAL D 1 236 ? -60.66715 8.43268 3.50141 1.000 42.67080 217 VAL D O 1
ATOM 10040 N N . LYS D 1 237 ? -58.61151 8.21749 2.61841 1.000 34.15524 218 LYS D N 1
ATOM 10041 C CA . LYS D 1 237 ? -57.96274 8.39279 3.91342 1.000 37.47539 218 LYS D CA 1
ATOM 10042 C C . LYS D 1 237 ? -58.26196 9.76495 4.50808 1.000 42.22190 218 LYS D C 1
ATOM 10043 O O . LYS D 1 237 ? -58.41813 9.89295 5.72695 1.000 45.71942 218 LYS D O 1
ATOM 10049 N N . HIS D 1 238 ? -58.37537 10.79125 3.65982 1.000 38.68356 219 HIS D N 1
ATOM 10050 C CA . HIS D 1 238 ? -58.60055 12.15502 4.13012 1.000 42.47811 219 HIS D CA 1
ATOM 10051 C C . HIS D 1 238 ? -60.03415 12.36215 4.60851 1.000 45.79319 219 HIS D C 1
ATOM 10052 O O . HIS D 1 238 ? -60.27711 13.19209 5.49132 1.000 45.97015 219 HIS D O 1
ATOM 10059 N N . ALA D 1 239 ? -60.99046 11.61476 4.05467 1.000 41.72082 220 ALA D N 1
ATOM 10060 C CA . ALA D 1 239 ? -62.39609 11.78503 4.40140 1.000 38.58715 220 ALA D CA 1
ATOM 10061 C C . ALA D 1 239 ? -62.80899 11.02910 5.65879 1.000 41.14386 220 ALA D C 1
ATOM 10062 O O . ALA D 1 239 ? -63.91885 11.24948 6.15466 1.000 45.47858 220 ALA D O 1
ATOM 10064 N N . LEU D 1 240 ? -61.96194 10.15009 6.18119 1.000 42.22405 221 LEU D N 1
ATOM 10065 C CA . LEU D 1 240 ? -62.29100 9.33206 7.33756 1.000 42.56040 221 LEU D CA 1
ATOM 10066 C C . LEU D 1 240 ? -61.55242 9.84013 8.56641 1.000 42.37651 221 LEU D C 1
ATOM 10067 O O . LEU D 1 240 ? -60.56935 10.57938 8.46650 1.000 47.42162 221 LEU D O 1
ATOM 10072 N N . SER D 1 241 ? -62.03561 9.42577 9.73467 1.000 38.64779 222 SER D N 1
ATOM 10073 C CA . SER D 1 241 ? -61.31955 9.71137 10.96650 1.000 45.97883 222 SER D CA 1
ATOM 10074 C C . SER D 1 241 ? -59.96267 9.01154 10.95494 1.000 48.45858 222 SER D C 1
ATOM 10075 O O . SER D 1 241 ? -59.74241 8.03305 10.23589 1.000 54.29423 222 SER D O 1
ATOM 10078 N N . ALA D 1 242 ? -59.04338 9.52798 11.77245 1.000 45.01139 223 ALA D N 1
ATOM 10079 C CA . ALA D 1 242 ? -57.65853 9.07037 11.71043 1.000 51.73979 223 ALA D CA 1
ATOM 10080 C C . ALA D 1 242 ? -57.50318 7.62686 12.17548 1.000 50.87470 223 ALA D C 1
ATOM 10081 O O . ALA D 1 242 ? -56.56167 6.94401 11.75753 1.000 55.70591 223 ALA D O 1
ATOM 10083 N N . GLU D 1 243 ? -58.40649 7.14141 13.02737 1.000 55.25007 224 GLU D N 1
ATOM 10084 C CA . GLU D 1 243 ? -58.29796 5.78239 13.54304 1.000 61.35236 224 GLU D CA 1
ATOM 10085 C C . GLU D 1 243 ? -58.82035 4.72895 12.57241 1.000 56.76814 224 GLU D C 1
ATOM 10086 O O . GLU D 1 243 ? -58.59835 3.53504 12.80487 1.000 56.99173 224 GLU D O 1
ATOM 10092 N N . MET D 1 244 ? -59.50603 5.12975 11.50490 1.000 49.45680 225 MET D N 1
ATOM 10093 C CA . MET D 1 244 ? -59.94667 4.16897 10.50391 1.000 43.26605 225 MET D CA 1
ATOM 10094 C C . MET D 1 244 ? -58.75217 3.57897 9.76548 1.000 45.84517 225 MET D C 1
ATOM 10095 O O . MET D 1 244 ? -57.80963 4.28842 9.40171 1.000 48.82038 225 MET D O 1
ATOM 10100 N N . VAL D 1 245 ? -58.79761 2.26887 9.54963 1.000 43.58435 226 VAL D N 1
ATOM 10101 C CA . VAL D 1 245 ? -57.76240 1.54624 8.82301 1.000 37.83861 226 VAL D CA 1
ATOM 10102 C C . VAL D 1 245 ? -58.22050 1.40665 7.37925 1.000 36.56727 226 VAL D C 1
ATOM 10103 O O . VAL D 1 245 ? -59.32755 0.92229 7.11480 1.000 39.70911 226 VAL D O 1
ATOM 10107 N N . VAL D 1 246 ? -57.38812 1.85484 6.44558 1.000 34.38379 227 VAL D N 1
ATOM 10108 C CA . VAL D 1 246 ? -57.65690 1.72154 5.01921 1.000 37.05766 227 VAL D CA 1
ATOM 10109 C C . VAL D 1 246 ? -56.50924 0.93881 4.40452 1.000 32.81224 227 VAL D C 1
ATOM 10110 O O . VAL D 1 246 ? -55.35202 1.36731 4.47521 1.000 31.28727 227 VAL D O 1
ATOM 10114 N N . GLY D 1 247 ? -56.82533 -0.21068 3.81009 1.000 36.85488 228 GLY D N 1
ATOM 10115 C CA . GLY D 1 247 ? -55.83882 -1.04573 3.16865 1.000 32.51760 228 GLY D CA 1
ATOM 10116 C C . GLY D 1 247 ? -56.08245 -1.16262 1.67479 1.000 32.41953 228 GLY D C 1
ATOM 10117 O O . GLY D 1 247 ? -57.07304 -0.66514 1.13314 1.000 30.55439 228 GLY D O 1
ATOM 10118 N N . MET D 1 248 ? -55.15338 -1.85108 1.02029 1.000 31.40322 229 MET D N 1
ATOM 10119 C CA . MET D 1 248 ? -55.18597 -2.04175 -0.42259 1.000 35.41024 229 MET D CA 1
ATOM 10120 C C . MET D 1 248 ? -54.98754 -3.51882 -0.71514 1.000 32.38325 229 MET D C 1
ATOM 10121 O O . MET D 1 248 ? -54.00916 -4.11662 -0.25643 1.000 34.42131 229 MET D O 1
ATOM 10126 N N . ARG D 1 249 ? -55.92151 -4.11134 -1.45291 1.000 30.07352 230 ARG D N 1
ATOM 10127 C CA . ARG D 1 249 ? -55.71960 -5.44242 -2.00478 1.000 35.58778 230 ARG D CA 1
ATOM 10128 C C . ARG D 1 249 ? -55.15518 -5.29920 -3.41025 1.000 31.06873 230 ARG D C 1
ATOM 10129 O O . ARG D 1 249 ? -55.70047 -4.55347 -4.22729 1.000 35.13566 230 ARG D O 1
ATOM 10137 N N . ILE D 1 250 ? -54.05651 -5.99923 -3.68385 1.000 28.43443 231 ILE D N 1
ATOM 10138 C CA . ILE D 1 250 ? -53.35657 -5.86596 -4.95177 1.000 27.06356 231 ILE D CA 1
ATOM 10139 C C . ILE D 1 250 ? -53.29085 -7.22083 -5.63918 1.000 33.47372 231 ILE D C 1
ATOM 10140 O O . ILE D 1 250 ? -53.42222 -8.27605 -5.01368 1.000 30.71885 231 ILE D O 1
ATOM 10145 N N . SER D 1 251 ? -53.12359 -7.17362 -6.95770 1.000 30.27392 232 SER D N 1
ATOM 10146 C CA . SER D 1 251 ? -52.63802 -8.30773 -7.73537 1.000 32.35384 232 SER D CA 1
ATOM 10147 C C . SER D 1 251 ? -51.17269 -8.02524 -8.05382 1.000 32.28829 232 SER D C 1
ATOM 10148 O O . SER D 1 251 ? -50.86937 -7.17441 -8.89558 1.000 36.67893 232 SER D O 1
ATOM 10151 N N . ALA D 1 252 ? -50.26516 -8.72426 -7.36644 1.000 30.86333 233 ALA D N 1
ATOM 10152 C CA . ALA D 1 252 ? -48.84319 -8.40768 -7.48142 1.000 29.49890 233 ALA D CA 1
ATOM 10153 C C . ALA D 1 252 ? -48.30289 -8.69051 -8.87899 1.000 34.79855 233 ALA D C 1
ATOM 10154 O O . ALA D 1 252 ? -47.36137 -8.02330 -9.32090 1.000 34.44085 233 ALA D O 1
ATOM 10156 N N . VAL D 1 253 ? -48.86638 -9.67607 -9.58248 1.000 30.16557 234 VAL D N 1
ATOM 10157 C CA . VAL D 1 253 ? -48.48000 -9.98720 -10.95367 1.000 30.22476 234 VAL D CA 1
ATOM 10158 C C . VAL D 1 253 ? -49.74230 -10.30884 -11.74086 1.000 35.08764 234 VAL D C 1
ATOM 10159 O O . VAL D 1 253 ? -50.79284 -10.61520 -11.17377 1.000 36.25394 234 VAL D O 1
ATOM 10163 N N . ASP D 1 254 ? -49.62902 -10.23663 -13.06891 1.000 30.35774 235 ASP D N 1
ATOM 10164 C CA . ASP D 1 254 ? -50.76282 -10.48791 -13.94929 1.000 36.52910 235 ASP D CA 1
ATOM 10165 C C . ASP D 1 254 ? -50.78002 -11.89154 -14.54406 1.000 34.81174 235 ASP D C 1
ATOM 10166 O O . ASP D 1 254 ? -51.79299 -12.27604 -15.13906 1.000 39.96548 235 ASP D O 1
ATOM 10171 N N . TRP D 1 255 ? -49.69841 -12.66025 -14.39969 1.000 34.13966 236 TRP D N 1
ATOM 10172 C CA . TRP D 1 255 ? -49.58650 -13.99890 -14.98861 1.000 36.10289 236 TRP D CA 1
ATOM 10173 C C . TRP D 1 255 ? -49.78188 -13.97578 -16.50256 1.000 35.84661 236 TRP D C 1
ATOM 10174 O O . TRP D 1 255 ? -50.23127 -14.95791 -17.09702 1.000 48.61157 236 TRP D O 1
ATOM 10185 N N . ALA D 1 256 ? -49.43470 -12.86228 -17.13765 1.000 45.94042 237 ALA D N 1
ATOM 10186 C CA . ALA D 1 256 ? -49.53726 -12.69750 -18.57807 1.000 42.30678 237 ALA D CA 1
ATOM 10187 C C . ALA D 1 256 ? -48.34764 -11.88238 -19.05935 1.000 45.18226 237 ALA D C 1
ATOM 10188 O O . ALA D 1 256 ? -47.84652 -11.02062 -18.32635 1.000 48.56024 237 ALA D O 1
ATOM 10190 N N . PRO D 1 257 ? -47.86459 -12.14200 -20.27413 1.000 45.88438 238 PRO D N 1
ATOM 10191 C CA . PRO D 1 257 ? -46.69966 -11.40227 -20.77729 1.000 47.09633 238 PRO D CA 1
ATOM 10192 C C . PRO D 1 257 ? -47.00102 -9.91690 -20.92124 1.000 39.18624 238 PRO D C 1
ATOM 10193 O O . PRO D 1 257 ? -48.05187 -9.52247 -21.43273 1.000 46.02408 238 PRO D O 1
ATOM 10197 N N . GLY D 1 258 ? -46.06955 -9.09349 -20.44739 1.000 37.27036 239 GLY D N 1
ATOM 10198 C CA . GLY D 1 258 ? -46.19096 -7.65666 -20.56642 1.000 40.69108 239 GLY D CA 1
ATOM 10199 C C . GLY D 1 258 ? -47.02248 -6.99115 -19.49637 1.000 48.59694 239 GLY D C 1
ATOM 10200 O O . GLY D 1 258 ? -47.30914 -5.79403 -19.61401 1.000 46.71520 239 GLY D O 1
ATOM 10201 N N . GLY D 1 259 ? -47.40909 -7.71831 -18.45283 1.000 46.96838 240 GLY D N 1
ATOM 10202 C CA . GLY D 1 259 ? -48.27242 -7.20220 -17.41749 1.000 39.70077 240 GLY D CA 1
ATOM 10203 C C . GLY D 1 259 ? -47.50841 -6.69106 -16.21392 1.000 39.15869 240 GLY D C 1
ATOM 10204 O O . GLY D 1 259 ? -46.30158 -6.42930 -16.26867 1.000 47.49912 240 GLY D O 1
ATOM 10205 N N . LEU D 1 260 ? -48.23281 -6.54431 -15.10688 1.000 41.85595 241 LEU D N 1
ATOM 10206 C CA . LEU D 1 260 ? -47.64459 -6.06061 -13.86535 1.000 37.71855 241 LEU D CA 1
ATOM 10207 C C . LEU D 1 260 ? -46.56453 -7.01645 -13.36840 1.000 42.54437 241 LEU D C 1
ATOM 10208 O O . LEU D 1 260 ? -46.71221 -8.24005 -13.43344 1.000 45.27871 241 LEU D O 1
ATOM 10213 N N . THR D 1 261 ? -45.46961 -6.44730 -12.87549 1.000 45.41247 242 THR D N 1
ATOM 10214 C CA . THR D 1 261 ? -44.36445 -7.19878 -12.30226 1.000 37.52365 242 THR D CA 1
ATOM 10215 C C . THR D 1 261 ? -44.31962 -6.98547 -10.79582 1.000 35.79472 242 THR D C 1
ATOM 10216 O O . THR D 1 261 ? -44.91671 -6.04647 -10.26143 1.000 38.12667 242 THR D O 1
ATOM 10220 N N . ILE D 1 262 ? -43.60077 -7.87755 -10.10957 1.000 33.53546 243 ILE D N 1
ATOM 10221 C CA . ILE D 1 262 ? -43.47903 -7.75576 -8.66038 1.000 32.78946 243 ILE D CA 1
ATOM 10222 C C . ILE D 1 262 ? -42.73641 -6.48003 -8.27851 1.000 37.07222 243 ILE D C 1
ATOM 10223 O O . ILE D 1 262 ? -43.02379 -5.87726 -7.23757 1.000 37.40801 243 ILE D O 1
ATOM 10228 N N . GLU D 1 263 ? -41.78683 -6.03726 -9.11084 1.000 38.60317 244 GLU D N 1
ATOM 10229 C CA . GLU D 1 263 ? -41.08748 -4.78313 -8.83812 1.000 34.29933 244 GLU D CA 1
ATOM 10230 C C . GLU D 1 263 ? -42.04421 -3.59575 -8.85918 1.000 38.99663 244 GLU D C 1
ATOM 10231 O O . GLU D 1 263 ? -41.97473 -2.71669 -7.99184 1.000 38.65000 244 GLU D O 1
ATOM 10237 N N . GLU D 1 264 ? -42.94880 -3.55254 -9.83900 1.000 33.98648 245 GLU D N 1
ATOM 10238 C CA . GLU D 1 264 ? -43.91367 -2.45932 -9.89475 1.000 38.75574 245 GLU D CA 1
ATOM 10239 C C . GLU D 1 264 ? -44.91008 -2.53835 -8.74365 1.000 37.79890 245 GLU D C 1
ATOM 10240 O O . GLU D 1 264 ? -45.31351 -1.50629 -8.19314 1.000 33.96290 245 GLU D O 1
ATOM 10246 N N . SER D 1 265 ? -45.32564 -3.75281 -8.37266 1.000 37.01566 246 SER D N 1
ATOM 10247 C CA . SER D 1 265 ? -46.24872 -3.91202 -7.25361 1.000 31.33739 246 SER D CA 1
ATOM 10248 C C . SER D 1 265 ? -45.59050 -3.56254 -5.92634 1.000 28.52827 246 SER D C 1
ATOM 10249 O O . SER D 1 265 ? -46.27025 -3.08875 -5.00878 1.000 29.39962 246 SER D O 1
ATOM 10252 N N . ILE D 1 266 ? -44.28556 -3.81729 -5.79390 1.000 28.94695 247 ILE D N 1
ATOM 10253 C CA . ILE D 1 266 ? -43.54598 -3.34012 -4.62635 1.000 34.56752 247 ILE D CA 1
ATOM 10254 C C . ILE D 1 266 ? -43.58553 -1.81815 -4.56700 1.000 33.11886 247 ILE D C 1
ATOM 10255 O O . ILE D 1 266 ? -43.87409 -1.22472 -3.52066 1.000 36.48602 247 ILE D O 1
ATOM 10260 N N . THR D 1 267 ? -43.31186 -1.16615 -5.70004 1.000 33.41271 248 THR D N 1
ATOM 10261 C CA . THR D 1 267 ? -43.32491 0.29231 -5.74839 1.000 34.26606 248 THR D CA 1
ATOM 10262 C C . THR D 1 267 ? -44.70243 0.83570 -5.39369 1.000 33.37605 248 THR D C 1
ATOM 10263 O O . THR D 1 267 ? -44.82721 1.77238 -4.59690 1.000 33.46575 248 THR D O 1
ATOM 10267 N N . PHE D 1 268 ? -45.75296 0.24522 -5.96925 1.000 34.38859 249 PHE D N 1
ATOM 10268 C CA . PHE D 1 268 ? -47.10991 0.68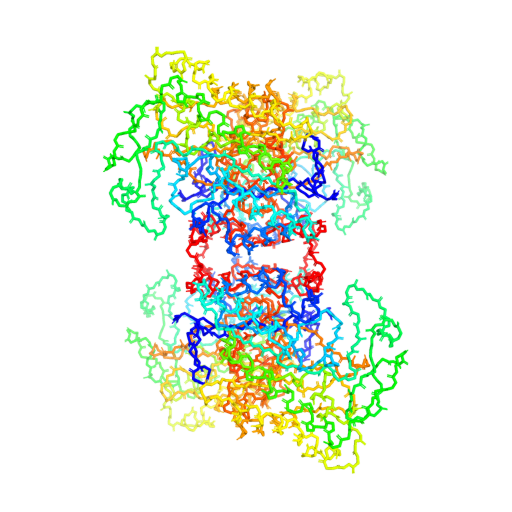837 -5.66655 1.000 32.23064 249 PHE D CA 1
ATOM 10269 C C . PHE D 1 268 ? -47.43178 0.51211 -4.18899 1.000 34.57022 249 PHE D C 1
ATOM 10270 O O . PHE D 1 268 ? -48.01285 1.40673 -3.56167 1.000 33.53258 249 PHE D O 1
ATOM 10278 N N . SER D 1 269 ? -47.02488 -0.61909 -3.60763 1.000 31.82915 250 SER D N 1
ATOM 10279 C CA . SER D 1 269 ? -47.28719 -0.86539 -2.19319 1.000 34.15235 250 SER D CA 1
ATOM 10280 C C . SER D 1 269 ? -46.55944 0.14221 -1.31265 1.000 30.69538 250 SER D C 1
ATOM 10281 O O . SER D 1 269 ? -47.09409 0.57929 -0.28632 1.000 36.08802 250 SER D O 1
ATOM 10284 N N . GLN D 1 270 ? -45.33472 0.51845 -1.69320 1.000 32.09758 251 GLN D N 1
ATOM 10285 C CA . GLN D 1 270 ? -44.61591 1.54796 -0.94858 1.000 29.50355 251 GLN D CA 1
ATOM 10286 C C . GLN D 1 270 ? -45.30072 2.90204 -1.07903 1.000 29.79762 251 GLN D C 1
ATOM 10287 O O . GLN D 1 270 ? -45.40325 3.64996 -0.09933 1.000 37.22355 251 GLN D O 1
ATOM 10293 N N . GLU D 1 271 ? -45.78915 3.22853 -2.27695 1.000 30.60498 252 GLU D N 1
ATOM 10294 C CA . GLU D 1 271 ? -46.51847 4.47907 -2.45681 1.000 30.72544 252 GLU D CA 1
ATOM 10295 C C . GLU D 1 271 ? -47.82099 4.47746 -1.66649 1.000 35.35858 252 GLU D C 1
ATOM 10296 O O . GLU D 1 271 ? -48.22900 5.51697 -1.13537 1.000 35.40514 252 GLU D O 1
ATOM 10302 N N . CYS D 1 272 ? -48.48510 3.31874 -1.57040 1.000 34.64444 253 CYS D N 1
ATOM 10303 C CA . CYS D 1 272 ? -49.69463 3.23068 -0.75602 1.000 33.20393 253 CYS D CA 1
ATOM 10304 C C . CYS D 1 272 ? -49.38954 3.49212 0.71070 1.000 31.86132 253 CYS D C 1
ATOM 10305 O O . CYS D 1 272 ? -50.14931 4.18591 1.39650 1.000 38.64753 253 CYS D O 1
ATOM 10308 N N . GLU D 1 273 ? -48.28468 2.93380 1.21070 1.000 33.61937 254 GLU D N 1
ATOM 10309 C CA . GLU D 1 273 ? -47.90352 3.15733 2.60028 1.000 36.32109 254 GLU D CA 1
ATOM 10310 C C . GLU D 1 273 ? -47.64404 4.63222 2.88028 1.000 37.49243 254 GLU D C 1
ATOM 10311 O O . GLU D 1 273 ? -48.05992 5.15257 3.92261 1.000 38.39150 254 GLU D O 1
ATOM 10317 N N . LYS D 1 274 ? -46.97422 5.32691 1.95257 1.000 32.46215 255 LYS D N 1
ATOM 10318 C CA . LYS D 1 274 ? -46.66975 6.74005 2.16251 1.000 37.76085 255 LYS D CA 1
ATOM 10319 C C . LYS D 1 274 ? -47.93364 7.57400 2.29449 1.000 32.91032 255 LYS D C 1
ATOM 10320 O O . LYS D 1 274 ? -47.93352 8.59115 2.99637 1.000 42.25593 255 LYS D O 1
ATOM 10326 N N . ARG D 1 275 ? -49.01495 7.16425 1.63833 1.000 35.24425 256 ARG D N 1
ATOM 10327 C CA . ARG D 1 275 ? -50.26763 7.90041 1.68483 1.000 39.36049 256 ARG D CA 1
ATOM 10328 C C . ARG D 1 275 ? -51.21269 7.39261 2.76795 1.000 40.17510 256 ARG D C 1
ATOM 10329 O O . ARG D 1 275 ? -52.38718 7.77694 2.77954 1.000 41.01799 256 ARG D O 1
ATOM 10337 N N . GLY D 1 276 ? -50.72725 6.55295 3.67845 1.000 33.29742 257 GLY D N 1
ATOM 10338 C CA . GLY D 1 276 ? -51.48145 6.17735 4.85394 1.000 35.54112 257 GLY D CA 1
ATOM 10339 C C . GLY D 1 276 ? -52.18874 4.84182 4.80523 1.000 35.81392 257 GLY D C 1
ATOM 10340 O O . GLY D 1 276 ? -53.03238 4.58534 5.67062 1.000 40.48248 257 GLY D O 1
ATOM 10341 N N . ALA D 1 277 ? -51.88461 3.98834 3.82838 1.000 36.16437 258 ALA D N 1
ATOM 10342 C CA . ALA D 1 277 ? -52.48422 2.65947 3.79711 1.000 37.32712 258 ALA D CA 1
ATOM 10343 C C . ALA D 1 277 ? -52.07766 1.86483 5.03272 1.000 35.67869 258 ALA D C 1
ATOM 10344 O O . ALA D 1 277 ? -50.93128 1.93135 5.48541 1.000 34.56881 258 ALA D O 1
ATOM 10346 N N . GLY D 1 278 ? -53.03195 1.11962 5.58604 1.000 34.87361 259 GLY D N 1
ATOM 10347 C CA . GLY D 1 278 ? -52.81332 0.39712 6.82463 1.000 30.47646 259 GLY D CA 1
ATOM 10348 C C . GLY D 1 278 ? -52.35344 -1.03713 6.65668 1.000 38.26931 259 GLY D C 1
ATOM 10349 O O . GLY D 1 278 ? -51.82610 -1.63333 7.60186 1.000 33.18960 259 GLY D O 1
ATOM 10350 N N . PHE D 1 279 ? -52.54416 -1.60210 5.46593 1.000 30.95449 260 PHE D N 1
ATOM 10351 C CA . PHE D 1 279 ? -52.10523 -2.96259 5.17868 1.000 31.34629 260 PHE D CA 1
ATOM 10352 C C . PHE D 1 279 ? -52.12406 -3.17750 3.67302 1.000 32.47710 260 PHE D C 1
ATOM 10353 O O . PHE D 1 279 ? -52.77792 -2.43820 2.93239 1.000 34.19163 260 PHE D O 1
ATOM 10361 N N . ILE D 1 280 ? -51.38906 -4.19684 3.23118 1.000 31.45945 261 ILE D N 1
ATOM 10362 C CA . ILE D 1 280 ? -51.40752 -4.65113 1.84401 1.000 30.23734 261 ILE D CA 1
ATOM 10363 C C . ILE D 1 280 ? -51.88074 -6.09786 1.83806 1.000 30.58653 261 ILE D C 1
ATOM 10364 O O . ILE D 1 280 ? -51.26639 -6.96023 2.47933 1.000 33.62508 261 ILE D O 1
ATOM 10369 N N . HIS D 1 281 ? -52.96437 -6.36063 1.11126 1.000 33.10345 262 HIS D N 1
ATOM 10370 C CA . HIS D 1 281 ? -53.51163 -7.70215 0.93806 1.000 29.60193 262 HIS D CA 1
ATOM 10371 C C . HIS D 1 281 ? -53.07230 -8.19384 -0.43739 1.000 31.28412 262 HIS D C 1
ATOM 10372 O O . HIS D 1 281 ? -53.47797 -7.63238 -1.45973 1.000 33.56886 262 HIS D O 1
ATOM 10379 N N . VAL D 1 282 ? -52.23696 -9.22954 -0.46538 1.000 30.14669 263 VAL D N 1
ATOM 10380 C CA . VAL D 1 282 ? -51.47353 -9.58659 -1.65874 1.000 30.40390 263 VAL D CA 1
ATOM 10381 C C . VAL D 1 282 ? -52.12854 -10.77912 -2.34619 1.000 37.03342 263 VAL D C 1
ATOM 10382 O O . VAL D 1 282 ? -52.03548 -11.91658 -1.87059 1.000 35.18887 263 VAL D O 1
ATOM 10386 N N . SER D 1 283 ? -52.77067 -10.51668 -3.48002 1.000 30.15895 264 SER D N 1
ATOM 10387 C CA . SER D 1 283 ? -53.30411 -11.52630 -4.38442 1.000 30.48776 264 SER D CA 1
ATOM 10388 C C . SER D 1 283 ? -52.58655 -11.39207 -5.73116 1.000 29.43179 264 SER D C 1
ATOM 10389 O O . SER D 1 283 ? -51.61041 -10.64924 -5.85689 1.000 36.06938 264 SER D O 1
ATOM 10392 N N . THR D 1 284 ? -53.05494 -12.13784 -6.73545 1.000 33.78892 265 THR D N 1
ATOM 10393 C CA . THR D 1 284 ? -52.49278 -12.07038 -8.08228 1.000 29.50598 265 THR D CA 1
ATOM 10394 C C . THR D 1 284 ? -53.59730 -12.32045 -9.10234 1.000 30.75701 265 THR D C 1
ATOM 10395 O O . THR D 1 284 ? -54.68114 -12.80019 -8.76554 1.000 30.48161 265 THR D O 1
ATOM 10399 N N . GLY D 1 285 ? -53.30927 -11.97860 -10.35810 1.000 31.48711 266 GLY D N 1
ATOM 10400 C CA . GLY D 1 285 ? -54.13206 -12.40489 -11.47882 1.000 31.63764 266 GLY D CA 1
ATOM 10401 C C . GLY D 1 285 ? -55.45555 -11.66462 -11.60821 1.000 34.08777 266 GLY D C 1
ATOM 10402 O O . GLY D 1 285 ? -55.76730 -10.72753 -10.87569 1.000 33.55400 266 GLY D O 1
ATOM 10403 N N . GLY D 1 286 ? -56.24609 -12.11435 -12.58874 1.000 31.96198 267 GLY D N 1
ATOM 10404 C CA . GLY D 1 286 ? -57.59713 -11.63715 -12.79407 1.000 31.55314 267 GLY D CA 1
ATOM 10405 C C . GLY D 1 286 ? -57.76578 -10.58016 -13.86878 1.000 37.33325 267 GLY D C 1
ATOM 10406 O O . GLY D 1 286 ? -58.90669 -10.20701 -14.16796 1.000 40.27441 267 GLY D O 1
ATOM 10407 N N . LEU D 1 287 ? -56.67701 -10.09062 -14.46346 1.000 37.90246 268 LEU D N 1
ATOM 10408 C CA . LEU D 1 287 ? -56.79080 -8.95834 -15.37798 1.000 35.45244 268 LEU D CA 1
ATOM 10409 C C . LEU D 1 287 ? -57.19645 -9.38496 -16.78413 1.000 41.03362 268 LEU D C 1
ATOM 10410 O O . LEU D 1 287 ? -58.02929 -8.72405 -17.41275 1.000 35.43219 268 LEU D O 1
ATOM 10415 N N . VAL D 1 288 ? -56.60094 -10.45609 -17.30928 1.000 36.48315 269 VAL D N 1
ATOM 10416 C CA . VAL D 1 288 ? -56.85485 -10.89520 -18.67572 1.000 39.54627 269 VAL D CA 1
ATOM 10417 C C . VAL D 1 288 ? -57.23547 -12.36970 -18.67793 1.000 45.56226 269 VAL D C 1
ATOM 10418 O O . VAL D 1 288 ? -56.80266 -13.14790 -17.82196 1.000 38.76408 269 VAL D O 1
ATOM 10422 N N . ALA D 1 289 ? -58.04533 -12.75447 -19.66753 1.000 48.05647 270 ALA D N 1
ATOM 10423 C CA . ALA D 1 289 ? -58.53866 -14.12617 -19.72989 1.000 52.35049 270 ALA D CA 1
ATOM 10424 C C . ALA D 1 289 ? -57.43795 -15.11081 -20.10588 1.000 52.25089 270 ALA D C 1
ATOM 10425 O O . ALA D 1 289 ? -57.49058 -16.27804 -19.70063 1.000 53.25324 270 ALA D O 1
ATOM 10427 N N . HIS D 1 290 ? -56.43695 -14.66829 -20.87055 1.000 50.31787 271 HIS D N 1
ATOM 10428 C CA . HIS D 1 290 ? -55.34811 -15.53853 -21.29840 1.000 46.22115 271 HIS D CA 1
ATOM 10429 C C . HIS D 1 290 ? -54.24743 -15.67857 -20.24678 1.000 55.13034 271 HIS D C 1
ATOM 10430 O O . HIS D 1 290 ? -53.10060 -15.98688 -20.59614 1.000 53.11741 271 HIS D O 1
ATOM 10437 N N . GLN D 1 291 ? -54.57129 -15.47382 -18.97407 1.000 48.26037 272 GLN D N 1
ATOM 10438 C CA . GLN D 1 291 ? -53.60203 -15.67632 -17.90976 1.000 49.32953 272 GLN D CA 1
ATOM 10439 C C . GLN D 1 291 ? -53.32199 -17.16332 -17.71109 1.000 53.43489 272 GLN D C 1
ATOM 10440 O O . GLN D 1 291 ? -54.17683 -18.02034 -17.95084 1.000 45.90872 272 GLN D O 1
ATOM 10446 N N . GLN D 1 292 ? -52.10461 -17.46337 -17.26563 1.000 57.31780 273 GLN D N 1
ATOM 10447 C CA . GLN D 1 292 ? -51.68969 -18.82317 -16.92478 1.000 56.79036 273 GLN D CA 1
ATOM 10448 C C . GLN D 1 292 ? -51.17754 -18.79040 -15.48944 1.000 44.59876 273 GLN D C 1
ATOM 10449 O O . GLN D 1 292 ? -50.05286 -18.35001 -15.23463 1.000 44.86118 273 GLN D O 1
ATOM 10455 N N . ILE D 1 293 ? -51.99032 -19.27020 -14.55790 1.000 45.05731 274 ILE D N 1
ATOM 10456 C CA . ILE D 1 293 ? -51.71129 -19.15347 -13.13016 1.000 40.08098 274 ILE D CA 1
ATOM 10457 C C . ILE D 1 293 ? -51.22762 -20.50977 -12.62913 1.000 41.97233 274 ILE D C 1
ATOM 10458 O O . ILE D 1 293 ? -51.96732 -21.49880 -12.75030 1.000 43.99756 274 ILE D O 1
ATOM 10463 N N . PRO D 1 294 ? -50.01982 -20.60580 -12.06478 1.000 42.51570 275 PRO D N 1
ATOM 10464 C CA . PRO D 1 294 ? -49.53397 -21.88713 -11.50851 1.000 38.76079 275 PRO D CA 1
ATOM 10465 C C . PRO D 1 294 ? -50.14626 -22.15644 -10.13934 1.000 38.37056 275 PRO D C 1
ATOM 10466 O O . PRO D 1 294 ? -49.50899 -22.04974 -9.08503 1.000 40.76517 275 PRO D O 1
ATOM 10470 N N . VAL D 1 295 ? -51.42937 -22.51546 -10.15660 1.000 41.88541 276 VAL D N 1
ATOM 10471 C CA . VAL D 1 295 ? -52.19093 -22.67725 -8.92658 1.000 39.70862 276 VAL D CA 1
ATOM 10472 C C . VAL D 1 295 ? -51.65682 -23.86490 -8.13577 1.000 48.88404 276 VAL D C 1
ATOM 10473 O O . VAL D 1 295 ? -51.29721 -24.90764 -8.70057 1.000 49.27349 276 VAL D O 1
ATOM 10477 N N . GLY D 1 296 ? -51.58337 -23.69807 -6.81803 1.000 44.62423 277 GLY D N 1
ATOM 10478 C CA . GLY D 1 296 ? -51.10418 -24.72245 -5.92254 1.000 37.70021 277 GLY D CA 1
ATOM 10479 C C . GLY D 1 296 ? -51.03907 -24.18172 -4.50968 1.000 35.80538 277 GLY D C 1
ATOM 10480 O O . GLY D 1 296 ? -51.17632 -22.97557 -4.28471 1.000 37.48425 277 GLY D O 1
ATOM 10481 N N . PRO D 1 297 ? -50.84422 -25.06229 -3.52613 1.000 37.91730 278 PRO D N 1
ATOM 10482 C CA . PRO D 1 297 ? -50.77681 -24.60675 -2.12897 1.000 33.76131 278 PRO D CA 1
ATOM 10483 C C . PRO D 1 297 ? -49.75746 -23.49824 -1.90901 1.000 38.29024 278 PRO D C 1
ATOM 10484 O O . PRO D 1 297 ? -48.56215 -23.68271 -2.15471 1.000 33.54705 278 PRO D O 1
ATOM 10488 N N . GLY D 1 298 ? -50.23069 -22.33493 -1.46706 1.000 40.15971 279 GLY D N 1
ATOM 10489 C CA . GLY D 1 298 ? -49.35067 -21.21592 -1.18405 1.000 33.11657 279 GLY D CA 1
ATOM 10490 C C . GLY D 1 298 ? -48.67466 -20.59855 -2.38889 1.000 35.84498 279 GLY D C 1
ATOM 10491 O O . GLY D 1 298 ? -47.54558 -20.11060 -2.27054 1.000 30.58036 279 GLY D O 1
ATOM 10492 N N . TYR D 1 299 ? -49.34015 -20.58619 -3.54698 1.000 29.26658 280 TYR D N 1
ATOM 10493 C CA . TYR D 1 299 ? -48.70639 -20.09865 -4.76814 1.000 30.05122 280 TYR D CA 1
ATOM 10494 C C . TYR D 1 299 ? -48.56767 -18.58261 -4.80856 1.000 34.21764 280 TYR D C 1
ATOM 10495 O O . TYR D 1 299 ? -47.88850 -18.06751 -5.70331 1.000 34.36997 280 TYR D O 1
ATOM 10504 N N . GLN D 1 300 ? -49.17501 -17.85909 -3.86956 1.000 28.42258 281 GLN D N 1
ATOM 10505 C CA . GLN D 1 300 ? -49.04267 -16.40931 -3.79839 1.000 33.94547 281 GLN D CA 1
ATOM 10506 C C . GLN D 1 300 ? -48.26734 -15.95964 -2.56895 1.000 30.90503 281 GLN D C 1
ATOM 10507 O O . GLN D 1 300 ? -48.17142 -14.75522 -2.31585 1.000 26.25121 281 GLN D O 1
ATOM 10513 N N . VAL D 1 301 ? -47.70512 -16.90058 -1.80682 1.000 29.04716 282 VAL D N 1
ATOM 10514 C CA . VAL D 1 301 ? -46.99922 -16.55124 -0.57822 1.000 32.14570 282 VAL D CA 1
ATOM 10515 C C . VAL D 1 301 ? -45.67074 -15.86980 -0.89293 1.000 33.16878 282 VAL D C 1
ATOM 10516 O O . VAL D 1 301 ? -45.25205 -14.94257 -0.18787 1.000 32.06875 282 VAL D O 1
ATOM 10520 N N . GLU D 1 302 ? -44.99128 -16.30963 -1.95684 1.000 36.25144 283 GLU D N 1
ATOM 10521 C CA . GLU D 1 302 ? -43.75393 -15.65343 -2.37331 1.000 31.41453 283 GLU D CA 1
ATOM 10522 C C . GLU D 1 302 ? -43.99041 -14.18176 -2.69876 1.000 32.55903 283 GLU D C 1
ATOM 10523 O O . GLU D 1 302 ? -43.16698 -13.32218 -2.36118 1.000 34.87830 283 GLU D O 1
ATOM 10529 N N . HIS D 1 303 ? -45.11486 -13.87229 -3.34955 1.000 30.75052 284 HIS D N 1
ATOM 10530 C CA . HIS D 1 303 ? -45.43709 -12.48154 -3.65258 1.000 32.26022 284 HIS D CA 1
ATOM 10531 C C . HIS D 1 303 ? -45.68745 -11.68215 -2.38109 1.000 32.42489 284 HIS D C 1
ATOM 10532 O O . HIS D 1 303 ? -45.29979 -10.51246 -2.29214 1.000 36.49187 284 HIS D O 1
ATOM 10539 N N . ALA D 1 304 ? -46.32985 -12.29206 -1.38453 1.000 31.51905 285 ALA D N 1
ATOM 10540 C CA . ALA D 1 304 ? -46.54192 -11.59251 -0.12234 1.000 31.55686 285 ALA D CA 1
ATOM 10541 C C . ALA D 1 304 ? -45.21888 -11.29167 0.56986 1.000 30.31024 285 ALA D C 1
ATOM 10542 O O . ALA D 1 304 ? -45.04932 -10.21506 1.15388 1.000 34.47220 285 ALA D O 1
ATOM 10544 N N . GLN D 1 305 ? -44.26717 -12.23102 0.51719 1.000 28.62272 286 GLN D N 1
ATOM 10545 C CA . GLN D 1 305 ? -42.97573 -12.00397 1.16070 1.000 31.65891 286 GLN D CA 1
ATOM 10546 C C . GLN D 1 305 ? -42.19939 -10.88483 0.47581 1.000 31.09864 286 GLN D C 1
ATOM 10547 O O . GLN D 1 305 ? -41.50918 -10.10571 1.14210 1.000 33.58654 286 GLN D O 1
ATOM 10553 N N . ALA D 1 306 ? -42.28614 -10.79834 -0.85373 1.000 33.39383 287 ALA D N 1
ATOM 10554 C CA . ALA D 1 306 ? -41.63285 -9.70484 -1.56453 1.000 32.72816 287 ALA D CA 1
ATOM 10555 C C . ALA D 1 306 ? -42.18975 -8.35695 -1.12554 1.000 34.44868 287 ALA D C 1
ATOM 10556 O O . ALA D 1 306 ? -41.43739 -7.38876 -0.97003 1.000 41.22559 287 ALA D O 1
ATOM 10558 N N . ILE D 1 307 ? -43.50696 -8.27518 -0.92063 1.000 28.32270 288 ILE D N 1
ATOM 10559 C CA . ILE D 1 307 ? -44.11486 -7.03298 -0.44952 1.000 33.38831 288 ILE D CA 1
ATOM 10560 C C . ILE D 1 307 ? -43.70689 -6.75050 0.99256 1.000 35.14071 288 ILE D C 1
ATOM 10561 O O . ILE D 1 307 ? -43.34051 -5.62107 1.34179 1.000 33.78543 288 ILE D O 1
ATOM 10566 N N . LYS D 1 308 ? -43.76949 -7.77366 1.85131 1.000 30.34721 289 LYS D N 1
ATOM 10567 C CA . LYS D 1 308 ? -43.49221 -7.58101 3.27332 1.000 34.74506 289 LYS D CA 1
ATOM 10568 C C . LYS D 1 308 ? -42.06916 -7.08121 3.50865 1.000 37.23674 289 LYS D C 1
ATOM 10569 O O . LYS D 1 308 ? -41.82948 -6.26620 4.40887 1.000 32.08127 289 LYS D O 1
ATOM 10575 N N . GLN D 1 309 ? -41.11216 -7.54878 2.70562 1.000 30.01405 290 GLN D N 1
ATOM 10576 C CA . GLN D 1 309 ? -39.72338 -7.14027 2.88269 1.000 40.29125 290 GLN D CA 1
ATOM 10577 C C . GLN D 1 309 ? -39.44320 -5.72001 2.40556 1.000 42.09342 290 GLN D C 1
ATOM 10578 O O . GLN D 1 309 ? -38.32264 -5.23720 2.59439 1.000 39.28865 290 GLN D O 1
ATOM 10584 N N . ASN D 1 310 ? -40.41630 -5.03905 1.80016 1.000 42.11170 291 ASN D N 1
ATOM 10585 C CA . ASN D 1 310 ? -40.18825 -3.70156 1.27527 1.000 36.65687 291 ASN D CA 1
ATOM 10586 C C . ASN D 1 310 ? -41.17062 -2.65990 1.78970 1.000 35.51930 291 ASN D C 1
ATOM 10587 O O . ASN D 1 310 ? -41.10493 -1.50838 1.34851 1.000 42.43092 291 ASN D O 1
ATOM 10592 N N . VAL D 1 311 ? -42.07314 -3.02371 2.70341 1.000 36.34713 292 VAL D N 1
ATOM 10593 C CA . VAL D 1 311 ? -42.98202 -2.08269 3.34233 1.000 36.71298 292 VAL D CA 1
ATOM 10594 C C . VAL D 1 311 ? -42.92246 -2.31249 4.84608 1.000 36.84093 292 VAL D C 1
ATOM 10595 O O . VAL D 1 311 ? -42.46306 -3.35231 5.32264 1.000 39.33457 292 VAL D O 1
ATOM 10599 N N . ASN D 1 312 ? -43.38711 -1.31313 5.59690 1.000 34.53305 293 ASN D N 1
ATOM 10600 C CA . ASN D 1 312 ? -43.45885 -1.39623 7.05005 1.000 42.08858 293 ASN D CA 1
ATOM 10601 C C . ASN D 1 312 ? -44.89529 -1.42646 7.56722 1.000 43.99668 293 ASN D C 1
ATOM 10602 O O . ASN D 1 312 ? -45.14023 -1.07822 8.72639 1.000 48.20004 293 ASN D O 1
ATOM 10607 N N . ILE D 1 313 ? -45.84994 -1.82554 6.73375 1.000 39.91771 294 ILE D N 1
ATOM 10608 C CA . ILE D 1 313 ? -47.22676 -2.02305 7.18034 1.000 37.56798 294 ILE D CA 1
ATOM 10609 C C . ILE D 1 313 ? -47.54724 -3.50806 7.04695 1.000 34.37199 294 ILE D C 1
ATOM 10610 O O . ILE D 1 313 ? -46.87840 -4.20993 6.27418 1.000 36.95689 294 ILE D O 1
ATOM 10615 N N . PRO D 1 314 ? -48.53257 -4.03159 7.77841 1.000 32.71993 295 PRO D N 1
ATOM 10616 C CA . PRO D 1 314 ? -48.80258 -5.47515 7.72565 1.000 33.23786 295 PRO D CA 1
ATOM 10617 C C . PRO D 1 314 ? -49.17903 -5.94921 6.32832 1.000 36.22757 295 PRO D C 1
ATOM 10618 O O . PRO D 1 314 ? -49.87062 -5.25870 5.57679 1.000 33.54966 295 PRO D O 1
ATOM 10622 N N . THR D 1 315 ? -48.71710 -7.15235 5.99543 1.000 28.84177 296 THR D N 1
ATOM 10623 C CA . THR D 1 315 ? -48.98513 -7.80089 4.71853 1.000 32.26197 296 THR D CA 1
ATOM 10624 C C . THR D 1 315 ? -49.80488 -9.06210 4.96343 1.000 33.22397 296 THR D C 1
ATOM 10625 O O . THR D 1 315 ? -49.45573 -9.87121 5.82862 1.000 33.09985 296 THR D O 1
ATOM 10629 N N . MET D 1 316 ? -50.89026 -9.22509 4.20808 1.000 32.19370 297 MET D N 1
ATOM 10630 C CA . MET D 1 316 ? -51.75782 -10.39279 4.30829 1.000 34.47461 297 MET D CA 1
ATOM 10631 C C . MET D 1 316 ? -51.47884 -11.34572 3.15352 1.000 36.72011 297 MET D C 1
ATOM 10632 O O . MET D 1 316 ? -51.53920 -10.94534 1.98659 1.000 39.37064 297 MET D O 1
ATOM 10637 N N . ALA D 1 317 ? -51.19821 -12.60460 3.47698 1.000 30.89442 298 ALA D N 1
ATOM 10638 C CA . ALA D 1 317 ? -51.03587 -13.64239 2.47126 1.000 30.09858 298 ALA D CA 1
ATOM 10639 C C . ALA D 1 317 ? -52.34419 -14.40160 2.28920 1.000 29.34672 298 ALA D C 1
ATOM 10640 O O . ALA D 1 317 ? -53.13029 -14.55756 3.22720 1.000 30.15560 298 ALA D O 1
ATOM 10642 N N . VAL D 1 318 ? -52.57126 -14.87387 1.06216 1.000 30.41178 299 VAL D N 1
ATOM 10643 C CA . VAL D 1 318 ? -53.79653 -15.58030 0.70958 1.000 27.13761 299 VAL D CA 1
ATOM 10644 C C . VAL D 1 318 ? -53.50182 -16.49666 -0.47147 1.000 29.11176 299 VAL D C 1
ATOM 10645 O O . VAL D 1 318 ? -52.57038 -16.26822 -1.24664 1.000 29.87165 299 VAL D O 1
ATOM 10649 N N . GLY D 1 319 ? -54.30245 -17.55096 -0.60326 1.000 24.30196 300 GLY D N 1
ATOM 10650 C CA . GLY D 1 319 ? -54.23141 -18.39489 -1.77854 1.000 24.84837 300 GLY D CA 1
ATOM 10651 C C . GLY D 1 319 ? -53.92896 -19.84452 -1.47231 1.000 33.68186 300 GLY D C 1
ATOM 10652 O O . GLY D 1 319 ? -52.76202 -20.22305 -1.32425 1.000 27.51467 300 GLY D O 1
ATOM 10653 N N . LEU D 1 320 ? -54.97997 -20.66271 -1.37941 1.000 30.34167 301 LEU D N 1
ATOM 10654 C CA . LEU D 1 320 ? -54.84768 -22.08987 -1.08604 1.000 30.44460 301 LEU D CA 1
ATOM 10655 C C . LEU D 1 320 ? -54.08179 -22.32482 0.21338 1.000 28.17186 301 LEU D C 1
ATOM 10656 O O . LEU D 1 320 ? -53.25311 -23.23244 0.31768 1.000 28.13991 301 LEU D O 1
ATOM 10661 N N . ILE D 1 321 ? -54.36464 -21.49514 1.21161 1.000 27.59606 302 ILE D N 1
ATOM 10662 C CA . ILE D 1 321 ? -53.91115 -21.72657 2.57682 1.000 29.21598 302 ILE D CA 1
ATOM 10663 C C . ILE D 1 321 ? -55.03871 -22.46184 3.29310 1.000 30.74169 302 ILE D C 1
ATOM 10664 O O . ILE D 1 321 ? -56.09166 -21.88217 3.57153 1.000 33.48596 302 ILE D O 1
ATOM 10669 N N . THR D 1 322 ? -54.82722 -23.74931 3.57438 1.000 29.88670 303 THR D N 1
ATOM 10670 C CA . THR D 1 322 ? -55.89519 -24.62286 4.03579 1.000 29.78586 303 THR D CA 1
ATOM 10671 C C . THR D 1 322 ? -55.61939 -25.32424 5.35808 1.000 34.87320 303 THR D C 1
ATOM 10672 O O . THR D 1 322 ? -56.53798 -25.94748 5.90203 1.000 30.22775 303 THR D O 1
ATOM 10676 N N . HIS D 1 323 ? -54.39764 -25.27163 5.88271 1.000 32.57448 304 HIS D N 1
ATOM 10677 C CA . HIS D 1 323 ? -54.07228 -25.99839 7.09989 1.000 35.37072 304 HIS D CA 1
ATOM 10678 C C . HIS D 1 323 ? -53.31789 -25.09828 8.06758 1.000 29.35893 304 HIS D C 1
ATOM 10679 O O . HIS D 1 323 ? -52.50831 -24.25997 7.66152 1.000 31.29365 304 HIS D O 1
ATOM 10686 N N . SER D 1 324 ? -53.57036 -25.31451 9.36191 1.000 31.59369 305 SER D N 1
ATOM 10687 C CA . SER D 1 324 ? -53.00134 -24.45402 10.39619 1.000 30.10982 305 SER D CA 1
ATOM 10688 C C . SER D 1 324 ? -51.47875 -24.49479 10.39019 1.000 33.46897 305 SER D C 1
ATOM 10689 O O . SER D 1 324 ? -50.82348 -23.45752 10.55353 1.000 34.64804 305 SER D O 1
ATOM 10692 N N . ALA D 1 325 ? -50.89574 -25.68447 10.21161 1.000 29.06989 306 ALA D N 1
ATOM 10693 C CA . ALA D 1 325 ? -49.44005 -25.79867 10.21194 1.000 28.72702 306 ALA D CA 1
ATOM 10694 C C . ALA D 1 325 ? -48.83500 -25.04754 9.03353 1.000 27.63595 306 ALA D C 1
ATOM 10695 O O . ALA D 1 325 ? -47.74876 -24.46866 9.14495 1.000 30.84899 306 ALA D O 1
ATOM 10697 N N . GLN D 1 326 ? -49.52369 -25.05843 7.89224 1.000 29.89129 307 GLN D N 1
ATOM 10698 C CA . GLN D 1 326 ? -49.10976 -24.24956 6.75308 1.000 28.96073 307 GLN D CA 1
ATOM 10699 C C . GLN D 1 326 ? -49.22183 -22.76377 7.07490 1.000 31.57920 307 GLN D C 1
ATOM 10700 O O . GLN D 1 326 ? -48.31250 -21.98098 6.77731 1.000 31.46791 307 GLN D O 1
ATOM 10706 N N . ALA D 1 327 ? -50.33806 -22.36026 7.68639 1.000 30.40354 308 ALA D N 1
ATOM 10707 C CA . ALA D 1 327 ? -50.53910 -20.95637 8.02904 1.000 26.54866 308 ALA D CA 1
ATOM 10708 C C . ALA D 1 327 ? -49.49919 -20.47180 9.03240 1.000 36.68249 308 ALA D C 1
ATOM 10709 O O . ALA D 1 327 ? -48.96869 -19.36335 8.89835 1.000 31.25039 308 ALA D O 1
ATOM 10711 N N . GLU D 1 328 ? -49.20959 -21.27976 10.05703 1.000 35.40463 309 GLU D N 1
ATOM 10712 C CA . GLU D 1 328 ? -48.26197 -20.86009 11.08478 1.000 34.02457 309 GLU D CA 1
ATOM 10713 C C . GLU D 1 328 ? -46.83705 -20.78877 10.54766 1.000 32.52357 309 GLU D C 1
ATOM 10714 O O . GLU D 1 328 ? -46.06290 -19.92200 10.96867 1.000 39.27856 309 GLU D O 1
ATOM 10720 N N . THR D 1 329 ? -46.47680 -21.67608 9.61633 1.000 32.16781 310 THR D N 1
ATOM 10721 C CA . THR D 1 329 ? -45.14900 -21.61907 9.00964 1.000 26.29902 310 THR D CA 1
ATOM 10722 C C . THR D 1 329 ? -44.96268 -20.33659 8.20780 1.000 27.36181 310 THR D C 1
ATOM 10723 O O . THR D 1 329 ? -43.89377 -19.71736 8.25122 1.000 28.87662 310 THR D O 1
ATOM 10727 N N . ILE D 1 330 ? -46.00103 -19.91558 7.48219 1.000 31.44865 311 ILE D N 1
ATOM 10728 C CA . ILE D 1 330 ? -45.93317 -18.67354 6.71804 1.000 31.05656 311 ILE D CA 1
ATOM 10729 C C . ILE D 1 330 ? -45.64769 -17.49471 7.64190 1.000 33.20146 311 ILE D C 1
ATOM 10730 O O . ILE D 1 330 ? -44.84717 -16.60771 7.31706 1.000 27.75287 311 ILE D O 1
ATOM 10735 N N . LEU D 1 331 ? -46.27552 -17.47798 8.81717 1.000 33.94959 312 LEU D N 1
ATOM 10736 C CA . LEU D 1 331 ? -46.02675 -16.39880 9.76652 1.000 29.50529 312 LEU D CA 1
ATOM 10737 C C . LEU D 1 331 ? -44.66075 -16.54822 10.42594 1.000 33.30902 312 LEU D C 1
ATOM 10738 O O . LEU D 1 331 ? -43.90271 -15.57733 10.53489 1.000 32.83968 312 LEU D O 1
ATOM 10743 N N . LYS D 1 332 ? -44.32633 -17.76198 10.87022 1.000 35.27647 313 LYS D N 1
ATOM 10744 C CA . LYS D 1 332 ? -43.09962 -17.94596 11.63766 1.000 35.39949 313 LYS D CA 1
ATOM 10745 C C . LYS D 1 332 ? -41.86643 -17.69786 10.77755 1.000 30.99908 313 LYS D C 1
ATOM 10746 O O . LYS D 1 332 ? -40.88306 -17.11698 11.24918 1.000 39.38416 313 LYS D O 1
ATOM 10752 N N . SER D 1 333 ? -41.90244 -18.11836 9.51313 1.000 28.77958 314 SER D N 1
ATOM 10753 C CA . SER D 1 333 ? -40.80466 -17.86087 8.58936 1.000 34.84139 314 SER D CA 1
ATOM 10754 C C . SER D 1 333 ? -40.84840 -16.45615 8.00324 1.000 35.64597 314 SER D C 1
ATOM 10755 O O . SER D 1 333 ? -40.03442 -16.14409 7.12777 1.000 37.59164 314 SER D O 1
ATOM 10758 N N . GLU D 1 334 ? -41.79082 -15.62377 8.45561 1.000 34.90744 315 GLU D N 1
ATOM 10759 C CA . GLU D 1 334 ? -41.85126 -14.19804 8.12357 1.000 38.16530 315 GLU D CA 1
ATOM 10760 C C . GLU D 1 334 ? -42.09567 -13.96351 6.63611 1.000 34.65944 315 GLU D C 1
ATOM 10761 O O . GLU D 1 334 ? -41.56088 -13.02786 6.03770 1.000 36.10626 315 GLU D O 1
ATOM 10767 N N . GLN D 1 335 ? -42.92945 -14.80630 6.03549 1.000 34.57821 316 GLN D N 1
ATOM 10768 C CA . GLN D 1 335 ? -43.38164 -14.54532 4.67861 1.000 31.79688 316 GLN D CA 1
ATOM 10769 C C . GLN D 1 335 ? -44.54486 -13.56847 4.63970 1.000 34.14950 316 GLN D C 1
ATOM 10770 O O . GLN D 1 335 ? -44.80486 -12.97012 3.59043 1.000 33.22314 316 GLN D O 1
ATOM 10776 N N . ALA D 1 336 ? -45.24204 -13.39355 5.75607 1.000 26.61800 317 ALA D N 1
ATOM 10777 C CA . ALA D 1 336 ? -46.37335 -12.48376 5.82269 1.000 27.24768 317 ALA D CA 1
ATOM 10778 C C . ALA D 1 336 ? -46.63721 -12.16862 7.28480 1.000 29.66194 317 ALA D C 1
ATOM 10779 O O . ALA D 1 336 ? -46.08785 -12.80414 8.18770 1.000 32.34140 317 ALA D O 1
ATOM 10781 N N . ASP D 1 337 ? -47.49919 -11.17939 7.50597 1.000 27.60843 318 ASP D N 1
ATOM 10782 C CA . ASP D 1 337 ? -47.88453 -10.78260 8.85167 1.000 29.71498 318 ASP D CA 1
ATOM 10783 C C . ASP D 1 337 ? -49.25043 -11.30815 9.25548 1.000 30.27343 318 ASP D C 1
ATOM 10784 O O . ASP D 1 337 ? -49.51343 -11.45296 10.45507 1.000 31.65765 318 ASP D O 1
ATOM 10789 N N . MET D 1 338 ? -50.11660 -11.59280 8.28621 1.000 26.85739 319 MET D N 1
ATOM 10790 C CA . MET D 1 338 ? -51.46146 -12.07609 8.54429 1.000 28.74787 319 MET D CA 1
ATOM 10791 C C . MET D 1 338 ? -51.82315 -13.11050 7.49223 1.000 30.33638 319 MET D C 1
ATOM 10792 O O . MET D 1 338 ? -51.31964 -13.07663 6.36648 1.000 30.93245 319 MET D O 1
ATOM 10797 N N . ILE D 1 339 ? -52.71032 -14.02522 7.86898 1.000 29.12165 320 ILE D N 1
ATOM 10798 C CA . ILE D 1 339 ? -53.15101 -15.11348 7.00707 1.000 26.38463 320 ILE D CA 1
ATOM 10799 C C . ILE D 1 339 ? -54.61365 -14.89126 6.65943 1.000 31.56499 320 ILE D C 1
ATOM 10800 O O . ILE D 1 339 ? -55.45291 -14.73649 7.55399 1.000 32.20373 320 ILE D O 1
ATOM 10805 N N . ALA D 1 340 ? -54.91955 -14.88484 5.36700 1.000 29.79847 321 ALA D N 1
ATOM 10806 C CA . ALA D 1 340 ? -56.28753 -14.77630 4.88664 1.000 30.58200 321 ALA D CA 1
ATOM 10807 C C . ALA D 1 340 ? -56.70809 -16.09622 4.25527 1.000 34.65204 321 ALA D C 1
ATOM 10808 O O . ALA D 1 340 ? -55.92798 -16.72918 3.53507 1.000 29.93404 321 ALA D O 1
ATOM 10810 N N . ILE D 1 341 ? -57.93816 -16.51553 4.54413 1.000 26.37312 322 ILE D N 1
ATOM 10811 C CA . ILE D 1 341 ? -58.50951 -17.73028 3.98031 1.000 32.76785 322 ILE D CA 1
ATOM 10812 C C . ILE D 1 341 ? -59.87544 -17.39768 3.40261 1.000 34.21663 322 ILE D C 1
ATOM 10813 O O . ILE D 1 341 ? -60.59396 -16.52909 3.90883 1.000 32.61702 322 ILE D O 1
ATOM 10818 N N . ALA D 1 342 ? -60.22970 -18.09337 2.32583 1.000 31.40989 323 ALA D N 1
ATOM 10819 C CA . ALA D 1 342 ? -61.54594 -17.92449 1.72735 1.000 33.44575 323 ALA D CA 1
ATOM 10820 C C . ALA D 1 342 ? -62.23849 -19.27279 1.57365 1.000 27.87857 323 ALA D C 1
ATOM 10821 O O . ALA D 1 342 ? -63.14497 -19.59683 2.34517 1.000 25.55714 323 ALA D O 1
ATOM 10823 N N . ARG D 1 343 ? -61.79871 -20.07379 0.59856 1.000 28.10274 324 ARG D N 1
ATOM 10824 C CA . ARG D 1 343 ? -62.49525 -21.31890 0.28622 1.000 32.52179 324 ARG D CA 1
ATOM 10825 C C . ARG D 1 343 ? -62.46142 -22.30405 1.44896 1.000 32.91348 324 ARG D C 1
ATOM 10826 O O . ARG D 1 343 ? -63.42482 -23.05214 1.64958 1.000 33.42468 324 ARG D O 1
ATOM 10834 N N . ALA D 1 344 ? -61.38264 -22.30736 2.23731 1.000 32.19538 325 ALA D N 1
ATOM 10835 C CA . ALA D 1 344 ? -61.34673 -23.16482 3.41729 1.000 29.62106 325 ALA D CA 1
ATOM 10836 C C . ALA D 1 344 ? -62.42812 -22.77562 4.41297 1.000 36.16264 325 ALA D C 1
ATOM 10837 O O . ALA D 1 344 ? -62.91147 -23.62705 5.16851 1.000 36.21120 325 ALA D O 1
ATOM 10839 N N . ALA D 1 345 ? -62.82041 -21.49865 4.42814 1.000 31.16887 326 ALA D N 1
ATOM 10840 C CA . ALA D 1 345 ? -63.89865 -21.04323 5.29484 1.000 32.08670 326 ALA D CA 1
ATOM 10841 C C . ALA D 1 345 ? -65.27885 -21.34211 4.72245 1.000 34.81326 326 ALA D C 1
ATOM 10842 O O . ALA D 1 345 ? -66.24015 -21.43701 5.48924 1.000 33.58938 326 ALA D O 1
ATOM 10844 N N . LEU D 1 346 ? -65.40410 -21.49298 3.40111 1.000 36.62428 327 LEU D N 1
ATOM 10845 C CA . LEU D 1 346 ? -66.66608 -21.96381 2.83599 1.000 35.74220 327 LEU D CA 1
ATOM 10846 C C . LEU D 1 346 ? -66.89649 -23.43317 3.16293 1.000 44.62954 327 LEU D C 1
ATOM 10847 O O . LEU D 1 346 ? -68.00990 -23.83075 3.51833 1.000 44.30334 327 LEU D O 1
ATOM 10852 N N . LYS D 1 347 ? -65.85652 -24.25582 3.03744 1.000 39.55653 328 LYS D N 1
ATOM 10853 C CA . LYS D 1 347 ? -65.97950 -25.67052 3.36694 1.000 45.84810 328 LYS D CA 1
ATOM 10854 C C . LYS D 1 347 ? -66.23575 -25.87192 4.85226 1.000 44.26097 328 LYS D C 1
ATOM 10855 O O . LYS D 1 347 ? -67.13079 -26.62918 5.23904 1.000 48.41254 328 LYS D O 1
ATOM 10861 N N . ASN D 1 348 ? -65.45876 -25.20519 5.70063 1.000 44.79843 329 ASN D N 1
ATOM 10862 C CA . ASN D 1 348 ? -65.61405 -25.31330 7.14894 1.000 39.48124 329 ASN D CA 1
ATOM 10863 C C . ASN D 1 348 ? -65.63502 -23.91031 7.73614 1.000 41.50397 329 ASN D C 1
ATOM 10864 O O . ASN D 1 348 ? -64.56938 -23.32354 7.99389 1.000 38.93946 329 ASN D O 1
ATOM 10869 N N . PRO D 1 349 ? -66.81969 -23.33782 7.96437 1.000 43.57921 330 PRO D N 1
ATOM 10870 C CA . PRO D 1 349 ? -66.88119 -21.99180 8.55246 1.000 39.11109 330 PRO D CA 1
ATOM 10871 C C . PRO D 1 349 ? -66.34172 -21.92395 9.96893 1.000 35.24228 330 PRO D C 1
ATOM 10872 O O . PRO D 1 349 ? -66.16128 -20.81567 10.48458 1.000 35.97288 330 PRO D O 1
ATOM 10876 N N . HIS D 1 350 ? -66.07630 -23.06080 10.61251 1.000 39.89657 331 HIS D N 1
ATOM 10877 C CA . HIS D 1 350 ? -65.40423 -23.08885 11.90490 1.000 40.80964 331 HIS D CA 1
ATOM 10878 C C . HIS D 1 350 ? -63.96704 -23.58669 11.77614 1.000 37.60442 331 HIS D C 1
ATOM 10879 O O . HIS D 1 350 ? -63.41443 -24.16041 12.71620 1.000 37.35605 331 HIS D O 1
ATOM 10886 N N . TRP D 1 351 ? -63.35861 -23.36463 10.61116 1.000 35.06128 332 TRP D N 1
ATOM 10887 C CA . TRP D 1 351 ? -61.92811 -23.60887 10.43286 1.000 39.73374 332 TRP D CA 1
ATOM 10888 C C . TRP D 1 351 ? -61.06281 -23.05013 11.55932 1.000 38.77364 332 TRP D C 1
ATOM 10889 O O . TRP D 1 351 ? -60.16506 -23.77690 12.01768 1.000 35.61454 332 TRP D O 1
ATOM 10900 N N . PRO D 1 352 ? -61.26008 -21.81469 12.05142 1.000 33.72263 333 PRO D N 1
ATOM 10901 C CA . PRO D 1 352 ? -60.39052 -21.32220 13.13805 1.000 30.38870 333 PRO D CA 1
ATOM 10902 C C . PRO D 1 352 ? -60.50105 -22.13345 14.41603 1.000 35.79175 333 PRO D C 1
ATOM 10903 O O . PRO D 1 352 ? -59.54912 -22.16612 15.20733 1.000 36.59553 333 PRO D O 1
ATOM 10907 N N . TRP D 1 353 ? -61.65139 -22.76711 14.64809 1.000 38.47451 334 TRP D N 1
ATOM 10908 C CA . TRP D 1 353 ? -61.83144 -23.62401 15.81439 1.000 36.97854 334 TRP D CA 1
ATOM 10909 C C . TRP D 1 353 ? -60.87872 -24.81238 15.75195 1.000 40.47536 334 TRP D C 1
ATOM 10910 O O . TRP D 1 353 ? -60.08738 -25.04742 16.67290 1.000 34.68550 334 TRP D O 1
ATOM 10921 N N . THR D 1 354 ? -60.93820 -25.56699 14.65219 1.000 35.23492 335 THR D N 1
ATOM 10922 C CA . THR D 1 354 ? -60.03565 -26.69692 14.46236 1.000 36.02717 335 THR D CA 1
ATOM 10923 C C . THR D 1 354 ? -58.58087 -26.24627 14.42319 1.000 41.81835 335 THR D C 1
ATOM 10924 O O . THR D 1 354 ? -57.70690 -26.89441 15.01106 1.000 38.89850 335 THR D O 1
ATOM 10928 N N . ALA D 1 355 ? -58.30398 -25.13169 13.73978 1.000 38.35688 336 ALA D N 1
ATOM 10929 C CA . ALA D 1 355 ? -56.92801 -24.66412 13.60357 1.000 39.09399 336 ALA D CA 1
ATOM 10930 C C . ALA D 1 355 ? -56.31745 -24.32050 14.95576 1.000 38.86972 336 ALA D C 1
ATOM 10931 O O . ALA D 1 355 ? -55.15767 -24.65713 15.22245 1.000 37.33837 336 ALA D O 1
ATOM 10933 N N . ALA D 1 356 ? -57.08195 -23.65468 15.82512 1.000 37.62581 337 ALA D N 1
ATOM 10934 C CA . ALA D 1 356 ? -56.55223 -23.28109 17.13314 1.000 39.30938 337 ALA D CA 1
ATOM 10935 C C . ALA D 1 356 ? -56.21755 -24.51002 17.97109 1.000 34.82647 337 ALA D C 1
ATOM 10936 O O . ALA D 1 356 ? -55.19379 -24.53735 18.66406 1.000 38.81329 337 ALA D O 1
ATOM 10938 N N . LEU D 1 357 ? -57.06564 -25.53998 17.91766 1.000 40.83031 338 LEU D N 1
ATOM 10939 C CA . LEU D 1 357 ? -56.78902 -26.76202 18.66714 1.000 40.37258 338 LEU D CA 1
ATOM 10940 C C . LEU D 1 357 ? -55.53063 -27.45415 18.15505 1.000 40.49381 338 LEU D C 1
ATOM 10941 O O . LEU D 1 357 ? -54.71503 -27.93644 18.94909 1.000 47.58111 338 LEU D O 1
ATOM 10946 N N . GLU D 1 358 ? -55.35435 -27.51025 16.83064 1.000 35.31001 339 GLU D N 1
ATOM 10947 C CA . GLU D 1 358 ? -54.17528 -28.15794 16.26258 1.000 39.50611 339 GLU D CA 1
ATOM 10948 C C . GLU D 1 358 ? -52.88995 -27.43759 16.65048 1.000 39.33234 339 GLU D C 1
ATOM 10949 O O . GLU D 1 358 ? -51.83681 -28.07180 16.77532 1.000 36.83652 339 GLU D O 1
ATOM 10955 N N . LEU D 1 359 ? -52.95203 -26.12471 16.84933 1.000 39.49494 340 LEU D N 1
ATOM 10956 C CA . LEU D 1 359 ? -51.78218 -25.34463 17.22618 1.000 33.49316 340 LEU D CA 1
ATOM 10957 C C . LEU D 1 359 ? -51.63276 -25.19839 18.73305 1.000 38.34470 340 LEU D C 1
ATOM 10958 O O . LEU D 1 359 ? -50.66747 -24.57643 19.18705 1.000 43.30701 340 LEU D O 1
ATOM 10963 N N . GLY D 1 360 ? -52.55739 -25.75441 19.51352 1.000 42.82846 341 GLY D N 1
ATOM 10964 C CA . GLY D 1 360 ? -52.44687 -25.71100 20.95693 1.000 39.13101 341 GLY D CA 1
ATOM 10965 C C . GLY D 1 360 ? -52.97846 -24.45888 21.60954 1.000 37.60616 341 GLY D C 1
ATOM 10966 O O . GLY D 1 360 ? -52.60656 -24.16317 22.74847 1.000 48.44252 341 GLY D O 1
ATOM 10967 N N . ASP D 1 361 ? -53.84204 -23.71337 20.93185 1.000 40.60681 342 ASP D N 1
ATOM 10968 C CA . ASP D 1 361 ? -54.42328 -22.49936 21.48132 1.000 47.63928 342 ASP D CA 1
ATOM 10969 C C . ASP D 1 361 ? -55.89132 -22.72436 21.81662 1.000 38.56303 342 ASP D C 1
ATOM 10970 O O . ASP D 1 361 ? -56.52187 -23.67495 21.34731 1.000 45.66714 342 ASP D O 1
ATOM 10975 N N . LYS D 1 362 ? -56.42287 -21.84280 22.64921 1.000 51.65216 343 LYS D N 1
ATOM 10976 C CA . LYS D 1 362 ? -57.82322 -21.92586 23.05027 1.000 54.50549 343 LYS D CA 1
ATOM 10977 C C . LYS D 1 362 ? -58.71441 -21.47542 21.89981 1.000 42.52009 343 LYS D C 1
ATOM 10978 O O . LYS D 1 362 ? -58.57402 -20.33855 21.43050 1.000 51.09997 343 LYS D O 1
ATOM 10984 N N . PRO D 1 363 ? -59.62431 -22.31209 21.41254 1.000 40.84106 344 PRO D N 1
ATOM 10985 C CA . PRO D 1 363 ? -60.50677 -21.88830 20.32344 1.000 43.76965 344 PRO D CA 1
ATOM 10986 C C . PRO D 1 363 ? -61.62027 -20.97751 20.81667 1.000 47.03741 344 PRO D C 1
ATOM 10987 O O . PRO D 1 363 ? -62.12900 -21.11727 21.93081 1.000 48.41136 344 PRO D O 1
ATOM 10991 N N . PHE D 1 364 ? -61.98787 -20.02192 19.96772 1.000 39.25339 345 PHE D N 1
ATOM 10992 C CA . PHE D 1 364 ? -63.11892 -19.15624 20.26238 1.000 39.24925 345 PHE D CA 1
ATOM 10993 C C . PHE D 1 364 ? -64.41892 -19.86306 19.91228 1.000 35.43760 345 PHE D C 1
ATOM 10994 O O . PHE D 1 364 ? -64.51665 -20.54612 18.88888 1.000 36.87992 345 PHE D O 1
ATOM 11002 N N . ALA D 1 365 ? -65.42088 -19.69869 20.77384 1.000 41.62819 346 ALA D N 1
ATOM 11003 C CA . ALA D 1 365 ? -66.74933 -20.20227 20.49229 1.000 38.54432 346 ALA D CA 1
ATOM 11004 C C . ALA D 1 365 ? -67.72801 -19.32377 21.25371 1.000 37.13656 346 ALA D C 1
ATOM 11005 O O . ALA D 1 365 ? -67.49655 -19.05275 22.44295 1.000 39.45662 346 ALA D O 1
ATOM 11007 N N . PRO D 1 366 ? -68.81262 -18.88021 20.62212 1.000 38.89332 347 PRO D N 1
ATOM 11008 C CA . PRO D 1 366 ? -69.84049 -18.16511 21.36805 1.000 41.46458 347 PRO D CA 1
ATOM 11009 C C . PRO D 1 366 ? -70.44697 -19.07248 22.41900 1.000 39.47809 347 PRO D C 1
ATOM 11010 O O . PRO D 1 366 ? -70.39622 -20.31060 22.29604 1.000 39.36490 347 PRO D O 1
ATOM 11014 N N . PRO D 1 367 ? -71.00037 -18.50209 23.49292 1.000 41.34759 348 PRO D N 1
ATOM 11015 C CA . PRO D 1 367 ? -71.51449 -19.34485 24.58718 1.000 36.40629 348 PRO D CA 1
ATOM 11016 C C . PRO D 1 367 ? -72.51840 -20.39194 24.13553 1.000 37.97613 348 PRO D C 1
ATOM 11017 O O . PRO D 1 367 ? -72.54943 -21.49338 24.70110 1.000 37.05152 348 PRO D O 1
ATOM 11021 N N . GLN D 1 368 ? -73.31596 -20.09279 23.10588 1.000 29.17504 349 GLN D N 1
ATOM 11022 C CA . GLN D 1 368 ? -74.30759 -21.04058 22.61236 1.000 30.09635 349 GLN D CA 1
ATOM 11023 C C . GLN D 1 368 ? -73.68056 -22.33578 22.11306 1.000 40.91668 349 GLN D C 1
ATOM 11024 O O . GLN D 1 368 ? -74.36042 -23.36844 22.08317 1.000 31.14414 349 GLN D O 1
ATOM 11030 N N . TYR D 1 369 ? -72.40411 -22.30793 21.73082 1.000 32.18615 350 TYR D N 1
ATOM 11031 C CA . TYR D 1 369 ? -71.74019 -23.44819 21.11473 1.000 35.09018 350 TYR D CA 1
ATOM 11032 C C . TYR D 1 369 ? -70.71257 -24.11257 22.01940 1.000 38.07526 350 TYR D C 1
ATOM 11033 O O . TYR D 1 369 ? -70.04395 -25.05371 21.58013 1.000 40.60176 350 TYR D O 1
ATOM 11042 N N . GLN D 1 370 ? -70.57150 -23.66588 23.26688 1.000 38.59312 351 GLN D N 1
ATOM 11043 C CA . GLN D 1 370 ? -69.45231 -24.10819 24.08967 1.000 40.29136 351 GLN D CA 1
ATOM 11044 C C . GLN D 1 370 ? -69.61199 -25.52066 24.64302 1.000 49.59770 351 GLN D C 1
ATOM 11045 O O . GLN D 1 370 ? -68.64198 -26.06286 25.18532 1.000 46.53170 351 GLN D O 1
ATOM 11051 N N . ARG D 1 371 ? -70.78625 -26.14009 24.51126 1.000 45.27619 35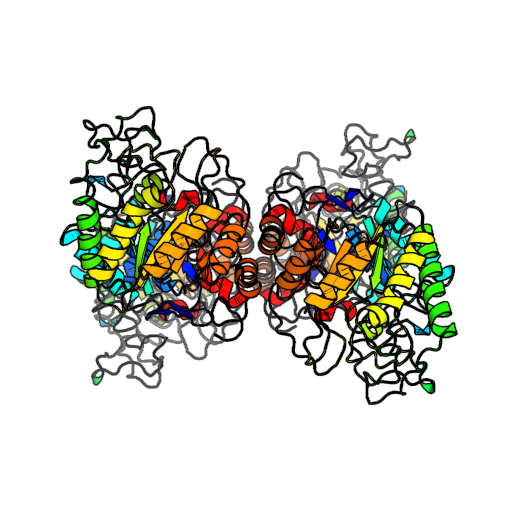2 ARG D N 1
ATOM 11052 C CA . ARG D 1 371 ? -70.92194 -27.54195 24.89140 1.000 47.24262 352 ARG D CA 1
ATOM 11053 C C . ARG D 1 371 ? -70.31043 -28.49275 23.86937 1.000 49.19979 352 ARG D C 1
ATOM 11054 O O . ARG D 1 371 ? -70.18454 -29.68901 24.15537 1.000 46.93499 352 ARG D O 1
ATOM 11062 N N . ALA D 1 372 ? -69.91960 -27.99420 22.69909 1.000 47.07556 353 ALA D N 1
ATOM 11063 C CA . ALA D 1 372 ? -69.14936 -28.77003 21.73835 1.000 49.14384 353 ALA D CA 1
ATOM 11064 C C . ALA D 1 372 ? -67.64901 -28.54301 21.87512 1.000 54.26886 353 ALA D C 1
ATOM 11065 O O . ALA D 1 372 ? -66.87250 -29.16021 21.13875 1.000 50.06736 353 ALA D O 1
ATOM 11067 N N . ARG D 1 373 ? -67.22825 -27.68782 22.80275 1.000 52.41940 354 ARG D N 1
ATOM 11068 C CA . ARG D 1 373 ? -65.81611 -27.37582 22.99507 1.000 66.84498 354 ARG D CA 1
ATOM 11069 C C . ARG D 1 373 ? -65.24070 -28.13097 24.18790 1.000 65.44949 354 ARG D C 1
ATOM 11070 O O . ARG D 1 373 ? -64.15093 -28.69834 24.10755 1.000 76.55330 354 ARG D O 1
#